Protein 5CGE (pdb70)

Structure (mmCIF, N/CA/C/O backbone):
data_5CGE
#
_entry.id   5CGE
#
_cell.length_a   62.345
_cell.length_b   62.483
_cell.length_c   109.167
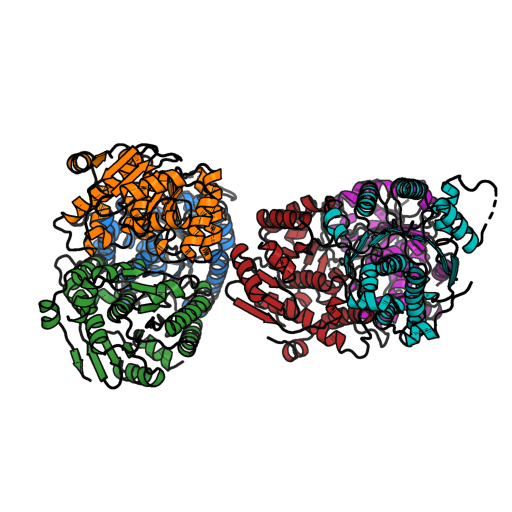_cell.angle_alpha   92.64
_cell.angle_beta   92.05
_cell.angle_gamma   101.46
#
_symmetry.space_group_name_H-M   'P 1'
#
loop_
_entity.id
_entity.type
_entity.pdbx_description
1 polymer 'Hydroxyethylthiazole kinase'
2 non-polymer 2-(2-methyl-1H-imidazol-1-yl)ethanol
3 non-polymer 'MAGNESIUM ION'
4 water water
#
loop_
_atom_site.group_PDB
_atom_site.id
_atom_site.type_symbol
_atom_site.label_atom_id
_atom_site.label_alt_id
_atom_site.label_comp_id
_atom_site.label_asym_id
_atom_site.label_entity_id
_atom_site.label_seq_id
_atom_site.pdbx_PDB_ins_code
_atom_site.Cartn_x
_atom_site.Cartn_y
_atom_site.Cartn_z
_atom_site.occupancy
_atom_site.B_iso_or_equiv
_atom_site.auth_seq_id
_atom_site.auth_comp_id
_atom_site.auth_asym_id
_atom_site.auth_atom_id
_atom_site.pdbx_PDB_model_num
ATOM 1 N N . MET A 1 1 ? -16.119 -44.039 17.394 1.00 54.99 1 MET A N 1
ATOM 2 C CA . MET A 1 1 ? -14.979 -43.233 17.899 1.00 48.30 1 MET A CA 1
ATOM 3 C C . MET A 1 1 ? -13.563 -43.616 17.423 1.00 41.30 1 MET A C 1
ATOM 4 O O . MET A 1 1 ? -12.542 -43.436 18.111 1.00 44.94 1 MET A O 1
ATOM 9 N N . ASN A 1 2 ? -13.476 -43.992 16.184 1.00 32.91 2 ASN A N 1
ATOM 10 C CA . ASN A 1 2 ? -12.249 -44.403 15.611 1.00 27.59 2 ASN A CA 1
ATOM 11 C C . ASN A 1 2 ? -11.160 -43.285 15.535 1.00 23.87 2 ASN A C 1
ATOM 12 O O . ASN A 1 2 ? -10.065 -43.420 16.116 1.00 24.02 2 ASN A O 1
ATOM 17 N N . TYR A 1 3 ? -11.476 -42.189 14.844 1.00 19.67 3 TYR A N 1
ATOM 18 C CA . TYR A 1 3 ? -10.518 -41.136 14.625 1.00 18.69 3 TYR A CA 1
ATOM 19 C C . TYR A 1 3 ? -10.061 -40.498 15.919 1.00 17.40 3 TYR A C 1
ATOM 20 O O . TYR A 1 3 ? -8.886 -40.167 16.048 1.00 16.61 3 TYR A O 1
ATOM 29 N N . LEU A 1 4 ? -10.944 -40.312 16.883 1.00 16.34 4 LEU A N 1
ATOM 30 C CA . LEU A 1 4 ? -10.582 -39.670 18.128 1.00 15.98 4 LEU A CA 1
ATOM 31 C C . LEU A 1 4 ? -9.564 -40.493 18.870 1.00 15.92 4 LEU A C 1
ATOM 32 O O . LEU A 1 4 ? -8.637 -39.939 19.477 1.00 15.58 4 LEU A O 1
ATOM 37 N N . ASN A 1 5 ? -9.659 -41.818 18.814 1.00 16.10 5 ASN A N 1
ATOM 38 C CA . ASN A 1 5 ? -8.603 -42.615 19.431 1.00 16.86 5 ASN A CA 1
ATOM 39 C C . ASN A 1 5 ? -7.226 -42.277 18.821 1.00 16.97 5 ASN A C 1
ATOM 40 O O . ASN A 1 5 ? -6.256 -42.203 19.525 1.00 16.65 5 ASN A O 1
ATOM 45 N N . ASN A 1 6 ? -7.184 -42.106 17.520 1.00 17.61 6 ASN A N 1
ATOM 46 C CA . ASN A 1 6 ? -5.959 -41.774 16.832 1.00 18.74 6 ASN A CA 1
ATOM 47 C C . ASN A 1 6 ? -5.446 -40.437 17.156 1.00 17.38 6 ASN A C 1
ATOM 48 O O . ASN A 1 6 ? -4.217 -40.230 17.260 1.00 17.87 6 ASN A O 1
ATOM 53 N N . ILE A 1 7 ? -6.338 -39.459 17.388 1.00 16.10 7 ILE A N 1
ATOM 54 C CA . ILE A 1 7 ? -5.876 -38.130 17.714 1.00 15.60 7 ILE A CA 1
ATOM 55 C C . ILE A 1 7 ? -5.220 -38.180 19.086 1.00 15.56 7 ILE A C 1
ATOM 56 O O . ILE A 1 7 ? -4.132 -37.665 19.292 1.00 15.59 7 ILE A O 1
ATOM 61 N N . ARG A 1 8 ? -5.796 -38.951 19.995 1.00 15.70 8 ARG A N 1
ATOM 62 C CA . ARG A 1 8 ? -5.247 -39.060 21.355 1.00 15.90 8 ARG A CA 1
ATOM 63 C C . ARG A 1 8 ? -3.860 -39.752 21.367 1.00 16.60 8 ARG A C 1
ATOM 64 O O . ARG A 1 8 ? -3.001 -39.366 22.182 1.00 17.15 8 ARG A O 1
ATOM 72 N N . ILE A 1 9 ? -3.685 -40.705 20.480 1.00 17.44 9 ILE A N 1
ATOM 73 C CA . ILE A 1 9 ? -2.415 -41.439 20.413 1.00 18.57 9 ILE A CA 1
ATOM 74 C C . ILE A 1 9 ? -1.367 -40.676 19.616 1.00 19.16 9 ILE A C 1
ATOM 75 O O . ILE A 1 9 ? -0.187 -40.634 20.013 1.00 20.49 9 ILE A O 1
ATOM 80 N N . GLU A 1 10 ? -1.748 -40.089 18.480 1.00 19.28 10 GLU A N 1
ATOM 81 C CA . GLU A 1 10 ? -0.781 -39.489 17.539 1.00 20.46 10 GLU A CA 1
ATOM 82 C C . GLU A 1 10 ? -0.506 -38.020 17.752 1.00 20.80 10 GLU A C 1
ATOM 83 O O . GLU A 1 10 ? 0.514 -37.493 17.252 1.00 19.91 10 GLU A O 1
ATOM 89 N N . ASN A 1 11 ? -1.391 -37.342 18.471 1.00 19.01 11 ASN A N 1
ATOM 90 C CA . ASN A 1 11 ? -1.184 -35.919 18.806 1.00 19.12 11 ASN A CA 1
ATOM 91 C C . ASN A 1 11 ? -0.913 -35.003 17.611 1.00 17.78 11 ASN A C 1
ATOM 92 O O . ASN A 1 11 ? 0.141 -34.330 17.576 1.00 17.46 11 ASN A O 1
ATOM 97 N N . PRO A 1 12 ? -1.780 -35.028 16.594 1.00 17.05 12 PRO A N 1
ATOM 98 C CA . PRO A 1 12 ? -1.574 -34.318 15.344 1.00 16.49 12 PRO A CA 1
ATOM 99 C C . PRO A 1 12 ? -1.340 -32.850 15.517 1.00 15.91 12 PRO A C 1
ATOM 100 O O . PRO A 1 12 ? -2.129 -32.160 16.179 1.00 15.53 12 PRO A O 1
ATOM 104 N N . LEU A 1 13 ? -0.261 -32.375 14.900 1.00 15.83 13 LEU A N 1
ATOM 105 C CA . LEU A 1 13 ? -0.026 -30.967 14.829 1.00 15.78 13 LEU A CA 1
ATOM 106 C C . LEU A 1 13 ? -1.030 -30.260 13.938 1.00 15.68 13 LEU A C 1
ATOM 107 O O . LEU A 1 13 ? -1.170 -30.557 12.766 1.00 15.76 13 LEU A O 1
ATOM 112 N N . THR A 1 14 ? -1.759 -29.318 14.535 1.00 15.51 14 THR A N 1
ATOM 113 C CA . THR A 1 14 ? -2.842 -28.676 13.895 1.00 15.41 14 THR A CA 1
ATOM 114 C C . THR A 1 14 ? -2.577 -27.189 13.939 1.00 15.38 14 THR A C 1
ATOM 115 O O . THR A 1 14 ? -2.620 -26.574 15.002 1.00 15.29 14 THR A O 1
ATOM 119 N N . ILE A 1 15 ? -2.333 -26.621 12.777 1.00 15.46 15 ILE A N 1
ATOM 120 C CA . ILE A 1 15 ? -2.003 -25.184 12.683 1.00 15.46 15 ILE A CA 1
ATOM 121 C C . ILE A 1 15 ? -3.268 -24.357 12.643 1.00 15.32 15 ILE A C 1
ATOM 122 O O . ILE A 1 15 ? -4.178 -24.698 11.882 1.00 15.29 15 ILE A O 1
ATOM 127 N N . CYS A 1 16 ? -3.367 -23.308 13.474 1.00 15.29 16 CYS A N 1
ATOM 128 C CA . CYS A 1 16 ? -4.565 -22.474 13.482 1.00 15.39 16 CYS A CA 1
ATOM 129 C C . CYS A 1 16 ? -4.192 -21.021 13.205 1.00 15.39 16 CYS A C 1
ATOM 130 O O . CYS A 1 16 ? -3.481 -20.412 13.981 1.00 15.45 16 CYS A O 1
ATOM 133 N N . TYR A 1 17 ? -4.749 -20.505 12.145 1.00 15.33 17 TYR A N 1
ATOM 134 C CA . TYR A 1 17 ? -4.753 -19.061 11.838 1.00 15.47 17 TYR A CA 1
ATOM 135 C C . TYR A 1 17 ? -6.199 -18.622 12.124 1.00 15.09 17 TYR A C 1
ATOM 136 O O . TYR A 1 17 ? -7.051 -18.743 11.235 1.00 15.08 17 TYR A O 1
ATOM 145 N N . THR A 1 18 ? -6.439 -18.164 13.324 1.00 15.00 18 THR A N 1
ATOM 146 C CA . THR A 1 18 ? -7.811 -17.964 13.762 1.00 14.89 18 THR A CA 1
ATOM 147 C C . THR A 1 18 ? -7.935 -16.634 14.394 1.00 15.07 18 THR A C 1
ATOM 148 O O . THR A 1 18 ? -6.978 -15.852 14.445 1.00 15.13 18 THR A O 1
ATOM 152 N N . ASN A 1 19 ? -9.141 -16.294 14.806 1.00 15.26 19 ASN A N 1
ATOM 153 C CA . ASN A 1 19 ? -9.427 -14.943 15.178 1.00 15.54 19 ASN A CA 1
ATOM 154 C C . ASN A 1 19 ? -8.952 -14.681 16.621 1.00 15.96 19 ASN A C 1
ATOM 155 O O . ASN A 1 19 ? -8.833 -15.548 17.474 1.00 15.21 19 ASN A O 1
ATOM 160 N N . ASP A 1 20 ? -8.797 -13.402 16.908 1.00 17.37 20 ASP A N 1
ATOM 161 C CA . ASP A 1 20 ? -8.274 -13.005 18.204 1.00 19.45 20 ASP A CA 1
ATOM 162 C C . ASP A 1 20 ? -9.161 -13.260 19.418 1.00 18.35 20 ASP A C 1
ATOM 163 O O . ASP A 1 20 ? -8.750 -13.009 20.555 1.00 21.17 20 ASP A O 1
ATOM 168 N N . VAL A 1 21 ? -10.452 -13.552 19.242 1.00 16.02 21 VAL A N 1
ATOM 169 C CA . VAL A 1 21 ? -11.334 -13.733 20.330 1.00 15.36 21 VAL A CA 1
ATOM 170 C C . VAL A 1 21 ? -11.302 -15.180 20.834 1.00 15.12 21 VAL A C 1
ATOM 171 O O . VAL A 1 21 ? -11.656 -15.442 21.930 1.00 15.09 21 VAL A O 1
ATOM 175 N N . VAL A 1 22 ? -10.742 -16.074 19.991 1.00 14.58 22 VAL A N 1
ATOM 176 C CA . VAL A 1 22 ? -11.001 -17.551 20.253 1.00 14.52 22 VAL A CA 1
ATOM 177 C C . VAL A 1 22 ? -9.699 -18.324 20.301 1.00 14.55 22 VAL A C 1
ATOM 178 O O . VAL A 1 22 ? -9.742 -19.550 20.344 1.00 14.53 22 VAL A O 1
ATOM 182 N N . LYS A 1 23 ? -8.566 -17.685 20.170 1.00 14.61 23 LYS A N 1
ATOM 183 C CA . LYS A 1 23 ? -7.282 -18.458 20.094 1.00 14.67 23 LYS A CA 1
ATOM 184 C C . LYS A 1 23 ? -7.090 -19.383 21.298 1.00 14.64 23 LYS A C 1
ATOM 185 O O . LYS A 1 23 ? -6.756 -20.565 21.163 1.00 14.65 23 LYS A O 1
ATOM 191 N N . ASN A 1 24 ? -7.243 -18.847 22.484 1.00 14.62 24 ASN A N 1
ATOM 192 C CA . ASN A 1 24 ? -6.977 -19.652 23.687 1.00 14.61 24 ASN A CA 1
ATOM 193 C C . ASN A 1 24 ? -7.976 -20.822 23.747 1.00 14.54 24 ASN A C 1
ATOM 194 O O . ASN A 1 24 ? -7.618 -21.932 24.051 1.00 14.55 24 ASN A O 1
ATOM 199 N N . PHE A 1 25 ? -9.259 -20.528 23.536 1.00 14.49 25 PHE A N 1
ATOM 200 C CA . PHE A 1 25 ? -10.238 -21.613 23.640 1.00 14.44 25 PHE A CA 1
ATOM 201 C C . PHE A 1 25 ? -10.023 -22.654 22.565 1.00 14.46 25 PHE A C 1
ATOM 202 O O . PHE A 1 25 ? -10.211 -23.866 22.805 1.00 14.46 25 PHE A O 1
ATOM 210 N N . THR A 1 26 ? -9.690 -22.237 21.372 1.00 14.49 26 THR A N 1
ATOM 211 C CA . THR A 1 26 ? -9.425 -23.168 20.280 1.00 14.53 26 THR A CA 1
ATOM 212 C C . THR A 1 26 ? -8.239 -24.085 20.653 1.00 14.58 26 THR A C 1
ATOM 213 O O . THR A 1 26 ? -8.279 -25.290 20.486 1.00 14.61 26 THR A O 1
ATOM 217 N N . ALA A 1 27 ? -7.178 -23.471 21.129 1.00 14.63 27 ALA A N 1
ATOM 218 C CA . ALA A 1 27 ? -6.023 -24.289 21.541 1.00 14.70 27 ALA A CA 1
ATOM 219 C C . ALA A 1 27 ? -6.362 -25.244 22.652 1.00 14.67 27 ALA A C 1
ATOM 220 O O . ALA A 1 27 ? -5.956 -26.406 22.636 1.00 14.72 27 ALA A O 1
ATOM 222 N N . ASN A 1 28 ? -7.127 -24.783 23.657 1.00 14.60 28 ASN A N 1
ATOM 223 C CA . ASN A 1 28 ? -7.501 -25.671 24.739 1.00 14.59 28 ASN A CA 1
ATOM 224 C C . ASN A 1 28 ? -8.417 -26.803 24.303 1.00 14.57 28 ASN A C 1
ATOM 225 O O . ASN A 1 28 ? -8.293 -27.873 24.790 1.00 14.60 28 ASN A O 1
ATOM 230 N N . GLY A 1 29 ? -9.289 -26.477 23.384 1.00 14.53 29 GLY A N 1
ATOM 231 C CA . GLY A 1 29 ? -10.130 -27.557 22.883 1.00 14.53 29 GLY A CA 1
ATOM 232 C C . GLY A 1 29 ? -9.379 -28.591 22.095 1.00 14.61 29 GLY A C 1
ATOM 233 O O . GLY A 1 29 ? -9.596 -29.780 22.261 1.00 14.64 29 GLY A O 1
ATOM 234 N N . LEU A 1 30 ? -8.430 -28.158 21.280 1.00 14.65 30 LEU A N 1
ATOM 235 C CA . LEU A 1 30 ? -7.586 -29.091 20.582 1.00 14.75 30 LEU A CA 1
ATOM 236 C C . LEU A 1 30 ? -6.733 -29.878 21.534 1.00 14.81 30 LEU A C 1
ATOM 237 O O . LEU A 1 30 ? -6.592 -31.073 21.412 1.00 14.88 30 LEU A O 1
ATOM 242 N N . LEU A 1 31 ? -6.166 -29.239 22.566 1.00 14.80 31 LEU A N 1
ATOM 243 C CA . LEU A 1 31 ? -5.445 -30.019 23.587 1.00 14.86 31 LEU A CA 1
ATOM 244 C C . LEU A 1 31 ? -6.327 -31.055 24.310 1.00 14.84 31 LEU A C 1
ATOM 245 O O . LEU A 1 31 ? -5.871 -32.126 24.615 1.00 14.92 31 LEU A O 1
ATOM 250 N N . SER A 1 32 ? -7.566 -30.694 24.555 1.00 14.74 32 SER A N 1
ATOM 251 C CA . SER A 1 32 ? -8.449 -31.593 25.276 1.00 14.88 32 SER A CA 1
ATOM 252 C C . SER A 1 32 ? -8.691 -32.887 24.504 1.00 15.08 32 SER A C 1
ATOM 253 O O . SER A 1 32 ? -8.817 -33.944 25.181 1.00 15.59 32 SER A O 1
ATOM 256 N N . ILE A 1 33 ? -8.746 -32.855 23.184 1.00 14.94 33 ILE A N 1
ATOM 257 C CA . ILE A 1 33 ? -8.941 -34.081 22.428 1.00 15.14 33 ILE A CA 1
ATOM 258 C C . ILE A 1 33 ? -7.629 -34.759 22.064 1.00 15.40 33 ILE A C 1
ATOM 259 O O . ILE A 1 33 ? -7.638 -35.765 21.382 1.00 15.75 33 ILE A O 1
ATOM 264 N N . GLY A 1 34 ? -6.495 -34.190 22.430 1.00 15.21 34 GLY A N 1
ATOM 265 C CA . GLY A 1 34 ? -5.192 -34.801 22.253 1.00 15.57 34 GLY A CA 1
ATOM 266 C C . GLY A 1 34 ? -4.383 -34.290 21.092 1.00 15.69 34 GLY A C 1
ATOM 267 O O . GLY A 1 34 ? -3.266 -34.783 20.838 1.00 16.90 34 GLY A O 1
ATOM 268 N N . ALA A 1 35 ? -4.923 -33.285 20.371 1.00 15.32 35 ALA A N 1
ATOM 269 C CA . ALA A 1 35 ? -4.192 -32.637 19.281 1.00 15.22 35 ALA A CA 1
ATOM 270 C C . ALA A 1 35 ? -3.112 -31.679 19.833 1.00 15.24 35 ALA A C 1
ATOM 271 O O . ALA A 1 35 ? -3.049 -31.392 21.013 1.00 15.19 35 ALA A O 1
ATOM 273 N N . SER A 1 36 ? -2.204 -31.255 18.945 1.00 15.34 36 SER A N 1
ATOM 274 C CA . SER A 1 36 ? -1.170 -30.344 19.299 1.00 15.44 36 SER A CA 1
ATOM 275 C C . SER A 1 36 ? -1.404 -29.060 18.492 1.00 15.34 36 SER A C 1
ATOM 276 O O . SER A 1 36 ? -1.061 -28.938 17.348 1.00 15.42 36 SER A O 1
ATOM 279 N N . PRO A 1 37 ? -2.032 -28.050 19.102 1.00 15.21 37 PRO A N 1
ATOM 280 C CA . PRO A 1 37 ? -2.297 -26.834 18.344 1.00 15.17 37 PRO A CA 1
ATOM 281 C C . PRO A 1 37 ? -1.031 -25.950 18.234 1.00 15.29 37 PRO A C 1
ATOM 282 O O . PRO A 1 37 ? -0.203 -25.967 19.149 1.00 15.35 37 PRO A O 1
ATOM 286 N N . ALA A 1 38 ? -0.978 -25.212 17.157 1.00 15.32 38 ALA A N 1
ATOM 287 C CA . ALA A 1 38 ? 0.053 -24.171 16.961 1.00 15.43 38 ALA A CA 1
ATOM 288 C C . ALA A 1 38 ? -0.566 -23.011 16.221 1.00 15.38 38 ALA A C 1
ATOM 289 O O . ALA A 1 38 ? -1.015 -23.143 15.101 1.00 15.39 38 ALA A O 1
ATOM 291 N N . MET A 1 39 ? -0.615 -21.875 16.870 1.00 15.64 39 MET A N 1
ATOM 292 C CA . MET A 1 39 ? -1.194 -20.692 16.321 1.00 16.50 39 MET A CA 1
ATOM 293 C C . MET A 1 39 ? -0.089 -19.898 15.600 1.00 18.58 39 MET A C 1
ATOM 294 O O . MET A 1 39 ? 0.424 -18.930 16.119 1.00 22.49 39 MET A O 1
ATOM 299 N N . SER A 1 40 ? 0.389 -20.435 14.535 1.00 19.48 40 SER A N 1
ATOM 300 C CA . SER A 1 40 ? 1.459 -19.803 13.784 1.00 19.66 40 SER A CA 1
ATOM 301 C C . SER A 1 40 ? 0.787 -18.947 12.687 1.00 20.22 40 SER A C 1
ATOM 302 O O . SER A 1 40 ? -0.016 -19.437 11.905 1.00 19.69 40 SER A O 1
ATOM 305 N N . GLU A 1 41 ? 1.159 -17.659 12.609 1.00 21.10 41 GLU A N 1
ATOM 306 C CA . GLU A 1 41 ? 0.585 -16.728 11.658 1.00 21.22 41 GLU A CA 1
ATOM 307 C C . GLU A 1 41 ? 1.671 -16.157 10.734 1.00 20.49 41 GLU A C 1
ATOM 308 O O . GLU A 1 41 ? 1.353 -15.419 9.834 1.00 21.25 41 GLU A O 1
ATOM 314 N N . ALA A 1 42 ? 2.921 -16.457 11.015 1.00 18.69 42 ALA A N 1
ATOM 315 C CA . ALA A 1 42 ? 4.009 -15.877 10.191 1.00 18.63 42 ALA A CA 1
ATOM 316 C C . ALA A 1 42 ? 4.178 -16.662 8.895 1.00 18.36 42 ALA A C 1
ATOM 317 O O . ALA A 1 42 ? 4.560 -17.847 8.922 1.00 17.61 42 ALA A O 1
ATOM 319 N N . PRO A 1 43 ? 3.984 -16.011 7.749 1.00 18.68 43 PRO A N 1
ATOM 320 C CA . PRO A 1 43 ? 4.248 -16.747 6.483 1.00 19.21 43 PRO A CA 1
ATOM 321 C C . PRO A 1 43 ? 5.670 -17.268 6.362 1.00 19.90 43 PRO A C 1
ATOM 322 O O . PRO A 1 43 ? 5.896 -18.264 5.674 1.00 20.25 43 PRO A O 1
ATOM 326 N N . GLU A 1 44 ? 6.603 -16.608 7.034 1.00 20.11 44 GLU A N 1
ATOM 327 C CA . GLU A 1 44 ? 8.045 -16.976 7.001 1.00 20.83 44 GLU A CA 1
ATOM 328 C C . GLU A 1 44 ? 8.329 -18.337 7.555 1.00 20.35 44 GLU A C 1
ATOM 329 O O . GLU A 1 44 ? 9.393 -18.908 7.287 1.00 20.67 44 GLU A O 1
ATOM 335 N N . GLU A 1 45 ? 7.460 -18.873 8.428 1.00 19.40 45 GLU A N 1
ATOM 336 C CA . GLU A 1 45 ? 7.672 -20.198 8.955 1.00 19.38 45 GLU A CA 1
ATOM 337 C C . GLU A 1 45 ? 6.635 -21.229 8.459 1.00 19.18 45 GLU A C 1
ATOM 338 O O . GLU A 1 45 ? 6.654 -22.388 8.880 1.00 19.06 45 GLU A O 1
ATOM 344 N N . ALA A 1 46 ? 5.776 -20.822 7.520 1.00 19.14 46 ALA A N 1
ATOM 345 C CA . ALA A 1 46 ? 4.704 -21.761 7.063 1.00 19.64 46 ALA A CA 1
ATOM 346 C C . ALA A 1 46 ? 5.218 -22.952 6.330 1.00 21.03 46 ALA A C 1
ATOM 347 O O . ALA A 1 46 ? 4.820 -24.103 6.583 1.00 21.19 46 ALA A O 1
ATOM 349 N N . GLU A 1 47 ? 6.199 -22.767 5.460 1.00 21.66 47 GLU A N 1
ATOM 350 C CA . GLU A 1 47 ? 6.738 -23.936 4.731 1.00 24.24 47 GLU A CA 1
ATOM 351 C C . GLU A 1 47 ? 7.305 -25.007 5.708 1.00 23.64 47 GLU A C 1
ATOM 352 O O . GLU A 1 47 ? 6.940 -26.200 5.628 1.00 24.39 47 GLU A O 1
ATOM 358 N N . GLU A 1 48 ? 8.086 -24.604 6.689 1.00 22.79 48 GLU A N 1
ATOM 359 C CA . GLU A 1 48 ? 8.629 -25.571 7.658 1.00 23.89 48 GLU A CA 1
ATOM 360 C C . GLU A 1 48 ? 7.579 -26.196 8.560 1.00 23.58 48 GLU A C 1
ATOM 361 O O . GLU A 1 48 ? 7.596 -27.403 8.782 1.00 25.00 48 GLU A O 1
ATOM 367 N N . PHE A 1 49 ? 6.660 -25.383 9.077 1.00 21.75 49 PHE A N 1
ATOM 368 C CA . PHE A 1 49 ? 5.616 -25.915 9.929 1.00 21.56 49 PHE A CA 1
ATOM 369 C C . PHE A 1 49 ? 4.711 -26.867 9.137 1.00 21.03 49 PHE A C 1
ATOM 370 O O . PHE A 1 49 ? 4.284 -27.871 9.676 1.00 20.94 49 PHE A O 1
ATOM 378 N N . TYR A 1 50 ? 4.358 -26.508 7.921 1.00 20.61 50 TYR A N 1
ATOM 379 C CA . TYR A 1 50 ? 3.314 -27.229 7.193 1.00 21.21 50 TYR A CA 1
ATOM 380 C C . TYR A 1 50 ? 3.790 -28.592 6.734 1.00 23.63 50 TYR A C 1
ATOM 381 O O . TYR A 1 50 ? 2.983 -29.518 6.663 1.00 25.69 50 TYR A O 1
ATOM 390 N N . LYS A 1 51 ? 5.098 -28.751 6.495 1.00 24.73 51 LYS A N 1
ATOM 391 C CA . LYS A 1 51 ? 5.636 -30.041 6.097 1.00 26.80 51 LYS A CA 1
ATOM 392 C C . LYS A 1 51 ? 5.370 -31.092 7.159 1.00 26.55 51 LYS A C 1
ATOM 393 O O . LYS A 1 51 ? 5.105 -32.246 6.823 1.00 28.16 51 LYS A O 1
ATOM 399 N N . VAL A 1 52 ? 5.331 -30.704 8.421 1.00 26.03 52 VAL A N 1
ATOM 400 C CA . VAL A 1 52 ? 5.129 -31.644 9.534 1.00 25.77 52 VAL A CA 1
ATOM 401 C C . VAL A 1 52 ? 3.723 -31.564 10.199 1.00 24.93 52 VAL A C 1
ATOM 402 O O . VAL A 1 52 ? 3.427 -32.322 11.113 1.00 26.66 52 VAL A O 1
ATOM 406 N N . ALA A 1 53 ? 2.884 -30.653 9.739 1.00 21.29 53 ALA A N 1
ATOM 407 C CA . ALA A 1 53 ? 1.512 -30.521 10.278 1.00 19.76 53 ALA A CA 1
ATOM 408 C C . ALA A 1 53 ? 0.541 -31.458 9.624 1.00 18.92 53 ALA A C 1
ATOM 409 O O . ALA A 1 53 ? 0.776 -31.944 8.510 1.00 18.63 53 ALA A O 1
ATOM 411 N N . GLN A 1 54 ? -0.591 -31.657 10.274 1.00 17.37 54 GLN A N 1
ATOM 412 C CA . GLN A 1 54 ? -1.681 -32.503 9.757 1.00 17.32 54 GLN A CA 1
ATOM 413 C C . GLN A 1 54 ? -2.875 -31.744 9.131 1.00 16.45 54 GLN A C 1
ATOM 414 O O . GLN A 1 54 ? -3.648 -32.295 8.341 1.00 16.06 54 GLN A O 1
ATOM 420 N N . ALA A 1 55 ? -3.038 -30.468 9.510 1.00 15.84 55 ALA A N 1
ATOM 421 C CA . ALA A 1 55 ? -4.069 -29.627 8.932 1.00 15.71 55 ALA A CA 1
ATOM 422 C C . ALA A 1 55 ? -3.779 -28.180 9.293 1.00 15.64 55 ALA A C 1
ATOM 423 O O . ALA A 1 55 ? -3.017 -27.903 10.238 1.00 15.63 55 ALA A O 1
ATOM 425 N N . LEU A 1 56 ? -4.452 -27.308 8.567 1.00 15.61 56 LEU A N 1
ATOM 426 C CA . LEU A 1 56 ? -4.506 -25.861 8.850 1.00 15.53 56 LEU A CA 1
ATOM 427 C C . LEU A 1 56 ? -5.958 -25.385 8.956 1.00 15.39 56 LEU A C 1
ATOM 428 O O . LEU A 1 56 ? -6.735 -25.651 8.050 1.00 15.42 56 LEU A O 1
ATOM 433 N N . LEU A 1 57 ? -6.258 -24.656 9.988 1.00 15.26 57 LEU A N 1
ATOM 434 C CA . LEU A 1 57 ? -7.517 -23.902 10.090 1.00 15.16 57 LEU A CA 1
ATOM 435 C C . LEU A 1 57 ? -7.268 -22.474 9.684 1.00 15.18 57 LEU A C 1
ATOM 436 O O . LEU A 1 57 ? -6.357 -21.832 10.229 1.00 15.20 57 LEU A O 1
ATOM 441 N N . ILE A 1 58 ? -8.117 -21.941 8.819 1.00 15.20 58 ILE A N 1
ATOM 442 C CA . ILE A 1 58 ? -8.157 -20.479 8.547 1.00 15.21 58 ILE A CA 1
ATOM 443 C C . ILE A 1 58 ? -9.523 -19.999 8.943 1.00 15.11 58 ILE A C 1
ATOM 444 O O . ILE A 1 58 ? -10.528 -20.444 8.409 1.00 15.11 58 ILE A O 1
ATOM 449 N N . ASN A 1 59 ? -9.557 -19.077 9.895 1.00 15.04 59 ASN A N 1
ATOM 450 C CA . ASN A 1 59 ? -10.836 -18.499 10.409 1.00 14.96 59 ASN A CA 1
ATOM 451 C C . ASN A 1 59 ? -10.692 -16.984 10.332 1.00 14.99 59 ASN A C 1
ATOM 452 O O . ASN A 1 59 ? -9.730 -16.435 10.885 1.00 15.02 59 ASN A O 1
ATOM 457 N N . ILE A 1 60 ? -11.621 -16.311 9.677 1.00 15.23 60 ILE A N 1
ATOM 458 C CA . ILE A 1 60 ? -11.509 -14.869 9.388 1.00 16.04 60 ILE A CA 1
ATOM 459 C C . ILE A 1 60 ? -12.334 -13.989 10.332 1.00 16.31 60 ILE A C 1
ATOM 460 O O . ILE A 1 60 ? -12.656 -12.822 10.023 1.00 16.18 60 ILE A O 1
ATOM 465 N N . GLY A 1 61 ? -12.611 -14.465 11.521 1.00 16.09 61 GLY A N 1
ATOM 466 C CA . GLY A 1 61 ? -13.431 -13.683 12.451 1.00 16.48 61 GLY A CA 1
ATOM 467 C C . GLY A 1 61 ? -13.002 -12.307 12.719 1.00 16.99 61 GLY A C 1
ATOM 468 O O . GLY A 1 61 ? -13.837 -11.424 12.963 1.00 17.65 61 GLY A O 1
ATOM 469 N N . THR A 1 62 ? -11.699 -12.103 12.776 1.00 16.61 62 THR A N 1
ATOM 470 C CA . THR A 1 62 ? -11.174 -10.766 13.070 1.00 17.12 62 THR A CA 1
ATOM 471 C C . THR A 1 62 ? -10.266 -10.312 11.917 1.00 17.60 62 THR A C 1
ATOM 472 O O . THR A 1 62 ? -9.246 -9.611 12.121 1.00 17.98 62 THR A O 1
ATOM 476 N N . LEU A 1 63 ? -10.745 -10.528 10.703 1.00 17.81 63 LEU A N 1
ATOM 477 C CA . LEU A 1 63 ? -10.017 -10.126 9.511 1.00 17.95 63 LEU A CA 1
ATOM 478 C C . LEU A 1 63 ? -9.764 -8.636 9.457 1.00 17.88 63 LEU A C 1
ATOM 479 O O . LEU A 1 63 ? -10.647 -7.791 9.642 1.00 17.06 63 LEU A O 1
ATOM 484 N N . THR A 1 64 ? -8.474 -8.304 9.219 1.00 18.20 64 THR A N 1
ATOM 485 C CA . THR A 1 64 ? -8.082 -6.916 8.991 1.00 19.11 64 THR A CA 1
ATOM 486 C C . THR A 1 64 ? -7.024 -6.893 7.894 1.00 19.75 64 THR A C 1
ATOM 487 O O . THR A 1 64 ? -6.533 -7.935 7.474 1.00 19.41 64 THR A O 1
ATOM 491 N N . ALA A 1 65 ? -6.614 -5.692 7.485 1.00 20.53 65 ALA A N 1
ATOM 492 C CA . ALA A 1 65 ? -5.617 -5.539 6.426 1.00 22.94 65 ALA A CA 1
ATOM 493 C C . ALA A 1 65 ? -4.331 -6.257 6.768 1.00 25.01 65 ALA A C 1
ATOM 494 O O . ALA A 1 65 ? -3.691 -6.838 5.880 1.00 29.82 65 ALA A O 1
ATOM 496 N N . GLN A 1 66 ? -3.951 -6.236 8.044 1.00 25.63 66 GLN A N 1
ATOM 497 C CA . GLN A 1 66 ? -2.770 -7.017 8.532 1.00 26.37 66 GLN A CA 1
ATOM 498 C C . GLN A 1 66 ? -2.777 -8.484 8.090 1.00 26.46 66 GLN A C 1
ATOM 499 O O . GLN A 1 66 ? -1.715 -9.068 7.851 1.00 27.84 66 GLN A O 1
ATOM 505 N N . ASN A 1 67 ? -3.966 -9.092 8.014 1.00 22.57 67 ASN A N 1
ATOM 506 C CA . ASN A 1 67 ? -4.090 -10.512 7.811 1.00 22.10 67 ASN A CA 1
ATOM 507 C C . ASN A 1 67 ? -4.277 -10.871 6.338 1.00 21.32 67 ASN A C 1
ATOM 508 O O . ASN A 1 67 ? -3.974 -12.009 5.958 1.00 21.36 67 ASN A O 1
ATOM 513 N N . GLU A 1 68 ? -4.901 -10.004 5.537 1.00 20.91 68 GLU A N 1
ATOM 514 C CA . GLU A 1 68 ? -5.379 -10.422 4.212 1.00 21.98 68 GLU A CA 1
ATOM 515 C C . GLU A 1 68 ? -4.350 -11.103 3.372 1.00 21.48 68 GLU A C 1
ATOM 516 O O . GLU A 1 68 ? -4.563 -12.198 2.869 1.00 20.99 68 GLU A O 1
ATOM 522 N N . GLN A 1 69 ? -3.225 -10.433 3.110 1.00 22.14 69 GLN A N 1
ATOM 523 C CA . GLN A 1 69 ? -2.272 -11.006 2.205 1.00 22.73 69 GLN A CA 1
ATOM 524 C C . GLN A 1 69 ? -1.558 -12.216 2.821 1.00 21.42 69 GLN A C 1
ATOM 525 O O . GLN A 1 69 ? -1.219 -13.166 2.110 1.00 20.74 69 GLN A O 1
ATOM 531 N N . ASP A 1 70 ? -1.327 -12.167 4.115 1.00 20.43 70 ASP A N 1
ATOM 532 C CA . ASP A 1 70 ? -0.692 -13.300 4.825 1.00 21.45 70 ASP A CA 1
ATOM 533 C C . ASP A 1 70 ? -1.557 -14.537 4.732 1.00 19.93 70 ASP A C 1
ATOM 534 O O . ASP A 1 70 ? -1.036 -15.651 4.472 1.00 19.58 70 ASP A O 1
ATOM 539 N N . ILE A 1 71 ? -2.886 -14.380 4.835 1.00 19.08 71 ILE A N 1
ATOM 540 C CA . ILE A 1 71 ? -3.760 -15.535 4.743 1.00 19.21 71 ILE A CA 1
ATOM 541 C C . ILE A 1 71 ? -3.716 -16.130 3.316 1.00 19.36 71 ILE A C 1
ATOM 542 O O . ILE A 1 71 ? -3.636 -17.333 3.151 1.00 18.77 71 ILE A O 1
ATOM 547 N N . ILE A 1 72 ? -3.750 -15.269 2.296 1.00 20.15 72 ILE A N 1
ATOM 548 C CA . ILE A 1 72 ? -3.639 -15.754 0.939 1.00 21.45 72 ILE A CA 1
ATOM 549 C C . ILE A 1 72 ? -2.303 -16.494 0.772 1.00 21.55 72 ILE A C 1
ATOM 550 O O . ILE A 1 72 ? -2.244 -17.582 0.212 1.00 22.72 72 ILE A O 1
ATOM 555 N N . ALA A 1 73 ? -1.229 -15.930 1.265 1.00 21.40 73 ALA A N 1
ATOM 556 C CA . ALA A 1 73 ? 0.096 -16.562 1.082 1.00 21.18 73 ALA A CA 1
ATOM 557 C C . ALA A 1 73 ? 0.147 -17.903 1.774 1.00 20.55 73 ALA A C 1
ATOM 558 O O . ALA A 1 73 ? 0.645 -18.904 1.185 1.00 21.81 73 ALA A O 1
ATOM 560 N N . ILE A 1 74 ? -0.321 -17.987 3.030 1.00 20.04 74 ILE A N 1
ATOM 561 C CA . ILE A 1 74 ? -0.211 -19.258 3.745 1.00 20.04 74 ILE A CA 1
ATOM 562 C C . ILE A 1 74 ? -1.140 -20.312 3.154 1.00 19.22 74 ILE A C 1
ATOM 563 O O . ILE A 1 74 ? -0.839 -21.497 3.184 1.00 18.79 74 ILE A O 1
ATOM 568 N N . ALA A 1 75 ? -2.278 -19.916 2.605 1.00 19.45 75 ALA A N 1
ATOM 569 C CA . ALA A 1 75 ? -3.159 -20.870 1.941 1.00 19.67 75 ALA A CA 1
ATOM 570 C C . ALA A 1 75 ? -2.493 -21.500 0.716 1.00 20.34 75 ALA A C 1
ATOM 571 O O . ALA A 1 75 ? -2.564 -22.681 0.500 1.00 19.71 75 ALA A O 1
ATOM 573 N N . GLN A 1 76 ? -1.742 -20.686 0.010 1.00 21.36 76 GLN A N 1
ATOM 574 C CA . GLN A 1 76 ? -0.948 -21.182 -1.128 1.00 23.11 76 GLN A CA 1
ATOM 575 C C . GLN A 1 76 ? 0.151 -22.095 -0.632 1.00 21.36 76 GLN A C 1
ATOM 576 O O . GLN A 1 76 ? 0.349 -23.149 -1.174 1.00 21.36 76 GLN A O 1
ATOM 582 N N . THR A 1 77 ? 0.835 -21.725 0.448 1.00 21.01 77 THR A N 1
ATOM 583 C CA . THR A 1 77 ? 1.859 -22.604 1.025 1.00 21.01 77 THR A CA 1
ATOM 584 C C . THR A 1 77 ? 1.258 -23.935 1.467 1.00 20.33 77 THR A C 1
ATOM 585 O O . THR A 1 77 ? 1.816 -24.995 1.206 1.00 20.33 77 THR A O 1
ATOM 589 N N . ALA A 1 78 ? 0.069 -23.910 2.036 1.00 19.48 78 ALA A N 1
ATOM 590 C CA . ALA A 1 78 ? -0.590 -25.147 2.425 1.00 19.53 78 ALA A CA 1
ATOM 591 C C . ALA A 1 78 ? -0.902 -26.017 1.188 1.00 19.73 78 ALA A C 1
ATOM 592 O O . ALA A 1 78 ? -0.690 -27.231 1.221 1.00 20.34 78 ALA A O 1
ATOM 594 N N . ASN A 1 79 ? -1.472 -25.409 0.166 1.00 20.01 79 ASN A N 1
ATOM 595 C CA . ASN A 1 79 ? -1.783 -26.137 -1.084 1.00 21.06 79 ASN A CA 1
ATOM 596 C C . ASN A 1 79 ? -0.525 -26.779 -1.650 1.00 21.70 79 ASN A C 1
ATOM 597 O O . ASN A 1 79 ? -0.499 -28.006 -1.917 1.00 21.94 79 ASN A O 1
ATOM 602 N N . GLU A 1 80 ? 0.577 -26.033 -1.659 1.00 23.42 80 GLU A N 1
ATOM 603 C CA . GLU A 1 80 ? 1.847 -26.589 -2.189 1.00 25.62 80 GLU A CA 1
ATOM 604 C C . GLU A 1 80 ? 2.381 -27.751 -1.333 1.00 24.75 80 GLU A C 1
ATOM 605 O O . GLU A 1 80 ? 2.994 -28.681 -1.833 1.00 25.45 80 GLU A O 1
ATOM 611 N N . ALA A 1 81 ? 2.138 -27.687 -0.025 1.00 23.34 81 ALA A N 1
ATOM 612 C CA . ALA A 1 81 ? 2.598 -28.693 0.934 1.00 22.44 81 ALA A CA 1
ATOM 613 C C . ALA A 1 81 ? 1.676 -29.897 1.016 1.00 21.83 81 ALA A C 1
ATOM 614 O O . ALA A 1 81 ? 2.014 -30.878 1.671 1.00 21.77 81 ALA A O 1
ATOM 616 N N . GLY A 1 82 ? 0.521 -29.841 0.360 1.00 21.95 82 GLY A N 1
ATOM 617 C CA . GLY A 1 82 ? -0.492 -30.872 0.512 1.00 21.39 82 GLY A CA 1
ATOM 618 C C . GLY A 1 82 ? -1.182 -30.895 1.881 1.00 20.66 82 GLY A C 1
ATOM 619 O O . GLY A 1 82 ? -1.655 -31.947 2.368 1.00 20.89 82 GLY A O 1
ATOM 620 N N . LEU A 1 83 ? -1.221 -29.742 2.533 1.00 19.72 83 LEU A N 1
ATOM 621 C CA . LEU A 1 83 ? -1.742 -29.634 3.884 1.00 18.77 83 LEU A CA 1
ATOM 622 C C . LEU A 1 83 ? -3.226 -29.238 3.788 1.00 17.91 83 LEU A C 1
ATOM 623 O O . LEU A 1 83 ? -3.527 -28.175 3.279 1.00 17.67 83 LEU A O 1
ATOM 628 N N . PRO A 1 84 ? -4.129 -30.063 4.308 1.00 17.33 84 PRO A N 1
ATOM 629 C CA . PRO A 1 84 ? -5.535 -29.694 4.163 1.00 17.13 84 PRO A CA 1
ATOM 630 C C . PRO A 1 84 ? -5.969 -28.456 4.945 1.00 16.65 84 PRO A C 1
ATOM 631 O O . PRO A 1 84 ? -5.481 -28.268 6.060 1.00 16.20 84 PRO A O 1
ATOM 635 N N . ILE A 1 85 ? -6.845 -27.640 4.333 1.00 16.07 85 ILE A N 1
ATOM 636 C CA . ILE A 1 85 ? -7.306 -26.404 4.912 1.00 15.81 85 ILE A CA 1
ATOM 637 C C . ILE A 1 85 ? -8.770 -26.569 5.306 1.00 15.62 85 ILE A C 1
ATOM 638 O O . ILE A 1 85 ? -9.604 -26.948 4.497 1.00 15.89 85 ILE A O 1
ATOM 643 N N . VAL A 1 86 ? -9.058 -26.174 6.541 1.00 15.43 86 VAL A N 1
ATOM 644 C CA . VAL A 1 86 ? -10.430 -25.996 6.994 1.00 15.32 86 VAL A CA 1
ATOM 645 C C . VAL A 1 86 ? -10.656 -24.486 6.997 1.00 15.27 86 VAL A C 1
ATOM 646 O O . VAL A 1 86 ? -9.892 -23.731 7.619 1.00 15.23 86 VAL A O 1
ATOM 650 N N . PHE A 1 87 ? -11.663 -24.032 6.284 1.00 15.62 87 PHE A N 1
ATOM 651 C CA . PHE A 1 87 ? -11.930 -22.585 6.147 1.00 16.11 87 PHE A CA 1
ATOM 652 C C . PHE A 1 87 ? -13.231 -22.252 6.830 1.00 16.34 87 PHE A C 1
ATOM 653 O O . PHE A 1 87 ? -14.285 -22.819 6.516 1.00 16.35 87 PHE A O 1
ATOM 661 N N . ASP A 1 88 ? -13.182 -21.267 7.708 1.00 16.69 88 ASP A N 1
ATOM 662 C CA . ASP A 1 88 ? -14.374 -20.773 8.431 1.00 17.40 88 ASP A CA 1
ATOM 663 C C . ASP A 1 88 ? -14.588 -19.333 8.084 1.00 17.00 88 ASP A C 1
ATOM 664 O O . ASP A 1 88 ? -13.924 -18.418 8.590 1.00 16.58 88 ASP A O 1
ATOM 669 N N . PRO A 1 89 ? -15.535 -19.056 7.190 1.00 17.18 89 PRO A N 1
ATOM 670 C CA . PRO A 1 89 ? -15.801 -17.696 6.695 1.00 17.20 89 PRO A CA 1
ATOM 671 C C . PRO A 1 89 ? -16.728 -16.931 7.635 1.00 17.56 89 PRO A C 1
ATOM 672 O O . PRO A 1 89 ? -17.842 -16.476 7.260 1.00 17.63 89 PRO A O 1
ATOM 676 N N . VAL A 1 90 ? -16.236 -16.678 8.845 1.00 17.15 90 VAL A N 1
ATOM 677 C CA . VAL A 1 90 ? -16.974 -16.066 9.916 1.00 17.34 90 VAL A CA 1
ATOM 678 C C . VAL A 1 90 ? -17.607 -14.748 9.510 1.00 17.49 90 VAL A C 1
ATOM 679 O O . VAL A 1 90 ? -16.949 -13.834 9.033 1.00 17.39 90 VAL A O 1
ATOM 683 N N . ALA A 1 91 ? -18.928 -14.694 9.646 1.00 17.61 91 ALA A N 1
ATOM 684 C CA . ALA A 1 91 ? -19.693 -13.460 9.362 1.00 18.71 91 ALA A CA 1
ATOM 685 C C . ALA A 1 91 ? -19.527 -12.896 7.963 1.00 18.62 91 ALA A C 1
ATOM 686 O O . ALA A 1 91 ? -19.665 -11.691 7.756 1.00 19.21 91 ALA A O 1
ATOM 688 N N . VAL A 1 92 ? -19.325 -13.746 6.970 1.00 18.68 92 VAL A N 1
ATOM 689 C CA . VAL A 1 92 ? -19.078 -13.301 5.645 1.00 20.03 92 VAL A CA 1
ATOM 690 C C . VAL A 1 92 ? -20.251 -12.522 5.096 1.00 21.75 92 VAL A C 1
ATOM 691 O O . VAL A 1 92 ? -20.066 -11.538 4.393 1.00 23.70 92 VAL A O 1
ATOM 695 N N . GLY A 1 93 ? -21.450 -12.879 5.519 1.00 22.32 93 GLY A N 1
ATOM 696 C CA . GLY A 1 93 ? -22.646 -12.141 5.108 1.00 24.62 93 GLY A CA 1
ATOM 697 C C . GLY A 1 93 ? -22.772 -10.737 5.668 1.00 25.12 93 GLY A C 1
ATOM 698 O O . GLY A 1 93 ? -23.652 -9.958 5.209 1.00 25.11 93 GLY A O 1
ATOM 699 N N . ALA A 1 94 ? -21.933 -10.373 6.658 1.00 23.53 94 ALA A N 1
ATOM 700 C CA . ALA A 1 94 ? -22.084 -9.096 7.318 1.00 24.18 94 ALA A CA 1
ATOM 701 C C . ALA A 1 94 ? -21.380 -7.934 6.635 1.00 23.41 94 ALA A C 1
ATOM 702 O O . ALA A 1 94 ? -21.676 -6.800 6.978 1.00 22.81 94 ALA A O 1
ATOM 704 N N . SER A 1 95 ? -20.396 -8.173 5.760 1.00 21.53 95 SER A N 1
ATOM 705 C CA . SER A 1 95 ? -19.780 -7.100 5.063 1.00 21.53 95 SER A CA 1
ATOM 706 C C . SER A 1 95 ? -19.313 -7.469 3.690 1.00 22.17 95 SER A C 1
ATOM 707 O O . SER A 1 95 ? -18.859 -8.578 3.448 1.00 22.52 95 SER A O 1
ATOM 710 N N . THR A 1 96 ? -19.313 -6.474 2.813 1.00 24.44 96 THR A N 1
ATOM 711 C CA . THR A 1 96 ? -18.721 -6.651 1.507 1.00 25.70 96 THR A CA 1
ATOM 712 C C . THR A 1 96 ? -17.208 -6.919 1.634 1.00 22.88 96 THR A C 1
ATOM 713 O O . THR A 1 96 ? -16.635 -7.618 0.808 1.00 22.50 96 THR A O 1
ATOM 717 N N . TYR A 1 97 ? -16.578 -6.331 2.651 1.00 20.98 97 TYR A N 1
ATOM 718 C CA . TYR A 1 97 ? -15.151 -6.549 2.892 1.00 20.18 97 TYR A CA 1
ATOM 719 C C . TYR A 1 97 ? -14.852 -8.048 3.064 1.00 19.47 97 TYR A C 1
ATOM 720 O O . TYR A 1 97 ? -13.956 -8.592 2.428 1.00 19.29 97 TYR A O 1
ATOM 729 N N . ARG A 1 98 ? -15.641 -8.710 3.893 1.00 18.89 98 ARG A N 1
ATOM 730 C CA . ARG A 1 98 ? -15.429 -10.150 4.122 1.00 19.11 98 ARG A CA 1
ATOM 731 C C . ARG A 1 98 ? -15.852 -10.989 2.909 1.00 19.53 98 ARG A C 1
ATOM 732 O O . ARG A 1 98 ? -15.186 -11.934 2.531 1.00 18.99 98 ARG A O 1
ATOM 740 N N . LYS A 1 99 ? -16.959 -10.609 2.253 1.00 20.40 99 LYS A N 1
ATOM 741 C CA . LYS A 1 99 ? -17.382 -11.310 1.046 1.00 22.88 99 LYS A CA 1
ATOM 742 C C . LYS A 1 99 ? -16.328 -11.257 -0.004 1.00 22.23 99 LYS A C 1
ATOM 743 O O . LYS A 1 99 ? -16.031 -12.293 -0.629 1.00 22.61 99 LYS A O 1
ATOM 749 N N . GLN A 1 100 ? -15.796 -10.088 -0.254 1.00 22.39 100 GLN A N 1
ATOM 750 C CA . GLN A 1 100 ? -14.796 -9.969 -1.314 1.00 23.73 100 GLN A CA 1
ATOM 751 C C . GLN A 1 100 ? -13.570 -10.800 -0.936 1.00 23.64 100 GLN A C 1
ATOM 752 O O . GLN A 1 100 ? -12.916 -11.411 -1.791 1.00 23.04 100 GLN A O 1
ATOM 758 N N . PHE A 1 101 ? -13.232 -10.823 0.358 1.00 21.78 101 PHE A N 1
ATOM 759 C CA . PHE A 1 101 ? -12.002 -11.534 0.732 1.00 20.87 101 PHE A CA 1
ATOM 760 C C . PHE A 1 101 ? -12.206 -13.041 0.564 1.00 20.30 101 PHE A C 1
ATOM 761 O O . PHE A 1 101 ? -11.338 -13.756 0.084 1.00 20.61 101 PHE A O 1
ATOM 769 N N . CYS A 1 102 ? -13.352 -13.548 0.985 1.00 20.17 102 CYS A N 1
ATOM 770 C CA . CYS A 1 102 ? -13.584 -14.976 0.903 1.00 21.29 102 CYS A CA 1
ATOM 771 C C . CYS A 1 102 ? -13.611 -15.440 -0.568 1.00 22.72 102 CYS A C 1
ATOM 772 O O . CYS A 1 102 ? -13.096 -16.483 -0.870 1.00 21.85 102 CYS A O 1
ATOM 775 N N . LYS A 1 103 ? -14.190 -14.613 -1.445 1.00 24.96 103 LYS A N 1
ATOM 776 C CA . LYS A 1 103 ? -14.180 -14.882 -2.905 1.00 28.94 103 LYS A CA 1
ATOM 777 C C . LYS A 1 103 ? -12.775 -14.943 -3.471 1.00 29.27 103 LYS A C 1
ATOM 778 O O . LYS A 1 103 ? -12.385 -15.930 -4.108 1.00 32.03 103 LYS A O 1
ATOM 784 N N . LEU A 1 104 ? -11.947 -14.008 -3.058 1.00 28.95 104 LEU A N 1
ATOM 785 C CA . LEU A 1 104 ? -10.518 -14.022 -3.412 1.00 30.42 104 LEU A CA 1
ATOM 786 C C . LEU A 1 104 ? -9.787 -15.269 -2.874 1.00 30.36 104 LEU A C 1
ATOM 787 O O . LEU A 1 104 ? -9.040 -15.930 -3.604 1.00 33.04 104 LEU A O 1
ATOM 792 N N . LEU A 1 105 ? -10.006 -15.637 -1.613 1.00 28.13 105 LEU A N 1
ATOM 793 C CA . LEU A 1 105 ? -9.297 -16.757 -1.019 1.00 27.67 105 LEU A CA 1
ATOM 794 C C . LEU A 1 105 ? -9.668 -18.004 -1.808 1.00 27.07 105 LEU A C 1
ATOM 795 O O . LEU A 1 105 ? -8.810 -18.810 -2.169 1.00 29.21 105 LEU A O 1
ATOM 800 N N . LEU A 1 106 ? -10.963 -18.166 -2.065 1.00 26.21 106 LEU A N 1
ATOM 801 C CA . LEU A 1 106 ? -11.435 -19.410 -2.649 1.00 27.35 106 LEU A CA 1
ATOM 802 C C . LEU A 1 106 ? -11.109 -19.477 -4.137 1.00 27.93 106 LEU A C 1
ATOM 803 O O . LEU A 1 106 ? -11.225 -20.535 -4.724 1.00 28.90 106 LEU A O 1
ATOM 808 N N . LYS A 1 107 ? -10.771 -18.362 -4.754 1.00 30.46 107 LYS A N 1
ATOM 809 C CA . LYS A 1 107 ? -10.246 -18.411 -6.124 1.00 33.06 107 LYS A CA 1
ATOM 810 C C . LYS A 1 107 ? -8.781 -18.823 -6.083 1.00 33.14 107 LYS A C 1
ATOM 811 O O . LYS A 1 107 ? -8.257 -19.352 -7.051 1.00 37.22 107 LYS A O 1
ATOM 817 N N . SER A 1 108 ? -8.090 -18.480 -5.002 1.00 34.71 108 SER A N 1
ATOM 818 C CA . SER A 1 108 ? -6.618 -18.499 -4.928 1.00 35.84 108 SER A CA 1
ATOM 819 C C . SER A 1 108 ? -6.124 -19.846 -4.431 1.00 34.27 108 SER A C 1
ATOM 820 O O . SER A 1 108 ? -4.905 -20.125 -4.484 1.00 36.73 108 SER A O 1
ATOM 823 N N . ALA A 1 109 ? -6.982 -20.580 -3.724 1.00 30.00 109 ALA A N 1
ATOM 824 C CA . ALA A 1 109 ? -6.552 -21.769 -3.042 1.00 28.07 109 ALA A CA 1
ATOM 825 C C . ALA A 1 109 ? -7.686 -22.742 -2.939 1.00 26.73 109 ALA A C 1
ATOM 826 O O . ALA A 1 109 ? -8.842 -22.379 -2.898 1.00 27.48 109 ALA A O 1
ATOM 828 N N . LYS A 1 110 ? -7.365 -24.010 -2.954 1.00 26.04 110 LYS A N 1
ATOM 829 C CA . LYS A 1 110 ? -8.326 -25.086 -2.775 1.00 26.29 110 LYS A CA 1
ATOM 830 C C . LYS A 1 110 ? -8.356 -25.409 -1.285 1.00 25.13 110 LYS A C 1
ATOM 831 O O . LYS A 1 110 ? -7.319 -25.750 -0.714 1.00 28.15 110 LYS A O 1
ATOM 837 N N . VAL A 1 111 ? -9.502 -25.379 -0.675 1.00 22.80 111 VAL A N 1
ATOM 838 C CA . VAL A 1 111 ? -9.611 -25.786 0.706 1.00 21.12 111 VAL A CA 1
ATOM 839 C C . VAL A 1 111 ? -10.279 -27.160 0.784 1.00 20.00 111 VAL A C 1
ATOM 840 O O . VAL A 1 111 ? -10.810 -27.656 -0.226 1.00 21.53 111 VAL A O 1
ATOM 844 N N . SER A 1 112 ? -10.185 -27.809 1.936 1.00 18.55 112 SER A N 1
ATOM 845 C CA . SER A 1 112 ? -10.634 -29.192 2.114 1.00 18.08 112 SER A CA 1
ATOM 846 C C . SER A 1 112 ? -11.969 -29.284 2.801 1.00 17.50 112 SER A C 1
ATOM 847 O O . SER A 1 112 ? -12.676 -30.255 2.633 1.00 17.34 112 SER A O 1
ATOM 850 N N . VAL A 1 113 ? -12.277 -28.305 3.654 1.00 16.96 113 VAL A N 1
ATOM 851 C CA . VAL A 1 113 ? -13.584 -28.208 4.278 1.00 16.89 113 VAL A CA 1
ATOM 852 C C . VAL A 1 113 ? -13.965 -26.761 4.430 1.00 16.93 113 VAL A C 1
ATOM 853 O O . VAL A 1 113 ? -13.118 -25.945 4.833 1.00 16.49 113 VAL A O 1
ATOM 857 N N . ILE A 1 114 ? -15.201 -26.430 4.109 1.00 16.93 114 ILE A N 1
ATOM 858 C CA . ILE A 1 114 ? -15.745 -25.108 4.377 1.00 17.51 114 ILE A CA 1
ATOM 859 C C . ILE A 1 114 ? -16.805 -25.286 5.398 1.00 18.11 114 ILE A C 1
ATOM 860 O O . ILE A 1 114 ? -17.705 -26.084 5.197 1.00 17.90 114 ILE A O 1
ATOM 865 N N . LYS A 1 115 ? -16.668 -24.590 6.525 1.00 17.87 115 LYS A N 1
ATOM 866 C CA . LYS A 1 115 ? -17.563 -24.755 7.655 1.00 18.90 115 LYS A CA 1
ATOM 867 C C . LYS A 1 115 ? -18.183 -23.396 7.979 1.00 18.59 115 LYS A C 1
ATOM 868 O O . LYS A 1 115 ? -17.454 -22.416 8.154 1.00 19.93 115 LYS A O 1
ATOM 874 N N . GLY A 1 116 ? -19.481 -23.352 8.116 1.00 17.95 116 GLY A N 1
ATOM 875 C CA . GLY A 1 116 ? -20.118 -22.102 8.547 1.00 18.00 116 GLY A CA 1
ATOM 876 C C . GLY A 1 116 ? -21.556 -22.346 8.914 1.00 18.41 116 GLY A C 1
ATOM 877 O O . GLY A 1 116 ? -22.056 -23.467 8.816 1.00 19.86 116 GLY A O 1
ATOM 878 N N . ASN A 1 117 ? -22.194 -21.321 9.407 1.00 18.46 117 ASN A N 1
ATOM 879 C CA . ASN A 1 117 ? -23.635 -21.421 9.612 1.00 19.35 117 ASN A CA 1
ATOM 880 C C . ASN A 1 117 ? -24.334 -21.203 8.256 1.00 19.61 117 ASN A C 1
ATOM 881 O O . ASN A 1 117 ? -23.752 -20.913 7.255 1.00 18.97 117 ASN A O 1
ATOM 886 N N . ALA A 1 118 ? -25.630 -21.392 8.245 1.00 20.54 118 ALA A N 1
ATOM 887 C CA . ALA A 1 118 ? -26.396 -21.334 6.997 1.00 21.85 118 ALA A CA 1
ATOM 888 C C . ALA A 1 118 ? -26.291 -19.949 6.328 1.00 21.66 118 ALA A C 1
ATOM 889 O O . ALA A 1 118 ? -26.214 -19.863 5.105 1.00 21.70 118 ALA A O 1
ATOM 891 N N . SER A 1 119 ? -26.351 -18.894 7.110 1.00 23.12 119 SER A N 1
ATOM 892 C CA . SER A 1 119 ? -26.278 -17.572 6.547 1.00 25.03 119 SER A CA 1
ATOM 893 C C . SER A 1 119 ? -24.901 -17.310 5.936 1.00 23.09 119 SER A C 1
ATOM 894 O O . SER A 1 119 ? -24.780 -16.662 4.905 1.00 22.79 119 SER A O 1
ATOM 897 N N . GLU A 1 120 ? -23.860 -17.843 6.567 1.00 20.52 120 GLU A N 1
ATOM 898 C CA . GLU A 1 120 ? -22.502 -17.695 6.035 1.00 19.92 120 GLU A CA 1
ATOM 899 C C . GLU A 1 120 ? -22.337 -18.417 4.712 1.00 19.87 120 GLU A C 1
ATOM 900 O O . GLU A 1 120 ? -21.826 -17.863 3.762 1.00 19.56 120 GLU A O 1
ATOM 906 N N . ILE A 1 121 ? -22.755 -19.665 4.674 1.00 19.80 121 ILE A N 1
ATOM 907 C CA . ILE A 1 121 ? -22.599 -20.420 3.415 1.00 20.53 121 ILE A CA 1
ATOM 908 C C . ILE A 1 121 ? -23.494 -19.871 2.304 1.00 21.32 121 ILE A C 1
ATOM 909 O O . ILE A 1 121 ? -23.061 -19.753 1.188 1.00 21.09 121 ILE A O 1
ATOM 914 N N . LEU A 1 122 ? -24.679 -19.444 2.666 1.00 21.79 122 LEU A N 1
ATOM 915 C CA . LEU A 1 122 ? -25.560 -18.811 1.687 1.00 24.23 122 LEU A CA 1
ATOM 916 C C . LEU A 1 122 ? -24.924 -17.531 1.105 1.00 24.07 122 LEU A C 1
ATOM 917 O O . LEU A 1 122 ? -24.915 -17.284 -0.091 1.00 24.93 122 LEU A O 1
ATOM 922 N N . ALA A 1 123 ? -24.281 -16.744 1.957 1.00 22.77 123 ALA A N 1
ATOM 923 C CA . ALA A 1 123 ? -23.603 -15.554 1.473 1.00 22.94 123 ALA A CA 1
ATOM 924 C C . ALA A 1 123 ? -22.454 -15.880 0.547 1.00 23.74 123 ALA A C 1
ATOM 925 O O . ALA A 1 123 ? -22.185 -15.176 -0.426 1.00 24.89 123 ALA A O 1
ATOM 927 N N . LEU A 1 124 ? -21.749 -16.978 0.804 1.00 24.50 124 LEU A N 1
ATOM 928 C CA . LEU A 1 124 ? -20.658 -17.367 -0.081 1.00 26.05 124 LEU A CA 1
ATOM 929 C C . LEU A 1 124 ? -21.137 -17.686 -1.469 1.00 29.20 124 LEU A C 1
ATOM 930 O O . LEU A 1 124 ? -20.510 -17.272 -2.448 1.00 35.49 124 LEU A O 1
ATOM 935 N N . ILE A 1 125 ? -22.279 -18.348 -1.554 1.00 27.62 125 ILE A N 1
ATOM 936 C CA . ILE A 1 125 ? -22.765 -18.792 -2.866 1.00 30.70 125 ILE A CA 1
ATOM 937 C C . ILE A 1 125 ? -23.746 -17.742 -3.520 1.00 32.52 125 ILE A C 1
ATOM 938 O O . ILE A 1 125 ? -24.283 -17.959 -4.613 1.00 32.67 125 ILE A O 1
ATOM 943 N N . ASP A 1 126 ? -23.944 -16.602 -2.879 1.00 34.27 126 ASP A N 1
ATOM 944 C CA . ASP A 1 126 ? -25.003 -15.635 -3.271 1.00 42.00 126 ASP A CA 1
ATOM 945 C C . ASP A 1 126 ? -24.987 -15.113 -4.732 1.00 43.19 126 ASP A C 1
ATOM 946 O O . ASP A 1 126 ? -26.051 -14.986 -5.369 1.00 41.77 126 ASP A O 1
ATOM 951 N N . ASP A 1 127 ? -23.798 -14.863 -5.266 1.00 46.31 127 ASP A N 1
ATOM 952 C CA . ASP A 1 127 ? -23.640 -14.429 -6.654 1.00 56.49 127 ASP A CA 1
ATOM 953 C C . ASP A 1 127 ? -23.307 -15.629 -7.571 1.00 64.15 127 ASP A C 1
ATOM 954 O O . ASP A 1 127 ? -22.154 -15.770 -8.005 1.00 65.65 127 ASP A O 1
ATOM 956 N N . THR A 1 128 ? -24.275 -16.540 -7.777 1.00 57.97 128 THR A N 1
ATOM 957 C CA . THR A 1 128 ? -24.067 -17.712 -8.601 1.00 51.04 128 THR A CA 1
ATOM 958 C C . THR A 1 128 ? -25.316 -18.210 -9.341 1.00 46.74 128 THR A C 1
ATOM 959 O O . THR A 1 128 ? -26.465 -17.921 -8.968 1.00 39.32 128 THR A O 1
ATOM 963 N N . ALA A 1 129 ? -25.024 -19.008 -10.364 1.00 48.02 129 ALA A N 1
ATOM 964 C CA . ALA A 1 129 ? -26.005 -19.526 -11.323 1.00 52.03 129 ALA A CA 1
ATOM 965 C C . ALA A 1 129 ? -27.389 -19.745 -10.705 1.00 59.50 129 ALA A C 1
ATOM 966 O O . ALA A 1 129 ? -28.411 -19.456 -11.333 1.00 67.86 129 ALA A O 1
ATOM 968 N N . THR A 1 130 ? -27.400 -20.350 -9.519 1.00 64.74 130 THR A N 1
ATOM 969 C CA . THR A 1 130 ? -28.498 -20.257 -8.519 1.00 68.70 130 THR A CA 1
ATOM 970 C C . THR A 1 130 ? -29.641 -21.162 -8.891 1.00 68.35 130 THR A C 1
ATOM 971 O O . THR A 1 130 ? -29.380 -22.230 -9.422 1.00 75.28 130 THR A O 1
ATOM 975 N N . LEU A 1 140 ? -32.945 -22.354 0.551 1.00 50.37 140 LEU A N 1
ATOM 976 C CA . LEU A 1 140 ? -33.464 -22.025 1.872 1.00 49.44 140 LEU A CA 1
ATOM 977 C C . LEU A 1 140 ? -33.049 -23.067 2.938 1.00 47.78 140 LEU A C 1
ATOM 978 O O . LEU A 1 140 ? -32.523 -22.655 3.953 1.00 46.01 140 LEU A O 1
ATOM 980 N N . ASP A 1 141 ? -33.304 -24.372 2.791 1.00 41.56 141 ASP A N 1
ATOM 981 C CA . ASP A 1 141 ? -32.927 -25.261 3.885 1.00 40.82 141 ASP A CA 1
ATOM 982 C C . ASP A 1 141 ? -31.410 -25.557 3.824 1.00 36.36 141 ASP A C 1
ATOM 983 O O . ASP A 1 141 ? -30.734 -25.340 2.774 1.00 31.08 141 ASP A O 1
ATOM 988 N N . ALA A 1 142 ? -30.849 -25.966 4.963 1.00 32.04 142 ALA A N 1
ATOM 989 C CA . ALA A 1 142 ? -29.372 -26.087 5.045 1.00 29.79 142 ALA A CA 1
ATOM 990 C C . ALA A 1 142 ? -28.865 -27.158 4.097 1.00 27.56 142 ALA A C 1
ATOM 991 O O . ALA A 1 142 ? -27.761 -27.045 3.575 1.00 27.16 142 ALA A O 1
ATOM 993 N N . VAL A 1 143 ? -29.618 -28.245 3.921 1.00 27.75 143 VAL A N 1
ATOM 994 C CA . VAL A 1 143 ? -29.173 -29.306 3.049 1.00 28.28 143 VAL A CA 1
ATOM 995 C C . VAL A 1 143 ? -29.031 -28.758 1.619 1.00 26.52 143 VAL A C 1
ATOM 996 O O . VAL A 1 143 ? -28.091 -29.072 0.917 1.00 24.37 143 VAL A O 1
ATOM 1000 N N . THR A 1 144 ? -30.008 -27.984 1.178 1.00 27.52 144 THR A N 1
ATOM 1001 C CA . THR A 1 144 ? -29.963 -27.435 -0.180 1.00 28.22 144 THR A CA 1
ATOM 1002 C C . THR A 1 144 ? -28.838 -26.475 -0.347 1.00 25.77 144 THR A C 1
ATOM 1003 O O . THR A 1 144 ? -28.128 -26.512 -1.340 1.00 25.98 144 THR A O 1
ATOM 1007 N N . ILE A 1 145 ? -28.601 -25.655 0.661 1.00 24.09 145 ILE A N 1
ATOM 1008 C CA . ILE A 1 145 ? -27.489 -24.674 0.606 1.00 23.08 145 ILE A CA 1
ATOM 1009 C C . ILE A 1 145 ? -26.163 -25.416 0.548 1.00 21.91 145 ILE A C 1
ATOM 1010 O O . ILE A 1 145 ? -25.275 -25.096 -0.237 1.00 21.84 145 ILE A O 1
ATOM 1015 N N . ALA A 1 146 ? -26.057 -26.470 1.339 1.00 21.48 146 ALA A N 1
ATOM 1016 C CA . ALA A 1 146 ? -24.802 -27.221 1.408 1.00 21.43 146 ALA A CA 1
ATOM 1017 C C . ALA A 1 146 ? -24.495 -27.937 0.075 1.00 21.87 146 ALA A C 1
ATOM 1018 O O . ALA A 1 146 ? -23.394 -27.944 -0.381 1.00 21.21 146 ALA A O 1
ATOM 1020 N N . LYS A 1 147 ? -25.519 -28.504 -0.556 1.00 23.07 147 LYS A N 1
ATOM 1021 C CA . LYS A 1 147 ? -25.339 -29.142 -1.857 1.00 24.83 147 LYS A CA 1
ATOM 1022 C C . LYS A 1 147 ? -24.975 -28.132 -2.954 1.00 24.27 147 LYS A C 1
ATOM 1023 O O . LYS A 1 147 ? -24.146 -28.423 -3.783 1.00 23.94 147 LYS A O 1
ATOM 1029 N N . LYS A 1 148 ? -25.594 -26.976 -2.941 1.00 24.31 148 LYS A N 1
ATOM 1030 C CA . LYS A 1 148 ? -25.222 -25.926 -3.861 1.00 25.90 148 LYS A CA 1
ATOM 1031 C C . LYS A 1 148 ? -23.803 -25.503 -3.652 1.00 25.07 148 LYS A C 1
ATOM 1032 O O . LYS A 1 148 ? -23.060 -25.306 -4.599 1.00 26.11 148 LYS A O 1
ATOM 1038 N N . ALA A 1 149 ? -23.412 -25.292 -2.390 1.00 22.03 149 ALA A N 1
ATOM 1039 C CA . ALA A 1 149 ? -22.002 -24.968 -2.136 1.00 21.35 149 ALA A CA 1
ATOM 1040 C C . ALA A 1 149 ? -21.040 -26.054 -2.568 1.00 21.02 149 ALA A C 1
ATOM 1041 O O . ALA A 1 149 ? -19.975 -25.744 -3.100 1.00 21.43 149 ALA A O 1
ATOM 1043 N N . TYR A 1 150 ? -21.398 -27.301 -2.370 1.00 21.74 150 TYR A N 1
ATOM 1044 C CA . TYR A 1 150 ? -20.562 -28.394 -2.791 1.00 22.60 150 TYR A CA 1
ATOM 1045 C C . TYR A 1 150 ? -20.394 -28.392 -4.344 1.00 23.38 150 TYR A C 1
ATOM 1046 O O . TYR A 1 150 ? -19.312 -28.597 -4.857 1.00 25.58 150 TYR A O 1
ATOM 1055 N N . ALA A 1 151 ? -21.462 -28.068 -5.048 1.00 24.19 151 ALA A N 1
ATOM 1056 C CA . ALA A 1 151 ? -21.418 -28.025 -6.533 1.00 26.31 151 ALA A CA 1
ATOM 1057 C C . ALA A 1 151 ? -20.494 -26.942 -7.017 1.00 27.33 151 ALA A C 1
ATOM 1058 O O . ALA A 1 151 ? -19.746 -27.136 -7.951 1.00 29.24 151 ALA A O 1
ATOM 1060 N N . ILE A 1 152 ? -20.470 -25.806 -6.305 1.00 28.40 152 ILE A N 1
ATOM 1061 C CA . ILE A 1 152 ? -19.605 -24.686 -6.671 1.00 29.09 152 ILE A CA 1
ATOM 1062 C C . ILE A 1 152 ? -18.148 -24.905 -6.311 1.00 29.22 152 ILE A C 1
ATOM 1063 O O . ILE A 1 152 ? -17.257 -24.688 -7.119 1.00 27.99 152 ILE A O 1
ATOM 1068 N N . TYR A 1 153 ? -17.867 -25.375 -5.091 1.00 27.69 153 TYR A N 1
ATOM 1069 C CA . TYR A 1 153 ? -16.476 -25.438 -4.636 1.00 27.13 153 TYR A CA 1
ATOM 1070 C C . TYR A 1 153 ? -15.842 -26.822 -4.677 1.00 26.77 153 TYR A C 1
ATOM 1071 O O . TYR A 1 153 ? -14.613 -26.946 -4.494 1.00 28.69 153 TYR A O 1
ATOM 1080 N N . LYS A 1 154 ? -16.647 -27.857 -4.862 1.00 26.03 154 LYS A N 1
ATOM 1081 C CA . LYS A 1 154 ? -16.190 -29.230 -4.929 1.00 25.68 154 LYS A CA 1
ATOM 1082 C C . LYS A 1 154 ? -15.306 -29.569 -3.742 1.00 25.56 154 LYS A C 1
ATOM 1083 O O . LYS A 1 154 ? -14.217 -30.099 -3.881 1.00 24.93 154 LYS A O 1
ATOM 1089 N N . THR A 1 155 ? -15.837 -29.257 -2.562 1.00 23.65 155 THR A N 1
ATOM 1090 C CA . THR A 1 155 ? -15.101 -29.310 -1.309 1.00 23.34 155 THR A CA 1
ATOM 1091 C C . THR A 1 155 ? -16.145 -29.666 -0.255 1.00 20.65 155 THR A C 1
ATOM 1092 O O . THR A 1 155 ? -17.255 -29.140 -0.306 1.00 21.36 155 THR A O 1
ATOM 1096 N N . ALA A 1 156 ? -15.772 -30.462 0.735 1.00 19.32 156 ALA A N 1
ATOM 1097 C CA . ALA A 1 156 ? -16.690 -30.804 1.819 1.00 18.14 156 ALA A CA 1
ATOM 1098 C C . ALA A 1 156 ? -17.285 -29.534 2.402 1.00 17.54 156 ALA A C 1
ATOM 1099 O O . ALA A 1 156 ? -16.559 -28.555 2.688 1.00 17.48 156 ALA A O 1
ATOM 1101 N N . ILE A 1 157 ? -18.581 -29.569 2.711 1.00 17.08 157 ILE A N 1
ATOM 1102 C CA . ILE A 1 157 ? -19.279 -28.468 3.323 1.00 17.05 157 ILE A CA 1
ATOM 1103 C C . ILE A 1 157 ? -19.881 -28.921 4.647 1.00 16.89 157 ILE A C 1
ATOM 1104 O O . ILE A 1 157 ? -20.519 -29.975 4.710 1.00 16.91 157 ILE A O 1
ATOM 1109 N N . VAL A 1 158 ? -19.656 -28.140 5.691 1.00 16.80 158 VAL A N 1
ATOM 1110 C CA . VAL A 1 158 ? -20.266 -28.352 6.986 1.00 16.97 158 VAL A CA 1
ATOM 1111 C C . VAL A 1 158 ? -21.071 -27.151 7.336 1.00 17.39 158 VAL A C 1
ATOM 1112 O O . VAL A 1 158 ? -20.538 -26.052 7.459 1.00 17.16 158 VAL A O 1
ATOM 1116 N N . ILE A 1 159 ? -22.370 -27.332 7.514 1.00 17.41 159 ILE A N 1
ATOM 1117 C CA . ILE A 1 159 ? -23.215 -26.242 7.925 1.00 18.77 159 ILE A CA 1
ATOM 1118 C C . ILE A 1 159 ? -23.740 -26.512 9.308 1.00 18.90 159 ILE A C 1
ATOM 1119 O O . ILE A 1 159 ? -24.505 -27.448 9.529 1.00 19.93 159 ILE A O 1
ATOM 1124 N N . THR A 1 160 ? -23.343 -25.681 10.255 1.00 20.03 160 THR A N 1
ATOM 1125 C CA . THR A 1 160 ? -23.781 -25.813 11.616 1.00 21.83 160 THR A CA 1
ATOM 1126 C C . THR A 1 160 ? -25.111 -25.089 11.835 1.00 21.93 160 THR A C 1
ATOM 1127 O O . THR A 1 160 ? -25.435 -24.125 11.153 1.00 23.60 160 THR A O 1
ATOM 1131 N N . GLY A 1 161 ? -25.882 -25.596 12.783 1.00 24.28 161 GLY A N 1
ATOM 1132 C CA . GLY A 1 161 ? -27.185 -24.994 13.098 1.00 26.47 161 GLY A CA 1
ATOM 1133 C C . GLY A 1 161 ? -27.850 -25.861 14.148 1.00 28.00 161 GLY A C 1
ATOM 1134 O O . GLY A 1 161 ? -27.198 -26.669 14.785 1.00 28.17 161 GLY A O 1
ATOM 1135 N N . LYS A 1 162 ? -29.159 -25.722 14.290 1.00 29.90 162 LYS A N 1
ATOM 1136 C CA . LYS A 1 162 ? -29.869 -26.555 15.260 1.00 33.44 162 LYS A CA 1
ATOM 1137 C C . LYS A 1 162 ? -29.553 -28.012 14.960 1.00 31.00 162 LYS A C 1
ATOM 1138 O O . LYS A 1 162 ? -29.148 -28.763 15.861 1.00 34.39 162 LYS A O 1
ATOM 1144 N N . GLU A 1 163 ? -29.734 -28.395 13.699 1.00 28.43 163 GLU A N 1
ATOM 1145 C CA . GLU A 1 163 ? -29.159 -29.630 13.143 1.00 29.86 163 GLU A CA 1
ATOM 1146 C C . GLU A 1 163 ? -27.977 -29.279 12.239 1.00 27.48 163 GLU A C 1
ATOM 1147 O O . GLU A 1 163 ? -27.950 -28.200 11.633 1.00 28.90 163 GLU A O 1
ATOM 1153 N N . ASP A 1 164 ? -26.918 -30.089 12.273 1.00 23.53 164 ASP A N 1
ATOM 1154 C CA . ASP A 1 164 ? -25.768 -29.812 11.443 1.00 22.80 164 ASP A CA 1
ATOM 1155 C C . ASP A 1 164 ? -25.852 -30.641 10.186 1.00 21.74 164 ASP A C 1
ATOM 1156 O O . ASP A 1 164 ? -26.360 -31.757 10.221 1.00 23.64 164 ASP A O 1
ATOM 1161 N N . VAL A 1 165 ? -25.360 -30.110 9.093 1.00 20.37 165 VAL A N 1
ATOM 1162 C CA . VAL A 1 165 ? -25.345 -30.790 7.831 1.00 20.10 165 VAL A CA 1
ATOM 1163 C C . VAL A 1 165 ? -23.925 -30.962 7.340 1.00 19.21 165 VAL A C 1
ATOM 1164 O O . VAL A 1 165 ? -23.168 -30.020 7.369 1.00 18.27 165 VAL A O 1
ATOM 1168 N N . ILE A 1 166 ? -23.598 -32.153 6.821 1.00 18.42 166 ILE A N 1
ATOM 1169 C CA . ILE A 1 166 ? -22.339 -32.353 6.153 1.00 18.46 166 ILE A CA 1
ATOM 1170 C C . ILE A 1 166 ? -22.621 -32.886 4.755 1.00 18.97 166 ILE A C 1
ATOM 1171 O O . ILE A 1 166 ? -23.311 -33.901 4.625 1.00 19.68 166 ILE A O 1
ATOM 1176 N N . VAL A 1 167 ? -21.909 -32.342 3.769 1.00 18.97 167 VAL A N 1
ATOM 1177 C CA . VAL A 1 167 ? -21.932 -32.885 2.416 1.00 19.65 167 VAL A CA 1
ATOM 1178 C C . VAL A 1 167 ? -20.524 -33.115 1.993 1.00 20.02 167 VAL A C 1
ATOM 1179 O O . VAL A 1 167 ? -19.694 -32.188 2.020 1.00 19.54 167 VAL A O 1
ATOM 1183 N N . GLN A 1 168 ? -20.239 -34.339 1.575 1.00 20.75 168 GLN A N 1
ATOM 1184 C CA . GLN A 1 168 ? -18.927 -34.691 1.043 1.00 21.95 168 GLN A CA 1
ATOM 1185 C C . GLN A 1 168 ? -19.118 -35.828 0.075 1.00 24.06 168 GLN A C 1
ATOM 1186 O O . GLN A 1 168 ? -19.744 -36.807 0.425 1.00 24.06 168 GLN A O 1
ATOM 1192 N N . GLY A 1 169 ? -18.433 -35.737 -1.035 1.00 26.89 169 GLY A N 1
ATOM 1193 C CA . GLY A 1 169 ? -18.514 -36.776 -2.061 1.00 29.26 169 GLY A CA 1
ATOM 1194 C C . GLY A 1 169 ? -19.967 -36.973 -2.447 1.00 30.43 169 GLY A C 1
ATOM 1195 O O . GLY A 1 169 ? -20.719 -36.027 -2.712 1.00 31.67 169 GLY A O 1
ATOM 1196 N N . ASP A 1 170 ? -20.390 -38.234 -2.414 1.00 34.34 170 ASP A N 1
ATOM 1197 C CA . ASP A 1 170 ? -21.742 -38.556 -2.825 1.00 34.02 170 ASP A CA 1
ATOM 1198 C C . ASP A 1 170 ? -22.734 -38.597 -1.664 1.00 35.21 170 ASP A C 1
ATOM 1199 O O . ASP A 1 170 ? -23.868 -38.974 -1.852 1.00 37.42 170 ASP A O 1
ATOM 1204 N N . LYS A 1 171 ? -22.353 -38.108 -0.473 1.00 30.84 171 LYS A N 1
ATOM 1205 C CA . LYS A 1 171 ? -23.232 -38.232 0.688 1.00 30.01 171 LYS A CA 1
ATOM 1206 C C . LYS A 1 171 ? -23.560 -36.920 1.348 1.00 28.49 171 LYS A C 1
ATOM 1207 O O . LYS A 1 171 ? -22.758 -35.975 1.340 1.00 26.43 171 LYS A O 1
ATOM 1213 N N . ALA A 1 172 ? -24.767 -36.833 1.854 1.00 27.16 172 ALA A N 1
ATOM 1214 C CA . ALA A 1 172 ? -25.225 -35.728 2.680 1.00 27.38 172 ALA A CA 1
ATOM 1215 C C . ALA A 1 172 ? -25.800 -36.332 3.936 1.00 28.62 172 ALA A C 1
ATOM 1216 O O . ALA A 1 172 ? -26.618 -37.252 3.854 1.00 29.75 172 ALA A O 1
ATOM 1218 N N . ILE A 1 173 ? -25.407 -35.823 5.094 1.00 25.19 173 ILE A N 1
ATOM 1219 C CA . ILE A 1 173 ? -25.903 -36.297 6.376 1.00 25.94 173 ILE A CA 1
ATOM 1220 C C . ILE A 1 173 ? -26.353 -35.150 7.277 1.00 24.18 173 ILE A C 1
ATOM 1221 O O . ILE A 1 173 ? -25.807 -34.048 7.197 1.00 23.19 173 ILE A O 1
ATOM 1226 N N . VAL A 1 174 ? -27.336 -35.428 8.138 1.00 22.26 174 VAL A N 1
ATOM 1227 C CA . VAL A 1 174 ? -27.849 -34.492 9.109 1.00 22.83 174 VAL A CA 1
ATOM 1228 C C . VAL A 1 174 ? -27.642 -35.022 10.499 1.00 22.59 174 VAL A C 1
ATOM 1229 O O . VAL A 1 174 ? -27.941 -36.189 10.783 1.00 24.49 174 VAL A O 1
ATOM 1233 N N . LEU A 1 175 ? -27.043 -34.207 11.365 1.00 21.58 175 LEU A N 1
ATOM 1234 C CA . LEU A 1 175 ? -26.728 -34.603 12.731 1.00 21.62 175 LEU A CA 1
ATOM 1235 C C . LEU A 1 175 ? -27.515 -33.758 13.713 1.00 23.07 175 LEU A C 1
ATOM 1236 O O . LEU A 1 175 ? -27.683 -32.542 13.488 1.00 24.18 175 LEU A O 1
ATOM 1241 N N . ALA A 1 176 ? -27.935 -34.346 14.844 1.00 22.32 176 ALA A N 1
ATOM 1242 C CA . ALA A 1 176 ? -28.773 -33.629 15.753 1.00 22.65 176 ALA A CA 1
ATOM 1243 C C . ALA A 1 176 ? -28.323 -33.710 17.184 1.00 22.42 176 ALA A C 1
ATOM 1244 O O . ALA A 1 176 ? -29.114 -34.027 18.059 1.00 24.78 176 ALA A O 1
ATOM 1246 N N . ASN A 1 177 ? -27.059 -33.396 17.460 1.00 20.42 177 ASN A N 1
ATOM 1247 C CA . ASN A 1 177 ? -26.593 -33.370 18.856 1.00 20.06 177 ASN A CA 1
ATOM 1248 C C . ASN A 1 177 ? -26.223 -31.950 19.263 1.00 19.81 177 ASN A C 1
ATOM 1249 O O . ASN A 1 177 ? -26.109 -31.045 18.439 1.00 20.99 177 ASN A O 1
ATOM 1254 N N . GLY A 1 178 ? -26.097 -31.730 20.561 1.00 20.20 178 GLY A N 1
ATOM 1255 C CA . GLY A 1 178 ? -25.561 -30.448 21.085 1.00 20.61 178 GLY A CA 1
ATOM 1256 C C . GLY A 1 178 ? -26.324 -29.891 22.260 1.00 21.40 178 GLY A C 1
ATOM 1257 O O . GLY A 1 178 ? -27.134 -30.574 22.893 1.00 25.38 178 GLY A O 1
ATOM 1258 N N . SER A 1 179 ? -26.059 -28.627 22.582 1.00 20.16 179 SER A N 1
ATOM 1259 C CA . SER A 1 179 ? -26.689 -27.900 23.665 1.00 21.30 179 SER A CA 1
ATOM 1260 C C . SER A 1 179 ? -26.910 -26.454 23.265 1.00 20.01 179 SER A C 1
ATOM 1261 O O . SER A 1 179 ? -26.072 -25.850 22.585 1.00 19.20 179 SER A O 1
ATOM 1264 N N . PRO A 1 180 ? -28.007 -25.827 23.720 1.00 19.76 180 PRO A N 1
ATOM 1265 C CA . PRO A 1 180 ? -28.201 -24.419 23.559 1.00 21.45 180 PRO A CA 1
ATOM 1266 C C . PRO A 1 180 ? -27.173 -23.569 24.254 1.00 19.89 180 PRO A C 1
ATOM 1267 O O . PRO A 1 180 ? -26.978 -22.433 23.836 1.00 19.35 180 PRO A O 1
ATOM 1271 N N . LEU A 1 181 ? -26.488 -24.104 25.275 1.00 20.91 181 LEU A N 1
ATOM 1272 C CA . LEU A 1 181 ? -25.407 -23.328 25.914 1.00 20.17 181 LEU A CA 1
ATOM 1273 C C . LEU A 1 181 ? -24.259 -23.069 24.991 1.00 19.43 181 LEU A C 1
ATOM 1274 O O . LEU A 1 181 ? -23.548 -22.099 25.176 1.00 17.59 181 LEU A O 1
ATOM 1279 N N . LEU A 1 182 ? -24.049 -23.879 23.967 1.00 19.21 182 LEU A N 1
ATOM 1280 C CA . LEU A 1 182 ? -22.988 -23.543 22.983 1.00 21.73 182 LEU A CA 1
ATOM 1281 C C . LEU A 1 182 ? -23.049 -22.194 22.332 1.00 21.20 182 LEU A C 1
ATOM 1282 O O . LEU A 1 182 ? -22.022 -21.527 22.127 1.00 21.84 182 LEU A O 1
ATOM 1287 N N . ALA A 1 183 ? -24.243 -21.725 22.035 1.00 22.51 183 ALA A N 1
ATOM 1288 C CA . ALA A 1 183 ? -24.425 -20.391 21.445 1.00 23.64 183 ALA A CA 1
ATOM 1289 C C . ALA A 1 183 ? -24.105 -19.258 22.405 1.00 23.28 183 ALA A C 1
ATOM 1290 O O . ALA A 1 183 ? -23.980 -18.104 21.984 1.00 26.34 183 ALA A O 1
ATOM 1292 N N . ARG A 1 184 ? -23.884 -19.564 23.670 1.00 21.11 184 ARG A N 1
ATOM 1293 C CA . ARG A 1 184 ? -23.627 -18.548 24.626 1.00 22.29 184 ARG A CA 1
ATOM 1294 C C . ARG A 1 184 ? -22.170 -18.595 24.997 1.00 20.46 184 ARG A C 1
ATOM 1295 O O . ARG A 1 184 ? -21.751 -17.838 25.891 1.00 21.80 184 ARG A O 1
ATOM 1303 N N . VAL A 1 185 ? -21.378 -19.358 24.275 1.00 18.31 185 VAL A N 1
ATOM 1304 C CA . VAL A 1 185 ? -19.923 -19.391 24.498 1.00 17.78 185 VAL A CA 1
ATOM 1305 C C . VAL A 1 185 ? -19.285 -18.868 23.240 1.00 17.50 185 VAL A C 1
ATOM 1306 O O . VAL A 1 185 ? -19.421 -19.440 22.158 1.00 17.49 185 VAL A O 1
ATOM 1310 N N . THR A 1 186 ? -18.515 -17.772 23.318 1.00 17.96 186 THR A N 1
ATOM 1311 C CA . THR A 1 186 ? -17.997 -17.219 22.117 1.00 18.09 186 THR A CA 1
ATOM 1312 C C . THR A 1 186 ? -17.007 -18.200 21.512 1.00 19.77 186 THR A C 1
ATOM 1313 O O . THR A 1 186 ? -16.233 -18.874 22.218 1.00 21.43 186 THR A O 1
ATOM 1317 N N . GLY A 1 187 ? -17.037 -18.322 20.219 1.00 20.88 187 GLY A N 1
ATOM 1318 C CA . GLY A 1 187 ? -16.029 -19.198 19.663 1.00 21.99 187 GLY A CA 1
ATOM 1319 C C . GLY A 1 187 ? -16.260 -20.725 19.838 1.00 21.62 187 GLY A C 1
ATOM 1320 O O . GLY A 1 187 ? -15.393 -21.547 19.526 1.00 22.14 187 GLY A O 1
ATOM 1321 N N . ALA A 1 188 ? -17.476 -21.099 20.274 1.00 23.55 188 ALA A N 1
ATOM 1322 C CA . ALA A 1 188 ? -17.800 -22.537 20.202 1.00 21.83 188 ALA A CA 1
ATOM 1323 C C . ALA A 1 188 ? -17.682 -23.011 18.757 1.00 20.52 188 ALA A C 1
ATOM 1324 O O . ALA A 1 188 ? -17.090 -24.051 18.468 1.00 19.10 188 ALA A O 1
ATOM 1326 N N . GLY A 1 189 ? -18.289 -22.296 17.819 1.00 19.85 189 GLY A N 1
ATOM 1327 C CA . GLY A 1 189 ? -18.242 -22.687 16.438 1.00 20.91 189 GLY A CA 1
ATOM 1328 C C . GLY A 1 189 ? -16.854 -22.554 15.892 1.00 19.88 189 GLY A C 1
ATOM 1329 O O . GLY A 1 189 ? -16.377 -23.360 15.064 1.00 21.05 189 GLY A O 1
ATOM 1330 N N . CYS A 1 190 ? -16.111 -21.562 16.388 1.00 19.91 190 CYS A N 1
ATOM 1331 C CA . CYS A 1 190 ? -14.721 -21.411 15.980 1.00 19.96 190 CYS A CA 1
ATOM 1332 C C . CYS A 1 190 ? -13.810 -22.597 16.416 1.00 17.91 190 CYS A C 1
ATOM 1333 O O . CYS A 1 190 ? -13.032 -23.113 15.611 1.00 17.65 190 CYS A O 1
ATOM 1336 N N . LEU A 1 191 ? -14.002 -23.043 17.657 1.00 17.07 191 LEU A N 1
ATOM 1337 C CA . LEU A 1 191 ? -13.389 -24.205 18.169 1.00 16.44 191 LEU A CA 1
ATOM 1338 C C . LEU A 1 191 ? -13.795 -25.453 17.335 1.00 15.83 191 LEU A C 1
ATOM 1339 O O . LEU A 1 191 ? -12.928 -26.270 16.972 1.00 15.45 191 LEU A O 1
ATOM 1344 N N . LEU A 1 192 ? -15.070 -25.565 16.978 1.00 15.22 192 LEU A N 1
ATOM 1345 C CA . LEU A 1 192 ? -15.455 -26.685 16.070 1.00 15.31 192 LEU A CA 1
ATOM 1346 C C . LEU A 1 192 ? -14.653 -26.744 14.779 1.00 14.81 192 LEU A C 1
ATOM 1347 O O . LEU A 1 192 ? -14.236 -27.793 14.325 1.00 14.76 192 LEU A O 1
ATOM 1352 N N . GLY A 1 193 ? -14.362 -25.589 14.175 1.00 14.70 193 GLY A N 1
ATOM 1353 C CA . GLY A 1 193 ? -13.512 -25.604 12.992 1.00 14.78 193 GLY A CA 1
ATOM 1354 C C . GLY A 1 193 ? -12.134 -26.210 13.313 1.00 14.80 193 GLY A C 1
ATOM 1355 O O . GLY A 1 193 ? -11.566 -26.954 12.531 1.00 14.88 193 GLY A O 1
ATOM 1356 N N . GLY A 1 194 ? -11.584 -25.837 14.462 1.00 14.73 194 GLY A N 1
ATOM 1357 C CA . GLY A 1 194 ? -10.316 -26.413 14.907 1.00 14.76 194 GLY A CA 1
ATOM 1358 C C . GLY A 1 194 ? -10.393 -27.913 15.149 1.00 14.80 194 GLY A C 1
ATOM 1359 O O . GLY A 1 194 ? -9.484 -28.663 14.776 1.00 14.88 194 GLY A O 1
ATOM 1360 N N . ILE A 1 195 ? -11.488 -28.351 15.770 1.00 14.75 195 ILE A N 1
ATOM 1361 C CA . ILE A 1 195 ? -11.672 -29.781 16.030 1.00 14.79 195 ILE A CA 1
ATOM 1362 C C . ILE A 1 195 ? -11.740 -30.507 14.702 1.00 14.89 195 ILE A C 1
ATOM 1363 O O . ILE A 1 195 ? -11.085 -31.569 14.494 1.00 14.98 195 ILE A O 1
ATOM 1368 N N . ILE A 1 196 ? -12.512 -29.995 13.746 1.00 14.91 196 ILE A N 1
ATOM 1369 C CA . ILE A 1 196 ? -12.501 -30.609 12.419 1.00 15.02 196 ILE A CA 1
ATOM 1370 C C . ILE A 1 196 ? -11.093 -30.727 11.817 1.00 15.11 196 ILE A C 1
ATOM 1371 O O . ILE A 1 196 ? -10.707 -31.785 11.314 1.00 15.22 196 ILE A O 1
ATOM 1376 N N . ALA A 1 197 ? -10.306 -29.653 11.910 1.00 15.07 197 ALA A N 1
ATOM 1377 C CA . ALA A 1 197 ? -8.944 -29.722 11.419 1.00 15.17 197 ALA A CA 1
ATOM 1378 C C . ALA A 1 197 ? -8.182 -30.860 12.128 1.00 15.22 197 ALA A C 1
ATOM 1379 O O . ALA A 1 197 ? -7.352 -31.549 11.513 1.00 15.35 197 ALA A O 1
ATOM 1381 N N . GLY A 1 198 ? -8.402 -31.027 13.407 1.00 15.13 198 GLY A N 1
ATOM 1382 C CA . GLY A 1 198 ? -7.778 -32.085 14.174 1.00 15.18 198 GLY A CA 1
ATOM 1383 C C . GLY A 1 198 ? -8.087 -33.494 13.711 1.00 15.28 198 GLY A C 1
ATOM 1384 O O . GLY A 1 198 ? -7.318 -34.394 13.992 1.00 15.37 198 GLY A O 1
ATOM 1385 N N . PHE A 1 199 ? -9.183 -33.658 12.977 1.00 15.28 199 PHE A N 1
ATOM 1386 C CA . PHE A 1 199 ? -9.627 -34.973 12.525 1.00 15.39 199 PHE A CA 1
ATOM 1387 C C . PHE A 1 199 ? -9.144 -35.286 11.103 1.00 15.54 199 PHE A C 1
ATOM 1388 O O . PHE A 1 199 ? -9.437 -36.352 10.560 1.00 15.75 199 PHE A O 1
ATOM 1396 N N . LEU A 1 200 ? -8.426 -34.378 10.453 1.00 15.73 200 LEU A N 1
ATOM 1397 C CA . LEU A 1 200 ? -8.102 -34.586 9.048 1.00 16.35 200 LEU A CA 1
ATOM 1398 C C . LEU A 1 200 ? -6.902 -35.488 8.738 1.00 17.09 200 LEU A C 1
ATOM 1399 O O . LEU A 1 200 ? -6.888 -36.137 7.664 1.00 17.38 200 LEU A O 1
ATOM 1404 N N . PHE A 1 201 ? -5.874 -35.503 9.584 1.00 17.45 201 PHE A N 1
ATOM 1405 C CA . PHE A 1 201 ? -4.725 -36.404 9.371 1.00 18.59 201 PHE A CA 1
ATOM 1406 C C . PHE A 1 201 ? -4.132 -36.267 7.963 1.00 18.83 201 PHE A C 1
ATOM 1407 O O . PHE A 1 201 ? -3.837 -37.259 7.296 1.00 18.94 201 PHE A O 1
ATOM 1415 N N . ARG A 1 202 ? -3.982 -35.022 7.510 1.00 18.58 202 ARG A N 1
ATOM 1416 C CA . ARG A 1 202 ? -3.340 -34.685 6.264 1.00 19.08 202 ARG A CA 1
ATOM 1417 C C . ARG A 1 202 ? -4.038 -35.217 5.022 1.00 19.69 202 ARG A C 1
ATOM 1418 O O . ARG A 1 202 ? -3.445 -35.279 3.950 1.00 20.34 202 ARG A O 1
ATOM 1426 N N . GLU A 1 203 ? -5.333 -35.510 5.135 1.00 20.65 203 GLU A N 1
ATOM 1427 C CA . GLU A 1 203 ? -6.135 -35.906 3.979 1.00 22.08 203 GLU A CA 1
ATOM 1428 C C . GLU A 1 203 ? -6.778 -34.692 3.347 1.00 22.17 203 GLU A C 1
ATOM 1429 O O . GLU A 1 203 ? -7.639 -34.032 3.982 1.00 22.09 203 GLU A O 1
ATOM 1435 N N . THR A 1 204 ? -6.403 -34.376 2.121 1.00 22.89 204 THR A N 1
ATOM 1436 C CA . THR A 1 204 ? -6.975 -33.218 1.476 1.00 23.76 204 THR A CA 1
ATOM 1437 C C . THR A 1 204 ? -8.407 -33.414 0.968 1.00 23.67 204 THR A C 1
ATOM 1438 O O . THR A 1 204 ? -9.120 -32.431 0.660 1.00 23.49 204 THR A O 1
ATOM 1442 N N . GLU A 1 205 ? -8.841 -34.668 0.906 1.00 24.15 205 GLU A N 1
ATOM 1443 C CA . GLU A 1 205 ? -10.228 -35.034 0.582 1.00 25.11 205 GLU A CA 1
ATOM 1444 C C . GLU A 1 205 ? -10.744 -35.948 1.689 1.00 23.23 205 GLU A C 1
ATOM 1445 O O . GLU A 1 205 ? -10.797 -37.154 1.584 1.00 23.54 205 GLU A O 1
ATOM 1451 N N . PRO A 1 206 ? -11.112 -35.351 2.816 1.00 22.22 206 PRO A N 1
ATOM 1452 C CA . PRO A 1 206 ? -11.348 -36.199 3.969 1.00 22.71 206 PRO A CA 1
ATOM 1453 C C . PRO A 1 206 ? -12.558 -37.064 3.784 1.00 21.67 206 PRO A C 1
ATOM 1454 O O . PRO A 1 206 ? -13.554 -36.659 3.163 1.00 20.96 206 PRO A O 1
ATOM 1458 N N . ASP A 1 207 ? -12.506 -38.226 4.401 1.00 22.10 207 ASP A N 1
ATOM 1459 C CA . ASP A 1 207 ? -13.650 -39.093 4.464 1.00 22.77 207 ASP A CA 1
ATOM 1460 C C . ASP A 1 207 ? -14.785 -38.432 5.195 1.00 21.45 207 ASP A C 1
ATOM 1461 O O . ASP A 1 207 ? -14.583 -37.862 6.293 1.00 20.49 207 ASP A O 1
ATOM 1466 N N . ILE A 1 208 ? -15.996 -38.554 4.690 1.00 20.58 208 ILE A N 1
ATOM 1467 C CA . ILE A 1 208 ? -17.137 -37.992 5.449 1.00 19.83 208 ILE A CA 1
ATOM 1468 C C . ILE A 1 208 ? -17.193 -38.553 6.896 1.00 19.40 208 ILE A C 1
ATOM 1469 O O . ILE A 1 208 ? -17.687 -37.888 7.797 1.00 19.11 208 ILE A O 1
ATOM 1474 N N . GLU A 1 209 ? -16.693 -39.758 7.134 1.00 19.81 209 GLU A N 1
ATOM 1475 C CA . GLU A 1 209 ? -16.783 -40.370 8.469 1.00 20.62 209 GLU A CA 1
ATOM 1476 C C . GLU A 1 209 ? -15.930 -39.583 9.466 1.00 19.39 209 GLU A C 1
ATOM 1477 O O . GLU A 1 209 ? -16.302 -39.475 10.616 1.00 18.24 209 GLU A O 1
ATOM 1483 N N . ALA A 1 210 ? -14.817 -39.021 8.984 1.00 18.63 210 ALA A N 1
ATOM 1484 C CA . ALA A 1 210 ? -14.004 -38.162 9.844 1.00 18.28 210 ALA A CA 1
ATOM 1485 C C . ALA A 1 210 ? -14.730 -36.910 10.243 1.00 17.27 210 ALA A C 1
ATOM 1486 O O . ALA A 1 210 ? -14.617 -36.407 11.375 1.00 16.56 210 ALA A O 1
ATOM 1488 N N . LEU A 1 211 ? -15.424 -36.308 9.275 1.00 16.96 211 LEU A N 1
ATOM 1489 C CA . LEU A 1 211 ? -16.159 -35.080 9.515 1.00 16.89 211 LEU A CA 1
ATOM 1490 C C . LEU A 1 211 ? -17.323 -35.352 10.456 1.00 16.27 211 LEU A C 1
ATOM 1491 O O . LEU A 1 211 ? -17.605 -34.600 11.369 1.00 15.84 211 LEU A O 1
ATOM 1496 N N . ILE A 1 212 ? -18.026 -36.453 10.220 1.00 16.12 212 ILE A N 1
ATOM 1497 C CA . ILE A 1 212 ? -19.165 -36.831 11.100 1.00 16.04 212 ILE A CA 1
ATOM 1498 C C . ILE A 1 212 ? -18.661 -37.035 12.527 1.00 15.59 212 ILE A C 1
ATOM 1499 O O . ILE A 1 212 ? -19.287 -36.554 13.489 1.00 15.41 212 ILE A O 1
ATOM 1504 N N . GLU A 1 213 ? -17.538 -37.718 12.675 1.00 15.51 213 GLU A N 1
ATOM 1505 C CA . GLU A 1 213 ? -16.995 -37.958 13.998 1.00 15.44 213 GLU A CA 1
ATOM 1506 C C . GLU A 1 213 ? -16.580 -36.624 14.659 1.00 15.28 213 GLU A C 1
ATOM 1507 O O . GLU A 1 213 ? -16.791 -36.432 15.854 1.00 15.20 213 GLU A O 1
ATOM 1513 N N . ALA A 1 214 ? -15.927 -35.747 13.917 1.00 15.24 214 ALA A N 1
ATOM 1514 C CA . ALA A 1 214 ? -15.482 -34.479 14.500 1.00 15.11 214 ALA A CA 1
ATOM 1515 C C . ALA A 1 214 ? -16.686 -33.717 15.090 1.00 15.04 214 ALA A C 1
ATOM 1516 O O . ALA A 1 214 ? -16.652 -33.205 16.210 1.00 14.95 214 ALA A O 1
ATOM 1518 N N . VAL A 1 215 ? -17.725 -33.517 14.253 1.00 15.09 215 VAL A N 1
ATOM 1519 C CA . VAL A 1 215 ? -18.880 -32.740 14.674 1.00 15.05 215 VAL A CA 1
ATOM 1520 C C . VAL A 1 215 ? -19.619 -33.422 15.800 1.00 15.06 215 VAL A C 1
ATOM 1521 O O . VAL A 1 215 ? -20.061 -32.789 16.748 1.00 15.00 215 VAL A O 1
ATOM 1525 N N . SER A 1 216 ? -19.707 -34.744 15.718 1.00 15.16 216 SER A N 1
ATOM 1526 C CA . SER A 1 216 ? -20.375 -35.485 16.747 1.00 15.19 216 SER A CA 1
ATOM 1527 C C . SER A 1 216 ? -19.667 -35.558 18.083 1.00 15.11 216 SER A C 1
ATOM 1528 O O . SER A 1 216 ? -20.260 -35.384 19.139 1.00 15.09 216 SER A O 1
ATOM 1531 N N . VAL A 1 217 ? -18.340 -35.713 18.066 1.00 15.08 217 VAL A N 1
ATOM 1532 C CA . VAL A 1 217 ? -17.597 -35.595 19.283 1.00 15.00 217 VAL A CA 1
ATOM 1533 C C . VAL A 1 217 ? -17.877 -34.260 19.990 1.00 14.89 217 VAL A C 1
ATOM 1534 O O . VAL A 1 217 ? -18.101 -34.203 21.220 1.00 14.86 217 VAL A O 1
ATOM 1538 N N . PHE A 1 218 ? -17.786 -33.177 19.223 1.00 14.85 218 PHE A N 1
ATOM 1539 C CA . PHE A 1 218 ? -17.991 -31.842 19.785 1.00 15.24 218 PHE A CA 1
ATOM 1540 C C . PHE A 1 218 ? -19.387 -31.660 20.361 1.00 15.12 218 PHE A C 1
ATOM 1541 O O . PHE A 1 218 ? -19.574 -31.251 21.514 1.00 14.74 218 PHE A O 1
ATOM 1549 N N . ASN A 1 219 ? -20.377 -32.020 19.575 1.00 15.31 219 ASN A N 1
ATOM 1550 C CA . ASN A 1 219 ? -21.743 -31.772 20.026 1.00 16.02 219 ASN A CA 1
ATOM 1551 C C . ASN A 1 219 ? -22.211 -32.747 21.110 1.00 15.09 219 ASN A C 1
ATOM 1552 O O . ASN A 1 219 ? -22.956 -32.343 21.969 1.00 14.98 219 ASN A O 1
ATOM 1557 N N . ILE A 1 220 ? -21.716 -33.982 21.101 1.00 15.02 220 ILE A N 1
ATOM 1558 C CA . ILE A 1 220 ? -22.042 -34.912 22.168 1.00 15.08 220 ILE A CA 1
ATOM 1559 C C . ILE A 1 220 ? -21.385 -34.480 23.459 1.00 14.99 220 ILE A C 1
ATOM 1560 O O . ILE A 1 220 ? -21.996 -34.470 24.515 1.00 15.02 220 ILE A O 1
ATOM 1565 N N . ALA A 1 221 ? -20.124 -34.025 23.365 1.00 14.89 221 ALA A N 1
ATOM 1566 C CA . ALA A 1 221 ? -19.492 -33.474 24.558 1.00 14.82 221 ALA A CA 1
ATOM 1567 C C . ALA A 1 221 ? -20.282 -32.313 25.150 1.00 14.79 221 ALA A C 1
ATOM 1568 O O . ALA A 1 221 ? -20.376 -32.166 26.335 1.00 14.79 221 ALA A O 1
ATOM 1570 N N . ALA A 1 222 ? -20.781 -31.458 24.272 1.00 14.78 222 ALA A N 1
ATOM 1571 C CA . ALA A 1 222 ? -21.557 -30.299 24.694 1.00 14.77 222 ALA A CA 1
ATOM 1572 C C . ALA A 1 222 ? -22.829 -30.731 25.382 1.00 14.87 222 ALA A C 1
ATOM 1573 O O . ALA A 1 222 ? -23.147 -30.227 26.462 1.00 14.88 222 ALA A O 1
ATOM 1575 N N . GLU A 1 223 ? -23.481 -31.728 24.816 1.00 15.63 223 GLU A N 1
ATOM 1576 C CA . GLU A 1 223 ? -24.706 -32.277 25.435 1.00 17.03 223 GLU A CA 1
ATOM 1577 C C . GLU A 1 223 ? -24.416 -32.815 26.837 1.00 16.56 223 GLU A C 1
ATOM 1578 O O . GLU A 1 223 ? -25.164 -32.556 27.795 1.00 16.99 223 GLU A O 1
ATOM 1584 N N . VAL A 1 224 ? -23.389 -33.619 26.965 1.00 15.97 224 VAL A N 1
ATOM 1585 C CA . VAL A 1 224 ? -23.045 -34.223 28.189 1.00 16.11 224 VAL A CA 1
ATOM 1586 C C . VAL A 1 224 ? -22.595 -33.194 29.232 1.00 15.94 224 VAL A C 1
ATOM 1587 O O . VAL A 1 224 ? -22.989 -33.231 30.388 1.00 16.32 224 VAL A O 1
ATOM 1591 N N . ALA A 1 225 ? -21.787 -32.217 28.820 1.00 15.32 225 ALA A N 1
ATOM 1592 C CA . ALA A 1 225 ? -21.340 -31.200 29.750 1.00 15.07 225 ALA A CA 1
ATOM 1593 C C . ALA A 1 225 ? -22.495 -30.402 30.323 1.00 15.32 225 ALA A C 1
ATOM 1594 O O . ALA A 1 225 ? -22.482 -30.079 31.488 1.00 15.12 225 ALA A O 1
ATOM 1596 N N . ALA A 1 226 ? -23.484 -30.110 29.495 1.00 15.59 226 ALA A N 1
ATOM 1597 C CA . ALA A 1 226 ? -24.635 -29.293 29.930 1.00 16.56 226 ALA A CA 1
ATOM 1598 C C . ALA A 1 226 ? -25.501 -30.100 30.896 1.00 17.43 226 ALA A C 1
ATOM 1599 O O . ALA A 1 226 ? -26.236 -29.490 31.681 1.00 18.18 226 ALA A O 1
ATOM 1601 N N . GLU A 1 227 ? -25.425 -31.425 30.868 1.00 18.43 227 GLU A N 1
ATOM 1602 C CA . GLU A 1 227 ? -26.123 -32.297 31.856 1.00 20.70 227 GLU A CA 1
ATOM 1603 C C . GLU A 1 227 ? -25.401 -32.476 33.162 1.00 20.38 227 GLU A C 1
ATOM 1604 O O . GLU A 1 227 ? -25.957 -32.976 34.135 1.00 22.94 227 GLU A O 1
ATOM 1610 N N . ASN A 1 228 ? -24.180 -31.988 33.255 1.00 19.66 228 ASN A N 1
ATOM 1611 C CA . ASN A 1 228 ? -23.418 -32.144 34.467 1.00 19.69 228 ASN A CA 1
ATOM 1612 C C . ASN A 1 228 ? -24.083 -31.321 35.597 1.00 20.35 228 ASN A C 1
ATOM 1613 O O . ASN A 1 228 ? -24.559 -30.181 35.395 1.00 19.19 228 ASN A O 1
ATOM 1618 N N . GLU A 1 229 ? -24.124 -31.891 36.803 1.00 21.73 229 GLU A N 1
ATOM 1619 C CA . GLU A 1 229 ? -24.760 -31.217 37.944 1.00 23.70 229 GLU A CA 1
ATOM 1620 C C . GLU A 1 229 ? -24.084 -29.868 38.284 1.00 21.39 229 GLU A C 1
ATOM 1621 O O . GLU A 1 229 ? -24.690 -28.983 38.851 1.00 22.58 229 GLU A O 1
ATOM 1627 N N . ASN A 1 230 ? -22.800 -29.726 37.946 1.00 20.33 230 ASN A N 1
ATOM 1628 C CA . ASN A 1 230 ? -22.042 -28.508 38.191 1.00 20.42 230 ASN A CA 1
ATOM 1629 C C . ASN A 1 230 ? -22.108 -27.515 37.072 1.00 18.20 230 ASN A C 1
ATOM 1630 O O . ASN A 1 230 ? -21.414 -26.499 37.112 1.00 17.83 230 ASN A O 1
ATOM 1635 N N . CYS A 1 231 ? -22.910 -27.784 36.044 1.00 16.53 231 CYS A N 1
ATOM 1636 C CA . CYS A 1 231 ? -23.081 -26.803 34.992 1.00 15.96 231 CYS A CA 1
ATOM 1637 C C . CYS A 1 231 ? -24.159 -25.845 35.349 1.00 15.66 231 CYS A C 1
ATOM 1638 O O . CYS A 1 231 ? -25.341 -26.248 35.471 1.00 15.76 231 CYS A O 1
ATOM 1641 N N . GLY A 1 232 ? -23.807 -24.616 35.679 1.00 15.10 232 GLY A N 1
ATOM 1642 C CA . GLY A 1 232 ? -24.757 -23.611 36.161 1.00 15.22 232 GLY A CA 1
ATOM 1643 C C . GLY A 1 232 ? -25.051 -22.521 35.162 1.00 15.19 232 GLY A C 1
ATOM 1644 O O . GLY A 1 232 ? -25.721 -21.550 35.504 1.00 15.29 232 GLY A O 1
ATOM 1645 N N . GLY A 1 233 ? -24.522 -22.615 33.949 1.00 15.08 233 GLY A N 1
ATOM 1646 C CA . GLY A 1 233 ? -24.660 -21.575 32.953 1.00 15.06 233 GLY A CA 1
ATOM 1647 C C . GLY A 1 233 ? -23.517 -21.546 31.984 1.00 14.91 233 GLY A C 1
ATOM 1648 O O . GLY A 1 233 ? -22.699 -22.465 32.009 1.00 14.84 233 GLY A O 1
ATOM 1649 N N . PRO A 1 234 ? -23.454 -20.556 31.135 1.00 14.89 234 PRO A N 1
ATOM 1650 C CA . PRO A 1 234 ? -22.484 -20.550 30.062 1.00 14.78 234 PRO A CA 1
ATOM 1651 C C . PRO A 1 234 ? -21.086 -20.429 30.584 1.00 14.70 234 PRO A C 1
ATOM 1652 O O . PRO A 1 234 ? -20.139 -20.892 29.888 1.00 14.62 234 PRO A O 1
ATOM 1656 N N . GLY A 1 235 ? -20.918 -19.830 31.732 1.00 14.74 235 GLY A N 1
ATOM 1657 C CA . GLY A 1 235 ? -19.551 -19.716 32.309 1.00 14.69 235 GLY A CA 1
ATOM 1658 C C . GLY A 1 235 ? -18.998 -21.026 32.782 1.00 14.66 235 GLY A C 1
ATOM 1659 O O . GLY A 1 235 ? -17.827 -21.362 32.428 1.00 14.60 235 GLY A O 1
ATOM 1660 N N . THR A 1 236 ? -19.713 -21.762 33.587 1.00 14.73 236 THR A N 1
ATOM 1661 C CA . THR A 1 236 ? -19.220 -23.024 34.054 1.00 14.71 236 THR A CA 1
ATOM 1662 C C . THR A 1 236 ? -19.271 -24.077 32.985 1.00 14.67 236 THR A C 1
ATOM 1663 O O . THR A 1 236 ? -18.534 -25.061 33.028 1.00 14.64 236 THR A O 1
ATOM 1667 N N . PHE A 1 237 ? -20.130 -23.907 31.995 1.00 14.67 237 PHE A N 1
ATOM 1668 C CA . PHE A 1 237 ? -20.175 -24.835 30.915 1.00 14.64 237 PHE A CA 1
ATOM 1669 C C . PHE A 1 237 ? -18.890 -25.010 30.134 1.00 14.56 237 PHE A C 1
ATOM 1670 O O . PHE A 1 237 ? -18.515 -26.108 29.744 1.00 14.55 237 PHE A O 1
ATOM 1678 N N . SER A 1 238 ? -18.201 -23.891 29.915 1.00 14.52 238 SER A N 1
ATOM 1679 C CA . SER A 1 238 ? -17.026 -23.957 29.070 1.00 14.46 238 SER A CA 1
ATOM 1680 C C . SER A 1 238 ? -15.910 -24.884 29.669 1.00 14.46 238 SER A C 1
ATOM 1681 O O . SER A 1 238 ? -15.403 -25.777 28.946 1.00 14.45 238 SER A O 1
ATOM 1684 N N . PRO A 1 239 ? -15.506 -24.702 30.919 1.00 14.48 239 PRO A N 1
ATOM 1685 C CA . PRO A 1 239 ? -14.597 -25.698 31.548 1.00 14.50 239 PRO A CA 1
ATOM 1686 C C . PRO A 1 239 ? -15.087 -27.126 31.473 1.00 14.53 239 PRO A C 1
ATOM 1687 O O . PRO A 1 239 ? -14.325 -28.059 31.226 1.00 14.54 239 PRO A O 1
ATOM 1691 N N . LEU A 1 240 ? -16.400 -27.319 31.671 1.00 14.56 240 LEU A N 1
ATOM 1692 C CA . LEU A 1 240 ? -16.914 -28.638 31.649 1.00 14.61 240 LEU A CA 1
ATOM 1693 C C . LEU A 1 240 ? -16.934 -29.231 30.224 1.00 14.59 240 LEU A C 1
ATOM 1694 O O . LEU A 1 240 ? -16.786 -30.417 30.092 1.00 14.62 240 LEU A O 1
ATOM 1699 N N . LEU A 1 241 ? -17.141 -28.427 29.220 1.00 14.55 241 LEU A N 1
ATOM 1700 C CA . LEU A 1 241 ? -17.045 -28.887 27.877 1.00 14.54 241 LEU A CA 1
ATOM 1701 C C . LEU A 1 241 ? -15.639 -29.460 27.621 1.00 14.53 241 LEU A C 1
ATOM 1702 O O . LEU A 1 241 ? -15.476 -30.519 26.967 1.00 14.56 241 LEU A O 1
ATOM 1707 N N . LEU A 1 242 ? -14.651 -28.702 28.020 1.00 14.49 242 LEU A N 1
ATOM 1708 C CA . LEU A 1 242 ? -13.264 -29.152 27.804 1.00 14.51 242 LEU A CA 1
ATOM 1709 C C . LEU A 1 242 ? -13.004 -30.454 28.575 1.00 14.57 242 LEU A C 1
ATOM 1710 O O . LEU A 1 242 ? -12.346 -31.379 28.020 1.00 14.61 242 LEU A O 1
ATOM 1715 N N . ASP A 1 243 ? -13.498 -30.580 29.783 1.00 14.59 243 ASP A N 1
ATOM 1716 C CA . ASP A 1 243 ? -13.354 -31.822 30.545 1.00 14.66 243 ASP A CA 1
ATOM 1717 C C . ASP A 1 243 ? -14.046 -32.982 29.821 1.00 14.70 243 ASP A C 1
ATOM 1718 O O . ASP A 1 243 ? -13.530 -34.089 29.772 1.00 14.77 243 ASP A O 1
ATOM 1723 N N . THR A 1 244 ? -15.255 -32.695 29.264 1.00 14.69 244 THR A N 1
ATOM 1724 C CA . THR A 1 244 ? -16.008 -33.774 28.636 1.00 14.75 244 THR A CA 1
ATOM 1725 C C . THR A 1 244 ? -15.391 -34.217 27.322 1.00 14.75 244 THR A C 1
ATOM 1726 O O . THR A 1 244 ? -15.334 -35.418 27.062 1.00 14.83 244 THR A O 1
ATOM 1730 N N . LEU A 1 245 ? -14.766 -33.308 26.566 1.00 14.69 245 LEU A N 1
ATOM 1731 C CA . LEU A 1 245 ? -13.999 -33.690 25.394 1.00 14.72 245 LEU A CA 1
ATOM 1732 C C . LEU A 1 245 ? -12.799 -34.568 25.834 1.00 14.78 245 LEU A C 1
ATOM 1733 O O . LEU A 1 245 ? -12.490 -35.538 25.182 1.00 14.85 245 LEU A O 1
ATOM 1738 N N . TYR A 1 246 ? -12.200 -34.218 26.929 1.00 14.76 246 TYR A N 1
ATOM 1739 C CA . TYR A 1 246 ? -10.960 -34.929 27.358 1.00 14.83 246 TYR A CA 1
ATOM 1740 C C . TYR A 1 246 ? -11.288 -36.364 27.700 1.00 14.93 246 TYR A C 1
ATOM 1741 O O . TYR A 1 246 ? -10.475 -37.255 27.421 1.00 15.02 246 TYR A O 1
ATOM 1750 N N . HIS A 1 247 ? -12.444 -36.578 28.318 1.00 14.93 247 HIS A N 1
ATOM 1751 C CA . HIS A 1 247 ? -12.885 -37.896 28.864 1.00 15.03 247 HIS A CA 1
ATOM 1752 C C . HIS A 1 247 ? -13.835 -38.651 27.933 1.00 15.08 247 HIS A C 1
ATOM 1753 O O . HIS A 1 247 ? -14.088 -39.836 28.205 1.00 15.19 247 HIS A O 1
ATOM 1760 N N . LEU A 1 248 ? -14.218 -38.096 26.802 1.00 15.03 248 LEU A N 1
ATOM 1761 C CA . LEU A 1 248 ? -15.287 -38.768 26.001 1.00 15.09 248 LEU A CA 1
ATOM 1762 C C . LEU A 1 248 ? -14.842 -40.183 25.619 1.00 15.34 248 LEU A C 1
ATOM 1763 O O . LEU A 1 248 ? -13.762 -40.361 25.124 1.00 15.24 248 LEU A O 1
ATOM 1768 N N . ASN A 1 249 ? -15.766 -41.141 25.790 1.00 15.93 249 ASN A N 1
ATOM 1769 C CA . ASN A 1 249 ? -15.481 -42.521 25.484 1.00 17.12 249 ASN A CA 1
ATOM 1770 C C . ASN A 1 249 ? -16.408 -43.049 24.430 1.00 17.28 249 ASN A C 1
ATOM 1771 O O . ASN A 1 249 ? -17.367 -42.421 24.051 1.00 16.90 249 ASN A O 1
ATOM 1776 N N . GLU A 1 250 ? -16.048 -44.242 23.945 1.00 17.83 250 GLU A N 1
ATOM 1777 C CA . GLU A 1 250 ? -16.806 -44.820 22.817 1.00 19.22 250 GLU A CA 1
ATOM 1778 C C . GLU A 1 250 ? -18.193 -45.157 23.240 1.00 18.54 250 GLU A C 1
ATOM 1779 O O . GLU A 1 250 ? -19.132 -45.075 22.408 1.00 18.38 250 GLU A O 1
ATOM 1785 N N . THR A 1 251 ? -18.377 -45.605 24.465 1.00 18.18 251 THR A N 1
ATOM 1786 C CA . THR A 1 251 ? -19.714 -45.951 24.941 1.00 19.09 251 THR A CA 1
ATOM 1787 C C . THR A 1 251 ? -20.653 -44.771 24.873 1.00 19.09 251 THR A C 1
ATOM 1788 O O . THR A 1 251 ? -21.796 -44.881 24.389 1.00 19.99 251 THR A O 1
ATOM 1792 N N . THR A 1 252 ? -20.233 -43.647 25.402 1.00 18.38 252 THR A N 1
ATOM 1793 C CA . THR A 1 252 ? -21.061 -42.472 25.387 1.00 18.05 252 THR A CA 1
ATOM 1794 C C . THR A 1 252 ? -21.306 -42.002 24.001 1.00 17.21 252 THR A C 1
ATOM 1795 O O . THR A 1 252 ? -22.415 -41.600 23.663 1.00 17.45 252 THR A O 1
ATOM 1799 N N . TYR A 1 253 ? -20.289 -41.982 23.165 1.00 16.74 253 TYR A N 1
ATOM 1800 C CA . TYR A 1 253 ? -20.408 -41.599 21.798 1.00 16.94 253 TYR A CA 1
ATOM 1801 C C . TYR A 1 253 ? -21.502 -42.389 21.073 1.00 17.85 253 TYR A C 1
ATOM 1802 O O . TYR A 1 253 ? -22.417 -41.830 20.502 1.00 17.55 253 TYR A O 1
ATOM 1811 N N . GLN A 1 254 ? -21.421 -43.710 21.188 1.00 19.42 254 GLN A N 1
ATOM 1812 C CA . GLN A 1 254 ? -22.350 -44.566 20.446 1.00 21.69 254 GLN A CA 1
ATOM 1813 C C . GLN A 1 254 ? -23.709 -44.445 21.014 1.00 21.22 254 GLN A C 1
ATOM 1814 O O . GLN A 1 254 ? -24.692 -44.487 20.270 1.00 21.63 254 GLN A O 1
ATOM 1820 N N . GLN A 1 255 ? -23.831 -44.266 22.303 1.00 20.53 255 GLN A N 1
ATOM 1821 C CA . GLN A 1 255 ? -25.185 -44.152 22.878 1.00 21.91 255 GLN A CA 1
ATOM 1822 C C . GLN A 1 255 ? -25.877 -42.832 22.559 1.00 20.80 255 GLN A C 1
ATOM 1823 O O . GLN A 1 255 ? -27.110 -42.776 22.498 1.00 20.41 255 GLN A O 1
ATOM 1829 N N . ARG A 1 256 ? -25.114 -41.755 22.352 1.00 19.52 256 ARG A N 1
ATOM 1830 C CA . ARG A 1 256 ? -25.697 -40.450 22.182 1.00 19.83 256 ARG A CA 1
ATOM 1831 C C . ARG A 1 256 ? -25.789 -39.921 20.782 1.00 18.99 256 ARG A C 1
ATOM 1832 O O . ARG A 1 256 ? -26.597 -39.043 20.531 1.00 18.54 256 ARG A O 1
ATOM 1840 N N . ILE A 1 257 ? -25.014 -40.477 19.865 1.00 18.73 257 ILE A N 1
ATOM 1841 C CA . ILE A 1 257 ? -25.008 -39.902 18.537 1.00 19.57 257 ILE A CA 1
ATOM 1842 C C . ILE A 1 257 ? -26.409 -39.954 17.913 1.00 21.13 257 ILE A C 1
ATOM 1843 O O . ILE A 1 257 ? -27.068 -40.980 18.028 1.00 20.84 257 ILE A O 1
ATOM 1848 N N . ARG A 1 258 ? -26.786 -38.893 17.245 1.00 21.59 258 ARG A N 1
ATOM 1849 C CA . ARG A 1 258 ? -28.099 -38.777 16.600 1.00 24.86 258 ARG A CA 1
ATOM 1850 C C . ARG A 1 258 ? -27.861 -38.382 15.166 1.00 26.51 258 ARG A C 1
ATOM 1851 O O . ARG A 1 258 ? -27.599 -37.215 14.845 1.00 25.28 258 ARG A O 1
ATOM 1859 N N . ILE A 1 259 ? -27.859 -39.369 14.297 1.00 28.78 259 ILE A N 1
ATOM 1860 C CA . ILE A 1 259 ? -27.810 -39.108 12.850 1.00 37.33 259 ILE A CA 1
ATOM 1861 C C . ILE A 1 259 ? -29.190 -39.083 12.237 1.00 41.62 259 ILE A C 1
ATOM 1862 O O . ILE A 1 259 ? -29.797 -40.140 12.219 1.00 44.47 259 ILE A O 1
ATOM 1867 N N . GLN A 1 260 ? -29.714 -37.923 11.799 1.00 42.63 260 GLN A N 1
ATOM 1868 C CA . GLN A 1 260 ? -31.180 -37.837 11.432 1.00 47.02 260 GLN A CA 1
ATOM 1869 C C . GLN A 1 260 ? -31.584 -38.274 10.051 1.00 47.13 260 GLN A C 1
ATOM 1870 O O . GLN A 1 260 ? -32.728 -38.690 9.843 1.00 51.29 260 GLN A O 1
ATOM 1876 N N . GLU A 1 261 ? -30.736 -37.985 9.085 1.00 45.41 261 GLU A N 1
ATOM 1877 C CA . GLU A 1 261 ? -31.024 -38.301 7.692 1.00 46.78 261 GLU A CA 1
ATOM 1878 C C . GLU A 1 261 ? -29.684 -38.545 7.043 1.00 47.77 261 GLU A C 1
ATOM 1879 O O . GLU A 1 261 ? -28.678 -37.933 7.468 1.00 38.50 261 GLU A O 1
ATOM 1881 N N . VAL A 1 262 ? -29.666 -39.486 6.104 1.00 44.11 262 VAL A N 1
ATOM 1882 C CA . VAL A 1 262 ? -28.580 -39.690 5.161 1.00 47.08 262 VAL A CA 1
ATOM 1883 C C . VAL A 1 262 ? -29.114 -39.775 3.710 1.00 53.39 262 VAL A C 1
ATOM 1884 O O . VAL A 1 262 ? -29.986 -40.574 3.405 1.00 48.85 262 VAL A O 1
ATOM 1888 N N . GLU A 1 263 ? -28.581 -38.931 2.831 1.00 55.88 263 GLU A N 1
ATOM 1889 C CA . GLU A 1 263 ? -28.956 -38.908 1.421 1.00 54.01 263 GLU A CA 1
ATOM 1890 C C . GLU A 1 263 ? -27.737 -39.374 0.658 1.00 55.17 263 GLU A C 1
ATOM 1891 O O . GLU A 1 263 ? -26.605 -39.056 1.035 1.00 47.59 263 GLU A O 1
ATOM 1893 N N . GLU A 1 264 ? -28.010 -40.092 -0.428 1.00 52.02 264 GLU A N 1
ATOM 1894 C CA . GLU A 1 264 ? -27.073 -40.736 -1.322 1.00 50.42 264 GLU A CA 1
ATOM 1895 C C . GLU A 1 264 ? -25.842 -41.312 -0.711 1.00 52.62 264 GLU A C 1
ATOM 1896 O O . GLU A 1 264 ? -25.584 -42.487 -0.923 1.00 57.36 264 GLU A O 1
ATOM 1902 N N . MET B 1 1 ? -34.565 -3.703 36.810 1.00 46.60 1 MET B N 1
ATOM 1903 C CA . MET B 1 1 ? -34.047 -4.511 35.664 1.00 45.04 1 MET B CA 1
ATOM 1904 C C . MET B 1 1 ? -34.753 -4.362 34.290 1.00 37.53 1 MET B C 1
ATOM 1905 O O . MET B 1 1 ? -34.762 -5.279 33.446 1.00 41.42 1 MET B O 1
ATOM 1910 N N . ASN B 1 2 ? -35.154 -3.155 33.997 1.00 31.52 2 ASN B N 1
ATOM 1911 C CA . ASN B 1 2 ? -35.754 -2.836 32.777 1.00 28.05 2 ASN B CA 1
ATOM 1912 C C . ASN B 1 2 ? -34.925 -3.080 31.480 1.00 23.97 2 ASN B C 1
ATOM 1913 O O . ASN B 1 2 ? -35.255 -3.926 30.596 1.00 25.12 2 ASN B O 1
ATOM 1918 N N . TYR B 1 3 ? -33.755 -2.441 31.419 1.00 19.46 3 TYR B N 1
ATOM 1919 C CA . TYR B 1 3 ? -32.992 -2.548 30.207 1.00 18.34 3 TYR B CA 1
ATOM 1920 C C . TYR B 1 3 ? -32.368 -3.913 29.959 1.00 16.93 3 TYR B C 1
ATOM 1921 O O . TYR B 1 3 ? -32.352 -4.344 28.814 1.00 17.10 3 TYR B O 1
ATOM 1930 N N . LEU B 1 4 ? -32.058 -4.667 31.017 1.00 16.37 4 LEU B N 1
ATOM 1931 C CA . LEU B 1 4 ? -31.499 -5.982 30.862 1.00 15.85 4 LEU B CA 1
ATOM 1932 C C . LEU B 1 4 ? -32.503 -6.911 30.216 1.00 15.96 4 LEU B C 1
ATOM 1933 O O . LEU B 1 4 ? -32.174 -7.756 29.381 1.00 15.76 4 LEU B O 1
ATOM 1938 N N . ASN B 1 5 ? -33.777 -6.737 30.554 1.00 17.10 5 ASN B N 1
ATOM 1939 C CA . ASN B 1 5 ? -34.761 -7.562 29.818 1.00 17.47 5 ASN B CA 1
ATOM 1940 C C . ASN B 1 5 ? -34.732 -7.334 28.346 1.00 17.36 5 ASN B C 1
ATOM 1941 O O . ASN B 1 5 ? -34.883 -8.270 27.558 1.00 17.06 5 ASN B O 1
ATOM 1946 N N . ASN B 1 6 ? -34.600 -6.080 27.946 1.00 17.90 6 ASN B N 1
ATOM 1947 C CA . ASN B 1 6 ? -34.532 -5.750 26.544 1.00 18.89 6 ASN B CA 1
ATOM 1948 C C . ASN B 1 6 ? -33.276 -6.260 25.843 1.00 17.35 6 ASN B C 1
ATOM 1949 O O . ASN B 1 6 ? -33.321 -6.690 24.693 1.00 16.82 6 ASN B O 1
ATOM 1954 N N . ILE B 1 7 ? -32.140 -6.288 26.558 1.00 15.94 7 ILE B N 1
ATOM 1955 C CA . ILE B 1 7 ? -30.964 -6.864 25.983 1.00 15.52 7 ILE B CA 1
ATOM 1956 C C . ILE B 1 7 ? -31.234 -8.344 25.652 1.00 15.73 7 ILE B C 1
ATOM 1957 O O . ILE B 1 7 ? -30.835 -8.845 24.603 1.00 15.51 7 ILE B O 1
ATOM 1962 N N . ARG B 1 8 ? -31.810 -9.051 26.622 1.00 15.70 8 ARG B N 1
ATOM 1963 C CA . ARG B 1 8 ? -32.003 -10.491 26.484 1.00 16.02 8 ARG B CA 1
ATOM 1964 C C . ARG B 1 8 ? -32.943 -10.809 25.278 1.00 16.59 8 ARG B C 1
ATOM 1965 O O . ARG B 1 8 ? -32.731 -11.839 24.587 1.00 16.47 8 ARG B O 1
ATOM 1973 N N . ILE B 1 9 ? -33.862 -9.924 25.051 1.00 17.28 9 ILE B N 1
ATOM 1974 C CA . ILE B 1 9 ? -34.857 -10.132 23.958 1.00 18.96 9 ILE B CA 1
ATOM 1975 C C . ILE B 1 9 ? -34.387 -9.651 22.621 1.00 19.88 9 ILE B C 1
ATOM 1976 O O . ILE B 1 9 ? -34.561 -10.346 21.617 1.00 19.91 9 ILE B O 1
ATOM 1981 N N . GLU B 1 10 ? -33.702 -8.522 22.607 1.00 20.02 10 GLU B N 1
ATOM 1982 C CA . GLU B 1 10 ? -33.286 -7.872 21.334 1.00 20.46 10 GLU B CA 1
ATOM 1983 C C . GLU B 1 10 ? -31.939 -8.273 20.822 1.00 19.85 10 GLU B C 1
ATOM 1984 O O . GLU B 1 10 ? -31.647 -8.041 19.659 1.00 19.27 10 GLU B O 1
ATOM 1990 N N . ASN B 1 11 ? -31.074 -8.740 21.741 1.00 17.76 11 ASN B N 1
ATOM 1991 C CA . ASN B 1 11 ? -29.715 -9.185 21.392 1.00 17.40 11 ASN B CA 1
ATOM 1992 C C . ASN B 1 11 ? -28.931 -8.130 20.623 1.00 16.42 11 ASN B C 1
ATOM 1993 O O . ASN B 1 11 ? -28.459 -8.390 19.505 1.00 16.72 11 ASN B O 1
ATOM 1998 N N . PRO B 1 12 ? -28.695 -6.982 21.240 1.00 15.73 12 PRO B N 1
ATOM 1999 C CA . PRO B 1 12 ? -28.094 -5.852 20.530 1.00 15.45 12 PRO B CA 1
ATOM 2000 C C . PRO B 1 12 ? -26.691 -6.141 20.074 1.00 15.33 12 PRO B C 1
ATOM 2001 O O . PRO B 1 12 ? -25.839 -6.603 20.870 1.00 15.15 12 PRO B O 1
ATOM 2005 N N . LEU B 1 13 ? -26.456 -5.834 18.808 1.00 15.46 13 LEU B N 1
ATOM 2006 C CA . LEU B 1 13 ? -25.126 -5.946 18.239 1.00 15.41 13 LEU B CA 1
ATOM 2007 C C . LEU B 1 13 ? -24.217 -4.856 18.840 1.00 15.24 13 LEU B C 1
ATOM 2008 O O . LEU B 1 13 ? -24.509 -3.654 18.763 1.00 15.28 13 LEU B O 1
ATOM 2013 N N . THR B 1 14 ? -23.134 -5.300 19.454 1.00 15.08 14 THR B N 1
ATOM 2014 C CA . THR B 1 14 ? -22.319 -4.445 20.251 1.00 14.93 14 THR B CA 1
ATOM 2015 C C . THR B 1 14 ? -20.898 -4.629 19.724 1.00 14.90 14 THR B C 1
ATOM 2016 O O . THR B 1 14 ? -20.291 -5.689 19.912 1.00 14.85 14 THR B O 1
ATOM 2020 N N . ILE B 1 15 ? -20.387 -3.618 19.041 1.00 14.96 15 ILE B N 1
ATOM 2021 C CA . ILE B 1 15 ? -19.083 -3.703 18.431 1.00 14.97 15 ILE B CA 1
ATOM 2022 C C . ILE B 1 15 ? -18.005 -3.362 19.448 1.00 14.81 15 ILE B C 1
ATOM 2023 O O . ILE B 1 15 ? -18.125 -2.375 20.177 1.00 14.74 15 ILE B O 1
ATOM 2028 N N . CYS B 1 16 ? -16.969 -4.198 19.525 1.00 14.78 16 CYS B N 1
ATOM 2029 C CA . CYS B 1 16 ? -15.908 -3.951 20.535 1.00 14.65 16 CYS B CA 1
ATOM 2030 C C . CYS B 1 16 ? -14.567 -3.874 19.864 1.00 14.72 16 CYS B C 1
ATOM 2031 O O . CYS B 1 16 ? -14.121 -4.846 19.190 1.00 14.81 16 CYS B O 1
ATOM 2034 N N . TYR B 1 17 ? -13.935 -2.721 19.993 1.00 14.71 17 TYR B N 1
ATOM 2035 C CA . TYR B 1 17 ? -12.529 -2.511 19.569 1.00 14.78 17 TYR B CA 1
ATOM 2036 C C . TYR B 1 17 ? -11.786 -2.440 20.902 1.00 14.66 17 TYR B C 1
ATOM 2037 O O . TYR B 1 17 ? -11.723 -1.406 21.547 1.00 14.61 17 TYR B O 1
ATOM 2046 N N . THR B 1 18 ? -11.305 -3.584 21.364 1.00 14.63 18 THR B N 1
ATOM 2047 C CA . THR B 1 18 ? -10.801 -3.668 22.730 1.00 14.54 18 THR B CA 1
ATOM 2048 C C . THR B 1 18 ? -9.469 -4.324 22.750 1.00 14.60 18 THR B C 1
ATOM 2049 O O . THR B 1 18 ? -8.933 -4.702 21.726 1.00 14.72 18 THR B O 1
ATOM 2053 N N . ASN B 1 19 ? -8.934 -4.430 23.942 1.00 14.54 19 ASN B N 1
ATOM 2054 C CA . ASN B 1 19 ? -7.560 -4.866 24.038 1.00 14.63 19 ASN B CA 1
ATOM 2055 C C . ASN B 1 19 ? -7.373 -6.368 23.941 1.00 14.69 19 ASN B C 1
ATOM 2056 O O . ASN B 1 19 ? -8.275 -7.172 24.187 1.00 14.59 19 ASN B O 1
ATOM 2061 N N . ASP B 1 20 ? -6.151 -6.761 23.590 1.00 15.67 20 ASP B N 1
ATOM 2062 C CA . ASP B 1 20 ? -5.880 -8.133 23.243 1.00 17.02 20 ASP B CA 1
ATOM 2063 C C . ASP B 1 20 ? -5.932 -9.072 24.476 1.00 16.94 20 ASP B C 1
ATOM 2064 O O . ASP B 1 20 ? -5.833 -10.272 24.315 1.00 20.65 20 ASP B O 1
ATOM 2069 N N . VAL B 1 21 ? -5.940 -8.580 25.708 1.00 15.43 21 VAL B N 1
ATOM 2070 C CA . VAL B 1 21 ? -5.981 -9.448 26.866 1.00 14.75 21 VAL B CA 1
ATOM 2071 C C . VAL B 1 21 ? -7.406 -9.841 27.224 1.00 14.53 21 VAL B C 1
ATOM 2072 O O . VAL B 1 21 ? -7.620 -10.826 27.913 1.00 14.64 21 VAL B O 1
ATOM 2076 N N . VAL B 1 22 ? -8.391 -9.084 26.740 1.00 14.47 22 VAL B N 1
ATOM 2077 C CA . VAL B 1 22 ? -9.770 -9.206 27.286 1.00 14.36 22 VAL B CA 1
ATOM 2078 C C . VAL B 1 22 ? -10.837 -9.511 26.228 1.00 14.35 22 VAL B C 1
ATOM 2079 O O . VAL B 1 22 ? -12.013 -9.522 26.565 1.00 14.29 22 VAL B O 1
ATOM 2083 N N . LYS B 1 23 ? -10.473 -9.790 25.009 1.00 14.45 23 LYS B N 1
ATOM 2084 C CA . LYS B 1 23 ? -11.454 -9.940 23.934 1.00 14.48 23 LYS B CA 1
ATOM 2085 C C . LYS B 1 23 ? -12.384 -11.125 24.251 1.00 14.45 23 LYS B C 1
ATOM 2086 O O . LYS B 1 23 ? -13.611 -10.982 24.165 1.00 14.42 23 LYS B O 1
ATOM 2092 N N . ASN B 1 24 ? -11.818 -12.262 24.555 1.00 14.48 24 ASN B N 1
ATOM 2093 C CA . ASN B 1 24 ? -12.694 -13.411 24.850 1.00 14.47 24 ASN B CA 1
ATOM 2094 C C . ASN B 1 24 ? -13.603 -13.168 26.033 1.00 14.35 24 ASN B C 1
ATOM 2095 O O . ASN B 1 24 ? -14.770 -13.519 25.995 1.00 14.34 24 ASN B O 1
ATOM 2100 N N . PHE B 1 25 ? -13.067 -12.623 27.141 1.00 14.29 25 PHE B N 1
ATOM 2101 C CA . PHE B 1 25 ? -13.866 -12.482 28.316 1.00 14.21 25 PHE B CA 1
ATOM 2102 C C . PHE B 1 25 ? -14.980 -11.420 28.060 1.00 14.18 25 PHE B C 1
ATOM 2103 O O . PHE B 1 25 ? -16.138 -11.536 28.528 1.00 14.16 25 PHE B O 1
ATOM 2111 N N . THR B 1 26 ? -14.645 -10.386 27.323 1.00 14.20 26 THR B N 1
ATOM 2112 C CA . THR B 1 26 ? -15.616 -9.314 27.017 1.00 14.19 26 THR B CA 1
ATOM 2113 C C . THR B 1 26 ? -16.722 -9.938 26.159 1.00 14.25 26 THR B C 1
ATOM 2114 O O . THR B 1 26 ? -17.920 -9.685 26.401 1.00 14.25 26 THR B O 1
ATOM 2118 N N . ALA B 1 27 ? -16.357 -10.715 25.162 1.00 14.32 27 ALA B N 1
ATOM 2119 C CA . ALA B 1 27 ? -17.383 -11.320 24.281 1.00 14.41 27 ALA B CA 1
ATOM 2120 C C . ALA B 1 27 ? -18.244 -12.277 25.099 1.00 14.38 27 ALA B C 1
ATOM 2121 O O . ALA B 1 27 ? -19.484 -12.276 24.956 1.00 14.42 27 ALA B O 1
ATOM 2123 N N . ASN B 1 28 ? -17.630 -13.087 25.941 1.00 14.33 28 ASN B N 1
ATOM 2124 C CA . ASN B 1 28 ? -18.432 -13.993 26.777 1.00 14.32 28 ASN B CA 1
ATOM 2125 C C . ASN B 1 28 ? -19.361 -13.271 27.739 1.00 14.27 28 ASN B C 1
ATOM 2126 O O . ASN B 1 28 ? -20.472 -13.745 27.980 1.00 14.30 28 ASN B O 1
ATOM 2131 N N . GLY B 1 29 ? -18.892 -12.200 28.375 1.00 14.21 29 GLY B N 1
ATOM 2132 C CA . GLY B 1 29 ? -19.753 -11.468 29.249 1.00 14.20 29 GLY B CA 1
ATOM 2133 C C . GLY B 1 29 ? -20.910 -10.839 28.498 1.00 14.26 29 GLY B C 1
ATOM 2134 O O . GLY B 1 29 ? -22.033 -10.825 29.017 1.00 14.30 29 GLY B O 1
ATOM 2135 N N . LEU B 1 30 ? -20.647 -10.294 27.307 1.00 14.29 30 LEU B N 1
ATOM 2136 C CA . LEU B 1 30 ? -21.753 -9.764 26.474 1.00 14.38 30 LEU B CA 1
ATOM 2137 C C . LEU B 1 30 ? -22.731 -10.884 26.102 1.00 14.47 30 LEU B C 1
ATOM 2138 O O . LEU B 1 30 ? -23.928 -10.675 26.182 1.00 14.55 30 LEU B O 1
ATOM 2143 N N . LEU B 1 31 ? -22.203 -12.046 25.688 1.00 14.49 31 LEU B N 1
ATOM 2144 C CA . LEU B 1 31 ? -23.124 -13.171 25.394 1.00 14.59 31 LEU B CA 1
ATOM 2145 C C . LEU B 1 31 ? -23.912 -13.544 26.637 1.00 14.56 31 LEU B C 1
ATOM 2146 O O . LEU B 1 31 ? -25.122 -13.902 26.513 1.00 14.67 31 LEU B O 1
ATOM 2151 N N . SER B 1 32 ? -23.350 -13.493 27.827 1.00 14.52 32 SER B N 1
ATOM 2152 C CA . SER B 1 32 ? -24.070 -13.931 29.026 1.00 15.23 32 SER B CA 1
ATOM 2153 C C . SER B 1 32 ? -25.289 -13.028 29.312 1.00 15.28 32 SER B C 1
ATOM 2154 O O . SER B 1 32 ? -26.292 -13.617 29.803 1.00 16.70 32 SER B O 1
ATOM 2157 N N . ILE B 1 33 ? -25.249 -11.764 29.005 1.00 15.31 33 ILE B N 1
ATOM 2158 C CA . ILE B 1 33 ? -26.384 -10.877 29.250 1.00 15.75 33 ILE B CA 1
ATOM 2159 C C . ILE B 1 33 ? -27.293 -10.830 28.028 1.00 15.55 33 ILE B C 1
ATOM 2160 O O . ILE B 1 33 ? -28.284 -10.116 28.054 1.00 16.10 33 ILE B O 1
ATOM 2165 N N . GLY B 1 34 ? -26.980 -11.553 26.968 1.00 15.15 34 GLY B N 1
ATOM 2166 C CA . GLY B 1 34 ? -27.810 -11.635 25.787 1.00 15.33 34 GLY B CA 1
ATOM 2167 C C . GLY B 1 34 ? -27.507 -10.685 24.660 1.00 15.33 34 GLY B C 1
ATOM 2168 O O . GLY B 1 34 ? -28.199 -10.693 23.618 1.00 17.13 34 GLY B O 1
ATOM 2169 N N . ALA B 1 35 ? -26.390 -9.944 24.790 1.00 14.85 35 ALA B N 1
ATOM 2170 C CA . ALA B 1 35 ? -25.970 -9.138 23.741 1.00 14.89 35 ALA B CA 1
ATOM 2171 C C . ALA B 1 35 ? -25.245 -9.926 22.651 1.00 14.93 35 ALA B C 1
ATOM 2172 O O . ALA B 1 35 ? -24.966 -11.122 22.811 1.00 14.91 35 ALA B O 1
ATOM 2174 N N . SER B 1 36 ? -24.966 -9.310 21.530 1.00 15.01 36 SER B N 1
ATOM 2175 C CA . SER B 1 36 ? -24.315 -9.927 20.446 1.00 15.13 36 SER B CA 1
ATOM 2176 C C . SER B 1 36 ? -22.985 -9.240 20.123 1.00 15.02 36 SER B C 1
ATOM 2177 O O . SER B 1 36 ? -22.929 -8.202 19.485 1.00 15.08 36 SER B O 1
ATOM 2180 N N . PRO B 1 37 ? -21.905 -9.743 20.707 1.00 14.89 37 PRO B N 1
ATOM 2181 C CA . PRO B 1 37 ? -20.636 -9.014 20.503 1.00 14.83 37 PRO B CA 1
ATOM 2182 C C . PRO B 1 37 ? -20.028 -9.256 19.136 1.00 14.98 37 PRO B C 1
ATOM 2183 O O . PRO B 1 37 ? -20.220 -10.349 18.563 1.00 15.09 37 PRO B O 1
ATOM 2187 N N . ALA B 1 38 ? -19.309 -8.237 18.639 1.00 15.00 38 ALA B N 1
ATOM 2188 C CA . ALA B 1 38 ? -18.533 -8.391 17.432 1.00 15.14 38 ALA B CA 1
ATOM 2189 C C . ALA B 1 38 ? -17.231 -7.609 17.640 1.00 15.18 38 ALA B C 1
ATOM 2190 O O . ALA B 1 38 ? -17.268 -6.386 17.730 1.00 15.03 38 ALA B O 1
ATOM 2192 N N . MET B 1 39 ? -16.117 -8.281 17.600 1.00 15.55 39 MET B N 1
ATOM 2193 C CA . MET B 1 39 ? -14.804 -7.659 17.742 1.00 16.49 39 MET B CA 1
ATOM 2194 C C . MET B 1 39 ? -14.319 -7.316 16.366 1.00 18.40 39 MET B C 1
ATOM 2195 O O . MET B 1 39 ? -13.410 -7.903 15.855 1.00 23.94 39 MET B O 1
ATOM 2200 N N . SER B 1 40 ? -14.870 -6.283 15.747 1.00 20.05 40 SER B N 1
ATOM 2201 C CA . SER B 1 40 ? -14.454 -5.866 14.403 1.00 20.85 40 SER B CA 1
ATOM 2202 C C . SER B 1 40 ? -13.526 -4.680 14.514 1.00 20.33 40 SER B C 1
ATOM 2203 O O . SER B 1 40 ? -13.858 -3.731 15.209 1.00 20.86 40 SER B O 1
ATOM 2206 N N . GLU B 1 41 ? -12.293 -4.833 13.975 1.00 20.88 41 GLU B N 1
ATOM 2207 C CA . GLU B 1 41 ? -11.277 -3.782 14.009 1.00 21.37 41 GLU B CA 1
ATOM 2208 C C . GLU B 1 41 ? -10.962 -3.219 12.628 1.00 20.56 41 GLU B C 1
ATOM 2209 O O . GLU B 1 41 ? -10.140 -2.312 12.530 1.00 21.38 41 GLU B O 1
ATOM 2215 N N . ALA B 1 42 ? -11.557 -3.721 11.551 1.00 19.38 42 ALA B N 1
ATOM 2216 C CA . ALA B 1 42 ? -11.215 -3.272 10.209 1.00 18.87 42 ALA B CA 1
ATOM 2217 C C . ALA B 1 42 ? -12.035 -2.068 9.842 1.00 18.74 42 ALA B C 1
ATOM 2218 O O . ALA B 1 42 ? -13.249 -2.118 9.776 1.00 17.68 42 ALA B O 1
ATOM 2220 N N . PRO B 1 43 ? -11.400 -0.939 9.600 1.00 18.64 43 PRO B N 1
ATOM 2221 C CA . PRO B 1 43 ? -12.153 0.215 9.169 1.00 19.39 43 PRO B CA 1
ATOM 2222 C C . PRO B 1 43 ? -12.966 -0.069 7.912 1.00 19.95 43 PRO B C 1
ATOM 2223 O O . PRO B 1 43 ? -13.963 0.616 7.723 1.00 20.80 43 PRO B O 1
ATOM 2227 N N . GLU B 1 44 ? -12.542 -1.030 7.078 1.00 20.46 44 GLU B N 1
ATOM 2228 C CA . GLU B 1 44 ? -13.186 -1.320 5.783 1.00 21.74 44 GLU B CA 1
ATOM 2229 C C . GLU B 1 44 ? -14.590 -1.841 5.963 1.00 21.92 44 GLU B C 1
ATOM 2230 O O . GLU B 1 44 ? -15.379 -1.803 5.017 1.00 23.92 44 GLU B O 1
ATOM 2236 N N . GLU B 1 45 ? -14.906 -2.402 7.117 1.00 20.31 45 GLU B N 1
ATOM 2237 C CA . GLU B 1 45 ? -16.226 -2.886 7.351 1.00 20.11 45 GLU B CA 1
ATOM 2238 C C . GLU B 1 45 ? -17.008 -2.058 8.366 1.00 19.76 45 GLU B C 1
ATOM 2239 O O . GLU B 1 45 ? -18.152 -2.400 8.694 1.00 19.71 45 GLU B O 1
ATOM 2245 N N . ALA B 1 46 ? -16.450 -0.939 8.844 1.00 19.23 46 ALA B N 1
ATOM 2246 C CA . ALA B 1 46 ? -17.120 -0.202 9.905 1.00 19.74 46 ALA B CA 1
ATOM 2247 C C . ALA B 1 46 ? -18.457 0.402 9.422 1.00 20.64 46 ALA B C 1
ATOM 2248 O O . ALA B 1 46 ? -19.440 0.400 10.163 1.00 20.50 46 ALA B O 1
ATOM 2250 N N . GLU B 1 47 ? -18.484 0.944 8.227 1.00 21.33 47 GLU B N 1
ATOM 2251 C CA . GLU B 1 47 ? -19.707 1.653 7.790 1.00 23.53 47 GLU B CA 1
ATOM 2252 C C . GLU B 1 47 ? -20.872 0.640 7.757 1.00 23.96 47 GLU B C 1
ATOM 2253 O O . GLU B 1 47 ? -21.939 0.888 8.354 1.00 23.47 47 GLU B O 1
ATOM 2259 N N . GLU B 1 48 ? -20.637 -0.543 7.202 1.00 23.95 48 GLU B N 1
ATOM 2260 C CA . GLU B 1 48 ? -21.673 -1.563 7.145 1.00 25.20 48 GLU B CA 1
ATOM 2261 C C . GLU B 1 48 ? -22.083 -2.077 8.500 1.00 24.75 48 GLU B C 1
ATOM 2262 O O . GLU B 1 48 ? -23.272 -2.230 8.776 1.00 25.95 48 GLU B O 1
ATOM 2268 N N . PHE B 1 49 ? -21.111 -2.440 9.335 1.00 22.03 49 PHE B N 1
ATOM 2269 C CA . PHE B 1 49 ? -21.404 -2.938 10.674 1.00 21.72 49 PHE B CA 1
ATOM 2270 C C . PHE B 1 49 ? -22.136 -1.891 11.507 1.00 21.52 49 PHE B C 1
ATOM 2271 O O . PHE B 1 49 ? -23.035 -2.238 12.250 1.00 22.28 49 PHE B O 1
ATOM 2279 N N . TYR B 1 50 ? -21.758 -0.623 11.401 1.00 20.17 50 TYR B N 1
ATOM 2280 C CA . TYR B 1 50 ? -22.189 0.385 12.378 1.00 21.00 50 TYR B CA 1
ATOM 2281 C C . TYR B 1 50 ? -23.646 0.749 12.113 1.00 23.07 50 TYR B C 1
ATOM 2282 O O . TYR B 1 50 ? -24.351 1.105 13.027 1.00 24.48 50 TYR B O 1
ATOM 2291 N N . LYS B 1 51 ? -24.045 0.664 10.858 1.00 24.25 51 LYS B N 1
ATOM 2292 C CA . LYS B 1 51 ? -25.424 0.991 10.498 1.00 26.87 51 LYS B CA 1
ATOM 2293 C C . LYS B 1 51 ? -26.391 0.144 11.306 1.00 26.35 51 LYS B C 1
ATOM 2294 O O . LYS B 1 51 ? -27.499 0.605 11.658 1.00 26.53 51 LYS B O 1
ATOM 2300 N N . VAL B 1 52 ? -26.024 -1.110 11.552 1.00 24.50 52 VAL B N 1
ATOM 2301 C CA . VAL B 1 52 ? -26.914 -2.074 12.212 1.00 25.00 52 VAL B CA 1
ATOM 2302 C C . VAL B 1 52 ? -26.554 -2.385 13.681 1.00 23.04 52 VAL B C 1
ATOM 2303 O O . VAL B 1 52 ? -27.210 -3.174 14.346 1.00 24.94 52 VAL B O 1
ATOM 2307 N N . ALA B 1 53 ? -25.474 -1.805 14.179 1.00 19.13 53 ALA B N 1
ATOM 2308 C CA . ALA B 1 53 ? -25.050 -1.972 15.564 1.00 17.65 53 ALA B CA 1
ATOM 2309 C C . ALA B 1 53 ? -25.761 -1.038 16.499 1.00 16.72 53 ALA B C 1
ATOM 2310 O O . ALA B 1 53 ? -26.282 0.024 16.082 1.00 17.11 53 ALA B O 1
ATOM 2312 N N . GLN B 1 54 ? -25.668 -1.316 17.784 1.00 15.91 54 GLN B N 1
ATOM 2313 C CA . GLN B 1 54 ? -26.307 -0.497 18.858 1.00 15.66 54 GLN B CA 1
ATOM 2314 C C . GLN B 1 54 ? -25.322 0.329 19.692 1.00 15.31 54 GLN B C 1
ATOM 2315 O O . GLN B 1 54 ? -25.688 1.334 20.307 1.00 15.32 54 GLN B O 1
ATOM 2321 N N . ALA B 1 55 ? -24.015 -0.037 19.652 1.00 15.18 55 ALA B N 1
ATOM 2322 C CA . ALA B 1 55 ? -22.961 0.693 20.314 1.00 15.05 55 ALA B CA 1
ATOM 2323 C C . ALA B 1 55 ? -21.615 0.157 19.892 1.00 14.98 55 ALA B C 1
ATOM 2324 O O . ALA B 1 55 ? -21.508 -0.911 19.312 1.00 15.01 55 ALA B O 1
ATOM 2326 N N . LEU B 1 56 ? -20.596 1.002 20.125 1.00 14.91 56 LEU B N 1
ATOM 2327 C CA . LEU B 1 56 ? -19.167 0.672 19.897 1.00 14.85 56 LEU B CA 1
ATOM 2328 C C . LEU B 1 56 ? -18.437 0.920 21.196 1.00 14.71 56 LEU B C 1
ATOM 2329 O O . LEU B 1 56 ? -18.541 1.992 21.786 1.00 14.69 56 LEU B O 1
ATOM 2334 N N . LEU B 1 57 ? -17.622 -0.032 21.585 1.00 14.63 57 LEU B N 1
ATOM 2335 C CA . LEU B 1 57 ? -16.672 0.141 22.712 1.00 14.52 57 LEU B CA 1
ATOM 2336 C C . LEU B 1 57 ? -15.284 0.316 22.137 1.00 14.55 57 LEU B C 1
ATOM 2337 O O . LEU B 1 57 ? -14.884 -0.429 21.245 1.00 14.61 57 LEU B O 1
ATOM 2342 N N . ILE B 1 58 ? -14.571 1.386 22.556 1.00 14.54 58 ILE B N 1
ATOM 2343 C CA . ILE B 1 58 ? -13.119 1.569 22.214 1.00 14.58 58 ILE B CA 1
ATOM 2344 C C . ILE B 1 58 ? -12.400 1.530 23.548 1.00 14.51 58 ILE B C 1
ATOM 2345 O O . ILE B 1 58 ? -12.641 2.296 24.437 1.00 14.48 58 ILE B O 1
ATOM 2350 N N . ASN B 1 59 ? -11.520 0.524 23.661 1.00 14.50 59 ASN B N 1
ATOM 2351 C CA . ASN B 1 59 ? -10.716 0.341 24.863 1.00 14.46 59 ASN B CA 1
ATOM 2352 C C . ASN B 1 59 ? -9.247 0.260 24.409 1.00 14.55 59 ASN B C 1
ATOM 2353 O O . ASN B 1 59 ? -8.943 -0.545 23.549 1.00 14.60 59 ASN B O 1
ATOM 2358 N N . ILE B 1 60 ? -8.387 1.100 24.974 1.00 14.59 60 ILE B N 1
ATOM 2359 C CA . ILE B 1 60 ? -7.035 1.229 24.491 1.00 14.70 60 ILE B CA 1
ATOM 2360 C C . ILE B 1 60 ? -6.013 0.491 25.364 1.00 14.73 60 ILE B C 1
ATOM 2361 O O . ILE B 1 60 ? -4.765 0.769 25.342 1.00 14.84 60 ILE B O 1
ATOM 2366 N N . GLY B 1 61 ? -6.404 -0.544 26.029 1.00 14.65 61 GLY B N 1
ATOM 2367 C CA . GLY B 1 61 ? -5.470 -1.262 26.882 1.00 14.71 61 GLY B CA 1
ATOM 2368 C C . GLY B 1 61 ? -4.232 -1.762 26.254 1.00 15.39 61 GLY B C 1
ATOM 2369 O O . GLY B 1 61 ? -3.180 -1.825 26.946 1.00 15.38 61 GLY B O 1
ATOM 2370 N N . THR B 1 62 ? -4.279 -2.196 24.994 1.00 15.99 62 THR B N 1
ATOM 2371 C CA . THR B 1 62 ? -3.040 -2.647 24.311 1.00 17.08 62 THR B CA 1
ATOM 2372 C C . THR B 1 62 ? -2.791 -1.812 23.081 1.00 17.24 62 THR B C 1
ATOM 2373 O O . THR B 1 62 ? -2.380 -2.299 22.016 1.00 18.79 62 THR B O 1
ATOM 2377 N N . LEU B 1 63 ? -2.954 -0.502 23.245 1.00 17.23 63 LEU B N 1
ATOM 2378 C CA . LEU B 1 63 ? -2.755 0.447 22.162 1.00 17.33 63 LEU B CA 1
ATOM 2379 C C . LEU B 1 63 ? -1.323 0.329 21.609 1.00 17.32 63 LEU B C 1
ATOM 2380 O O . LEU B 1 63 ? -0.285 0.362 22.356 1.00 17.20 63 LEU B O 1
ATOM 2385 N N . THR B 1 64 ? -1.242 0.185 20.309 1.00 17.50 64 THR B N 1
ATOM 2386 C CA . THR B 1 64 ? 0.040 0.234 19.583 1.00 18.46 64 THR B CA 1
ATOM 2387 C C . THR B 1 64 ? -0.168 0.980 18.272 1.00 19.63 64 THR B C 1
ATOM 2388 O O . THR B 1 64 ? -1.280 1.339 17.870 1.00 18.56 64 THR B O 1
ATOM 2392 N N . ALA B 1 65 ? 0.921 1.238 17.572 1.00 19.86 65 ALA B N 1
ATOM 2393 C CA . ALA B 1 65 ? 0.921 1.940 16.286 1.00 22.73 65 ALA B CA 1
ATOM 2394 C C . ALA B 1 65 ? -0.062 1.313 15.253 1.00 24.04 65 ALA B C 1
ATOM 2395 O O . ALA B 1 65 ? -0.741 2.054 14.539 1.00 31.10 65 ALA B O 1
ATOM 2397 N N . GLN B 1 66 ? -0.201 -0.007 15.282 1.00 24.32 66 GLN B N 1
ATOM 2398 C CA . GLN B 1 66 ? -1.169 -0.745 14.444 1.00 25.34 66 GLN B CA 1
ATOM 2399 C C . GLN B 1 66 ? -2.585 -0.188 14.602 1.00 24.58 66 GLN B C 1
ATOM 2400 O O . GLN B 1 66 ? -3.392 -0.193 13.638 1.00 26.61 66 GLN B O 1
ATOM 2406 N N . ASN B 1 67 ? -2.912 0.328 15.794 1.00 22.58 67 ASN B N 1
ATOM 2407 C CA . ASN B 1 67 ? -4.292 0.658 16.161 1.00 21.69 67 ASN B CA 1
ATOM 2408 C C . ASN B 1 67 ? -4.591 2.142 16.004 1.00 20.55 67 ASN B C 1
ATOM 2409 O O . ASN B 1 67 ? -5.738 2.531 15.890 1.00 20.78 67 ASN B O 1
ATOM 2414 N N . GLU B 1 68 ? -3.571 3.007 16.085 1.00 19.68 68 GLU B N 1
ATOM 2415 C CA . GLU B 1 68 ? -3.876 4.416 16.344 1.00 19.68 68 GLU B CA 1
ATOM 2416 C C . GLU B 1 68 ? -4.750 5.049 15.271 1.00 19.69 68 GLU B C 1
ATOM 2417 O O . GLU B 1 68 ? -5.752 5.681 15.611 1.00 18.87 68 GLU B O 1
ATOM 2423 N N . GLN B 1 69 ? -4.348 4.971 14.003 1.00 19.95 69 GLN B N 1
ATOM 2424 C CA . GLN B 1 69 ? -5.087 5.667 12.937 1.00 20.53 69 GLN B CA 1
ATOM 2425 C C . GLN B 1 69 ? -6.451 4.997 12.748 1.00 19.71 69 GLN B C 1
ATOM 2426 O O . GLN B 1 69 ? -7.454 5.694 12.496 1.00 19.28 69 GLN B O 1
ATOM 2432 N N . ASP B 1 70 ? -6.469 3.663 12.901 1.00 18.58 70 ASP B N 1
ATOM 2433 C CA . ASP B 1 70 ? -7.698 2.929 12.730 1.00 19.07 70 ASP B CA 1
ATOM 2434 C C . ASP B 1 70 ? -8.723 3.298 13.778 1.00 18.10 70 ASP B C 1
ATOM 2435 O O . ASP B 1 70 ? -9.939 3.486 13.466 1.00 17.85 70 ASP B O 1
ATOM 2440 N N . ILE B 1 71 ? -8.305 3.495 15.012 1.00 17.18 71 ILE B N 1
ATOM 2441 C CA . ILE B 1 71 ? -9.297 3.860 16.064 1.00 16.86 71 ILE B CA 1
ATOM 2442 C C . ILE B 1 71 ? -9.881 5.233 15.793 1.00 16.94 71 ILE B C 1
ATOM 2443 O O . ILE B 1 71 ? -11.035 5.480 15.959 1.00 16.63 71 ILE B O 1
ATOM 2448 N N . ILE B 1 72 ? -9.005 6.192 15.423 1.00 17.37 72 ILE B N 1
ATOM 2449 C CA . ILE B 1 72 ? -9.529 7.494 15.053 1.00 18.26 72 ILE B CA 1
ATOM 2450 C C . ILE B 1 72 ? -10.532 7.389 13.915 1.00 18.24 72 ILE B C 1
ATOM 2451 O O . ILE B 1 72 ? -11.602 7.979 13.977 1.00 17.88 72 ILE B O 1
ATOM 2456 N N . ALA B 1 73 ? -10.194 6.660 12.882 1.00 18.86 73 ALA B N 1
ATOM 2457 C CA . ALA B 1 73 ? -11.079 6.499 11.733 1.00 19.76 73 ALA B CA 1
ATOM 2458 C C . ALA B 1 73 ? -12.411 5.887 12.133 1.00 19.16 73 ALA B C 1
ATOM 2459 O O . ALA B 1 73 ? -13.461 6.413 11.730 1.00 20.22 73 ALA B O 1
ATOM 2461 N N . ILE B 1 74 ? -12.408 4.801 12.895 1.00 18.59 74 ILE B N 1
ATOM 2462 C CA . ILE B 1 74 ? -13.681 4.207 13.236 1.00 18.60 74 ILE B CA 1
ATOM 2463 C C . ILE B 1 74 ? -14.505 5.089 14.174 1.00 17.43 74 ILE B C 1
ATOM 2464 O O . ILE B 1 74 ? -15.729 5.016 14.132 1.00 17.29 74 ILE B O 1
ATOM 2469 N N . ALA B 1 75 ? -13.891 5.841 15.055 1.00 16.82 75 ALA B N 1
ATOM 2470 C CA . ALA B 1 75 ? -14.588 6.743 15.926 1.00 16.74 75 ALA B CA 1
ATOM 2471 C C . ALA B 1 75 ? -15.368 7.799 15.090 1.00 17.42 75 ALA B C 1
ATOM 2472 O O . ALA B 1 75 ? -16.515 8.107 15.352 1.00 16.85 75 ALA B O 1
ATOM 2474 N N . GLN B 1 76 ? -14.724 8.266 14.036 1.00 18.64 76 GLN B N 1
ATOM 2475 C CA . GLN B 1 76 ? -15.365 9.202 13.121 1.00 20.29 76 GLN B CA 1
ATOM 2476 C C . GLN B 1 76 ? -16.493 8.547 12.356 1.00 19.59 76 GLN B C 1
ATOM 2477 O O . GLN B 1 76 ? -17.572 9.094 12.250 1.00 20.16 76 GLN B O 1
ATOM 2483 N N . THR B 1 77 ? -16.267 7.287 11.942 1.00 18.77 77 THR B N 1
ATOM 2484 C CA . THR B 1 77 ? -17.322 6.550 11.272 1.00 18.78 77 THR B CA 1
ATOM 2485 C C . THR B 1 77 ? -18.500 6.345 12.223 1.00 17.60 77 THR B C 1
ATOM 2486 O O . THR B 1 77 ? -19.667 6.472 11.805 1.00 17.44 77 THR B O 1
ATOM 2490 N N . ALA B 1 78 ? -18.242 6.061 13.490 1.00 16.57 78 ALA B N 1
ATOM 2491 C CA . ALA B 1 78 ? -19.339 5.869 14.492 1.00 16.11 78 ALA B CA 1
ATOM 2492 C C . ALA B 1 78 ? -20.148 7.171 14.654 1.00 16.28 78 ALA B C 1
ATOM 2493 O O . ALA B 1 78 ? -21.331 7.159 14.667 1.00 15.83 78 ALA B O 1
ATOM 2495 N N . ASN B 1 79 ? -19.443 8.287 14.749 1.00 16.41 79 ASN B N 1
ATOM 2496 C CA . ASN B 1 79 ? -20.106 9.577 14.888 1.00 17.40 79 ASN B CA 1
ATOM 2497 C C . ASN B 1 79 ? -21.037 9.813 13.692 1.00 18.14 79 ASN B C 1
ATOM 2498 O O . ASN B 1 79 ? -22.202 10.215 13.856 1.00 18.62 79 ASN B O 1
ATOM 2503 N N . GLU B 1 80 ? -20.515 9.573 12.492 1.00 18.67 80 GLU B N 1
ATOM 2504 C CA . GLU B 1 80 ? -21.299 9.818 11.270 1.00 20.31 80 GLU B CA 1
ATOM 2505 C C . GLU B 1 80 ? -22.523 8.902 11.203 1.00 19.45 80 GLU B C 1
ATOM 2506 O O . GLU B 1 80 ? -23.607 9.315 10.772 1.00 20.92 80 GLU B O 1
ATOM 2512 N N . ALA B 1 81 ? -22.382 7.699 11.720 1.00 18.31 81 ALA B N 1
ATOM 2513 C CA . ALA B 1 81 ? -23.457 6.716 11.763 1.00 18.36 81 ALA B CA 1
ATOM 2514 C C . ALA B 1 81 ? -24.440 6.918 12.886 1.00 17.72 81 ALA B C 1
ATOM 2515 O O . ALA B 1 81 ? -25.469 6.225 12.949 1.00 18.05 81 ALA B O 1
ATOM 2517 N N . GLY B 1 82 ? -24.127 7.795 13.823 1.00 17.46 82 GLY B N 1
ATOM 2518 C CA . GLY B 1 82 ? -24.951 7.947 15.026 1.00 17.02 82 GLY B CA 1
ATOM 2519 C C . GLY B 1 82 ? -24.823 6.798 16.032 1.00 16.49 82 GLY B C 1
ATOM 2520 O O . GLY B 1 82 ? -25.736 6.536 16.832 1.00 16.80 82 GLY B O 1
ATOM 2521 N N . LEU B 1 83 ? -23.718 6.078 15.937 1.00 15.96 83 LEU B N 1
ATOM 2522 C CA . LEU B 1 83 ? -23.471 4.952 16.798 1.00 15.63 83 LEU B CA 1
ATOM 2523 C C . LEU B 1 83 ? -22.766 5.411 18.131 1.00 15.42 83 LEU B C 1
ATOM 2524 O O . LEU B 1 83 ? -21.642 5.915 18.042 1.00 15.37 83 LEU B O 1
ATOM 2529 N N . PRO B 1 84 ? -23.347 5.221 19.281 1.00 15.34 84 PRO B N 1
ATOM 2530 C CA . PRO B 1 84 ? -22.733 5.689 20.512 1.00 15.20 84 PRO B CA 1
ATOM 2531 C C . PRO B 1 84 ? -21.437 4.950 20.827 1.00 15.04 84 PRO B C 1
ATOM 2532 O O . PRO B 1 84 ? -21.354 3.765 20.638 1.00 15.00 84 PRO B O 1
ATOM 2536 N N . ILE B 1 85 ? -20.472 5.729 21.324 1.00 14.97 85 ILE B N 1
ATOM 2537 C CA . ILE B 1 85 ? -19.199 5.200 21.709 1.00 14.85 85 ILE B CA 1
ATOM 2538 C C . ILE B 1 85 ? -19.027 5.185 23.199 1.00 14.75 85 ILE B C 1
ATOM 2539 O O . ILE B 1 85 ? -19.215 6.170 23.872 1.00 14.77 85 ILE B O 1
ATOM 2544 N N . VAL B 1 86 ? -18.562 4.039 23.731 1.00 14.64 86 VAL B N 1
ATOM 2545 C CA . VAL B 1 86 ? -18.083 3.965 25.085 1.00 14.56 86 VAL B CA 1
ATOM 2546 C C . VAL B 1 86 ? -16.522 3.942 24.996 1.00 14.52 86 VAL B C 1
ATOM 2547 O O . VAL B 1 86 ? -16.005 3.093 24.290 1.00 14.51 86 VAL B O 1
ATOM 2551 N N . PHE B 1 87 ? -15.846 4.838 25.721 1.00 14.53 87 PHE B N 1
ATOM 2552 C CA . PHE B 1 87 ? -14.396 4.939 25.653 1.00 14.53 87 PHE B CA 1
ATOM 2553 C C . PHE B 1 87 ? -13.787 4.634 26.996 1.00 14.48 87 PHE B C 1
ATOM 2554 O O . PHE B 1 87 ? -14.155 5.204 28.001 1.00 14.50 87 PHE B O 1
ATOM 2562 N N . ASP B 1 88 ? -12.868 3.672 26.981 1.00 14.45 88 ASP B N 1
ATOM 2563 C CA . ASP B 1 88 ? -12.145 3.252 28.169 1.00 14.84 88 ASP B CA 1
ATOM 2564 C C . ASP B 1 88 ? -10.647 3.542 28.006 1.00 14.86 88 ASP B C 1
ATOM 2565 O O . ASP B 1 88 ? -9.941 2.826 27.303 1.00 14.74 88 ASP B O 1
ATOM 2570 N N . PRO B 1 89 ? -10.199 4.617 28.639 1.00 14.74 89 PRO B N 1
ATOM 2571 C CA . PRO B 1 89 ? -8.806 5.116 28.451 1.00 14.88 89 PRO B CA 1
ATOM 2572 C C . PRO B 1 89 ? -7.845 4.354 29.369 1.00 15.25 89 PRO B C 1
ATOM 2573 O O . PRO B 1 89 ? -7.199 4.940 30.265 1.00 15.23 89 PRO B O 1
ATOM 2577 N N . VAL B 1 90 ? -7.719 3.065 29.182 1.00 15.25 90 VAL B N 1
ATOM 2578 C CA . VAL B 1 90 ? -6.986 2.166 30.083 1.00 15.59 90 VAL B CA 1
ATOM 2579 C C . VAL B 1 90 ? -5.572 2.631 30.320 1.00 15.85 90 VAL B C 1
ATOM 2580 O O . VAL B 1 90 ? -4.834 2.883 29.357 1.00 16.59 90 VAL B O 1
ATOM 2584 N N . ALA B 1 91 ? -5.241 2.875 31.598 1.00 16.36 91 ALA B N 1
ATOM 2585 C CA . ALA B 1 91 ? -3.847 3.199 31.963 1.00 16.61 91 ALA B CA 1
ATOM 2586 C C . ALA B 1 91 ? -3.358 4.489 31.351 1.00 17.29 91 ALA B C 1
ATOM 2587 O O . ALA B 1 91 ? -2.157 4.687 31.150 1.00 17.67 91 ALA B O 1
ATOM 2589 N N . VAL B 1 92 ? -4.244 5.431 31.069 1.00 16.90 92 VAL B N 1
ATOM 2590 C CA . VAL B 1 92 ? -3.846 6.656 30.380 1.00 17.18 92 VAL B CA 1
ATOM 2591 C C . VAL B 1 92 ? -2.801 7.408 31.197 1.00 18.01 92 VAL B C 1
ATOM 2592 O O . VAL B 1 92 ? -1.896 8.020 30.603 1.00 18.66 92 VAL B O 1
ATOM 2596 N N . GLY B 1 93 ? -2.885 7.311 32.506 1.00 18.01 93 GLY B N 1
ATOM 2597 C CA . GLY B 1 93 ? -1.916 7.979 33.371 1.00 18.51 93 GLY B CA 1
ATOM 2598 C C . GLY B 1 93 ? -0.533 7.416 33.312 1.00 18.67 93 GLY B C 1
ATOM 2599 O O . GLY B 1 93 ? 0.420 8.060 33.844 1.00 19.55 93 GLY B O 1
ATOM 2600 N N . ALA B 1 94 ? -0.350 6.257 32.708 1.00 17.85 94 ALA B N 1
ATOM 2601 C CA . ALA B 1 94 ? 0.940 5.569 32.754 1.00 18.03 94 ALA B CA 1
ATOM 2602 C C . ALA B 1 94 ? 1.889 6.006 31.697 1.00 18.29 94 ALA B C 1
ATOM 2603 O O . ALA B 1 94 ? 3.071 5.651 31.788 1.00 18.10 94 ALA B O 1
ATOM 2605 N N . SER B 1 95 ? 1.439 6.653 30.620 1.00 18.06 95 SER B N 1
ATOM 2606 C CA . SER B 1 95 ? 2.371 7.098 29.612 1.00 18.58 95 SER B CA 1
ATOM 2607 C C . SER B 1 95 ? 1.942 8.303 28.841 1.00 19.04 95 SER B C 1
ATOM 2608 O O . SER B 1 95 ? 0.733 8.494 28.586 1.00 17.58 95 SER B O 1
ATOM 2611 N N . THR B 1 96 ? 2.909 9.089 28.377 1.00 19.39 96 THR B N 1
ATOM 2612 C CA . THR B 1 96 ? 2.591 10.209 27.522 1.00 20.49 96 THR B CA 1
ATOM 2613 C C . THR B 1 96 ? 2.050 9.732 26.173 1.00 19.06 96 THR B C 1
ATOM 2614 O O . THR B 1 96 ? 1.211 10.379 25.602 1.00 19.29 96 THR B O 1
ATOM 2618 N N . TYR B 1 97 ? 2.465 8.493 25.759 1.00 18.20 97 TYR B N 1
ATOM 2619 C CA . TYR B 1 97 ? 1.935 7.924 24.518 1.00 17.47 97 TYR B CA 1
ATOM 2620 C C . TYR B 1 97 ? 0.409 7.826 24.622 1.00 16.72 97 TYR B C 1
ATOM 2621 O O . TYR B 1 97 ? -0.318 8.197 23.717 1.00 16.33 97 TYR B O 1
ATOM 2630 N N . ARG B 1 98 ? -0.048 7.241 25.732 1.00 16.47 98 ARG B N 1
ATOM 2631 C CA . ARG B 1 98 ? -1.493 7.089 25.891 1.00 16.25 98 ARG B CA 1
ATOM 2632 C C . ARG B 1 98 ? -2.199 8.387 26.115 1.00 16.52 98 ARG B C 1
ATOM 2633 O O . ARG B 1 98 ? -3.293 8.627 25.607 1.00 15.85 98 ARG B O 1
ATOM 2641 N N . LYS B 1 99 ? -1.574 9.299 26.906 1.00 16.86 99 LYS B N 1
ATOM 2642 C CA . LYS B 1 99 ? -2.198 10.606 27.106 1.00 17.70 99 LYS B CA 1
ATOM 2643 C C . LYS B 1 99 ? -2.396 11.325 25.811 1.00 17.59 99 LYS B C 1
ATOM 2644 O O . LYS B 1 99 ? -3.458 11.879 25.555 1.00 17.03 99 LYS B O 1
ATOM 2650 N N . GLN B 1 100 ? -1.381 11.327 24.941 1.00 18.45 100 GLN B N 1
ATOM 2651 C CA . GLN B 1 100 ? -1.507 12.027 23.694 1.00 19.98 100 GLN B CA 1
ATOM 2652 C C . GLN B 1 100 ? -2.570 11.443 22.829 1.00 18.48 100 GLN B C 1
ATOM 2653 O O . GLN B 1 100 ? -3.347 12.143 22.193 1.00 18.29 100 GLN B O 1
ATOM 2659 N N . PHE B 1 101 ? -2.665 10.102 22.869 1.00 16.94 101 PHE B N 1
ATOM 2660 C CA . PHE B 1 101 ? -3.664 9.472 22.007 1.00 16.84 101 PHE B CA 1
ATOM 2661 C C . PHE B 1 101 ? -5.064 9.756 22.473 1.00 16.66 101 PHE B C 1
ATOM 2662 O O . PHE B 1 101 ? -5.970 10.018 21.669 1.00 16.13 101 PHE B O 1
ATOM 2670 N N . CYS B 1 102 ? -5.285 9.673 23.773 1.00 16.67 102 CYS B N 1
ATOM 2671 C CA . CYS B 1 102 ? -6.617 9.916 24.297 1.00 17.13 102 CYS B CA 1
ATOM 2672 C C . CYS B 1 102 ? -7.051 11.354 24.028 1.00 17.92 102 CYS B C 1
ATOM 2673 O O . CYS B 1 102 ? -8.235 11.592 23.740 1.00 17.30 102 CYS B O 1
ATOM 2676 N N . LYS B 1 103 ? -6.151 12.288 24.193 1.00 17.78 103 LYS B N 1
ATOM 2677 C CA . LYS B 1 103 ? -6.457 13.694 23.874 1.00 18.96 103 LYS B CA 1
ATOM 2678 C C . LYS B 1 103 ? -6.863 13.807 22.417 1.00 18.74 103 LYS B C 1
ATOM 2679 O O . LYS B 1 103 ? -7.836 14.507 22.094 1.00 19.16 103 LYS B O 1
ATOM 2685 N N . LEU B 1 104 ? -6.102 13.194 21.531 1.00 18.63 104 LEU B N 1
ATOM 2686 C CA . LEU B 1 104 ? -6.425 13.184 20.086 1.00 19.40 104 LEU B CA 1
ATOM 2687 C C . LEU B 1 104 ? -7.810 12.578 19.825 1.00 19.40 104 LEU B C 1
ATOM 2688 O O . LEU B 1 104 ? -8.627 13.165 19.104 1.00 19.34 104 LEU B O 1
ATOM 2693 N N . LEU B 1 105 ? -8.130 11.472 20.465 1.00 18.38 105 LEU B N 1
ATOM 2694 C CA . LEU B 1 105 ? -9.387 10.841 20.204 1.00 18.31 105 LEU B CA 1
ATOM 2695 C C . LEU B 1 105 ? -10.502 11.732 20.635 1.00 17.86 105 LEU B C 1
ATOM 2696 O O . LEU B 1 105 ? -11.506 11.945 19.875 1.00 18.47 105 LEU B O 1
ATOM 2701 N N . LEU B 1 106 ? -10.360 12.324 21.797 1.00 17.20 106 LEU B N 1
ATOM 2702 C CA . LEU B 1 106 ? -11.467 13.122 22.347 1.00 17.42 106 LEU B CA 1
ATOM 2703 C C . LEU B 1 106 ? -11.518 14.520 21.702 1.00 17.92 106 LEU B C 1
ATOM 2704 O O . LEU B 1 106 ? -12.529 15.227 21.833 1.00 18.38 106 LEU B O 1
ATOM 2709 N N . LYS B 1 107 ? -10.530 14.884 20.920 1.00 19.07 107 LYS B N 1
ATOM 2710 C CA . LYS B 1 107 ? -10.640 16.035 20.003 1.00 20.83 107 LYS B CA 1
ATOM 2711 C C . LYS B 1 107 ? -11.193 15.688 18.614 1.00 21.21 107 LYS B C 1
ATOM 2712 O O . LYS B 1 107 ? -11.384 16.552 17.786 1.00 22.25 107 LYS B O 1
ATOM 2718 N N . SER B 1 108 ? -11.264 14.430 18.301 1.00 20.95 108 SER B N 1
ATOM 2719 C CA . SER B 1 108 ? -11.635 13.949 16.996 1.00 21.03 108 SER B CA 1
ATOM 2720 C C . SER B 1 108 ? -13.066 13.443 16.919 1.00 20.02 108 SER B C 1
ATOM 2721 O O . SER B 1 108 ? -13.564 13.203 15.805 1.00 21.78 108 SER B O 1
ATOM 2724 N N . ALA B 1 109 ? -13.661 13.085 18.076 1.00 18.95 109 ALA B N 1
ATOM 2725 C CA . ALA B 1 109 ? -14.920 12.449 18.091 1.00 17.89 109 ALA B CA 1
ATOM 2726 C C . ALA B 1 109 ? -15.652 12.746 19.387 1.00 17.50 109 ALA B C 1
ATOM 2727 O O . ALA B 1 109 ? -14.992 12.954 20.394 1.00 17.21 109 ALA B O 1
ATOM 2729 N N . LYS B 1 110 ? -16.974 12.762 19.336 1.00 17.51 110 LYS B N 1
ATOM 2730 C CA . LYS B 1 110 ? -17.807 12.916 20.484 1.00 16.79 110 LYS B CA 1
ATOM 2731 C C . LYS B 1 110 ? -18.105 11.460 20.964 1.00 16.46 110 LYS B C 1
ATOM 2732 O O . LYS B 1 110 ? -18.663 10.655 20.193 1.00 17.76 110 LYS B O 1
ATOM 2738 N N . VAL B 1 111 ? -17.759 11.132 22.176 1.00 15.57 111 VAL B N 1
ATOM 2739 C CA . VAL B 1 111 ? -18.107 9.806 22.717 1.00 15.23 111 VAL B CA 1
ATOM 2740 C C . VAL B 1 111 ? -19.310 9.954 23.620 1.00 15.02 111 VAL B C 1
ATOM 2741 O O . VAL B 1 111 ? -19.712 11.086 23.991 1.00 15.30 111 VAL B O 1
ATOM 2745 N N . SER B 1 112 ? -19.969 8.853 23.917 1.00 14.97 112 SER B N 1
ATOM 2746 C CA . SER B 1 112 ? -21.201 8.860 24.683 1.00 15.02 112 SER B CA 1
ATOM 2747 C C . SER B 1 112 ? -21.029 8.501 26.144 1.00 14.94 112 SER B C 1
ATOM 2748 O O . SER B 1 112 ? -21.770 8.924 27.008 1.00 15.01 112 SER B O 1
ATOM 2751 N N . VAL B 1 113 ? -19.987 7.708 26.464 1.00 14.82 113 VAL B N 1
ATOM 2752 C CA . VAL B 1 113 ? -19.624 7.453 27.828 1.00 14.77 113 VAL B CA 1
ATOM 2753 C C . VAL B 1 113 ? -18.102 7.304 27.943 1.00 14.70 113 VAL B C 1
ATOM 2754 O O . VAL B 1 113 ? -17.495 6.665 27.085 1.00 14.64 113 VAL B O 1
ATOM 2758 N N . ILE B 1 114 ? -17.511 7.937 28.952 1.00 14.73 114 ILE B N 1
ATOM 2759 C CA . ILE B 1 114 ? -16.117 7.734 29.247 1.00 14.68 114 ILE B CA 1
ATOM 2760 C C . ILE B 1 114 ? -16.049 7.027 30.565 1.00 14.66 114 ILE B C 1
ATOM 2761 O O . ILE B 1 114 ? -16.634 7.474 31.556 1.00 14.74 114 ILE B O 1
ATOM 2766 N N . LYS B 1 115 ? -15.403 5.868 30.600 1.00 15.10 115 LYS B N 1
ATOM 2767 C CA . LYS B 1 115 ? -15.391 4.996 31.756 1.00 16.51 115 LYS B CA 1
ATOM 2768 C C . LYS B 1 115 ? -13.925 4.693 32.149 1.00 16.31 115 LYS B C 1
ATOM 2769 O O . LYS B 1 115 ? -13.122 4.357 31.287 1.00 16.63 115 LYS B O 1
ATOM 2775 N N . GLY B 1 116 ? -13.602 4.895 33.388 1.00 15.86 116 GLY B N 1
ATOM 2776 C CA . GLY B 1 116 ? -12.255 4.584 33.890 1.00 16.17 116 GLY B CA 1
ATOM 2777 C C . GLY B 1 116 ? -12.188 4.573 35.391 1.00 16.86 116 GLY B C 1
ATOM 2778 O O . GLY B 1 116 ? -13.170 4.867 36.057 1.00 17.25 116 GLY B O 1
ATOM 2779 N N . ASN B 1 117 ? -11.035 4.191 35.949 1.00 16.41 117 ASN B N 1
ATOM 2780 C CA . ASN B 1 117 ? -10.848 4.345 37.371 1.00 17.23 117 ASN B CA 1
ATOM 2781 C C . ASN B 1 117 ? -10.439 5.808 37.664 1.00 17.69 117 ASN B C 1
ATOM 2782 O O . ASN B 1 117 ? -10.310 6.621 36.754 1.00 16.99 117 ASN B O 1
ATOM 2787 N N . ALA B 1 118 ? -10.380 6.173 38.944 1.00 18.51 118 ALA B N 1
ATOM 2788 C CA . ALA B 1 118 ? -10.157 7.556 39.339 1.00 19.11 118 ALA B CA 1
ATOM 2789 C C . ALA B 1 118 ? -8.858 8.097 38.837 1.00 19.99 118 ALA B C 1
ATOM 2790 O O . ALA B 1 118 ? -8.796 9.230 38.353 1.00 19.41 118 ALA B O 1
ATOM 2792 N N . SER B 1 119 ? -7.830 7.287 38.871 1.00 20.50 119 SER B N 1
ATOM 2793 C CA . SER B 1 119 ? -6.556 7.730 38.364 1.00 21.71 119 SER B CA 1
ATOM 2794 C C . SER B 1 119 ? -6.543 7.965 36.861 1.00 19.79 119 SER B C 1
ATOM 2795 O O . SER B 1 119 ? -5.906 8.954 36.382 1.00 19.64 119 SER B O 1
ATOM 2798 N N . GLU B 1 120 ? -7.273 7.129 36.086 1.00 18.52 120 GLU B N 1
ATOM 2799 C CA . GLU B 1 120 ? -7.381 7.316 34.653 1.00 18.11 120 GLU B CA 1
ATOM 2800 C C . GLU B 1 120 ? -8.117 8.618 34.313 1.00 18.05 120 GLU B C 1
ATOM 2801 O O . GLU B 1 120 ? -7.662 9.394 33.469 1.00 18.14 120 GLU B O 1
ATOM 2807 N N . ILE B 1 121 ? -9.252 8.827 34.935 1.00 17.34 121 ILE B N 1
ATOM 2808 C CA . ILE B 1 121 ? -10.057 10.010 34.597 1.00 17.93 121 ILE B CA 1
ATOM 2809 C C . ILE B 1 121 ? -9.349 11.276 35.050 1.00 17.73 121 ILE B C 1
ATOM 2810 O O . ILE B 1 121 ? -9.314 12.238 34.327 1.00 17.55 121 ILE B O 1
ATOM 2815 N N . LEU B 1 122 ? -8.710 11.209 36.229 1.00 18.45 122 LEU B N 1
ATOM 2816 C CA . LEU B 1 122 ? -7.887 12.359 36.710 1.00 19.26 122 LEU B CA 1
ATOM 2817 C C . LEU B 1 122 ? -6.758 12.671 35.743 1.00 19.45 122 LEU B C 1
ATOM 2818 O O . LEU B 1 122 ? -6.541 13.832 35.338 1.00 19.89 122 LEU B O 1
ATOM 2823 N N . ALA B 1 123 ? -6.098 11.652 35.212 1.00 19.01 123 ALA B N 1
ATOM 2824 C CA . ALA B 1 123 ? -5.043 11.914 34.204 1.00 19.26 123 ALA B CA 1
ATOM 2825 C C . ALA B 1 123 ? -5.537 12.529 32.927 1.00 19.74 123 ALA B C 1
ATOM 2826 O O . ALA B 1 123 ? -4.906 13.413 32.347 1.00 20.48 123 ALA B O 1
ATOM 2828 N N . LEU B 1 124 ? -6.719 12.135 32.481 1.00 20.03 124 LEU B N 1
ATOM 2829 C CA . LEU B 1 124 ? -7.323 12.732 31.303 1.00 21.74 124 LEU B CA 1
ATOM 2830 C C . LEU B 1 124 ? -7.490 14.190 31.495 1.00 22.18 124 LEU B C 1
ATOM 2831 O O . LEU B 1 124 ? -7.165 14.987 30.609 1.00 23.31 124 LEU B O 1
ATOM 2836 N N . ILE B 1 125 ? -8.117 14.554 32.618 1.00 22.37 125 ILE B N 1
ATOM 2837 C CA . ILE B 1 125 ? -8.551 15.923 32.778 1.00 22.87 125 ILE B CA 1
ATOM 2838 C C . ILE B 1 125 ? -7.360 16.803 33.195 1.00 22.85 125 ILE B C 1
ATOM 2839 O O . ILE B 1 125 ? -7.328 17.964 32.878 1.00 23.13 125 ILE B O 1
ATOM 2844 N N . ASP B 1 126 ? -6.403 16.233 33.888 1.00 23.59 126 ASP B N 1
ATOM 2845 C CA . ASP B 1 126 ? -5.200 16.984 34.230 1.00 27.99 126 ASP B CA 1
ATOM 2846 C C . ASP B 1 126 ? -4.452 17.364 32.936 1.00 30.71 126 ASP B C 1
ATOM 2847 O O . ASP B 1 126 ? -3.896 18.481 32.804 1.00 30.23 126 ASP B O 1
ATOM 2852 N N . ASP B 1 127 ? -4.448 16.469 31.967 1.00 30.22 127 ASP B N 1
ATOM 2853 C CA . ASP B 1 127 ? -3.701 16.693 30.752 1.00 31.74 127 ASP B CA 1
ATOM 2854 C C . ASP B 1 127 ? -4.336 17.705 29.825 1.00 32.01 127 ASP B C 1
ATOM 2855 O O . ASP B 1 127 ? -3.713 18.224 28.893 1.00 33.05 127 ASP B O 1
ATOM 2860 N N . THR B 1 128 ? -5.607 17.978 30.073 1.00 29.93 128 THR B N 1
ATOM 2861 C CA . THR B 1 128 ? -6.339 18.945 29.312 1.00 32.26 128 THR B CA 1
ATOM 2862 C C . THR B 1 128 ? -5.848 20.422 29.514 1.00 33.52 128 THR B C 1
ATOM 2863 O O . THR B 1 128 ? -6.116 21.314 28.706 1.00 32.86 128 THR B O 1
ATOM 2867 N N . ALA B 1 129 ? -5.103 20.648 30.596 1.00 35.60 129 ALA B N 1
ATOM 2868 C CA . ALA B 1 129 ? -4.693 21.989 31.026 1.00 34.75 129 ALA B CA 1
ATOM 2869 C C . ALA B 1 129 ? -5.848 22.992 31.118 1.00 36.32 129 ALA B C 1
ATOM 2870 O O . ALA B 1 129 ? -5.654 24.217 30.940 1.00 35.22 129 ALA B O 1
ATOM 2872 N N . THR B 1 130 ? -7.045 22.505 31.461 1.00 32.20 130 THR B N 1
ATOM 2873 C CA . THR B 1 130 ? -8.211 23.417 31.587 1.00 33.76 130 THR B CA 1
ATOM 2874 C C . THR B 1 130 ? -8.563 23.773 33.017 1.00 33.72 130 THR B C 1
ATOM 2875 O O . THR B 1 130 ? -9.247 24.826 33.231 1.00 32.67 130 THR B O 1
ATOM 2879 N N . MET B 1 131 ? -8.164 22.906 33.970 1.00 30.02 131 MET B N 1
ATOM 2880 C CA . MET B 1 131 ? -8.701 22.970 35.332 1.00 29.37 131 MET B CA 1
ATOM 2881 C C . MET B 1 131 ? -7.972 24.037 36.144 1.00 28.72 131 MET B C 1
ATOM 2882 O O . MET B 1 131 ? -7.257 23.737 37.117 1.00 28.32 131 MET B O 1
ATOM 2887 N N . LYS B 1 132 ? -8.136 25.268 35.698 1.00 27.27 132 LYS B N 1
ATOM 2888 C CA . LYS B 1 132 ? -7.591 26.397 36.440 1.00 26.43 132 LYS B CA 1
ATOM 2889 C C . LYS B 1 132 ? -8.219 26.435 37.852 1.00 26.61 132 LYS B C 1
ATOM 2890 O O . LYS B 1 132 ? -9.461 26.276 37.975 1.00 24.84 132 LYS B O 1
ATOM 2896 N N . GLY B 1 133 ? -7.392 26.637 38.895 1.00 25.59 133 GLY B N 1
ATOM 2897 C CA . GLY B 1 133 ? -7.898 26.728 40.277 1.00 27.91 133 GLY B CA 1
ATOM 2898 C C . GLY B 1 133 ? -7.979 25.367 41.010 1.00 31.18 133 GLY B C 1
ATOM 2899 O O . GLY B 1 133 ? -8.203 25.329 42.218 1.00 33.59 133 GLY B O 1
ATOM 2900 N N . THR B 1 134 ? -7.738 24.260 40.302 1.00 32.02 134 THR B N 1
ATOM 2901 C CA . THR B 1 134 ? -7.726 22.943 40.932 1.00 36.09 134 THR B CA 1
ATOM 2902 C C . THR B 1 134 ? -6.321 22.453 41.173 1.00 41.18 134 THR B C 1
ATOM 2903 O O . THR B 1 134 ? -5.506 22.428 40.258 1.00 42.42 134 THR B O 1
ATOM 2907 N N . ASP B 1 135 ? -6.040 22.117 42.429 1.00 45.81 135 ASP B N 1
ATOM 2908 C CA . ASP B 1 135 ? -4.863 21.330 42.799 1.00 52.82 135 ASP B CA 1
ATOM 2909 C C . ASP B 1 135 ? -5.068 19.812 42.550 1.00 56.37 135 ASP B C 1
ATOM 2910 O O . ASP B 1 135 ? -5.873 19.158 43.221 1.00 51.28 135 ASP B O 1
ATOM 2915 N N . SER B 1 136 ? -4.309 19.269 41.590 1.00 62.78 136 SER B N 1
ATOM 2916 C CA . SER B 1 136 ? -4.399 17.845 41.205 1.00 67.77 136 SER B CA 1
ATOM 2917 C C . SER B 1 136 ? -3.570 16.941 42.101 1.00 69.07 136 SER B C 1
ATOM 2918 O O . SER B 1 136 ? -3.816 15.741 42.140 1.00 77.82 136 SER B O 1
ATOM 2921 N N . ASP B 1 137 ? -2.564 17.498 42.768 1.00 66.87 137 ASP B N 1
ATOM 2922 C CA . ASP B 1 137 ? -1.785 16.730 43.749 1.00 69.01 137 ASP B CA 1
ATOM 2923 C C . ASP B 1 137 ? -2.555 16.560 45.079 1.00 69.12 137 ASP B C 1
ATOM 2924 O O . ASP B 1 137 ? -2.238 15.676 45.866 1.00 70.57 137 ASP B O 1
ATOM 2926 N N . ALA B 1 138 ? -3.566 17.395 45.326 1.00 69.53 138 ALA B N 1
ATOM 2927 C CA . ALA B 1 138 ? -4.473 17.201 46.470 1.00 65.90 138 ALA B CA 1
ATOM 2928 C C . ALA B 1 138 ? -5.312 15.909 46.265 1.00 64.52 138 ALA B C 1
ATOM 2929 O O . ALA B 1 138 ? -5.391 15.397 45.153 1.00 62.80 138 ALA B O 1
ATOM 2931 N N . ASN B 1 139 ? -5.902 15.377 47.337 1.00 61.55 139 ASN B N 1
ATOM 2932 C CA . ASN B 1 139 ? -6.623 14.105 47.288 1.00 54.54 139 ASN B CA 1
ATOM 2933 C C . ASN B 1 139 ? -8.075 14.334 46.834 1.00 52.83 139 ASN B C 1
ATOM 2934 O O . ASN B 1 139 ? -9.001 14.375 47.630 1.00 55.09 139 ASN B O 1
ATOM 2936 N N . LEU B 1 140 ? -8.253 14.538 45.537 1.00 46.70 140 LEU B N 1
ATOM 2937 C CA . LEU B 1 140 ? -9.614 14.624 44.956 1.00 41.11 140 LEU B CA 1
ATOM 2938 C C . LEU B 1 140 ? -10.433 13.305 44.987 1.00 37.45 140 LEU B C 1
ATOM 2939 O O . LEU B 1 140 ? -9.984 12.255 44.572 1.00 39.21 140 LEU B O 1
ATOM 2944 N N . ASP B 1 141 ? -11.647 13.399 45.465 1.00 33.08 141 ASP B N 1
ATOM 2945 C CA . ASP B 1 141 ? -12.527 12.236 45.479 1.00 34.42 141 ASP B CA 1
ATOM 2946 C C . ASP B 1 141 ? -13.103 11.961 44.069 1.00 29.87 141 ASP B C 1
ATOM 2947 O O . ASP B 1 141 ? -13.111 12.826 43.173 1.00 25.38 141 ASP B O 1
ATOM 2952 N N . ALA B 1 142 ? -13.600 10.759 43.877 1.00 25.88 142 ALA B N 1
ATOM 2953 C CA . ALA B 1 142 ? -14.108 10.366 42.572 1.00 24.96 142 ALA B CA 1
ATOM 2954 C C . ALA B 1 142 ? -15.284 11.224 42.095 1.00 24.98 142 ALA B C 1
ATOM 2955 O O . ALA B 1 142 ? -15.430 11.441 40.890 1.00 22.83 142 ALA B O 1
ATOM 2957 N N . VAL B 1 143 ? -16.186 11.644 43.006 1.00 24.05 143 VAL B N 1
ATOM 2958 C CA . VAL B 1 143 ? -17.301 12.431 42.601 1.00 24.29 143 VAL B CA 1
ATOM 2959 C C . VAL B 1 143 ? -16.828 13.735 42.009 1.00 23.23 143 VAL B C 1
ATOM 2960 O O . VAL B 1 143 ? -17.352 14.219 41.013 1.00 21.49 143 VAL B O 1
ATOM 2964 N N . THR B 1 144 ? -15.845 14.324 42.667 1.00 22.96 144 THR B N 1
ATOM 2965 C CA . THR B 1 144 ? -15.297 15.584 42.195 1.00 23.23 144 THR B CA 1
ATOM 2966 C C . THR B 1 144 ? -14.629 15.430 40.849 1.00 21.39 144 THR B C 1
ATOM 2967 O O . THR B 1 144 ? -14.844 16.235 39.964 1.00 21.28 144 THR B O 1
ATOM 2971 N N . ILE B 1 145 ? -13.851 14.366 40.695 1.00 19.88 145 ILE B N 1
ATOM 2972 C CA . ILE B 1 145 ? -13.159 14.101 39.439 1.00 18.91 145 ILE B CA 1
ATOM 2973 C C . ILE B 1 145 ? -14.210 13.910 38.319 1.00 18.35 145 ILE B C 1
ATOM 2974 O O . ILE B 1 145 ? -14.085 14.457 37.227 1.00 17.49 145 ILE B O 1
ATOM 2979 N N . ALA B 1 146 ? -15.264 13.172 38.656 1.00 17.96 146 ALA B N 1
ATOM 2980 C CA . ALA B 1 146 ? -16.261 12.857 37.639 1.00 17.50 146 ALA B CA 1
ATOM 2981 C C . ALA B 1 146 ? -16.990 14.104 37.191 1.00 17.68 146 ALA B C 1
ATOM 2982 O O . ALA B 1 146 ? -17.248 14.301 35.992 1.00 17.41 146 ALA B O 1
ATOM 2984 N N . LYS B 1 147 ? -17.342 14.967 38.139 1.00 18.44 147 LYS B N 1
ATOM 2985 C CA . LYS B 1 147 ? -18.026 16.237 37.765 1.00 19.91 147 LYS B CA 1
ATOM 2986 C C . LYS B 1 147 ? -17.107 17.157 36.972 1.00 19.30 147 LYS B C 1
ATOM 2987 O O . LYS B 1 147 ? -17.565 17.810 36.025 1.00 20.39 147 LYS B O 1
ATOM 2993 N N . LYS B 1 148 ? -15.822 17.227 37.336 1.00 19.36 148 LYS B N 1
ATOM 2994 C CA . LYS B 1 148 ? -14.899 18.015 36.510 1.00 19.18 148 LYS B CA 1
ATOM 2995 C C . LYS B 1 148 ? -14.779 17.457 35.112 1.00 18.22 148 LYS B C 1
ATOM 2996 O O . LYS B 1 148 ? -14.702 18.186 34.120 1.00 18.16 148 LYS B O 1
ATOM 3002 N N . ALA B 1 149 ? -14.689 16.135 35.014 1.00 17.27 149 ALA B N 1
ATOM 3003 C CA . ALA B 1 149 ? -14.630 15.563 33.689 1.00 16.93 149 ALA B CA 1
ATOM 3004 C C . ALA B 1 149 ? -15.887 15.826 32.878 1.00 16.70 149 ALA B C 1
ATOM 3005 O O . ALA B 1 149 ? -15.812 16.019 31.659 1.00 16.78 149 ALA B O 1
ATOM 3007 N N . TYR B 1 150 ? -17.033 15.702 33.500 1.00 16.90 150 TYR B N 1
ATOM 3008 C CA . TYR B 1 150 ? -18.289 15.955 32.812 1.00 17.42 150 TYR B CA 1
ATOM 3009 C C . TYR B 1 150 ? -18.282 17.391 32.245 1.00 17.91 150 TYR B C 1
ATOM 3010 O O . TYR B 1 150 ? -18.729 17.634 31.127 1.00 18.03 150 TYR B O 1
ATOM 3019 N N . ALA B 1 151 ? -17.818 18.335 33.055 1.00 18.18 151 ALA B N 1
ATOM 3020 C CA . ALA B 1 151 ? -17.794 19.762 32.635 1.00 19.01 151 ALA B CA 1
ATOM 3021 C C . ALA B 1 151 ? -16.917 19.916 31.426 1.00 19.98 151 ALA B C 1
ATOM 3022 O O . ALA B 1 151 ? -17.243 20.699 30.518 1.00 23.13 151 ALA B O 1
ATOM 3024 N N . ILE B 1 152 ? -15.786 19.202 31.386 1.00 18.38 152 ILE B N 1
ATOM 3025 C CA . ILE B 1 152 ? -14.936 19.256 30.224 1.00 18.01 152 ILE B CA 1
ATOM 3026 C C . ILE B 1 152 ? -15.477 18.619 28.958 1.00 17.99 152 ILE B C 1
ATOM 3027 O O . ILE B 1 152 ? -15.497 19.223 27.903 1.00 19.03 152 ILE B O 1
ATOM 3032 N N . TYR B 1 153 ? -15.995 17.382 29.075 1.00 16.85 153 TYR B N 1
ATOM 3033 C CA . TYR B 1 153 ? -16.370 16.666 27.863 1.00 16.58 153 TYR B CA 1
ATOM 3034 C C . TYR B 1 153 ? -17.870 16.608 27.559 1.00 16.40 153 TYR B C 1
ATOM 3035 O O . TYR B 1 153 ? -18.248 16.207 26.464 1.00 16.28 153 TYR B O 1
ATOM 3044 N N . LYS B 1 154 ? -18.699 17.031 28.497 1.00 16.75 154 LYS B N 1
ATOM 3045 C CA . LYS B 1 154 ? -20.155 17.049 28.346 1.00 17.44 154 LYS B CA 1
ATOM 3046 C C . LYS B 1 154 ? -20.616 15.713 27.790 1.00 16.79 154 LYS B C 1
ATOM 3047 O O . LYS B 1 154 ? -21.403 15.624 26.880 1.00 16.74 154 LYS B O 1
ATOM 3053 N N . THR B 1 155 ? -20.125 14.682 28.456 1.00 16.33 155 THR B N 1
ATOM 3054 C CA . THR B 1 155 ? -20.325 13.288 28.126 1.00 15.92 155 THR B CA 1
ATOM 3055 C C . THR B 1 155 ? -20.403 12.526 29.453 1.00 15.41 155 THR B C 1
ATOM 3056 O O . THR B 1 155 ? -19.690 12.808 30.392 1.00 15.34 155 THR B O 1
ATOM 3060 N N . ALA B 1 156 ? -21.290 11.537 29.524 1.00 15.22 156 ALA B N 1
ATOM 3061 C CA . ALA B 1 156 ? -21.440 10.748 30.737 1.00 15.19 156 ALA B CA 1
ATOM 3062 C C . ALA B 1 156 ? -20.083 10.192 31.186 1.00 15.07 156 ALA B C 1
ATOM 3063 O O . ALA B 1 156 ? -19.301 9.744 30.355 1.00 14.97 156 ALA B O 1
ATOM 3065 N N . ILE B 1 157 ? -19.849 10.257 32.476 1.00 15.13 157 ILE B N 1
ATOM 3066 C CA . ILE B 1 157 ? -18.606 9.760 33.075 1.00 15.06 157 ILE B CA 1
ATOM 3067 C C . ILE B 1 157 ? -18.942 8.664 34.069 1.00 15.04 157 ILE B C 1
ATOM 3068 O O . ILE B 1 157 ? -19.848 8.829 34.908 1.00 15.16 157 ILE B O 1
ATOM 3073 N N . VAL B 1 158 ? -18.245 7.527 33.946 1.00 14.91 158 VAL B N 1
ATOM 3074 C CA . VAL B 1 158 ? -18.408 6.462 34.878 1.00 15.02 158 VAL B CA 1
ATOM 3075 C C . VAL B 1 158 ? -17.008 6.199 35.507 1.00 15.37 158 VAL B C 1
ATOM 3076 O O . VAL B 1 158 ? -16.049 5.951 34.794 1.00 15.77 158 VAL B O 1
ATOM 3080 N N . ILE B 1 159 ? -16.879 6.398 36.801 1.00 16.15 159 ILE B N 1
ATOM 3081 C CA . ILE B 1 159 ? -15.608 6.150 37.500 1.00 17.29 159 ILE B CA 1
ATOM 3082 C C . ILE B 1 159 ? -15.777 4.930 38.370 1.00 18.17 159 ILE B C 1
ATOM 3083 O O . ILE B 1 159 ? -16.571 4.945 39.326 1.00 19.41 159 ILE B O 1
ATOM 3088 N N . THR B 1 160 ? -15.077 3.862 38.029 1.00 18.97 160 THR B N 1
ATOM 3089 C CA . THR B 1 160 ? -15.119 2.660 38.825 1.00 20.75 160 THR B CA 1
ATOM 3090 C C . THR B 1 160 ? -14.184 2.796 40.026 1.00 23.11 160 THR B C 1
ATOM 3091 O O . THR B 1 160 ? -13.137 3.435 39.947 1.00 22.72 160 THR B O 1
ATOM 3095 N N . GLY B 1 161 ? -14.509 2.061 41.084 1.00 26.43 161 GLY B N 1
ATOM 3096 C CA . GLY B 1 161 ? -13.664 1.989 42.256 1.00 28.52 161 GLY B CA 1
ATOM 3097 C C . GLY B 1 161 ? -14.382 1.168 43.316 1.00 32.18 161 GLY B C 1
ATOM 3098 O O . GLY B 1 161 ? -15.355 0.500 43.010 1.00 34.33 161 GLY B O 1
ATOM 3099 N N . LYS B 1 162 ? -13.971 1.307 44.575 1.00 34.80 162 LYS B N 1
ATOM 3100 C CA . LYS B 1 162 ? -14.648 0.586 45.687 1.00 37.36 162 LYS B CA 1
ATOM 3101 C C . LYS B 1 162 ? -16.132 0.916 45.661 1.00 35.41 162 LYS B C 1
ATOM 3102 O O . LYS B 1 162 ? -16.984 0.029 45.631 1.00 42.33 162 LYS B O 1
ATOM 3108 N N . GLU B 1 163 ? -16.428 2.195 45.549 1.00 30.82 163 GLU B N 1
ATOM 3109 C CA . GLU B 1 163 ? -17.735 2.691 45.141 1.00 29.17 163 GLU B CA 1
ATOM 3110 C C . GLU B 1 163 ? -17.611 3.232 43.706 1.00 29.51 163 GLU B C 1
ATOM 3111 O O . GLU B 1 163 ? -16.580 3.831 43.325 1.00 32.66 163 GLU B O 1
ATOM 3117 N N . ASP B 1 164 ? -18.638 3.047 42.881 1.00 24.03 164 ASP B N 1
ATOM 3118 C CA . ASP B 1 164 ? -18.604 3.587 41.545 1.00 22.61 164 ASP B CA 1
ATOM 3119 C C . ASP B 1 164 ? -19.375 4.902 41.494 1.00 20.73 164 ASP B C 1
ATOM 3120 O O . ASP B 1 164 ? -20.372 5.049 42.190 1.00 20.90 164 ASP B O 1
ATOM 3125 N N . VAL B 1 165 ? -18.990 5.796 40.578 1.00 18.30 165 VAL B N 1
ATOM 3126 C CA . VAL B 1 165 ? -19.654 7.073 40.428 1.00 18.14 165 VAL B CA 1
ATOM 3127 C C . VAL B 1 165 ? -20.108 7.234 38.964 1.00 16.98 165 VAL B C 1
ATOM 3128 O O . VAL B 1 165 ? -19.350 6.905 38.064 1.00 16.57 165 VAL B O 1
ATOM 3132 N N . ILE B 1 166 ? -21.335 7.701 38.753 1.00 16.44 166 ILE B N 1
ATOM 3133 C CA . ILE B 1 166 ? -21.787 8.036 37.439 1.00 16.07 166 ILE B CA 1
ATOM 3134 C C . ILE B 1 166 ? -22.304 9.474 37.416 1.00 16.28 166 ILE B C 1
ATOM 3135 O O . ILE B 1 166 ? -23.064 9.840 38.313 1.00 16.31 166 ILE B O 1
ATOM 3140 N N . VAL B 1 167 ? -21.876 10.235 36.430 1.00 16.18 167 VAL B N 1
ATOM 3141 C CA . VAL B 1 167 ? -22.321 11.579 36.263 1.00 16.67 167 VAL B CA 1
ATOM 3142 C C . VAL B 1 167 ? -22.856 11.649 34.855 1.00 16.89 167 VAL B C 1
ATOM 3143 O O . VAL B 1 167 ? -22.180 11.333 33.898 1.00 16.29 167 VAL B O 1
ATOM 3147 N N . GLN B 1 168 ? -24.090 12.132 34.723 1.00 17.23 168 GLN B N 1
ATOM 3148 C CA . GLN B 1 168 ? -24.706 12.345 33.448 1.00 17.71 168 GLN B CA 1
ATOM 3149 C C . GLN B 1 168 ? -25.602 13.587 33.622 1.00 19.92 168 GLN B C 1
ATOM 3150 O O . GLN B 1 168 ? -26.512 13.582 34.407 1.00 20.76 168 GLN B O 1
ATOM 3156 N N . GLY B 1 169 ? -25.350 14.540 32.764 1.00 23.15 169 GLY B N 1
ATOM 3157 C CA . GLY B 1 169 ? -26.032 15.884 32.873 1.00 26.37 169 GLY B CA 1
ATOM 3158 C C . GLY B 1 169 ? -25.780 16.447 34.250 1.00 27.61 169 GLY B C 1
ATOM 3159 O O . GLY B 1 169 ? -24.669 16.378 34.770 1.00 30.62 169 GLY B O 1
ATOM 3160 N N . ASP B 1 170 ? -26.861 16.839 34.915 1.00 31.49 170 ASP B N 1
ATOM 3161 C CA . ASP B 1 170 ? -26.731 17.383 36.255 1.00 36.02 170 ASP B CA 1
ATOM 3162 C C . ASP B 1 170 ? -27.068 16.370 37.362 1.00 37.19 170 ASP B C 1
ATOM 3163 O O . ASP B 1 170 ? -27.392 16.772 38.467 1.00 37.75 170 ASP B O 1
ATOM 3168 N N . LYS B 1 171 ? -26.960 15.056 37.087 1.00 30.39 171 LYS B N 1
ATOM 3169 C CA . LYS B 1 171 ? -27.195 14.075 38.111 1.00 27.88 171 LYS B CA 1
ATOM 3170 C C . LYS B 1 171 ? -25.914 13.321 38.348 1.00 26.93 171 LYS B C 1
ATOM 3171 O O . LYS B 1 171 ? -25.171 13.027 37.399 1.00 24.37 171 LYS B O 1
ATOM 3177 N N . ALA B 1 172 ? -25.613 13.081 39.616 1.00 25.67 172 ALA B N 1
ATOM 3178 C CA . ALA B 1 172 ? -24.456 12.291 40.019 1.00 24.10 172 ALA B CA 1
ATOM 3179 C C . ALA B 1 172 ? -24.926 11.259 41.024 1.00 24.78 172 ALA B C 1
ATOM 3180 O O . ALA B 1 172 ? -25.681 11.578 41.934 1.00 25.42 172 ALA B O 1
ATOM 3182 N N . ILE B 1 173 ? -24.515 10.019 40.833 1.00 22.37 173 ILE B N 1
ATOM 3183 C CA . ILE B 1 173 ? -24.910 8.965 41.725 1.00 23.05 173 ILE B CA 1
ATOM 3184 C C . ILE B 1 173 ? -23.689 8.132 42.111 1.00 21.17 173 ILE B C 1
ATOM 3185 O O . ILE B 1 173 ? -22.720 8.026 41.361 1.00 19.91 173 ILE B O 1
ATOM 3190 N N . VAL B 1 174 ? -23.764 7.518 43.298 1.00 21.05 174 VAL B N 1
ATOM 3191 C CA . VAL B 1 174 ? -22.741 6.643 43.844 1.00 20.78 174 VAL B CA 1
ATOM 3192 C C . VAL B 1 174 ? -23.300 5.279 44.104 1.00 20.84 174 VAL B C 1
ATOM 3193 O O . VAL B 1 174 ? -24.386 5.153 44.670 1.00 20.74 174 VAL B O 1
ATOM 3197 N N . LEU B 1 175 ? -22.637 4.265 43.623 1.00 19.74 175 LEU B N 1
ATOM 3198 C CA . LEU B 1 175 ? -23.070 2.899 43.727 1.00 20.98 175 LEU B CA 1
ATOM 3199 C C . LEU B 1 175 ? -22.108 2.104 44.588 1.00 21.52 175 LEU B C 1
ATOM 3200 O O . LEU B 1 175 ? -20.897 2.266 44.448 1.00 22.54 175 LEU B O 1
ATOM 3205 N N . ALA B 1 176 ? -22.601 1.199 45.417 1.00 21.01 176 ALA B N 1
ATOM 3206 C CA . ALA B 1 176 ? -21.764 0.513 46.386 1.00 21.97 176 ALA B CA 1
ATOM 3207 C C . ALA B 1 176 ? -21.931 -0.986 46.360 1.00 23.44 176 ALA B C 1
ATOM 3208 O O . ALA B 1 176 ? -22.202 -1.592 47.379 1.00 26.02 176 ALA B O 1
ATOM 3210 N N . ASN B 1 177 ? -21.844 -1.585 45.165 1.00 22.36 177 ASN B N 1
ATOM 3211 C CA . ASN B 1 177 ? -21.967 -3.026 45.016 1.00 20.82 177 ASN B CA 1
ATOM 3212 C C . ASN B 1 177 ? -20.638 -3.571 44.463 1.00 20.69 177 ASN B C 1
ATOM 3213 O O . ASN B 1 177 ? -19.811 -2.822 43.917 1.00 20.92 177 ASN B O 1
ATOM 3218 N N . GLY B 1 178 ? -20.419 -4.844 44.647 1.00 20.43 178 GLY B N 1
ATOM 3219 C CA . GLY B 1 178 ? -19.317 -5.556 43.933 1.00 20.82 178 GLY B CA 1
ATOM 3220 C C . GLY B 1 178 ? -18.583 -6.487 44.848 1.00 21.43 178 GLY B C 1
ATOM 3221 O O . GLY B 1 178 ? -19.113 -6.931 45.891 1.00 23.79 178 GLY B O 1
ATOM 3222 N N . SER B 1 179 ? -17.368 -6.830 44.412 1.00 20.82 179 SER B N 1
ATOM 3223 C CA . SER B 1 179 ? -16.498 -7.773 45.113 1.00 20.53 179 SER B CA 1
ATOM 3224 C C . SER B 1 179 ? -15.067 -7.414 44.839 1.00 19.67 179 SER B C 1
ATOM 3225 O O . SER B 1 179 ? -14.756 -7.069 43.711 1.00 19.21 179 SER B O 1
ATOM 3228 N N . PRO B 1 180 ? -14.199 -7.506 45.855 1.00 19.69 180 PRO B N 1
ATOM 3229 C CA . PRO B 1 180 ? -12.751 -7.380 45.626 1.00 19.66 180 PRO B CA 1
ATOM 3230 C C . PRO B 1 180 ? -12.268 -8.382 44.610 1.00 19.12 180 PRO B C 1
ATOM 3231 O O . PRO B 1 180 ? -11.203 -8.162 44.068 1.00 20.45 180 PRO B O 1
ATOM 3235 N N . LEU B 1 181 ? -12.949 -9.522 44.420 1.00 18.34 181 LEU B N 1
ATOM 3236 C CA . LEU B 1 181 ? -12.431 -10.536 43.498 1.00 18.57 181 LEU B CA 1
ATOM 3237 C C . LEU B 1 181 ? -12.441 -10.011 42.073 1.00 18.23 181 LEU B C 1
ATOM 3238 O O . LEU B 1 181 ? -11.691 -10.500 41.246 1.00 18.42 181 LEU B O 1
ATOM 3243 N N . LEU B 1 182 ? -13.250 -9.003 41.758 1.00 18.05 182 LEU B N 1
ATOM 3244 C CA . LEU B 1 182 ? -13.256 -8.441 40.407 1.00 18.94 182 LEU B CA 1
ATOM 3245 C C . LEU B 1 182 ? -11.945 -7.885 39.958 1.00 20.96 182 LEU B C 1
ATOM 3246 O O . LEU B 1 182 ? -11.526 -8.061 38.816 1.00 22.66 182 LEU B O 1
ATOM 3251 N N . ALA B 1 183 ? -11.186 -7.267 40.861 1.00 20.15 183 ALA B N 1
ATOM 3252 C CA . ALA B 1 183 ? -9.867 -6.733 40.513 1.00 21.50 183 ALA B CA 1
ATOM 3253 C C . ALA B 1 183 ? -8.866 -7.828 40.231 1.00 19.97 183 ALA B C 1
ATOM 3254 O O . ALA B 1 183 ? -7.753 -7.564 39.802 1.00 20.68 183 ALA B O 1
ATOM 3256 N N . ARG B 1 184 ? -9.231 -9.081 40.514 1.00 17.70 184 ARG B N 1
ATOM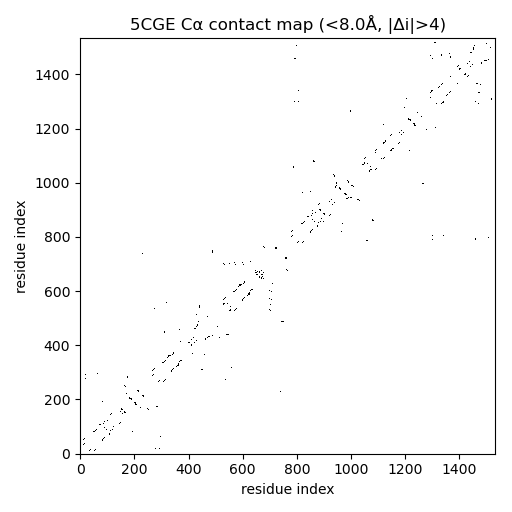 3257 C CA . ARG B 1 184 ? -8.309 -10.215 40.405 1.00 17.12 184 ARG B CA 1
ATOM 3258 C C . ARG B 1 184 ? -8.612 -11.032 39.173 1.00 16.80 184 ARG B C 1
ATOM 3259 O O . ARG B 1 184 ? -7.981 -12.044 38.919 1.00 17.03 184 ARG B O 1
ATOM 3267 N N . VAL B 1 185 ? -9.543 -10.525 38.382 1.00 15.80 185 VAL B N 1
ATOM 3268 C CA . VAL B 1 185 ? -9.878 -11.083 37.076 1.00 15.88 185 VAL B CA 1
ATOM 3269 C C . VAL B 1 185 ? -9.566 -10.077 35.998 1.00 15.59 185 VAL B C 1
ATOM 3270 O O . VAL B 1 185 ? -10.050 -8.956 36.003 1.00 15.22 185 VAL B O 1
ATOM 3274 N N . THR B 1 186 ? -8.568 -10.375 35.165 1.00 15.43 186 THR B N 1
ATOM 3275 C CA . THR B 1 186 ? -8.103 -9.343 34.256 1.00 16.21 186 THR B CA 1
ATOM 3276 C C . THR B 1 186 ? -9.202 -8.776 33.364 1.00 18.34 186 THR B C 1
ATOM 3277 O O . THR B 1 186 ? -9.209 -7.570 33.086 1.00 20.88 186 THR B O 1
ATOM 3281 N N . GLY B 1 187 ? -10.059 -9.586 32.858 1.00 18.69 187 GLY B N 1
ATOM 3282 C CA . GLY B 1 187 ? -11.022 -8.842 31.949 1.00 24.32 187 GLY B CA 1
ATOM 3283 C C . GLY B 1 187 ? -12.084 -7.926 32.670 1.00 26.34 187 GLY B C 1
ATOM 3284 O O . GLY B 1 187 ? -12.915 -7.294 31.958 1.00 24.53 187 GLY B O 1
ATOM 3285 N N . ALA B 1 188 ? -12.056 -7.701 34.002 1.00 25.20 188 ALA B N 1
ATOM 3286 C CA . ALA B 1 188 ? -13.389 -7.296 34.669 1.00 23.96 188 ALA B CA 1
ATOM 3287 C C . ALA B 1 188 ? -13.808 -5.910 34.292 1.00 22.10 188 ALA B C 1
ATOM 3288 O O . ALA B 1 188 ? -14.945 -5.674 33.812 1.00 19.31 188 ALA B O 1
ATOM 3290 N N . GLY B 1 189 ? -12.962 -4.896 34.520 1.00 23.02 189 GLY B N 1
ATOM 3291 C CA . GLY B 1 189 ? -13.330 -3.553 34.189 1.00 21.80 189 GLY B CA 1
ATOM 3292 C C . GLY B 1 189 ? -13.534 -3.382 32.691 1.00 20.72 189 GLY B C 1
ATOM 3293 O O . GLY B 1 189 ? -14.338 -2.567 32.234 1.00 21.01 189 GLY B O 1
ATOM 3294 N N . CYS B 1 190 ? -12.668 -4.070 31.904 1.00 19.24 190 CYS B N 1
ATOM 3295 C CA . CYS B 1 190 ? -12.751 -3.963 30.469 1.00 18.46 190 CYS B CA 1
ATOM 3296 C C . CYS B 1 190 ? -14.120 -4.512 30.024 1.00 16.76 190 CYS B C 1
ATOM 3297 O O . CYS B 1 190 ? -14.810 -3.925 29.149 1.00 16.29 190 CYS B O 1
ATOM 3300 N N . LEU B 1 191 ? -14.555 -5.638 30.641 1.00 15.72 191 LEU B N 1
ATOM 3301 C CA . LEU B 1 191 ? -15.863 -6.195 30.352 1.00 14.68 191 LEU B CA 1
ATOM 3302 C C . LEU B 1 191 ? -16.955 -5.183 30.730 1.00 14.18 191 LEU B C 1
ATOM 3303 O O . LEU B 1 191 ? -17.969 -5.072 30.006 1.00 14.16 191 LEU B O 1
ATOM 3308 N N . LEU B 1 192 ? -16.838 -4.552 31.883 1.00 14.17 192 LEU B N 1
ATOM 3309 C CA . LEU B 1 192 ? -17.806 -3.548 32.235 1.00 14.21 192 LEU B CA 1
ATOM 3310 C C . LEU B 1 192 ? -18.020 -2.536 31.136 1.00 14.23 192 LEU B C 1
ATOM 3311 O O . LEU B 1 192 ? -19.142 -2.081 30.874 1.00 14.27 192 LEU B O 1
ATOM 3316 N N . GLY B 1 193 ? -16.939 -2.063 30.512 1.00 14.22 193 GLY B N 1
ATOM 3317 C CA . GLY B 1 193 ? -17.101 -1.141 29.417 1.00 14.25 193 GLY B CA 1
ATOM 3318 C C . GLY B 1 193 ? -17.966 -1.693 28.298 1.00 14.26 193 GLY B C 1
ATOM 3319 O O . GLY B 1 193 ? -18.819 -1.043 27.754 1.00 14.31 193 GLY B O 1
ATOM 3320 N N . GLY B 1 194 ? -17.793 -2.979 28.032 1.00 14.23 194 GLY B N 1
ATOM 3321 C CA . GLY B 1 194 ? -18.598 -3.662 27.030 1.00 14.26 194 GLY B CA 1
ATOM 3322 C C . GLY B 1 194 ? -20.043 -3.827 27.504 1.00 14.30 194 GLY B C 1
ATOM 3323 O O . GLY B 1 194 ? -20.960 -3.636 26.699 1.00 14.37 194 GLY B O 1
ATOM 3324 N N . ILE B 1 195 ? -20.243 -4.096 28.767 1.00 14.27 195 ILE B N 1
ATOM 3325 C CA . ILE B 1 195 ? -21.614 -4.209 29.286 1.00 14.33 195 ILE B CA 1
ATOM 3326 C C . ILE B 1 195 ? -22.300 -2.863 29.172 1.00 14.41 195 ILE B C 1
ATOM 3327 O O . ILE B 1 195 ? -23.474 -2.766 28.741 1.00 14.50 195 ILE B O 1
ATOM 3332 N N . ILE B 1 196 ? -21.608 -1.758 29.529 1.00 14.40 196 ILE B N 1
ATOM 3333 C CA . ILE B 1 196 ? -22.239 -0.451 29.379 1.00 14.49 196 ILE B CA 1
ATOM 3334 C C . ILE B 1 196 ? -22.620 -0.247 27.902 1.00 14.54 196 ILE B C 1
ATOM 3335 O O . ILE B 1 196 ? -23.757 0.219 27.636 1.00 14.65 196 ILE B O 1
ATOM 3340 N N . ALA B 1 197 ? -21.758 -0.553 26.951 1.00 14.49 197 ALA B N 1
ATOM 3341 C CA . ALA B 1 197 ? -22.089 -0.468 25.531 1.00 14.57 197 ALA B CA 1
ATOM 3342 C C . ALA B 1 197 ? -23.366 -1.277 25.224 1.00 14.65 197 ALA B C 1
ATOM 3343 O O . ALA B 1 197 ? -24.214 -0.837 24.469 1.00 14.78 197 ALA B O 1
ATOM 3345 N N . GLY B 1 198 ? -23.442 -2.422 25.819 1.00 14.60 198 GLY B N 1
ATOM 3346 C CA . GLY B 1 198 ? -24.648 -3.248 25.651 1.00 14.69 198 GLY B CA 1
ATOM 3347 C C . GLY B 1 198 ? -25.945 -2.630 26.087 1.00 14.81 198 GLY B C 1
ATOM 3348 O O . GLY B 1 198 ? -27.010 -3.079 25.626 1.00 14.93 198 GLY B O 1
ATOM 3349 N N . PHE B 1 199 ? -25.886 -1.677 27.005 1.00 14.79 199 PHE B N 1
ATOM 3350 C CA . PHE B 1 199 ? -27.093 -1.047 27.532 1.00 14.93 199 PHE B CA 1
ATOM 3351 C C . PHE B 1 199 ? -27.477 0.194 26.768 1.00 15.04 199 PHE B C 1
ATOM 3352 O O . PHE B 1 199 ? -28.454 0.889 27.154 1.00 15.18 199 PHE B O 1
ATOM 3360 N N . LEU B 1 200 ? -26.735 0.579 25.728 1.00 15.02 200 LEU B N 1
ATOM 3361 C CA . LEU B 1 200 ? -27.021 1.944 25.141 1.00 15.13 200 LEU B CA 1
ATOM 3362 C C . LEU B 1 200 ? -28.107 1.980 24.105 1.00 15.32 200 LEU B C 1
ATOM 3363 O O . LEU B 1 200 ? -28.754 3.027 23.945 1.00 15.46 200 LEU B O 1
ATOM 3368 N N . PHE B 1 201 ? -28.342 0.901 23.362 1.00 15.35 201 PHE B N 1
ATOM 3369 C CA . PHE B 1 201 ? -29.461 0.877 22.371 1.00 15.61 201 PHE B CA 1
ATOM 3370 C C . PHE B 1 201 ? -29.468 2.067 21.454 1.00 15.70 201 PHE B C 1
ATOM 3371 O O . PHE B 1 201 ? -30.509 2.705 21.214 1.00 15.90 201 PHE B O 1
ATOM 3379 N N . ARG B 1 202 ? -28.270 2.423 20.976 1.00 15.74 202 ARG B N 1
ATOM 3380 C CA . ARG B 1 202 ? -28.091 3.415 19.975 1.00 16.37 202 ARG B CA 1
ATOM 3381 C C . ARG B 1 202 ? -28.395 4.834 20.459 1.00 16.79 202 ARG B C 1
ATOM 3382 O O . ARG B 1 202 ? -28.616 5.741 19.652 1.00 17.74 202 ARG B O 1
ATOM 3390 N N . GLU B 1 203 ? -28.439 5.030 21.761 1.00 16.84 203 GLU B N 1
ATOM 3391 C CA . GLU B 1 203 ? -28.655 6.358 22.339 1.00 17.70 203 GLU B CA 1
ATOM 3392 C C . GLU B 1 203 ? -27.328 7.056 22.542 1.00 17.40 203 GLU B C 1
ATOM 3393 O O . GLU B 1 203 ? -26.505 6.615 23.356 1.00 16.96 203 GLU B O 1
ATOM 3399 N N . THR B 1 204 ? -27.093 8.154 21.829 1.00 17.67 204 THR B N 1
ATOM 3400 C CA . THR B 1 204 ? -25.852 8.854 21.938 1.00 17.66 204 THR B CA 1
ATOM 3401 C C . THR B 1 204 ? -25.754 9.677 23.213 1.00 17.97 204 THR B C 1
ATOM 3402 O O . THR B 1 204 ? -24.632 10.113 23.598 1.00 17.59 204 THR B O 1
ATOM 3406 N N . GLU B 1 205 ? -26.878 9.941 23.882 1.00 17.90 205 GLU B N 1
ATOM 3407 C CA . GLU B 1 205 ? -26.879 10.646 25.173 1.00 18.73 205 GLU B CA 1
ATOM 3408 C C . GLU B 1 205 ? -27.701 9.777 26.129 1.00 17.95 205 GLU B C 1
ATOM 3409 O O . GLU B 1 205 ? -28.889 9.980 26.372 1.00 18.54 205 GLU B O 1
ATOM 3415 N N . PRO B 1 206 ? -27.094 8.702 26.607 1.00 17.16 206 PRO B N 1
ATOM 3416 C CA . PRO B 1 206 ? -27.848 7.692 27.361 1.00 17.10 206 PRO B CA 1
ATOM 3417 C C . PRO B 1 206 ? -28.426 8.224 28.645 1.00 17.32 206 PRO B C 1
ATOM 3418 O O . PRO B 1 206 ? -27.884 9.089 29.290 1.00 17.62 206 PRO B O 1
ATOM 3422 N N . ASP B 1 207 ? -29.612 7.727 28.985 1.00 17.37 207 ASP B N 1
ATOM 3423 C CA . ASP B 1 207 ? -30.226 8.018 30.237 1.00 18.71 207 ASP B CA 1
ATOM 3424 C C . ASP B 1 207 ? -29.355 7.510 31.339 1.00 17.79 207 ASP B C 1
ATOM 3425 O O . ASP B 1 207 ? -28.835 6.361 31.300 1.00 16.68 207 ASP B O 1
ATOM 3430 N N . ILE B 1 208 ? -29.210 8.269 32.411 1.00 17.74 208 ILE B N 1
ATOM 3431 C CA . ILE B 1 208 ? -28.451 7.803 33.534 1.00 17.83 208 ILE B CA 1
ATOM 3432 C C . ILE B 1 208 ? -28.978 6.457 34.090 1.00 17.64 208 ILE B C 1
ATOM 3433 O O . ILE B 1 208 ? -28.197 5.658 34.634 1.00 17.72 208 ILE B O 1
ATOM 3438 N N . GLU B 1 209 ? -30.269 6.193 33.933 1.00 17.74 209 GLU B N 1
ATOM 3439 C CA . GLU B 1 209 ? -30.804 4.914 34.442 1.00 18.05 209 GLU B CA 1
ATOM 3440 C C . GLU B 1 209 ? -30.247 3.707 33.722 1.00 16.75 209 GLU B C 1
ATOM 3441 O O . GLU B 1 209 ? -30.062 2.676 34.339 1.00 16.22 209 GLU B O 1
ATOM 3447 N N . ALA B 1 210 ? -29.943 3.859 32.433 1.00 15.90 210 ALA B N 1
ATOM 3448 C CA . ALA B 1 210 ? -29.280 2.783 31.695 1.00 15.39 210 ALA B CA 1
ATOM 3449 C C . ALA B 1 210 ? -27.910 2.524 32.255 1.00 15.22 210 ALA B C 1
ATOM 3450 O O . ALA B 1 210 ? -27.424 1.375 32.308 1.00 15.09 210 ALA B O 1
ATOM 3452 N N . LEU B 1 211 ? -27.160 3.601 32.533 1.00 15.21 211 LEU B N 1
ATOM 3453 C CA . LEU B 1 211 ? -25.825 3.457 33.035 1.00 15.07 211 LEU B CA 1
ATOM 3454 C C . LEU B 1 211 ? -25.809 2.879 34.464 1.00 15.10 211 LEU B C 1
ATOM 3455 O O . LEU B 1 211 ? -25.053 1.993 34.742 1.00 14.99 211 LEU B O 1
ATOM 3460 N N . ILE B 1 212 ? -26.794 3.301 35.286 1.00 15.29 212 ILE B N 1
ATOM 3461 C CA . ILE B 1 212 ? -26.922 2.767 36.629 1.00 15.36 212 ILE B CA 1
ATOM 3462 C C . ILE B 1 212 ? -27.180 1.257 36.548 1.00 15.27 212 ILE B C 1
ATOM 3463 O O . ILE B 1 212 ? -26.588 0.460 37.272 1.00 15.21 212 ILE B O 1
ATOM 3468 N N . GLU B 1 213 ? -28.080 0.873 35.627 1.00 15.29 213 GLU B N 1
ATOM 3469 C CA . GLU B 1 213 ? -28.432 -0.506 35.525 1.00 15.24 213 GLU B CA 1
ATOM 3470 C C . GLU B 1 213 ? -27.229 -1.333 35.024 1.00 15.02 213 GLU B C 1
ATOM 3471 O O . GLU B 1 213 ? -27.007 -2.449 35.516 1.00 14.97 213 GLU B O 1
ATOM 3477 N N . ALA B 1 214 ? -26.513 -0.826 34.045 1.00 14.93 214 ALA B N 1
ATOM 3478 C CA . ALA B 1 214 ? -25.355 -1.582 33.485 1.00 14.75 214 ALA B CA 1
ATOM 3479 C C . ALA B 1 214 ? -24.394 -1.871 34.613 1.00 14.70 214 ALA B C 1
ATOM 3480 O O . ALA B 1 214 ? -23.887 -3.010 34.806 1.00 14.62 214 ALA B O 1
ATOM 3482 N N . VAL B 1 215 ? -23.995 -0.827 35.353 1.00 14.76 215 VAL B N 1
ATOM 3483 C CA . VAL B 1 215 ? -22.983 -0.986 36.386 1.00 14.75 215 VAL B CA 1
ATOM 3484 C C . VAL B 1 215 ? -23.462 -1.857 37.526 1.00 14.82 215 VAL B C 1
ATOM 3485 O O . VAL B 1 215 ? -22.738 -2.692 38.053 1.00 14.77 215 VAL B O 1
ATOM 3489 N N . SER B 1 216 ? -24.741 -1.701 37.870 1.00 14.96 216 SER B N 1
ATOM 3490 C CA . SER B 1 216 ? -25.324 -2.478 38.925 1.00 15.06 216 SER B CA 1
ATOM 3491 C C . SER B 1 216 ? -25.527 -3.951 38.598 1.00 14.97 216 SER B C 1
ATOM 3492 O O . SER B 1 216 ? -25.269 -4.813 39.419 1.00 14.98 216 SER B O 1
ATOM 3495 N N . VAL B 1 217 ? -25.911 -4.249 37.346 1.00 14.89 217 VAL B N 1
ATOM 3496 C CA . VAL B 1 217 ? -25.996 -5.660 36.915 1.00 14.81 217 VAL B CA 1
ATOM 3497 C C . VAL B 1 217 ? -24.640 -6.308 37.095 1.00 14.68 217 VAL B C 1
ATOM 3498 O O . VAL B 1 217 ? -24.543 -7.428 37.632 1.00 14.68 217 VAL B O 1
ATOM 3502 N N . PHE B 1 218 ? -23.598 -5.628 36.651 1.00 14.60 218 PHE B N 1
ATOM 3503 C CA . PHE B 1 218 ? -22.287 -6.218 36.726 1.00 15.09 218 PHE B CA 1
ATOM 3504 C C . PHE B 1 218 ? -21.822 -6.407 38.148 1.00 14.82 218 PHE B C 1
ATOM 3505 O O . PHE B 1 218 ? -21.375 -7.487 38.525 1.00 14.54 218 PHE B O 1
ATOM 3513 N N . ASN B 1 219 ? -21.935 -5.390 38.965 1.00 14.95 219 ASN B N 1
ATOM 3514 C CA . ASN B 1 219 ? -21.487 -5.455 40.305 1.00 15.43 219 ASN B CA 1
ATOM 3515 C C . ASN B 1 219 ? -22.300 -6.367 41.194 1.00 14.90 219 ASN B C 1
ATOM 3516 O O . ASN B 1 219 ? -21.788 -7.000 42.054 1.00 14.93 219 ASN B O 1
ATOM 3521 N N . ILE B 1 220 ? -23.624 -6.392 40.967 1.00 14.94 220 ILE B N 1
ATOM 3522 C CA . ILE B 1 220 ? -24.422 -7.315 41.773 1.00 15.05 220 ILE B CA 1
ATOM 3523 C C . ILE B 1 220 ? -24.173 -8.750 41.385 1.00 14.94 220 ILE B C 1
ATOM 3524 O O . ILE B 1 220 ? -24.055 -9.622 42.249 1.00 15.00 220 ILE B O 1
ATOM 3529 N N . ALA B 1 221 ? -23.997 -9.009 40.095 1.00 14.79 221 ALA B N 1
ATOM 3530 C CA . ALA B 1 221 ? -23.579 -10.338 39.664 1.00 14.69 221 ALA B CA 1
ATOM 3531 C C . ALA B 1 221 ? -22.301 -10.747 40.330 1.00 14.66 221 ALA B C 1
ATOM 3532 O O . ALA B 1 221 ? -22.120 -11.901 40.730 1.00 14.67 221 ALA B O 1
ATOM 3534 N N . ALA B 1 222 ? -21.358 -9.835 40.353 1.00 14.64 222 ALA B N 1
ATOM 3535 C CA . ALA B 1 222 ? -20.110 -10.127 41.064 1.00 14.66 222 ALA B CA 1
ATOM 3536 C C . ALA B 1 222 ? -20.236 -10.451 42.524 1.00 14.81 222 ALA B C 1
ATOM 3537 O O . ALA B 1 222 ? -19.657 -11.391 43.042 1.00 14.84 222 ALA B O 1
ATOM 3539 N N . GLU B 1 223 ? -21.066 -9.682 43.222 1.00 15.68 223 GLU B N 1
ATOM 3540 C CA . GLU B 1 223 ? -21.352 -9.924 44.620 1.00 17.27 223 GLU B CA 1
ATOM 3541 C C . GLU B 1 223 ? -21.997 -11.304 44.846 1.00 16.99 223 GLU B C 1
ATOM 3542 O O . GLU B 1 223 ? -21.602 -12.031 45.710 1.00 17.65 223 GLU B O 1
ATOM 3548 N N . VAL B 1 224 ? -22.992 -11.674 44.026 1.00 16.60 224 VAL B N 1
ATOM 3549 C CA . VAL B 1 224 ? -23.633 -12.940 44.121 1.00 16.67 224 VAL B CA 1
ATOM 3550 C C . VAL B 1 224 ? -22.668 -14.085 43.798 1.00 16.63 224 VAL B C 1
ATOM 3551 O O . VAL B 1 224 ? -22.659 -15.110 44.507 1.00 17.30 224 VAL B O 1
ATOM 3555 N N . ALA B 1 225 ? -21.841 -13.916 42.775 1.00 15.74 225 ALA B N 1
ATOM 3556 C CA . ALA B 1 225 ? -20.899 -14.977 42.349 1.00 15.61 225 ALA B CA 1
ATOM 3557 C C . ALA B 1 225 ? -19.906 -15.238 43.457 1.00 15.81 225 ALA B C 1
ATOM 3558 O O . ALA B 1 225 ? -19.621 -16.391 43.725 1.00 16.07 225 ALA B O 1
ATOM 3560 N N . ALA B 1 226 ? -19.444 -14.216 44.140 1.00 16.25 226 ALA B N 1
ATOM 3561 C CA . ALA B 1 226 ? -18.437 -14.346 45.205 1.00 17.39 226 ALA B CA 1
ATOM 3562 C C . ALA B 1 226 ? -18.998 -15.005 46.428 1.00 18.91 226 ALA B C 1
ATOM 3563 O O . ALA B 1 226 ? -18.237 -15.641 47.153 1.00 19.67 226 ALA B O 1
ATOM 3565 N N . GLU B 1 227 ? -20.304 -14.935 46.628 1.00 19.68 227 GLU B N 1
ATOM 3566 C CA . GLU B 1 227 ? -20.987 -15.649 47.715 1.00 21.92 227 GLU B CA 1
ATOM 3567 C C . GLU B 1 227 ? -21.284 -17.093 47.424 1.00 22.48 227 GLU B C 1
ATOM 3568 O O . GLU B 1 227 ? -21.702 -17.848 48.325 1.00 25.24 227 GLU B O 1
ATOM 3574 N N . ASN B 1 228 ? -21.205 -17.514 46.156 1.00 21.27 228 ASN B N 1
ATOM 3575 C CA . ASN B 1 228 ? -21.525 -18.879 45.763 1.00 20.00 228 ASN B CA 1
ATOM 3576 C C . ASN B 1 228 ? -20.640 -19.883 46.514 1.00 20.08 228 ASN B C 1
ATOM 3577 O O . ASN B 1 228 ? -19.409 -19.688 46.670 1.00 19.95 228 ASN B O 1
ATOM 3582 N N . GLU B 1 229 ? -21.233 -20.973 46.966 1.00 21.51 229 GLU B N 1
ATOM 3583 C CA . GLU B 1 229 ? -20.480 -21.976 47.703 1.00 22.64 229 GLU B CA 1
ATOM 3584 C C . GLU B 1 229 ? -19.363 -22.594 46.864 1.00 21.85 229 GLU B C 1
ATOM 3585 O O . GLU B 1 229 ? -18.365 -23.122 47.411 1.00 23.78 229 GLU B O 1
ATOM 3591 N N . ASN B 1 230 ? -19.480 -22.544 45.535 1.00 20.43 230 ASN B N 1
ATOM 3592 C CA . ASN B 1 230 ? -18.469 -23.097 44.675 1.00 20.69 230 ASN B CA 1
ATOM 3593 C C . ASN B 1 230 ? -17.424 -22.067 44.235 1.00 17.89 230 ASN B C 1
ATOM 3594 O O . ASN B 1 230 ? -16.550 -22.389 43.403 1.00 17.34 230 ASN B O 1
ATOM 3599 N N . CYS B 1 231 ? -17.500 -20.853 44.783 1.00 16.62 231 CYS B N 1
ATOM 3600 C CA . CYS B 1 231 ? -16.454 -19.863 44.484 1.00 16.44 231 CYS B CA 1
ATOM 3601 C C . CYS B 1 231 ? -15.306 -20.075 45.436 1.00 16.49 231 CYS B C 1
ATOM 3602 O O . CYS B 1 231 ? -15.425 -19.826 46.640 1.00 16.75 231 CYS B O 1
ATOM 3605 N N . GLY B 1 232 ? -14.173 -20.465 44.894 1.00 15.82 232 GLY B N 1
ATOM 3606 C CA . GLY B 1 232 ? -12.985 -20.819 45.715 1.00 15.97 232 GLY B CA 1
ATOM 3607 C C . GLY B 1 232 ? -11.853 -19.850 45.491 1.00 15.66 232 GLY B C 1
ATOM 3608 O O . GLY B 1 232 ? -10.766 -20.065 46.046 1.00 16.18 232 GLY B O 1
ATOM 3609 N N . GLY B 1 233 ? -12.073 -18.775 44.778 1.00 15.14 233 GLY B N 1
ATOM 3610 C CA . GLY B 1 233 ? -11.035 -17.806 44.495 1.00 15.15 233 GLY B CA 1
ATOM 3611 C C . GLY B 1 233 ? -11.234 -17.164 43.152 1.00 14.97 233 GLY B C 1
ATOM 3612 O O . GLY B 1 233 ? -12.262 -17.343 42.535 1.00 14.85 233 GLY B O 1
ATOM 3613 N N . PRO B 1 234 ? -10.334 -16.338 42.684 1.00 14.97 234 PRO B N 1
ATOM 3614 C CA . PRO B 1 234 ? -10.508 -15.627 41.436 1.00 14.82 234 PRO B CA 1
ATOM 3615 C C . PRO B 1 234 ? -10.624 -16.510 40.191 1.00 14.71 234 PRO B C 1
ATOM 3616 O O . PRO B 1 234 ? -11.230 -16.069 39.221 1.00 14.59 234 PRO B O 1
ATOM 3620 N N . GLY B 1 235 ? -10.124 -17.745 40.253 1.00 14.77 235 GLY B N 1
ATOM 3621 C CA . GLY B 1 235 ? -10.237 -18.625 39.106 1.00 14.70 235 GLY B CA 1
ATOM 3622 C C . GLY B 1 235 ? -11.624 -19.163 38.944 1.00 14.62 235 GLY B C 1
ATOM 3623 O O . GLY B 1 235 ? -12.177 -19.055 37.840 1.00 14.52 235 GLY B O 1
ATOM 3624 N N . THR B 1 236 ? -12.151 -19.664 40.004 1.00 14.68 236 THR B N 1
ATOM 3625 C CA . THR B 1 236 ? -13.525 -20.186 39.842 1.00 14.62 236 THR B CA 1
ATOM 3626 C C . THR B 1 236 ? -14.538 -19.088 39.870 1.00 14.56 236 THR B C 1
ATOM 3627 O O . THR B 1 236 ? -15.652 -19.227 39.304 1.00 14.49 236 THR B O 1
ATOM 3631 N N . PHE B 1 237 ? -14.177 -17.926 40.397 1.00 14.58 237 PHE B N 1
ATOM 3632 C CA . PHE B 1 237 ? -15.075 -16.791 40.299 1.00 14.53 237 PHE B CA 1
ATOM 3633 C C . PHE B 1 237 ? -15.481 -16.362 38.889 1.00 14.41 237 PHE B C 1
ATOM 3634 O O . PHE B 1 237 ? -16.647 -15.993 38.657 1.00 14.38 237 PHE B O 1
ATOM 3642 N N . SER B 1 238 ? -14.550 -16.377 37.925 1.00 14.37 238 SER B N 1
ATOM 3643 C CA . SER B 1 238 ? -14.818 -15.879 36.593 1.00 14.29 238 SER B CA 1
ATOM 3644 C C . SER B 1 238 ? -15.963 -16.662 35.870 1.00 14.26 238 SER B C 1
ATOM 3645 O O . SER B 1 238 ? -16.937 -16.065 35.426 1.00 14.23 238 SER B O 1
ATOM 3648 N N . PRO B 1 239 ? -15.889 -18.020 35.875 1.00 14.29 239 PRO B N 1
ATOM 3649 C CA . PRO B 1 239 ? -17.059 -18.765 35.309 1.00 14.29 239 PRO B CA 1
ATOM 3650 C C . PRO B 1 239 ? -18.301 -18.463 36.079 1.00 14.31 239 PRO B C 1
ATOM 3651 O O . PRO B 1 239 ? -19.417 -18.364 35.436 1.00 14.30 239 PRO B O 1
ATOM 3655 N N . LEU B 1 240 ? -18.230 -18.331 37.398 1.00 14.35 240 LEU B N 1
ATOM 3656 C CA . LEU B 1 240 ? -19.475 -18.117 38.170 1.00 14.40 240 LEU B CA 1
ATOM 3657 C C . LEU B 1 240 ? -20.030 -16.743 37.882 1.00 14.38 240 LEU B C 1
ATOM 3658 O O . LEU B 1 240 ? -21.219 -16.538 37.937 1.00 14.42 240 LEU B O 1
ATOM 3663 N N . LEU B 1 241 ? -19.146 -15.754 37.654 1.00 14.33 241 LEU B N 1
ATOM 3664 C CA . LEU B 1 241 ? -19.639 -14.420 37.297 1.00 14.32 241 LEU B CA 1
ATOM 3665 C C . LEU B 1 241 ? -20.498 -14.495 36.029 1.00 14.28 241 LEU B C 1
ATOM 3666 O O . LEU B 1 241 ? -21.546 -13.822 35.936 1.00 14.32 241 LEU B O 1
ATOM 3671 N N . LEU B 1 242 ? -19.998 -15.189 35.033 1.00 14.24 242 LEU B N 1
ATOM 3672 C CA . LEU B 1 242 ? -20.727 -15.291 33.761 1.00 14.24 242 LEU B CA 1
ATOM 3673 C C . LEU B 1 242 ? -22.029 -16.018 34.001 1.00 14.31 242 LEU B C 1
ATOM 3674 O O . LEU B 1 242 ? -23.046 -15.622 33.410 1.00 14.35 242 LEU B O 1
ATOM 3679 N N . ASP B 1 243 ? -21.981 -17.046 34.819 1.00 14.34 243 ASP B N 1
ATOM 3680 C CA . ASP B 1 243 ? -23.278 -17.757 35.108 1.00 14.43 243 ASP B CA 1
ATOM 3681 C C . ASP B 1 243 ? -24.199 -16.788 35.763 1.00 14.48 243 ASP B C 1
ATOM 3682 O O . ASP B 1 243 ? -25.416 -16.825 35.496 1.00 14.56 243 ASP B O 1
ATOM 3687 N N . THR B 1 244 ? -23.717 -16.006 36.718 1.00 14.48 244 THR B N 1
ATOM 3688 C CA . THR B 1 244 ? -24.598 -15.149 37.507 1.00 14.57 244 THR B CA 1
ATOM 3689 C C . THR B 1 244 ? -25.167 -14.003 36.637 1.00 14.57 244 THR B C 1
ATOM 3690 O O . THR B 1 244 ? -26.378 -13.690 36.793 1.00 14.67 244 THR B O 1
ATOM 3694 N N . LEU B 1 245 ? -24.430 -13.466 35.684 1.00 14.47 245 LEU B N 1
ATOM 3695 C CA . LEU B 1 245 ? -24.951 -12.507 34.697 1.00 14.48 245 LEU B CA 1
ATOM 3696 C C . LEU B 1 245 ? -26.035 -13.153 33.851 1.00 14.56 245 LEU B C 1
ATOM 3697 O O . LEU B 1 245 ? -27.078 -12.575 33.649 1.00 14.65 245 LEU B O 1
ATOM 3702 N N . TYR B 1 246 ? -25.825 -14.411 33.507 1.00 14.54 246 TYR B N 1
ATOM 3703 C CA . TYR B 1 246 ? -26.748 -15.112 32.637 1.00 14.62 246 TYR B CA 1
ATOM 3704 C C . TYR B 1 246 ? -28.086 -15.240 33.337 1.00 14.76 246 TYR B C 1
ATOM 3705 O O . TYR B 1 246 ? -29.160 -15.184 32.670 1.00 14.88 246 TYR B O 1
ATOM 3714 N N . HIS B 1 247 ? -28.041 -15.531 34.616 1.00 14.77 247 HIS B N 1
ATOM 3715 C CA . HIS B 1 247 ? -29.283 -15.899 35.395 1.00 14.92 247 HIS B CA 1
ATOM 3716 C C . HIS B 1 247 ? -29.846 -14.757 36.187 1.00 15.01 247 HIS B C 1
ATOM 3717 O O . HIS B 1 247 ? -30.932 -14.871 36.753 1.00 15.17 247 HIS B O 1
ATOM 3724 N N . LEU B 1 248 ? -29.220 -13.577 36.164 1.00 14.94 248 LEU B N 1
ATOM 3725 C CA . LEU B 1 248 ? -29.647 -12.525 37.133 1.00 15.12 248 LEU B CA 1
ATOM 3726 C C . LEU B 1 248 ? -31.116 -12.130 36.938 1.00 15.70 248 LEU B C 1
ATOM 3727 O O . LEU B 1 248 ? -31.538 -11.961 35.792 1.00 15.73 248 LEU B O 1
ATOM 3732 N N . ASN B 1 249 ? -31.819 -12.044 38.031 1.00 16.29 249 ASN B N 1
ATOM 3733 C CA . ASN B 1 249 ? -33.248 -11.781 37.917 1.00 17.30 249 ASN B CA 1
ATOM 3734 C C . ASN B 1 249 ? -33.580 -10.479 38.613 1.00 17.62 249 ASN B C 1
ATOM 3735 O O . ASN B 1 249 ? -32.752 -9.883 39.325 1.00 17.38 249 ASN B O 1
ATOM 3740 N N . GLU B 1 250 ? -34.823 -10.005 38.437 1.00 18.59 250 GLU B N 1
ATOM 3741 C CA . GLU B 1 250 ? -35.219 -8.730 38.971 1.00 19.66 250 GLU B CA 1
ATOM 3742 C C . GLU B 1 250 ? -35.240 -8.764 40.473 1.00 19.34 250 GLU B C 1
ATOM 3743 O O . GLU B 1 250 ? -34.934 -7.733 41.134 1.00 19.05 250 GLU B O 1
ATOM 3749 N N . THR B 1 251 ? -35.631 -9.861 41.069 1.00 19.05 251 THR B N 1
ATOM 3750 C CA . THR B 1 251 ? -35.724 -9.954 42.488 1.00 20.95 251 THR B CA 1
ATOM 3751 C C . THR B 1 251 ? -34.356 -9.755 43.170 1.00 20.65 251 THR B C 1
ATOM 3752 O O . THR B 1 251 ? -34.202 -8.994 44.130 1.00 22.25 251 THR B O 1
ATOM 3756 N N . THR B 1 252 ? -33.348 -10.411 42.629 1.00 19.32 252 THR B N 1
ATOM 3757 C CA . THR B 1 252 ? -32.002 -10.295 43.182 1.00 18.73 252 THR B CA 1
ATOM 3758 C C . THR B 1 252 ? -31.469 -8.902 42.967 1.00 17.87 252 THR B C 1
ATOM 3759 O O . THR B 1 252 ? -30.894 -8.306 43.880 1.00 17.57 252 THR B O 1
ATOM 3763 N N . TYR B 1 253 ? -31.715 -8.370 41.796 1.00 17.39 253 TYR B N 1
ATOM 3764 C CA . TYR B 1 253 ? -31.292 -7.020 41.498 1.00 17.66 253 TYR B CA 1
ATOM 3765 C C . TYR B 1 253 ? -31.850 -6.056 42.566 1.00 18.79 253 TYR B C 1
ATOM 3766 O O . TYR B 1 253 ? -31.122 -5.231 43.126 1.00 18.43 253 TYR B O 1
ATOM 3775 N N . GLN B 1 254 ? -33.145 -6.070 42.724 1.00 20.17 254 GLN B N 1
ATOM 3776 C CA . GLN B 1 254 ? -33.765 -5.065 43.625 1.00 22.68 254 GLN B CA 1
ATOM 3777 C C . GLN B 1 254 ? -33.367 -5.268 45.073 1.00 22.68 254 GLN B C 1
ATOM 3778 O O . GLN B 1 254 ? -33.201 -4.315 45.796 1.00 22.53 254 GLN B O 1
ATOM 3784 N N . GLN B 1 255 ? -33.188 -6.509 45.498 1.00 22.44 255 GLN B N 1
ATOM 3785 C CA . GLN B 1 255 ? -32.779 -6.777 46.867 1.00 25.16 255 GLN B CA 1
ATOM 3786 C C . GLN B 1 255 ? -31.356 -6.304 47.128 1.00 23.61 255 GLN B C 1
ATOM 3787 O O . GLN B 1 255 ? -31.019 -5.953 48.251 1.00 25.16 255 GLN B O 1
ATOM 3793 N N . ARG B 1 256 ? -30.487 -6.360 46.123 1.00 21.76 256 ARG B N 1
ATOM 3794 C CA . ARG B 1 256 ? -29.084 -6.095 46.384 1.00 20.75 256 ARG B CA 1
ATOM 3795 C C . ARG B 1 256 ? -28.571 -4.724 46.029 1.00 20.29 256 ARG B C 1
ATOM 3796 O O . ARG B 1 256 ? -27.542 -4.335 46.557 1.00 18.27 256 ARG B O 1
ATOM 3804 N N . ILE B 1 257 ? -29.223 -4.016 45.132 1.00 19.50 257 ILE B N 1
ATOM 3805 C CA . ILE B 1 257 ? -28.687 -2.759 44.665 1.00 19.77 257 ILE B CA 1
ATOM 3806 C C . ILE B 1 257 ? -28.480 -1.746 45.816 1.00 20.32 257 ILE B C 1
ATOM 3807 O O . ILE B 1 257 ? -29.336 -1.623 46.676 1.00 21.05 257 ILE B O 1
ATOM 3812 N N . ARG B 1 258 ? -27.328 -1.097 45.815 1.00 21.69 258 ARG B N 1
ATOM 3813 C CA . ARG B 1 258 ? -26.972 -0.109 46.837 1.00 24.68 258 ARG B CA 1
ATOM 3814 C C . ARG B 1 258 ? -26.614 1.184 46.124 1.00 25.34 258 ARG B C 1
ATOM 3815 O O . ARG B 1 258 ? -25.470 1.322 45.604 1.00 24.11 258 ARG B O 1
ATOM 3823 N N . ILE B 1 259 ? -27.573 2.086 46.012 1.00 25.69 259 ILE B N 1
ATOM 3824 C CA . ILE B 1 259 ? -27.359 3.360 45.287 1.00 28.49 259 ILE B CA 1
ATOM 3825 C C . ILE B 1 259 ? -27.639 4.564 46.159 1.00 28.82 259 ILE B C 1
ATOM 3826 O O . ILE B 1 259 ? -28.520 4.489 46.999 1.00 29.10 259 ILE B O 1
ATOM 3831 N N . GLN B 1 260 ? -26.836 5.639 46.006 1.00 29.66 260 GLN B N 1
ATOM 3832 C CA . GLN B 1 260 ? -27.135 6.947 46.672 1.00 31.68 260 GLN B CA 1
ATOM 3833 C C . GLN B 1 260 ? -26.955 8.131 45.701 1.00 34.20 260 GLN B C 1
ATOM 3834 O O . GLN B 1 260 ? -25.968 8.229 44.969 1.00 28.64 260 GLN B O 1
ATOM 3840 N N . GLU B 1 261 ? -27.918 9.048 45.669 1.00 38.27 261 GLU B N 1
ATOM 3841 C CA . GLU B 1 261 ? -27.818 10.246 44.835 1.00 41.90 261 GLU B CA 1
ATOM 3842 C C . GLU B 1 261 ? -26.789 11.187 45.454 1.00 46.77 261 GLU B C 1
ATOM 3843 O O . GLU B 1 261 ? -26.604 11.171 46.663 1.00 47.91 261 GLU B O 1
ATOM 3849 N N . VAL B 1 262 ? -26.120 11.967 44.602 1.00 49.05 262 VAL B N 1
ATOM 3850 C CA . VAL B 1 262 ? -25.199 13.061 44.993 1.00 59.29 262 VAL B CA 1
ATOM 3851 C C . VAL B 1 262 ? -23.936 12.531 45.640 1.00 55.36 262 VAL B C 1
ATOM 3852 O O . VAL B 1 262 ? -23.099 11.969 44.943 1.00 52.82 262 VAL B O 1
ATOM 3856 N N . MET C 1 1 ? 8.413 -19.919 51.312 1.00 41.68 1 MET C N 1
ATOM 3857 C CA . MET C 1 1 ? 7.493 -18.944 50.684 1.00 41.75 1 MET C CA 1
ATOM 3858 C C . MET C 1 1 ? 7.768 -17.465 50.902 1.00 39.94 1 MET C C 1
ATOM 3859 O O . MET C 1 1 ? 6.912 -16.566 50.973 1.00 50.87 1 MET C O 1
ATOM 3864 N N . ASN C 1 2 ? 8.990 -17.173 50.905 1.00 30.11 2 ASN C N 1
ATOM 3865 C CA . ASN C 1 2 ? 9.468 -15.858 51.215 1.00 26.94 2 ASN C CA 1
ATOM 3866 C C . ASN C 1 2 ? 9.116 -14.765 50.156 1.00 24.19 2 ASN C C 1
ATOM 3867 O O . ASN C 1 2 ? 8.404 -13.776 50.403 1.00 24.39 2 ASN C O 1
ATOM 3872 N N . TYR C 1 3 ? 9.534 -14.984 48.927 1.00 19.96 3 TYR C N 1
ATOM 3873 C CA . TYR C 1 3 ? 9.311 -14.022 47.864 1.00 18.43 3 TYR C CA 1
ATOM 3874 C C . TYR C 1 3 ? 7.807 -13.840 47.522 1.00 17.10 3 TYR C C 1
ATOM 3875 O O . TYR C 1 3 ? 7.376 -12.744 47.249 1.00 16.84 3 TYR C O 1
ATOM 3884 N N . LEU C 1 4 ? 7.034 -14.901 47.659 1.00 16.38 4 LEU C N 1
ATOM 3885 C CA . LEU C 1 4 ? 5.615 -14.814 47.359 1.00 15.89 4 LEU C CA 1
ATOM 3886 C C . LEU C 1 4 ? 4.989 -13.830 48.296 1.00 16.20 4 LEU C C 1
ATOM 3887 O O . LEU C 1 4 ? 4.019 -13.137 47.937 1.00 15.90 4 LEU C O 1
ATOM 3892 N N . ASN C 1 5 ? 5.431 -13.829 49.557 1.00 16.88 5 ASN C N 1
ATOM 3893 C CA . ASN C 1 5 ? 4.873 -12.870 50.472 1.00 17.51 5 ASN C CA 1
ATOM 3894 C C . ASN C 1 5 ? 5.108 -11.456 49.993 1.00 17.27 5 ASN C C 1
ATOM 3895 O O . ASN C 1 5 ? 4.211 -10.615 50.141 1.00 16.82 5 ASN C O 1
ATOM 3900 N N . ASN C 1 6 ? 6.273 -11.183 49.461 1.00 17.75 6 ASN C N 1
ATOM 3901 C CA . ASN C 1 6 ? 6.552 -9.900 48.957 1.00 18.24 6 ASN C CA 1
ATOM 3902 C C . ASN C 1 6 ? 5.718 -9.530 47.719 1.00 17.01 6 ASN C C 1
ATOM 3903 O O . ASN C 1 6 ? 5.310 -8.390 47.577 1.00 16.95 6 ASN C O 1
ATOM 3908 N N . ILE C 1 7 ? 5.429 -10.506 46.838 1.00 15.89 7 ILE C N 1
ATOM 3909 C CA . ILE C 1 7 ? 4.605 -10.231 45.695 1.00 15.45 7 ILE C CA 1
ATOM 3910 C C . ILE C 1 7 ? 3.211 -9.845 46.164 1.00 15.48 7 ILE C C 1
ATOM 3911 O O . ILE C 1 7 ? 2.656 -8.866 45.693 1.00 15.49 7 ILE C O 1
ATOM 3916 N N . ARG C 1 8 ? 2.683 -10.585 47.121 1.00 15.54 8 ARG C N 1
ATOM 3917 C CA . ARG C 1 8 ? 1.368 -10.312 47.622 1.00 15.64 8 ARG C CA 1
ATOM 3918 C C . ARG C 1 8 ? 1.197 -8.924 48.240 1.00 16.54 8 ARG C C 1
ATOM 3919 O O . ARG C 1 8 ? 0.178 -8.258 48.061 1.00 16.71 8 ARG C O 1
ATOM 3927 N N . ILE C 1 9 ? 2.226 -8.490 48.944 1.00 17.60 9 ILE C N 1
ATOM 3928 C CA . ILE C 1 9 ? 2.157 -7.140 49.547 1.00 19.45 9 ILE C CA 1
ATOM 3929 C C . ILE C 1 9 ? 2.504 -6.043 48.552 1.00 19.23 9 ILE C C 1
ATOM 3930 O O . ILE C 1 9 ? 1.874 -4.962 48.589 1.00 20.15 9 ILE C O 1
ATOM 3935 N N . GLU C 1 10 ? 3.491 -6.237 47.712 1.00 18.65 10 GLU C N 1
ATOM 3936 C CA . GLU C 1 10 ? 4.094 -5.160 46.898 1.00 19.22 10 GLU C CA 1
ATOM 3937 C C . GLU C 1 10 ? 3.492 -5.019 45.496 1.00 18.31 10 GLU C C 1
ATOM 3938 O O . GLU C 1 10 ? 3.678 -3.970 44.859 1.00 18.49 10 GLU C O 1
ATOM 3944 N N . ASN C 1 11 ? 2.754 -6.044 45.048 1.00 16.63 11 ASN C N 1
ATOM 3945 C CA . ASN C 1 11 ? 2.027 -5.944 43.802 1.00 16.37 11 ASN C CA 1
ATOM 3946 C C . ASN C 1 11 ? 2.963 -5.494 42.625 1.00 15.57 11 ASN C C 1
ATOM 3947 O O . ASN C 1 11 ? 2.661 -4.537 41.934 1.00 15.64 11 ASN C O 1
ATOM 3952 N N . PRO C 1 12 ? 4.013 -6.264 42.328 1.00 15.41 12 PRO C N 1
ATOM 3953 C CA . PRO C 1 12 ? 5.018 -5.843 41.369 1.00 15.40 12 PRO C CA 1
ATOM 3954 C C . PRO C 1 12 ? 4.456 -5.732 39.960 1.00 15.26 12 PRO C C 1
ATOM 3955 O O . PRO C 1 12 ? 3.804 -6.679 39.464 1.00 15.10 12 PRO C O 1
ATOM 3959 N N . LEU C 1 13 ? 4.690 -4.605 39.333 1.00 15.36 13 LEU C N 1
ATOM 3960 C CA . LEU C 1 13 ? 4.328 -4.369 37.967 1.00 15.28 13 LEU C CA 1
ATOM 3961 C C . LEU C 1 13 ? 5.209 -5.231 37.074 1.00 15.15 13 LEU C C 1
ATOM 3962 O O . LEU C 1 13 ? 6.434 -5.123 37.054 1.00 15.21 13 LEU C O 1
ATOM 3967 N N . THR C 1 14 ? 4.554 -6.150 36.344 1.00 14.99 14 THR C N 1
ATOM 3968 C CA . THR C 1 14 ? 5.234 -7.145 35.532 1.00 14.88 14 THR C CA 1
ATOM 3969 C C . THR C 1 14 ? 4.803 -6.983 34.091 1.00 14.84 14 THR C C 1
ATOM 3970 O O . THR C 1 14 ? 3.585 -7.234 33.762 1.00 14.77 14 THR C O 1
ATOM 3974 N N . ILE C 1 15 ? 5.667 -6.469 33.242 1.00 14.90 15 ILE C N 1
ATOM 3975 C CA . ILE C 1 15 ? 5.303 -6.245 31.877 1.00 14.90 15 ILE C CA 1
ATOM 3976 C C . ILE C 1 15 ? 5.412 -7.502 31.103 1.00 14.78 15 ILE C C 1
ATOM 3977 O O . ILE C 1 15 ? 6.417 -8.206 31.177 1.00 14.76 15 ILE C O 1
ATOM 3982 N N . CYS C 1 16 ? 4.426 -7.793 30.263 1.00 14.74 16 CYS C N 1
ATOM 3983 C CA . CYS C 1 16 ? 4.433 -9.049 29.474 1.00 14.66 16 CYS C CA 1
ATOM 3984 C C . CYS C 1 16 ? 4.269 -8.728 27.994 1.00 14.72 16 CYS C C 1
ATOM 3985 O O . CYS C 1 16 ? 3.229 -8.194 27.572 1.00 14.76 16 CYS C O 1
ATOM 3988 N N . TYR C 1 17 ? 5.269 -9.031 27.203 1.00 14.76 17 TYR C N 1
ATOM 3989 C CA . TYR C 1 17 ? 5.192 -9.067 25.753 1.00 14.83 17 TYR C CA 1
ATOM 3990 C C . TYR C 1 17 ? 5.124 -10.517 25.346 1.00 14.76 17 TYR C C 1
ATOM 3991 O O . TYR C 1 17 ? 6.105 -11.201 25.271 1.00 14.76 17 TYR C O 1
ATOM 4000 N N . THR C 1 18 ? 3.869 -11.022 25.222 1.00 14.72 18 THR C N 1
ATOM 4001 C CA . THR C 1 18 ? 3.703 -12.462 25.173 1.00 14.65 18 THR C CA 1
ATOM 4002 C C . THR C 1 18 ? 2.788 -12.789 24.045 1.00 14.71 18 THR C C 1
ATOM 4003 O O . THR C 1 18 ? 2.299 -11.905 23.348 1.00 14.80 18 THR C O 1
ATOM 4007 N N . ASN C 1 19 ? 2.536 -14.100 23.861 1.00 14.68 19 ASN C N 1
ATOM 4008 C CA . ASN C 1 19 ? 1.851 -14.529 22.675 1.00 14.77 19 ASN C CA 1
ATOM 4009 C C . ASN C 1 19 ? 0.352 -14.422 22.781 1.00 14.76 19 ASN C C 1
ATOM 4010 O O . ASN C 1 19 ? -0.234 -14.352 23.852 1.00 14.65 19 ASN C O 1
ATOM 4015 N N . ASP C 1 20 ? -0.254 -14.334 21.613 1.00 15.74 20 ASP C N 1
ATOM 4016 C CA . ASP C 1 20 ? -1.669 -14.075 21.503 1.00 16.82 20 ASP C CA 1
ATOM 4017 C C . ASP C 1 20 ? -2.586 -15.183 22.057 1.00 16.69 20 ASP C C 1
ATOM 4018 O O . ASP C 1 20 ? -3.812 -14.975 22.164 1.00 18.00 20 ASP C O 1
ATOM 4023 N N . VAL C 1 21 ? -2.103 -16.393 22.279 1.00 15.71 21 VAL C N 1
ATOM 4024 C CA . VAL C 1 21 ? -2.867 -17.463 22.791 1.00 15.10 21 VAL C CA 1
ATOM 4025 C C . VAL C 1 21 ? -2.977 -17.416 24.330 1.00 14.76 21 VAL C C 1
ATOM 4026 O O . VAL C 1 21 ? -3.908 -17.990 24.883 1.00 14.94 21 VAL C O 1
ATOM 4030 N N . VAL C 1 22 ? -2.055 -16.735 25.024 1.00 14.50 22 VAL C N 1
ATOM 4031 C CA . VAL C 1 22 ? -1.909 -16.871 26.452 1.00 14.39 22 VAL C CA 1
ATOM 4032 C C . VAL C 1 22 ? -1.991 -15.574 27.235 1.00 14.36 22 VAL C C 1
ATOM 4033 O O . VAL C 1 22 ? -1.775 -15.585 28.436 1.00 14.29 22 VAL C O 1
ATOM 4037 N N . LYS C 1 23 ? -2.290 -14.485 26.593 1.00 14.42 23 LYS C N 1
ATOM 4038 C CA . LYS C 1 23 ? -2.309 -13.197 27.309 1.00 14.43 23 LYS C CA 1
ATOM 4039 C C . LYS C 1 23 ? -3.224 -13.183 28.484 1.00 14.37 23 LYS C C 1
ATOM 4040 O O . LYS C 1 23 ? -2.873 -12.778 29.588 1.00 14.34 23 LYS C O 1
ATOM 4046 N N . ASN C 1 24 ? -4.461 -13.610 28.266 1.00 14.37 24 ASN C N 1
ATOM 4047 C CA . ASN C 1 24 ? -5.409 -13.540 29.347 1.00 14.33 24 ASN C CA 1
ATOM 4048 C C . ASN C 1 24 ? -5.026 -14.436 30.538 1.00 14.25 24 ASN C C 1
ATOM 4049 O O . ASN C 1 24 ? -5.099 -14.076 31.674 1.00 14.23 24 ASN C O 1
ATOM 4054 N N . PHE C 1 25 ? -4.624 -15.658 30.246 1.00 14.22 25 PHE C N 1
ATOM 4055 C CA . PHE C 1 25 ? -4.254 -16.577 31.261 1.00 14.17 25 PHE C CA 1
ATOM 4056 C C . PHE C 1 25 ? -3.008 -16.160 32.028 1.00 14.16 25 PHE C C 1
ATOM 4057 O O . PHE C 1 25 ? -2.926 -16.295 33.220 1.00 14.15 25 PHE C O 1
ATOM 4065 N N . THR C 1 26 ? -2.058 -15.589 31.286 1.00 14.19 26 THR C N 1
ATOM 4066 C CA . THR C 1 26 ? -0.878 -15.098 31.956 1.00 14.20 26 THR C CA 1
ATOM 4067 C C . THR C 1 26 ? -1.242 -13.963 32.894 1.00 14.23 26 THR C C 1
ATOM 4068 O O . THR C 1 26 ? -0.742 -13.907 34.021 1.00 14.24 26 THR C O 1
ATOM 4072 N N . ALA C 1 27 ? -2.026 -13.000 32.408 1.00 14.27 27 ALA C N 1
ATOM 4073 C CA . ALA C 1 27 ? -2.472 -11.945 33.293 1.00 14.32 27 ALA C CA 1
ATOM 4074 C C . ALA C 1 27 ? -3.209 -12.422 34.513 1.00 14.30 27 ALA C C 1
ATOM 4075 O O . ALA C 1 27 ? -2.994 -11.982 35.637 1.00 14.34 27 ALA C O 1
ATOM 4077 N N . ASN C 1 28 ? -4.130 -13.355 34.290 1.00 14.25 28 ASN C N 1
ATOM 4078 C CA . ASN C 1 28 ? -4.825 -13.903 35.435 1.00 14.24 28 ASN C CA 1
ATOM 4079 C C . ASN C 1 28 ? -3.992 -14.643 36.477 1.00 14.23 28 ASN C C 1
ATOM 4080 O O . ASN C 1 28 ? -4.204 -14.582 37.635 1.00 14.27 28 ASN C O 1
ATOM 4085 N N . GLY C 1 29 ? -3.022 -15.395 35.991 1.00 14.20 29 GLY C N 1
ATOM 4086 C CA . GLY C 1 29 ? -2.090 -16.076 36.878 1.00 14.21 29 GLY C CA 1
ATOM 4087 C C . GLY C 1 29 ? -1.261 -15.103 37.700 1.00 14.28 29 GLY C C 1
ATOM 4088 O O . GLY C 1 29 ? -1.105 -15.278 38.873 1.00 14.34 29 GLY C O 1
ATOM 4089 N N . LEU C 1 30 ? -0.770 -14.031 37.035 1.00 14.31 30 LEU C N 1
ATOM 4090 C CA . LEU C 1 30 ? -0.078 -12.998 37.759 1.00 14.40 30 LEU C CA 1
ATOM 4091 C C . LEU C 1 30 ? -0.957 -12.257 38.735 1.00 14.47 30 LEU C C 1
ATOM 4092 O O . LEU C 1 30 ? -0.588 -12.097 39.893 1.00 14.56 30 LEU C O 1
ATOM 4097 N N . LEU C 1 31 ? -2.226 -12.014 38.372 1.00 14.45 31 LEU C N 1
ATOM 4098 C CA . LEU C 1 31 ? -3.130 -11.459 39.369 1.00 14.54 31 LEU C CA 1
ATOM 4099 C C . LEU C 1 31 ? -3.403 -12.411 40.587 1.00 14.55 31 LEU C C 1
ATOM 4100 O O . LEU C 1 31 ? -3.537 -11.928 41.713 1.00 14.67 31 LEU C O 1
ATOM 4105 N N . SER C 1 32 ? -3.467 -13.723 40.358 1.00 14.46 32 SER C N 1
ATOM 4106 C CA . SER C 1 32 ? -3.744 -14.652 41.435 1.00 14.50 32 SER C CA 1
ATOM 4107 C C . SER C 1 32 ? -2.678 -14.695 42.513 1.00 14.60 32 SER C C 1
ATOM 4108 O O . SER C 1 32 ? -3.025 -14.852 43.645 1.00 14.69 32 SER C O 1
ATOM 4111 N N . ILE C 1 33 ? -1.427 -14.413 42.098 1.00 14.59 33 ILE C N 1
ATOM 4112 C CA . ILE C 1 33 ? -0.322 -14.360 43.059 1.00 14.71 33 ILE C CA 1
ATOM 4113 C C . ILE C 1 33 ? -0.119 -12.977 43.628 1.00 14.84 33 ILE C C 1
ATOM 4114 O O . ILE C 1 33 ? 0.785 -12.813 44.449 1.00 14.97 33 ILE C O 1
ATOM 4119 N N . GLY C 1 34 ? -0.803 -11.967 43.115 1.00 14.84 34 GLY C N 1
ATOM 4120 C CA . GLY C 1 34 ? -0.725 -10.617 43.700 1.00 15.00 34 GLY C CA 1
ATOM 4121 C C . GLY C 1 34 ? 0.075 -9.661 42.863 1.00 15.01 34 GLY C C 1
ATOM 4122 O O . GLY C 1 34 ? 0.271 -8.498 43.276 1.00 15.16 34 GLY C O 1
ATOM 4123 N N . ALA C 1 35 ? 0.586 -10.107 41.734 1.00 14.88 35 ALA C N 1
ATOM 4124 C CA . ALA C 1 35 ? 1.380 -9.219 40.857 1.00 14.89 35 ALA C CA 1
ATOM 4125 C C . ALA C 1 35 ? 0.438 -8.306 40.034 1.00 14.89 35 ALA C C 1
ATOM 4126 O O . ALA C 1 35 ? -0.796 -8.523 40.012 1.00 14.85 35 ALA C O 1
ATOM 4128 N N . SER C 1 36 ? 0.955 -7.310 39.343 1.00 14.95 36 SER C N 1
ATOM 4129 C CA . SER C 1 36 ? 0.229 -6.424 38.547 1.00 14.98 36 SER C CA 1
ATOM 4130 C C . SER C 1 36 ? 0.672 -6.563 37.088 1.00 14.89 36 SER C C 1
ATOM 4131 O O . SER C 1 36 ? 1.663 -6.005 36.637 1.00 14.95 36 SER C O 1
ATOM 4134 N N . PRO C 1 37 ? -0.020 -7.350 36.281 1.00 14.76 37 PRO C N 1
ATOM 4135 C CA . PRO C 1 37 ? 0.370 -7.541 34.935 1.00 14.71 37 PRO C CA 1
ATOM 4136 C C . PRO C 1 37 ? 0.041 -6.364 33.998 1.00 14.80 37 PRO C C 1
ATOM 4137 O O . PRO C 1 37 ? -0.972 -5.708 34.225 1.00 14.87 37 PRO C O 1
ATOM 4141 N N . ALA C 1 38 ? 0.912 -6.122 33.024 1.00 14.82 38 ALA C N 1
ATOM 4142 C CA . ALA C 1 38 ? 0.620 -5.150 31.957 1.00 14.92 38 ALA C CA 1
ATOM 4143 C C . ALA C 1 38 ? 1.131 -5.626 30.635 1.00 14.89 38 ALA C C 1
ATOM 4144 O O . ALA C 1 38 ? 2.359 -5.865 30.489 1.00 14.88 38 ALA C O 1
ATOM 4146 N N . MET C 1 39 ? 0.255 -5.846 29.683 1.00 14.87 39 MET C N 1
ATOM 4147 C CA . MET C 1 39 ? 0.600 -6.401 28.392 1.00 15.04 39 MET C CA 1
ATOM 4148 C C . MET C 1 39 ? 0.838 -5.221 27.491 1.00 16.49 39 MET C C 1
ATOM 4149 O O . MET C 1 39 ? 0.097 -4.887 26.607 1.00 18.59 39 MET C O 1
ATOM 4154 N N . SER C 1 40 ? 1.958 -4.582 27.687 1.00 17.65 40 SER C N 1
ATOM 4155 C CA . SER C 1 40 ? 2.307 -3.354 26.861 1.00 18.40 40 SER C CA 1
ATOM 4156 C C . SER C 1 40 ? 3.263 -3.797 25.785 1.00 18.53 40 SER C C 1
ATOM 4157 O O . SER C 1 40 ? 4.261 -4.427 26.094 1.00 20.16 40 SER C O 1
ATOM 4160 N N . GLU C 1 41 ? 2.908 -3.508 24.520 1.00 19.28 41 GLU C N 1
ATOM 4161 C CA . GLU C 1 41 ? 3.673 -3.933 23.384 1.00 20.23 41 GLU C CA 1
ATOM 4162 C C . GLU C 1 41 ? 4.185 -2.713 22.571 1.00 19.01 41 GLU C C 1
ATOM 4163 O O . GLU C 1 41 ? 4.969 -2.884 21.663 1.00 21.35 41 GLU C O 1
ATOM 4169 N N . ALA C 1 42 ? 3.797 -1.515 22.937 1.00 17.47 42 ALA C N 1
ATOM 4170 C CA . ALA C 1 42 ? 4.213 -0.334 22.151 1.00 17.06 42 ALA C CA 1
ATOM 4171 C C . ALA C 1 42 ? 5.604 0.148 22.630 1.00 16.89 42 ALA C C 1
ATOM 4172 O O . ALA C 1 42 ? 5.754 0.579 23.765 1.00 16.25 42 ALA C O 1
ATOM 4174 N N . PRO C 1 43 ? 6.562 0.168 21.699 1.00 17.35 43 PRO C N 1
ATOM 4175 C CA . PRO C 1 43 ? 7.837 0.683 22.067 1.00 17.73 43 PRO C CA 1
ATOM 4176 C C . PRO C 1 43 ? 7.764 2.129 22.532 1.00 18.16 43 PRO C C 1
ATOM 4177 O O . PRO C 1 43 ? 8.639 2.534 23.335 1.00 17.96 43 PRO C O 1
ATOM 4181 N N . GLU C 1 44 ? 6.766 2.868 22.097 1.00 18.42 44 GLU C N 1
ATOM 4182 C CA . GLU C 1 44 ? 6.576 4.291 22.414 1.00 19.45 44 GLU C CA 1
ATOM 4183 C C . GLU C 1 44 ? 6.338 4.512 23.886 1.00 19.38 44 GLU C C 1
ATOM 4184 O O . GLU C 1 44 ? 6.524 5.642 24.366 1.00 20.58 44 GLU C O 1
ATOM 4190 N N . GLU C 1 45 ? 5.890 3.510 24.631 1.00 18.10 45 GLU C N 1
ATOM 4191 C CA . GLU C 1 45 ? 5.690 3.695 26.052 1.00 18.20 45 GLU C CA 1
ATOM 4192 C C . GLU C 1 45 ? 6.638 2.877 26.928 1.00 18.04 45 GLU C C 1
ATOM 4193 O O . GLU C 1 45 ? 6.504 2.854 28.145 1.00 18.35 45 GLU C O 1
ATOM 4199 N N . ALA C 1 46 ? 7.560 2.180 26.313 1.00 17.58 46 ALA C N 1
ATOM 4200 C CA . ALA C 1 46 ? 8.445 1.287 27.069 1.00 17.94 46 ALA C CA 1
ATOM 4201 C C . ALA C 1 46 ? 9.325 2.020 28.055 1.00 18.96 46 ALA C C 1
ATOM 4202 O O . ALA C 1 46 ? 9.467 1.590 29.211 1.00 19.56 46 ALA C O 1
ATOM 4204 N N . GLU C 1 47 ? 9.888 3.151 27.648 1.00 19.60 47 GLU C N 1
ATOM 4205 C CA . GLU C 1 47 ? 10.778 3.857 28.557 1.00 21.18 47 GLU C CA 1
ATOM 4206 C C . GLU C 1 47 ? 10.037 4.260 29.854 1.00 22.05 47 GLU C C 1
ATOM 4207 O O . GLU C 1 47 ? 10.509 3.971 30.987 1.00 23.14 47 GLU C O 1
ATOM 4213 N N . GLU C 1 48 ? 8.829 4.809 29.728 1.00 20.91 48 GLU C N 1
ATOM 4214 C CA . GLU C 1 48 ? 8.081 5.216 30.877 1.00 21.92 48 GLU C CA 1
ATOM 4215 C C . GLU C 1 48 ? 7.609 4.049 31.718 1.00 22.76 48 GLU C C 1
ATOM 4216 O O . GLU C 1 48 ? 7.677 4.093 32.951 1.00 27.27 48 GLU C O 1
ATOM 4222 N N . PHE C 1 49 ? 7.071 3.011 31.082 1.00 20.92 49 PHE C N 1
ATOM 4223 C CA . PHE C 1 49 ? 6.601 1.859 31.822 1.00 20.21 49 PHE C CA 1
ATOM 4224 C C . PHE C 1 49 ? 7.755 1.189 32.548 1.00 20.13 49 PHE C C 1
ATOM 4225 O O . PHE C 1 49 ? 7.585 0.685 33.643 1.00 21.74 49 PHE C O 1
ATOM 4233 N N . TYR C 1 50 ? 8.921 1.095 31.914 1.00 18.90 50 TYR C N 1
ATOM 4234 C CA . TYR C 1 50 ? 9.984 0.194 32.367 1.00 19.24 50 TYR C CA 1
ATOM 4235 C C . TYR C 1 50 ? 10.675 0.807 33.579 1.00 20.00 50 TYR C C 1
ATOM 4236 O O . TYR C 1 50 ? 11.103 0.078 34.480 1.00 20.71 50 TYR C O 1
ATOM 4245 N N . LYS C 1 51 ? 10.667 2.125 33.639 1.00 21.44 51 LYS C N 1
ATOM 4246 C CA . LYS C 1 51 ? 11.251 2.822 34.798 1.00 23.92 51 LYS C CA 1
ATOM 4247 C C . LYS C 1 51 ? 10.561 2.426 36.131 1.00 23.01 51 LYS C C 1
ATOM 4248 O O . LYS C 1 51 ? 11.278 2.298 37.156 1.00 25.02 51 LYS C O 1
ATOM 4254 N N . VAL C 1 52 ? 9.307 2.020 36.074 1.00 22.46 52 VAL C N 1
ATOM 4255 C CA . VAL C 1 52 ? 8.547 1.695 37.272 1.00 22.23 52 VAL C CA 1
ATOM 4256 C C . VAL C 1 52 ? 8.195 0.198 37.391 1.00 20.96 52 VAL C C 1
ATOM 4257 O O . VAL C 1 52 ? 7.504 -0.178 38.329 1.00 26.77 52 VAL C O 1
ATOM 4261 N N . ALA C 1 53 ? 8.572 -0.574 36.405 1.00 17.90 53 ALA C N 1
ATOM 4262 C CA . ALA C 1 53 ? 8.271 -1.999 36.387 1.00 16.71 53 ALA C CA 1
ATOM 4263 C C . ALA C 1 53 ? 9.284 -2.767 37.139 1.00 16.30 53 ALA C C 1
ATOM 4264 O O . ALA C 1 53 ? 10.427 -2.292 37.340 1.00 16.15 53 ALA C O 1
ATOM 4266 N N . GLN C 1 54 ? 8.951 -4.012 37.487 1.00 15.57 54 GLN C N 1
ATOM 4267 C CA . GLN C 1 54 ? 9.882 -4.904 38.202 1.00 15.47 54 GLN C CA 1
ATOM 4268 C C . GLN C 1 54 ? 10.513 -5.986 37.301 1.00 15.32 54 GLN C C 1
ATOM 4269 O O . GLN C 1 54 ? 11.570 -6.590 37.627 1.00 15.34 54 GLN C O 1
ATOM 4275 N N . ALA C 1 55 ? 9.903 -6.288 36.177 1.00 15.20 55 ALA C N 1
ATOM 4276 C CA . ALA C 1 55 ? 10.399 -7.234 35.211 1.00 15.09 55 ALA C CA 1
ATOM 4277 C C . ALA C 1 55 ? 9.638 -7.149 33.878 1.00 15.01 55 ALA C C 1
ATOM 4278 O O . ALA C 1 55 ? 8.553 -6.575 33.854 1.00 15.01 55 ALA C O 1
ATOM 4280 N N . LEU C 1 56 ? 10.211 -7.721 32.864 1.00 14.97 56 LEU C N 1
ATOM 4281 C CA . LEU C 1 56 ? 9.635 -7.858 31.511 1.00 14.92 56 LEU C CA 1
ATOM 4282 C C . LEU C 1 56 ? 9.717 -9.293 31.095 1.00 14.81 56 LEU C C 1
ATOM 4283 O O . LEU C 1 56 ? 10.800 -9.896 31.147 1.00 14.82 56 LEU C O 1
ATOM 4288 N N . LEU C 1 57 ? 8.597 -9.861 30.659 1.00 14.72 57 LEU C N 1
ATOM 4289 C CA . LEU C 1 57 ? 8.607 -11.125 29.989 1.00 14.65 57 LEU C CA 1
ATOM 4290 C C . LEU C 1 57 ? 8.532 -10.953 28.501 1.00 14.70 57 LEU C C 1
ATOM 4291 O O . LEU C 1 57 ? 7.713 -10.160 28.008 1.00 14.73 57 LEU C O 1
ATOM 4296 N N . ILE C 1 58 ? 9.392 -11.631 27.749 1.00 14.73 58 ILE C N 1
ATOM 4297 C CA . ILE C 1 58 ? 9.317 -11.677 26.297 1.00 14.79 58 ILE C CA 1
ATOM 4298 C C . ILE C 1 58 ? 9.147 -13.110 25.885 1.00 14.75 58 ILE C C 1
ATOM 4299 O O . ILE C 1 58 ? 9.953 -13.978 26.187 1.00 14.74 58 ILE C O 1
ATOM 4304 N N . ASN C 1 59 ? 7.980 -13.405 25.263 1.00 14.73 59 ASN C N 1
ATOM 4305 C CA . ASN C 1 59 ? 7.597 -14.782 24.837 1.00 14.71 59 ASN C CA 1
ATOM 4306 C C . ASN C 1 59 ? 7.240 -14.691 23.367 1.00 14.82 59 ASN C C 1
ATOM 4307 O O . ASN C 1 59 ? 6.400 -13.858 22.996 1.00 14.84 59 ASN C O 1
ATOM 4312 N N . ILE C 1 60 ? 7.855 -15.529 22.529 1.00 14.90 60 ILE C N 1
ATOM 4313 C CA . ILE C 1 60 ? 7.713 -15.387 21.079 1.00 15.22 60 ILE C CA 1
ATOM 4314 C C . ILE C 1 60 ? 6.800 -16.446 20.448 1.00 15.34 60 ILE C C 1
ATOM 4315 O O . ILE C 1 60 ? 6.860 -16.768 19.248 1.00 15.69 60 ILE C O 1
ATOM 4320 N N . GLY C 1 61 ? 5.878 -16.964 21.242 1.00 15.12 61 GLY C N 1
ATOM 4321 C CA . GLY C 1 61 ? 4.997 -17.959 20.742 1.00 15.49 61 GLY C CA 1
ATOM 4322 C C . GLY C 1 61 ? 4.271 -17.645 19.455 1.00 15.72 61 GLY C C 1
ATOM 4323 O O . GLY C 1 61 ? 4.022 -18.562 18.672 1.00 16.70 61 GLY C O 1
ATOM 4324 N N . THR C 1 62 ? 3.866 -16.400 19.269 1.00 15.78 62 THR C N 1
ATOM 4325 C CA . THR C 1 62 ? 3.160 -16.024 18.060 1.00 16.44 62 THR C CA 1
ATOM 4326 C C . THR C 1 62 ? 3.962 -14.929 17.301 1.00 16.62 62 THR C C 1
ATOM 4327 O O . THR C 1 62 ? 3.383 -14.068 16.661 1.00 17.20 62 THR C O 1
ATOM 4331 N N . LEU C 1 63 ? 5.253 -15.137 17.214 1.00 16.69 63 LEU C N 1
ATOM 4332 C CA . LEU C 1 63 ? 6.155 -14.190 16.534 1.00 17.02 63 LEU C CA 1
ATOM 4333 C C . LEU C 1 63 ? 5.710 -13.989 15.096 1.00 17.29 63 LEU C C 1
ATOM 4334 O O . LEU C 1 63 ? 5.524 -14.961 14.298 1.00 16.83 63 LEU C O 1
ATOM 4339 N N . THR C 1 64 ? 5.648 -12.718 14.693 1.00 18.06 64 THR C N 1
ATOM 4340 C CA . THR C 1 64 ? 5.397 -12.349 13.297 1.00 19.18 64 THR C CA 1
ATOM 4341 C C . THR C 1 64 ? 6.232 -11.095 12.991 1.00 19.56 64 THR C C 1
ATOM 4342 O O . THR C 1 64 ? 6.799 -10.475 13.884 1.00 19.57 64 THR C O 1
ATOM 4346 N N . ALA C 1 65 ? 6.204 -10.714 11.728 1.00 20.73 65 ALA C N 1
ATOM 4347 C CA . ALA C 1 65 ? 6.998 -9.537 11.271 1.00 22.24 65 ALA C CA 1
ATOM 4348 C C . ALA C 1 65 ? 6.598 -8.296 12.062 1.00 23.62 65 ALA C C 1
ATOM 4349 O O . ALA C 1 65 ? 7.477 -7.476 12.385 1.00 25.78 65 ALA C O 1
ATOM 4351 N N . GLN C 1 66 ? 5.345 -8.188 12.418 1.00 24.10 66 GLN C N 1
ATOM 4352 C CA . GLN C 1 66 ? 4.843 -7.058 13.258 1.00 26.00 66 GLN C CA 1
ATOM 4353 C C . GLN C 1 66 ? 5.627 -6.902 14.587 1.00 25.90 66 GLN C C 1
ATOM 4354 O O . GLN C 1 66 ? 5.812 -5.772 15.057 1.00 30.15 66 GLN C O 1
ATOM 4360 N N . ASN C 1 67 ? 6.079 -8.010 15.174 1.00 21.13 67 ASN C N 1
ATOM 4361 C CA . ASN C 1 67 ? 6.685 -8.022 16.478 1.00 21.06 67 ASN C CA 1
ATOM 4362 C C . ASN C 1 67 ? 8.210 -7.887 16.434 1.00 20.94 67 ASN C C 1
ATOM 4363 O O . ASN C 1 67 ? 8.841 -7.497 17.420 1.00 20.99 67 ASN C O 1
ATOM 4368 N N . GLU C 1 68 ? 8.844 -8.336 15.375 1.00 21.01 68 GLU C N 1
ATOM 4369 C CA . GLU C 1 68 ? 10.296 -8.537 15.409 1.00 21.49 68 GLU C CA 1
ATOM 4370 C C . GLU C 1 68 ? 11.092 -7.335 15.813 1.00 22.04 68 GLU C C 1
ATOM 4371 O O . GLU C 1 68 ? 11.897 -7.422 16.764 1.00 20.67 68 GLU C O 1
ATOM 4377 N N . GLN C 1 69 ? 10.940 -6.222 15.101 1.00 23.22 69 GLN C N 1
ATOM 4378 C CA . GLN C 1 69 ? 11.750 -5.038 15.388 1.00 23.96 69 GLN C CA 1
ATOM 4379 C C . GLN C 1 69 ? 11.344 -4.457 16.768 1.00 21.42 69 GLN C C 1
ATOM 4380 O O . GLN C 1 69 ? 12.187 -4.000 17.529 1.00 21.68 69 GLN C O 1
ATOM 4386 N N . ASP C 1 70 ? 10.058 -4.519 17.087 1.00 20.07 70 ASP C N 1
ATOM 4387 C CA . ASP C 1 70 ? 9.577 -4.012 18.367 1.00 19.53 70 ASP C CA 1
ATOM 4388 C C . ASP C 1 70 ? 10.145 -4.756 19.557 1.00 18.73 70 ASP C C 1
ATOM 4389 O O . ASP C 1 70 ? 10.571 -4.151 20.545 1.00 17.96 70 ASP C O 1
ATOM 4394 N N . ILE C 1 71 ? 10.228 -6.116 19.464 1.00 17.76 71 ILE C N 1
ATOM 4395 C CA . ILE C 1 71 ? 10.837 -6.857 20.538 1.00 17.23 71 ILE C CA 1
ATOM 4396 C C . ILE C 1 71 ? 12.306 -6.552 20.743 1.00 17.40 71 ILE C C 1
ATOM 4397 O O . ILE C 1 71 ? 12.733 -6.355 21.863 1.00 16.73 71 ILE C O 1
ATOM 4402 N N . ILE C 1 72 ? 13.043 -6.382 19.660 1.00 17.94 72 ILE C N 1
ATOM 4403 C CA . ILE C 1 72 ? 14.452 -5.994 19.783 1.00 19.39 72 ILE C CA 1
ATOM 4404 C C . ILE C 1 72 ? 14.541 -4.621 20.421 1.00 19.97 72 ILE C C 1
ATOM 4405 O O . ILE C 1 72 ? 15.334 -4.428 21.362 1.00 20.05 72 ILE C O 1
ATOM 4410 N N . ALA C 1 73 ? 13.709 -3.693 19.999 1.00 20.06 73 ALA C N 1
ATOM 4411 C CA . ALA C 1 73 ? 13.754 -2.343 20.560 1.00 20.36 73 ALA C CA 1
ATOM 4412 C C . ALA C 1 73 ? 13.416 -2.335 22.047 1.00 19.18 73 ALA C C 1
ATOM 4413 O O . ALA C 1 73 ? 14.141 -1.753 22.870 1.00 19.77 73 ALA C O 1
ATOM 4415 N N . ILE C 1 74 ? 12.357 -3.040 22.448 1.00 18.37 74 ILE C N 1
ATOM 4416 C CA . ILE C 1 74 ? 12.043 -3.005 23.857 1.00 18.80 74 ILE C CA 1
ATOM 4417 C C . ILE C 1 74 ? 13.045 -3.748 24.741 1.00 17.43 74 ILE C C 1
ATOM 4418 O O . ILE C 1 74 ? 13.232 -3.405 25.888 1.00 17.29 74 ILE C O 1
ATOM 4423 N N . ALA C 1 75 ? 13.698 -4.771 24.217 1.00 17.06 75 ALA C N 1
ATOM 4424 C CA . ALA C 1 75 ? 14.711 -5.479 24.978 1.00 16.85 75 ALA C CA 1
ATOM 4425 C C . ALA C 1 75 ? 15.884 -4.554 25.260 1.00 17.32 75 ALA C C 1
ATOM 4426 O O . ALA C 1 75 ? 16.400 -4.519 26.372 1.00 17.01 75 ALA C O 1
ATOM 4428 N N . GLN C 1 76 ? 16.180 -3.724 24.287 1.00 18.75 76 GLN C N 1
ATOM 4429 C CA . GLN C 1 76 ? 17.260 -2.706 24.478 1.00 19.25 76 GLN C CA 1
ATOM 4430 C C . GLN C 1 76 ? 16.800 -1.687 25.472 1.00 18.77 76 GLN C C 1
ATOM 4431 O O . GLN C 1 76 ? 17.551 -1.291 26.369 1.00 18.18 76 GLN C O 1
ATOM 4437 N N . THR C 1 77 ? 15.543 -1.248 25.372 1.00 17.46 77 THR C N 1
ATOM 4438 C CA . THR C 1 77 ? 15.012 -0.318 26.385 1.00 17.44 77 THR C CA 1
ATOM 4439 C C . THR C 1 77 ? 15.076 -0.903 27.778 1.00 16.90 77 THR C C 1
ATOM 4440 O O . THR C 1 77 ? 15.380 -0.245 28.755 1.00 17.01 77 THR C O 1
ATOM 4444 N N . ALA C 1 78 ? 14.703 -2.178 27.922 1.00 16.01 78 ALA C N 1
ATOM 4445 C CA . ALA C 1 78 ? 14.790 -2.791 29.206 1.00 15.92 78 ALA C CA 1
ATOM 4446 C C . ALA C 1 78 ? 16.227 -2.814 29.775 1.00 16.15 78 ALA C C 1
ATOM 4447 O O . ALA C 1 78 ? 16.459 -2.571 30.942 1.00 15.98 78 ALA C O 1
ATOM 4449 N N . ASN C 1 79 ? 17.160 -3.182 28.931 1.00 16.64 79 ASN C N 1
ATOM 4450 C CA . ASN C 1 79 ? 18.567 -3.213 29.327 1.00 17.25 79 ASN C CA 1
ATOM 4451 C C . ASN C 1 79 ? 18.941 -1.854 29.852 1.00 18.02 79 ASN C C 1
ATOM 4452 O O . ASN C 1 79 ? 19.572 -1.753 30.936 1.00 18.53 79 ASN C O 1
ATOM 4457 N N . GLU C 1 80 ? 18.600 -0.811 29.086 1.00 18.83 80 GLU C N 1
ATOM 4458 C CA . GLU C 1 80 ? 18.988 0.563 29.463 1.00 20.37 80 GLU C CA 1
ATOM 4459 C C . GLU C 1 80 ? 18.380 0.934 30.793 1.00 19.35 80 GLU C C 1
ATOM 4460 O O . GLU C 1 80 ? 18.988 1.685 31.587 1.00 20.01 80 GLU C O 1
ATOM 4466 N N . ALA C 1 81 ? 17.150 0.451 31.044 1.00 17.84 81 ALA C N 1
ATOM 4467 C CA . ALA C 1 81 ? 16.402 0.799 32.246 1.00 17.62 81 ALA C CA 1
ATOM 4468 C C . ALA C 1 81 ? 16.809 -0.074 33.447 1.00 17.31 81 ALA C C 1
ATOM 4469 O O . ALA C 1 81 ? 16.333 0.208 34.591 1.00 17.58 81 ALA C O 1
ATOM 4471 N N . GLY C 1 82 ? 17.572 -1.149 33.240 1.00 16.97 82 GLY C N 1
ATOM 4472 C CA . GLY C 1 82 ? 17.901 -2.051 34.324 1.00 16.82 82 GLY C CA 1
ATOM 4473 C C . GLY C 1 82 ? 16.732 -2.962 34.702 1.00 16.40 82 GLY C C 1
ATOM 4474 O O . GLY C 1 82 ? 16.665 -3.480 35.807 1.00 16.66 82 GLY C O 1
ATOM 4475 N N . LEU C 1 83 ? 15.900 -3.157 33.722 1.00 15.83 83 LEU C N 1
ATOM 4476 C CA . LEU C 1 83 ? 14.676 -3.984 33.917 1.00 15.64 83 LEU C CA 1
ATOM 4477 C C . LEU C 1 83 ? 14.956 -5.422 33.516 1.00 15.49 83 LEU C C 1
ATOM 4478 O O . LEU C 1 83 ? 15.268 -5.686 32.362 1.00 15.60 83 LEU C O 1
ATOM 4483 N N . PRO C 1 84 ? 14.924 -6.386 34.460 1.00 15.42 84 PRO C N 1
ATOM 4484 C CA . PRO C 1 84 ? 15.264 -7.758 34.073 1.00 15.31 84 PRO C CA 1
ATOM 4485 C C . PRO C 1 84 ? 14.303 -8.389 33.073 1.00 15.16 84 PRO C C 1
ATOM 4486 O O . PRO C 1 84 ? 13.080 -8.170 33.171 1.00 15.10 84 PRO C O 1
ATOM 4490 N N . ILE C 1 85 ? 14.841 -9.185 32.168 1.00 15.12 85 ILE C N 1
ATOM 4491 C CA . ILE C 1 85 ? 14.077 -9.808 31.096 1.00 15.02 85 ILE C CA 1
ATOM 4492 C C . ILE C 1 85 ? 14.047 -11.267 31.368 1.00 14.94 85 ILE C C 1
ATOM 4493 O O . ILE C 1 85 ? 15.044 -11.950 31.519 1.00 14.97 85 ILE C O 1
ATOM 4498 N N . VAL C 1 86 ? 12.812 -11.844 31.283 1.00 14.83 86 VAL C N 1
ATOM 4499 C CA . VAL C 1 86 ? 12.653 -13.271 31.195 1.00 14.76 86 VAL C CA 1
ATOM 4500 C C . VAL C 1 86 ? 12.345 -13.588 29.743 1.00 14.74 86 VAL C C 1
ATOM 4501 O O . VAL C 1 86 ? 11.374 -12.997 29.171 1.00 14.72 86 VAL C O 1
ATOM 4505 N N . PHE C 1 87 ? 13.060 -14.517 29.126 1.00 14.78 87 PHE C N 1
ATOM 4506 C CA . PHE C 1 87 ? 12.894 -14.821 27.702 1.00 14.81 87 PHE C CA 1
ATOM 4507 C C . PHE C 1 87 ? 12.471 -16.239 27.508 1.00 14.77 87 PHE C C 1
ATOM 4508 O O . PHE C 1 87 ? 13.087 -17.151 28.021 1.00 14.79 87 PHE C O 1
ATOM 4516 N N . ASP C 1 88 ? 11.331 -16.403 26.834 1.00 15.07 88 ASP C N 1
ATOM 4517 C CA . ASP C 1 88 ? 10.759 -17.729 26.529 1.00 16.29 88 ASP C CA 1
ATOM 4518 C C . ASP C 1 88 ? 10.732 -17.990 25.027 1.00 16.10 88 ASP C C 1
ATOM 4519 O O . ASP C 1 88 ? 9.900 -17.437 24.273 1.00 15.78 88 ASP C O 1
ATOM 4524 N N . PRO C 1 89 ? 11.733 -18.702 24.542 1.00 16.30 89 PRO C N 1
ATOM 4525 C CA . PRO C 1 89 ? 11.893 -18.952 23.108 1.00 16.68 89 PRO C CA 1
ATOM 4526 C C . PRO C 1 89 ? 10.961 -20.104 22.609 1.00 17.10 89 PRO C C 1
ATOM 4527 O O . PRO C 1 89 ? 11.418 -21.104 22.056 1.00 17.11 89 PRO C O 1
ATOM 4531 N N . VAL C 1 90 ? 9.682 -19.863 22.704 1.00 17.13 90 VAL C N 1
ATOM 4532 C CA . VAL C 1 90 ? 8.674 -20.855 22.384 1.00 17.28 90 VAL C CA 1
ATOM 4533 C C . VAL C 1 90 ? 8.873 -21.438 20.974 1.00 17.57 90 VAL C C 1
ATOM 4534 O O . VAL C 1 90 ? 8.934 -20.703 19.965 1.00 17.95 90 VAL C O 1
ATOM 4538 N N . ALA C 1 91 ? 8.965 -22.747 20.909 1.00 17.73 91 ALA C N 1
ATOM 4539 C CA . ALA C 1 91 ? 9.025 -23.484 19.653 1.00 18.05 91 ALA C CA 1
ATOM 4540 C C . ALA C 1 91 ? 10.190 -23.047 18.750 1.00 18.29 91 ALA C C 1
ATOM 4541 O O . ALA C 1 91 ? 10.135 -23.206 17.539 1.00 18.79 91 ALA C O 1
ATOM 4543 N N . VAL C 1 92 ? 11.271 -22.626 19.358 1.00 18.70 92 VAL C N 1
ATOM 4544 C CA . VAL C 1 92 ? 12.397 -22.161 18.576 1.00 19.33 92 VAL C CA 1
ATOM 4545 C C . VAL C 1 92 ? 12.932 -23.244 17.631 1.00 20.49 92 VAL C C 1
ATOM 4546 O O . VAL C 1 92 ? 13.347 -22.935 16.516 1.00 22.08 92 VAL C O 1
ATOM 4550 N N . GLY C 1 93 ? 12.891 -24.486 18.095 1.00 20.64 93 GLY C N 1
ATOM 4551 C CA . GLY C 1 93 ? 13.316 -25.605 17.283 1.00 21.86 93 GLY C CA 1
ATOM 4552 C C . GLY C 1 93 ? 12.481 -25.909 16.062 1.00 22.00 93 GLY C C 1
ATOM 4553 O O . GLY C 1 93 ? 12.920 -26.673 15.192 1.00 22.52 93 GLY C O 1
ATOM 4554 N N . ALA C 1 94 ? 11.315 -25.269 15.943 1.00 21.46 94 ALA C N 1
ATOM 4555 C CA . ALA C 1 94 ? 10.419 -25.592 14.882 1.00 21.25 94 ALA C CA 1
ATOM 4556 C C . ALA C 1 94 ? 10.630 -24.856 13.603 1.00 21.37 94 ALA C C 1
ATOM 4557 O O . ALA C 1 94 ? 10.049 -25.246 12.586 1.00 21.54 94 ALA C O 1
ATOM 4559 N N . SER C 1 95 ? 11.363 -23.759 13.613 1.00 20.31 95 SER C N 1
ATOM 4560 C CA . SER C 1 95 ? 11.592 -23.028 12.401 1.00 20.87 95 SER C CA 1
ATOM 4561 C C . SER C 1 95 ? 12.875 -22.260 12.390 1.00 20.68 95 SER C C 1
ATOM 4562 O O . SER C 1 95 ? 13.281 -21.728 13.429 1.00 20.02 95 SER C O 1
ATOM 4565 N N . THR C 1 96 ? 13.481 -22.134 11.217 1.00 21.31 96 THR C N 1
ATOM 4566 C CA . THR C 1 96 ? 14.604 -21.262 11.042 1.00 22.70 96 THR C CA 1
ATOM 4567 C C . THR C 1 96 ? 14.234 -19.790 11.291 1.00 21.62 96 THR C C 1
ATOM 4568 O O . THR C 1 96 ? 15.053 -19.032 11.837 1.00 22.01 96 THR C O 1
ATOM 4572 N N . TYR C 1 97 ? 12.985 -19.412 10.994 1.00 20.87 97 TYR C N 1
ATOM 4573 C CA . TYR C 1 97 ? 12.517 -18.067 11.291 1.00 19.89 97 TYR C CA 1
ATOM 4574 C C . TYR C 1 97 ? 12.698 -17.764 12.795 1.00 18.95 97 TYR C C 1
ATOM 4575 O O . TYR C 1 97 ? 13.210 -16.730 13.178 1.00 18.40 97 TYR C O 1
ATOM 4584 N N . ARG C 1 98 ? 12.229 -18.653 13.654 1.00 18.23 98 ARG C N 1
ATOM 4585 C CA . ARG C 1 98 ? 12.368 -18.442 15.089 1.00 18.37 98 ARG C CA 1
ATOM 4586 C C . ARG C 1 98 ? 13.822 -18.525 15.528 1.00 18.34 98 ARG C C 1
ATOM 4587 O O . ARG C 1 98 ? 14.255 -17.804 16.424 1.00 18.83 98 ARG C O 1
ATOM 4595 N N . LYS C 1 99 ? 14.585 -19.489 14.999 1.00 18.82 99 LYS C N 1
ATOM 4596 C CA . LYS C 1 99 ? 15.970 -19.642 15.394 1.00 19.61 99 LYS C CA 1
ATOM 4597 C C . LYS C 1 99 ? 16.774 -18.417 15.079 1.00 19.48 99 LYS C C 1
ATOM 4598 O O . LYS C 1 99 ? 17.494 -17.921 15.949 1.00 18.81 99 LYS C O 1
ATOM 4604 N N . GLN C 1 100 ? 16.543 -17.839 13.911 1.00 19.85 100 GLN C N 1
ATOM 4605 C CA . GLN C 1 100 ? 17.274 -16.631 13.569 1.00 20.33 100 GLN C CA 1
ATOM 4606 C C . GLN C 1 100 ? 16.888 -15.519 14.522 1.00 19.14 100 GLN C C 1
ATOM 4607 O O . GLN C 1 100 ? 17.703 -14.698 14.871 1.00 19.86 100 GLN C O 1
ATOM 4613 N N . PHE C 1 101 ? 15.580 -15.423 14.862 1.00 17.77 101 PHE C N 1
ATOM 4614 C CA . PHE C 1 101 ? 15.184 -14.288 15.648 1.00 17.45 101 PHE C CA 1
ATOM 4615 C C . PHE C 1 101 ? 15.770 -14.428 17.039 1.00 17.22 101 PHE C C 1
ATOM 4616 O O . PHE C 1 101 ? 16.217 -13.429 17.642 1.00 17.31 101 PHE C O 1
ATOM 4624 N N . CYS C 1 102 ? 15.746 -15.606 17.603 1.00 17.80 102 CYS C N 1
ATOM 4625 C CA . CYS C 1 102 ? 16.206 -15.762 18.975 1.00 18.33 102 CYS C CA 1
ATOM 4626 C C . CYS C 1 102 ? 17.706 -15.463 19.042 1.00 18.94 102 CYS C C 1
ATOM 4627 O O . CYS C 1 102 ? 18.201 -14.883 20.012 1.00 18.97 102 CYS C O 1
ATOM 4630 N N . LYS C 1 103 ? 18.409 -15.944 18.047 1.00 20.02 103 LYS C N 1
ATOM 4631 C CA . LYS C 1 103 ? 19.849 -15.582 17.959 1.00 21.29 103 LYS C CA 1
ATOM 4632 C C . LYS C 1 103 ? 20.061 -14.077 17.906 1.00 21.93 103 LYS C C 1
ATOM 4633 O O . LYS C 1 103 ? 20.944 -13.557 18.595 1.00 21.83 103 LYS C O 1
ATOM 4639 N N . LEU C 1 104 ? 19.269 -13.380 17.110 1.00 20.85 104 LEU C N 1
ATOM 4640 C CA . LEU C 1 104 ? 19.387 -11.916 17.021 1.00 21.62 104 LEU C CA 1
ATOM 4641 C C . LEU C 1 104 ? 19.064 -11.275 18.377 1.00 20.17 104 LEU C C 1
ATOM 4642 O O . LEU C 1 104 ? 19.778 -10.384 18.839 1.00 20.47 104 LEU C O 1
ATOM 4647 N N . LEU C 1 105 ? 18.010 -11.724 19.046 1.00 18.52 105 LEU C N 1
ATOM 4648 C CA . LEU C 1 105 ? 17.679 -11.148 20.318 1.00 18.61 105 LEU C CA 1
ATOM 4649 C C . LEU C 1 105 ? 18.814 -11.315 21.338 1.00 18.42 105 LEU C C 1
ATOM 4650 O O . LEU C 1 105 ? 19.194 -10.365 22.036 1.00 18.09 105 LEU C O 1
ATOM 4655 N N . LEU C 1 106 ? 19.371 -12.507 21.393 1.00 18.88 106 LEU C N 1
ATOM 4656 C CA . LEU C 1 106 ? 20.316 -12.805 22.430 1.00 19.59 106 LEU C CA 1
ATOM 4657 C C . LEU C 1 106 ? 21.702 -12.241 22.056 1.00 20.63 106 LEU C C 1
ATOM 4658 O O . LEU C 1 106 ? 22.560 -12.153 22.921 1.00 20.68 106 LEU C O 1
ATOM 4663 N N . LYS C 1 107 ? 21.857 -11.782 20.830 1.00 21.77 107 LYS C N 1
ATOM 4664 C CA . LYS C 1 107 ? 23.038 -10.936 20.450 1.00 23.95 107 LYS C CA 1
ATOM 4665 C C . LYS C 1 107 ? 22.789 -9.464 20.716 1.00 23.55 107 LYS C C 1
ATOM 4666 O O . LYS C 1 107 ? 23.692 -8.650 20.575 1.00 22.21 107 LYS C O 1
ATOM 4672 N N . SER C 1 108 ? 21.570 -9.033 20.979 1.00 21.84 108 SER C N 1
ATOM 4673 C CA . SER C 1 108 ? 21.181 -7.648 21.048 1.00 23.08 108 SER C CA 1
ATOM 4674 C C . SER C 1 108 ? 20.903 -7.198 22.495 1.00 22.09 108 SER C C 1
ATOM 4675 O O . SER C 1 108 ? 20.810 -5.983 22.728 1.00 24.35 108 SER C O 1
ATOM 4678 N N . ALA C 1 109 ? 20.638 -8.146 23.400 1.00 19.13 109 ALA C N 1
ATOM 4679 C CA . ALA C 1 109 ? 20.303 -7.793 24.742 1.00 18.22 109 ALA C CA 1
ATOM 4680 C C . ALA C 1 109 ? 20.750 -8.872 25.718 1.00 17.63 109 ALA C C 1
ATOM 4681 O O . ALA C 1 109 ? 20.883 -10.014 25.333 1.00 17.46 109 ALA C O 1
ATOM 4683 N N . LYS C 1 110 ? 21.001 -8.478 26.950 1.00 17.15 110 LYS C N 1
ATOM 4684 C CA . LYS C 1 110 ? 21.332 -9.369 28.016 1.00 17.36 110 LYS C CA 1
ATOM 4685 C C . LYS C 1 110 ? 19.962 -9.673 28.682 1.00 17.09 110 LYS C C 1
ATOM 4686 O O . LYS C 1 110 ? 19.327 -8.759 29.171 1.00 18.33 110 LYS C O 1
ATOM 4692 N N . VAL C 1 111 ? 19.601 -10.928 28.738 1.00 16.81 111 VAL C N 1
ATOM 4693 C CA . VAL C 1 111 ? 18.391 -11.268 29.489 1.00 16.77 111 VAL C CA 1
ATOM 4694 C C . VAL C 1 111 ? 18.782 -11.845 30.847 1.00 16.11 111 VAL C C 1
ATOM 4695 O O . VAL C 1 111 ? 19.959 -12.171 31.095 1.00 15.36 111 VAL C O 1
ATOM 4699 N N . SER C 1 112 ? 17.823 -12.010 31.726 1.00 15.19 112 SER C N 1
ATOM 4700 C CA . SER C 1 112 ? 18.034 -12.375 33.100 1.00 15.24 112 SER C CA 1
ATOM 4701 C C . SER C 1 112 ? 17.638 -13.808 33.401 1.00 15.13 112 SER C C 1
ATOM 4702 O O . SER C 1 112 ? 18.248 -14.455 34.261 1.00 15.19 112 SER C O 1
ATOM 4705 N N . VAL C 1 113 ? 16.643 -14.348 32.657 1.00 15.02 113 VAL C N 1
ATOM 4706 C CA . VAL C 1 113 ? 16.311 -15.735 32.728 1.00 14.97 113 VAL C CA 1
ATOM 4707 C C . VAL C 1 113 ? 15.928 -16.208 31.345 1.00 14.92 113 VAL C C 1
ATOM 4708 O O . VAL C 1 113 ? 15.169 -15.493 30.640 1.00 14.88 113 VAL C O 1
ATOM 4712 N N . ILE C 1 114 ? 16.409 -17.359 30.927 1.00 14.96 114 ILE C N 1
ATOM 4713 C CA . ILE C 1 114 ? 15.944 -18.001 29.682 1.00 14.94 114 ILE C CA 1
ATOM 4714 C C . ILE C 1 114 ? 15.227 -19.241 30.131 1.00 14.90 114 ILE C C 1
ATOM 4715 O O . ILE C 1 114 ? 15.761 -20.073 30.841 1.00 14.95 114 ILE C O 1
ATOM 4720 N N . LYS C 1 115 ? 13.947 -19.367 29.729 1.00 15.24 115 LYS C N 1
ATOM 4721 C CA . LYS C 1 115 ? 13.096 -20.462 30.141 1.00 16.60 115 LYS C CA 1
ATOM 4722 C C . LYS C 1 115 ? 12.572 -21.165 28.908 1.00 16.21 115 LYS C C 1
ATOM 4723 O O . LYS C 1 115 ? 12.014 -20.541 28.019 1.00 16.80 115 LYS C O 1
ATOM 4729 N N . GLY C 1 116 ? 12.640 -22.486 28.896 1.00 15.81 116 GLY C N 1
ATOM 4730 C CA . GLY C 1 116 ? 12.029 -23.248 27.839 1.00 16.07 116 GLY C CA 1
ATOM 4731 C C . GLY C 1 116 ? 11.972 -24.726 28.198 1.00 16.12 116 GLY C C 1
ATOM 4732 O O . GLY C 1 116 ? 12.507 -25.143 29.232 1.00 16.43 116 GLY C O 1
ATOM 4733 N N . ASN C 1 117 ? 11.437 -25.533 27.307 1.00 16.37 117 ASN C N 1
ATOM 4734 C CA . ASN C 1 117 ? 11.557 -26.949 27.461 1.00 16.92 117 ASN C CA 1
ATOM 4735 C C . ASN C 1 117 ? 12.901 -27.434 26.898 1.00 17.05 117 ASN C C 1
ATOM 4736 O O . ASN C 1 117 ? 13.689 -26.653 26.369 1.00 16.48 117 ASN C O 1
ATOM 4741 N N . ALA C 1 118 ? 13.194 -28.703 27.060 1.00 17.41 118 ALA C N 1
ATOM 4742 C CA . ALA C 1 118 ? 14.533 -29.205 26.696 1.00 18.49 118 ALA C CA 1
ATOM 4743 C C . ALA C 1 118 ? 14.832 -29.048 25.202 1.00 19.29 118 ALA C C 1
ATOM 4744 O O . ALA C 1 118 ? 15.965 -28.701 24.824 1.00 19.06 118 ALA C O 1
ATOM 4746 N N . SER C 1 119 ? 13.854 -29.313 24.360 1.00 19.80 119 SER C N 1
ATOM 4747 C CA . SER C 1 119 ? 14.043 -29.177 22.960 1.00 21.82 119 SER C CA 1
ATOM 4748 C C . SER C 1 119 ? 14.284 -27.728 22.551 1.00 20.67 119 SER C C 1
ATOM 4749 O O . SER C 1 119 ? 15.113 -27.429 21.687 1.00 20.71 119 SER C O 1
ATOM 4752 N N . GLU C 1 120 ? 13.599 -26.796 23.193 1.00 19.58 120 GLU C N 1
ATOM 4753 C CA . GLU C 1 120 ? 13.802 -25.360 22.906 1.00 18.99 120 GLU C CA 1
ATOM 4754 C C . GLU C 1 120 ? 15.208 -24.906 23.283 1.00 18.78 120 GLU C C 1
ATOM 4755 O O . GLU C 1 120 ? 15.876 -24.236 22.497 1.00 18.99 120 GLU C O 1
ATOM 4761 N N . ILE C 1 121 ? 15.601 -25.254 24.480 1.00 17.77 121 ILE C N 1
ATOM 4762 C CA . ILE C 1 121 ? 16.936 -24.790 24.949 1.00 17.96 121 ILE C CA 1
ATOM 4763 C C . ILE C 1 121 ? 18.025 -25.483 24.125 1.00 18.81 121 ILE C C 1
ATOM 4764 O O . ILE C 1 121 ? 18.988 -24.818 23.717 1.00 18.01 121 ILE C O 1
ATOM 4769 N N . LEU C 1 122 ? 17.855 -26.735 23.806 1.00 19.97 122 LEU C N 1
ATOM 4770 C CA . LEU C 1 122 ? 18.795 -27.455 22.912 1.00 21.59 122 LEU C CA 1
ATOM 4771 C C . LEU C 1 122 ? 18.909 -26.804 21.549 1.00 22.21 122 LEU C C 1
ATOM 4772 O O . LEU C 1 122 ? 20.025 -26.527 21.033 1.00 21.98 122 LEU C O 1
ATOM 4777 N N . ALA C 1 123 ? 17.773 -26.404 20.965 1.00 21.55 123 ALA C N 1
ATOM 4778 C CA . ALA C 1 123 ? 17.815 -25.722 19.697 1.00 21.91 123 ALA C CA 1
ATOM 4779 C C . ALA C 1 123 ? 18.555 -24.417 19.751 1.00 23.35 123 ALA C C 1
ATOM 4780 O O . ALA C 1 123 ? 19.233 -24.017 18.801 1.00 25.46 123 ALA C O 1
ATOM 4782 N N . LEU C 1 124 ? 18.445 -23.684 20.848 1.00 24.64 124 LEU C N 1
ATOM 4783 C CA . LEU C 1 124 ? 19.115 -22.409 20.967 1.00 26.36 124 LEU C CA 1
ATOM 4784 C C . LEU C 1 124 ? 20.589 -22.612 20.925 1.00 27.06 124 LEU C C 1
ATOM 4785 O O . LEU C 1 124 ? 21.332 -21.876 20.238 1.00 30.51 124 LEU C O 1
ATOM 4790 N N . ILE C 1 125 ? 21.048 -23.609 21.668 1.00 25.74 125 ILE C N 1
ATOM 4791 C CA . ILE C 1 125 ? 22.492 -23.761 21.823 1.00 26.76 125 ILE C CA 1
ATOM 4792 C C . ILE C 1 125 ? 23.090 -24.535 20.668 1.00 28.79 125 ILE C C 1
ATOM 4793 O O . ILE C 1 125 ? 24.274 -24.359 20.384 1.00 29.50 125 ILE C O 1
ATOM 4798 N N . ASP C 1 126 ? 22.293 -25.385 20.031 1.00 29.21 126 ASP C N 1
ATOM 4799 C CA . ASP C 1 126 ? 22.763 -26.092 18.824 1.00 36.70 126 ASP C CA 1
ATOM 4800 C C . ASP C 1 126 ? 22.922 -25.196 17.571 1.00 44.79 126 ASP C C 1
ATOM 4801 O O . ASP C 1 126 ? 24.036 -25.059 17.027 1.00 42.75 126 ASP C O 1
ATOM 4806 N N . ASP C 1 127 ? 21.810 -24.622 17.105 1.00 58.75 127 ASP C N 1
ATOM 4807 C CA . ASP C 1 127 ? 21.687 -24.099 15.718 1.00 70.13 127 ASP C CA 1
ATOM 4808 C C . ASP C 1 127 ? 21.656 -22.551 15.636 1.00 74.07 127 ASP C C 1
ATOM 4809 O O . ASP C 1 127 ? 20.603 -21.906 15.504 1.00 66.00 127 ASP C O 1
ATOM 4814 N N . LEU C 1 140 ? 22.119 -35.913 26.446 1.00 49.68 140 LEU C N 1
ATOM 4815 C CA . LEU C 1 140 ? 21.161 -34.864 26.259 1.00 45.95 140 LEU C CA 1
ATOM 4816 C C . LEU C 1 140 ? 20.148 -34.798 27.413 1.00 45.02 140 LEU C C 1
ATOM 4817 O O . LEU C 1 140 ? 18.959 -34.539 27.197 1.00 39.74 140 LEU C O 1
ATOM 4822 N N . ASP C 1 141 ? 20.594 -35.004 28.639 1.00 39.13 141 ASP C N 1
ATOM 4823 C CA . ASP C 1 141 ? 19.656 -34.764 29.722 1.00 38.47 141 ASP C CA 1
ATOM 4824 C C . ASP C 1 141 ? 19.471 -33.227 29.914 1.00 30.49 141 ASP C C 1
ATOM 4825 O O . ASP C 1 141 ? 20.316 -32.422 29.482 1.00 27.32 141 ASP C O 1
ATOM 4830 N N . ALA C 1 142 ? 18.379 -32.850 30.568 1.00 25.95 142 ALA C N 1
ATOM 4831 C CA . ALA C 1 142 ? 18.076 -31.457 30.778 1.00 24.97 142 ALA C CA 1
ATOM 4832 C C . ALA C 1 142 ? 19.116 -30.763 31.616 1.00 23.01 142 ALA C C 1
ATOM 4833 O O . ALA C 1 142 ? 19.442 -29.571 31.361 1.00 21.51 142 ALA C O 1
ATOM 4835 N N . VAL C 1 143 ? 19.692 -31.457 32.594 1.00 23.40 143 VAL C N 1
ATOM 4836 C CA . VAL C 1 143 ? 20.756 -30.819 33.387 1.00 23.59 143 VAL C CA 1
ATOM 4837 C C . VAL C 1 143 ? 21.956 -30.434 32.509 1.00 22.59 143 VAL C C 1
ATOM 4838 O O . VAL C 1 143 ? 22.529 -29.360 32.641 1.00 20.07 143 VAL C O 1
ATOM 4842 N N . THR C 1 144 ? 22.362 -31.353 31.646 1.00 23.22 144 THR C N 1
ATOM 4843 C CA . THR C 1 144 ? 23.514 -31.073 30.764 1.00 23.78 144 THR C CA 1
ATOM 4844 C C . THR C 1 144 ? 23.203 -29.905 29.839 1.00 21.67 144 THR C C 1
ATOM 4845 O O . THR C 1 144 ? 24.043 -29.059 29.591 1.00 21.20 144 THR C O 1
ATOM 4849 N N . ILE C 1 145 ? 22.017 -29.890 29.268 1.00 20.37 145 ILE C N 1
ATOM 4850 C CA . ILE C 1 145 ? 21.646 -28.865 28.313 1.00 19.74 145 ILE C CA 1
ATOM 4851 C C . ILE C 1 145 ? 21.653 -27.541 29.054 1.00 18.91 145 ILE C C 1
ATOM 4852 O O . ILE C 1 145 ? 22.137 -26.509 28.530 1.00 19.16 145 ILE C O 1
ATOM 4857 N N . ALA C 1 146 ? 21.097 -27.532 30.272 1.00 18.30 146 ALA C N 1
ATOM 4858 C CA . ALA C 1 146 ? 20.972 -26.300 31.010 1.00 17.99 146 ALA C CA 1
ATOM 4859 C C . ALA C 1 146 ? 22.363 -25.751 31.316 1.00 17.56 146 ALA C C 1
ATOM 4860 O O . ALA C 1 146 ? 22.601 -24.539 31.253 1.00 17.38 146 ALA C O 1
ATOM 4862 N N . LYS C 1 147 ? 23.274 -26.614 31.763 1.00 18.00 147 LYS C N 1
ATOM 4863 C CA . LYS C 1 147 ? 24.638 -26.132 32.035 1.00 19.02 147 LYS C CA 1
ATOM 4864 C C . LYS C 1 147 ? 25.354 -25.620 30.801 1.00 18.85 147 LYS C C 1
ATOM 4865 O O . LYS C 1 147 ? 26.102 -24.630 30.882 1.00 18.71 147 LYS C O 1
ATOM 4871 N N . LYS C 1 148 ? 25.176 -26.295 29.664 1.00 18.32 148 LYS C N 1
ATOM 4872 C CA . LYS C 1 148 ? 25.773 -25.779 28.431 1.00 19.45 148 LYS C CA 1
ATOM 4873 C C . LYS C 1 148 ? 25.214 -24.451 28.069 1.00 18.20 148 LYS C C 1
ATOM 4874 O O . LYS C 1 148 ? 25.884 -23.557 27.637 1.00 17.89 148 LYS C O 1
ATOM 4880 N N . ALA C 1 149 ? 23.881 -24.307 28.216 1.00 16.65 149 ALA C N 1
ATOM 4881 C CA . ALA C 1 149 ? 23.319 -23.008 27.928 1.00 16.29 149 ALA C CA 1
ATOM 4882 C C . ALA C 1 149 ? 23.796 -21.924 28.863 1.00 16.15 149 ALA C C 1
ATOM 4883 O O . ALA C 1 149 ? 23.989 -20.796 28.432 1.00 16.44 149 ALA C O 1
ATOM 4885 N N . TYR C 1 150 ? 23.930 -22.233 30.122 1.00 16.43 150 TYR C N 1
ATOM 4886 C CA . TYR C 1 150 ? 24.415 -21.273 31.096 1.00 16.95 150 TYR C CA 1
ATOM 4887 C C . TYR C 1 150 ? 25.820 -20.822 30.681 1.00 17.88 150 TYR C C 1
ATOM 4888 O O . TYR C 1 150 ? 26.135 -19.612 30.734 1.00 18.60 150 TYR C O 1
ATOM 4897 N N . ALA C 1 151 ? 26.662 -21.762 30.330 1.00 18.87 151 ALA C N 1
ATOM 4898 C CA . ALA C 1 151 ? 28.002 -21.401 29.876 1.00 19.56 151 ALA C CA 1
ATOM 4899 C C . ALA C 1 151 ? 27.968 -20.404 28.709 1.00 20.25 151 ALA C C 1
ATOM 4900 O O . ALA C 1 151 ? 28.866 -19.525 28.630 1.00 21.04 151 ALA C O 1
ATOM 4902 N N . ILE C 1 152 ? 27.084 -20.599 27.743 1.00 19.12 152 ILE C N 1
ATOM 4903 C CA . ILE C 1 152 ? 27.017 -19.756 26.583 1.00 18.82 152 ILE C CA 1
ATOM 4904 C C . ILE C 1 152 ? 26.491 -18.348 26.939 1.00 18.09 152 ILE C C 1
ATOM 4905 O O . ILE C 1 152 ? 27.078 -17.352 26.537 1.00 17.79 152 ILE C O 1
ATOM 4910 N N . TYR C 1 153 ? 25.408 -18.250 27.701 1.00 17.09 153 TYR C N 1
ATOM 4911 C CA . TYR C 1 153 ? 24.764 -16.999 27.862 1.00 16.60 153 TYR C CA 1
ATOM 4912 C C . TYR C 1 153 ? 25.026 -16.293 29.157 1.00 16.43 153 TYR C C 1
ATOM 4913 O O . TYR C 1 153 ? 24.631 -15.134 29.315 1.00 16.41 153 TYR C O 1
ATOM 4922 N N . LYS C 1 154 ? 25.541 -17.019 30.127 1.00 16.86 154 LYS C N 1
ATOM 4923 C CA . LYS C 1 154 ? 25.842 -16.493 31.458 1.00 17.59 154 LYS C CA 1
ATOM 4924 C C . LYS C 1 154 ? 24.654 -15.819 32.048 1.00 16.83 154 LYS C C 1
ATOM 4925 O O . LYS C 1 154 ? 24.684 -14.734 32.576 1.00 16.68 154 LYS C O 1
ATOM 4931 N N . THR C 1 155 ? 23.539 -16.584 31.940 1.00 15.84 155 THR C N 1
ATOM 4932 C CA . THR C 1 155 ? 22.179 -16.114 32.317 1.00 15.70 155 THR C CA 1
ATOM 4933 C C . THR C 1 155 ? 21.555 -17.329 32.919 1.00 15.44 155 THR C C 1
ATOM 4934 O O . THR C 1 155 ? 21.635 -18.424 32.400 1.00 15.45 155 THR C O 1
ATOM 4938 N N . ALA C 1 156 ? 20.695 -17.117 33.890 1.00 15.38 156 ALA C N 1
ATOM 4939 C CA . ALA C 1 156 ? 19.946 -18.217 34.548 1.00 15.33 156 ALA C CA 1
ATOM 4940 C C . ALA C 1 156 ? 19.159 -18.949 33.503 1.00 15.23 156 ALA C C 1
ATOM 4941 O O . ALA C 1 156 ? 18.541 -18.335 32.613 1.00 15.15 156 ALA C O 1
ATOM 4943 N N . ILE C 1 157 ? 19.142 -20.259 33.624 1.00 15.26 157 ILE C N 1
ATOM 4944 C CA . ILE C 1 157 ? 18.405 -21.136 32.693 1.00 15.21 157 ILE C CA 1
ATOM 4945 C C . ILE C 1 157 ? 17.384 -21.954 33.472 1.00 15.16 157 ILE C C 1
ATOM 4946 O O . ILE C 1 157 ? 17.726 -22.548 34.501 1.00 15.24 157 ILE C O 1
ATOM 4951 N N . VAL C 1 158 ? 16.124 -21.939 33.007 1.00 15.04 158 VAL C N 1
ATOM 4952 C CA . VAL C 1 158 ? 15.084 -22.791 33.571 1.00 15.00 158 VAL C CA 1
ATOM 4953 C C . VAL C 1 158 ? 14.628 -23.722 32.483 1.00 15.00 158 VAL C C 1
ATOM 4954 O O . VAL C 1 158 ? 14.153 -23.269 31.415 1.00 15.42 158 VAL C O 1
ATOM 4958 N N . ILE C 1 159 ? 14.782 -25.024 32.672 1.00 15.30 159 ILE C N 1
ATOM 4959 C CA . ILE C 1 159 ? 14.305 -25.990 31.649 1.00 16.12 159 ILE C CA 1
ATOM 4960 C C . ILE C 1 159 ? 13.131 -26.708 32.305 1.00 16.44 159 ILE C C 1
ATOM 4961 O O . ILE C 1 159 ? 13.301 -27.443 33.283 1.00 16.72 159 ILE C O 1
ATOM 4966 N N . THR C 1 160 ? 11.947 -26.551 31.720 1.00 17.12 160 THR C N 1
ATOM 4967 C CA . THR C 1 160 ? 10.774 -27.239 32.192 1.00 18.25 160 THR C CA 1
ATOM 4968 C C . THR C 1 160 ? 10.695 -28.609 31.572 1.00 19.08 160 THR C C 1
ATOM 4969 O O . THR C 1 160 ? 11.180 -28.869 30.480 1.00 20.41 160 THR C O 1
ATOM 4973 N N . GLY C 1 161 ? 10.112 -29.516 32.330 1.00 20.33 161 GLY C N 1
ATOM 4974 C CA . GLY C 1 161 ? 9.927 -30.856 31.850 1.00 21.16 161 GLY C CA 1
ATOM 4975 C C . GLY C 1 161 ? 9.147 -31.652 32.917 1.00 22.47 161 GLY C C 1
ATOM 4976 O O . GLY C 1 161 ? 8.692 -31.078 33.873 1.00 23.04 161 GLY C O 1
ATOM 4977 N N . LYS C 1 162 ? 9.237 -32.970 32.856 1.00 22.88 162 LYS C N 1
ATOM 4978 C CA . LYS C 1 162 ? 8.652 -33.821 33.912 1.00 24.87 162 LYS C CA 1
ATOM 4979 C C . LYS C 1 162 ? 9.254 -33.462 35.280 1.00 24.55 162 LYS C C 1
ATOM 4980 O O . LYS C 1 162 ? 8.502 -33.097 36.219 1.00 23.95 162 LYS C O 1
ATOM 4986 N N . GLU C 1 163 ? 10.558 -33.271 35.259 1.00 23.80 163 GLU C N 1
ATOM 4987 C CA . GLU C 1 163 ? 11.264 -32.572 36.309 1.00 24.73 163 GLU C CA 1
ATOM 4988 C C . GLU C 1 163 ? 11.795 -31.266 35.743 1.00 24.85 163 GLU C C 1
ATOM 4989 O O . GLU C 1 163 ? 12.194 -31.210 34.554 1.00 26.69 163 GLU C O 1
ATOM 4995 N N . ASP C 1 164 ? 11.786 -30.211 36.557 1.00 21.37 164 ASP C N 1
ATOM 4996 C CA . ASP C 1 164 ? 12.310 -28.945 36.068 1.00 20.11 164 ASP C CA 1
ATOM 4997 C C . ASP C 1 164 ? 13.736 -28.768 36.506 1.00 18.72 164 ASP C C 1
ATOM 4998 O O . ASP C 1 164 ? 14.096 -29.220 37.606 1.00 18.68 164 ASP C O 1
ATOM 5003 N N . VAL C 1 165 ? 14.549 -28.102 35.695 1.00 18.11 165 VAL C N 1
ATOM 5004 C CA . VAL C 1 165 ? 15.947 -27.843 36.077 1.00 17.56 165 VAL C CA 1
ATOM 5005 C C . VAL C 1 165 ? 16.248 -26.350 36.110 1.00 16.90 165 VAL C C 1
ATOM 5006 O O . VAL C 1 165 ? 15.749 -25.627 35.239 1.00 16.76 165 VAL C O 1
ATOM 5010 N N . ILE C 1 166 ? 16.941 -25.866 37.148 1.00 16.13 166 ILE C N 1
ATOM 5011 C CA . ILE C 1 166 ? 17.343 -24.489 37.176 1.00 15.90 166 ILE C CA 1
ATOM 5012 C C . ILE C 1 166 ? 18.833 -24.427 37.359 1.00 16.04 166 ILE C C 1
ATOM 5013 O O . ILE C 1 166 ? 19.346 -25.081 38.244 1.00 16.36 166 ILE C O 1
ATOM 5018 N N . VAL C 1 167 ? 19.465 -23.599 36.536 1.00 15.93 167 VAL C N 1
ATOM 5019 C CA . VAL C 1 167 ? 20.915 -23.348 36.700 1.00 16.36 167 VAL C CA 1
ATOM 5020 C C . VAL C 1 167 ? 21.094 -21.853 36.837 1.00 16.55 167 VAL C C 1
ATOM 5021 O O . VAL C 1 167 ? 20.685 -21.111 35.961 1.00 16.30 167 VAL C O 1
ATOM 5025 N N . GLN C 1 168 ? 21.818 -21.440 37.886 1.00 16.94 168 GLN C N 1
ATOM 5026 C CA . GLN C 1 168 ? 22.196 -20.071 38.076 1.00 17.52 168 GLN C CA 1
ATOM 5027 C C . GLN C 1 168 ? 23.567 -20.085 38.734 1.00 18.85 168 GLN C C 1
ATOM 5028 O O . GLN C 1 168 ? 23.732 -20.639 39.782 1.00 18.70 168 GLN C O 1
ATOM 5034 N N . GLY C 1 169 ? 24.488 -19.374 38.096 1.00 21.50 169 GLY C N 1
ATOM 5035 C CA . GLY C 1 169 ? 25.910 -19.382 38.528 1.00 23.36 169 GLY C CA 1
ATOM 5036 C C . GLY C 1 169 ? 26.407 -20.803 38.496 1.00 24.33 169 GLY C C 1
ATOM 5037 O O . GLY C 1 169 ? 26.108 -21.572 37.589 1.00 27.47 169 GLY C O 1
ATOM 5038 N N . ASP C 1 170 ? 26.988 -21.229 39.607 1.00 27.51 170 ASP C N 1
ATOM 5039 C CA . ASP C 1 170 ? 27.509 -22.569 39.700 1.00 30.29 170 ASP C CA 1
ATOM 5040 C C . ASP C 1 170 ? 26.576 -23.519 40.474 1.00 30.64 170 ASP C C 1
ATOM 5041 O O . ASP C 1 170 ? 26.979 -24.579 40.916 1.00 31.04 170 ASP C O 1
ATOM 5046 N N . LYS C 1 171 ? 25.292 -23.188 40.569 1.00 25.72 171 LYS C N 1
ATOM 5047 C CA . LYS C 1 171 ? 24.388 -24.089 41.230 1.00 25.65 171 LYS C CA 1
ATOM 5048 C C . LYS C 1 171 ? 23.357 -24.610 40.211 1.00 25.40 171 LYS C C 1
ATOM 5049 O O . LYS C 1 171 ? 22.905 -23.836 39.372 1.00 23.42 171 LYS C O 1
ATOM 5055 N N . ALA C 1 172 ? 23.013 -25.887 40.314 1.00 23.03 172 ALA C N 1
ATOM 5056 C CA . ALA C 1 172 ? 21.996 -26.535 39.515 1.00 24.49 172 ALA C CA 1
ATOM 5057 C C . ALA C 1 172 ? 21.081 -27.298 40.428 1.00 23.85 172 ALA C C 1
ATOM 5058 O O . ALA C 1 172 ? 21.539 -27.989 41.298 1.00 26.02 172 ALA C O 1
ATOM 5060 N N . ILE C 1 173 ? 19.772 -27.185 40.211 1.00 21.41 173 ILE C N 1
ATOM 5061 C CA . ILE C 1 173 ? 18.764 -27.792 41.042 1.00 22.71 173 ILE C CA 1
ATOM 5062 C C . ILE C 1 173 ? 17.713 -28.457 40.138 1.00 20.99 173 ILE C C 1
ATOM 5063 O O . ILE C 1 173 ? 17.455 -28.007 39.033 1.00 19.36 173 ILE C O 1
ATOM 5068 N N . VAL C 1 174 ? 17.152 -29.558 40.613 1.00 19.51 174 VAL C N 1
ATOM 5069 C CA . VAL C 1 174 ? 16.093 -30.317 39.943 1.00 19.80 174 VAL C CA 1
ATOM 5070 C C . VAL C 1 174 ? 14.870 -30.290 40.848 1.00 19.54 174 VAL C C 1
ATOM 5071 O O . VAL C 1 174 ? 14.927 -30.619 42.029 1.00 20.09 174 VAL C O 1
ATOM 5075 N N . LEU C 1 175 ? 13.748 -29.926 40.279 1.00 19.37 175 LEU C N 1
ATOM 5076 C CA . LEU C 1 175 ? 12.484 -29.853 40.995 1.00 19.45 175 LEU C CA 1
ATOM 5077 C C . LEU C 1 175 ? 11.459 -30.829 40.427 1.00 20.32 175 LEU C C 1
ATOM 5078 O O . LEU C 1 175 ? 11.434 -31.075 39.216 1.00 22.41 175 LEU C O 1
ATOM 5083 N N . ALA C 1 176 ? 10.701 -31.484 41.308 1.00 20.30 176 ALA C N 1
ATOM 5084 C CA . ALA C 1 176 ? 9.832 -32.585 40.870 1.00 21.00 176 ALA C CA 1
ATOM 5085 C C . ALA C 1 176 ? 8.432 -32.430 41.354 1.00 20.99 176 ALA C C 1
ATOM 5086 O O . ALA C 1 176 ? 7.866 -33.348 41.921 1.00 22.83 176 ALA C O 1
ATOM 5088 N N . ASN C 1 177 ? 7.821 -31.264 41.110 1.00 19.46 177 ASN C N 1
ATOM 5089 C CA . ASN C 1 177 ? 6.443 -31.043 41.459 1.00 19.26 177 ASN C CA 1
ATOM 5090 C C . ASN C 1 177 ? 5.587 -30.827 40.184 1.00 18.40 177 ASN C C 1
ATOM 5091 O O . ASN C 1 177 ? 6.124 -30.596 39.117 1.00 18.78 177 ASN C O 1
ATOM 5096 N N . GLY C 1 178 ? 4.267 -30.912 40.328 1.00 18.57 178 GLY C N 1
ATOM 5097 C CA . GLY C 1 178 ? 3.379 -30.570 39.220 1.00 18.49 178 GLY C CA 1
ATOM 5098 C C . GLY C 1 178 ? 2.264 -31.604 39.000 1.00 19.13 178 GLY C C 1
ATOM 5099 O O . GLY C 1 178 ? 2.044 -32.456 39.822 1.00 20.44 178 GLY C O 1
ATOM 5100 N N . SER C 1 179 ? 1.623 -31.522 37.838 1.00 18.90 179 SER C N 1
ATOM 5101 C CA . SER C 1 179 ? 0.603 -32.427 37.418 1.00 19.27 179 SER C CA 1
ATOM 5102 C C . SER C 1 179 ? 0.669 -32.625 35.941 1.00 18.48 179 SER C C 1
ATOM 5103 O O . SER C 1 179 ? 1.006 -31.689 35.181 1.00 18.16 179 SER C O 1
ATOM 5106 N N . PRO C 1 180 ? 0.273 -33.814 35.477 1.00 18.63 180 PRO C N 1
ATOM 5107 C CA . PRO C 1 180 ? 0.145 -34.043 34.039 1.00 19.30 180 PRO C CA 1
ATOM 5108 C C . PRO C 1 180 ? -0.916 -33.176 33.363 1.00 18.61 180 PRO C C 1
ATOM 5109 O O . PRO C 1 180 ? -0.844 -32.952 32.164 1.00 18.43 180 PRO C O 1
ATOM 5113 N N . LEU C 1 181 ? -1.885 -32.674 34.123 1.00 18.72 181 LEU C N 1
ATOM 5114 C CA . LEU C 1 181 ? -2.885 -31.793 33.504 1.00 18.70 181 LEU C CA 1
ATOM 5115 C C . LEU C 1 181 ? -2.329 -30.524 33.024 1.00 18.59 181 LEU C C 1
ATOM 5116 O O . LEU C 1 181 ? -2.871 -29.882 32.156 1.00 18.37 181 LEU C O 1
ATOM 5121 N N . LEU C 1 182 ? -1.198 -30.084 33.561 1.00 18.36 182 LEU C N 1
ATOM 5122 C CA . LEU C 1 182 ? -0.576 -28.823 32.996 1.00 19.55 182 LEU C CA 1
ATOM 5123 C C . LEU C 1 182 ? -0.272 -28.851 31.521 1.00 19.91 182 LEU C C 1
ATOM 5124 O O . LEU C 1 182 ? -0.439 -27.857 30.829 1.00 19.85 182 LEU C O 1
ATOM 5129 N N . ALA C 1 183 ? 0.158 -30.006 31.007 1.00 20.46 183 ALA C N 1
ATOM 5130 C CA . ALA C 1 183 ? 0.410 -30.141 29.574 1.00 22.03 183 ALA C CA 1
ATOM 5131 C C . ALA C 1 183 ? -0.815 -30.028 28.689 1.00 22.32 183 ALA C C 1
ATOM 5132 O O . ALA C 1 183 ? -0.701 -29.947 27.475 1.00 22.75 183 ALA C O 1
ATOM 5134 N N . ARG C 1 184 ? -2.006 -30.074 29.300 1.00 20.09 184 ARG C N 1
ATOM 5135 C CA . ARG C 1 184 ? -3.243 -30.045 28.568 1.00 21.18 184 ARG C CA 1
ATOM 5136 C C . ARG C 1 184 ? -3.909 -28.699 28.708 1.00 19.19 184 ARG C C 1
ATOM 5137 O O . ARG C 1 184 ? -5.066 -28.479 28.257 1.00 19.60 184 ARG C O 1
ATOM 5145 N N . VAL C 1 185 ? -3.180 -27.749 29.285 1.00 18.17 185 VAL C N 1
ATOM 5146 C CA . VAL C 1 185 ? -3.676 -26.362 29.380 1.00 17.67 185 VAL C CA 1
ATOM 5147 C C . VAL C 1 185 ? -2.717 -25.509 28.571 1.00 17.99 185 VAL C C 1
ATOM 5148 O O . VAL C 1 185 ? -1.523 -25.432 28.854 1.00 17.17 185 VAL C O 1
ATOM 5152 N N . THR C 1 186 ? -3.233 -24.808 27.567 1.00 17.88 186 THR C N 1
ATOM 5153 C CA . THR C 1 186 ? -2.335 -24.082 26.658 1.00 18.58 186 THR C CA 1
ATOM 5154 C C . THR C 1 186 ? -1.718 -22.957 27.458 1.00 19.72 186 THR C C 1
ATOM 5155 O O . THR C 1 186 ? -2.409 -22.324 28.297 1.00 21.56 186 THR C O 1
ATOM 5159 N N . GLY C 1 187 ? -0.497 -22.702 27.211 1.00 21.52 187 GLY C N 1
ATOM 5160 C CA . GLY C 1 187 ? 0.055 -21.589 27.965 1.00 23.75 187 GLY C CA 1
ATOM 5161 C C . GLY C 1 187 ? 0.291 -21.791 29.467 1.00 24.21 187 GLY C C 1
ATOM 5162 O O . GLY C 1 187 ? 0.627 -20.813 30.203 1.00 22.99 187 GLY C O 1
ATOM 5163 N N . ALA C 1 188 ? 0.172 -23.031 29.944 1.00 24.03 188 ALA C N 1
ATOM 5164 C CA . ALA C 1 188 ? 0.737 -23.308 31.314 1.00 23.26 188 ALA C CA 1
ATOM 5165 C C . ALA C 1 188 ? 2.177 -22.871 31.407 1.00 22.00 188 ALA C C 1
ATOM 5166 O O . ALA C 1 188 ? 2.580 -22.122 32.324 1.00 20.41 188 ALA C O 1
ATOM 5168 N N . GLY C 1 189 ? 3.011 -23.306 30.468 1.00 21.86 189 GLY C N 1
ATOM 5169 C CA . GLY C 1 189 ? 4.412 -22.946 30.496 1.00 21.98 189 GLY C CA 1
ATOM 5170 C C . GLY C 1 189 ? 4.625 -21.481 30.224 1.00 20.53 189 GLY C C 1
ATOM 5171 O O . GLY C 1 189 ? 5.498 -20.826 30.786 1.00 21.79 189 GLY C O 1
ATOM 5172 N N . CYS C 1 190 ? 3.752 -20.921 29.385 1.00 19.83 190 CYS C N 1
ATOM 5173 C CA . CYS C 1 190 ? 3.815 -19.499 29.129 1.00 17.97 190 CYS C CA 1
ATOM 5174 C C . CYS C 1 190 ? 3.529 -18.663 30.393 1.00 16.32 190 CYS C C 1
ATOM 5175 O O . CYS C 1 190 ? 4.254 -17.663 30.683 1.00 15.31 190 CYS C O 1
ATOM 5178 N N . LEU C 1 191 ? 2.488 -19.072 31.143 1.00 15.18 191 LEU C N 1
ATOM 5179 C CA . LEU C 1 191 ? 2.222 -18.434 32.392 1.00 14.68 191 LEU C CA 1
ATOM 5180 C C . LEU C 1 191 ? 3.413 -18.613 33.406 1.00 14.46 191 LEU C C 1
ATOM 5181 O O . LEU C 1 191 ? 3.726 -17.667 34.125 1.00 14.56 191 LEU C O 1
ATOM 5186 N N . LEU C 1 192 ? 4.058 -19.766 33.404 1.00 14.33 192 LEU C N 1
ATOM 5187 C CA . LEU C 1 192 ? 5.186 -19.942 34.298 1.00 14.38 192 LEU C CA 1
ATOM 5188 C C . LEU C 1 192 ? 6.297 -18.911 33.989 1.00 14.36 192 LEU C C 1
ATOM 5189 O O . LEU C 1 192 ? 6.872 -18.323 34.902 1.00 14.39 192 LEU C O 1
ATOM 5194 N N . GLY C 1 193 ? 6.491 -18.586 32.723 1.00 14.35 193 GLY C N 1
ATOM 5195 C CA . GLY C 1 193 ? 7.419 -17.484 32.401 1.00 14.39 193 GLY C CA 1
ATOM 5196 C C . GLY C 1 193 ? 7.035 -16.182 33.055 1.00 14.39 193 GLY C C 1
ATOM 5197 O O . GLY C 1 193 ? 7.835 -15.425 33.585 1.00 14.45 193 GLY C O 1
ATOM 5198 N N . GLY C 1 194 ? 5.733 -15.874 33.000 1.00 14.34 194 GLY C N 1
ATOM 5199 C CA . GLY C 1 194 ? 5.256 -14.654 33.663 1.00 14.36 194 GLY C CA 1
ATOM 5200 C C . GLY C 1 194 ? 5.378 -14.695 35.184 1.00 14.39 194 GLY C C 1
ATOM 5201 O O . GLY C 1 194 ? 5.701 -13.728 35.821 1.00 14.46 194 GLY C O 1
ATOM 5202 N N . ILE C 1 195 ? 5.130 -15.848 35.787 1.00 14.37 195 ILE C N 1
ATOM 5203 C CA . ILE C 1 195 ? 5.273 -15.991 37.221 1.00 14.42 195 ILE C CA 1
ATOM 5204 C C . ILE C 1 195 ? 6.737 -15.769 37.592 1.00 14.51 195 ILE C C 1
ATOM 5205 O O . ILE C 1 195 ? 7.062 -15.078 38.550 1.00 14.60 195 ILE C O 1
ATOM 5210 N N . ILE C 1 196 ? 7.653 -16.369 36.828 1.00 14.51 196 ILE C N 1
ATOM 5211 C CA . ILE C 1 196 ? 9.084 -16.111 37.098 1.00 14.60 196 ILE C CA 1
ATOM 5212 C C . ILE C 1 196 ? 9.407 -14.621 37.033 1.00 14.66 196 ILE C C 1
ATOM 5213 O O . ILE C 1 196 ? 10.052 -14.089 37.956 1.00 14.76 196 ILE C O 1
ATOM 5218 N N . ALA C 1 197 ? 8.903 -13.939 36.034 1.00 14.61 197 ALA C N 1
ATOM 5219 C CA . ALA C 1 197 ? 9.078 -12.499 35.947 1.00 14.67 197 ALA C CA 1
ATOM 5220 C C . ALA C 1 197 ? 8.570 -11.803 37.209 1.00 14.74 197 ALA C C 1
ATOM 5221 O O . ALA C 1 197 ? 9.111 -10.877 37.751 1.00 14.86 197 ALA C O 1
ATOM 5223 N N . GLY C 1 198 ? 7.438 -12.304 37.714 1.00 14.69 198 GLY C N 1
ATOM 5224 C CA . GLY C 1 198 ? 6.844 -11.758 38.920 1.00 14.76 198 GLY C CA 1
ATOM 5225 C C . GLY C 1 198 ? 7.656 -11.880 40.162 1.00 14.89 198 GLY C C 1
ATOM 5226 O O . GLY C 1 198 ? 7.446 -11.148 41.107 1.00 15.00 198 GLY C O 1
ATOM 5227 N N . PHE C 1 199 ? 8.619 -12.812 40.164 1.00 14.89 199 PHE C N 1
ATOM 5228 C CA . PHE C 1 199 ? 9.488 -13.047 41.346 1.00 15.03 199 PHE C CA 1
ATOM 5229 C C . PHE C 1 199 ? 10.825 -12.288 41.252 1.00 15.15 199 PHE C C 1
ATOM 5230 O O . PHE C 1 199 ? 11.631 -12.443 42.135 1.00 15.28 199 PHE C O 1
ATOM 5238 N N . LEU C 1 200 ? 10.997 -11.483 40.217 1.00 15.11 200 LEU C N 1
ATOM 5239 C CA . LEU C 1 200 ? 12.401 -10.916 40.034 1.00 15.22 200 LEU C CA 1
ATOM 5240 C C . LEU C 1 200 ? 12.643 -9.640 40.830 1.00 15.40 200 LEU C C 1
ATOM 5241 O O . LEU C 1 200 ? 13.810 -9.389 41.174 1.00 15.54 200 LEU C O 1
ATOM 5246 N N . PHE C 1 201 ? 11.647 -8.777 41.042 1.00 15.42 201 PHE C N 1
ATOM 5247 C CA . PHE C 1 201 ? 11.838 -7.543 41.838 1.00 15.63 201 PHE C CA 1
ATOM 5248 C C . PHE C 1 201 ? 13.062 -6.726 41.353 1.00 15.74 201 PHE C C 1
ATOM 5249 O O . PHE C 1 201 ? 13.870 -6.299 42.154 1.00 15.93 201 PHE C O 1
ATOM 5257 N N . ARG C 1 202 ? 13.176 -6.610 40.033 1.00 15.68 202 ARG C N 1
ATOM 5258 C CA . ARG C 1 202 ? 14.137 -5.731 39.397 1.00 16.30 202 ARG C CA 1
ATOM 5259 C C . ARG C 1 202 ? 15.558 -6.213 39.623 1.00 16.58 202 ARG C C 1
ATOM 5260 O O . ARG C 1 202 ? 16.497 -5.453 39.399 1.00 17.09 202 ARG C O 1
ATOM 5268 N N . GLU C 1 203 ? 15.761 -7.458 39.944 1.00 16.57 203 GLU C N 1
ATOM 5269 C CA . GLU C 1 203 ? 17.145 -8.048 40.020 1.00 17.04 203 GLU C CA 1
ATOM 5270 C C . GLU C 1 203 ? 17.503 -8.609 38.654 1.00 16.77 203 GLU C C 1
ATOM 5271 O O . GLU C 1 203 ? 16.943 -9.594 38.213 1.00 15.90 203 GLU C O 1
ATOM 5277 N N . THR C 1 204 ? 18.547 -8.038 38.041 1.00 17.16 204 THR C N 1
ATOM 5278 C CA . THR C 1 204 ? 18.956 -8.524 36.754 1.00 17.74 204 THR C CA 1
ATOM 5279 C C . THR C 1 204 ? 19.803 -9.829 36.820 1.00 17.93 204 THR C C 1
ATOM 5280 O O . THR C 1 204 ? 19.988 -10.489 35.792 1.00 18.64 204 THR C O 1
ATOM 5284 N N . GLU C 1 205 ? 20.254 -10.194 37.997 1.00 17.68 205 GLU C N 1
ATOM 5285 C CA . GLU C 1 205 ? 20.933 -11.473 38.272 1.00 18.35 205 GLU C CA 1
ATOM 5286 C C . GLU C 1 205 ? 20.252 -12.129 39.476 1.00 17.90 205 GLU C C 1
ATOM 5287 O O . GLU C 1 205 ? 20.661 -12.030 40.606 1.00 17.56 205 GLU C O 1
ATOM 5293 N N . PRO C 1 206 ? 19.079 -12.740 39.220 1.00 17.06 206 PRO C N 1
ATOM 5294 C CA . PRO C 1 206 ? 18.260 -13.121 40.335 1.00 17.38 206 PRO C CA 1
ATOM 5295 C C . PRO C 1 206 ? 18.856 -14.252 41.131 1.00 17.90 206 PRO C C 1
ATOM 5296 O O . PRO C 1 206 ? 19.609 -15.072 40.587 1.00 17.80 206 PRO C O 1
ATOM 5300 N N . ASP C 1 207 ? 18.559 -14.249 42.425 1.00 18.46 207 ASP C N 1
ATOM 5301 C CA . ASP C 1 207 ? 18.980 -15.329 43.306 1.00 19.48 207 ASP C CA 1
ATOM 5302 C C . ASP C 1 207 ? 18.335 -16.615 42.842 1.00 17.94 207 ASP C C 1
ATOM 5303 O O . ASP C 1 207 ? 17.113 -16.626 42.536 1.00 16.77 207 ASP C O 1
ATOM 5308 N N . ILE C 1 208 ? 19.076 -17.740 42.835 1.00 17.18 208 ILE C N 1
ATOM 5309 C CA . ILE C 1 208 ? 18.475 -19.013 42.469 1.00 17.01 208 ILE C CA 1
ATOM 5310 C C . ILE C 1 208 ? 17.269 -19.346 43.377 1.00 16.88 208 ILE C C 1
ATOM 5311 O O . ILE C 1 208 ? 16.331 -20.005 42.924 1.00 16.61 208 ILE C O 1
ATOM 5316 N N . GLU C 1 209 ? 17.242 -18.823 44.606 1.00 17.23 209 GLU C N 1
ATOM 5317 C CA . GLU C 1 209 ? 16.117 -19.099 45.518 1.00 17.36 209 GLU C CA 1
ATOM 5318 C C . GLU C 1 209 ? 14.838 -18.481 45.003 1.00 16.42 209 GLU C C 1
ATOM 5319 O O . GLU C 1 209 ? 13.770 -19.043 45.235 1.00 16.14 209 GLU C O 1
ATOM 5325 N N . ALA C 1 210 ? 14.923 -17.335 44.343 1.00 15.64 210 ALA C N 1
ATOM 5326 C CA . ALA C 1 210 ? 13.721 -16.725 43.785 1.00 15.47 210 ALA C CA 1
ATOM 5327 C C . ALA C 1 210 ? 13.196 -17.568 42.633 1.00 15.29 210 ALA C C 1
ATOM 5328 O O . ALA C 1 210 ? 11.963 -17.719 42.431 1.00 15.17 210 ALA C O 1
ATOM 5330 N N . LEU C 1 211 ? 14.092 -18.118 41.818 1.00 15.28 211 LEU C N 1
ATOM 5331 C CA . LEU C 1 211 ? 13.723 -18.891 40.670 1.00 15.14 211 LEU C CA 1
ATOM 5332 C C . LEU C 1 211 ? 13.123 -20.234 41.201 1.00 15.15 211 LEU C C 1
ATOM 5333 O O . LEU C 1 211 ? 12.080 -20.714 40.711 1.00 15.04 211 LEU C O 1
ATOM 5338 N N . ILE C 1 212 ? 13.743 -20.813 42.210 1.00 15.31 212 ILE C N 1
ATOM 5339 C CA . ILE C 1 212 ? 13.230 -22.085 42.796 1.00 15.36 212 ILE C CA 1
ATOM 5340 C C . ILE C 1 212 ? 11.812 -21.827 43.321 1.00 15.29 212 ILE C C 1
ATOM 5341 O O . ILE C 1 212 ? 10.889 -22.641 43.126 1.00 15.23 212 ILE C O 1
ATOM 5346 N N . GLU C 1 213 ? 11.616 -20.716 44.022 1.00 15.33 213 GLU C N 1
ATOM 5347 C CA . GLU C 1 213 ? 10.329 -20.433 44.627 1.00 15.30 213 GLU C CA 1
ATOM 5348 C C . GLU C 1 213 ? 9.254 -20.221 43.518 1.00 15.10 213 GLU C C 1
ATOM 5349 O O . GLU C 1 213 ? 8.135 -20.682 43.651 1.00 15.05 213 GLU C O 1
ATOM 5355 N N . ALA C 1 214 ? 9.592 -19.473 42.484 1.00 15.01 214 ALA C N 1
ATOM 5356 C CA . ALA C 1 214 ? 8.633 -19.205 41.353 1.00 14.84 214 ALA C CA 1
ATOM 5357 C C . ALA C 1 214 ? 8.155 -20.525 40.753 1.00 14.78 214 ALA C C 1
ATOM 5358 O O . ALA C 1 214 ? 6.957 -20.755 40.602 1.00 14.70 214 ALA C O 1
ATOM 5360 N N . VAL C 1 215 ? 9.091 -21.433 40.468 1.00 14.83 215 VAL C N 1
ATOM 5361 C CA . VAL C 1 215 ? 8.727 -22.680 39.771 1.00 14.79 215 VAL C CA 1
ATOM 5362 C C . VAL C 1 215 ? 7.989 -23.559 40.723 1.00 14.85 215 VAL C C 1
ATOM 5363 O O . VAL C 1 215 ? 6.996 -24.225 40.336 1.00 14.79 215 VAL C O 1
ATOM 5367 N N . SER C 1 216 ? 8.364 -23.545 41.983 1.00 14.98 216 SER C N 1
ATOM 5368 C CA . SER C 1 216 ? 7.739 -24.407 42.972 1.00 15.07 216 SER C CA 1
ATOM 5369 C C . SER C 1 216 ? 6.351 -23.926 43.309 1.00 14.99 216 SER C C 1
ATOM 5370 O O . SER C 1 216 ? 5.449 -24.745 43.524 1.00 15.00 216 SER C O 1
ATOM 5373 N N . VAL C 1 217 ? 6.154 -22.616 43.483 1.00 14.95 217 VAL C N 1
ATOM 5374 C CA . VAL C 1 217 ? 4.833 -22.108 43.733 1.00 14.89 217 VAL C CA 1
ATOM 5375 C C . VAL C 1 217 ? 3.905 -22.579 42.610 1.00 14.75 217 VAL C C 1
ATOM 5376 O O . VAL C 1 217 ? 2.776 -23.078 42.910 1.00 14.74 217 VAL C O 1
ATOM 5380 N N . PHE C 1 218 ? 4.337 -22.447 41.378 1.00 14.66 218 PHE C N 1
ATOM 5381 C CA . PHE C 1 218 ? 3.495 -22.820 40.253 1.00 14.77 218 PHE C CA 1
ATOM 5382 C C . PHE C 1 218 ? 3.208 -24.312 40.250 1.00 14.68 218 PHE C C 1
ATOM 5383 O O . PHE C 1 218 ? 2.055 -24.738 40.147 1.00 14.57 218 PHE C O 1
ATOM 5391 N N . ASN C 1 219 ? 4.240 -25.127 40.362 1.00 14.90 219 ASN C N 1
ATOM 5392 C CA . ASN C 1 219 ? 4.019 -26.558 40.228 1.00 15.39 219 ASN C CA 1
ATOM 5393 C C . ASN C 1 219 ? 3.371 -27.173 41.441 1.00 14.86 219 ASN C C 1
ATOM 5394 O O . ASN C 1 219 ? 2.577 -28.102 41.290 1.00 14.88 219 ASN C O 1
ATOM 5399 N N . ILE C 1 220 ? 3.600 -26.633 42.655 1.00 14.93 220 ILE C N 1
ATOM 5400 C CA . ILE C 1 220 ? 2.874 -27.129 43.819 1.00 15.04 220 ILE C CA 1
ATOM 5401 C C . ILE C 1 220 ? 1.408 -26.748 43.689 1.00 14.93 220 ILE C C 1
ATOM 5402 O O . ILE C 1 220 ? 0.516 -27.558 44.004 1.00 14.98 220 ILE C O 1
ATOM 5407 N N . ALA C 1 221 ? 1.135 -25.528 43.282 1.00 14.82 221 ALA C N 1
ATOM 5408 C CA . ALA C 1 221 ? -0.278 -25.144 43.050 1.00 14.73 221 ALA C CA 1
ATOM 5409 C C . ALA C 1 221 ? -0.925 -26.110 42.051 1.00 14.68 221 ALA C C 1
ATOM 5410 O O . ALA C 1 221 ? -2.120 -26.474 42.232 1.00 14.68 221 ALA C O 1
ATOM 5412 N N . ALA C 1 222 ? -0.219 -26.465 40.977 1.00 14.64 222 ALA C N 1
ATOM 5413 C CA . ALA C 1 222 ? -0.784 -27.404 39.991 1.00 14.63 222 ALA C CA 1
ATOM 5414 C C . ALA C 1 222 ? -1.075 -28.746 40.609 1.00 14.77 222 ALA C C 1
ATOM 5415 O O . ALA C 1 222 ? -2.156 -29.343 40.372 1.00 14.77 222 ALA C O 1
ATOM 5417 N N . GLU C 1 223 ? -0.150 -29.231 41.393 1.00 15.55 223 GLU C N 1
ATOM 5418 C CA . GLU C 1 223 ? -0.346 -30.527 42.075 1.00 16.68 223 GLU C CA 1
ATOM 5419 C C . GLU C 1 223 ? -1.542 -30.494 42.946 1.00 16.64 223 GLU C C 1
ATOM 5420 O O . GLU C 1 223 ? -2.370 -31.462 42.960 1.00 17.46 223 GLU C O 1
ATOM 5426 N N . VAL C 1 224 ? -1.694 -29.468 43.743 1.00 16.18 224 VAL C N 1
ATOM 5427 C CA . VAL C 1 224 ? -2.749 -29.393 44.694 1.00 16.35 224 VAL C CA 1
ATOM 5428 C C . VAL C 1 224 ? -4.064 -29.195 43.936 1.00 15.88 224 VAL C C 1
ATOM 5429 O O . VAL C 1 224 ? -5.122 -29.801 44.281 1.00 16.53 224 VAL C O 1
ATOM 5433 N N . ALA C 1 225 ? -4.090 -28.349 42.922 1.00 15.19 225 ALA C N 1
ATOM 5434 C CA . ALA C 1 225 ? -5.379 -28.145 42.149 1.00 14.80 225 ALA C CA 1
ATOM 5435 C C . ALA C 1 225 ? -5.872 -29.440 41.553 1.00 14.94 225 ALA C C 1
ATOM 5436 O O . ALA C 1 225 ? -7.075 -29.699 41.524 1.00 14.89 225 ALA C O 1
ATOM 5438 N N . ALA C 1 226 ? -4.981 -30.257 41.077 1.00 15.03 226 ALA C N 1
ATOM 5439 C CA . ALA C 1 226 ? -5.365 -31.489 40.365 1.00 15.63 226 ALA C CA 1
ATOM 5440 C C . ALA C 1 226 ? -5.889 -32.524 41.376 1.00 16.82 226 ALA C C 1
ATOM 5441 O O . ALA C 1 226 ? -6.665 -33.411 40.974 1.00 17.61 226 ALA C O 1
ATOM 5443 N N . GLU C 1 227 ? -5.590 -32.370 42.659 1.00 17.73 227 GLU C N 1
ATOM 5444 C CA . GLU C 1 227 ? -6.149 -33.226 43.739 1.00 19.83 227 GLU C CA 1
ATOM 5445 C C . GLU C 1 227 ? -7.496 -32.786 44.200 1.00 20.01 227 GLU C C 1
ATOM 5446 O O . GLU C 1 227 ? -8.177 -33.483 44.929 1.00 22.14 227 GLU C O 1
ATOM 5452 N N . ASN C 1 228 ? -7.958 -31.601 43.788 1.00 19.46 228 ASN C N 1
ATOM 5453 C CA . ASN C 1 228 ? -9.236 -31.114 44.230 1.00 20.60 228 ASN C CA 1
ATOM 5454 C C . ASN C 1 228 ? -10.378 -31.992 43.732 1.00 20.99 228 ASN C C 1
ATOM 5455 O O . ASN C 1 228 ? -10.375 -32.458 42.566 1.00 19.45 228 ASN C O 1
ATOM 5460 N N . GLU C 1 229 ? -11.336 -32.255 44.593 1.00 22.80 229 GLU C N 1
ATOM 5461 C CA . GLU C 1 229 ? -12.444 -33.103 44.241 1.00 23.41 229 GLU C CA 1
ATOM 5462 C C . GLU C 1 229 ? -13.230 -32.576 43.034 1.00 22.46 229 GLU C C 1
ATOM 5463 O O . GLU C 1 229 ? -13.869 -33.352 42.321 1.00 24.10 229 GLU C O 1
ATOM 5469 N N . ASN C 1 230 ? -13.216 -31.250 42.824 1.00 20.52 230 ASN C N 1
ATOM 5470 C CA . ASN C 1 230 ? -13.908 -30.606 41.701 1.00 21.36 230 ASN C CA 1
ATOM 5471 C C . ASN C 1 230 ? -13.041 -30.440 40.442 1.00 18.76 230 ASN C C 1
ATOM 5472 O O . ASN C 1 230 ? -13.509 -29.864 39.472 1.00 17.63 230 ASN C O 1
ATOM 5477 N N . CYS C 1 231 ? -11.847 -31.048 40.455 1.00 16.73 231 CYS C N 1
ATOM 5478 C CA . CYS C 1 231 ? -11.110 -31.115 39.219 1.00 16.85 231 CYS C CA 1
ATOM 5479 C C . CYS C 1 231 ? -11.466 -32.294 38.384 1.00 16.31 231 CYS C C 1
ATOM 5480 O O . CYS C 1 231 ? -11.157 -33.464 38.768 1.00 16.45 231 CYS C O 1
ATOM 5483 N N . GLY C 1 232 ? -12.107 -32.022 37.261 1.00 15.83 232 GLY C N 1
ATOM 5484 C CA . GLY C 1 232 ? -12.627 -33.096 36.403 1.00 15.64 232 GLY C CA 1
ATOM 5485 C C . GLY C 1 232 ? -11.902 -33.237 35.088 1.00 15.59 232 GLY C C 1
ATOM 5486 O O . GLY C 1 232 ? -12.276 -34.098 34.268 1.00 16.46 232 GLY C O 1
ATOM 5487 N N . GLY C 1 233 ? -10.843 -32.454 34.897 1.00 15.02 233 GLY C N 1
ATOM 5488 C CA . GLY C 1 233 ? -10.120 -32.517 33.666 1.00 14.94 233 GLY C CA 1
ATOM 5489 C C . GLY C 1 233 ? -9.419 -31.215 33.403 1.00 14.79 233 GLY C C 1
ATOM 5490 O O . GLY C 1 233 ? -9.410 -30.380 34.290 1.00 14.69 233 GLY C O 1
ATOM 5491 N N . PRO C 1 234 ? -8.848 -31.071 32.260 1.00 14.80 234 PRO C N 1
ATOM 5492 C CA . PRO C 1 234 ? -8.063 -29.878 31.972 1.00 14.69 234 PRO C CA 1
ATOM 5493 C C . PRO C 1 234 ? -8.883 -28.594 31.979 1.00 14.58 234 PRO C C 1
ATOM 5494 O O . PRO C 1 234 ? -8.343 -27.522 32.250 1.00 14.48 234 PRO C O 1
ATOM 5498 N N . GLY C 1 235 ? -10.187 -28.674 31.689 1.00 14.62 235 GLY C N 1
ATOM 5499 C CA . GLY C 1 235 ? -11.026 -27.484 31.700 1.00 14.54 235 GLY C CA 1
ATOM 5500 C C . GLY C 1 235 ? -11.222 -26.962 33.081 1.00 14.46 235 GLY C C 1
ATOM 5501 O O . GLY C 1 235 ? -11.086 -25.766 33.339 1.00 14.38 235 GLY C O 1
ATOM 5502 N N . THR C 1 236 ? -11.628 -27.795 34.009 1.00 14.51 236 THR C N 1
ATOM 5503 C CA . THR C 1 236 ? -11.922 -27.331 35.368 1.00 14.47 236 THR C CA 1
ATOM 5504 C C . THR C 1 236 ? -10.616 -27.079 36.109 1.00 14.43 236 THR C C 1
ATOM 5505 O O . THR C 1 236 ? -10.598 -26.342 37.059 1.00 14.39 236 THR C O 1
ATOM 5509 N N . PHE C 1 237 ? -9.561 -27.722 35.654 1.00 14.46 237 PHE C N 1
ATOM 5510 C CA . PHE C 1 237 ? -8.256 -27.548 36.340 1.00 14.44 237 PHE C CA 1
ATOM 5511 C C . PHE C 1 237 ? -7.768 -26.145 36.261 1.00 14.34 237 PHE C C 1
ATOM 5512 O O . PHE C 1 237 ? -7.219 -25.640 37.241 1.00 14.33 237 PHE C O 1
ATOM 5520 N N . SER C 1 238 ? -7.975 -25.495 35.148 1.00 14.30 238 SER C N 1
ATOM 5521 C CA . SER C 1 238 ? -7.411 -24.141 34.987 1.00 14.23 238 SER C CA 1
ATOM 5522 C C . SER C 1 238 ? -7.963 -23.117 36.019 1.00 14.20 238 SER C C 1
ATOM 5523 O O . SER C 1 238 ? -7.203 -22.456 36.730 1.00 14.19 238 SER C O 1
ATOM 5526 N N . PRO C 1 239 ? -9.325 -22.977 36.197 1.00 14.22 239 PRO C N 1
ATOM 5527 C CA . PRO C 1 239 ? -9.817 -22.166 37.262 1.00 14.22 239 PRO C CA 1
ATOM 5528 C C . PRO C 1 239 ? -9.246 -22.578 38.626 1.00 14.26 239 PRO C C 1
ATOM 5529 O O . PRO C 1 239 ? -8.957 -21.726 39.502 1.00 14.28 239 PRO C O 1
ATOM 5533 N N . LEU C 1 240 ? -9.155 -23.872 38.915 1.00 14.31 240 LEU C N 1
ATOM 5534 C CA . LEU C 1 240 ? -8.708 -24.346 40.190 1.00 14.38 240 LEU C CA 1
ATOM 5535 C C . LEU C 1 240 ? -7.237 -24.006 40.411 1.00 14.38 240 LEU C C 1
ATOM 5536 O O . LEU C 1 240 ? -6.858 -23.805 41.525 1.00 14.44 240 LEU C O 1
ATOM 5541 N N . LEU C 1 241 ? -6.463 -24.043 39.352 1.00 14.33 241 LEU C N 1
ATOM 5542 C CA . LEU C 1 241 ? -5.015 -23.633 39.464 1.00 14.33 241 LEU C CA 1
ATOM 5543 C C . LEU C 1 241 ? -4.952 -22.230 39.974 1.00 14.31 241 LEU C C 1
ATOM 5544 O O . LEU C 1 241 ? -4.136 -21.916 40.855 1.00 14.37 241 LEU C O 1
ATOM 5549 N N . LEU C 1 242 ? -5.712 -21.357 39.345 1.00 14.26 242 LEU C N 1
ATOM 5550 C CA . LEU C 1 242 ? -5.719 -19.946 39.755 1.00 14.27 242 LEU C CA 1
ATOM 5551 C C . LEU C 1 242 ? -6.169 -19.787 41.190 1.00 14.35 242 LEU C C 1
ATOM 5552 O O . LEU C 1 242 ? -5.591 -19.019 41.968 1.00 14.41 242 LEU C O 1
ATOM 5557 N N . ASP C 1 243 ? -7.215 -20.523 41.602 1.00 14.38 243 ASP C N 1
ATOM 5558 C CA . ASP C 1 243 ? -7.609 -20.483 43.003 1.00 14.49 243 ASP C CA 1
ATOM 5559 C C . ASP C 1 243 ? -6.505 -20.927 43.931 1.00 14.57 243 ASP C C 1
ATOM 5560 O O . ASP C 1 243 ? -6.321 -20.403 45.004 1.00 14.68 243 ASP C O 1
ATOM 5565 N N . THR C 1 244 ? -5.816 -21.983 43.514 1.00 14.55 244 THR C N 1
ATOM 5566 C CA . THR C 1 244 ? -4.778 -22.590 44.364 1.00 14.66 244 THR C CA 1
ATOM 5567 C C . THR C 1 244 ? -3.582 -21.639 44.507 1.00 14.67 244 THR C C 1
ATOM 5568 O O . THR C 1 244 ? -3.021 -21.531 45.606 1.00 14.80 244 THR C O 1
ATOM 5572 N N . LEU C 1 245 ? -3.213 -20.983 43.443 1.00 14.57 245 LEU C N 1
ATOM 5573 C CA . LEU C 1 245 ? -2.148 -19.930 43.521 1.00 14.59 245 LEU C CA 1
ATOM 5574 C C . LEU C 1 245 ? -2.580 -18.850 44.505 1.00 14.68 245 LEU C C 1
ATOM 5575 O O . LEU C 1 245 ? -1.811 -18.349 45.303 1.00 14.79 245 LEU C O 1
ATOM 5580 N N . TYR C 1 246 ? -3.839 -18.438 44.434 1.00 14.66 246 TYR C N 1
ATOM 5581 C CA . TYR C 1 246 ? -4.340 -17.379 45.296 1.00 14.76 246 TYR C CA 1
ATOM 5582 C C . TYR C 1 246 ? -4.289 -17.762 46.784 1.00 14.93 246 TYR C C 1
ATOM 5583 O O . TYR C 1 246 ? -3.967 -16.910 47.630 1.00 15.07 246 TYR C O 1
ATOM 5592 N N . HIS C 1 247 ? -4.593 -19.042 47.110 1.00 14.95 247 HIS C N 1
ATOM 5593 C CA . HIS C 1 247 ? -4.652 -19.531 48.460 1.00 15.12 247 HIS C CA 1
ATOM 5594 C C . HIS C 1 247 ? -3.345 -20.122 48.996 1.00 15.23 247 HIS C C 1
ATOM 5595 O O . HIS C 1 247 ? -3.278 -20.374 50.171 1.00 15.41 247 HIS C O 1
ATOM 5602 N N . LEU C 1 248 ? -2.363 -20.349 48.131 1.00 15.15 248 LEU C N 1
ATOM 5603 C CA . LEU C 1 248 ? -1.189 -21.141 48.559 1.00 15.60 248 LEU C CA 1
ATOM 5604 C C . LEU C 1 248 ? -0.553 -20.569 49.836 1.00 16.29 248 LEU C C 1
ATOM 5605 O O . LEU C 1 248 ? -0.265 -19.361 49.873 1.00 16.14 248 LEU C O 1
ATOM 5610 N N . ASN C 1 249 ? -0.297 -21.435 50.780 1.00 17.01 249 ASN C N 1
ATOM 5611 C CA . ASN C 1 249 ? 0.330 -21.034 52.049 1.00 18.22 249 ASN C CA 1
ATOM 5612 C C . ASN C 1 249 ? 1.595 -21.777 52.306 1.00 18.93 249 ASN C C 1
ATOM 5613 O O . ASN C 1 249 ? 2.015 -22.648 51.577 1.00 18.24 249 ASN C O 1
ATOM 5618 N N . GLU C 1 250 ? 2.352 -21.266 53.278 1.00 20.11 250 GLU C N 1
ATOM 5619 C CA . GLU C 1 250 ? 3.664 -21.741 53.553 1.00 22.79 250 GLU C CA 1
ATOM 5620 C C . GLU C 1 250 ? 3.656 -23.190 53.989 1.00 21.86 250 GLU C C 1
ATOM 5621 O O . GLU C 1 250 ? 4.571 -23.931 53.652 1.00 21.85 250 GLU C O 1
ATOM 5627 N N . THR C 1 251 ? 2.675 -23.571 54.754 1.00 21.25 251 THR C N 1
ATOM 5628 C CA . THR C 1 251 ? 2.568 -24.948 55.206 1.00 23.32 251 THR C CA 1
ATOM 5629 C C . THR C 1 251 ? 2.469 -25.918 54.037 1.00 21.83 251 THR C C 1
ATOM 5630 O O . THR C 1 251 ? 3.183 -26.922 53.975 1.00 22.77 251 THR C O 1
ATOM 5634 N N . THR C 1 252 ? 1.598 -25.618 53.098 1.00 20.24 252 THR C N 1
ATOM 5635 C CA . THR C 1 252 ? 1.477 -26.472 51.934 1.00 19.27 252 THR C CA 1
ATOM 5636 C C . THR C 1 252 ? 2.767 -26.481 51.134 1.00 18.61 252 THR C C 1
ATOM 5637 O O . THR C 1 252 ? 3.182 -27.496 50.656 1.00 18.97 252 THR C O 1
ATOM 5641 N N . TYR C 1 253 ? 3.323 -25.312 50.900 1.00 17.99 253 TYR C N 1
ATOM 5642 C CA . TYR C 1 253 ? 4.582 -25.174 50.161 1.00 18.28 253 TYR C CA 1
ATOM 5643 C C . TYR C 1 253 ? 5.674 -26.063 50.765 1.00 19.45 253 TYR C C 1
ATOM 5644 O O . TYR C 1 253 ? 6.232 -26.882 50.084 1.00 18.97 253 TYR C O 1
ATOM 5653 N N . GLN C 1 254 ? 5.857 -25.944 52.054 1.00 21.17 254 GLN C N 1
ATOM 5654 C CA . GLN C 1 254 ? 6.968 -26.693 52.712 1.00 23.52 254 GLN C CA 1
ATOM 5655 C C . GLN C 1 254 ? 6.695 -28.207 52.769 1.00 23.44 254 GLN C C 1
ATOM 5656 O O . GLN C 1 254 ? 7.609 -28.971 52.565 1.00 24.21 254 GLN C O 1
ATOM 5662 N N . GLN C 1 255 ? 5.435 -28.615 52.911 1.00 22.92 255 GLN C N 1
ATOM 5663 C CA . GLN C 1 255 ? 5.090 -30.009 52.930 1.00 25.19 255 GLN C CA 1
ATOM 5664 C C . GLN C 1 255 ? 5.292 -30.630 51.541 1.00 24.87 255 GLN C C 1
ATOM 5665 O O . GLN C 1 255 ? 5.635 -31.817 51.441 1.00 25.96 255 GLN C O 1
ATOM 5671 N N . ARG C 1 256 ? 5.020 -29.896 50.475 1.00 21.73 256 ARG C N 1
ATOM 5672 C CA . ARG C 1 256 ? 4.959 -30.482 49.161 1.00 21.38 256 ARG C CA 1
ATOM 5673 C C . ARG C 1 256 ? 6.176 -30.349 48.306 1.00 20.62 256 ARG C C 1
ATOM 5674 O O . ARG C 1 256 ? 6.366 -31.118 47.377 1.00 20.58 256 ARG C O 1
ATOM 5682 N N . ILE C 1 257 ? 7.028 -29.350 48.566 1.00 19.95 257 ILE C N 1
ATOM 5683 C CA . ILE C 1 257 ? 8.143 -29.092 47.667 1.00 20.31 257 ILE C CA 1
ATOM 5684 C C . ILE C 1 257 ? 9.056 -30.320 47.523 1.00 20.86 257 ILE C C 1
ATOM 5685 O O . ILE C 1 257 ? 9.356 -30.950 48.518 1.00 21.52 257 ILE C O 1
ATOM 5690 N N . ARG C 1 258 ? 9.441 -30.626 46.289 1.00 21.50 258 ARG C N 1
ATOM 5691 C CA . ARG C 1 258 ? 10.365 -31.756 46.026 1.00 23.70 258 ARG C CA 1
ATOM 5692 C C . ARG C 1 258 ? 11.562 -31.207 45.240 1.00 24.23 258 ARG C C 1
ATOM 5693 O O . ARG C 1 258 ? 11.442 -30.970 44.044 1.00 23.09 258 ARG C O 1
ATOM 5701 N N . ILE C 1 259 ? 12.641 -30.914 45.930 1.00 25.31 259 ILE C N 1
ATOM 5702 C CA . ILE C 1 259 ? 13.842 -30.340 45.315 1.00 27.81 259 ILE C CA 1
ATOM 5703 C C . ILE C 1 259 ? 15.068 -31.200 45.601 1.00 28.56 259 ILE C C 1
ATOM 5704 O O . ILE C 1 259 ? 15.175 -31.764 46.675 1.00 28.07 259 ILE C O 1
ATOM 5709 N N . GLN C 1 260 ? 15.959 -31.315 44.619 1.00 29.51 260 GLN C N 1
ATOM 5710 C CA . GLN C 1 260 ? 17.308 -31.941 44.835 1.00 32.83 260 GLN C CA 1
ATOM 5711 C C . GLN C 1 260 ? 18.398 -31.099 44.167 1.00 34.05 260 GLN C C 1
ATOM 5712 O O . GLN C 1 260 ? 18.299 -30.724 42.993 1.00 28.50 260 GLN C O 1
ATOM 5718 N N . GLU C 1 261 ? 19.428 -30.772 44.934 1.00 34.28 261 GLU C N 1
ATOM 5719 C CA . GLU C 1 261 ? 20.643 -30.176 44.387 1.00 39.56 261 GLU C CA 1
ATOM 5720 C C . GLU C 1 261 ? 21.413 -31.216 43.574 1.00 43.58 261 GLU C C 1
ATOM 5721 O O . GLU C 1 261 ? 21.542 -32.384 43.985 1.00 44.67 261 GLU C O 1
ATOM 5727 N N . VAL C 1 262 ? 21.928 -30.786 42.423 1.00 42.29 262 VAL C N 1
ATOM 5728 C CA . VAL C 1 262 ? 22.630 -31.697 41.501 1.00 44.90 262 VAL C CA 1
ATOM 5729 C C . VAL C 1 262 ? 24.108 -31.640 41.947 1.00 42.76 262 VAL C C 1
ATOM 5730 O O . VAL C 1 262 ? 24.587 -30.518 42.153 1.00 43.75 262 VAL C O 1
ATOM 5734 N N . MET D 1 1 ? 15.090 8.083 -54.420 1.00 53.35 1 MET E N 1
ATOM 5735 C CA . MET D 1 1 ? 14.954 9.225 -53.496 1.00 57.77 1 MET E CA 1
ATOM 5736 C C . MET D 1 1 ? 14.385 10.506 -54.112 1.00 61.71 1 MET E C 1
ATOM 5737 O O . MET D 1 1 ? 14.682 11.638 -53.703 1.00 69.04 1 MET E O 1
ATOM 5742 N N . ASN D 1 2 ? 13.465 10.324 -55.013 1.00 49.78 2 ASN E N 1
ATOM 5743 C CA . ASN D 1 2 ? 12.817 11.428 -55.660 1.00 47.61 2 ASN E CA 1
ATOM 5744 C C . ASN D 1 2 ? 12.045 12.409 -54.716 1.00 42.23 2 ASN E C 1
ATOM 5745 O O . ASN D 1 2 ? 12.364 13.623 -54.601 1.00 38.10 2 ASN E O 1
ATOM 5750 N N . TYR D 1 3 ? 11.089 11.885 -53.970 1.00 34.43 3 TYR E N 1
ATOM 5751 C CA . TYR D 1 3 ? 10.242 12.726 -53.131 1.00 34.18 3 TYR E CA 1
ATOM 5752 C C . TYR D 1 3 ? 10.991 13.386 -51.978 1.00 33.70 3 TYR E C 1
ATOM 5753 O O . TYR D 1 3 ? 10.728 14.554 -51.667 1.00 36.01 3 TYR E O 1
ATOM 5762 N N . LEU D 1 4 ? 11.949 12.686 -51.385 1.00 32.19 4 LEU E N 1
ATOM 5763 C CA . LEU D 1 4 ? 12.715 13.248 -50.299 1.00 31.62 4 LEU E CA 1
ATOM 5764 C C . LEU D 1 4 ? 13.462 14.486 -50.765 1.00 33.96 4 LEU E C 1
ATOM 5765 O O . LEU D 1 4 ? 13.626 15.440 -49.995 1.00 31.39 4 LEU E O 1
ATOM 5770 N N . ASN D 1 5 ? 13.955 14.466 -52.001 1.00 34.62 5 ASN E N 1
ATOM 5771 C CA . ASN D 1 5 ? 14.652 15.664 -52.502 1.00 36.83 5 ASN E CA 1
ATOM 5772 C C . ASN D 1 5 ? 13.718 16.862 -52.485 1.00 37.21 5 ASN E C 1
ATOM 5773 O O . ASN D 1 5 ? 14.118 17.947 -52.091 1.00 38.45 5 ASN E O 1
ATOM 5778 N N . ASN D 1 6 ? 12.467 16.651 -52.864 1.00 37.95 6 ASN E N 1
ATOM 5779 C CA . ASN D 1 6 ? 11.475 17.693 -52.852 1.00 38.01 6 ASN E CA 1
ATOM 5780 C C . ASN D 1 6 ? 11.079 18.152 -51.472 1.00 37.20 6 ASN E C 1
ATOM 5781 O O . ASN D 1 6 ? 10.860 19.350 -51.259 1.00 39.55 6 ASN E O 1
ATOM 5786 N N . ILE D 1 7 ? 11.033 17.241 -50.506 1.00 33.85 7 ILE E N 1
ATOM 5787 C CA . ILE D 1 7 ? 10.765 17.658 -49.143 1.00 32.79 7 ILE E CA 1
ATOM 5788 C C . ILE D 1 7 ? 11.864 18.607 -48.684 1.00 33.47 7 ILE E C 1
ATOM 5789 O O . ILE D 1 7 ? 11.605 19.650 -48.071 1.00 33.91 7 ILE E O 1
ATOM 5794 N N . ARG D 1 8 ? 13.101 18.236 -48.959 1.00 34.18 8 ARG E N 1
ATOM 5795 C CA . ARG D 1 8 ? 14.211 19.033 -48.483 1.00 35.71 8 ARG E CA 1
ATOM 5796 C C . ARG D 1 8 ? 14.236 20.428 -49.099 1.00 38.89 8 ARG E C 1
ATOM 5797 O O . ARG D 1 8 ? 14.626 21.399 -48.444 1.00 39.60 8 ARG E O 1
ATOM 5805 N N . ILE D 1 9 ? 13.815 20.517 -50.351 1.00 39.39 9 ILE E N 1
ATOM 5806 C CA . ILE D 1 9 ? 13.785 21.788 -51.061 1.00 43.62 9 ILE E CA 1
ATOM 5807 C C . ILE D 1 9 ? 12.556 22.635 -50.740 1.00 43.23 9 ILE E C 1
ATOM 5808 O O . ILE D 1 9 ? 12.680 23.834 -50.532 1.00 45.86 9 ILE E O 1
ATOM 5813 N N . GLU D 1 10 ? 11.384 22.013 -50.681 1.00 43.59 10 GLU E N 1
ATOM 5814 C CA . GLU D 1 10 ? 10.124 22.739 -50.522 1.00 43.04 10 GLU E CA 1
ATOM 5815 C C . GLU D 1 10 ? 9.654 22.943 -49.071 1.00 42.02 10 GLU E C 1
ATOM 5816 O O . GLU D 1 10 ? 8.763 23.757 -48.821 1.00 40.67 10 GLU E O 1
ATOM 5822 N N . ASN D 1 11 ? 10.204 22.173 -48.132 1.00 41.64 11 ASN E N 1
ATOM 5823 C CA . ASN D 1 11 ? 9.894 22.360 -46.721 1.00 39.04 11 ASN E CA 1
ATOM 5824 C C . ASN D 1 11 ? 8.385 22.342 -46.407 1.00 37.88 11 ASN E C 1
ATOM 5825 O O . ASN D 1 11 ? 7.848 23.258 -45.782 1.00 36.48 11 ASN E O 1
ATOM 5830 N N . PRO D 1 12 ? 7.700 21.259 -46.786 1.00 36.17 12 PRO E N 1
ATOM 5831 C CA . PRO D 1 12 ? 6.247 21.191 -46.684 1.00 37.07 12 PRO E CA 1
ATOM 5832 C C . PRO D 1 12 ? 5.730 21.332 -45.252 1.00 35.74 12 PRO E C 1
ATOM 5833 O O . PRO D 1 12 ? 6.169 20.600 -44.350 1.00 33.18 12 PRO E O 1
ATOM 5837 N N . LEU D 1 13 ? 4.784 22.244 -45.089 1.00 32.97 13 LEU E N 1
ATOM 5838 C CA . LEU D 1 13 ? 4.096 22.389 -43.846 1.00 32.68 13 LEU E CA 1
ATOM 5839 C C . LEU D 1 13 ? 3.212 21.160 -43.589 1.00 31.57 13 LEU E C 1
ATOM 5840 O O . LEU D 1 13 ? 2.299 20.818 -44.370 1.00 32.56 13 LEU E O 1
ATOM 5845 N N . THR D 1 14 ? 3.503 20.467 -42.495 1.00 29.65 14 THR E N 1
ATOM 5846 C CA . THR D 1 14 ? 2.868 19.229 -42.173 1.00 28.80 14 THR E CA 1
ATOM 5847 C C . THR D 1 14 ? 2.219 19.368 -40.792 1.00 28.77 14 THR E C 1
ATOM 5848 O O . THR D 1 14 ? 2.912 19.478 -39.779 1.00 28.26 14 THR E O 1
ATOM 5852 N N . ILE D 1 15 ? 0.906 19.358 -40.742 1.00 28.68 15 ILE E N 1
ATOM 5853 C CA . ILE D 1 15 ? 0.178 19.580 -39.516 1.00 29.41 15 ILE E CA 1
ATOM 5854 C C . ILE D 1 15 ? 0.033 18.236 -38.811 1.00 29.30 15 ILE E C 1
ATOM 5855 O O . ILE D 1 15 ? -0.343 17.232 -39.420 1.00 27.59 15 ILE E O 1
ATOM 5860 N N . CYS D 1 16 ? 0.366 18.207 -37.525 1.00 28.47 16 CYS E N 1
ATOM 5861 C CA . CYS D 1 16 ? 0.229 16.984 -36.728 1.00 28.14 16 CYS E CA 1
ATOM 5862 C C . CYS D 1 16 ? -0.701 17.186 -35.537 1.00 29.13 16 CYS E C 1
ATOM 5863 O O . CYS D 1 16 ? -0.394 17.976 -34.639 1.00 29.48 16 CYS E O 1
ATOM 5866 N N . TYR D 1 17 ? -1.792 16.431 -35.508 1.00 28.08 17 TYR E N 1
ATOM 5867 C CA . TYR D 1 17 ? -2.627 16.271 -34.342 1.00 28.37 17 TYR E CA 1
ATOM 5868 C C . TYR D 1 17 ? -2.306 14.885 -33.803 1.00 27.50 17 TYR E C 1
ATOM 5869 O O . TYR D 1 17 ? -2.842 13.893 -34.262 1.00 26.96 17 TYR E O 1
ATOM 5878 N N . THR D 1 18 ? -1.342 14.816 -32.869 1.00 25.50 18 THR E N 1
ATOM 5879 C CA . THR D 1 18 ? -0.800 13.546 -32.477 1.00 25.61 18 THR E CA 1
ATOM 5880 C C . THR D 1 18 ? -0.776 13.397 -31.004 1.00 26.04 18 THR E C 1
ATOM 5881 O O . THR D 1 18 ? -1.217 14.296 -30.286 1.00 27.70 18 THR E O 1
ATOM 5885 N N . ASN D 1 19 ? -0.301 12.279 -30.524 1.00 25.91 19 ASN E N 1
ATOM 5886 C CA . ASN D 1 19 ? -0.431 11.958 -29.133 1.00 26.29 19 ASN E CA 1
ATOM 5887 C C . ASN D 1 19 ? 0.622 12.613 -28.265 1.00 26.07 19 ASN E C 1
ATOM 5888 O O . ASN D 1 19 ? 1.714 12.973 -28.719 1.00 24.07 19 ASN E O 1
ATOM 5893 N N . ASP D 1 20 ? 0.294 12.753 -26.999 1.00 28.48 20 ASP E N 1
ATOM 5894 C CA . ASP D 1 20 ? 1.150 13.465 -26.071 1.00 30.70 20 ASP E CA 1
ATOM 5895 C C . ASP D 1 20 ? 2.516 12.798 -25.796 1.00 29.39 20 ASP E C 1
ATOM 5896 O O . ASP D 1 20 ? 3.378 13.414 -25.129 1.00 30.45 20 ASP E O 1
ATOM 5901 N N . VAL D 1 21 ? 2.716 11.533 -26.162 1.00 25.42 21 VAL E N 1
ATOM 5902 C CA . VAL D 1 21 ? 3.960 10.878 -25.856 1.00 24.01 21 VAL E CA 1
ATOM 5903 C C . VAL D 1 21 ? 4.993 11.147 -26.946 1.00 23.97 21 VAL E C 1
ATOM 5904 O O . VAL D 1 21 ? 6.187 11.007 -26.722 1.00 25.18 21 VAL E O 1
ATOM 5908 N N . VAL D 1 22 ? 4.555 11.511 -28.141 1.00 22.86 22 VAL E N 1
ATOM 5909 C CA . VAL D 1 22 ? 5.439 11.513 -29.310 1.00 22.12 22 VAL E CA 1
ATOM 5910 C C . VAL D 1 22 ? 5.505 12.857 -30.058 1.00 22.43 22 VAL E C 1
ATOM 5911 O O . VAL D 1 22 ? 6.134 12.930 -31.097 1.00 21.99 22 VAL E O 1
ATOM 5915 N N . LYS D 1 23 ? 4.917 13.925 -29.527 1.00 22.68 23 LYS E N 1
ATOM 5916 C CA . LYS D 1 23 ? 4.942 15.208 -30.239 1.00 23.29 23 LYS E CA 1
ATOM 5917 C C . LYS D 1 23 ? 6.359 15.671 -30.576 1.00 22.09 23 LYS E C 1
ATOM 5918 O O . LYS D 1 23 ? 6.644 16.046 -31.700 1.00 21.58 23 LYS E O 1
ATOM 5924 N N . ASN D 1 24 ? 7.223 15.721 -29.564 1.00 21.06 24 ASN E N 1
ATOM 5925 C CA . ASN D 1 24 ? 8.584 16.214 -29.768 1.00 21.26 24 ASN E CA 1
ATOM 5926 C C . ASN D 1 24 ? 9.332 15.386 -30.784 1.00 20.15 24 ASN E C 1
ATOM 5927 O O . ASN D 1 24 ? 9.968 15.904 -31.691 1.00 19.12 24 ASN E O 1
ATOM 5932 N N . PHE D 1 25 ? 9.279 14.057 -30.628 1.00 19.55 25 PHE E N 1
ATOM 5933 C CA . PHE D 1 25 ? 9.997 13.197 -31.549 1.00 19.54 25 PHE E CA 1
ATOM 5934 C C . PHE D 1 25 ? 9.463 13.271 -32.964 1.00 19.35 25 PHE E C 1
ATOM 5935 O O . PHE D 1 25 ? 10.192 13.261 -33.952 1.00 18.37 25 PHE E O 1
ATOM 5943 N N . THR D 1 26 ? 8.138 13.326 -33.095 1.00 19.53 26 THR E N 1
ATOM 5944 C CA . THR D 1 26 ? 7.532 13.481 -34.414 1.00 20.56 26 THR E CA 1
ATOM 5945 C C . THR D 1 26 ? 7.956 14.792 -35.097 1.00 20.61 26 THR E C 1
ATOM 5946 O O . THR D 1 26 ? 8.357 14.813 -36.264 1.00 21.40 26 THR E O 1
ATOM 5950 N N . ALA D 1 27 ? 7.887 15.905 -34.352 1.00 20.21 27 ALA E N 1
ATOM 5951 C CA . ALA D 1 27 ? 8.389 17.184 -34.893 1.00 20.95 27 ALA E CA 1
ATOM 5952 C C . ALA D 1 27 ? 9.845 17.093 -35.288 1.00 21.25 27 ALA E C 1
ATOM 5953 O O . ALA D 1 27 ? 10.246 17.597 -36.351 1.00 22.96 27 ALA E O 1
ATOM 5955 N N . ASN D 1 28 ? 10.678 16.513 -34.422 1.00 21.01 28 ASN E N 1
ATOM 5956 C CA . ASN D 1 28 ? 12.107 16.420 -34.734 1.00 21.79 28 ASN E CA 1
ATOM 5957 C C . ASN D 1 28 ? 12.376 15.572 -35.965 1.00 21.63 28 ASN E C 1
ATOM 5958 O O . ASN D 1 28 ? 13.261 15.852 -36.741 1.00 23.04 28 ASN E O 1
ATOM 5963 N N . GLY D 1 29 ? 11.662 14.486 -36.095 1.00 21.73 29 GLY E N 1
ATOM 5964 C CA . GLY D 1 29 ? 11.844 13.643 -37.248 1.00 20.94 29 GLY E CA 1
ATOM 5965 C C . GLY D 1 29 ? 11.405 14.328 -38.537 1.00 22.66 29 GLY E C 1
ATOM 5966 O O . GLY D 1 29 ? 12.087 14.229 -39.534 1.00 23.65 29 GLY E O 1
ATOM 5967 N N . LEU D 1 30 ? 10.288 15.047 -38.502 1.00 22.77 30 LEU E N 1
ATOM 5968 C CA . LEU D 1 30 ? 9.876 15.843 -39.633 1.00 24.20 30 LEU E CA 1
ATOM 5969 C C . LEU D 1 30 ? 10.886 16.945 -39.971 1.00 25.15 30 LEU E C 1
ATOM 5970 O O . LEU D 1 30 ? 11.254 17.114 -41.142 1.00 25.83 30 LEU E O 1
ATOM 5975 N N . LEU D 1 31 ? 11.409 17.634 -38.965 1.00 25.68 31 LEU E N 1
ATOM 5976 C CA . LEU D 1 31 ? 12.500 18.570 -39.208 1.00 26.98 31 LEU E CA 1
ATOM 5977 C C . LEU D 1 31 ? 13.706 17.940 -39.855 1.00 27.55 31 LEU E C 1
ATOM 5978 O O . LEU D 1 31 ? 14.322 18.531 -40.718 1.00 28.40 31 LEU E O 1
ATOM 5983 N N . SER D 1 32 ? 14.100 16.750 -39.395 1.00 27.90 32 SER E N 1
ATOM 5984 C CA . SER D 1 32 ? 15.287 16.092 -39.899 1.00 28.48 32 SER E CA 1
ATOM 5985 C C . SER D 1 32 ? 15.213 15.779 -41.389 1.00 29.20 32 SER E C 1
ATOM 5986 O O . SER D 1 32 ? 16.238 15.913 -42.064 1.00 31.60 32 SER E O 1
ATOM 5989 N N . ILE D 1 33 ? 14.020 15.474 -41.914 1.00 28.12 33 ILE E N 1
ATOM 5990 C CA . ILE D 1 33 ? 13.889 15.255 -43.354 1.00 29.30 33 ILE E CA 1
ATOM 5991 C C . ILE D 1 33 ? 13.586 16.520 -44.182 1.00 30.52 33 ILE E C 1
ATOM 5992 O O . ILE D 1 33 ? 13.413 16.463 -45.381 1.00 30.71 33 ILE E O 1
ATOM 5997 N N . GLY D 1 34 ? 13.447 17.654 -43.513 1.00 31.28 34 GLY E N 1
ATOM 5998 C CA . GLY D 1 34 ? 13.274 18.940 -44.187 1.00 32.29 34 GLY E CA 1
ATOM 5999 C C . GLY D 1 34 ? 11.848 19.466 -44.250 1.00 31.95 34 GLY E C 1
ATOM 6000 O O . GLY D 1 34 ? 11.602 20.554 -44.799 1.00 33.98 34 GLY E O 1
ATOM 6001 N N . ALA D 1 35 ? 10.918 18.743 -43.626 1.00 28.74 35 ALA E N 1
ATOM 6002 C CA . ALA D 1 35 ? 9.569 19.199 -43.513 1.00 28.64 35 ALA E CA 1
ATOM 6003 C C . ALA D 1 35 ? 9.430 20.263 -42.394 1.00 28.79 35 ALA E C 1
ATOM 6004 O O . ALA D 1 35 ? 10.334 20.513 -41.615 1.00 30.56 35 ALA E O 1
ATOM 6006 N N . SER D 1 36 ? 8.277 20.908 -42.360 1.00 29.75 36 SER E N 1
ATOM 6007 C CA . SER D 1 36 ? 7.987 21.935 -41.401 1.00 30.13 36 SER E CA 1
ATOM 6008 C C . SER D 1 36 ? 6.797 21.473 -40.552 1.00 29.27 36 SER E C 1
ATOM 6009 O O . SER D 1 36 ? 5.647 21.618 -40.943 1.00 29.17 36 SER E O 1
ATOM 6012 N N . PRO D 1 37 ? 7.059 20.886 -39.389 1.00 27.18 37 PRO E N 1
ATOM 6013 C CA . PRO D 1 37 ? 5.939 20.442 -38.598 1.00 26.87 37 PRO E CA 1
ATOM 6014 C C . PRO D 1 37 ? 5.190 21.557 -37.900 1.00 28.68 37 PRO E C 1
ATOM 6015 O O . PRO D 1 37 ? 5.825 22.524 -37.457 1.00 28.59 37 PRO E O 1
ATOM 6019 N N . ALA D 1 38 ? 3.893 21.354 -37.692 1.00 28.65 38 ALA E N 1
ATOM 6020 C CA . ALA D 1 38 ? 3.139 22.225 -36.818 1.00 28.77 38 ALA E CA 1
ATOM 6021 C C . ALA D 1 38 ? 2.134 21.397 -36.052 1.00 28.97 38 ALA E C 1
ATOM 6022 O O . ALA D 1 38 ? 1.252 20.799 -36.631 1.00 27.17 38 ALA E O 1
ATOM 6024 N N . MET D 1 39 ? 2.253 21.369 -34.737 1.00 26.63 39 MET E N 1
ATOM 6025 C CA . MET D 1 39 ? 1.336 20.637 -33.880 1.00 27.89 39 MET E CA 1
ATOM 6026 C C . MET D 1 39 ? 0.180 21.540 -33.475 1.00 30.37 39 MET E C 1
ATOM 6027 O O . MET D 1 39 ? 0.084 22.022 -32.377 1.00 35.06 39 MET E O 1
ATOM 6032 N N . SER D 1 40 ? -0.654 21.866 -34.431 1.00 33.14 40 SER E N 1
ATOM 6033 C CA . SER D 1 40 ? -1.814 22.724 -34.188 1.00 34.20 40 SER E CA 1
ATOM 6034 C C . SER D 1 40 ? -2.998 21.840 -33.860 1.00 36.93 40 SER E C 1
ATOM 6035 O O . SER D 1 40 ? -3.321 20.939 -34.637 1.00 37.88 40 SER E O 1
ATOM 6038 N N . GLU D 1 41 ? -3.612 22.062 -32.695 1.00 37.90 41 GLU E N 1
ATOM 6039 C CA . GLU D 1 41 ? -4.779 21.300 -32.272 1.00 38.97 41 GLU E CA 1
ATOM 6040 C C . GLU D 1 41 ? -6.072 22.139 -32.125 1.00 38.58 41 GLU E C 1
ATOM 6041 O O . GLU D 1 41 ? -7.131 21.586 -31.857 1.00 38.02 41 GLU E O 1
ATOM 6047 N N . ALA D 1 42 ? -5.977 23.452 -32.282 1.00 36.09 42 ALA E N 1
ATOM 6048 C CA . ALA D 1 42 ? -7.163 24.301 -32.147 1.00 36.60 42 ALA E CA 1
ATOM 6049 C C . ALA D 1 42 ? -7.982 24.284 -33.430 1.00 36.35 42 ALA E C 1
ATOM 6050 O O . ALA D 1 42 ? -7.530 24.753 -34.471 1.00 35.99 42 ALA E O 1
ATOM 6052 N N . PRO D 1 43 ? -9.238 23.808 -33.358 1.00 36.97 43 PRO E N 1
ATOM 6053 C CA . PRO D 1 43 ? -10.117 23.926 -34.511 1.00 38.23 43 PRO E CA 1
ATOM 6054 C C . PRO D 1 43 ? -10.337 25.368 -35.027 1.00 39.16 43 PRO E C 1
ATOM 6055 O O . PRO D 1 43 ? -10.511 25.535 -36.237 1.00 40.35 43 PRO E O 1
ATOM 6059 N N . GLU D 1 44 ? -10.178 26.360 -34.142 1.00 40.60 44 GLU E N 1
ATOM 6060 C CA . GLU D 1 44 ? -10.303 27.791 -34.466 1.00 42.27 44 GLU E CA 1
ATOM 6061 C C . GLU D 1 44 ? -9.264 28.270 -35.481 1.00 42.20 44 GLU E C 1
ATOM 6062 O O . GLU D 1 44 ? -9.467 29.291 -36.102 1.00 47.39 44 GLU E O 1
ATOM 6068 N N . GLU D 1 45 ? -8.133 27.584 -35.635 1.00 38.18 45 GLU E N 1
ATOM 6069 C CA . GLU D 1 45 ? -7.149 28.019 -36.634 1.00 38.24 45 GLU E CA 1
ATOM 6070 C C . GLU D 1 45 ? -6.946 27.024 -37.776 1.00 38.67 45 GLU E C 1
ATOM 6071 O O . GLU D 1 45 ? -6.065 27.196 -38.611 1.00 39.03 45 GLU E O 1
ATOM 6077 N N . ALA D 1 46 ? -7.795 26.003 -37.841 1.00 38.11 46 ALA E N 1
ATOM 6078 C CA . ALA D 1 46 ? -7.567 24.923 -38.809 1.00 38.49 46 ALA E CA 1
ATOM 6079 C C . ALA D 1 46 ? -7.796 25.402 -40.236 1.00 40.47 46 ALA E C 1
ATOM 6080 O O . ALA D 1 46 ? -7.019 25.111 -41.140 1.00 38.81 46 ALA E O 1
ATOM 6082 N N . GLU D 1 47 ? -8.821 26.204 -40.447 1.00 43.48 47 GLU E N 1
ATOM 6083 C CA . GLU D 1 47 ? -9.049 26.672 -41.818 1.00 47.52 47 GLU E CA 1
ATOM 6084 C C . GLU D 1 47 ? -7.839 27.439 -42.360 1.00 46.98 47 GLU E C 1
ATOM 6085 O O . GLU D 1 47 ? -7.392 27.200 -43.467 1.00 47.54 47 GLU E O 1
ATOM 6091 N N . GLU D 1 48 ? -7.308 28.369 -41.564 1.00 46.89 48 GLU E N 1
ATOM 6092 C CA . GLU D 1 48 ? -6.174 29.171 -42.022 1.00 47.52 48 GLU E CA 1
ATOM 6093 C C . GLU D 1 48 ? -4.894 28.350 -42.199 1.00 46.21 48 GLU E C 1
ATOM 6094 O O . GLU D 1 48 ? -4.206 28.486 -43.209 1.00 48.34 48 GLU E O 1
ATOM 6100 N N . PHE D 1 49 ? -4.626 27.454 -41.254 1.00 44.03 49 PHE E N 1
ATOM 6101 C CA . PHE D 1 49 ? -3.434 26.599 -41.348 1.00 43.39 49 PHE E CA 1
ATOM 6102 C C . PHE D 1 49 ? -3.554 25.621 -42.508 1.00 39.85 49 PHE E C 1
ATOM 6103 O O . PHE D 1 49 ? -2.598 25.404 -43.232 1.00 38.80 49 PHE E O 1
ATOM 6111 N N . TYR D 1 50 ? -4.747 25.077 -42.732 1.00 38.74 50 TYR E N 1
ATOM 6112 C CA . TYR D 1 50 ? -4.889 23.991 -43.697 1.00 38.51 50 TYR E CA 1
ATOM 6113 C C . TYR D 1 50 ? -4.763 24.478 -45.133 1.00 42.24 50 TYR E C 1
ATOM 6114 O O . TYR D 1 50 ? -4.330 23.724 -46.017 1.00 40.87 50 TYR E O 1
ATOM 6123 N N . LYS D 1 51 ? -5.152 25.733 -45.384 1.00 44.98 51 LYS E N 1
ATOM 6124 C CA . LYS D 1 51 ? -5.057 26.286 -46.753 1.00 45.93 51 LYS E CA 1
ATOM 6125 C C . LYS D 1 51 ? -3.619 26.228 -47.269 1.00 45.84 51 LYS E C 1
ATOM 6126 O O . LYS D 1 51 ? -3.387 25.984 -48.455 1.00 46.33 51 LYS E O 1
ATOM 6132 N N . VAL D 1 52 ? -2.684 26.406 -46.357 1.00 43.68 52 VAL E N 1
ATOM 6133 C CA . VAL D 1 52 ? -1.255 26.527 -46.689 1.00 45.83 52 VAL E CA 1
ATOM 6134 C C . VAL D 1 52 ? -0.458 25.231 -46.365 1.00 44.60 52 VAL E C 1
ATOM 6135 O O . VAL D 1 52 ? 0.713 25.154 -46.693 1.00 50.18 52 VAL E O 1
ATOM 6139 N N . ALA D 1 53 ? -1.109 24.209 -45.806 1.00 39.05 53 ALA E N 1
ATOM 6140 C CA . ALA D 1 53 ? -0.442 22.965 -45.413 1.00 36.23 53 ALA E CA 1
ATOM 6141 C C . ALA D 1 53 ? -0.458 21.945 -46.531 1.00 35.42 53 ALA E C 1
ATOM 6142 O O . ALA D 1 53 ? -1.263 22.052 -47.459 1.00 34.91 53 ALA E O 1
ATOM 6144 N N . GLN D 1 54 ? 0.393 20.924 -46.410 1.00 32.94 54 GLN E N 1
ATOM 6145 C CA . GLN D 1 54 ? 0.524 19.874 -47.407 1.00 32.12 54 GLN E CA 1
ATOM 6146 C C . GLN D 1 54 ? -0.056 18.549 -46.946 1.00 30.12 54 GLN E C 1
ATOM 6147 O O . GLN D 1 54 ? -0.405 17.707 -47.783 1.00 30.64 54 GLN E O 1
ATOM 6153 N N . ALA D 1 55 ? -0.199 18.371 -45.631 1.00 28.97 55 ALA E N 1
ATOM 6154 C CA . ALA D 1 55 ? -0.886 17.214 -45.104 1.00 28.05 55 ALA E CA 1
ATOM 6155 C C . ALA D 1 55 ? -1.245 17.436 -43.651 1.00 28.06 55 ALA E C 1
ATOM 6156 O O . ALA D 1 55 ? -0.701 18.336 -43.014 1.00 29.48 55 ALA E O 1
ATOM 6158 N N . LEU D 1 56 ? -2.121 16.583 -43.142 1.00 27.45 56 LEU E N 1
ATOM 6159 C CA . LEU D 1 56 ? -2.496 16.510 -41.746 1.00 26.75 56 LEU E CA 1
ATOM 6160 C C . LEU D 1 56 ? -2.360 15.069 -41.254 1.00 25.41 56 LEU E C 1
ATOM 6161 O O . LEU D 1 56 ? -2.860 14.145 -41.886 1.00 26.22 56 LEU E O 1
ATOM 6166 N N . LEU D 1 57 ? -1.651 14.872 -40.169 1.00 24.42 57 LEU E N 1
ATOM 6167 C CA . LEU D 1 57 ? -1.639 13.600 -39.440 1.00 24.02 57 LEU E CA 1
ATOM 6168 C C . LEU D 1 57 ? -2.645 13.670 -38.293 1.00 24.50 57 LEU E C 1
ATOM 6169 O O . LEU D 1 57 ? -2.597 14.614 -37.503 1.00 24.59 57 LEU E O 1
ATOM 6174 N N . ILE D 1 58 ? -3.479 12.671 -38.181 1.00 23.58 58 ILE E N 1
ATOM 6175 C CA . ILE D 1 58 ? -4.302 12.474 -36.997 1.00 23.68 58 ILE E CA 1
ATOM 6176 C C . ILE D 1 58 ? -3.898 11.160 -36.367 1.00 23.47 58 ILE E C 1
ATOM 6177 O O . ILE D 1 58 ? -3.981 10.109 -37.005 1.00 24.05 58 ILE E O 1
ATOM 6182 N N . ASN D 1 59 ? -3.402 11.219 -35.134 1.00 24.28 59 ASN E N 1
ATOM 6183 C CA . ASN D 1 59 ? -2.961 10.031 -34.403 1.00 23.56 59 ASN E CA 1
ATOM 6184 C C . ASN D 1 59 ? -3.680 10.044 -33.053 1.00 24.72 59 ASN E C 1
ATOM 6185 O O . ASN D 1 59 ? -3.600 11.050 -32.340 1.00 24.72 59 ASN E O 1
ATOM 6190 N N . ILE D 1 60 ? -4.380 8.973 -32.695 1.00 25.00 60 ILE E N 1
ATOM 6191 C CA . ILE D 1 60 ? -5.259 8.946 -31.524 1.00 26.59 60 ILE E CA 1
ATOM 6192 C C . ILE D 1 60 ? -4.645 8.255 -30.291 1.00 25.83 60 ILE E C 1
ATOM 6193 O O . ILE D 1 60 ? -5.344 7.761 -29.388 1.00 26.21 60 ILE E O 1
ATOM 6198 N N . GLY D 1 61 ? -3.336 8.195 -30.246 1.00 25.24 61 GLY E N 1
ATOM 6199 C CA . GLY D 1 61 ? -2.680 7.462 -29.177 1.00 25.92 61 GLY E CA 1
ATOM 6200 C C . GLY D 1 61 ? -3.084 7.850 -27.771 1.00 26.74 61 GLY E C 1
ATOM 6201 O O . GLY D 1 61 ? -3.119 6.986 -26.887 1.00 29.16 61 GLY E O 1
ATOM 6202 N N . THR D 1 62 ? -3.377 9.115 -27.554 1.00 28.78 62 THR E N 1
ATOM 6203 C CA . THR D 1 62 ? -3.803 9.570 -26.219 1.00 29.68 62 THR E CA 1
ATOM 6204 C C . THR D 1 62 ? -5.188 10.186 -26.264 1.00 32.05 62 THR E C 1
ATOM 6205 O O . THR D 1 62 ? -5.460 11.182 -25.610 1.00 33.60 62 THR E O 1
ATOM 6209 N N . LEU D 1 63 ? -6.078 9.543 -27.009 1.00 31.07 63 LEU E N 1
ATOM 6210 C CA . LEU D 1 63 ? -7.447 10.007 -27.186 1.00 32.61 63 LEU E CA 1
ATOM 6211 C C . LEU D 1 63 ? -8.136 10.168 -25.828 1.00 33.91 63 LEU E C 1
ATOM 6212 O O . LEU D 1 63 ? -8.155 9.243 -24.998 1.00 30.88 63 LEU E O 1
ATOM 6217 N N . THR D 1 64 ? -8.718 11.339 -25.635 1.00 35.72 64 THR E N 1
ATOM 6218 C CA . THR D 1 64 ? -9.588 11.605 -24.488 1.00 38.45 64 THR E CA 1
ATOM 6219 C C . THR D 1 64 ? -10.797 12.441 -24.952 1.00 43.60 64 THR E C 1
ATOM 6220 O O . THR D 1 64 ? -10.834 12.923 -26.094 1.00 39.38 64 THR E O 1
ATOM 6224 N N . ALA D 1 65 ? -11.740 12.663 -24.037 1.00 43.36 65 ALA E N 1
ATOM 6225 C CA . ALA D 1 65 ? -12.937 13.451 -24.338 1.00 49.91 65 ALA E CA 1
ATOM 6226 C C . ALA D 1 65 ? -12.601 14.857 -24.861 1.00 50.38 65 ALA E C 1
ATOM 6227 O O . ALA D 1 65 ? -13.248 15.343 -25.773 1.00 55.18 65 ALA E O 1
ATOM 6229 N N . GLN D 1 66 ? -11.545 15.457 -24.334 1.00 50.61 66 GLN E N 1
ATOM 6230 C CA . GLN D 1 66 ? -11.035 16.730 -24.841 1.00 50.71 66 GLN E CA 1
ATOM 6231 C C . GLN D 1 66 ? -10.778 16.750 -26.351 1.00 52.10 66 GLN E C 1
ATOM 6232 O O . GLN D 1 66 ? -10.928 17.787 -26.972 1.00 60.57 66 GLN E O 1
ATOM 6238 N N . ASN D 1 67 ? -10.373 15.618 -26.933 1.00 45.67 67 ASN E N 1
ATOM 6239 C CA . ASN D 1 67 ? -9.941 15.565 -28.310 1.00 45.52 67 ASN E CA 1
ATOM 6240 C C . ASN D 1 67 ? -11.054 15.170 -29.261 1.00 44.38 67 ASN E C 1
ATOM 6241 O O . ASN D 1 67 ? -10.973 15.443 -30.448 1.00 46.59 67 ASN E O 1
ATOM 6246 N N . GLU D 1 68 ? -12.020 14.403 -28.777 1.00 46.39 68 GLU E N 1
ATOM 6247 C CA . GLU D 1 68 ? -12.933 13.713 -29.700 1.00 46.46 68 GLU E CA 1
ATOM 6248 C C . GLU D 1 68 ? -13.620 14.646 -30.688 1.00 44.66 68 GLU E C 1
ATOM 6249 O O . GLU D 1 68 ? -13.567 14.408 -31.887 1.00 43.02 68 GLU E O 1
ATOM 6255 N N . GLN D 1 69 ? -14.279 15.676 -30.192 1.00 45.47 69 GLN E N 1
ATOM 6256 C CA . GLN D 1 69 ? -15.041 16.524 -31.088 1.00 49.45 69 GLN E CA 1
ATOM 6257 C C . GLN D 1 69 ? -14.116 17.361 -31.932 1.00 42.64 69 GLN E C 1
ATOM 6258 O O . GLN D 1 69 ? -14.417 17.597 -33.102 1.00 45.32 69 GLN E O 1
ATOM 6264 N N . ASP D 1 70 ? -12.990 17.762 -31.354 1.00 41.76 70 ASP E N 1
ATOM 6265 C CA . ASP D 1 70 ? -12.025 18.573 -32.083 1.00 38.91 70 ASP E CA 1
ATOM 6266 C C . ASP D 1 70 ? -11.462 17.790 -33.276 1.00 38.17 70 ASP E C 1
ATOM 6267 O O . ASP D 1 70 ? -11.316 18.339 -34.374 1.00 38.49 70 ASP E O 1
ATOM 6272 N N . ILE D 1 71 ? -11.185 16.503 -33.080 1.00 35.69 71 ILE E N 1
ATOM 6273 C CA . ILE D 1 71 ? -10.618 15.714 -34.172 1.00 35.72 71 ILE E CA 1
ATOM 6274 C C . ILE D 1 71 ? -11.620 15.574 -35.300 1.00 36.08 71 ILE E C 1
ATOM 6275 O O . ILE D 1 71 ? -11.267 15.693 -36.458 1.00 35.94 71 ILE E O 1
ATOM 6280 N N . ILE D 1 72 ? -12.870 15.299 -34.959 1.00 38.24 72 ILE E N 1
ATOM 6281 C CA . ILE D 1 72 ? -13.911 15.226 -35.979 1.00 41.52 72 ILE E CA 1
ATOM 6282 C C . ILE D 1 72 ? -14.019 16.551 -36.727 1.00 43.05 72 ILE E C 1
ATOM 6283 O O . ILE D 1 72 ? -14.052 16.563 -37.956 1.00 42.81 72 ILE E O 1
ATOM 6288 N N . ALA D 1 73 ? -14.054 17.659 -35.987 1.00 42.36 73 ALA E N 1
ATOM 6289 C CA . ALA D 1 73 ? -14.129 18.961 -36.622 1.00 42.00 73 ALA E CA 1
ATOM 6290 C C . ALA D 1 73 ? -12.958 19.244 -37.563 1.00 39.80 73 ALA E C 1
ATOM 6291 O O . ALA D 1 73 ? -13.159 19.636 -38.714 1.00 42.42 73 ALA E O 1
ATOM 6293 N N . ILE D 1 74 ? -11.726 18.967 -37.133 1.00 37.72 74 ILE E N 1
ATOM 6294 C CA . ILE D 1 74 ? -10.610 19.299 -37.999 1.00 36.43 74 ILE E CA 1
ATOM 6295 C C . ILE D 1 74 ? -10.511 18.365 -39.199 1.00 36.29 74 ILE E C 1
ATOM 6296 O O . ILE D 1 74 ? -10.026 18.767 -40.233 1.00 35.29 74 ILE E O 1
ATOM 6301 N N . ALA D 1 75 ? -10.972 17.122 -39.066 1.00 35.74 75 ALA E N 1
ATOM 6302 C CA . ALA D 1 75 ? -10.950 16.234 -40.181 1.00 37.23 75 ALA E CA 1
ATOM 6303 C C . ALA D 1 75 ? -11.912 16.759 -41.272 1.00 38.77 75 ALA E C 1
ATOM 6304 O O . ALA D 1 75 ? -11.610 16.694 -42.455 1.00 38.02 75 ALA E O 1
ATOM 6306 N N . GLN D 1 76 ? -13.035 17.304 -40.838 1.00 41.93 76 GLN E N 1
ATOM 6307 C CA . GLN D 1 76 ? -14.006 17.901 -41.776 1.00 44.39 76 GLN E CA 1
ATOM 6308 C C . GLN D 1 76 ? -13.421 19.162 -42.400 1.00 41.17 76 GLN E C 1
ATOM 6309 O O . GLN D 1 76 ? -13.481 19.335 -43.598 1.00 39.88 76 GLN E O 1
ATOM 6315 N N . THR D 1 77 ? -12.725 19.955 -41.602 1.00 38.55 77 THR E N 1
ATOM 6316 C CA . THR D 1 77 ? -12.005 21.104 -42.155 1.00 39.02 77 THR E CA 1
ATOM 6317 C C . THR D 1 77 ? -10.950 20.701 -43.179 1.00 38.21 77 THR E C 1
ATOM 6318 O O . THR D 1 77 ? -10.837 21.304 -44.243 1.00 40.13 77 THR E O 1
ATOM 6322 N N . ALA D 1 78 ? -10.196 19.646 -42.881 1.00 36.90 78 ALA E N 1
ATOM 6323 C CA . ALA D 1 78 ? -9.206 19.143 -43.839 1.00 35.54 78 ALA E CA 1
ATOM 6324 C C . ALA D 1 78 ? -9.880 18.710 -45.152 1.00 35.09 78 ALA E C 1
ATOM 6325 O O . ALA D 1 78 ? -9.401 19.004 -46.248 1.00 35.62 78 ALA E O 1
ATOM 6327 N N . ASN D 1 79 ? -10.986 17.976 -45.051 1.00 36.07 79 ASN E N 1
ATOM 6328 C CA . ASN D 1 79 ? -11.690 17.477 -46.251 1.00 37.66 79 ASN E CA 1
ATOM 6329 C C . ASN D 1 79 ? -12.167 18.669 -47.109 1.00 40.50 79 ASN E C 1
ATOM 6330 O O . ASN D 1 79 ? -11.916 18.704 -48.316 1.00 40.34 79 ASN E O 1
ATOM 6335 N N . GLU D 1 80 ? -12.736 19.688 -46.454 1.00 42.68 80 GLU E N 1
ATOM 6336 C CA . GLU D 1 80 ? -13.189 20.899 -47.160 1.00 46.08 80 GLU E CA 1
ATOM 6337 C C . GLU D 1 80 ? -12.047 21.661 -47.825 1.00 45.02 80 GLU E C 1
ATOM 6338 O O . GLU D 1 80 ? -12.200 22.213 -48.893 1.00 48.18 80 GLU E O 1
ATOM 6344 N N . ALA D 1 81 ? -10.874 21.621 -47.209 1.00 42.92 81 ALA E N 1
ATOM 6345 C CA . ALA D 1 81 ? -9.684 22.302 -47.735 1.00 41.90 81 ALA E CA 1
ATOM 6346 C C . ALA D 1 81 ? -8.931 21.485 -48.806 1.00 40.62 81 ALA E C 1
ATOM 6347 O O . ALA D 1 81 ? -7.994 22.000 -49.408 1.00 40.40 81 ALA E O 1
ATOM 6349 N N . GLY D 1 82 ? -9.283 20.205 -48.986 1.00 40.79 82 GLY E N 1
ATOM 6350 C CA . GLY D 1 82 ? -8.536 19.290 -49.867 1.00 39.30 82 GLY E CA 1
ATOM 6351 C C . GLY D 1 82 ? -7.190 18.894 -49.285 1.00 38.77 82 GLY E C 1
ATOM 6352 O O . GLY D 1 82 ? -6.232 18.560 -50.008 1.00 37.58 82 GLY E O 1
ATOM 6353 N N . LEU D 1 83 ? -7.102 18.947 -47.965 1.00 36.14 83 LEU E N 1
ATOM 6354 C CA . LEU D 1 83 ? -5.838 18.611 -47.280 1.00 34.48 83 LEU E CA 1
ATOM 6355 C C . LEU D 1 83 ? -5.787 17.120 -46.951 1.00 32.44 83 LEU E C 1
ATOM 6356 O O . LEU D 1 83 ? -6.642 16.634 -46.221 1.00 31.82 83 LEU E O 1
ATOM 6361 N N . PRO D 1 84 ? -4.795 16.390 -47.454 1.00 31.52 84 PRO E N 1
ATOM 6362 C CA . PRO D 1 84 ? -4.856 14.923 -47.240 1.00 31.47 84 PRO E CA 1
ATOM 6363 C C . PRO D 1 84 ? -4.597 14.577 -45.771 1.00 29.62 84 PRO E C 1
ATOM 6364 O O . PRO D 1 84 ? -3.759 15.202 -45.115 1.00 28.39 84 PRO E O 1
ATOM 6368 N N . ILE D 1 85 ? -5.302 13.549 -45.308 1.00 28.46 85 ILE E N 1
ATOM 6369 C CA . ILE D 1 85 ? -5.188 13.096 -43.933 1.00 27.62 85 ILE E CA 1
ATOM 6370 C C . ILE D 1 85 ? -4.482 11.755 -43.876 1.00 26.17 85 ILE E C 1
ATOM 6371 O O . ILE D 1 85 ? -4.865 10.810 -44.567 1.00 25.35 85 ILE E O 1
ATOM 6376 N N . VAL D 1 86 ? -3.496 11.657 -43.002 1.00 24.66 86 VAL E N 1
ATOM 6377 C CA . VAL D 1 86 ? -2.924 10.381 -42.615 1.00 23.84 86 VAL E CA 1
ATOM 6378 C C . VAL D 1 86 ? -3.524 10.051 -41.267 1.00 24.62 86 VAL E C 1
ATOM 6379 O O . VAL D 1 86 ? -3.393 10.835 -40.308 1.00 24.12 86 VAL E O 1
ATOM 6383 N N . PHE D 1 87 ? -4.184 8.910 -41.160 1.00 24.33 87 PHE E N 1
ATOM 6384 C CA . PHE D 1 87 ? -4.830 8.516 -39.935 1.00 25.02 87 PHE E CA 1
ATOM 6385 C C . PHE D 1 87 ? -4.120 7.332 -39.317 1.00 24.60 87 PHE E C 1
ATOM 6386 O O . PHE D 1 87 ? -3.956 6.266 -39.952 1.00 23.45 87 PHE E O 1
ATOM 6394 N N . ASP D 1 88 ? -3.729 7.483 -38.063 1.00 23.79 88 ASP E N 1
ATOM 6395 C CA . ASP D 1 88 ? -3.090 6.404 -37.273 1.00 25.35 88 ASP E CA 1
ATOM 6396 C C . ASP D 1 88 ? -3.974 6.021 -36.091 1.00 25.39 88 ASP E C 1
ATOM 6397 O O . ASP D 1 88 ? -3.997 6.689 -35.053 1.00 26.74 88 ASP E O 1
ATOM 6402 N N . PRO D 1 89 ? -4.714 4.940 -36.224 1.00 26.35 89 PRO E N 1
ATOM 6403 C CA . PRO D 1 89 ? -5.641 4.477 -35.206 1.00 26.24 89 PRO E CA 1
ATOM 6404 C C . PRO D 1 89 ? -4.964 3.687 -34.074 1.00 25.25 89 PRO E C 1
ATOM 6405 O O . PRO D 1 89 ? -5.277 2.500 -33.838 1.00 29.11 89 PRO E O 1
ATOM 6409 N N . VAL D 1 90 ? -4.071 4.346 -33.354 1.00 26.79 90 VAL E N 1
ATOM 6410 C CA . VAL D 1 90 ? -3.248 3.713 -32.338 1.00 27.10 90 VAL E CA 1
ATOM 6411 C C . VAL D 1 90 ? -4.078 2.922 -31.307 1.00 28.95 90 VAL E C 1
ATOM 6412 O O . VAL D 1 90 ? -5.005 3.452 -30.696 1.00 31.37 90 VAL E O 1
ATOM 6416 N N . ALA D 1 91 ? -3.736 1.646 -31.145 1.00 29.49 91 ALA E N 1
ATOM 6417 C CA . ALA D 1 91 ? -4.326 0.786 -30.140 1.00 30.65 91 ALA E CA 1
ATOM 6418 C C . ALA D 1 91 ? -5.843 0.677 -30.273 1.00 32.75 91 ALA E C 1
ATOM 6419 O O . ALA D 1 91 ? -6.533 0.404 -29.282 1.00 31.88 91 ALA E O 1
ATOM 6421 N N . VAL D 1 92 ? -6.364 0.810 -31.493 1.00 30.55 92 VAL E N 1
ATOM 6422 C CA . VAL D 1 92 ? -7.823 0.742 -31.693 1.00 32.79 92 VAL E CA 1
ATOM 6423 C C . VAL D 1 92 ? -8.424 -0.573 -31.225 1.00 34.04 92 VAL E C 1
ATOM 6424 O O . VAL D 1 92 ? -9.509 -0.591 -30.623 1.00 34.76 92 VAL E O 1
ATOM 6428 N N . GLY D 1 93 ? -7.687 -1.658 -31.378 1.00 31.06 93 GLY E N 1
ATOM 6429 C CA . GLY D 1 93 ? -8.138 -2.956 -30.849 1.00 32.73 93 GLY E CA 1
ATOM 6430 C C . GLY D 1 93 ? -8.247 -3.071 -29.322 1.00 35.01 93 GLY E C 1
ATOM 6431 O O . GLY D 1 93 ? -8.775 -4.066 -28.820 1.00 40.76 93 GLY E O 1
ATOM 6432 N N . ALA D 1 94 ? -7.728 -2.099 -28.564 1.00 33.00 94 ALA E N 1
ATOM 6433 C CA . ALA D 1 94 ? -7.597 -2.236 -27.121 1.00 32.64 94 ALA E CA 1
ATOM 6434 C C . ALA D 1 94 ? -8.808 -1.747 -26.355 1.00 34.77 94 ALA E C 1
ATOM 6435 O O . ALA D 1 94 ? -8.901 -2.018 -25.162 1.00 34.28 94 ALA E O 1
ATOM 6437 N N . SER D 1 95 ? -9.673 -0.958 -26.985 1.00 35.34 95 SER E N 1
ATOM 6438 C CA . SER D 1 95 ? -10.868 -0.541 -26.312 1.00 36.37 95 SER E CA 1
ATOM 6439 C C . SER D 1 95 ? -12.014 -0.276 -27.265 1.00 36.25 95 SER E C 1
ATOM 6440 O O . SER D 1 95 ? -11.843 0.192 -28.367 1.00 35.81 95 SER E O 1
ATOM 6443 N N . THR D 1 96 ? -13.213 -0.535 -26.779 1.00 38.32 96 THR E N 1
ATOM 6444 C CA . THR D 1 96 ? -14.405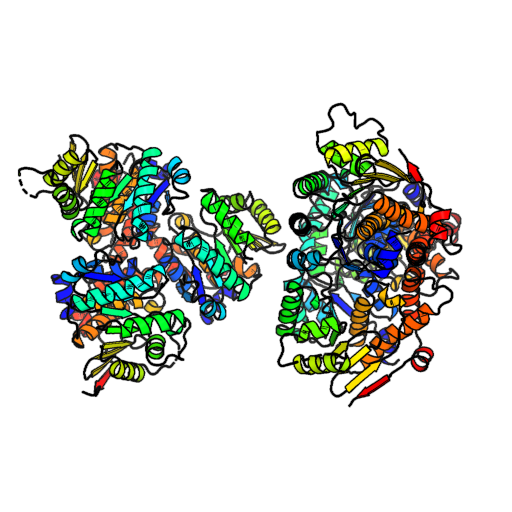 -0.113 -27.454 1.00 39.94 96 THR E CA 1
ATOM 6445 C C . THR D 1 96 ? -14.477 1.378 -27.654 1.00 37.71 96 THR E C 1
ATOM 6446 O O . THR D 1 96 ? -15.007 1.850 -28.643 1.00 37.09 96 THR E O 1
ATOM 6450 N N . TYR D 1 97 ? -13.961 2.117 -26.678 1.00 37.84 97 TYR E N 1
ATOM 6451 C CA . TYR D 1 97 ? -13.876 3.590 -26.767 1.00 36.31 97 TYR E CA 1
ATOM 6452 C C . TYR D 1 97 ? -13.161 4.004 -28.055 1.00 34.41 97 TYR E C 1
ATOM 6453 O O . TYR D 1 97 ? -13.656 4.810 -28.832 1.00 34.09 97 TYR E O 1
ATOM 6462 N N . ARG D 1 98 ? -11.983 3.438 -28.289 1.00 32.62 98 ARG E N 1
ATOM 6463 C CA . ARG D 1 98 ? -11.261 3.764 -29.502 1.00 32.87 98 ARG E CA 1
ATOM 6464 C C . ARG D 1 98 ? -11.918 3.196 -30.762 1.00 32.33 98 ARG E C 1
ATOM 6465 O O . ARG D 1 98 ? -11.954 3.857 -31.801 1.00 31.95 98 ARG E O 1
ATOM 6473 N N . LYS D 1 99 ? -12.409 1.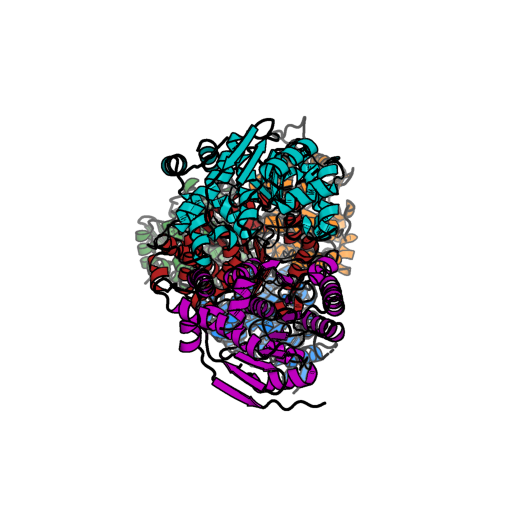968 -30.702 1.00 35.46 99 LYS E N 1
ATOM 6474 C CA . LYS D 1 99 ? -13.122 1.414 -31.856 1.00 37.54 99 LYS E CA 1
ATOM 6475 C C . LYS D 1 99 ? -14.288 2.274 -32.284 1.00 38.34 99 LYS E C 1
ATOM 6476 O O . LYS D 1 99 ? -14.448 2.552 -33.472 1.00 36.46 99 LYS E O 1
ATOM 6482 N N . GLN D 1 100 ? -15.095 2.707 -31.320 1.00 39.32 100 GLN E N 1
ATOM 6483 C CA . GLN D 1 100 ? -16.255 3.520 -31.669 1.00 43.54 100 GLN E CA 1
ATOM 6484 C C . GLN D 1 100 ? -15.801 4.846 -32.250 1.00 38.42 100 GLN E C 1
ATOM 6485 O O . GLN D 1 100 ? -16.412 5.345 -33.191 1.00 37.00 100 GLN E O 1
ATOM 6491 N N . PHE D 1 101 ? -14.701 5.414 -31.733 1.00 37.03 101 PHE E N 1
ATOM 6492 C CA . PHE D 1 101 ? -14.288 6.699 -32.227 1.00 34.54 101 PHE E CA 1
ATOM 6493 C C . PHE D 1 101 ? -13.759 6.563 -33.659 1.00 34.06 101 PHE E C 1
ATOM 6494 O O . PHE D 1 101 ? -14.030 7.394 -34.524 1.00 34.86 101 PHE E O 1
ATOM 6502 N N . CYS D 1 102 ? -12.986 5.526 -33.920 1.00 34.67 102 CYS E N 1
ATOM 6503 C CA . CYS D 1 102 ? -12.396 5.386 -35.249 1.00 35.14 102 CYS E CA 1
ATOM 6504 C C . CYS D 1 102 ? -13.472 5.151 -36.297 1.00 35.65 102 CYS E C 1
ATOM 6505 O O . CYS D 1 102 ? -13.382 5.644 -37.423 1.00 36.59 102 CYS E O 1
ATOM 6508 N N . LYS D 1 103 ? -14.473 4.374 -35.924 1.00 37.33 103 LYS E N 1
ATOM 6509 C CA . LYS D 1 103 ? -15.621 4.161 -36.811 1.00 42.62 103 LYS E CA 1
ATOM 6510 C C . LYS D 1 103 ? -16.343 5.460 -37.124 1.00 41.29 103 LYS E C 1
ATOM 6511 O O . LYS D 1 103 ? -16.626 5.751 -38.270 1.00 40.21 103 LYS E O 1
ATOM 6517 N N . LEU D 1 104 ? -16.572 6.263 -36.100 1.00 39.24 104 LEU E N 1
ATOM 6518 C CA . LEU D 1 104 ? -17.141 7.596 -36.285 1.00 42.50 104 LEU E CA 1
ATOM 6519 C C . LEU D 1 104 ? -16.271 8.493 -37.182 1.00 40.01 104 LEU E C 1
ATOM 6520 O O . LEU D 1 104 ? -16.760 9.130 -38.099 1.00 42.59 104 LEU E O 1
ATOM 6525 N N . LEU D 1 105 ? -14.966 8.499 -36.971 1.00 37.16 105 LEU E N 1
ATOM 6526 C CA . LEU D 1 105 ? -14.104 9.361 -37.773 1.00 37.45 105 LEU E CA 1
ATOM 6527 C C . LEU D 1 105 ? -14.127 8.956 -39.226 1.00 37.36 105 LEU E C 1
ATOM 6528 O O . LEU D 1 105 ? -14.315 9.795 -40.120 1.00 38.03 105 LEU E O 1
ATOM 6533 N N . LEU D 1 106 ? -14.011 7.647 -39.483 1.00 38.14 106 LEU E N 1
ATOM 6534 C CA . LEU D 1 106 ? -13.969 7.161 -40.849 1.00 38.20 106 LEU E CA 1
ATOM 6535 C C . LEU D 1 106 ? -15.345 7.207 -41.533 1.00 38.66 106 LEU E C 1
ATOM 6536 O O . LEU D 1 106 ? -15.411 7.117 -42.739 1.00 41.83 106 LEU E O 1
ATOM 6541 N N . LYS D 1 107 ? -16.418 7.355 -40.769 1.00 43.20 107 LYS E N 1
ATOM 6542 C CA . LYS D 1 107 ? -17.750 7.654 -41.364 1.00 48.46 107 LYS E CA 1
ATOM 6543 C C . LYS D 1 107 ? -17.846 9.117 -41.757 1.00 49.50 107 LYS E C 1
ATOM 6544 O O . LYS D 1 107 ? -18.605 9.460 -42.645 1.00 50.18 107 LYS E O 1
ATOM 6550 N N . SER D 1 108 ? -17.107 9.983 -41.048 1.00 49.92 108 SER E N 1
ATOM 6551 C CA . SER D 1 108 ? -17.286 11.451 -41.048 1.00 49.06 108 SER E CA 1
ATOM 6552 C C . SER D 1 108 ? -16.361 12.142 -42.036 1.00 46.28 108 SER E C 1
ATOM 6553 O O . SER D 1 108 ? -16.542 13.327 -42.320 1.00 50.17 108 SER E O 1
ATOM 6556 N N . ALA D 1 109 ? -15.256 11.477 -42.397 1.00 40.68 109 ALA E N 1
ATOM 6557 C CA . ALA D 1 109 ? -14.234 12.117 -43.218 1.00 38.62 109 ALA E CA 1
ATOM 6558 C C . ALA D 1 109 ? -13.510 11.086 -44.085 1.00 36.39 109 ALA E C 1
ATOM 6559 O O . ALA D 1 109 ? -13.447 9.931 -43.724 1.00 36.58 109 ALA E O 1
ATOM 6561 N N . LYS D 1 110 ? -13.017 11.521 -45.231 1.00 36.35 110 LYS E N 1
ATOM 6562 C CA . LYS D 1 110 ? -12.264 10.683 -46.143 1.00 39.00 110 LYS E CA 1
ATOM 6563 C C . LYS D 1 110 ? -10.824 10.929 -45.769 1.00 37.06 110 LYS E C 1
ATOM 6564 O O . LYS D 1 110 ? -10.365 12.064 -45.826 1.00 37.38 110 LYS E O 1
ATOM 6570 N N . VAL D 1 111 ? -10.120 9.868 -45.427 1.00 31.80 111 VAL E N 1
ATOM 6571 C CA . VAL D 1 111 ? -8.677 10.007 -45.203 1.00 29.92 111 VAL E CA 1
ATOM 6572 C C . VAL D 1 111 ? -7.890 9.476 -46.412 1.00 27.99 111 VAL E C 1
ATOM 6573 O O . VAL D 1 111 ? -8.434 8.815 -47.291 1.00 28.20 111 VAL E O 1
ATOM 6577 N N . SER D 1 112 ? -6.630 9.869 -46.489 1.00 27.23 112 SER E N 1
ATOM 6578 C CA . SER D 1 112 ? -5.777 9.561 -47.614 1.00 27.14 112 SER E CA 1
ATOM 6579 C C . SER D 1 112 ? -4.859 8.349 -47.384 1.00 26.28 112 SER E C 1
ATOM 6580 O O . SER D 1 112 ? -4.453 7.690 -48.339 1.00 25.06 112 SER E O 1
ATOM 6583 N N . VAL D 1 113 ? -4.481 8.133 -46.131 1.00 24.59 113 VAL E N 1
ATOM 6584 C CA . VAL D 1 113 ? -3.691 6.970 -45.770 1.00 23.82 113 VAL E CA 1
ATOM 6585 C C . VAL D 1 113 ? -4.174 6.520 -44.416 1.00 24.92 113 VAL E C 1
ATOM 6586 O O . VAL D 1 113 ? -4.312 7.351 -43.501 1.00 25.63 113 VAL E O 1
ATOM 6590 N N . ILE D 1 114 ? -4.363 5.216 -44.259 1.00 24.17 114 ILE E N 1
ATOM 6591 C CA . ILE D 1 114 ? -4.612 4.633 -42.929 1.00 24.08 114 ILE E CA 1
ATOM 6592 C C . ILE D 1 114 ? -3.400 3.787 -42.588 1.00 23.71 114 ILE E C 1
ATOM 6593 O O . ILE D 1 114 ? -3.012 2.902 -43.395 1.00 22.25 114 ILE E O 1
ATOM 6598 N N . LYS D 1 115 ? -2.720 4.097 -41.476 1.00 23.48 115 LYS E N 1
ATOM 6599 C CA . LYS D 1 115 ? -1.455 3.438 -41.112 1.00 25.46 115 LYS E CA 1
ATOM 6600 C C . LYS D 1 115 ? -1.618 2.829 -39.750 1.00 26.01 115 LYS E C 1
ATOM 6601 O O . LYS D 1 115 ? -2.049 3.505 -38.817 1.00 26.12 115 LYS E O 1
ATOM 6607 N N . GLY D 1 116 ? -1.229 1.584 -39.580 1.00 23.72 116 GLY E N 1
ATOM 6608 C CA . GLY D 1 116 ? -1.265 0.951 -38.298 1.00 23.17 116 GLY E CA 1
ATOM 6609 C C . GLY D 1 116 ? -0.500 -0.351 -38.320 1.00 23.64 116 GLY E C 1
ATOM 6610 O O . GLY D 1 116 ? -0.086 -0.820 -39.380 1.00 21.62 116 GLY E O 1
ATOM 6611 N N . ASN D 1 117 ? -0.426 -1.014 -37.171 1.00 22.40 117 ASN E N 1
ATOM 6612 C CA . ASN D 1 117 ? 0.063 -2.354 -37.126 1.00 23.56 117 ASN E CA 1
ATOM 6613 C C . ASN D 1 117 ? -1.076 -3.338 -37.462 1.00 22.97 117 ASN E C 1
ATOM 6614 O O . ASN D 1 117 ? -2.225 -2.924 -37.735 1.00 24.28 117 ASN E O 1
ATOM 6619 N N . ALA D 1 118 ? -0.769 -4.639 -37.602 1.00 23.50 118 ALA E N 1
ATOM 6620 C CA . ALA D 1 118 ? -1.735 -5.575 -38.144 1.00 24.36 118 ALA E CA 1
ATOM 6621 C C . ALA D 1 118 ? -2.982 -5.707 -37.254 1.00 25.99 118 ALA E C 1
ATOM 6622 O O . ALA D 1 118 ? -4.075 -5.797 -37.746 1.00 26.32 118 ALA E O 1
ATOM 6624 N N . SER D 1 119 ? -2.787 -5.687 -35.947 1.00 25.89 119 SER E N 1
ATOM 6625 C CA . SER D 1 119 ? -3.888 -5.734 -35.024 1.00 29.67 119 SER E CA 1
ATOM 6626 C C . SER D 1 119 ? -4.779 -4.542 -35.105 1.00 27.84 119 SER E C 1
ATOM 6627 O O . SER D 1 119 ? -5.973 -4.696 -35.025 1.00 29.47 119 SER E O 1
ATOM 6630 N N . GLU D 1 120 ? -4.187 -3.375 -35.294 1.00 26.87 120 GLU E N 1
ATOM 6631 C CA . GLU D 1 120 ? -4.976 -2.160 -35.429 1.00 27.01 120 GLU E CA 1
ATOM 6632 C C . GLU D 1 120 ? -5.822 -2.161 -36.698 1.00 26.93 120 GLU E C 1
ATOM 6633 O O . GLU D 1 120 ? -7.030 -1.904 -36.625 1.00 29.34 120 GLU E O 1
ATOM 6639 N N . ILE D 1 121 ? -5.239 -2.533 -37.848 1.00 25.40 121 ILE E N 1
ATOM 6640 C CA . ILE D 1 121 ? -6.001 -2.525 -39.077 1.00 26.73 121 ILE E CA 1
ATOM 6641 C C . ILE D 1 121 ? -7.059 -3.628 -39.072 1.00 27.44 121 ILE E C 1
ATOM 6642 O O . ILE D 1 121 ? -8.214 -3.418 -39.463 1.00 30.12 121 ILE E O 1
ATOM 6647 N N . LEU D 1 122 ? -6.714 -4.801 -38.552 1.00 28.55 122 LEU E N 1
ATOM 6648 C CA . LEU D 1 122 ? -7.678 -5.861 -38.381 1.00 31.11 122 LEU E CA 1
ATOM 6649 C C . LEU D 1 122 ? -8.875 -5.393 -37.532 1.00 32.72 122 LEU E C 1
ATOM 6650 O O . LEU D 1 122 ? -10.022 -5.692 -37.822 1.00 32.17 122 LEU E O 1
ATOM 6655 N N . ALA D 1 123 ? -8.595 -4.685 -36.432 1.00 31.55 123 ALA E N 1
ATOM 6656 C CA . ALA D 1 123 ? -9.666 -4.271 -35.535 1.00 32.75 123 ALA E CA 1
ATOM 6657 C C . ALA D 1 123 ? -10.594 -3.270 -36.211 1.00 33.80 123 ALA E C 1
ATOM 6658 O O . ALA D 1 123 ? -11.806 -3.279 -36.006 1.00 33.39 123 ALA E O 1
ATOM 6660 N N . LEU D 1 124 ? -10.049 -2.447 -37.073 1.00 35.21 124 LEU E N 1
ATOM 6661 C CA . LEU D 1 124 ? -10.877 -1.521 -37.830 1.00 35.58 124 LEU E CA 1
ATOM 6662 C C . LEU D 1 124 ? -11.841 -2.258 -38.747 1.00 38.29 124 LEU E C 1
ATOM 6663 O O . LEU D 1 124 ? -13.024 -1.911 -38.807 1.00 37.70 124 LEU E O 1
ATOM 6668 N N . ILE D 1 125 ? -11.346 -3.256 -39.456 1.00 37.12 125 ILE E N 1
ATOM 6669 C CA . ILE D 1 125 ? -12.192 -3.927 -40.452 1.00 39.44 125 ILE E CA 1
ATOM 6670 C C . ILE D 1 125 ? -13.099 -4.945 -39.803 1.00 45.64 125 ILE E C 1
ATOM 6671 O O . ILE D 1 125 ? -14.122 -5.288 -40.387 1.00 42.12 125 ILE E O 1
ATOM 6676 N N . ASP D 1 126 ? -12.668 -5.476 -38.661 1.00 44.24 126 ASP E N 1
ATOM 6677 C CA . ASP D 1 126 ? -13.339 -6.510 -37.906 1.00 55.42 126 ASP E CA 1
ATOM 6678 C C . ASP D 1 126 ? -13.419 -6.033 -36.457 1.00 56.88 126 ASP E C 1
ATOM 6679 O O . ASP D 1 126 ? -12.386 -5.956 -35.766 1.00 58.01 126 ASP E O 1
ATOM 6684 N N . ASP D 1 127 ? -14.628 -5.734 -35.982 1.00 61.40 127 ASP E N 1
ATOM 6685 C CA . ASP D 1 127 ? -14.787 -5.042 -34.697 1.00 61.60 127 ASP E CA 1
ATOM 6686 C C . ASP D 1 127 ? -14.485 -5.933 -33.478 1.00 59.94 127 ASP E C 1
ATOM 6687 O O . ASP D 1 127 ? -14.169 -5.420 -32.394 1.00 60.50 127 ASP E O 1
ATOM 6689 N N . THR D 1 128 ? -14.560 -7.256 -33.661 1.00 56.13 128 THR E N 1
ATOM 6690 C CA . THR D 1 128 ? -14.274 -8.217 -32.554 1.00 58.29 128 THR E CA 1
ATOM 6691 C C . THR D 1 128 ? -12.782 -8.386 -32.224 1.00 58.20 128 THR E C 1
ATOM 6692 O O . THR D 1 128 ? -12.453 -8.986 -31.201 1.00 53.69 128 THR E O 1
ATOM 6696 N N . ALA D 1 129 ? -11.885 -7.862 -33.068 1.00 58.37 129 ALA E N 1
ATOM 6697 C CA . ALA D 1 129 ? -10.443 -8.121 -32.904 1.00 54.65 129 ALA E CA 1
ATOM 6698 C C . ALA D 1 129 ? -9.874 -7.289 -31.751 1.00 54.88 129 ALA E C 1
ATOM 6699 O O . ALA D 1 129 ? -10.354 -6.178 -31.465 1.00 52.71 129 ALA E O 1
ATOM 6701 N N . THR D 1 130 ? -8.839 -7.840 -31.128 1.00 52.12 130 THR E N 1
ATOM 6702 C CA . THR D 1 130 ? -8.338 -7.355 -29.853 1.00 56.62 130 THR E CA 1
ATOM 6703 C C . THR D 1 130 ? -6.803 -7.183 -29.842 1.00 52.70 130 THR E C 1
ATOM 6704 O O . THR D 1 130 ? -6.088 -7.868 -30.607 1.00 46.45 130 THR E O 1
ATOM 6708 N N . MET D 1 131 ? -6.317 -6.325 -28.919 1.00 51.30 131 MET E N 1
ATOM 6709 C CA . MET D 1 131 ? -4.877 -6.089 -28.726 1.00 49.46 131 MET E CA 1
ATOM 6710 C C . MET D 1 131 ? -4.586 -5.428 -27.379 1.00 49.01 131 MET E C 1
ATOM 6711 O O . MET D 1 131 ? -5.464 -4.769 -26.853 1.00 47.91 131 MET E O 1
ATOM 6716 N N . LYS D 1 132 ? -3.347 -5.548 -26.867 1.00 56.60 132 LYS E N 1
ATOM 6717 C CA . LYS D 1 132 ? -2.833 -4.727 -25.720 1.00 60.97 132 LYS E CA 1
ATOM 6718 C C . LYS D 1 132 ? -2.377 -3.262 -26.025 1.00 62.53 132 LYS E C 1
ATOM 6719 O O . LYS D 1 132 ? -2.360 -2.441 -25.117 1.00 57.40 132 LYS E O 1
ATOM 6721 N N . GLY D 1 133 ? -2.088 -2.930 -27.298 1.00 68.50 133 GLY E N 1
ATOM 6722 C CA . GLY D 1 133 ? -1.386 -1.679 -27.711 1.00 68.60 133 GLY E CA 1
ATOM 6723 C C . GLY D 1 133 ? -0.158 -1.991 -28.613 1.00 67.14 133 GLY E C 1
ATOM 6724 O O . GLY D 1 133 ? 0.203 -1.267 -29.541 1.00 62.41 133 GLY E O 1
ATOM 6725 N N . THR D 1 134 ? 0.471 -3.121 -28.344 1.00 64.98 134 THR E N 1
ATOM 6726 C CA . THR D 1 134 ? 1.342 -3.769 -29.311 1.00 57.38 134 THR E CA 1
ATOM 6727 C C . THR D 1 134 ? 0.455 -4.695 -30.194 1.00 55.46 134 THR E C 1
ATOM 6728 O O . THR D 1 134 ? -0.691 -5.040 -29.859 1.00 49.19 134 THR E O 1
ATOM 6732 N N . ASP D 1 135 ? 0.963 -5.031 -31.364 1.00 47.27 135 ASP E N 1
ATOM 6733 C CA . ASP D 1 135 ? 0.274 -5.952 -32.248 1.00 47.62 135 ASP E CA 1
ATOM 6734 C C . ASP D 1 135 ? 0.252 -7.400 -31.729 1.00 48.38 135 ASP E C 1
ATOM 6735 O O . ASP D 1 135 ? 1.241 -7.893 -31.208 1.00 42.62 135 ASP E O 1
ATOM 6740 N N . SER D 1 136 ? -0.862 -8.095 -31.947 1.00 50.76 136 SER E N 1
ATOM 6741 C CA . SER D 1 136 ? -0.891 -9.561 -31.780 1.00 56.44 136 SER E CA 1
ATOM 6742 C C . SER D 1 136 ? -0.057 -10.332 -32.836 1.00 57.19 136 SER E C 1
ATOM 6743 O O . SER D 1 136 ? 0.535 -9.729 -33.747 1.00 51.14 136 SER E O 1
ATOM 6746 N N . ASN D 1 139 ? 0.977 -13.242 -35.323 1.00 47.84 139 ASN E N 1
ATOM 6747 C CA . ASN D 1 139 ? 0.954 -14.073 -36.528 1.00 50.56 139 ASN E CA 1
ATOM 6748 C C . ASN D 1 139 ? -0.234 -13.704 -37.461 1.00 46.56 139 ASN E C 1
ATOM 6749 O O . ASN D 1 139 ? -0.969 -14.547 -37.993 1.00 44.18 139 ASN E O 1
ATOM 6754 N N . LEU D 1 140 ? -0.426 -12.417 -37.663 1.00 44.32 140 LEU E N 1
ATOM 6755 C CA . LEU D 1 140 ? -1.479 -11.934 -38.533 1.00 40.90 140 LEU E CA 1
ATOM 6756 C C . LEU D 1 140 ? -0.976 -11.845 -39.965 1.00 39.00 140 LEU E C 1
ATOM 6757 O O . LEU D 1 140 ? 0.223 -11.614 -40.205 1.00 39.83 140 LEU E O 1
ATOM 6762 N N . ASP D 1 141 ? -1.890 -12.038 -40.909 1.00 37.84 141 ASP E N 1
ATOM 6763 C CA . ASP D 1 141 ? -1.540 -12.074 -42.327 1.00 38.52 141 ASP E CA 1
ATOM 6764 C C . ASP D 1 141 ? -1.693 -10.648 -42.922 1.00 34.65 141 ASP E C 1
ATOM 6765 O O . ASP D 1 141 ? -2.743 -10.296 -43.438 1.00 31.10 141 ASP E O 1
ATOM 6770 N N . ALA D 1 142 ? -0.623 -9.864 -42.872 1.00 28.41 142 ALA E N 1
ATOM 6771 C CA . ALA D 1 142 ? -0.739 -8.433 -43.115 1.00 26.15 142 ALA E CA 1
ATOM 6772 C C . ALA D 1 142 ? -1.156 -8.056 -44.568 1.00 23.23 142 ALA E C 1
ATOM 6773 O O . ALA D 1 142 ? -1.913 -7.126 -44.737 1.00 22.72 142 ALA E O 1
ATOM 6775 N N . VAL D 1 143 ? -0.688 -8.805 -45.571 1.00 22.42 143 VAL E N 1
ATOM 6776 C CA . VAL D 1 143 ? -1.082 -8.505 -46.949 1.00 22.30 143 VAL E CA 1
ATOM 6777 C C . VAL D 1 143 ? -2.597 -8.702 -47.110 1.00 22.39 143 VAL E C 1
ATOM 6778 O O . VAL D 1 143 ? -3.297 -7.868 -47.719 1.00 22.48 143 VAL E O 1
ATOM 6782 N N . THR D 1 144 ? -3.093 -9.811 -46.596 1.00 24.58 144 THR E N 1
ATOM 6783 C CA . THR D 1 144 ? -4.533 -10.084 -46.685 1.00 25.43 144 THR E CA 1
ATOM 6784 C C . THR D 1 144 ? -5.361 -9.046 -45.949 1.00 24.50 144 THR E C 1
ATOM 6785 O O . THR D 1 144 ? -6.359 -8.533 -46.462 1.00 23.35 144 THR E O 1
ATOM 6789 N N . ILE D 1 145 ? -4.935 -8.666 -44.745 1.00 24.05 145 ILE E N 1
ATOM 6790 C CA . ILE D 1 145 ? -5.617 -7.651 -43.960 1.00 22.65 145 ILE E CA 1
ATOM 6791 C C . ILE D 1 145 ? -5.619 -6.307 -44.703 1.00 21.25 145 ILE E C 1
ATOM 6792 O O . ILE D 1 145 ? -6.621 -5.610 -44.802 1.00 21.81 145 ILE E O 1
ATOM 6797 N N . ALA D 1 146 ? -4.454 -5.927 -45.243 1.00 20.08 146 ALA E N 1
ATOM 6798 C CA . ALA D 1 146 ? -4.351 -4.665 -45.953 1.00 19.36 146 ALA E CA 1
ATOM 6799 C C . ALA D 1 146 ? -5.212 -4.590 -47.165 1.00 19.51 146 ALA E C 1
ATOM 6800 O O . ALA D 1 146 ? -5.840 -3.558 -47.446 1.00 21.53 146 ALA E O 1
ATOM 6802 N N . LYS D 1 147 ? -5.261 -5.662 -47.934 1.00 21.07 147 LYS E N 1
ATOM 6803 C CA . LYS D 1 147 ? -6.082 -5.696 -49.150 1.00 21.82 147 LYS E CA 1
ATOM 6804 C C . LYS D 1 147 ? -7.577 -5.609 -48.797 1.00 22.28 147 LYS E C 1
ATOM 6805 O O . LYS D 1 147 ? -8.374 -4.935 -49.474 1.00 24.28 147 LYS E O 1
ATOM 6811 N N . LYS D 1 148 ? -7.968 -6.297 -47.736 1.00 24.56 148 LYS E N 1
ATOM 6812 C CA . LYS D 1 148 ? -9.358 -6.187 -47.263 1.00 25.93 148 LYS E CA 1
ATOM 6813 C C . LYS D 1 148 ? -9.679 -4.778 -46.822 1.00 25.95 148 LYS E C 1
ATOM 6814 O O . LYS D 1 148 ? -10.745 -4.274 -47.083 1.00 25.52 148 LYS E O 1
ATOM 6820 N N . ALA D 1 149 ? -8.762 -4.138 -46.075 1.00 23.03 149 ALA E N 1
ATOM 6821 C CA . ALA D 1 149 ? -8.987 -2.811 -45.660 1.00 23.39 149 ALA E CA 1
ATOM 6822 C C . ALA D 1 149 ? -9.093 -1.874 -46.837 1.00 23.73 149 ALA E C 1
ATOM 6823 O O . ALA D 1 149 ? -9.891 -0.955 -46.847 1.00 23.74 149 ALA E O 1
ATOM 6825 N N . TYR D 1 150 ? -8.248 -2.072 -47.834 1.00 22.35 150 TYR E N 1
ATOM 6826 C CA . TYR D 1 150 ? -8.321 -1.224 -49.036 1.00 22.29 150 TYR E CA 1
ATOM 6827 C C . TYR D 1 150 ? -9.695 -1.357 -49.727 1.00 23.20 150 TYR E C 1
ATOM 6828 O O . TYR D 1 150 ? -10.245 -0.372 -50.176 1.00 25.49 150 TYR E O 1
ATOM 6837 N N . ALA D 1 151 ? -10.215 -2.574 -49.811 1.00 23.81 151 ALA E N 1
ATOM 6838 C CA . ALA D 1 151 ? -11.498 -2.830 -50.472 1.00 25.74 151 ALA E CA 1
ATOM 6839 C C . ALA D 1 151 ? -12.596 -2.081 -49.715 1.00 29.11 151 ALA E C 1
ATOM 6840 O O . ALA D 1 151 ? -13.514 -1.521 -50.331 1.00 28.04 151 ALA E O 1
ATOM 6842 N N . ILE D 1 152 ? -12.492 -2.043 -48.395 1.00 28.05 152 ILE E N 1
ATOM 6843 C CA . ILE D 1 152 ? -13.481 -1.330 -47.571 1.00 27.90 152 ILE E CA 1
ATOM 6844 C C . ILE D 1 152 ? -13.380 0.185 -47.680 1.00 28.53 152 ILE E C 1
ATOM 6845 O O . ILE D 1 152 ? -14.382 0.843 -47.879 1.00 30.66 152 ILE E O 1
ATOM 6850 N N . TYR D 1 153 ? -12.171 0.751 -47.528 1.00 26.67 153 TYR E N 1
ATOM 6851 C CA . TYR D 1 153 ? -12.023 2.188 -47.384 1.00 27.97 153 TYR E CA 1
ATOM 6852 C C . TYR D 1 153 ? -11.585 2.908 -48.667 1.00 27.59 153 TYR E C 1
ATOM 6853 O O . TYR D 1 153 ? -11.648 4.134 -48.714 1.00 28.78 153 TYR E O 1
ATOM 6862 N N . LYS D 1 154 ? -11.124 2.159 -49.652 1.00 28.22 154 LYS E N 1
ATOM 6863 C CA . LYS D 1 154 ? -10.607 2.694 -50.943 1.00 29.68 154 LYS E CA 1
ATOM 6864 C C . LYS D 1 154 ? -9.646 3.827 -50.689 1.00 28.91 154 LYS E C 1
ATOM 6865 O O . LYS D 1 154 ? -9.777 4.979 -51.183 1.00 30.78 154 LYS E O 1
ATOM 6871 N N . THR D 1 155 ? -8.737 3.524 -49.780 1.00 27.74 155 THR E N 1
ATOM 6872 C CA . THR D 1 155 ? -7.789 4.483 -49.242 1.00 27.23 155 THR E CA 1
ATOM 6873 C C . THR D 1 155 ? -6.510 3.685 -49.073 1.00 24.12 155 THR E C 1
ATOM 6874 O O . THR D 1 155 ? -6.539 2.574 -48.598 1.00 22.99 155 THR E O 1
ATOM 6878 N N . ALA D 1 156 ? -5.381 4.292 -49.365 1.00 22.23 156 ALA E N 1
ATOM 6879 C CA . ALA D 1 156 ? -4.096 3.643 -49.136 1.00 21.03 156 ALA E CA 1
ATOM 6880 C C . ALA D 1 156 ? -3.973 3.095 -47.702 1.00 20.42 156 ALA E C 1
ATOM 6881 O O . ALA D 1 156 ? -4.343 3.764 -46.745 1.00 19.12 156 ALA E O 1
ATOM 6883 N N . ILE D 1 157 ? -3.433 1.887 -47.592 1.00 19.02 157 ILE E N 1
ATOM 6884 C CA . ILE D 1 157 ? -3.258 1.219 -46.335 1.00 20.03 157 ILE E CA 1
ATOM 6885 C C . ILE D 1 157 ? -1.776 0.920 -46.150 1.00 19.25 157 ILE E C 1
ATOM 6886 O O . ILE D 1 157 ? -1.132 0.369 -47.042 1.00 18.80 157 ILE E O 1
ATOM 6891 N N . VAL D 1 158 ? -1.264 1.304 -44.993 1.00 19.25 158 VAL E N 1
ATOM 6892 C CA . VAL D 1 158 ? 0.101 0.948 -44.630 1.00 20.17 158 VAL E CA 1
ATOM 6893 C C . VAL D 1 158 ? 0.027 0.127 -43.335 1.00 20.32 158 VAL E C 1
ATOM 6894 O O . VAL D 1 158 ? -0.449 0.610 -42.330 1.00 21.21 158 VAL E O 1
ATOM 6898 N N . ILE D 1 159 ? 0.488 -1.114 -43.374 1.00 20.75 159 ILE E N 1
ATOM 6899 C CA . ILE D 1 159 ? 0.565 -1.965 -42.191 1.00 22.05 159 ILE E CA 1
ATOM 6900 C C . ILE D 1 159 ? 2.012 -2.184 -41.820 1.00 22.08 159 ILE E C 1
ATOM 6901 O O . ILE D 1 159 ? 2.809 -2.750 -42.565 1.00 22.68 159 ILE E O 1
ATOM 6906 N N . THR D 1 160 ? 2.404 -1.619 -40.695 1.00 23.24 160 THR E N 1
ATOM 6907 C CA . THR D 1 160 ? 3.744 -1.786 -40.178 1.00 23.87 160 THR E CA 1
ATOM 6908 C C . THR D 1 160 ? 3.902 -3.101 -39.426 1.00 24.23 160 THR E C 1
ATOM 6909 O O . THR D 1 160 ? 2.939 -3.653 -38.876 1.00 24.19 160 THR E O 1
ATOM 6913 N N . GLY D 1 161 ? 5.090 -3.664 -39.492 1.00 23.23 161 GLY E N 1
ATOM 6914 C CA . GLY D 1 161 ? 5.360 -4.923 -38.837 1.00 25.90 161 GLY E CA 1
ATOM 6915 C C . GLY D 1 161 ? 6.816 -5.267 -39.098 1.00 26.72 161 GLY E C 1
ATOM 6916 O O . GLY D 1 161 ? 7.591 -4.433 -39.544 1.00 26.01 161 GLY E O 1
ATOM 6917 N N . LYS D 1 162 ? 7.181 -6.517 -38.878 1.00 27.79 162 LYS E N 1
ATOM 6918 C CA . LYS D 1 162 ? 8.533 -6.960 -39.185 1.00 29.30 162 LYS E CA 1
ATOM 6919 C C . LYS D 1 162 ? 8.866 -6.614 -40.639 1.00 29.08 162 LYS E C 1
ATOM 6920 O O . LYS D 1 162 ? 9.924 -6.035 -40.953 1.00 29.59 162 LYS E O 1
ATOM 6926 N N . GLU D 1 163 ? 7.930 -6.950 -41.508 1.00 26.44 163 GLU E N 1
ATOM 6927 C CA . GLU D 1 163 ? 7.917 -6.434 -42.851 1.00 27.76 163 GLU E CA 1
ATOM 6928 C C . GLU D 1 163 ? 6.737 -5.458 -42.956 1.00 28.38 163 GLU E C 1
ATOM 6929 O O . GLU D 1 163 ? 5.703 -5.672 -42.314 1.00 30.05 163 GLU E O 1
ATOM 6935 N N . ASP D 1 164 ? 6.907 -4.378 -43.700 1.00 24.78 164 ASP E N 1
ATOM 6936 C CA . ASP D 1 164 ? 5.837 -3.419 -43.825 1.00 23.68 164 ASP E CA 1
ATOM 6937 C C . ASP D 1 164 ? 5.106 -3.679 -45.126 1.00 22.60 164 ASP E C 1
ATOM 6938 O O . ASP D 1 164 ? 5.695 -4.157 -46.115 1.00 21.44 164 ASP E O 1
ATOM 6943 N N . VAL D 1 165 ? 3.793 -3.464 -45.098 1.00 19.98 165 VAL E N 1
ATOM 6944 C CA . VAL D 1 165 ? 2.960 -3.683 -46.271 1.00 19.90 165 VAL E CA 1
ATOM 6945 C C . VAL D 1 165 ? 2.280 -2.395 -46.692 1.00 18.98 165 VAL E C 1
ATOM 6946 O O . VAL D 1 165 ? 1.785 -1.667 -45.831 1.00 18.78 165 VAL E O 1
ATOM 6950 N N . ILE D 1 166 ? 2.221 -2.100 -47.988 1.00 18.59 166 ILE E N 1
ATOM 6951 C CA . ILE D 1 166 ? 1.501 -0.949 -48.490 1.00 18.06 166 ILE E CA 1
ATOM 6952 C C . ILE D 1 166 ? 0.611 -1.403 -49.618 1.00 18.16 166 ILE E C 1
ATOM 6953 O O . ILE D 1 166 ? 1.040 -2.138 -50.501 1.00 18.95 166 ILE E O 1
ATOM 6958 N N . VAL D 1 167 ? -0.668 -1.026 -49.528 1.00 17.89 167 VAL E N 1
ATOM 6959 C CA . VAL D 1 167 ? -1.590 -1.263 -50.626 1.00 18.30 167 VAL E CA 1
ATOM 6960 C C . VAL D 1 167 ? -2.126 0.082 -51.088 1.00 19.26 167 VAL E C 1
ATOM 6961 O O . VAL D 1 167 ? -2.675 0.840 -50.269 1.00 19.38 167 VAL E O 1
ATOM 6965 N N . GLN D 1 168 ? -2.001 0.387 -52.379 1.00 19.57 168 GLN E N 1
ATOM 6966 C CA . GLN D 1 168 ? -2.566 1.582 -52.953 1.00 20.42 168 GLN E CA 1
ATOM 6967 C C . GLN D 1 168 ? -2.870 1.295 -54.390 1.00 21.55 168 GLN E C 1
ATOM 6968 O O . GLN D 1 168 ? -2.045 0.733 -55.115 1.00 20.67 168 GLN E O 1
ATOM 6974 N N . GLY D 1 169 ? -4.083 1.612 -54.787 1.00 20.92 169 GLY E N 1
ATOM 6975 C CA . GLY D 1 169 ? -4.509 1.336 -56.158 1.00 22.43 169 GLY E CA 1
ATOM 6976 C C . GLY D 1 169 ? -4.351 -0.123 -56.451 1.00 20.75 169 GLY E C 1
ATOM 6977 O O . GLY D 1 169 ? -4.819 -1.016 -55.705 1.00 21.72 169 GLY E O 1
ATOM 6978 N N . ASP D 1 170 ? -3.785 -0.429 -57.603 1.00 21.10 170 ASP E N 1
ATOM 6979 C CA . ASP D 1 170 ? -3.754 -1.812 -58.059 1.00 20.71 170 ASP E CA 1
ATOM 6980 C C . ASP D 1 170 ? -2.481 -2.582 -57.672 1.00 19.37 170 ASP E C 1
ATOM 6981 O O . ASP D 1 170 ? -2.229 -3.638 -58.240 1.00 18.93 170 ASP E O 1
ATOM 6986 N N . LYS D 1 171 ? -1.779 -2.101 -56.669 1.00 19.16 171 LYS E N 1
ATOM 6987 C CA . LYS D 1 171 ? -0.600 -2.806 -56.201 1.00 19.11 171 LYS E CA 1
ATOM 6988 C C . LYS D 1 171 ? -0.571 -2.997 -54.697 1.00 18.11 171 LYS E C 1
ATOM 6989 O O . LYS D 1 171 ? -0.981 -2.137 -53.913 1.00 18.07 171 LYS E O 1
ATOM 6995 N N . ALA D 1 172 ? 0.099 -4.077 -54.291 1.00 17.47 172 ALA E N 1
ATOM 6996 C CA . ALA D 1 172 ? 0.481 -4.330 -52.912 1.00 17.60 172 ALA E CA 1
ATOM 6997 C C . ALA D 1 172 ? 1.942 -4.682 -52.845 1.00 18.04 172 ALA E C 1
ATOM 6998 O O . ALA D 1 172 ? 2.453 -5.403 -53.727 1.00 20.15 172 ALA E O 1
ATOM 7000 N N . ILE D 1 173 ? 2.632 -4.090 -51.894 1.00 17.80 173 ILE E N 1
ATOM 7001 C CA . ILE D 1 173 ? 4.095 -4.246 -51.810 1.00 18.52 173 ILE E CA 1
ATOM 7002 C C . ILE D 1 173 ? 4.450 -4.618 -50.403 1.00 18.64 173 ILE E C 1
ATOM 7003 O O . ILE D 1 173 ? 3.887 -4.059 -49.448 1.00 19.24 173 ILE E O 1
ATOM 7008 N N . VAL D 1 174 ? 5.426 -5.490 -50.267 1.00 19.23 174 VAL E N 1
ATOM 7009 C CA . VAL D 1 174 ? 5.988 -5.863 -48.974 1.00 19.73 174 VAL E CA 1
ATOM 7010 C C . VAL D 1 174 ? 7.446 -5.413 -48.940 1.00 19.30 174 VAL E C 1
ATOM 7011 O O . VAL D 1 174 ? 8.216 -5.746 -49.817 1.00 19.79 174 VAL E O 1
ATOM 7015 N N . LEU D 1 175 ? 7.773 -4.612 -47.920 1.00 19.39 175 LEU E N 1
ATOM 7016 C CA . LEU D 1 175 ? 9.119 -4.009 -47.783 1.00 21.86 175 LEU E CA 1
ATOM 7017 C C . LEU D 1 175 ? 9.810 -4.723 -46.629 1.00 23.21 175 LEU E C 1
ATOM 7018 O O . LEU D 1 175 ? 9.183 -4.925 -45.559 1.00 26.10 175 LEU E O 1
ATOM 7023 N N . ALA D 1 176 ? 11.150 -4.765 -46.652 1.00 25.04 176 ALA E N 1
ATOM 7024 C CA . ALA D 1 176 ? 11.853 -5.495 -45.572 1.00 26.53 176 ALA E CA 1
ATOM 7025 C C . ALA D 1 176 ? 13.107 -4.757 -45.084 1.00 27.15 176 ALA E C 1
ATOM 7026 O O . ALA D 1 176 ? 14.176 -5.341 -45.028 1.00 29.89 176 ALA E O 1
ATOM 7028 N N . ASN D 1 177 ? 12.987 -3.483 -44.761 1.00 27.97 177 ASN E N 1
ATOM 7029 C CA . ASN D 1 177 ? 14.111 -2.738 -44.173 1.00 26.61 177 ASN E CA 1
ATOM 7030 C C . ASN D 1 177 ? 13.786 -2.421 -42.720 1.00 28.21 177 ASN E C 1
ATOM 7031 O O . ASN D 1 177 ? 12.644 -2.570 -42.259 1.00 28.55 177 ASN E O 1
ATOM 7036 N N . GLY D 1 178 ? 14.799 -2.045 -41.950 1.00 28.36 178 GLY E N 1
ATOM 7037 C CA . GLY D 1 178 ? 14.565 -1.526 -40.609 1.00 28.16 178 GLY E CA 1
ATOM 7038 C C . GLY D 1 178 ? 15.528 -2.102 -39.581 1.00 27.26 178 GLY E C 1
ATOM 7039 O O . GLY D 1 178 ? 16.553 -2.731 -39.918 1.00 29.92 178 GLY E O 1
ATOM 7040 N N . SER D 1 179 ? 15.155 -1.955 -38.325 1.00 28.67 179 SER E N 1
ATOM 7041 C CA . SER D 1 179 ? 15.960 -2.449 -37.223 1.00 27.74 179 SER E CA 1
ATOM 7042 C C . SER D 1 179 ? 15.018 -2.842 -36.116 1.00 28.35 179 SER E C 1
ATOM 7043 O O . SER D 1 179 ? 14.027 -2.182 -35.863 1.00 28.65 179 SER E O 1
ATOM 7046 N N . PRO D 1 180 ? 15.406 -3.859 -35.348 1.00 29.72 180 PRO E N 1
ATOM 7047 C CA . PRO D 1 180 ? 14.663 -4.208 -34.147 1.00 30.55 180 PRO E CA 1
ATOM 7048 C C . PRO D 1 180 ? 14.681 -3.113 -33.086 1.00 29.02 180 PRO E C 1
ATOM 7049 O O . PRO D 1 180 ? 13.811 -3.107 -32.225 1.00 28.12 180 PRO E O 1
ATOM 7053 N N . LEU D 1 181 ? 15.679 -2.241 -33.104 1.00 28.75 181 LEU E N 1
ATOM 7054 C CA . LEU D 1 181 ? 15.699 -1.148 -32.104 1.00 28.17 181 LEU E CA 1
ATOM 7055 C C . LEU D 1 181 ? 14.542 -0.175 -32.267 1.00 27.78 181 LEU E C 1
ATOM 7056 O O . LEU D 1 181 ? 14.160 0.450 -31.323 1.00 24.67 181 LEU E O 1
ATOM 7061 N N . LEU D 1 182 ? 13.936 -0.093 -33.438 1.00 27.35 182 LEU E N 1
ATOM 7062 C CA . LEU D 1 182 ? 12.735 0.779 -33.591 1.00 26.75 182 LEU E CA 1
ATOM 7063 C C . LEU D 1 182 ? 11.606 0.448 -32.657 1.00 27.36 182 LEU E C 1
ATOM 7064 O O . LEU D 1 182 ? 10.939 1.352 -32.133 1.00 28.25 182 LEU E O 1
ATOM 7069 N N . ALA D 1 183 ? 11.428 -0.825 -32.344 1.00 26.15 183 ALA E N 1
ATOM 7070 C CA . ALA D 1 183 ? 10.360 -1.215 -31.426 1.00 28.64 183 ALA E CA 1
ATOM 7071 C C . ALA D 1 183 ? 10.615 -0.839 -29.985 1.00 28.00 183 ALA E C 1
ATOM 7072 O O . ALA D 1 183 ? 9.722 -0.936 -29.140 1.00 29.34 183 ALA E O 1
ATOM 7074 N N . ARG D 1 184 ? 11.829 -0.374 -29.686 1.00 26.40 184 ARG E N 1
ATOM 7075 C CA . ARG D 1 184 ? 12.209 -0.030 -28.327 1.00 27.26 184 ARG E CA 1
ATOM 7076 C C . ARG D 1 184 ? 12.242 1.486 -28.173 1.00 26.73 184 ARG E C 1
ATOM 7077 O O . ARG D 1 184 ? 12.672 1.988 -27.162 1.00 27.67 184 ARG E O 1
ATOM 7085 N N . VAL D 1 185 ? 11.801 2.204 -29.213 1.00 25.39 185 VAL E N 1
ATOM 7086 C CA . VAL D 1 185 ? 11.700 3.661 -29.153 1.00 24.48 185 VAL E CA 1
ATOM 7087 C C . VAL D 1 185 ? 10.247 3.987 -29.241 1.00 24.03 185 VAL E C 1
ATOM 7088 O O . VAL D 1 185 ? 9.594 3.716 -30.252 1.00 23.56 185 VAL E O 1
ATOM 7092 N N . THR D 1 186 ? 9.724 4.651 -28.238 1.00 24.81 186 THR E N 1
ATOM 7093 C CA . THR D 1 186 ? 8.318 4.908 -28.242 1.00 25.83 186 THR E CA 1
ATOM 7094 C C . THR D 1 186 ? 8.009 5.889 -29.374 1.00 27.37 186 THR E C 1
ATOM 7095 O O . THR D 1 186 ? 8.789 6.845 -29.674 1.00 27.89 186 THR E O 1
ATOM 7099 N N . GLY D 1 187 ? 6.893 5.677 -30.021 1.00 26.61 187 GLY E N 1
ATOM 7100 C CA . GLY D 1 187 ? 6.587 6.631 -31.079 1.00 33.71 187 GLY E CA 1
ATOM 7101 C C . GLY D 1 187 ? 7.415 6.522 -32.386 1.00 32.44 187 GLY E C 1
ATOM 7102 O O . GLY D 1 187 ? 7.353 7.429 -33.249 1.00 32.44 187 GLY E O 1
ATOM 7103 N N . ALA D 1 188 ? 8.240 5.476 -32.519 1.00 31.31 188 ALA E N 1
ATOM 7104 C CA . ALA D 1 188 ? 8.827 5.193 -33.852 1.00 30.76 188 ALA E CA 1
ATOM 7105 C C . ALA D 1 188 ? 7.726 5.101 -34.908 1.00 29.01 188 ALA E C 1
ATOM 7106 O O . ALA D 1 188 ? 7.793 5.739 -35.944 1.00 25.09 188 ALA E O 1
ATOM 7108 N N . GLY D 1 189 ? 6.710 4.301 -34.632 1.00 27.01 189 GLY E N 1
ATOM 7109 C CA . GLY D 1 189 ? 5.599 4.177 -35.556 1.00 26.77 189 GLY E CA 1
ATOM 7110 C C . GLY D 1 189 ? 4.800 5.460 -35.691 1.00 28.44 189 GLY E C 1
ATOM 7111 O O . GLY D 1 189 ? 4.351 5.809 -36.782 1.00 27.99 189 GLY E O 1
ATOM 7112 N N . CYS D 1 190 ? 4.691 6.206 -34.609 1.00 25.91 190 CYS E N 1
ATOM 7113 C CA . CYS D 1 190 ? 3.967 7.442 -34.654 1.00 25.99 190 CYS E CA 1
ATOM 7114 C C . CYS D 1 190 ? 4.710 8.442 -35.524 1.00 25.36 190 CYS E C 1
ATOM 7115 O O . CYS D 1 190 ? 4.067 9.165 -36.336 1.00 23.72 190 CYS E O 1
ATOM 7118 N N . LEU D 1 191 ? 6.045 8.476 -35.407 1.00 22.51 191 LEU E N 1
ATOM 7119 C CA . LEU D 1 191 ? 6.864 9.344 -36.249 1.00 21.81 191 LEU E CA 1
ATOM 7120 C C . LEU D 1 191 ? 6.714 8.896 -37.724 1.00 21.54 191 LEU E C 1
ATOM 7121 O O . LEU D 1 191 ? 6.595 9.740 -38.618 1.00 22.05 191 LEU E O 1
ATOM 7126 N N . LEU D 1 192 ? 6.665 7.603 -37.973 1.00 20.34 192 LEU E N 1
ATOM 7127 C CA . LEU D 1 192 ? 6.463 7.165 -39.351 1.00 20.38 192 LEU E CA 1
ATOM 7128 C C . LEU D 1 192 ? 5.187 7.725 -39.955 1.00 20.93 192 LEU E C 1
ATOM 7129 O O . LEU D 1 192 ? 5.167 8.122 -41.113 1.00 21.48 192 LEU E O 1
ATOM 7134 N N . GLY D 1 193 ? 4.125 7.811 -39.174 1.00 20.85 193 GLY E N 1
ATOM 7135 C CA . GLY D 1 193 ? 2.914 8.435 -39.663 1.00 21.11 193 GLY E CA 1
ATOM 7136 C C . GLY D 1 193 ? 3.170 9.841 -40.125 1.00 21.33 193 GLY E C 1
ATOM 7137 O O . GLY D 1 193 ? 2.663 10.304 -41.116 1.00 22.32 193 GLY E O 1
ATOM 7138 N N . GLY D 1 194 ? 3.913 10.561 -39.297 1.00 21.39 194 GLY E N 1
ATOM 7139 C CA . GLY D 1 194 ? 4.284 11.920 -39.651 1.00 23.23 194 GLY E CA 1
ATOM 7140 C C . GLY D 1 194 ? 5.149 12.021 -40.879 1.00 22.67 194 GLY E C 1
ATOM 7141 O O . GLY D 1 194 ? 4.943 12.886 -41.736 1.00 23.56 194 GLY E O 1
ATOM 7142 N N . ILE D 1 195 ? 6.113 11.121 -40.992 1.00 23.13 195 ILE E N 1
ATOM 7143 C CA . ILE D 1 195 ? 6.950 11.089 -42.174 1.00 23.66 195 ILE E CA 1
ATOM 7144 C C . ILE D 1 195 ? 6.115 10.835 -43.425 1.00 22.45 195 ILE E C 1
ATOM 7145 O O . ILE D 1 195 ? 6.257 11.487 -44.458 1.00 23.57 195 ILE E O 1
ATOM 7150 N N . ILE D 1 196 ? 5.178 9.874 -43.357 1.00 22.18 196 ILE E N 1
ATOM 7151 C CA . ILE D 1 196 ? 4.307 9.656 -44.462 1.00 22.43 196 ILE E CA 1
ATOM 7152 C C . ILE D 1 196 ? 3.530 10.941 -44.822 1.00 23.77 196 ILE E C 1
ATOM 7153 O O . ILE D 1 196 ? 3.434 11.303 -46.032 1.00 24.66 196 ILE E O 1
ATOM 7158 N N . ALA D 1 197 ? 2.995 11.650 -43.823 1.00 23.17 197 ALA E N 1
ATOM 7159 C CA . ALA D 1 197 ? 2.277 12.901 -44.090 1.00 24.80 197 ALA E CA 1
ATOM 7160 C C . ALA D 1 197 ? 3.202 13.894 -44.796 1.00 25.39 197 ALA E C 1
ATOM 7161 O O . ALA D 1 197 ? 2.816 14.585 -45.746 1.00 26.25 197 ALA E O 1
ATOM 7163 N N . GLY D 1 198 ? 4.481 13.845 -44.453 1.00 25.35 198 GLY E N 1
ATOM 7164 C CA . GLY D 1 198 ? 5.483 14.687 -45.100 1.00 27.18 198 GLY E CA 1
ATOM 7165 C C . GLY D 1 198 ? 5.722 14.431 -46.566 1.00 28.05 198 GLY E C 1
ATOM 7166 O O . GLY D 1 198 ? 6.229 15.293 -47.268 1.00 28.42 198 GLY E O 1
ATOM 7167 N N . PHE D 1 199 ? 5.382 13.239 -47.028 1.00 27.04 199 PHE E N 1
ATOM 7168 C CA . PHE D 1 199 ? 5.588 12.856 -48.419 1.00 27.54 199 PHE E CA 1
ATOM 7169 C C . PHE D 1 199 ? 4.368 13.086 -49.306 1.00 29.35 199 PHE E C 1
ATOM 7170 O O . PHE D 1 199 ? 4.408 12.746 -50.483 1.00 31.04 199 PHE E O 1
ATOM 7178 N N . LEU D 1 200 ? 3.262 13.594 -48.756 1.00 29.20 200 LEU E N 1
ATOM 7179 C CA . LEU D 1 200 ? 2.047 13.666 -49.519 1.00 29.54 200 LEU E CA 1
ATOM 7180 C C . LEU D 1 200 ? 1.891 14.853 -50.488 1.00 31.91 200 LEU E C 1
ATOM 7181 O O . LEU D 1 200 ? 1.222 14.712 -51.540 1.00 30.85 200 LEU E O 1
ATOM 7186 N N . PHE D 1 201 ? 2.453 16.013 -50.140 1.00 33.62 201 PHE E N 1
ATOM 7187 C CA . PHE D 1 201 ? 2.415 17.181 -51.059 1.00 34.51 201 PHE E CA 1
ATOM 7188 C C . PHE D 1 201 ? 1.015 17.526 -51.532 1.00 33.72 201 PHE E C 1
ATOM 7189 O O . PHE D 1 201 ? 0.781 17.720 -52.725 1.00 34.54 201 PHE E O 1
ATOM 7197 N N . ARG D 1 202 ? 0.069 17.460 -50.606 1.00 32.32 202 ARG E N 1
ATOM 7198 C CA . ARG D 1 202 ? -1.326 17.813 -50.832 1.00 35.00 202 ARG E CA 1
ATOM 7199 C C . ARG D 1 202 ? -2.055 16.928 -51.863 1.00 35.90 202 ARG E C 1
ATOM 7200 O O . ARG D 1 202 ? -3.103 17.310 -52.372 1.00 36.61 202 ARG E O 1
ATOM 7208 N N . GLU D 1 203 ? -1.548 15.709 -52.094 1.00 34.97 203 GLU E N 1
ATOM 7209 C CA . GLU D 1 203 ? -2.226 14.709 -52.941 1.00 35.05 203 GLU E CA 1
ATOM 7210 C C . GLU D 1 203 ? -3.148 13.839 -52.111 1.00 33.87 203 GLU E C 1
ATOM 7211 O O . GLU D 1 203 ? -2.691 13.115 -51.203 1.00 32.12 203 GLU E O 1
ATOM 7217 N N . THR D 1 204 ? -4.450 13.921 -52.372 1.00 33.68 204 THR E N 1
ATOM 7218 C CA . THR D 1 204 ? -5.386 13.191 -51.563 1.00 34.31 204 THR E CA 1
ATOM 7219 C C . THR D 1 204 ? -5.441 11.722 -51.929 1.00 34.89 204 THR E C 1
ATOM 7220 O O . THR D 1 204 ? -5.998 10.913 -51.171 1.00 35.95 204 THR E O 1
ATOM 7224 N N . GLU D 1 205 ? -4.887 11.372 -53.095 1.00 34.48 205 GLU E N 1
ATOM 7225 C CA . GLU D 1 205 ? -4.742 9.983 -53.532 1.00 36.11 205 GLU E CA 1
ATOM 7226 C C . GLU D 1 205 ? -3.268 9.804 -53.876 1.00 33.03 205 GLU E C 1
ATOM 7227 O O . GLU D 1 205 ? -2.860 9.813 -55.036 1.00 33.92 205 GLU E O 1
ATOM 7233 N N . PRO D 1 206 ? -2.442 9.622 -52.849 1.00 31.11 206 PRO E N 1
ATOM 7234 C CA . PRO D 1 206 ? -1.010 9.624 -53.131 1.00 30.14 206 PRO E CA 1
ATOM 7235 C C . PRO D 1 206 ? -0.542 8.460 -53.984 1.00 28.89 206 PRO E C 1
ATOM 7236 O O . PRO D 1 206 ? -1.065 7.365 -53.922 1.00 26.72 206 PRO E O 1
ATOM 7240 N N . ASP D 1 207 ? 0.459 8.713 -54.796 1.00 28.78 207 ASP E N 1
ATOM 7241 C CA . ASP D 1 207 ? 1.097 7.672 -55.525 1.00 29.53 207 ASP E CA 1
ATOM 7242 C C . ASP D 1 207 ? 1.761 6.632 -54.579 1.00 27.48 207 ASP E C 1
ATOM 7243 O O . ASP D 1 207 ? 2.389 6.996 -53.609 1.00 27.01 207 ASP E O 1
ATOM 7248 N N . ILE D 1 208 ? 1.651 5.352 -54.918 1.00 25.01 208 ILE E N 1
ATOM 7249 C CA . ILE D 1 208 ? 2.273 4.328 -54.094 1.00 24.84 208 ILE E CA 1
ATOM 7250 C C . ILE D 1 208 ? 3.801 4.516 -54.000 1.00 25.06 208 ILE E C 1
ATOM 7251 O O . ILE D 1 208 ? 4.377 4.197 -52.958 1.00 24.83 208 ILE E O 1
ATOM 7256 N N . GLU D 1 209 ? 4.384 5.132 -55.007 1.00 26.19 209 GLU E N 1
ATOM 7257 C CA . GLU D 1 209 ? 5.841 5.379 -54.971 1.00 27.28 209 GLU E CA 1
ATOM 7258 C C . GLU D 1 209 ? 6.195 6.355 -53.848 1.00 26.47 209 GLU E C 1
ATOM 7259 O O . GLU D 1 209 ? 7.259 6.206 -53.233 1.00 26.87 209 GLU E O 1
ATOM 7265 N N . ALA D 1 210 ? 5.322 7.315 -53.530 1.00 26.19 210 ALA E N 1
ATOM 7266 C CA . ALA D 1 210 ? 5.559 8.230 -52.402 1.00 26.30 210 ALA E CA 1
ATOM 7267 C C . ALA D 1 210 ? 5.510 7.502 -51.049 1.00 25.19 210 ALA E C 1
ATOM 7268 O O . ALA D 1 210 ? 6.280 7.770 -50.137 1.00 24.42 210 ALA E O 1
ATOM 7270 N N . LEU D 1 211 ? 4.524 6.638 -50.903 1.00 22.99 211 LEU E N 1
ATOM 7271 C CA . LEU D 1 211 ? 4.391 5.845 -49.710 1.00 22.93 211 LEU E CA 1
ATOM 7272 C C . LEU D 1 211 ? 5.565 4.880 -49.533 1.00 21.21 211 LEU E C 1
ATOM 7273 O O . LEU D 1 211 ? 6.100 4.735 -48.433 1.00 21.81 211 LEU E O 1
ATOM 7278 N N . ILE D 1 212 ? 6.013 4.268 -50.624 1.00 21.86 212 ILE E N 1
ATOM 7279 C CA . ILE D 1 212 ? 7.146 3.337 -50.585 1.00 21.37 212 ILE E CA 1
ATOM 7280 C C . ILE D 1 212 ? 8.404 4.091 -50.156 1.00 21.66 212 ILE E C 1
ATOM 7281 O O . ILE D 1 212 ? 9.167 3.615 -49.302 1.00 21.17 212 ILE E O 1
ATOM 7286 N N . GLU D 1 213 ? 8.566 5.303 -50.697 1.00 22.69 213 GLU E N 1
ATOM 7287 C CA . GLU D 1 213 ? 9.740 6.074 -50.385 1.00 23.60 213 GLU E CA 1
ATOM 7288 C C . GLU D 1 213 ? 9.698 6.538 -48.931 1.00 23.09 213 GLU E C 1
ATOM 7289 O O . GLU D 1 213 ? 10.714 6.473 -48.234 1.00 22.00 213 GLU E O 1
ATOM 7295 N N . ALA D 1 214 ? 8.531 6.928 -48.443 1.00 22.81 214 ALA E N 1
ATOM 7296 C CA . ALA D 1 214 ? 8.418 7.388 -47.045 1.00 21.87 214 ALA E CA 1
ATOM 7297 C C . ALA D 1 214 ? 8.835 6.285 -46.073 1.00 20.67 214 ALA E C 1
ATOM 7298 O O . ALA D 1 214 ? 9.642 6.496 -45.163 1.00 22.30 214 ALA E O 1
ATOM 7300 N N . VAL D 1 215 ? 8.253 5.109 -46.248 1.00 20.02 215 VAL E N 1
ATOM 7301 C CA . VAL D 1 215 ? 8.538 3.972 -45.382 1.00 19.90 215 VAL E CA 1
ATOM 7302 C C . VAL D 1 215 ? 9.974 3.520 -45.515 1.00 21.00 215 VAL E C 1
ATOM 7303 O O . VAL D 1 215 ? 10.630 3.205 -44.525 1.00 20.82 215 VAL E O 1
ATOM 7307 N N . SER D 1 216 ? 10.486 3.524 -46.730 1.00 21.49 216 SER E N 1
ATOM 7308 C CA . SER D 1 216 ? 11.875 3.072 -46.987 1.00 21.06 216 SER E CA 1
ATOM 7309 C C . SER D 1 216 ? 12.904 4.048 -46.444 1.00 21.43 216 SER E C 1
ATOM 7310 O O . SER D 1 216 ? 13.884 3.647 -45.861 1.00 22.97 216 SER E O 1
ATOM 7313 N N . VAL D 1 217 ? 12.686 5.334 -46.626 1.00 21.39 217 VAL E N 1
ATOM 7314 C CA . VAL D 1 217 ? 13.568 6.326 -46.016 1.00 22.47 217 VAL E CA 1
ATOM 7315 C C . VAL D 1 217 ? 13.671 6.099 -44.505 1.00 22.39 217 VAL E C 1
ATOM 7316 O O . VAL D 1 217 ? 14.758 6.100 -43.935 1.00 21.83 217 VAL E O 1
ATOM 7320 N N . PHE D 1 218 ? 12.525 5.956 -43.839 1.00 21.93 218 PHE E N 1
ATOM 7321 C CA . PHE D 1 218 ? 12.517 5.749 -42.422 1.00 21.58 218 PHE E CA 1
ATOM 7322 C C . PHE D 1 218 ? 13.230 4.498 -41.991 1.00 20.47 218 PHE E C 1
ATOM 7323 O O . PHE D 1 218 ? 14.098 4.494 -41.121 1.00 19.59 218 PHE E O 1
ATOM 7331 N N . ASN D 1 219 ? 12.909 3.388 -42.611 1.00 20.43 219 ASN E N 1
ATOM 7332 C CA . ASN D 1 219 ? 13.478 2.116 -42.216 1.00 21.79 219 ASN E CA 1
ATOM 7333 C C . ASN D 1 219 ? 14.907 1.914 -42.637 1.00 22.14 219 ASN E C 1
ATOM 7334 O O . ASN D 1 219 ? 15.674 1.326 -41.901 1.00 21.97 219 ASN E O 1
ATOM 7339 N N . ILE D 1 220 ? 15.318 2.505 -43.753 1.00 21.94 220 ILE E N 1
ATOM 7340 C CA . ILE D 1 220 ? 16.745 2.479 -44.122 1.00 22.53 220 ILE E CA 1
ATOM 7341 C C . ILE D 1 220 ? 17.535 3.330 -43.168 1.00 23.53 220 ILE E C 1
ATOM 7342 O O . ILE D 1 220 ? 18.635 2.946 -42.741 1.00 24.86 220 ILE E O 1
ATOM 7347 N N . ALA D 1 221 ? 17.016 4.513 -42.842 1.00 22.70 221 ALA E N 1
ATOM 7348 C CA . ALA D 1 221 ? 17.717 5.354 -41.842 1.00 22.74 221 ALA E CA 1
ATOM 7349 C C . ALA D 1 221 ? 17.882 4.599 -40.528 1.00 22.56 221 ALA E C 1
ATOM 7350 O O . ALA D 1 221 ? 18.920 4.657 -39.887 1.00 22.90 221 ALA E O 1
ATOM 7352 N N . ALA D 1 222 ? 16.867 3.852 -40.138 1.00 21.70 222 ALA E N 1
ATOM 7353 C CA . ALA D 1 222 ? 16.945 3.031 -38.923 1.00 22.85 222 ALA E CA 1
ATOM 7354 C C . ALA D 1 222 ? 18.013 1.952 -38.997 1.00 24.61 222 ALA E C 1
ATOM 7355 O O . ALA D 1 222 ? 18.783 1.776 -38.081 1.00 24.28 222 ALA E O 1
ATOM 7357 N N . GLU D 1 223 ? 18.087 1.289 -40.127 1.00 25.48 223 GLU E N 1
ATOM 7358 C CA . GLU D 1 223 ? 19.091 0.281 -40.371 1.00 28.81 223 GLU E CA 1
ATOM 7359 C C . GLU D 1 223 ? 20.506 0.838 -40.311 1.00 28.86 223 GLU E C 1
ATOM 7360 O O . GLU D 1 223 ? 21.368 0.288 -39.637 1.00 28.34 223 GLU E O 1
ATOM 7366 N N . VAL D 1 224 ? 20.740 1.971 -40.947 1.00 28.52 224 VAL E N 1
ATOM 7367 C CA . VAL D 1 224 ? 22.025 2.610 -40.945 1.00 29.22 224 VAL E CA 1
ATOM 7368 C C . VAL D 1 224 ? 22.401 3.140 -39.563 1.00 28.23 224 VAL E C 1
ATOM 7369 O O . VAL D 1 224 ? 23.534 2.968 -39.101 1.00 30.14 224 VAL E O 1
ATOM 7373 N N . ALA D 1 225 ? 21.454 3.749 -38.873 1.00 24.83 225 ALA E N 1
ATOM 7374 C CA . ALA D 1 225 ? 21.703 4.267 -37.532 1.00 25.46 225 ALA E CA 1
ATOM 7375 C C . ALA D 1 225 ? 22.109 3.142 -36.563 1.00 26.50 225 ALA E C 1
ATOM 7376 O O . ALA D 1 225 ? 23.000 3.319 -35.767 1.00 26.62 225 ALA E O 1
ATOM 7378 N N . ALA D 1 226 ? 21.488 1.985 -36.685 1.00 26.51 226 ALA E N 1
ATOM 7379 C CA . ALA D 1 226 ? 21.752 0.864 -35.798 1.00 29.59 226 ALA E CA 1
ATOM 7380 C C . ALA D 1 226 ? 23.123 0.252 -36.055 1.00 32.06 226 ALA E C 1
ATOM 7381 O O . ALA D 1 226 ? 23.683 -0.374 -35.159 1.00 32.38 226 ALA E O 1
ATOM 7383 N N . GLU D 1 227 ? 23.680 0.499 -37.236 1.00 33.02 227 GLU E N 1
ATOM 7384 C CA . GLU D 1 227 ? 25.007 0.008 -37.602 1.00 35.00 227 GLU E CA 1
ATOM 7385 C C . GLU D 1 227 ? 26.115 0.937 -37.139 1.00 34.49 227 GLU E C 1
ATOM 7386 O O . GLU D 1 227 ? 27.273 0.590 -37.199 1.00 35.32 227 GLU E O 1
ATOM 7392 N N . ASN D 1 228 ? 25.755 2.130 -36.683 1.00 34.92 228 ASN E N 1
ATOM 7393 C CA . ASN D 1 228 ? 26.726 3.097 -36.282 1.00 35.43 228 ASN E CA 1
ATOM 7394 C C . ASN D 1 228 ? 27.491 2.586 -35.069 1.00 34.30 228 ASN E C 1
ATOM 7395 O O . ASN D 1 228 ? 26.914 2.017 -34.123 1.00 31.76 228 ASN E O 1
ATOM 7400 N N . GLU D 1 229 ? 28.810 2.782 -35.092 1.00 36.93 229 GLU E N 1
ATOM 7401 C CA . GLU D 1 229 ? 29.664 2.354 -33.986 1.00 38.57 229 GLU E CA 1
ATOM 7402 C C . GLU D 1 229 ? 29.275 2.983 -32.631 1.00 35.72 229 GLU E C 1
ATOM 7403 O O . GLU D 1 229 ? 29.524 2.395 -31.576 1.00 36.79 229 GLU E O 1
ATOM 7409 N N . ASN D 1 230 ? 28.624 4.139 -32.646 1.00 33.37 230 ASN E N 1
ATOM 7410 C CA . ASN D 1 230 ? 28.137 4.796 -31.437 1.00 34.44 230 ASN E CA 1
ATOM 7411 C C . ASN D 1 230 ? 26.709 4.441 -31.007 1.00 28.34 230 ASN E C 1
ATOM 7412 O O . ASN D 1 230 ? 26.195 5.046 -30.088 1.00 27.08 230 ASN E O 1
ATOM 7417 N N . CYS D 1 231 ? 26.073 3.500 -31.708 1.00 29.09 231 CYS E N 1
ATOM 7418 C CA . CYS D 1 231 ? 24.755 3.037 -31.305 1.00 28.02 231 CYS E CA 1
ATOM 7419 C C . CYS D 1 231 ? 24.902 1.931 -30.269 1.00 27.98 231 CYS E C 1
ATOM 7420 O O . CYS D 1 231 ? 25.358 0.831 -30.600 1.00 30.03 231 CYS E O 1
ATOM 7423 N N . GLY D 1 232 ? 24.559 2.224 -29.030 1.00 27.66 232 GLY E N 1
ATOM 7424 C CA . GLY D 1 232 ? 24.771 1.304 -27.911 1.00 27.10 232 GLY E CA 1
ATOM 7425 C C . GLY D 1 232 ? 23.482 0.733 -27.378 1.00 26.70 232 GLY E C 1
ATOM 7426 O O . GLY D 1 232 ? 23.485 -0.017 -26.398 1.00 26.37 232 GLY E O 1
ATOM 7427 N N . GLY D 1 233 ? 22.371 1.048 -28.044 1.00 25.04 233 GLY E N 1
ATOM 7428 C CA . GLY D 1 233 ? 21.079 0.627 -27.541 1.00 23.97 233 GLY E CA 1
ATOM 7429 C C . GLY D 1 233 ? 19.996 1.574 -27.968 1.00 24.54 233 GLY E C 1
ATOM 7430 O O . GLY D 1 233 ? 20.246 2.497 -28.723 1.00 22.40 233 GLY E O 1
ATOM 7431 N N . PRO D 1 234 ? 18.766 1.330 -27.493 1.00 24.63 234 PRO E N 1
ATOM 7432 C CA . PRO D 1 234 ? 17.640 2.194 -27.889 1.00 23.76 234 PRO E CA 1
ATOM 7433 C C . PRO D 1 234 ? 17.759 3.650 -27.539 1.00 22.56 234 PRO E C 1
ATOM 7434 O O . PRO D 1 234 ? 17.195 4.498 -28.233 1.00 22.30 234 PRO E O 1
ATOM 7438 N N . GLY D 1 235 ? 18.475 3.966 -26.482 1.00 21.44 235 GLY E N 1
ATOM 7439 C CA . GLY D 1 235 ? 18.673 5.376 -26.094 1.00 20.93 235 GLY E CA 1
ATOM 7440 C C . GLY D 1 235 ? 19.526 6.130 -27.074 1.00 20.70 235 GLY E C 1
ATOM 7441 O O . GLY D 1 235 ? 19.146 7.233 -27.531 1.00 23.05 235 GLY E O 1
ATOM 7442 N N . THR D 1 236 ? 20.708 5.615 -27.368 1.00 21.64 236 THR E N 1
ATOM 7443 C CA . THR D 1 236 ? 21.568 6.323 -28.304 1.00 21.97 236 THR E CA 1
ATOM 7444 C C . THR D 1 236 ? 21.094 6.205 -29.726 1.00 21.57 236 THR E C 1
ATOM 7445 O O . THR D 1 236 ? 21.403 7.026 -30.584 1.00 23.08 236 THR E O 1
ATOM 7449 N N . PHE D 1 237 ? 20.335 5.153 -30.024 1.00 20.97 237 PHE E N 1
ATOM 7450 C CA . PHE D 1 237 ? 19.783 4.972 -31.342 1.00 20.66 237 PHE E CA 1
ATOM 7451 C C . PHE D 1 237 ? 18.935 6.154 -31.809 1.00 20.79 237 PHE E C 1
ATOM 7452 O O . PHE D 1 237 ? 18.976 6.526 -32.973 1.00 21.29 237 PHE E O 1
ATOM 7460 N N . SER D 1 238 ? 18.114 6.697 -30.913 1.00 20.98 238 SER E N 1
ATOM 7461 C CA . SER D 1 238 ? 17.157 7.691 -31.362 1.00 21.86 238 SER E CA 1
ATOM 7462 C C . SER D 1 238 ? 17.859 8.982 -31.958 1.00 20.90 238 SER E C 1
ATOM 7463 O O . SER D 1 238 ? 17.515 9.433 -33.029 1.00 21.24 238 SER E O 1
ATOM 7466 N N . PR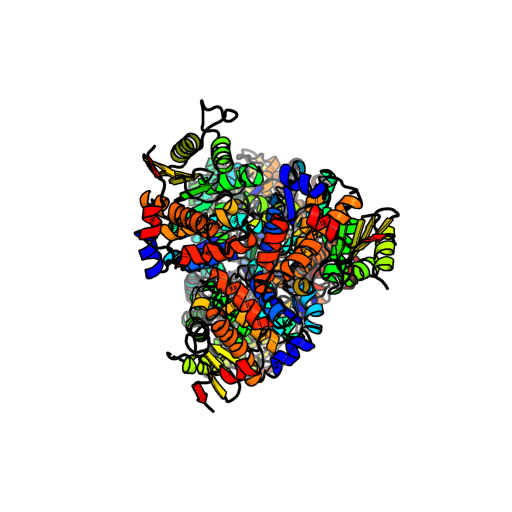O D 1 239 ? 18.786 9.597 -31.206 1.00 21.28 239 PRO E N 1
ATOM 7467 C CA . PRO D 1 239 ? 19.546 10.697 -31.821 1.00 21.63 239 PRO E CA 1
ATOM 7468 C C . PRO D 1 239 ? 20.237 10.301 -33.127 1.00 22.07 239 PRO E C 1
ATOM 7469 O O . PRO D 1 239 ? 20.267 11.092 -34.080 1.00 22.33 239 PRO E O 1
ATOM 7473 N N . LEU D 1 240 ? 20.781 9.084 -33.196 1.00 21.98 240 LEU E N 1
ATOM 7474 C CA . LEU D 1 240 ? 21.418 8.640 -34.422 1.00 23.39 240 LEU E CA 1
ATOM 7475 C C . LEU D 1 240 ? 20.456 8.459 -35.582 1.00 22.42 240 LEU E C 1
ATOM 7476 O O . LEU D 1 240 ? 20.793 8.700 -36.721 1.00 23.17 240 LEU E O 1
ATOM 7481 N N . LEU D 1 241 ? 19.229 8.027 -35.301 1.00 21.29 241 LEU E N 1
ATOM 7482 C CA . LEU D 1 241 ? 18.199 7.901 -36.327 1.00 21.06 241 LEU E CA 1
ATOM 7483 C C . LEU D 1 241 ? 17.878 9.268 -36.950 1.00 21.44 241 LEU E C 1
ATOM 7484 O O . LEU D 1 241 ? 17.781 9.415 -38.164 1.00 21.66 241 LEU E O 1
ATOM 7489 N N . LEU D 1 242 ? 17.720 10.258 -36.087 1.00 21.06 242 LEU E N 1
ATOM 7490 C CA . LEU D 1 242 ? 17.476 11.626 -36.579 1.00 23.25 242 LEU E CA 1
ATOM 7491 C C . LEU D 1 242 ? 18.670 12.136 -37.420 1.00 22.90 242 LEU E C 1
ATOM 7492 O O . LEU D 1 242 ? 18.457 12.760 -38.497 1.00 22.81 242 LEU E O 1
ATOM 7497 N N . ASP D 1 243 ? 19.883 11.871 -36.973 1.00 23.88 243 ASP E N 1
ATOM 7498 C CA . ASP D 1 243 ? 21.047 12.292 -37.794 1.00 25.50 243 ASP E CA 1
ATOM 7499 C C . ASP D 1 243 ? 21.021 11.603 -39.139 1.00 25.85 243 ASP E C 1
ATOM 7500 O O . ASP D 1 243 ? 21.370 12.181 -40.166 1.00 25.26 243 ASP E O 1
ATOM 7505 N N . THR D 1 244 ? 20.664 10.306 -39.143 1.00 24.69 244 THR E N 1
ATOM 7506 C CA . THR D 1 244 ? 20.733 9.511 -40.363 1.00 26.23 244 THR E CA 1
ATOM 7507 C C . THR D 1 244 ? 19.661 9.974 -41.359 1.00 25.03 244 THR E C 1
ATOM 7508 O O . THR D 1 244 ? 19.904 10.038 -42.562 1.00 26.55 244 THR E O 1
ATOM 7512 N N . LEU D 1 245 ? 18.470 10.325 -40.857 1.00 23.46 245 LEU E N 1
ATOM 7513 C CA . LEU D 1 245 ? 17.439 10.897 -41.701 1.00 24.81 245 LEU E CA 1
ATOM 7514 C C . LEU D 1 245 ? 17.934 12.195 -42.339 1.00 26.08 245 LEU E C 1
ATOM 7515 O O . LEU D 1 245 ? 17.682 12.458 -43.495 1.00 27.38 245 LEU E O 1
ATOM 7520 N N . TYR D 1 246 ? 18.638 13.000 -41.539 1.00 27.29 246 TYR E N 1
ATOM 7521 C CA . TYR D 1 246 ? 19.062 14.293 -41.971 1.00 29.22 246 TYR E CA 1
ATOM 7522 C C . TYR D 1 246 ? 20.066 14.199 -43.108 1.00 29.88 246 TYR E C 1
ATOM 7523 O O . TYR D 1 246 ? 19.970 14.958 -44.078 1.00 30.07 246 TYR E O 1
ATOM 7532 N N . HIS D 1 247 ? 20.922 13.203 -43.042 1.00 29.89 247 HIS E N 1
ATOM 7533 C CA . HIS D 1 247 ? 21.978 13.028 -44.041 1.00 32.16 247 HIS E CA 1
ATOM 7534 C C . HIS D 1 247 ? 21.667 12.051 -45.172 1.00 31.86 247 HIS E C 1
ATOM 7535 O O . HIS D 1 247 ? 22.452 11.940 -46.115 1.00 33.28 247 HIS E O 1
ATOM 7542 N N . LEU D 1 248 ? 20.579 11.300 -45.081 1.00 29.23 248 LEU E N 1
ATOM 7543 C CA . LEU D 1 248 ? 20.380 10.199 -45.993 1.00 30.73 248 LEU E CA 1
ATOM 7544 C C . LEU D 1 248 ? 20.489 10.629 -47.473 1.00 31.57 248 LEU E C 1
ATOM 7545 O O . LEU D 1 248 ? 19.875 11.582 -47.877 1.00 32.55 248 LEU E O 1
ATOM 7550 N N . ASN D 1 249 ? 21.249 9.884 -48.263 1.00 33.46 249 ASN E N 1
ATOM 7551 C CA . ASN D 1 249 ? 21.444 10.231 -49.666 1.00 36.66 249 ASN E CA 1
ATOM 7552 C C . ASN D 1 249 ? 20.906 9.155 -50.607 1.00 37.33 249 ASN E C 1
ATOM 7553 O O . ASN D 1 249 ? 20.578 8.053 -50.180 1.00 35.18 249 ASN E O 1
ATOM 7558 N N . GLU D 1 250 ? 20.900 9.457 -51.910 1.00 41.47 250 GLU E N 1
ATOM 7559 C CA . GLU D 1 250 ? 20.342 8.556 -52.928 1.00 41.65 250 GLU E CA 1
ATOM 7560 C C . GLU D 1 250 ? 21.130 7.271 -53.038 1.00 40.86 250 GLU E C 1
ATOM 7561 O O . GLU D 1 250 ? 20.598 6.206 -53.240 1.00 40.39 250 GLU E O 1
ATOM 7567 N N . THR D 1 251 ? 22.443 7.384 -52.910 1.00 40.71 251 THR E N 1
ATOM 7568 C CA . THR D 1 251 ? 23.276 6.192 -53.025 1.00 41.41 251 THR E CA 1
ATOM 7569 C C . THR D 1 251 ? 22.974 5.173 -51.943 1.00 38.66 251 THR E C 1
ATOM 7570 O O . THR D 1 251 ? 22.852 3.990 -52.203 1.00 38.87 251 THR E O 1
ATOM 7574 N N . THR D 1 252 ? 22.905 5.638 -50.698 1.00 37.46 252 THR E N 1
ATOM 7575 C CA . THR D 1 252 ? 22.594 4.737 -49.592 1.00 35.18 252 THR E CA 1
ATOM 7576 C C . THR D 1 252 ? 21.204 4.157 -49.808 1.00 32.28 252 THR E C 1
ATOM 7577 O O . THR D 1 252 ? 20.971 2.981 -49.555 1.00 32.25 252 THR E O 1
ATOM 7581 N N . TYR D 1 253 ? 20.272 5.004 -50.209 1.00 32.15 253 TYR E N 1
ATOM 7582 C CA . TYR D 1 253 ? 18.874 4.560 -50.361 1.00 30.97 253 TYR E CA 1
ATOM 7583 C C . TYR D 1 253 ? 18.801 3.430 -51.379 1.00 34.44 253 TYR E C 1
ATOM 7584 O O . TYR D 1 253 ? 18.263 2.364 -51.101 1.00 32.49 253 TYR E O 1
ATOM 7593 N N . GLN D 1 254 ? 19.397 3.657 -52.556 1.00 37.75 254 GLN E N 1
ATOM 7594 C CA . GLN D 1 254 ? 19.356 2.660 -53.609 1.00 40.02 254 GLN E CA 1
ATOM 7595 C C . GLN D 1 254 ? 20.113 1.380 -53.256 1.00 39.69 254 GLN E C 1
ATOM 7596 O O . GLN D 1 254 ? 19.656 0.283 -53.581 1.00 40.47 254 GLN E O 1
ATOM 7602 N N . GLN D 1 255 ? 21.218 1.499 -52.528 1.00 40.23 255 GLN E N 1
ATOM 7603 C CA . GLN D 1 255 ? 21.980 0.312 -52.127 1.00 42.13 255 GLN E CA 1
ATOM 7604 C C . GLN D 1 255 ? 21.264 -0.525 -51.094 1.00 37.42 255 GLN E C 1
ATOM 7605 O O . GLN D 1 255 ? 21.408 -1.742 -51.072 1.00 38.40 255 GLN E O 1
ATOM 7611 N N . ARG D 1 256 ? 20.504 0.112 -50.212 1.00 33.87 256 ARG E N 1
ATOM 7612 C CA . ARG D 1 256 ? 19.926 -0.614 -49.074 1.00 32.69 256 ARG E CA 1
ATOM 7613 C C . ARG D 1 256 ? 18.470 -1.032 -49.230 1.00 29.16 256 ARG E C 1
ATOM 7614 O O . ARG D 1 256 ? 18.020 -1.942 -48.532 1.00 27.41 256 ARG E O 1
ATOM 7622 N N . ILE D 1 257 ? 17.724 -0.387 -50.101 1.00 28.96 257 ILE E N 1
ATOM 7623 C CA . ILE D 1 257 ? 16.272 -0.693 -50.166 1.00 28.06 257 ILE E CA 1
ATOM 7624 C C . ILE D 1 257 ? 16.020 -2.165 -50.475 1.00 28.03 257 ILE E C 1
ATOM 7625 O O . ILE D 1 257 ? 16.680 -2.740 -51.326 1.00 28.13 257 ILE E O 1
ATOM 7630 N N . ARG D 1 258 ? 15.107 -2.781 -49.718 1.00 27.99 258 ARG E N 1
ATOM 7631 C CA . ARG D 1 258 ? 14.793 -4.191 -49.917 1.00 27.98 258 ARG E CA 1
ATOM 7632 C C . ARG D 1 258 ? 13.285 -4.345 -50.143 1.00 26.03 258 ARG E C 1
ATOM 7633 O O . ARG D 1 258 ? 12.460 -4.213 -49.198 1.00 28.50 258 ARG E O 1
ATOM 7641 N N . ILE D 1 259 ? 12.913 -4.624 -51.372 1.00 24.39 259 ILE E N 1
ATOM 7642 C CA . ILE D 1 259 ? 11.526 -4.973 -51.652 1.00 23.55 259 ILE E CA 1
ATOM 7643 C C . ILE D 1 259 ? 11.382 -6.498 -51.584 1.00 22.96 259 ILE E C 1
ATOM 7644 O O . ILE D 1 259 ? 12.132 -7.257 -52.240 1.00 24.16 259 ILE E O 1
ATOM 7649 N N . GLN D 1 260 ? 10.475 -6.992 -50.772 1.00 21.87 260 GLN E N 1
ATOM 7650 C CA . GLN D 1 260 ? 10.344 -8.414 -50.579 1.00 23.80 260 GLN E CA 1
ATOM 7651 C C . GLN D 1 260 ? 9.453 -9.015 -51.661 1.00 22.18 260 GLN E C 1
ATOM 7652 O O . GLN D 1 260 ? 9.833 -9.973 -52.287 1.00 21.00 260 GLN E O 1
ATOM 7658 N N . GLU D 1 261 ? 8.315 -8.376 -51.921 1.00 21.00 261 GLU E N 1
ATOM 7659 C CA . GLU D 1 261 ? 7.408 -8.911 -52.926 1.00 21.82 261 GLU E CA 1
ATOM 7660 C C . GLU D 1 261 ? 6.411 -7.816 -53.356 1.00 19.78 261 GLU E C 1
ATOM 7661 O O . GLU D 1 261 ? 6.158 -6.891 -52.627 1.00 19.37 261 GLU E O 1
ATOM 7667 N N . VAL D 1 262 ? 5.966 -7.905 -54.587 1.00 19.75 262 VAL E N 1
ATOM 7668 C CA . VAL D 1 262 ? 4.933 -7.032 -55.103 1.00 20.06 262 VAL E CA 1
ATOM 7669 C C . VAL D 1 262 ? 3.887 -7.919 -55.694 1.00 19.83 262 VAL E C 1
ATOM 7670 O O . VAL D 1 262 ? 4.225 -8.861 -56.395 1.00 19.82 262 VAL E O 1
ATOM 7674 N N . GLU D 1 263 ? 2.621 -7.671 -55.365 1.00 19.81 263 GLU E N 1
ATOM 7675 C CA . GLU D 1 263 ? 1.589 -8.359 -56.017 1.00 20.60 263 GLU E CA 1
ATOM 7676 C C . GLU D 1 263 ? 0.498 -7.425 -56.530 1.00 19.85 263 GLU E C 1
ATOM 7677 O O . GLU D 1 263 ? 0.420 -6.272 -56.142 1.00 19.48 263 GLU E O 1
ATOM 7683 N N . GLU D 1 264 ? -0.290 -7.944 -57.451 1.00 18.95 264 GLU E N 1
ATOM 7684 C CA . GLU D 1 264 ? -1.421 -7.158 -57.978 1.00 19.82 264 GLU E CA 1
ATOM 7685 C C . GLU D 1 264 ? -2.516 -7.052 -56.904 1.00 20.52 264 GLU E C 1
ATOM 7686 O O . GLU D 1 264 ? -2.686 -7.935 -56.085 1.00 20.42 264 GLU E O 1
ATOM 7692 N N . ASN D 1 265 ? -3.247 -5.941 -56.910 1.00 20.35 265 ASN E N 1
ATOM 7693 C CA . ASN D 1 265 ? -4.360 -5.738 -55.989 1.00 21.83 265 ASN E CA 1
ATOM 7694 C C . ASN D 1 265 ? -5.538 -5.404 -56.925 1.00 24.07 265 ASN E C 1
ATOM 7695 O O . ASN D 1 265 ? -5.621 -4.289 -57.456 1.00 27.50 265 ASN E O 1
ATOM 7700 N N . LEU D 1 266 ? -6.475 -6.309 -57.084 1.00 26.13 266 LEU E N 1
ATOM 7701 C CA . LEU D 1 266 ? -7.627 -6.035 -57.942 1.00 27.14 266 LEU E CA 1
ATOM 7702 C C . LEU D 1 266 ? -8.731 -5.426 -57.074 1.00 29.07 266 LEU E C 1
ATOM 7703 O O . LEU D 1 266 ? -9.145 -6.025 -56.092 1.00 30.57 266 LEU E O 1
ATOM 7708 N N . TYR D 1 267 ? -9.186 -4.234 -57.433 1.00 29.33 267 TYR E N 1
ATOM 7709 C CA . TYR D 1 267 ? -10.243 -3.560 -56.694 1.00 31.00 267 TYR E CA 1
ATOM 7710 C C . TYR D 1 267 ? -11.426 -3.385 -57.615 1.00 32.57 267 TYR E C 1
ATOM 7711 O O . TYR D 1 267 ? -11.306 -3.520 -58.857 1.00 29.87 267 TYR E O 1
ATOM 7720 N N . PHE D 1 268 ? -12.586 -3.209 -56.996 1.00 33.16 268 PHE E N 1
ATOM 7721 C CA . PHE D 1 268 ? -13.865 -3.142 -57.736 1.00 37.26 268 PHE E CA 1
ATOM 7722 C C . PHE D 1 268 ? -14.424 -1.709 -57.796 1.00 42.23 268 PHE E C 1
ATOM 7723 O O . PHE D 1 268 ? -14.393 -0.972 -56.798 1.00 42.60 268 PHE E O 1
ATOM 7731 N N . GLN D 1 269 ? -14.729 -1.304 -59.033 1.00 44.76 269 GLN E N 1
ATOM 7732 C CA . GLN D 1 269 ? -15.481 -0.077 -59.436 1.00 54.26 269 GLN E CA 1
ATOM 7733 C C . GLN D 1 269 ? -14.619 1.181 -59.485 1.00 63.41 269 GLN E C 1
ATOM 7734 O O . GLN D 1 269 ? -13.978 1.464 -60.516 1.00 65.94 269 GLN E O 1
ATOM 7740 N N . MET E 1 1 ? 18.757 -10.026 -9.777 1.00 81.37 1 MET D N 1
ATOM 7741 C CA . MET E 1 1 ? 17.979 -9.610 -10.977 1.00 80.28 1 MET D CA 1
ATOM 7742 C C . MET E 1 1 ? 16.820 -10.532 -11.419 1.00 72.61 1 MET D C 1
ATOM 7743 O O . MET E 1 1 ? 16.488 -10.621 -12.620 1.00 77.92 1 MET D O 1
ATOM 7748 N N . ASN E 1 2 ? 16.126 -11.102 -10.443 1.00 67.94 2 ASN D N 1
ATOM 7749 C CA . ASN E 1 2 ? 15.012 -12.028 -10.739 1.00 64.86 2 ASN D CA 1
ATOM 7750 C C . ASN E 1 2 ? 13.834 -11.337 -11.476 1.00 55.92 2 ASN D C 1
ATOM 7751 O O . ASN E 1 2 ? 13.484 -11.717 -12.603 1.00 57.63 2 ASN D O 1
ATOM 7753 N N . TYR E 1 3 ? 13.298 -10.248 -10.905 1.00 49.95 3 TYR D N 1
ATOM 7754 C CA . TYR E 1 3 ? 12.108 -9.610 -11.474 1.00 47.76 3 TYR D CA 1
ATOM 7755 C C . TYR E 1 3 ? 12.357 -8.996 -12.862 1.00 42.92 3 TYR D C 1
ATOM 7756 O O . TYR E 1 3 ? 11.513 -9.093 -13.727 1.00 41.33 3 TYR D O 1
ATOM 7765 N N . LEU E 1 4 ? 13.540 -8.422 -13.078 1.00 41.00 4 LEU D N 1
ATOM 7766 C CA . LEU E 1 4 ? 13.852 -7.813 -14.357 1.00 39.23 4 LEU D CA 1
ATOM 7767 C C . LEU E 1 4 ? 13.862 -8.825 -15.494 1.00 39.23 4 LEU D C 1
ATOM 7768 O O . LEU E 1 4 ? 13.413 -8.548 -16.581 1.00 38.95 4 LEU D O 1
ATOM 7773 N N . ASN E 1 5 ? 14.320 -10.034 -15.209 1.00 40.98 5 ASN D N 1
ATOM 7774 C CA . ASN E 1 5 ? 14.233 -11.079 -16.219 1.00 42.16 5 ASN D CA 1
ATOM 7775 C C . ASN E 1 5 ? 12.794 -11.328 -16.642 1.00 41.10 5 ASN D C 1
ATOM 7776 O O . ASN E 1 5 ? 12.522 -11.484 -17.820 1.00 41.10 5 ASN D O 1
ATOM 7781 N N . ASN E 1 6 ? 11.883 -11.307 -15.668 1.00 42.19 6 ASN D N 1
ATOM 7782 C CA . ASN E 1 6 ? 10.473 -11.515 -15.953 1.00 42.86 6 ASN D CA 1
ATOM 7783 C C . ASN E 1 6 ? 9.836 -10.381 -16.700 1.00 40.68 6 ASN D C 1
ATOM 7784 O O . ASN E 1 6 ? 9.030 -10.601 -17.608 1.00 41.63 6 ASN D O 1
ATOM 7789 N N . ILE E 1 7 ? 10.264 -9.135 -16.418 1.00 38.69 7 ILE D N 1
ATOM 7790 C CA . ILE E 1 7 ? 9.772 -8.040 -17.249 1.00 36.42 7 ILE D CA 1
ATOM 7791 C C . ILE E 1 7 ? 10.169 -8.232 -18.682 1.00 35.14 7 ILE D C 1
ATOM 7792 O O . ILE E 1 7 ? 9.383 -8.032 -19.620 1.00 34.02 7 ILE D O 1
ATOM 7797 N N . ARG E 1 8 ? 11.425 -8.566 -18.913 1.00 35.30 8 ARG D N 1
ATOM 7798 C CA . ARG E 1 8 ? 11.931 -8.664 -20.258 1.00 35.30 8 ARG D CA 1
ATOM 7799 C C . ARG E 1 8 ? 11.215 -9.775 -21.083 1.00 35.99 8 ARG D C 1
ATOM 7800 O O . ARG E 1 8 ? 10.999 -9.644 -22.277 1.00 35.38 8 ARG D O 1
ATOM 7808 N N . ILE E 1 9 ? 10.841 -10.829 -20.390 1.00 38.06 9 ILE D N 1
ATOM 7809 C CA . ILE E 1 9 ? 10.161 -11.976 -21.049 1.00 40.55 9 ILE D CA 1
ATOM 7810 C C . ILE E 1 9 ? 8.657 -11.768 -21.186 1.00 41.06 9 ILE D C 1
ATOM 7811 O O . ILE E 1 9 ? 8.107 -12.057 -22.239 1.00 41.53 9 ILE D O 1
ATOM 7816 N N . GLU E 1 10 ? 8.019 -11.251 -20.127 1.00 43.49 10 GLU D N 1
ATOM 7817 C CA . GLU E 1 10 ? 6.552 -11.100 -20.080 1.00 44.90 10 GLU D CA 1
ATOM 7818 C C . GLU E 1 10 ? 5.997 -9.798 -20.661 1.00 44.53 10 GLU D C 1
ATOM 7819 O O . GLU E 1 10 ? 4.820 -9.712 -20.988 1.00 43.08 10 GLU D O 1
ATOM 7825 N N . ASN E 1 11 ? 6.848 -8.771 -20.775 1.00 42.34 11 ASN D N 1
ATOM 7826 C CA . ASN E 1 11 ? 6.442 -7.476 -21.363 1.00 40.07 11 ASN D CA 1
ATOM 7827 C C . ASN E 1 11 ? 5.173 -6.877 -20.716 1.00 38.14 11 ASN D C 1
ATOM 7828 O O . ASN E 1 11 ? 4.230 -6.589 -21.419 1.00 37.48 11 ASN D O 1
ATOM 7833 N N . PRO E 1 12 ? 5.197 -6.668 -19.392 1.00 37.70 12 PRO D N 1
ATOM 7834 C CA . PRO E 1 12 ? 4.006 -6.241 -18.617 1.00 37.90 12 PRO D CA 1
ATOM 7835 C C . PRO E 1 12 ? 3.434 -4.905 -19.077 1.00 37.55 12 PRO D C 1
ATOM 7836 O O . PRO E 1 12 ? 4.183 -3.911 -19.236 1.00 34.91 12 PRO D O 1
ATOM 7840 N N . LEU E 1 13 ? 2.151 -4.909 -19.404 1.00 36.57 13 LEU D N 1
ATOM 7841 C CA . LEU E 1 13 ? 1.450 -3.712 -19.771 1.00 35.22 13 LEU D CA 1
ATOM 7842 C C . LEU E 1 13 ? 1.352 -2.831 -18.507 1.00 34.46 13 LEU D C 1
ATOM 7843 O O . LEU E 1 13 ? 0.814 -3.181 -17.478 1.00 35.08 13 LEU D O 1
ATOM 7848 N N . THR E 1 14 ? 1.923 -1.644 -18.639 1.00 33.28 14 THR D N 1
ATOM 7849 C CA . THR E 1 14 ? 2.065 -0.740 -17.523 1.00 33.25 14 THR D CA 1
ATOM 7850 C C . THR E 1 14 ? 1.423 0.595 -17.934 1.00 32.44 14 THR D C 1
ATOM 7851 O O . THR E 1 14 ? 1.903 1.293 -18.812 1.00 31.66 14 THR D O 1
ATOM 7855 N N . ILE E 1 15 ? 0.301 0.924 -17.305 1.00 33.30 15 ILE D N 1
ATOM 7856 C CA . ILE E 1 15 ? -0.446 2.116 -17.670 1.00 33.30 15 ILE D CA 1
ATOM 7857 C C . ILE E 1 15 ? 0.141 3.312 -16.908 1.00 32.40 15 ILE D C 1
ATOM 7858 O O . ILE E 1 15 ? 0.365 3.220 -15.708 1.00 32.47 15 ILE D O 1
ATOM 7863 N N . CYS E 1 16 ? 0.411 4.394 -17.634 1.00 33.20 16 CYS D N 1
ATOM 7864 C CA . CYS E 1 16 ? 0.940 5.603 -17.004 1.00 33.47 16 CYS D CA 1
ATOM 7865 C C . CYS E 1 16 ? 0.033 6.805 -17.211 1.00 33.91 16 CYS D C 1
ATOM 7866 O O . CYS E 1 16 ? -0.243 7.201 -18.345 1.00 33.65 16 CYS D O 1
ATOM 7869 N N . TYR E 1 17 ? -0.478 7.340 -16.090 1.00 35.03 17 TYR D N 1
ATOM 7870 C CA . TYR E 1 17 ? -1.152 8.629 -16.070 1.00 35.48 17 TYR D CA 1
ATOM 7871 C C . TYR E 1 17 ? -0.157 9.571 -15.417 1.00 33.97 17 TYR D C 1
ATOM 7872 O O . TYR E 1 17 ? -0.080 9.648 -14.194 1.00 34.13 17 TYR D O 1
ATOM 7881 N N . THR E 1 18 ? 0.609 10.245 -16.240 1.00 32.41 18 THR D N 1
ATOM 7882 C CA . THR E 1 18 ? 1.736 10.962 -15.749 1.00 32.32 18 THR D CA 1
ATOM 7883 C C . THR E 1 18 ? 1.778 12.344 -16.324 1.00 31.62 18 THR D C 1
ATOM 7884 O O . THR E 1 18 ? 0.943 12.715 -17.118 1.00 32.44 18 THR D O 1
ATOM 7888 N N . ASN E 1 19 ? 2.785 13.096 -15.924 1.00 30.62 19 ASN D N 1
ATOM 7889 C CA . ASN E 1 19 ? 2.799 14.493 -16.255 1.00 31.20 19 ASN D CA 1
ATOM 7890 C C . ASN E 1 19 ? 3.333 14.776 -17.651 1.00 32.84 19 ASN D C 1
ATOM 7891 O O . ASN E 1 19 ? 4.064 13.976 -18.260 1.00 30.78 19 ASN D O 1
ATOM 7896 N N . ASP E 1 20 ? 2.981 15.941 -18.177 1.00 35.25 20 ASP D N 1
ATOM 7897 C CA . ASP E 1 20 ? 3.253 16.289 -19.572 1.00 36.30 20 ASP D CA 1
ATOM 7898 C C . ASP E 1 20 ? 4.736 16.501 -19.896 1.00 34.51 20 ASP D C 1
ATOM 7899 O O . ASP E 1 20 ? 5.073 16.662 -21.034 1.00 35.16 20 ASP D O 1
ATOM 7904 N N . VAL E 1 21 ? 5.589 16.614 -18.895 1.00 30.31 21 VAL D N 1
ATOM 7905 C CA . VAL E 1 21 ? 6.964 16.865 -19.148 1.00 29.35 21 VAL D CA 1
ATOM 7906 C C . VAL E 1 21 ? 7.730 15.551 -19.354 1.00 27.61 21 VAL D C 1
ATOM 7907 O O . VAL E 1 21 ? 8.791 15.564 -19.911 1.00 28.17 21 VAL D O 1
ATOM 7911 N N . VAL E 1 22 ? 7.174 14.438 -18.880 1.00 27.23 22 VAL D N 1
ATOM 7912 C CA . VAL E 1 22 ? 7.985 13.227 -18.727 1.00 27.30 22 VAL D CA 1
ATOM 7913 C C . VAL E 1 22 ? 7.347 12.005 -19.440 1.00 27.49 22 VAL D C 1
ATOM 7914 O O . VAL E 1 22 ? 7.873 10.924 -19.334 1.00 26.79 22 VAL D O 1
ATOM 7918 N N . LYS E 1 23 ? 6.292 12.207 -20.215 1.00 27.69 23 LYS D N 1
ATOM 7919 C CA . LYS E 1 23 ? 5.597 11.054 -20.865 1.00 27.63 23 LYS D CA 1
ATOM 7920 C C . LYS E 1 23 ? 6.524 10.281 -21.821 1.00 26.72 23 LYS D C 1
ATOM 7921 O O . LYS E 1 23 ? 6.639 9.064 -21.677 1.00 26.71 23 LYS D O 1
ATOM 7927 N N . ASN E 1 24 ? 7.231 10.980 -22.676 1.00 25.46 24 ASN D N 1
ATOM 7928 C CA . ASN E 1 24 ? 8.089 10.324 -23.654 1.00 25.18 24 ASN D CA 1
ATOM 7929 C C . ASN E 1 24 ? 9.190 9.566 -22.914 1.00 25.19 24 ASN D C 1
ATOM 7930 O O . ASN E 1 24 ? 9.502 8.396 -23.201 1.00 24.32 24 ASN D O 1
ATOM 7935 N N . PHE E 1 25 ? 9.853 10.216 -21.950 1.00 24.74 25 PHE D N 1
ATOM 7936 C CA . PHE E 1 25 ? 10.940 9.584 -21.266 1.00 24.68 25 PHE D CA 1
ATOM 7937 C C . PHE E 1 25 ? 10.467 8.376 -20.479 1.00 24.18 25 PHE D C 1
ATOM 7938 O O . PHE E 1 25 ? 11.196 7.394 -20.335 1.00 24.11 25 PHE D O 1
ATOM 7946 N N . THR E 1 26 ? 9.342 8.513 -19.802 1.00 23.69 26 THR D N 1
ATOM 7947 C CA . THR E 1 26 ? 8.821 7.447 -19.013 1.00 24.16 26 THR D CA 1
ATOM 7948 C C . THR E 1 26 ? 8.534 6.246 -19.927 1.00 24.45 26 THR D C 1
ATOM 7949 O O . THR E 1 26 ? 8.866 5.108 -19.554 1.00 24.35 26 THR D O 1
ATOM 7953 N N . ALA E 1 27 ? 7.884 6.500 -21.047 1.00 24.36 27 ALA D N 1
ATOM 7954 C CA . ALA E 1 27 ? 7.563 5.385 -21.995 1.00 24.82 27 ALA D CA 1
ATOM 7955 C C . ALA E 1 27 ? 8.866 4.745 -22.520 1.00 25.25 27 ALA D C 1
ATOM 7956 O O . ALA E 1 27 ? 8.982 3.516 -22.534 1.00 25.63 27 ALA D O 1
ATOM 7958 N N . ASN E 1 28 ? 9.858 5.553 -22.838 1.00 24.88 28 ASN D N 1
ATOM 7959 C CA . ASN E 1 28 ? 11.116 5.009 -23.297 1.00 25.14 28 ASN D CA 1
ATOM 7960 C C . ASN E 1 28 ? 11.800 4.192 -22.217 1.00 25.10 28 ASN D C 1
ATOM 7961 O O . ASN E 1 28 ? 12.452 3.216 -22.531 1.00 25.63 28 ASN D O 1
ATOM 7966 N N . GLY E 1 29 ? 11.781 4.638 -20.966 1.00 24.19 29 GLY D N 1
ATOM 7967 C CA . GLY E 1 29 ? 12.455 3.939 -19.944 1.00 24.54 29 GLY D CA 1
ATOM 7968 C C . GLY E 1 29 ? 11.776 2.599 -19.722 1.00 25.24 29 GLY D C 1
ATOM 7969 O O . GLY E 1 29 ? 12.433 1.609 -19.498 1.00 25.81 29 GLY D O 1
ATOM 7970 N N . LEU E 1 30 ? 10.456 2.595 -19.747 1.00 25.63 30 LEU D N 1
ATOM 7971 C CA . LEU E 1 30 ? 9.729 1.339 -19.578 1.00 26.58 30 LEU D CA 1
ATOM 7972 C C . LEU E 1 30 ? 10.021 0.413 -20.768 1.00 27.08 30 LEU D C 1
ATOM 7973 O O . LEU E 1 30 ? 10.249 -0.767 -20.548 1.00 27.60 30 LEU D O 1
ATOM 7978 N N . LEU E 1 31 ? 10.008 0.917 -21.967 1.00 26.79 31 LEU D N 1
ATOM 7979 C CA . LEU E 1 31 ? 10.425 0.118 -23.155 1.00 27.54 31 LEU D CA 1
ATOM 7980 C C . LEU E 1 31 ? 11.816 -0.475 -22.964 1.00 29.02 31 LEU D C 1
ATOM 7981 O O . LEU E 1 31 ? 12.067 -1.623 -23.353 1.00 28.90 31 LEU D O 1
ATOM 7986 N N . SER E 1 32 ? 12.747 0.315 -22.390 1.00 28.53 32 SER D N 1
ATOM 7987 C CA . SER E 1 32 ? 14.121 -0.124 -22.292 1.00 29.39 32 SER D CA 1
ATOM 7988 C C . SER E 1 32 ? 14.245 -1.336 -21.419 1.00 29.74 32 SER D C 1
ATOM 7989 O O . SER E 1 32 ? 15.104 -2.166 -21.694 1.00 31.61 32 SER D O 1
ATOM 7992 N N . ILE E 1 33 ? 13.430 -1.442 -20.379 1.00 29.51 33 ILE D N 1
ATOM 7993 C CA . ILE E 1 33 ? 13.497 -2.591 -19.468 1.00 31.03 33 ILE D CA 1
ATOM 7994 C C . ILE E 1 33 ? 12.581 -3.744 -19.925 1.00 31.42 33 ILE D C 1
ATOM 7995 O O . ILE E 1 33 ? 12.530 -4.758 -19.264 1.00 33.21 33 ILE D O 1
ATOM 8000 N N . GLY E 1 34 ? 11.832 -3.529 -20.985 1.00 31.47 34 GLY D N 1
ATOM 8001 C CA . GLY E 1 34 ? 11.026 -4.597 -21.657 1.00 31.98 34 GLY D CA 1
ATOM 8002 C C . GLY E 1 34 ? 9.555 -4.545 -21.321 1.00 32.35 34 GLY D C 1
ATOM 8003 O O . GLY E 1 34 ? 8.784 -5.435 -21.703 1.00 32.45 34 GLY D O 1
ATOM 8004 N N . ALA E 1 35 ? 9.154 -3.553 -20.535 1.00 31.42 35 ALA D N 1
ATOM 8005 C CA . ALA E 1 35 ? 7.752 -3.351 -20.238 1.00 30.97 35 ALA D CA 1
ATOM 8006 C C . ALA E 1 35 ? 7.045 -2.732 -21.453 1.00 29.97 35 ALA D C 1
ATOM 8007 O O . ALA E 1 35 ? 7.626 -2.310 -22.419 1.00 29.70 35 ALA D O 1
ATOM 8009 N N . SER E 1 36 ? 5.715 -2.745 -21.401 1.00 30.30 36 SER D N 1
ATOM 8010 C CA . SER E 1 36 ? 4.881 -2.220 -22.461 1.00 30.07 36 SER D CA 1
ATOM 8011 C C . SER E 1 36 ? 4.066 -1.020 -21.946 1.00 29.67 36 SER D C 1
ATOM 8012 O O . SER E 1 36 ? 3.075 -1.164 -21.271 1.00 30.34 36 SER D O 1
ATOM 8015 N N . PRO E 1 37 ? 4.538 0.206 -22.225 1.00 29.09 37 PRO D N 1
ATOM 8016 C CA . PRO E 1 37 ? 3.883 1.350 -21.563 1.00 28.76 37 PRO D CA 1
ATOM 8017 C C . PRO E 1 37 ? 2.650 1.733 -22.373 1.00 28.96 37 PRO D C 1
ATOM 8018 O O . PRO E 1 37 ? 2.619 1.554 -23.585 1.00 28.38 37 PRO D O 1
ATOM 8022 N N . ALA E 1 38 ? 1.655 2.253 -21.679 1.00 29.64 38 ALA D N 1
ATOM 8023 C CA . ALA E 1 38 ? 0.501 2.825 -22.346 1.00 30.39 38 ALA D CA 1
ATOM 8024 C C . ALA E 1 38 ? 0.069 4.051 -21.536 1.00 30.79 38 ALA D C 1
ATOM 8025 O O . ALA E 1 38 ? -0.297 3.946 -20.390 1.00 30.38 38 ALA D O 1
ATOM 8027 N N . MET E 1 39 ? 0.152 5.217 -22.174 1.00 31.64 39 MET D N 1
ATOM 8028 C CA . MET E 1 39 ? -0.267 6.445 -21.545 1.00 33.22 39 MET D CA 1
ATOM 8029 C C . MET E 1 39 ? -1.738 6.659 -21.870 1.00 35.50 39 MET D C 1
ATOM 8030 O O . MET E 1 39 ? -2.099 7.499 -22.662 1.00 37.53 39 MET D O 1
ATOM 8035 N N . SER E 1 40 ? -2.583 5.871 -21.252 1.00 37.50 40 SER D N 1
ATOM 8036 C CA . SER E 1 40 ? -3.998 6.041 -21.401 1.00 38.04 40 SER D CA 1
ATOM 8037 C C . SER E 1 40 ? -4.540 6.916 -20.268 1.00 39.54 40 SER D C 1
ATOM 8038 O O . SER E 1 40 ? -4.308 6.644 -19.078 1.00 39.06 40 SER D O 1
ATOM 8041 N N . GLU E 1 41 ? -5.253 7.983 -20.635 1.00 42.21 41 GLU D N 1
ATOM 8042 C CA . GLU E 1 41 ? -5.810 8.936 -19.659 1.00 44.57 41 GLU D CA 1
ATOM 8043 C C . GLU E 1 41 ? -7.334 9.011 -19.696 1.00 44.87 41 GLU D C 1
ATOM 8044 O O . GLU E 1 41 ? -7.921 9.671 -18.849 1.00 47.31 41 GLU D O 1
ATOM 8050 N N . ALA E 1 42 ? -7.971 8.322 -20.642 1.00 43.68 42 ALA D N 1
ATOM 8051 C CA . ALA E 1 42 ? -9.420 8.412 -20.765 1.00 42.86 42 ALA D CA 1
ATOM 8052 C C . ALA E 1 42 ? -10.075 7.465 -19.792 1.00 44.76 42 ALA D C 1
ATOM 8053 O O . ALA E 1 42 ? -9.898 6.259 -19.895 1.00 43.66 42 ALA D O 1
ATOM 8055 N N . PRO E 1 43 ? -10.908 7.996 -18.869 1.00 46.28 43 PRO D N 1
ATOM 8056 C CA . PRO E 1 43 ? -11.644 7.105 -17.979 1.00 48.17 43 PRO D CA 1
ATOM 8057 C C . PRO E 1 43 ? -12.536 6.132 -18.706 1.00 47.95 43 PRO D C 1
ATOM 8058 O O . PRO E 1 43 ? -12.745 5.033 -18.218 1.00 49.71 43 PRO D O 1
ATOM 8062 N N . GLU E 1 44 ? -13.001 6.515 -19.889 1.00 48.85 44 GLU D N 1
ATOM 8063 C CA . GLU E 1 44 ? -13.847 5.673 -20.742 1.00 50.07 44 GLU D CA 1
ATOM 8064 C C . GLU E 1 44 ? -13.209 4.335 -21.171 1.00 47.60 44 GLU D C 1
ATOM 8065 O O . GLU E 1 44 ? -13.919 3.419 -21.549 1.00 49.22 44 GLU D O 1
ATOM 8071 N N . GLU E 1 45 ? -11.881 4.238 -21.180 1.00 45.84 45 GLU D N 1
ATOM 8072 C CA . GLU E 1 45 ? -11.249 2.978 -21.575 1.00 43.95 45 GLU D CA 1
ATOM 8073 C C . GLU E 1 45 ? -10.510 2.312 -20.412 1.00 44.59 45 GLU D C 1
ATOM 8074 O O . GLU E 1 45 ? -9.851 1.305 -20.592 1.00 44.26 45 GLU D O 1
ATOM 8080 N N . ALA E 1 46 ? -10.641 2.849 -19.213 1.00 44.87 46 ALA D N 1
ATOM 8081 C CA . ALA E 1 46 ? -9.886 2.322 -18.086 1.00 46.09 46 ALA D CA 1
ATOM 8082 C C . ALA E 1 46 ? -10.296 0.899 -17.724 1.00 48.72 46 ALA D C 1
ATOM 8083 O O . ALA E 1 46 ? -9.444 0.056 -17.446 1.00 47.02 46 ALA D O 1
ATOM 8085 N N . GLU E 1 47 ? -11.600 0.624 -17.693 1.00 50.30 47 GLU D N 1
ATOM 8086 C CA . GLU E 1 47 ? -12.044 -0.708 -17.286 0.50 52.20 47 GLU D CA 1
ATOM 8087 C C . GLU E 1 47 ? -11.449 -1.781 -18.242 1.00 52.18 47 GLU D C 1
ATOM 8088 O O . GLU E 1 47 ? -10.825 -2.747 -17.785 1.00 53.04 47 GLU D O 1
ATOM 8094 N N . GLU E 1 48 ? -11.516 -1.542 -19.546 1.00 52.19 48 GLU D N 1
ATOM 8095 C CA . GLU E 1 48 ? -10.959 -2.493 -20.522 1.00 52.89 48 GLU D CA 1
ATOM 8096 C C . GLU E 1 48 ? -9.422 -2.614 -20.489 1.00 53.46 48 GLU D C 1
ATOM 8097 O O . GLU E 1 48 ? -8.890 -3.725 -20.469 1.00 54.20 48 GLU D O 1
ATOM 8103 N N . PHE E 1 49 ? -8.714 -1.479 -20.431 1.00 50.70 49 PHE D N 1
ATOM 8104 C CA . PHE E 1 49 ? -7.254 -1.498 -20.304 1.00 46.12 49 PHE D CA 1
ATOM 8105 C C . PHE E 1 49 ? -6.804 -2.158 -18.988 1.00 46.28 49 PHE D C 1
ATOM 8106 O O . PHE E 1 49 ? -5.840 -2.914 -18.966 1.00 47.74 49 PHE D O 1
ATOM 8114 N N . TYR E 1 50 ? -7.458 -1.847 -17.879 1.00 45.29 50 TYR D N 1
ATOM 8115 C CA . TYR E 1 50 ? -6.952 -2.252 -16.574 1.00 45.62 50 TYR D CA 1
ATOM 8116 C C . TYR E 1 50 ? -7.084 -3.758 -16.346 1.00 48.42 50 TYR D C 1
ATOM 8117 O O . TYR E 1 50 ? -6.300 -4.351 -15.609 1.00 48.16 50 TYR D O 1
ATOM 8126 N N . LYS E 1 51 ? -8.091 -4.370 -16.956 1.00 51.06 51 LYS D N 1
ATOM 8127 C CA . LYS E 1 51 ? -8.296 -5.826 -16.822 1.00 54.55 51 LYS D CA 1
ATOM 8128 C C . LYS E 1 51 ? -7.056 -6.614 -17.287 1.00 54.45 51 LYS D C 1
ATOM 8129 O O . LYS E 1 51 ? -6.689 -7.617 -16.656 1.00 57.17 51 LYS D O 1
ATOM 8135 N N . VAL E 1 52 ? -6.370 -6.083 -18.305 1.00 51.49 52 VAL D N 1
ATOM 8136 C CA . VAL E 1 52 ? -5.220 -6.748 -18.912 1.00 49.89 52 VAL D CA 1
ATOM 8137 C C . VAL E 1 52 ? -3.858 -6.097 -18.523 1.00 49.49 52 VAL D C 1
ATOM 8138 O O . VAL E 1 52 ? -2.811 -6.599 -18.936 1.00 49.65 52 VAL D O 1
ATOM 8142 N N . ALA E 1 53 ? -3.867 -5.036 -17.701 1.00 46.58 53 ALA D N 1
ATOM 8143 C CA . ALA E 1 53 ? -2.625 -4.350 -17.290 1.00 44.27 53 ALA D CA 1
ATOM 8144 C C . ALA E 1 53 ? -2.054 -4.972 -16.030 1.00 43.77 53 ALA D C 1
ATOM 8145 O O . ALA E 1 53 ? -2.763 -5.648 -15.286 1.00 45.41 53 ALA D O 1
ATOM 8147 N N . GLN E 1 54 ? -0.793 -4.674 -15.742 1.00 40.72 54 GLN D N 1
ATOM 8148 C CA . GLN E 1 54 ? -0.117 -5.176 -14.565 1.00 40.47 54 GLN D CA 1
ATOM 8149 C C . GLN E 1 54 ? 0.082 -4.130 -13.449 1.00 39.74 54 GLN D C 1
ATOM 8150 O O . GLN E 1 54 ? 0.316 -4.454 -12.295 1.00 41.07 54 GLN D O 1
ATOM 8156 N N . ALA E 1 55 ? 0.020 -2.857 -13.822 1.00 38.03 55 ALA D N 1
ATOM 8157 C CA . ALA E 1 55 ? 0.085 -1.763 -12.844 1.00 37.48 55 ALA D CA 1
ATOM 8158 C C . ALA E 1 55 ? -0.343 -0.459 -13.502 1.00 35.82 55 ALA D C 1
ATOM 8159 O O . ALA E 1 55 ? -0.420 -0.363 -14.718 1.00 36.37 55 ALA D O 1
ATOM 8161 N N . LEU E 1 56 ? -0.639 0.520 -12.637 1.00 36.26 56 LEU D N 1
ATOM 8162 C CA . LEU E 1 56 ? -0.957 1.885 -13.031 1.00 35.75 56 LEU D CA 1
ATOM 8163 C C . LEU E 1 56 ? -0.066 2.831 -12.240 1.00 34.70 56 LEU D C 1
ATOM 8164 O O . LEU E 1 56 ? 0.005 2.725 -11.013 1.00 34.69 56 LEU D O 1
ATOM 8169 N N . LEU E 1 57 ? 0.591 3.744 -12.940 1.00 34.29 57 LEU D N 1
ATOM 8170 C CA . LEU E 1 57 ? 1.271 4.866 -12.332 1.00 34.12 57 LEU D CA 1
ATOM 8171 C C . LEU E 1 57 ? 0.366 6.102 -12.403 1.00 33.79 57 LEU D C 1
ATOM 8172 O O . LEU E 1 57 ? -0.156 6.420 -13.444 1.00 33.61 57 LEU D O 1
ATOM 8177 N N . ILE E 1 58 ? 0.199 6.786 -11.267 1.00 35.70 58 ILE D N 1
ATOM 8178 C CA . ILE E 1 58 ? -0.435 8.108 -11.230 1.00 35.98 58 ILE D CA 1
ATOM 8179 C C . ILE E 1 58 ? 0.585 9.099 -10.700 1.00 34.78 58 ILE D C 1
ATOM 8180 O O . ILE E 1 58 ? 1.092 8.927 -9.592 1.00 34.53 58 ILE D O 1
ATOM 8185 N N . ASN E 1 59 ? 0.949 10.060 -11.533 1.00 33.82 59 ASN D N 1
ATOM 8186 C CA . ASN E 1 59 ? 1.939 11.061 -11.199 1.00 34.17 59 ASN D CA 1
ATOM 8187 C C . ASN E 1 59 ? 1.270 12.419 -11.446 1.00 36.50 59 ASN D C 1
ATOM 8188 O O . ASN E 1 59 ? 0.756 12.651 -12.534 1.00 36.32 59 ASN D O 1
ATOM 8193 N N . ILE E 1 60 ? 1.286 13.313 -10.437 1.00 37.09 60 ILE D N 1
ATOM 8194 C CA . ILE E 1 60 ? 0.494 14.570 -10.510 1.00 39.16 60 ILE D CA 1
ATOM 8195 C C . ILE E 1 60 ? 1.328 15.795 -10.855 1.00 39.41 60 ILE D C 1
ATOM 8196 O O . ILE E 1 60 ? 0.980 16.938 -10.527 1.00 41.45 60 ILE D O 1
ATOM 8201 N N . GLY E 1 61 ? 2.484 15.577 -11.462 1.00 37.55 61 GLY D N 1
ATOM 8202 C CA . GLY E 1 61 ? 3.362 16.668 -11.729 1.00 37.97 61 GLY D CA 1
ATOM 8203 C C . GLY E 1 61 ? 2.731 17.863 -12.416 1.00 38.69 61 GLY D C 1
ATOM 8204 O O . GLY E 1 61 ? 3.184 18.992 -12.184 1.00 43.34 61 GLY D O 1
ATOM 8205 N N . THR E 1 62 ? 1.810 17.641 -13.346 1.00 40.08 62 THR D N 1
ATOM 8206 C CA . THR E 1 62 ? 1.202 18.738 -14.069 1.00 42.11 62 THR D CA 1
ATOM 8207 C C . THR E 1 62 ? -0.300 18.771 -13.803 1.00 42.76 62 THR D C 1
ATOM 8208 O O . THR E 1 62 ? -1.109 19.029 -14.693 1.00 44.18 62 THR D O 1
ATOM 8212 N N . LEU E 1 63 ? -0.672 18.536 -12.546 1.00 42.36 63 LEU D N 1
ATOM 8213 C CA . LEU E 1 63 ? -2.080 18.509 -12.136 1.00 43.99 63 LEU D CA 1
ATOM 8214 C C . LEU E 1 63 ? -2.806 19.802 -12.485 1.00 44.46 63 LEU D C 1
ATOM 8215 O O . LEU E 1 63 ? -2.334 20.902 -12.157 1.00 43.36 63 LEU D O 1
ATOM 8220 N N . THR E 1 64 ? -3.948 19.661 -13.138 1.00 44.48 64 THR D N 1
ATOM 8221 C CA . THR E 1 64 ? -4.848 20.770 -13.419 1.00 47.40 64 THR D CA 1
ATOM 8222 C C . THR E 1 64 ? -6.290 20.302 -13.266 1.00 49.72 64 THR D C 1
ATOM 8223 O O . THR E 1 64 ? -6.550 19.105 -13.084 1.00 51.38 64 THR D O 1
ATOM 8227 N N . ALA E 1 65 ? -7.238 21.234 -13.348 1.00 52.06 65 ALA D N 1
ATOM 8228 C CA . ALA E 1 65 ? -8.654 20.928 -13.180 1.00 53.57 65 ALA D CA 1
ATOM 8229 C C . ALA E 1 65 ? -9.111 19.842 -14.165 1.00 54.06 65 ALA D C 1
ATOM 8230 O O . ALA E 1 65 ? -9.903 18.991 -13.800 1.00 55.86 65 ALA D O 1
ATOM 8232 N N . GLN E 1 66 ? -8.575 19.871 -15.388 1.00 53.74 66 GLN D N 1
ATOM 8233 C CA . GLN E 1 66 ? -8.851 18.836 -16.425 1.00 52.41 66 GLN D CA 1
ATOM 8234 C C . GLN E 1 66 ? -8.595 17.390 -15.891 1.00 51.93 66 GLN D C 1
ATOM 8235 O O . GLN E 1 66 ? -9.327 16.464 -16.239 1.00 56.23 66 GLN D O 1
ATOM 8241 N N . ASN E 1 67 ? -7.604 17.217 -15.005 1.00 51.12 67 ASN D N 1
ATOM 8242 C CA . ASN E 1 67 ? -7.163 15.905 -14.523 1.00 49.96 67 ASN D CA 1
ATOM 8243 C C . ASN E 1 67 ? -7.833 15.446 -13.257 1.00 53.84 67 ASN D C 1
ATOM 8244 O O . ASN E 1 67 ? -7.886 14.242 -12.999 1.00 55.01 67 ASN D O 1
ATOM 8249 N N . GLU E 1 68 ? -8.265 16.377 -12.407 1.00 54.12 68 GLU D N 1
ATOM 8250 C CA . GLU E 1 68 ? -8.627 16.000 -11.052 1.00 55.19 68 GLU D CA 1
ATOM 8251 C C . GLU E 1 68 ? -9.663 14.893 -10.982 1.00 53.46 68 GLU D C 1
ATOM 8252 O O . GLU E 1 68 ? -9.446 13.916 -10.286 1.00 51.00 68 GLU D O 1
ATOM 8258 N N . GLN E 1 69 ? -10.813 15.082 -11.619 1.00 57.31 69 GLN D N 1
ATOM 8259 C CA . GLN E 1 69 ? -11.920 14.135 -11.496 1.00 62.11 69 GLN D CA 1
ATOM 8260 C C . GLN E 1 69 ? -11.531 12.833 -12.184 1.00 59.09 69 GLN D C 1
ATOM 8261 O O . GLN E 1 69 ? -11.851 11.756 -11.698 1.00 60.03 69 GLN D O 1
ATOM 8267 N N . ASP E 1 70 ? -10.830 12.950 -13.309 1.00 56.69 70 ASP D N 1
ATOM 8268 C CA . ASP E 1 70 ? -10.404 11.773 -14.079 1.00 52.70 70 ASP D CA 1
ATOM 8269 C C . ASP E 1 70 ? -9.460 10.894 -13.274 1.00 49.63 70 ASP D C 1
ATOM 8270 O O . ASP E 1 70 ? -9.621 9.669 -13.247 1.00 49.43 70 ASP D O 1
ATOM 8275 N N . ILE E 1 71 ? -8.540 11.506 -12.542 1.00 47.26 71 ILE D N 1
ATOM 8276 C CA . ILE E 1 71 ? -7.604 10.737 -11.725 1.00 46.66 71 ILE D CA 1
ATOM 8277 C C . ILE E 1 71 ? -8.343 9.993 -10.608 1.00 51.16 71 ILE D C 1
ATOM 8278 O O . ILE E 1 71 ? -8.080 8.819 -10.367 1.00 51.27 71 ILE D O 1
ATOM 8283 N N . ILE E 1 72 ? -9.266 10.669 -9.930 1.00 51.00 72 ILE D N 1
ATOM 8284 C CA . ILE E 1 72 ? -10.058 10.004 -8.895 1.00 53.81 72 ILE D CA 1
ATOM 8285 C C . ILE E 1 72 ? -10.838 8.846 -9.506 1.00 53.94 72 ILE D C 1
ATOM 8286 O O . ILE E 1 72 ? -10.835 7.739 -8.971 1.00 55.33 72 ILE D O 1
ATOM 8291 N N . ALA E 1 73 ? -11.473 9.071 -10.650 1.00 54.67 73 ALA D N 1
ATOM 8292 C CA . ALA E 1 73 ? -12.248 8.022 -11.290 1.00 56.97 73 ALA D CA 1
ATOM 8293 C C . ALA E 1 73 ? -11.375 6.817 -11.680 1.00 55.78 73 ALA D C 1
ATOM 8294 O O . ALA E 1 73 ? -11.735 5.667 -11.392 1.00 56.01 73 ALA D O 1
ATOM 8296 N N . ILE E 1 74 ? -10.219 7.055 -12.303 1.00 53.03 74 ILE D N 1
ATOM 8297 C CA . ILE E 1 74 ? -9.414 5.910 -12.727 1.00 50.83 74 ILE D CA 1
ATOM 8298 C C . ILE E 1 74 ? -8.778 5.180 -11.550 1.00 50.06 74 ILE D C 1
ATOM 8299 O O . ILE E 1 74 ? -8.581 3.982 -11.615 1.00 50.00 74 ILE D O 1
ATOM 8304 N N . ALA E 1 75 ? -8.505 5.878 -10.455 1.00 48.82 75 ALA D N 1
ATOM 8305 C CA . ALA E 1 75 ? -7.971 5.222 -9.277 1.00 49.70 75 ALA D CA 1
ATOM 8306 C C . ALA E 1 75 ? -9.016 4.246 -8.735 1.00 53.87 75 ALA D C 1
ATOM 8307 O O . ALA E 1 75 ? -8.686 3.147 -8.296 1.00 55.74 75 ALA D O 1
ATOM 8309 N N . GLN E 1 76 ? -10.282 4.636 -8.792 1.00 55.97 76 GLN D N 1
ATOM 8310 C CA . GLN E 1 76 ? -11.316 3.725 -8.335 1.00 60.25 76 GLN D CA 1
ATOM 8311 C C . GLN E 1 76 ? -11.431 2.568 -9.267 1.00 59.69 76 GLN D C 1
ATOM 8312 O O . GLN E 1 76 ? -11.652 1.491 -8.811 1.00 62.38 76 GLN D O 1
ATOM 8318 N N . THR E 1 77 ? -11.419 2.832 -10.569 1.00 56.40 77 THR D N 1
ATOM 8319 C CA . THR E 1 77 ? -11.442 1.764 -11.533 1.00 54.75 77 THR D CA 1
ATOM 8320 C C . THR E 1 77 ? -10.295 0.790 -11.302 1.00 53.40 77 THR D C 1
ATOM 8321 O O . THR E 1 77 ? -10.498 -0.414 -11.322 1.00 54.43 77 THR D O 1
ATOM 8325 N N . ALA E 1 78 ? -9.097 1.300 -11.038 1.00 51.99 78 ALA D N 1
ATOM 8326 C CA . ALA E 1 78 ? -7.980 0.431 -10.706 1.00 51.88 78 ALA D CA 1
ATOM 8327 C C . ALA E 1 78 ? -8.242 -0.426 -9.445 1.00 53.52 78 ALA D C 1
ATOM 8328 O O . ALA E 1 78 ? -7.981 -1.626 -9.437 1.00 53.71 78 ALA D O 1
ATOM 8330 N N . ASN E 1 79 ? -8.743 0.191 -8.388 1.00 55.74 79 ASN D N 1
ATOM 8331 C CA . ASN E 1 79 ? -9.069 -0.538 -7.151 1.00 59.69 79 ASN D CA 1
ATOM 8332 C C . ASN E 1 79 ? -10.084 -1.659 -7.404 1.00 60.44 79 ASN D C 1
ATOM 8333 O O . ASN E 1 79 ? -9.857 -2.815 -7.034 1.00 61.45 79 ASN D O 1
ATOM 8338 N N . GLU E 1 80 ? -11.121 -1.351 -8.176 1.00 62.55 80 GLU D N 1
ATOM 8339 C CA . GLU E 1 80 ? -12.116 -2.362 -8.549 1.00 64.35 80 GLU D CA 1
ATOM 8340 C C . GLU E 1 80 ? -11.527 -3.499 -9.396 1.00 62.59 80 GLU D C 1
ATOM 8341 O O . GLU E 1 80 ? -11.948 -4.651 -9.285 1.00 61.89 80 GLU D O 1
ATOM 8347 N N . ALA E 1 81 ? -10.553 -3.165 -10.243 1.00 58.23 81 ALA D N 1
ATOM 8348 C CA . ALA E 1 81 ? -9.935 -4.138 -11.129 1.00 57.33 81 ALA D CA 1
ATOM 8349 C C . ALA E 1 81 ? -8.836 -4.938 -10.433 1.00 56.67 81 ALA D C 1
ATOM 8350 O O . ALA E 1 81 ? -8.353 -5.906 -11.010 1.00 58.94 81 ALA D O 1
ATOM 8352 N N . GLY E 1 82 ? -8.465 -4.564 -9.213 1.00 58.00 82 GLY D N 1
ATOM 8353 C CA . GLY E 1 82 ? -7.329 -5.178 -8.508 1.00 58.24 82 GLY D CA 1
ATOM 8354 C C . GLY E 1 82 ? -5.982 -4.791 -9.156 1.00 55.05 82 GLY D C 1
ATOM 8355 O O . GLY E 1 82 ? -4.991 -5.530 -9.075 1.00 54.84 82 GLY D O 1
ATOM 8356 N N . LEU E 1 83 ? -5.961 -3.641 -9.814 1.00 53.00 83 LEU D N 1
ATOM 8357 C CA . LEU E 1 83 ? -4.749 -3.162 -10.497 1.00 48.73 83 LEU D CA 1
ATOM 8358 C C . LEU E 1 83 ? -3.924 -2.301 -9.559 1.00 48.49 83 LEU D C 1
ATOM 8359 O O . LEU E 1 83 ? -4.390 -1.270 -9.104 1.00 51.19 83 LEU D O 1
ATOM 8364 N N . PRO E 1 84 ? -2.702 -2.727 -9.202 1.00 47.31 84 PRO D N 1
ATOM 8365 C CA . PRO E 1 84 ? -1.945 -1.916 -8.245 1.00 46.32 84 PRO D CA 1
ATOM 8366 C C . PRO E 1 84 ? -1.581 -0.520 -8.762 1.00 44.40 84 PRO D C 1
ATOM 8367 O O . PRO E 1 84 ? -1.233 -0.362 -9.934 1.00 42.20 84 PRO D O 1
ATOM 8371 N N . ILE E 1 85 ? -1.641 0.453 -7.861 1.00 44.39 85 ILE D N 1
ATOM 8372 C CA . ILE E 1 85 ? -1.323 1.860 -8.184 1.00 43.21 85 ILE D CA 1
ATOM 8373 C C . ILE E 1 85 ? -0.017 2.298 -7.518 1.00 41.90 85 ILE D C 1
ATOM 8374 O O . ILE E 1 85 ? 0.195 2.090 -6.324 1.00 41.55 85 ILE D O 1
ATOM 8379 N N . VAL E 1 86 ? 0.857 2.891 -8.310 1.00 39.57 86 VAL D N 1
ATOM 8380 C CA . VAL E 1 86 ? 2.005 3.596 -7.809 1.00 39.18 86 VAL D CA 1
ATOM 8381 C C . VAL E 1 86 ? 1.625 5.058 -7.895 1.00 38.97 86 VAL D C 1
ATOM 8382 O O . VAL E 1 86 ? 1.280 5.558 -8.962 1.00 39.07 86 VAL D O 1
ATOM 8386 N N . PHE E 1 87 ? 1.733 5.754 -6.766 1.00 40.49 87 PHE D N 1
ATOM 8387 C CA . PHE E 1 87 ? 1.379 7.162 -6.687 1.00 41.05 87 PHE D CA 1
ATOM 8388 C C . PHE E 1 87 ? 2.605 8.020 -6.413 1.00 38.55 87 PHE D C 1
ATOM 8389 O O . PHE E 1 87 ? 3.322 7.791 -5.434 1.00 39.32 87 PHE D O 1
ATOM 8397 N N . ASP E 1 88 ? 2.801 9.011 -7.259 1.00 38.82 88 ASP D N 1
ATOM 8398 C CA . ASP E 1 88 ? 3.897 9.947 -7.133 1.00 40.32 88 ASP D CA 1
ATOM 8399 C C . ASP E 1 88 ? 3.333 11.361 -6.924 1.00 40.01 88 ASP D C 1
ATOM 8400 O O . ASP E 1 88 ? 2.870 12.001 -7.860 1.00 39.16 88 ASP D O 1
ATOM 8405 N N . PRO E 1 89 ? 3.343 11.828 -5.668 1.00 41.02 89 PRO D N 1
ATOM 8406 C CA . PRO E 1 89 ? 2.723 13.100 -5.311 1.00 41.69 89 PRO D CA 1
ATOM 8407 C C . PRO E 1 89 ? 3.667 14.269 -5.563 1.00 40.89 89 PRO D C 1
ATOM 8408 O O . PRO E 1 89 ? 4.075 14.976 -4.629 1.00 40.98 89 PRO D O 1
ATOM 8412 N N . VAL E 1 90 ? 3.991 14.467 -6.833 1.00 38.97 90 VAL D N 1
ATOM 8413 C CA . VAL E 1 90 ? 5.022 15.402 -7.228 1.00 38.30 90 VAL D CA 1
ATOM 8414 C C . VAL E 1 90 ? 4.737 16.806 -6.664 1.00 39.93 90 VAL D C 1
ATOM 8415 O O . VAL E 1 90 ? 3.663 17.349 -6.886 1.00 38.46 90 VAL D O 1
ATOM 8419 N N . ALA E 1 91 ? 5.730 17.349 -5.953 1.00 40.02 91 ALA D N 1
ATOM 8420 C CA . ALA E 1 91 ? 5.686 18.731 -5.453 1.00 41.10 91 ALA D CA 1
ATOM 8421 C C . ALA E 1 91 ? 4.472 18.997 -4.548 1.00 41.79 91 ALA D C 1
ATOM 8422 O O . ALA E 1 91 ? 4.000 20.111 -4.469 1.00 44.22 91 ALA D O 1
ATOM 8424 N N . VAL E 1 92 ? 3.983 17.978 -3.853 1.00 42.42 92 VAL D N 1
ATOM 8425 C CA . VAL E 1 92 ? 2.803 18.149 -3.018 1.00 42.45 92 VAL D CA 1
ATOM 8426 C C . VAL E 1 92 ? 3.016 19.219 -1.929 1.00 45.55 92 VAL D C 1
ATOM 8427 O O . VAL E 1 92 ? 2.104 19.976 -1.648 1.00 50.76 92 VAL D O 1
ATOM 8431 N N . GLY E 1 93 ? 4.234 19.324 -1.417 1.00 45.72 93 GLY D N 1
ATOM 8432 C CA . GLY E 1 93 ? 4.595 20.358 -0.453 1.00 50.29 93 GLY D CA 1
ATOM 8433 C C . GLY E 1 93 ? 4.583 21.780 -1.002 1.00 51.66 93 GLY D C 1
ATOM 8434 O O . GLY E 1 93 ? 4.673 22.724 -0.239 1.00 51.14 93 GLY D O 1
ATOM 8435 N N . ALA E 1 94 ? 4.437 21.956 -2.316 1.00 49.48 94 ALA D N 1
ATOM 8436 C CA . ALA E 1 94 ? 4.544 23.285 -2.913 1.00 48.01 94 ALA D CA 1
ATOM 8437 C C . ALA E 1 94 ? 3.239 24.041 -3.005 1.00 46.63 94 ALA D C 1
ATOM 8438 O O . ALA E 1 94 ? 3.270 25.246 -3.231 1.00 45.94 94 ALA D O 1
ATOM 8440 N N . SER E 1 95 ? 2.095 23.369 -2.873 1.00 43.47 95 SER D N 1
ATOM 8441 C CA . SER E 1 95 ? 0.836 24.090 -2.893 1.00 45.81 95 SER D CA 1
ATOM 8442 C C . SER E 1 95 ? -0.259 23.417 -2.138 1.00 45.98 95 SER D C 1
ATOM 8443 O O . SER E 1 95 ? -0.320 22.192 -2.067 1.00 46.03 95 SER D O 1
ATOM 8446 N N . THR E 1 96 ? -1.151 24.230 -1.577 1.00 48.35 96 THR D N 1
ATOM 8447 C CA . THR E 1 96 ? -2.330 23.704 -0.925 1.00 50.55 96 THR D CA 1
ATOM 8448 C C . THR E 1 96 ? -3.211 22.997 -1.945 1.00 48.49 96 THR D C 1
ATOM 8449 O O . THR E 1 96 ? -3.878 22.017 -1.614 1.00 47.52 96 THR D O 1
ATOM 8453 N N . TYR E 1 97 ? -3.181 23.456 -3.193 1.00 47.28 97 TYR D N 1
ATOM 8454 C CA . TYR E 1 97 ? -3.940 22.792 -4.279 1.00 47.99 97 TYR D CA 1
ATOM 8455 C C . TYR E 1 97 ? -3.535 21.303 -4.426 1.00 46.05 97 TYR D C 1
ATOM 8456 O O . TYR E 1 97 ? -4.377 20.420 -4.435 1.00 47.97 97 TYR D O 1
ATOM 8465 N N . ARG E 1 98 ? -2.235 21.042 -4.480 1.00 46.65 98 ARG D N 1
ATOM 8466 C CA . ARG E 1 98 ? -1.768 19.665 -4.532 1.00 46.30 98 ARG D CA 1
ATOM 8467 C C . ARG E 1 98 ? -1.980 18.907 -3.225 1.00 47.22 98 ARG D C 1
ATOM 8468 O O . ARG E 1 98 ? -2.354 17.742 -3.247 1.00 46.01 98 ARG D O 1
ATOM 8476 N N . LYS E 1 99 ? -1.741 19.553 -2.081 1.00 47.78 99 LYS D N 1
ATOM 8477 C CA . LYS E 1 99 ? -1.965 18.900 -0.804 1.00 51.10 99 LYS D CA 1
ATOM 8478 C C . LYS E 1 99 ? -3.396 18.430 -0.674 1.00 51.31 99 LYS D C 1
ATOM 8479 O O . LYS E 1 99 ? -3.669 17.293 -0.278 1.00 52.34 99 LYS D O 1
ATOM 8485 N N . GLN E 1 100 ? -4.329 19.300 -1.023 1.00 55.00 100 GLN D N 1
ATOM 8486 C CA . GLN E 1 100 ? -5.740 18.962 -0.878 1.00 57.79 100 GLN D CA 1
ATOM 8487 C C . GLN E 1 100 ? -6.135 17.854 -1.869 1.00 53.54 100 GLN D C 1
ATOM 8488 O O . GLN E 1 100 ? -6.838 16.896 -1.512 1.00 55.35 100 GLN D O 1
ATOM 8494 N N . PHE E 1 101 ? -5.557 17.867 -3.061 1.00 50.19 101 PHE D N 1
ATOM 8495 C CA . PHE E 1 101 ? -5.854 16.767 -4.004 1.00 47.78 101 PHE D CA 1
ATOM 8496 C C . PHE E 1 101 ? -5.283 15.427 -3.523 1.00 46.47 101 PHE D C 1
ATOM 8497 O O . PHE E 1 101 ? -5.943 14.394 -3.635 1.00 48.46 101 PHE D O 1
ATOM 8505 N N . CYS E 1 102 ? -4.046 15.423 -3.049 1.00 47.20 102 CYS D N 1
ATOM 8506 C CA . CYS E 1 102 ? -3.448 14.173 -2.636 1.00 49.65 102 CYS D CA 1
ATOM 8507 C C . CYS E 1 102 ? -4.198 13.558 -1.454 1.00 53.73 102 CYS D C 1
ATOM 8508 O O . CYS E 1 102 ? -4.374 12.343 -1.398 1.00 54.99 102 CYS D O 1
ATOM 8511 N N . LYS E 1 103 ? -4.618 14.404 -0.511 1.00 57.68 103 LYS D N 1
ATOM 8512 C CA . LYS E 1 103 ? -5.444 13.948 0.599 1.00 61.60 103 LYS D CA 1
ATOM 8513 C C . LYS E 1 103 ? -6.734 13.316 0.084 1.00 59.30 103 LYS D C 1
ATOM 8514 O O . LYS E 1 103 ? -7.106 12.246 0.518 1.00 60.27 103 LYS D O 1
ATOM 8520 N N . LEU E 1 104 ? -7.410 13.983 -0.842 1.00 57.94 104 LEU D N 1
ATOM 8521 C CA . LEU E 1 104 ? -8.626 13.434 -1.446 1.00 61.09 104 LEU D CA 1
ATOM 8522 C C . LEU E 1 104 ? -8.361 12.082 -2.154 1.00 60.92 104 LEU D C 1
ATOM 8523 O O . LEU E 1 104 ? -9.119 11.114 -1.973 1.00 59.62 104 LEU D O 1
ATOM 8528 N N . LEU E 1 105 ? -7.281 11.984 -2.935 1.00 57.72 105 LEU D N 1
ATOM 8529 C CA . LEU E 1 105 ? -6.981 10.740 -3.650 1.00 56.00 105 LEU D CA 1
ATOM 8530 C C . LEU E 1 105 ? -6.753 9.611 -2.663 1.00 56.84 105 LEU D C 1
ATOM 8531 O O . LEU E 1 105 ? -7.339 8.524 -2.804 1.00 57.66 105 LEU D O 1
ATOM 8536 N N . LEU E 1 106 ? -5.964 9.874 -1.625 1.00 55.34 106 LEU D N 1
ATOM 8537 C CA . LEU E 1 106 ? -5.617 8.827 -0.687 1.00 57.98 106 LEU D CA 1
ATOM 8538 C C . LEU E 1 106 ? -6.763 8.500 0.280 1.00 63.01 106 LEU D C 1
ATOM 8539 O O . LEU E 1 106 ? -6.721 7.473 0.931 1.00 65.55 106 LEU D O 1
ATOM 8544 N N . LYS E 1 107 ? -7.796 9.343 0.344 1.00 67.85 107 LYS D N 1
ATOM 8545 C CA . LYS E 1 107 ? -9.046 8.970 1.043 1.00 70.91 107 LYS D CA 1
ATOM 8546 C C . LYS E 1 107 ? -9.936 8.127 0.154 1.00 73.39 107 LYS D C 1
ATOM 8547 O O . LYS E 1 107 ? -10.687 7.316 0.639 1.00 72.20 107 LYS D O 1
ATOM 8549 N N . SER E 1 108 ? -9.787 8.270 -1.160 1.00 75.41 108 SER D N 1
ATOM 8550 C CA . SER E 1 108 ? -10.707 7.717 -2.161 1.00 77.77 108 SER D CA 1
ATOM 8551 C C . SER E 1 108 ? -10.255 6.359 -2.710 1.00 75.67 108 SER D C 1
ATOM 8552 O O . SER E 1 108 ? -11.045 5.660 -3.341 1.00 76.10 108 SER D O 1
ATOM 8555 N N . ALA E 1 109 ? -8.967 6.037 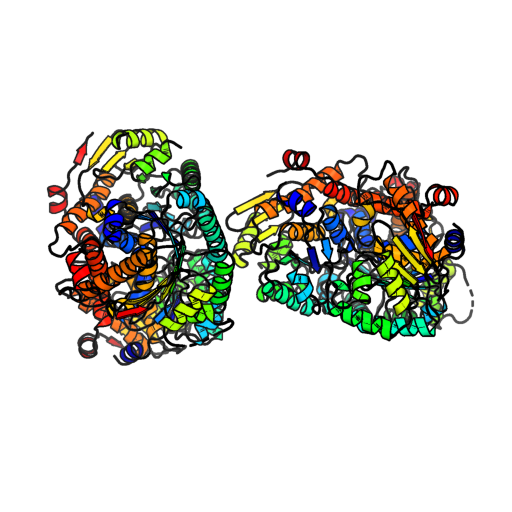-2.586 1.00 68.02 109 ALA D N 1
ATOM 8556 C CA . ALA E 1 109 ? -8.427 4.837 -3.206 1.00 65.32 109 ALA D CA 1
ATOM 8557 C C . ALA E 1 109 ? -7.254 4.320 -2.404 1.00 63.32 109 ALA D C 1
ATOM 8558 O O . ALA E 1 109 ? -6.573 5.072 -1.739 1.00 61.99 109 ALA D O 1
ATOM 8560 N N . LYS E 1 110 ? -7.050 3.012 -2.462 1.00 64.55 110 LYS D N 1
ATOM 8561 C CA . LYS E 1 110 ? -5.910 2.367 -1.840 1.00 66.32 110 LYS D CA 1
ATOM 8562 C C . LYS E 1 110 ? -4.841 2.293 -2.920 1.00 60.29 110 LYS D C 1
ATOM 8563 O O . LYS E 1 110 ? -5.068 1.698 -3.952 1.00 63.11 110 LYS D O 1
ATOM 8569 N N . VAL E 1 111 ? -3.674 2.855 -2.666 1.00 57.73 111 VAL D N 1
ATOM 8570 C CA . VAL E 1 111 ? -2.576 2.686 -3.578 1.00 53.27 111 VAL D CA 1
ATOM 8571 C C . VAL E 1 111 ? -1.579 1.664 -3.017 1.00 51.97 111 VAL D C 1
ATOM 8572 O O . VAL E 1 111 ? -1.691 1.224 -1.864 1.00 52.56 111 VAL D O 1
ATOM 8576 N N . SER E 1 112 ? -0.721 1.162 -3.891 1.00 48.15 112 SER D N 1
ATOM 8577 C CA . SER E 1 112 ? 0.171 0.077 -3.550 1.00 47.66 112 SER D CA 1
ATOM 8578 C C . SER E 1 112 ? 1.572 0.535 -3.228 1.00 46.56 112 SER D C 1
ATOM 8579 O O . SER E 1 112 ? 2.296 -0.156 -2.515 1.00 46.27 112 SER D O 1
ATOM 8582 N N . VAL E 1 113 ? 1.990 1.660 -3.817 1.00 44.29 113 VAL D N 1
ATOM 8583 C CA . VAL E 1 113 ? 3.283 2.262 -3.503 1.00 43.44 113 VAL D CA 1
ATOM 8584 C C . VAL E 1 113 ? 3.099 3.757 -3.552 1.00 41.16 113 VAL D C 1
ATOM 8585 O O . VAL E 1 113 ? 2.503 4.264 -4.491 1.00 41.74 113 VAL D O 1
ATOM 8589 N N . ILE E 1 114 ? 3.602 4.439 -2.548 1.00 41.51 114 ILE D N 1
ATOM 8590 C CA . ILE E 1 114 ? 3.720 5.900 -2.580 1.00 41.40 114 ILE D CA 1
ATOM 8591 C C . ILE E 1 114 ? 5.195 6.240 -2.665 1.00 39.43 114 ILE D C 1
ATOM 8592 O O . ILE E 1 114 ? 5.985 5.794 -1.831 1.00 37.51 114 ILE D O 1
ATOM 8597 N N . LYS E 1 115 ? 5.575 7.009 -3.686 1.00 40.03 115 LYS D N 1
ATOM 8598 C CA . LYS E 1 115 ? 6.972 7.294 -3.965 1.00 40.57 115 LYS D CA 1
ATOM 8599 C C . LYS E 1 115 ? 7.145 8.807 -4.032 1.00 39.02 115 LYS D C 1
ATOM 8600 O O . LYS E 1 115 ? 6.404 9.477 -4.766 1.00 39.19 115 LYS D O 1
ATOM 8606 N N . GLY E 1 116 ? 8.123 9.322 -3.320 1.00 38.57 116 GLY D N 1
ATOM 8607 C CA . GLY E 1 116 ? 8.438 10.745 -3.413 1.00 36.43 116 GLY D CA 1
ATOM 8608 C C . GLY E 1 116 ? 9.756 11.054 -2.752 1.00 36.98 116 GLY D C 1
ATOM 8609 O O . GLY E 1 116 ? 10.397 10.177 -2.184 1.00 37.38 116 GLY D O 1
ATOM 8610 N N . ASN E 1 117 ? 10.149 12.311 -2.803 1.00 37.23 117 ASN D N 1
ATOM 8611 C CA . ASN E 1 117 ? 11.295 12.733 -2.031 1.00 38.95 117 ASN D CA 1
ATOM 8612 C C . ASN E 1 117 ? 10.862 13.008 -0.584 1.00 41.44 117 ASN D C 1
ATOM 8613 O O . ASN E 1 117 ? 9.683 12.912 -0.250 1.00 39.28 117 ASN D O 1
ATOM 8618 N N . ALA E 1 118 ? 11.825 13.295 0.283 1.00 44.77 118 ALA D N 1
ATOM 8619 C CA . ALA E 1 118 ? 11.535 13.420 1.715 1.00 45.60 118 ALA D CA 1
ATOM 8620 C C . ALA E 1 118 ? 10.569 14.556 2.012 1.00 45.81 118 ALA D C 1
ATOM 8621 O O . ALA E 1 118 ? 9.662 14.414 2.817 1.00 47.41 118 ALA D O 1
ATOM 8623 N N . SER E 1 119 ? 10.748 15.684 1.343 1.00 44.10 119 SER D N 1
ATOM 8624 C CA . SER E 1 119 ? 9.819 16.784 1.501 1.00 45.08 119 SER D CA 1
ATOM 8625 C C . SER E 1 119 ? 8.386 16.451 1.035 1.00 44.62 119 SER D C 1
ATOM 8626 O O . SER E 1 119 ? 7.430 16.863 1.682 1.00 43.31 119 SER D O 1
ATOM 8629 N N . GLU E 1 120 ? 8.230 15.711 -0.072 1.00 40.94 120 GLU D N 1
ATOM 8630 C CA . GLU E 1 120 ? 6.909 15.317 -0.545 1.00 41.58 120 GLU D CA 1
ATOM 8631 C C . GLU E 1 120 ? 6.215 14.390 0.452 1.00 42.34 120 GLU D C 1
ATOM 8632 O O . GLU E 1 120 ? 5.051 14.603 0.791 1.00 41.18 120 GLU D O 1
ATOM 8638 N N . ILE E 1 121 ? 6.925 13.392 0.950 1.00 41.49 121 ILE D N 1
ATOM 8639 C CA . ILE E 1 121 ? 6.284 12.443 1.853 1.00 44.60 121 ILE D CA 1
ATOM 8640 C C . ILE E 1 121 ? 5.986 13.123 3.188 1.00 49.29 121 ILE D C 1
ATOM 8641 O O . ILE E 1 121 ? 4.935 12.919 3.769 1.00 50.34 121 ILE D O 1
ATOM 8646 N N . LEU E 1 122 ? 6.909 13.955 3.649 1.00 50.11 122 LEU D N 1
ATOM 8647 C CA . LEU E 1 122 ? 6.669 14.720 4.867 1.00 53.95 122 LEU D CA 1
ATOM 8648 C C . LEU E 1 122 ? 5.396 15.582 4.724 1.00 54.91 122 LEU D C 1
ATOM 8649 O O . LEU E 1 122 ? 4.580 15.661 5.634 1.00 55.49 122 LEU D O 1
ATOM 8654 N N . ALA E 1 123 ? 5.226 16.220 3.575 1.00 55.04 123 ALA D N 1
ATOM 8655 C CA . ALA E 1 123 ? 4.071 17.086 3.357 1.00 54.78 123 ALA D CA 1
ATOM 8656 C C . ALA E 1 123 ? 2.784 16.300 3.387 1.00 56.69 123 ALA D C 1
ATOM 8657 O O . ALA E 1 123 ? 1.776 16.751 3.903 1.00 59.38 123 ALA D O 1
ATOM 8659 N N . LEU E 1 124 ? 2.823 15.087 2.871 1.00 57.83 124 LEU D N 1
ATOM 8660 C CA . LEU E 1 124 ? 1.644 14.240 2.924 1.00 60.07 124 LEU D CA 1
ATOM 8661 C C . LEU E 1 124 ? 1.219 13.953 4.349 1.00 63.74 124 LEU D C 1
ATOM 8662 O O . LEU E 1 124 ? 0.029 13.994 4.665 1.00 60.57 124 LEU D O 1
ATOM 8667 N N . ILE E 1 125 ? 2.189 13.602 5.189 1.00 62.78 125 ILE D N 1
ATOM 8668 C CA . ILE E 1 125 ? 1.855 13.132 6.536 1.00 65.98 125 ILE D CA 1
ATOM 8669 C C . ILE E 1 125 ? 1.591 14.273 7.499 1.00 68.80 125 ILE D C 1
ATOM 8670 O O . ILE E 1 125 ? 0.882 14.085 8.464 1.00 70.45 125 ILE D O 1
ATOM 8675 N N . ASP E 1 126 ? 2.114 15.457 7.208 1.00 68.97 126 ASP D N 1
ATOM 8676 C CA . ASP E 1 126 ? 1.594 16.677 7.809 1.00 74.60 126 ASP D CA 1
ATOM 8677 C C . ASP E 1 126 ? 0.298 16.982 7.070 1.00 75.71 126 ASP D C 1
ATOM 8678 O O . ASP E 1 126 ? -0.613 17.560 7.639 1.00 83.43 126 ASP D O 1
ATOM 8680 N N . ASP E 1 141 ? 15.560 13.074 8.120 1.00 57.26 141 ASP D N 1
ATOM 8681 C CA . ASP E 1 141 ? 15.424 11.698 8.622 1.00 59.53 141 ASP D CA 1
ATOM 8682 C C . ASP E 1 141 ? 14.424 10.873 7.770 1.00 60.88 141 ASP D C 1
ATOM 8683 O O . ASP E 1 141 ? 13.262 10.662 8.138 1.00 65.89 141 ASP D O 1
ATOM 8685 N N . ALA E 1 142 ? 14.875 10.459 6.588 1.00 59.13 142 ALA D N 1
ATOM 8686 C CA . ALA E 1 142 ? 14.003 9.804 5.610 1.00 58.33 142 ALA D CA 1
ATOM 8687 C C . ALA E 1 142 ? 13.443 8.478 6.136 1.00 56.55 142 ALA D C 1
ATOM 8688 O O . ALA E 1 142 ? 12.296 8.143 5.862 1.00 58.87 142 ALA D O 1
ATOM 8690 N N . VAL E 1 143 ? 14.243 7.720 6.880 1.00 53.47 143 VAL D N 1
ATOM 8691 C CA . VAL E 1 143 ? 13.766 6.463 7.443 1.00 55.63 143 VAL D CA 1
ATOM 8692 C C . VAL E 1 143 ? 12.603 6.705 8.404 1.00 57.75 143 VAL D C 1
ATOM 8693 O O . VAL E 1 143 ? 11.593 6.014 8.362 1.00 54.96 143 VAL D O 1
ATOM 8697 N N . THR E 1 144 ? 12.726 7.726 9.248 1.00 56.14 144 THR D N 1
ATOM 8698 C CA . THR E 1 144 ? 11.654 8.043 10.189 1.00 57.41 144 THR D CA 1
ATOM 8699 C C . THR E 1 144 ? 10.396 8.512 9.476 1.00 55.01 144 THR D C 1
ATOM 8700 O O . THR E 1 144 ? 9.305 8.087 9.790 1.00 55.79 144 THR D O 1
ATOM 8704 N N . ILE E 1 145 ? 10.561 9.376 8.489 1.00 54.33 145 ILE D N 1
ATOM 8705 C CA . ILE E 1 145 ? 9.433 9.850 7.690 1.00 56.58 145 ILE D CA 1
ATOM 8706 C C . ILE E 1 145 ? 8.742 8.677 6.992 1.00 54.25 145 ILE D C 1
ATOM 8707 O O . ILE E 1 145 ? 7.499 8.561 6.986 1.00 53.36 145 ILE D O 1
ATOM 8712 N N . ALA E 1 146 ? 9.539 7.790 6.406 1.00 55.23 146 ALA D N 1
ATOM 8713 C CA . ALA E 1 146 ? 8.963 6.654 5.667 1.00 55.41 146 ALA D CA 1
ATOM 8714 C C . ALA E 1 146 ? 8.189 5.721 6.591 1.00 55.73 146 ALA D C 1
ATOM 8715 O O . ALA E 1 146 ? 7.102 5.258 6.247 1.00 57.40 146 ALA D O 1
ATOM 8717 N N . LYS E 1 147 ? 8.726 5.454 7.777 1.00 57.35 147 LYS D N 1
ATOM 8718 C CA . LYS E 1 147 ? 8.006 4.610 8.754 1.00 60.98 147 LYS D CA 1
ATOM 8719 C C . LYS E 1 147 ? 6.711 5.241 9.248 1.00 60.50 147 LYS D C 1
ATOM 8720 O O . LYS E 1 147 ? 5.693 4.572 9.401 1.00 60.13 147 LYS D O 1
ATOM 8726 N N . LYS E 1 148 ? 6.736 6.542 9.497 1.00 61.46 148 LYS D N 1
ATOM 8727 C CA . LYS E 1 148 ? 5.499 7.218 9.871 1.00 63.04 148 LYS D CA 1
ATOM 8728 C C . LYS E 1 148 ? 4.484 7.197 8.730 1.00 62.87 148 LYS D C 1
ATOM 8729 O O . LYS E 1 148 ? 3.298 6.984 8.965 1.00 61.29 148 LYS D O 1
ATOM 8735 N N . ALA E 1 149 ? 4.931 7.405 7.494 1.00 58.00 149 ALA D N 1
ATOM 8736 C CA . ALA E 1 149 ? 4.002 7.299 6.356 1.00 53.73 149 ALA D CA 1
ATOM 8737 C C . ALA E 1 149 ? 3.436 5.907 6.182 1.00 54.26 149 ALA D C 1
ATOM 8738 O O . ALA E 1 149 ? 2.253 5.750 5.927 1.00 50.81 149 ALA D O 1
ATOM 8740 N N . TYR E 1 150 ? 4.266 4.895 6.393 1.00 54.53 150 TYR D N 1
ATOM 8741 C CA . TYR E 1 150 ? 3.792 3.525 6.342 1.00 56.57 150 TYR D CA 1
ATOM 8742 C C . TYR E 1 150 ? 2.706 3.260 7.395 1.00 59.30 150 TYR D C 1
ATOM 8743 O O . TYR E 1 150 ? 1.678 2.633 7.113 1.00 58.86 150 TYR D O 1
ATOM 8752 N N . ALA E 1 151 ? 2.915 3.763 8.606 1.00 61.15 151 ALA D N 1
ATOM 8753 C CA . ALA E 1 151 ? 1.933 3.588 9.677 1.00 64.28 151 ALA D CA 1
ATOM 8754 C C . ALA E 1 151 ? 0.589 4.222 9.308 1.00 64.19 151 ALA D C 1
ATOM 8755 O O . ALA E 1 151 ? -0.467 3.679 9.605 1.00 63.05 151 ALA D O 1
ATOM 8757 N N . ILE E 1 152 ? 0.635 5.391 8.680 1.00 61.25 152 ILE D N 1
ATOM 8758 C CA . ILE E 1 152 ? -0.589 6.089 8.289 1.00 63.33 152 ILE D CA 1
ATOM 8759 C C . ILE E 1 152 ? -1.309 5.416 7.140 1.00 61.57 152 ILE D C 1
ATOM 8760 O O . ILE E 1 152 ? -2.522 5.202 7.203 1.00 66.81 152 ILE D O 1
ATOM 8765 N N . TYR E 1 153 ? -0.587 5.056 6.080 1.00 60.41 153 TYR D N 1
ATOM 8766 C CA . TYR E 1 153 ? -1.252 4.576 4.852 1.00 58.39 153 TYR D CA 1
ATOM 8767 C C . TYR E 1 153 ? -1.282 3.069 4.662 1.00 58.01 153 TYR D C 1
ATOM 8768 O O . TYR E 1 153 ? -1.971 2.586 3.772 1.00 59.43 153 TYR D O 1
ATOM 8777 N N . LYS E 1 154 ? -0.461 2.361 5.435 1.00 57.59 154 LYS D N 1
ATOM 8778 C CA . LYS E 1 154 ? -0.334 0.902 5.353 1.00 58.07 154 LYS D CA 1
ATOM 8779 C C . LYS E 1 154 ? -0.111 0.486 3.906 1.00 57.06 154 LYS D C 1
ATOM 8780 O O . LYS E 1 154 ? -0.767 -0.384 3.392 1.00 56.86 154 LYS D O 1
ATOM 8786 N N . THR E 1 155 ? 0.868 1.158 3.291 1.00 57.82 155 THR D N 1
ATOM 8787 C CA . THR E 1 155 ? 1.160 1.075 1.888 1.00 57.97 155 THR D CA 1
ATOM 8788 C C . THR E 1 155 ? 2.666 1.277 1.753 1.00 54.66 155 THR D C 1
ATOM 8789 O O . THR E 1 155 ? 3.245 2.079 2.453 1.00 53.20 155 THR D O 1
ATOM 8793 N N . ALA E 1 156 ? 3.307 0.526 0.861 1.00 50.96 156 ALA D N 1
ATOM 8794 C CA . ALA E 1 156 ? 4.756 0.631 0.695 1.00 48.62 156 ALA D CA 1
ATOM 8795 C C . ALA E 1 156 ? 5.114 2.088 0.463 1.00 45.44 156 ALA D C 1
ATOM 8796 O O . ALA E 1 156 ? 4.453 2.766 -0.324 1.00 46.08 156 ALA D O 1
ATOM 8798 N N . ILE E 1 157 ? 6.225 2.506 1.041 1.00 46.59 157 ILE D N 1
ATOM 8799 C CA . ILE E 1 157 ? 6.735 3.859 0.856 1.00 43.57 157 ILE D CA 1
ATOM 8800 C C . ILE E 1 157 ? 8.148 3.817 0.298 1.00 42.68 157 ILE D C 1
ATOM 8801 O O . ILE E 1 157 ? 9.002 3.082 0.799 1.00 42.33 157 ILE D O 1
ATOM 8806 N N . VAL E 1 158 ? 8.388 4.607 -0.749 1.00 40.95 158 VAL D N 1
ATOM 8807 C CA . VAL E 1 158 ? 9.713 4.745 -1.312 1.00 38.72 158 VAL D CA 1
ATOM 8808 C C . VAL E 1 158 ? 10.070 6.221 -1.238 1.00 38.11 158 VAL D C 1
ATOM 8809 O O . VAL E 1 158 ? 9.375 7.045 -1.799 1.00 35.58 158 VAL D O 1
ATOM 8813 N N . ILE E 1 159 ? 11.134 6.543 -0.506 1.00 39.46 159 ILE D N 1
ATOM 8814 C CA . ILE E 1 159 ? 11.616 7.905 -0.425 1.00 40.19 159 ILE D CA 1
ATOM 8815 C C . ILE E 1 159 ? 12.966 8.010 -1.112 1.00 41.23 159 ILE D C 1
ATOM 8816 O O . ILE E 1 159 ? 13.935 7.385 -0.702 1.00 40.91 159 ILE D O 1
ATOM 8821 N N . THR E 1 160 ? 12.993 8.778 -2.194 1.00 40.16 160 THR D N 1
ATOM 8822 C CA . THR E 1 160 ? 14.171 8.958 -2.980 1.00 42.41 160 THR D CA 1
ATOM 8823 C C . THR E 1 160 ? 14.989 10.099 -2.380 1.00 44.45 160 THR D C 1
ATOM 8824 O O . THR E 1 160 ? 14.439 11.014 -1.792 1.00 44.18 160 THR D O 1
ATOM 8828 N N . GLY E 1 161 ? 16.306 10.005 -2.509 1.00 48.02 161 GLY D N 1
ATOM 8829 C CA . GLY E 1 161 ? 17.209 11.039 -1.990 1.00 48.64 161 GLY D CA 1
ATOM 8830 C C . GLY E 1 161 ? 18.640 10.644 -2.295 1.00 51.70 161 GLY D C 1
ATOM 8831 O O . GLY E 1 161 ? 18.865 9.731 -3.079 1.00 53.14 161 GLY D O 1
ATOM 8832 N N . LYS E 1 162 ? 19.597 11.231 -1.578 1.00 56.14 162 LYS D N 1
ATOM 8833 C CA . LYS E 1 162 ? 21.009 10.843 -1.715 1.00 55.72 162 LYS D CA 1
ATOM 8834 C C . LYS E 1 162 ? 21.108 9.319 -1.528 1.00 52.79 162 LYS D C 1
ATOM 8835 O O . LYS E 1 162 ? 21.701 8.608 -2.348 1.00 52.23 162 LYS D O 1
ATOM 8841 N N . GLU E 1 163 ? 20.513 8.840 -0.445 1.00 50.10 163 GLU D N 1
ATOM 8842 C CA . GLU E 1 163 ? 20.236 7.409 -0.252 1.00 53.28 163 GLU D CA 1
ATOM 8843 C C . GLU E 1 163 ? 18.717 7.217 -0.378 1.00 51.53 163 GLU D C 1
ATOM 8844 O O . GLU E 1 163 ? 17.941 8.107 -0.019 1.00 53.83 163 GLU D O 1
ATOM 8850 N N . ASP E 1 164 ? 18.284 6.095 -0.938 1.00 47.85 164 ASP D N 1
ATOM 8851 C CA . ASP E 1 164 ? 16.858 5.849 -1.057 1.00 47.25 164 ASP D CA 1
ATOM 8852 C C . ASP E 1 164 ? 16.408 4.963 0.084 1.00 46.59 164 ASP D C 1
ATOM 8853 O O . ASP E 1 164 ? 17.158 4.098 0.529 1.00 44.94 164 ASP D O 1
ATOM 8858 N N . VAL E 1 165 ? 15.195 5.196 0.562 1.00 44.67 165 VAL D N 1
ATOM 8859 C CA . VAL E 1 165 ? 14.615 4.382 1.621 1.00 47.61 165 VAL D CA 1
ATOM 8860 C C . VAL E 1 165 ? 13.354 3.668 1.132 1.00 43.35 165 VAL D C 1
ATOM 8861 O O . VAL E 1 165 ? 12.524 4.262 0.453 1.00 42.45 165 VAL D O 1
ATOM 8865 N N . ILE E 1 166 ? 13.207 2.391 1.471 1.00 46.29 166 ILE D N 1
ATOM 8866 C CA . ILE E 1 166 ? 11.986 1.677 1.190 1.00 45.86 166 ILE D CA 1
ATOM 8867 C C . ILE E 1 166 ? 11.459 1.045 2.461 1.00 49.70 166 ILE D C 1
ATOM 8868 O O . ILE E 1 166 ? 12.209 0.379 3.156 1.00 50.62 166 ILE D O 1
ATOM 8873 N N . VAL E 1 167 ? 10.180 1.254 2.739 1.00 49.98 167 VAL D N 1
ATOM 8874 C CA . VAL E 1 167 ? 9.518 0.596 3.844 1.00 54.34 167 VAL D CA 1
ATOM 8875 C C . VAL E 1 167 ? 8.338 -0.179 3.290 1.00 54.63 167 VAL D C 1
ATOM 8876 O O . VAL E 1 167 ? 7.480 0.381 2.618 1.00 52.11 167 VAL D O 1
ATOM 8880 N N . GLN E 1 168 ? 8.287 -1.471 3.600 1.00 59.68 168 GLN D N 1
ATOM 8881 C CA . GLN E 1 168 ? 7.146 -2.307 3.256 1.00 59.71 168 GLN D CA 1
ATOM 8882 C C . GLN E 1 168 ? 6.968 -3.348 4.336 1.00 66.84 168 GLN D C 1
ATOM 8883 O O . GLN E 1 168 ? 7.918 -4.021 4.724 1.00 67.99 168 GLN D O 1
ATOM 8889 N N . GLY E 1 169 ? 5.738 -3.482 4.817 1.00 73.85 169 GLY D N 1
ATOM 8890 C CA . GLY E 1 169 ? 5.472 -4.241 6.047 1.00 76.56 169 GLY D CA 1
ATOM 8891 C C . GLY E 1 169 ? 6.383 -3.754 7.151 1.00 77.03 169 GLY D C 1
ATOM 8892 O O . GLY E 1 169 ? 6.543 -2.542 7.396 1.00 82.26 169 GLY D O 1
ATOM 8893 N N . ASP E 1 170 ? 7.035 -4.705 7.795 1.00 82.75 170 ASP D N 1
ATOM 8894 C CA . ASP E 1 170 ? 7.834 -4.397 8.951 1.00 84.45 170 ASP D CA 1
ATOM 8895 C C . ASP E 1 170 ? 9.322 -4.229 8.606 1.00 83.65 170 ASP D C 1
ATOM 8896 O O . ASP E 1 170 ? 10.153 -4.158 9.503 1.00 88.58 170 ASP D O 1
ATOM 8898 N N . LYS E 1 171 ? 9.661 -4.127 7.319 1.00 80.63 171 LYS D N 1
ATOM 8899 C CA . LYS E 1 171 ? 11.062 -4.015 6.925 1.00 76.23 171 LYS D CA 1
ATOM 8900 C C . LYS E 1 171 ? 11.308 -2.634 6.367 1.00 68.24 171 LYS D C 1
ATOM 8901 O O . LYS E 1 171 ? 10.483 -2.115 5.627 1.00 64.93 171 LYS D O 1
ATOM 8907 N N . ALA E 1 172 ? 12.485 -2.107 6.666 1.00 63.62 172 ALA D N 1
ATOM 8908 C CA . ALA E 1 172 ? 12.961 -0.865 6.106 1.00 61.01 172 ALA D CA 1
ATOM 8909 C C . ALA E 1 172 ? 14.389 -1.048 5.603 1.00 60.46 172 ALA D C 1
ATOM 8910 O O . ALA E 1 172 ? 15.219 -1.629 6.283 1.00 62.32 172 ALA D O 1
ATOM 8912 N N . ILE E 1 173 ? 14.654 -0.573 4.394 1.00 57.57 173 ILE D N 1
ATOM 8913 C CA . ILE E 1 173 ? 15.927 -0.790 3.728 1.00 55.18 173 ILE D CA 1
ATOM 8914 C C . ILE E 1 173 ? 16.417 0.550 3.179 1.00 52.05 173 ILE D C 1
ATOM 8915 O O . ILE E 1 173 ? 15.621 1.396 2.790 1.00 50.68 173 ILE D O 1
ATOM 8920 N N . VAL E 1 174 ? 17.736 0.728 3.194 1.00 52.37 174 VAL D N 1
ATOM 8921 C CA . VAL E 1 174 ? 18.394 1.915 2.683 1.00 48.60 174 VAL D CA 1
ATOM 8922 C C . VAL E 1 174 ? 19.331 1.498 1.562 1.00 47.79 174 VAL D C 1
ATOM 8923 O O . VAL E 1 174 ? 20.103 0.567 1.708 1.00 48.55 174 VAL D O 1
ATOM 8927 N N . LEU E 1 175 ? 19.205 2.160 0.422 1.00 45.80 175 LEU D N 1
ATOM 8928 C CA . LEU E 1 175 ? 19.974 1.866 -0.775 1.00 47.26 175 LEU D CA 1
ATOM 8929 C C . LEU E 1 175 ? 20.857 3.054 -1.164 1.00 46.95 175 LEU D C 1
ATOM 8930 O O . LEU E 1 175 ? 20.435 4.203 -1.015 1.00 45.22 175 LEU D O 1
ATOM 8935 N N . ALA E 1 176 ? 22.056 2.773 -1.667 1.00 44.69 176 ALA D N 1
ATOM 8936 C CA . ALA E 1 176 ? 23.021 3.826 -1.882 1.00 46.24 176 ALA D CA 1
ATOM 8937 C C . ALA E 1 176 ? 23.653 3.713 -3.244 1.00 44.50 176 ALA D C 1
ATOM 8938 O O . ALA E 1 176 ? 24.866 3.739 -3.354 1.00 49.05 176 ALA D O 1
ATOM 8940 N N . ASN E 1 177 ? 22.842 3.667 -4.294 1.00 41.90 177 ASN D N 1
ATOM 8941 C CA . ASN E 1 177 ? 23.379 3.708 -5.625 1.00 41.30 177 ASN D CA 1
ATOM 8942 C C . ASN E 1 177 ? 22.932 4.983 -6.337 1.00 39.70 177 ASN D C 1
ATOM 8943 O O . ASN E 1 177 ? 21.972 5.628 -5.922 1.00 41.33 177 ASN D O 1
ATOM 8948 N N . GLY E 1 178 ? 23.558 5.299 -7.462 1.00 39.51 178 GLY D N 1
ATOM 8949 C CA . GLY E 1 178 ? 23.015 6.337 -8.368 1.00 40.22 178 GLY D CA 1
ATOM 8950 C C . GLY E 1 178 ? 24.083 7.296 -8.840 1.00 41.51 178 GLY D C 1
ATOM 8951 O O . GLY E 1 178 ? 25.277 6.998 -8.767 1.00 45.37 178 GLY D O 1
ATOM 8952 N N . SER E 1 179 ? 23.638 8.423 -9.399 1.00 38.43 179 SER D N 1
ATOM 8953 C CA . SER E 1 179 ? 24.526 9.416 -9.910 1.00 36.37 179 SER D CA 1
ATOM 8954 C C . SER E 1 179 ? 23.891 10.806 -9.659 1.00 34.78 179 SER D C 1
ATOM 8955 O O . SER E 1 179 ? 22.690 10.974 -9.813 1.00 31.24 179 SER D O 1
ATOM 8958 N N . PRO E 1 180 ? 24.738 11.800 -9.371 1.00 34.03 180 PRO D N 1
ATOM 8959 C CA . PRO E 1 180 ? 24.288 13.191 -9.366 1.00 33.04 180 PRO D CA 1
ATOM 8960 C C . PRO E 1 180 ? 23.696 13.657 -10.685 1.00 32.38 180 PRO D C 1
ATOM 8961 O O . PRO E 1 180 ? 22.885 14.590 -10.683 1.00 30.25 180 PRO D O 1
ATOM 8965 N N . LEU E 1 181 ? 24.098 13.082 -11.818 1.00 31.11 181 LEU D N 1
ATOM 8966 C CA . LEU E 1 181 ? 23.480 13.524 -13.092 1.00 31.25 181 LEU D CA 1
ATOM 8967 C C . LEU E 1 181 ? 22.011 13.227 -13.189 1.00 30.41 181 LEU D C 1
ATOM 8968 O O . LEU E 1 181 ? 21.304 13.914 -13.916 1.00 30.53 181 LEU D O 1
ATOM 8973 N N . LEU E 1 182 ? 21.506 12.252 -12.441 1.00 31.16 182 LEU D N 1
ATOM 8974 C CA . LEU E 1 182 ? 20.050 12.072 -12.406 1.00 32.04 182 LEU D CA 1
ATOM 8975 C C . LEU E 1 182 ? 19.210 13.330 -12.063 1.00 33.52 182 LEU D C 1
ATOM 8976 O O . LEU E 1 182 ? 18.145 13.553 -12.628 1.00 32.13 182 LEU D O 1
ATOM 8981 N N . ALA E 1 183 ? 19.704 14.162 -11.147 1.00 35.59 183 ALA D N 1
ATOM 8982 C CA . ALA E 1 183 ? 18.987 15.403 -10.779 1.00 35.52 183 ALA D CA 1
ATOM 8983 C C . ALA E 1 183 ? 18.972 16.457 -11.897 1.00 36.97 183 ALA D C 1
ATOM 8984 O O . ALA E 1 183 ? 18.235 17.433 -11.797 1.00 36.86 183 ALA D O 1
ATOM 8986 N N . ARG E 1 184 ? 19.737 16.248 -12.961 1.00 32.91 184 ARG D N 1
ATOM 8987 C CA . ARG E 1 184 ? 19.831 17.211 -14.006 1.00 34.13 184 ARG D CA 1
ATOM 8988 C C . ARG E 1 184 ? 19.044 16.740 -15.225 1.00 33.82 184 ARG D C 1
ATOM 8989 O O . ARG E 1 184 ? 19.107 17.347 -16.259 1.00 33.60 184 ARG D O 1
ATOM 8997 N N . VAL E 1 185 ? 18.337 15.624 -15.068 1.00 31.76 185 VAL D N 1
ATOM 8998 C CA . VAL E 1 185 ? 17.490 15.109 -16.123 1.00 31.99 185 VAL D CA 1
ATOM 8999 C C . VAL E 1 185 ? 16.077 15.190 -15.623 1.00 30.00 185 VAL D C 1
ATOM 9000 O O . VAL E 1 185 ? 15.731 14.628 -14.622 1.00 30.91 185 VAL D O 1
ATOM 9004 N N . THR E 1 186 ? 15.217 15.916 -16.356 1.00 30.95 186 THR D N 1
ATOM 9005 C CA . THR E 1 186 ? 13.906 16.141 -15.818 1.00 31.84 186 THR D CA 1
ATOM 9006 C C . THR E 1 186 ? 13.165 14.823 -15.850 1.00 34.03 186 THR D C 1
ATOM 9007 O O . THR E 1 186 ? 13.321 14.025 -16.789 1.00 34.67 186 THR D O 1
ATOM 9011 N N . GLY E 1 187 ? 12.402 14.554 -14.826 1.00 34.66 187 GLY D N 1
ATOM 9012 C CA . GLY E 1 187 ? 11.637 13.314 -14.894 1.00 40.03 187 GLY D CA 1
ATOM 9013 C C . GLY E 1 187 ? 12.441 12.023 -14.650 1.00 42.23 187 GLY D C 1
ATOM 9014 O O . GLY E 1 187 ? 11.925 10.914 -14.903 1.00 40.99 187 GLY D O 1
ATOM 9015 N N . ALA E 1 188 ? 13.691 12.142 -14.178 1.00 38.85 188 ALA D N 1
ATOM 9016 C CA . ALA E 1 188 ? 14.396 10.935 -13.694 1.00 38.88 188 ALA D CA 1
ATOM 9017 C C . ALA E 1 188 ? 13.584 10.253 -12.590 1.00 38.59 188 ALA D C 1
ATOM 9018 O O . ALA E 1 188 ? 13.280 9.065 -12.660 1.00 36.26 188 ALA D O 1
ATOM 9020 N N . GLY E 1 189 ? 13.143 11.024 -11.593 1.00 35.14 189 GLY D N 1
ATOM 9021 C CA . GLY E 1 189 ? 12.336 10.468 -10.537 1.00 36.54 189 GLY D CA 1
ATOM 9022 C C . GLY E 1 189 ? 10.984 10.025 -11.061 1.00 36.81 189 GLY D C 1
ATOM 9023 O O . GLY E 1 189 ? 10.407 9.037 -10.588 1.00 38.85 189 GLY D O 1
ATOM 9024 N N . CYS E 1 190 ? 10.446 10.750 -12.036 1.00 36.52 190 CYS D N 1
ATOM 9025 C CA . CYS E 1 190 ? 9.143 10.383 -12.591 1.00 35.77 190 CYS D CA 1
ATOM 9026 C C . CYS E 1 190 ? 9.236 9.047 -13.332 1.00 34.77 190 CYS D C 1
ATOM 9027 O O . CYS E 1 190 ? 8.340 8.183 -13.200 1.00 35.96 190 CYS D O 1
ATOM 9030 N N . LEU E 1 191 ? 10.335 8.865 -14.071 1.00 32.57 191 LEU D N 1
ATOM 9031 C CA . LEU E 1 191 ? 10.566 7.577 -14.724 1.00 31.57 191 LEU D CA 1
ATOM 9032 C C . LEU E 1 191 ? 10.709 6.475 -13.675 1.00 32.12 191 LEU D C 1
ATOM 9033 O O . LEU E 1 191 ? 10.200 5.362 -13.847 1.00 31.53 191 LEU D O 1
ATOM 9038 N N . LEU E 1 192 ? 11.390 6.764 -12.566 1.00 31.53 192 LEU D N 1
ATOM 9039 C CA . LEU E 1 192 ? 11.504 5.744 -11.515 1.00 33.03 192 LEU D CA 1
ATOM 9040 C C . LEU E 1 192 ? 10.143 5.261 -11.058 1.00 33.32 192 LEU D C 1
ATOM 9041 O O . LEU E 1 192 ? 9.948 4.079 -10.783 1.00 34.21 192 LEU D O 1
ATOM 9046 N N . GLY E 1 193 ? 9.176 6.155 -10.984 1.00 32.92 193 GLY D N 1
ATOM 9047 C CA . GLY E 1 193 ? 7.832 5.739 -10.588 1.00 33.71 193 GLY D CA 1
ATOM 9048 C C . GLY E 1 193 ? 7.308 4.729 -11.595 1.00 32.90 193 GLY D C 1
ATOM 9049 O O . GLY E 1 193 ? 6.671 3.749 -11.215 1.00 34.13 193 GLY D O 1
ATOM 9050 N N . GLY E 1 194 ? 7.552 4.990 -12.861 1.00 31.71 194 GLY D N 1
ATOM 9051 C CA . GLY E 1 194 ? 7.110 4.085 -13.900 1.00 31.87 194 GLY D CA 1
ATOM 9052 C C . GLY E 1 194 ? 7.830 2.757 -13.836 1.00 32.03 194 GLY D C 1
ATOM 9053 O O . GLY E 1 194 ? 7.214 1.691 -13.999 1.00 32.94 194 GLY D O 1
ATOM 9054 N N . ILE E 1 195 ? 9.132 2.795 -13.594 1.00 30.78 195 ILE D N 1
ATOM 9055 C CA . ILE E 1 195 ? 9.897 1.572 -13.439 1.00 32.22 195 ILE D CA 1
ATOM 9056 C C . ILE E 1 195 ? 9.345 0.757 -12.259 1.00 32.54 195 ILE D C 1
ATOM 9057 O O . ILE E 1 195 ? 9.140 -0.479 -12.360 1.00 33.10 195 ILE D O 1
ATOM 9062 N N . ILE E 1 196 ? 9.070 1.399 -11.131 1.00 31.73 196 ILE D N 1
ATOM 9063 C CA . ILE E 1 196 ? 8.497 0.655 -10.007 1.00 33.00 196 ILE D CA 1
ATOM 9064 C C . ILE E 1 196 ? 7.176 0.005 -10.414 1.00 33.43 196 ILE D C 1
ATOM 9065 O O . ILE E 1 196 ? 6.946 -1.209 -10.141 1.00 34.19 196 ILE D O 1
ATOM 9070 N N . ALA E 1 197 ? 6.328 0.734 -11.137 1.00 32.42 197 ALA D N 1
ATOM 9071 C CA . ALA E 1 197 ? 5.075 0.139 -11.615 1.00 33.40 197 ALA D CA 1
ATOM 9072 C C . ALA E 1 197 ? 5.346 -1.105 -12.498 1.00 34.13 197 ALA D C 1
ATOM 9073 O O . ALA E 1 197 ? 4.658 -2.101 -12.441 1.00 35.50 197 ALA D O 1
ATOM 9075 N N . GLY E 1 198 ? 6.414 -1.029 -13.266 1.00 33.31 198 GLY D N 1
ATOM 9076 C CA . GLY E 1 198 ? 6.791 -2.144 -14.131 1.00 34.28 198 GLY D CA 1
ATOM 9077 C C . GLY E 1 198 ? 7.183 -3.406 -13.382 1.00 35.76 198 GLY D C 1
ATOM 9078 O O . GLY E 1 198 ? 7.173 -4.477 -13.981 1.00 36.48 198 GLY D O 1
ATOM 9079 N N . PHE E 1 199 ? 7.547 -3.284 -12.123 1.00 35.98 199 PHE D N 1
ATOM 9080 C CA . PHE E 1 199 ? 8.003 -4.416 -11.329 1.00 38.23 199 PHE D CA 1
ATOM 9081 C C . PHE E 1 199 ? 6.864 -5.076 -10.527 1.00 39.46 199 PHE D C 1
ATOM 9082 O O . PHE E 1 199 ? 7.122 -5.967 -9.750 1.00 41.72 199 PHE D O 1
ATOM 9090 N N . LEU E 1 200 ? 5.635 -4.585 -10.663 1.00 39.85 200 LEU D N 1
ATOM 9091 C CA . LEU E 1 200 ? 4.589 -4.999 -9.700 1.00 42.57 200 LEU D CA 1
ATOM 9092 C C . LEU E 1 200 ? 3.858 -6.276 -10.084 1.00 44.21 200 LEU D C 1
ATOM 9093 O O . LEU E 1 200 ? 3.416 -7.011 -9.179 1.00 46.26 200 LEU D O 1
ATOM 9098 N N . PHE E 1 201 ? 3.693 -6.540 -11.375 1.00 44.34 201 PHE D N 1
ATOM 9099 C CA . PHE E 1 201 ? 3.058 -7.788 -11.818 1.00 46.94 201 PHE D CA 1
ATOM 9100 C C . PHE E 1 201 ? 1.735 -8.024 -11.104 1.00 48.78 201 PHE D C 1
ATOM 9101 O O . PHE E 1 201 ? 1.443 -9.149 -10.655 1.00 48.71 201 PHE D O 1
ATOM 9109 N N . ARG E 1 202 ? 0.943 -6.963 -11.017 1.00 47.36 202 ARG D N 1
ATOM 9110 C CA . ARG E 1 202 ? -0.421 -7.016 -10.523 1.00 50.61 202 ARG D CA 1
ATOM 9111 C C . ARG E 1 202 ? -0.532 -7.425 -9.063 1.00 51.71 202 ARG D C 1
ATOM 9112 O O . ARG E 1 202 ? -1.589 -7.821 -8.603 1.00 56.12 202 ARG D O 1
ATOM 9120 N N . GLU E 1 203 ? 0.547 -7.268 -8.317 1.00 52.18 203 GLU D N 1
ATOM 9121 C CA . GLU E 1 203 ? 0.520 -7.490 -6.878 1.00 52.62 203 GLU D CA 1
ATOM 9122 C C . GLU E 1 203 ? 0.152 -6.205 -6.164 1.00 53.65 203 GLU D C 1
ATOM 9123 O O . GLU E 1 203 ? 0.925 -5.227 -6.189 1.00 50.95 203 GLU D O 1
ATOM 9129 N N . THR E 1 204 ? -0.980 -6.206 -5.465 1.00 55.09 204 THR D N 1
ATOM 9130 C CA . THR E 1 204 ? -1.400 -4.989 -4.772 1.00 56.75 204 THR D CA 1
ATOM 9131 C C . THR E 1 204 ? -0.685 -4.756 -3.433 1.00 57.07 204 THR D C 1
ATOM 9132 O O . THR E 1 204 ? -0.693 -3.624 -2.922 1.00 59.20 204 THR D O 1
ATOM 9136 N N . GLU E 1 205 ? 0.011 -5.781 -2.927 1.00 56.42 205 GLU D N 1
ATOM 9137 C CA . GLU E 1 205 ? 0.928 -5.640 -1.781 1.00 57.86 205 GLU D CA 1
ATOM 9138 C C . GLU E 1 205 ? 2.301 -6.206 -2.201 1.00 56.66 205 GLU D C 1
ATOM 9139 O O . GLU E 1 205 ? 2.643 -7.345 -1.933 1.00 55.78 205 GLU D O 1
ATOM 9141 N N . PRO E 1 206 ? 3.088 -5.411 -2.940 1.00 52.74 206 PRO D N 1
ATOM 9142 C CA . PRO E 1 206 ? 4.276 -5.985 -3.558 1.00 50.64 206 PRO D CA 1
ATOM 9143 C C . PRO E 1 206 ? 5.333 -6.360 -2.527 1.00 51.62 206 PRO D C 1
ATOM 9144 O O . PRO E 1 206 ? 5.427 -5.769 -1.467 1.00 50.31 206 PRO D O 1
ATOM 9148 N N . ASP E 1 207 ? 6.095 -7.393 -2.858 1.00 54.29 207 ASP D N 1
ATOM 9149 C CA . ASP E 1 207 ? 7.199 -7.832 -2.014 1.00 55.92 207 ASP D CA 1
ATOM 9150 C C . ASP E 1 207 ? 8.239 -6.714 -1.974 1.00 53.50 207 ASP D C 1
ATOM 9151 O O . ASP E 1 207 ? 8.555 -6.127 -3.017 1.00 51.64 207 ASP D O 1
ATOM 9156 N N . ILE E 1 208 ? 8.820 -6.475 -0.809 1.00 53.58 208 ILE D N 1
ATOM 9157 C CA . ILE E 1 208 ? 9.874 -5.501 -0.738 1.00 53.19 208 ILE D CA 1
ATOM 9158 C C . ILE E 1 208 ? 11.026 -5.806 -1.717 1.00 52.29 208 ILE D C 1
ATOM 9159 O O . ILE E 1 208 ? 11.693 -4.878 -2.206 1.00 50.64 208 ILE D O 1
ATOM 9164 N N . GLU E 1 209 ? 11.248 -7.077 -2.042 1.00 52.20 209 GLU D N 1
ATOM 9165 C CA . GLU E 1 209 ? 12.335 -7.425 -2.944 1.00 51.85 209 GLU D CA 1
ATOM 9166 C C . GLU E 1 209 ? 12.102 -6.843 -4.328 1.00 49.59 209 GLU D C 1
ATOM 9167 O O . GLU E 1 209 ? 13.055 -6.527 -5.031 1.00 48.52 209 GLU D O 1
ATOM 9173 N N . ALA E 1 210 ? 10.841 -6.760 -4.759 1.00 47.32 210 ALA D N 1
ATOM 9174 C CA . ALA E 1 210 ? 10.523 -6.198 -6.054 1.00 44.79 210 ALA D CA 1
ATOM 9175 C C . ALA E 1 210 ? 10.848 -4.695 -6.069 1.00 42.83 210 ALA D C 1
ATOM 9176 O O . ALA E 1 210 ? 11.310 -4.142 -7.076 1.00 42.44 210 ALA D O 1
ATOM 9178 N N . LEU E 1 211 ? 10.551 -4.047 -4.963 1.00 42.35 211 LEU D N 1
ATOM 9179 C CA . LEU E 1 211 ? 10.784 -2.592 -4.873 1.00 41.46 211 LEU D CA 1
ATOM 9180 C C . LEU E 1 211 ? 12.277 -2.330 -4.804 1.00 41.12 211 LEU D C 1
ATOM 9181 O O . LEU E 1 211 ? 12.764 -1.429 -5.468 1.00 37.93 211 LEU D O 1
ATOM 9186 N N . ILE E 1 212 ? 12.999 -3.138 -4.023 1.00 41.02 212 ILE D N 1
ATOM 9187 C CA . ILE E 1 212 ? 14.446 -3.030 -3.961 1.00 41.13 212 ILE D CA 1
ATOM 9188 C C . ILE E 1 212 ? 15.055 -3.193 -5.337 1.00 40.31 212 ILE D C 1
ATOM 9189 O O . ILE E 1 212 ? 15.939 -2.422 -5.750 1.00 41.87 212 ILE D O 1
ATOM 9194 N N . GLU E 1 213 ? 14.599 -4.193 -6.080 1.00 39.86 213 GLU D N 1
ATOM 9195 C CA . GLU E 1 213 ? 15.156 -4.408 -7.373 1.00 39.47 213 GLU D CA 1
ATOM 9196 C C . GLU E 1 213 ? 14.838 -3.218 -8.328 1.00 37.57 213 GLU D C 1
ATOM 9197 O O . GLU E 1 213 ? 15.670 -2.867 -9.153 1.00 35.53 213 GLU D O 1
ATOM 9203 N N . ALA E 1 214 ? 13.610 -2.714 -8.295 1.00 36.72 214 ALA D N 1
ATOM 9204 C CA . ALA E 1 214 ? 13.196 -1.658 -9.222 1.00 35.33 214 ALA D CA 1
ATOM 9205 C C . ALA E 1 214 ? 14.103 -0.441 -9.016 1.00 33.99 214 ALA D C 1
ATOM 9206 O O . ALA E 1 214 ? 14.662 0.111 -9.979 1.00 31.75 214 ALA D O 1
ATOM 9208 N N . VAL E 1 215 ? 14.277 -0.062 -7.759 1.00 33.72 215 VAL D N 1
ATOM 9209 C CA . VAL E 1 215 ? 15.066 1.124 -7.441 1.00 32.97 215 VAL D CA 1
ATOM 9210 C C . VAL E 1 215 ? 16.526 0.884 -7.760 1.00 33.26 215 VAL D C 1
ATOM 9211 O O . VAL E 1 215 ? 17.224 1.766 -8.281 1.00 32.35 215 VAL D O 1
ATOM 9215 N N . SER E 1 216 ? 17.004 -0.336 -7.501 1.00 33.69 216 SER D N 1
ATOM 9216 C CA . SER E 1 216 ? 18.402 -0.622 -7.725 1.00 33.46 216 SER D CA 1
ATOM 9217 C C . SER E 1 216 ? 18.738 -0.726 -9.179 1.00 32.51 216 SER D C 1
ATOM 9218 O O . SER E 1 216 ? 19.796 -0.320 -9.593 1.00 32.10 216 SER D O 1
ATOM 9221 N N . VAL E 1 217 ? 17.849 -1.306 -9.987 1.00 32.18 217 VAL D N 1
ATOM 9222 C CA . VAL E 1 217 ? 18.070 -1.372 -11.387 1.00 32.45 217 VAL D CA 1
ATOM 9223 C C . VAL E 1 217 ? 18.249 0.049 -11.949 1.00 31.25 217 VAL D C 1
ATOM 9224 O O . VAL E 1 217 ? 19.147 0.307 -12.731 1.00 30.68 217 VAL D O 1
ATOM 9228 N N . PHE E 1 218 ? 17.352 0.922 -11.548 1.00 31.03 218 PHE D N 1
ATOM 9229 C CA . PHE E 1 218 ? 17.401 2.296 -12.012 1.00 30.70 218 PHE D CA 1
ATOM 9230 C C . PHE E 1 218 ? 18.670 3.021 -11.567 1.00 29.90 218 PHE D C 1
ATOM 9231 O O . PHE E 1 218 ? 19.370 3.574 -12.411 1.00 28.44 218 PHE D O 1
ATOM 9239 N N . ASN E 1 219 ? 18.968 2.967 -10.283 1.00 30.64 219 ASN D N 1
ATOM 9240 C CA . ASN E 1 219 ? 20.134 3.632 -9.796 1.00 31.66 219 ASN D CA 1
ATOM 9241 C C . ASN E 1 219 ? 21.449 3.051 -10.243 1.00 31.08 219 ASN D C 1
ATOM 9242 O O . ASN E 1 219 ? 22.390 3.775 -10.493 1.00 30.26 219 ASN D O 1
ATOM 9247 N N . ILE E 1 220 ? 21.527 1.731 -10.361 1.00 30.77 220 ILE D N 1
ATOM 9248 C CA . ILE E 1 220 ? 22.725 1.150 -10.906 1.00 30.79 220 ILE D CA 1
ATOM 9249 C C . ILE E 1 220 ? 22.921 1.494 -12.356 1.00 29.66 220 ILE D C 1
ATOM 9250 O O . ILE E 1 220 ? 24.035 1.779 -12.788 1.00 30.11 220 ILE D O 1
ATOM 9255 N N . ALA E 1 221 ? 21.859 1.449 -13.147 1.00 28.73 221 ALA D N 1
ATOM 9256 C CA . ALA E 1 221 ? 21.948 1.821 -14.532 1.00 28.47 221 ALA D CA 1
ATOM 9257 C C . ALA E 1 221 ? 22.450 3.279 -14.650 1.00 27.90 221 ALA D C 1
ATOM 9258 O O . ALA E 1 221 ? 23.272 3.601 -15.496 1.00 27.53 221 ALA D O 1
ATOM 9260 N N . ALA E 1 222 ? 21.960 4.125 -13.749 1.00 27.81 222 ALA D N 1
ATOM 9261 C CA . ALA E 1 222 ? 22.428 5.531 -13.738 1.00 27.41 222 ALA D CA 1
ATOM 9262 C C . ALA E 1 222 ? 23.908 5.647 -13.427 1.00 28.10 222 ALA D C 1
ATOM 9263 O O . ALA E 1 222 ? 24.634 6.390 -14.077 1.00 27.61 222 ALA D O 1
ATOM 9265 N N . GLU E 1 223 ? 24.364 4.871 -12.454 1.00 29.75 223 GLU D N 1
ATOM 9266 C CA . GLU E 1 223 ? 25.748 4.881 -12.047 1.00 31.52 223 GLU D CA 1
ATOM 9267 C C . GLU E 1 223 ? 26.629 4.451 -13.202 1.00 31.65 223 GLU D C 1
ATOM 9268 O O . GLU E 1 223 ? 27.650 5.061 -13.517 1.00 31.44 223 GLU D O 1
ATOM 9274 N N . VAL E 1 224 ? 26.248 3.362 -13.862 1.00 31.66 224 VAL D N 1
ATOM 9275 C CA . VAL E 1 224 ? 27.031 2.843 -14.960 1.00 32.27 224 VAL D CA 1
ATOM 9276 C C . VAL E 1 224 ? 27.016 3.780 -16.175 1.00 31.75 224 VAL D C 1
ATOM 9277 O O . VAL E 1 224 ? 28.044 4.013 -16.807 1.00 32.40 224 VAL D O 1
ATOM 9281 N N . ALA E 1 225 ? 25.855 4.342 -16.499 1.00 30.41 225 ALA D N 1
ATOM 9282 C CA . ALA E 1 225 ? 25.744 5.299 -17.588 1.00 30.36 225 ALA D CA 1
ATOM 9283 C C . ALA E 1 225 ? 26.679 6.513 -17.380 1.00 30.78 225 ALA D C 1
ATOM 9284 O O . ALA E 1 225 ? 27.326 6.936 -18.307 1.00 30.75 225 ALA D O 1
ATOM 9286 N N . ALA E 1 226 ? 26.760 6.993 -16.144 1.00 31.72 226 ALA D N 1
ATOM 9287 C CA . ALA E 1 226 ? 27.574 8.171 -15.830 1.00 33.17 226 ALA D CA 1
ATOM 9288 C C . ALA E 1 226 ? 29.062 7.879 -15.891 1.00 35.61 226 ALA D C 1
ATOM 9289 O O . ALA E 1 226 ? 29.841 8.792 -16.165 1.00 36.99 226 ALA D O 1
ATOM 9291 N N . GLU E 1 227 ? 29.450 6.612 -15.778 1.00 35.45 227 GLU D N 1
ATOM 9292 C CA . GLU E 1 227 ? 30.833 6.204 -15.956 1.00 37.79 227 GLU D CA 1
ATOM 9293 C C . GLU E 1 227 ? 31.250 6.016 -17.398 1.00 38.22 227 GLU D C 1
ATOM 9294 O O . GLU E 1 227 ? 32.422 5.860 -17.685 1.00 38.15 227 GLU D O 1
ATOM 9300 N N . ASN E 1 228 ? 30.283 5.976 -18.316 1.00 36.72 228 ASN D N 1
ATOM 9301 C CA . ASN E 1 228 ? 30.591 5.740 -19.692 1.00 37.94 228 ASN D CA 1
ATOM 9302 C C . ASN E 1 228 ? 31.471 6.855 -20.266 1.00 38.86 228 ASN D C 1
ATOM 9303 O O . ASN E 1 228 ? 31.257 8.043 -19.995 1.00 36.06 228 ASN D O 1
ATOM 9308 N N . GLU E 1 229 ? 32.467 6.471 -21.061 1.00 40.41 229 GLU D N 1
ATOM 9309 C CA . GLU E 1 229 ? 33.401 7.416 -21.644 1.00 41.14 229 GLU D CA 1
ATOM 9310 C C . GLU E 1 229 ? 32.690 8.463 -22.509 1.00 41.32 229 GLU D C 1
ATOM 9311 O O . GLU E 1 229 ? 33.201 9.567 -22.691 1.00 41.10 229 GLU D O 1
ATOM 9317 N N . ASN E 1 230 ? 31.513 8.128 -23.043 1.00 40.02 230 ASN D N 1
ATOM 9318 C CA . ASN E 1 230 ? 30.763 9.037 -23.892 1.00 40.18 230 ASN D CA 1
ATOM 9319 C C . ASN E 1 230 ? 29.782 9.890 -23.144 1.00 36.49 230 ASN D C 1
ATOM 9320 O O . ASN E 1 230 ? 28.957 10.547 -23.760 1.00 35.86 230 ASN D O 1
ATOM 9325 N N . CYS E 1 231 ? 29.778 9.785 -21.819 1.00 35.00 231 CYS D N 1
ATOM 9326 C CA . CYS E 1 231 ? 28.833 10.605 -21.022 1.00 33.77 231 CYS D CA 1
ATOM 9327 C C . CYS E 1 231 ? 29.544 11.939 -20.740 1.00 33.64 231 CYS D C 1
ATOM 9328 O O . CYS E 1 231 ? 30.505 11.961 -20.023 1.00 34.16 231 CYS D O 1
ATOM 9331 N N . GLY E 1 232 ? 29.070 12.994 -21.391 1.00 33.64 232 GLY D N 1
ATOM 9332 C CA . GLY E 1 232 ? 29.700 14.317 -21.330 1.00 34.51 232 GLY D CA 1
ATOM 9333 C C . GLY E 1 232 ? 28.873 15.321 -20.540 1.00 34.62 232 GLY D C 1
ATOM 9334 O O . GLY E 1 232 ? 29.236 16.493 -20.498 1.00 36.65 232 GLY D O 1
ATOM 9335 N N . GLY E 1 233 ? 27.787 14.888 -19.914 1.00 32.03 233 GLY D N 1
ATOM 9336 C CA . GLY E 1 233 ? 26.908 15.773 -19.207 1.00 31.45 233 GLY D CA 1
ATOM 9337 C C . GLY E 1 233 ? 25.485 15.257 -19.211 1.00 31.78 233 GLY D C 1
ATOM 9338 O O . GLY E 1 233 ? 25.249 14.128 -19.583 1.00 30.92 233 GLY D O 1
ATOM 9339 N N . PRO E 1 234 ? 24.523 16.053 -18.709 1.00 31.03 234 PRO D N 1
ATOM 9340 C CA . PRO E 1 234 ? 23.176 15.580 -18.510 1.00 30.55 234 PRO D CA 1
ATOM 9341 C C . PRO E 1 234 ? 22.477 15.294 -19.833 1.00 29.40 234 PRO D C 1
ATOM 9342 O O . PRO E 1 234 ? 21.572 14.466 -19.836 1.00 29.49 234 PRO D O 1
ATOM 9346 N N . GLY E 1 235 ? 22.913 15.937 -20.918 1.00 29.23 235 GLY D N 1
ATOM 9347 C CA . GLY E 1 235 ? 22.311 15.695 -22.234 1.00 29.34 235 GLY D CA 1
ATOM 9348 C C . GLY E 1 235 ? 22.647 14.286 -22.729 1.00 29.48 235 GLY D C 1
ATOM 9349 O O . GLY E 1 235 ? 21.743 13.540 -23.143 1.00 27.94 235 GLY D O 1
ATOM 9350 N N . THR E 1 236 ? 23.909 13.964 -22.787 1.00 28.81 236 THR D N 1
ATOM 9351 C CA . THR E 1 236 ? 24.337 12.666 -23.285 1.00 29.74 236 THR D CA 1
ATOM 9352 C C . THR E 1 236 ? 24.062 11.563 -22.280 1.00 29.38 236 THR D C 1
ATOM 9353 O O . THR E 1 236 ? 23.854 10.410 -22.674 1.00 29.93 236 THR D O 1
ATOM 9357 N N . PHE E 1 237 ? 23.911 11.899 -21.016 1.00 27.92 237 PHE D N 1
ATOM 9358 C CA . PHE E 1 237 ? 23.597 10.915 -20.003 1.00 27.82 237 PHE D CA 1
ATOM 9359 C C . PHE E 1 237 ? 22.253 10.231 -20.264 1.00 27.41 237 PHE D C 1
ATOM 9360 O O . PHE E 1 237 ? 22.115 9.041 -20.019 1.00 28.11 237 PHE D O 1
ATOM 9368 N N . SER E 1 238 ? 21.254 10.984 -20.628 1.00 27.14 238 SER D N 1
ATOM 9369 C CA . SER E 1 238 ? 19.932 10.410 -20.734 1.00 28.00 238 SER D CA 1
ATOM 9370 C C . SER E 1 238 ? 19.830 9.244 -21.793 1.00 27.89 238 SER D C 1
ATOM 9371 O O . SER E 1 238 ? 19.330 8.157 -21.449 1.00 28.07 238 SER D O 1
ATOM 9374 N N . PRO E 1 239 ? 20.303 9.447 -23.012 1.00 28.16 239 PRO D N 1
ATOM 9375 C CA . PRO E 1 239 ? 20.337 8.293 -23.957 1.00 27.65 239 PRO D CA 1
ATOM 9376 C C . PRO E 1 239 ? 21.148 7.119 -23.354 1.00 27.63 239 PRO D C 1
ATOM 9377 O O . PRO E 1 239 ? 20.789 5.951 -23.552 1.00 27.42 239 PRO D O 1
ATOM 9381 N N . LEU E 1 240 ? 22.232 7.418 -22.641 1.00 26.71 240 LEU D N 1
ATOM 9382 C CA . LEU E 1 240 ? 23.089 6.354 -22.121 1.00 27.20 240 LEU D CA 1
ATOM 9383 C C . LEU E 1 240 ? 22.383 5.630 -21.031 1.00 26.95 240 LEU D C 1
ATOM 9384 O O . LEU E 1 240 ? 22.608 4.443 -20.837 1.00 27.56 240 LEU D O 1
ATOM 9389 N N . LEU E 1 241 ? 21.574 6.325 -20.227 1.00 26.26 241 LEU D N 1
ATOM 9390 C CA . LEU E 1 241 ? 20.814 5.703 -19.201 1.00 26.52 241 LEU D CA 1
ATOM 9391 C C . LEU E 1 241 ? 19.823 4.683 -19.771 1.00 26.39 241 LEU D C 1
ATOM 9392 O O . LEU E 1 241 ? 19.743 3.540 -19.258 1.00 26.97 241 LEU D O 1
ATOM 9397 N N . LEU E 1 242 ? 19.165 5.069 -20.813 1.00 26.23 242 LEU D N 1
ATOM 9398 C CA . LEU E 1 242 ? 18.220 4.166 -21.531 1.00 26.57 242 LEU D CA 1
ATOM 9399 C C . LEU E 1 242 ? 18.977 2.949 -22.121 1.00 27.83 242 LEU D C 1
ATOM 9400 O O . LEU E 1 242 ? 18.518 1.797 -21.949 1.00 28.11 242 LEU D O 1
ATOM 9405 N N . ASP E 1 243 ? 20.165 3.176 -22.687 1.00 27.74 243 ASP D N 1
ATOM 9406 C CA . ASP E 1 243 ? 20.974 2.052 -23.169 1.00 28.71 243 ASP D CA 1
ATOM 9407 C C . ASP E 1 243 ? 21.354 1.135 -22.027 1.00 29.26 243 ASP D C 1
ATOM 9408 O O . ASP E 1 243 ? 21.348 -0.099 -22.174 1.00 30.28 243 ASP D O 1
ATOM 9413 N N . THR E 1 244 ? 21.799 1.690 -20.897 1.00 28.34 244 THR D N 1
ATOM 9414 C CA . THR E 1 244 ? 22.243 0.904 -19.810 1.00 29.12 244 THR D CA 1
ATOM 9415 C C . THR E 1 244 ? 21.111 0.098 -19.151 1.00 29.54 244 THR D C 1
ATOM 9416 O O . THR E 1 244 ? 21.329 -1.063 -18.782 1.00 30.01 244 THR D O 1
ATOM 9420 N N . LEU E 1 245 ? 19.904 0.656 -19.095 1.00 28.38 245 LEU D N 1
ATOM 9421 C CA . LEU E 1 245 ? 18.761 -0.101 -18.620 1.00 28.83 245 LEU D CA 1
ATOM 9422 C C . LEU E 1 245 ? 18.521 -1.281 -19.603 1.00 29.46 245 LEU D C 1
ATOM 9423 O O . LEU E 1 245 ? 18.205 -2.393 -19.142 1.00 30.53 245 LEU D O 1
ATOM 9428 N N . TYR E 1 246 ? 18.637 -1.022 -20.885 1.00 29.09 246 TYR D N 1
ATOM 9429 C CA . TYR E 1 246 ? 18.327 -2.019 -21.893 1.00 29.83 246 TYR D CA 1
ATOM 9430 C C . TYR E 1 246 ? 19.267 -3.227 -21.722 1.00 31.44 246 TYR D C 1
ATOM 9431 O O . TYR E 1 246 ? 18.826 -4.369 -21.898 1.00 31.67 246 TYR D O 1
ATOM 9440 N N . HIS E 1 247 ? 20.520 -2.959 -21.399 1.00 31.58 247 HIS D N 1
ATOM 9441 C CA . HIS E 1 247 ? 21.557 -3.984 -21.387 1.00 33.66 247 HIS D CA 1
ATOM 9442 C C . HIS E 1 247 ? 21.849 -4.557 -20.040 1.00 35.17 247 HIS D C 1
ATOM 9443 O O . HIS E 1 247 ? 22.628 -5.495 -19.945 1.00 36.00 247 HIS D O 1
ATOM 9450 N N . LEU E 1 248 ? 21.297 -3.978 -18.962 1.00 34.45 248 LEU D N 1
ATOM 9451 C CA . LEU E 1 248 ? 21.755 -4.300 -17.644 1.00 35.65 248 LEU D CA 1
ATOM 9452 C C . LEU E 1 248 ? 21.673 -5.813 -17.405 1.00 36.87 248 LEU D C 1
ATOM 9453 O O . LEU E 1 248 ? 20.674 -6.432 -17.708 1.00 36.65 248 LEU D O 1
ATOM 9458 N N . ASN E 1 249 ? 22.744 -6.370 -16.904 1.00 37.88 249 ASN D N 1
ATOM 9459 C CA . ASN E 1 249 ? 22.799 -7.827 -16.657 1.00 40.52 249 ASN D CA 1
ATOM 9460 C C . ASN E 1 249 ? 23.004 -8.155 -15.195 1.00 41.19 249 ASN D C 1
ATOM 9461 O O . ASN E 1 249 ? 23.243 -7.267 -14.341 1.00 38.79 249 ASN D O 1
ATOM 9466 N N . GLU E 1 250 ? 22.882 -9.447 -14.849 1.00 43.31 250 GLU D N 1
ATOM 9467 C CA . GLU E 1 250 ? 22.926 -9.856 -13.452 1.00 45.15 250 GLU D CA 1
ATOM 9468 C C . GLU E 1 250 ? 24.284 -9.577 -12.840 1.00 44.64 250 GLU D C 1
ATOM 9469 O O . GLU E 1 250 ? 24.387 -9.292 -11.668 1.00 43.72 250 GLU D O 1
ATOM 9475 N N . THR E 1 251 ? 25.325 -9.768 -13.642 1.00 44.85 251 THR D N 1
ATOM 9476 C CA . THR E 1 251 ? 26.668 -9.620 -13.136 1.00 46.40 251 THR D CA 1
ATOM 9477 C C . THR E 1 251 ? 26.907 -8.187 -12.666 1.00 43.79 251 THR D C 1
ATOM 9478 O O . THR E 1 251 ? 27.409 -7.955 -11.568 1.00 43.31 251 THR D O 1
ATOM 9482 N N . THR E 1 252 ? 26.532 -7.232 -13.522 1.00 41.63 252 THR D N 1
ATOM 9483 C CA . THR E 1 252 ? 26.664 -5.819 -13.141 1.00 40.66 252 THR D CA 1
ATOM 9484 C C . THR E 1 252 ? 25.794 -5.463 -11.931 1.00 39.74 252 THR D C 1
ATOM 9485 O O . THR E 1 252 ? 26.265 -4.820 -10.985 1.00 38.39 252 THR D O 1
ATOM 9489 N N . TYR E 1 253 ? 24.548 -5.927 -11.941 1.00 39.25 253 TYR D N 1
ATOM 9490 C CA . TYR E 1 253 ? 23.662 -5.702 -10.826 1.00 40.04 253 TYR D CA 1
ATOM 9491 C C . TYR E 1 253 ? 24.281 -6.165 -9.494 1.00 42.37 253 TYR D C 1
ATOM 9492 O O . TYR E 1 253 ? 24.376 -5.414 -8.523 1.00 41.43 253 TYR D O 1
ATOM 9501 N N . GLN E 1 254 ? 24.720 -7.421 -9.451 1.00 45.86 254 GLN D N 1
ATOM 9502 C CA . GLN E 1 254 ? 25.235 -7.972 -8.212 1.00 48.95 254 GLN D CA 1
ATOM 9503 C C . GLN E 1 254 ? 26.541 -7.334 -7.766 1.00 47.34 254 GLN D C 1
ATOM 9504 O O . GLN E 1 254 ? 26.746 -7.118 -6.573 1.00 47.89 254 GLN D O 1
ATOM 9510 N N . GLN E 1 255 ? 27.403 -6.988 -8.713 1.00 46.80 255 GLN D N 1
ATOM 9511 C CA . GLN E 1 255 ? 28.663 -6.322 -8.375 1.00 49.14 255 GLN D CA 1
ATOM 9512 C C . GLN E 1 255 ? 28.445 -4.913 -7.814 1.00 47.07 255 GLN D C 1
ATOM 9513 O O . GLN E 1 255 ? 29.211 -4.457 -7.000 1.00 45.68 255 GLN D O 1
ATOM 9519 N N . ARG E 1 256 ? 27.410 -4.219 -8.273 1.00 47.76 256 ARG D N 1
ATOM 9520 C CA . ARG E 1 256 ? 27.262 -2.803 -7.908 1.00 47.07 256 ARG D CA 1
ATOM 9521 C C . ARG E 1 256 ? 26.286 -2.482 -6.801 1.00 47.31 256 ARG D C 1
ATOM 9522 O O . ARG E 1 256 ? 26.360 -1.414 -6.226 1.00 44.87 256 ARG D O 1
ATOM 9530 N N . ILE E 1 257 ? 25.319 -3.344 -6.560 1.00 47.88 257 ILE D N 1
ATOM 9531 C CA . ILE E 1 257 ? 24.268 -2.994 -5.613 1.00 48.17 257 ILE D CA 1
ATOM 9532 C C . ILE E 1 257 ? 24.836 -2.688 -4.236 1.00 49.26 257 ILE D C 1
ATOM 9533 O O . ILE E 1 257 ? 25.725 -3.380 -3.755 1.00 46.85 257 ILE D O 1
ATOM 9538 N N . ARG E 1 258 ? 24.324 -1.623 -3.619 1.00 50.40 258 ARG D N 1
ATOM 9539 C CA . ARG E 1 258 ? 24.770 -1.196 -2.282 1.00 52.53 258 ARG D CA 1
ATOM 9540 C C . ARG E 1 258 ? 23.562 -1.069 -1.364 1.00 54.75 258 ARG D C 1
ATOM 9541 O O . ARG E 1 258 ? 22.782 -0.080 -1.496 1.00 52.31 258 ARG D O 1
ATOM 9549 N N . ILE E 1 259 ? 23.633 -1.904 -0.314 1.00 61.29 259 ILE D N 1
ATOM 9550 C CA . ILE E 1 259 ? 22.572 -2.822 0.201 1.00 69.04 259 ILE D CA 1
ATOM 9551 C C . ILE E 1 259 ? 21.172 -2.746 -0.388 1.00 69.82 259 ILE D C 1
ATOM 9552 O O . ILE E 1 259 ? 20.500 -3.784 -0.473 1.00 68.61 259 ILE D O 1
ATOM 9557 N N . MET F 1 1 ? 30.209 36.186 -17.955 1.00 58.36 1 MET F N 1
ATOM 9558 C CA . MET F 1 1 ? 29.210 35.329 -17.286 1.00 55.21 1 MET F CA 1
ATOM 9559 C C . MET F 1 1 ? 29.192 35.982 -15.913 1.00 54.89 1 MET F C 1
ATOM 9560 O O . MET F 1 1 ? 30.196 35.906 -15.219 1.00 62.87 1 MET F O 1
ATOM 9565 N N . ASN F 1 2 ? 28.131 36.693 -15.561 1.00 54.31 2 ASN F N 1
ATOM 9566 C CA . ASN F 1 2 ? 27.877 37.123 -14.204 1.00 49.20 2 ASN F CA 1
ATOM 9567 C C . ASN F 1 2 ? 26.599 36.390 -13.782 1.00 44.62 2 ASN F C 1
ATOM 9568 O O . ASN F 1 2 ? 26.589 35.603 -12.801 1.00 45.20 2 ASN F O 1
ATOM 9573 N N . TYR F 1 3 ? 25.563 36.497 -14.613 1.00 36.65 3 TYR F N 1
ATOM 9574 C CA . TYR F 1 3 ? 24.296 35.965 -14.224 1.00 32.68 3 TYR F CA 1
ATOM 9575 C C . TYR F 1 3 ? 24.292 34.458 -14.159 1.00 30.71 3 TYR F C 1
ATOM 9576 O O . TYR F 1 3 ? 23.617 33.890 -13.329 1.00 30.39 3 TYR F O 1
ATOM 9585 N N . LEU F 1 4 ? 24.941 33.788 -15.110 1.00 30.56 4 LEU F N 1
ATOM 9586 C CA . LEU F 1 4 ? 24.925 32.332 -15.142 1.00 30.09 4 LEU F CA 1
ATOM 9587 C C . LEU F 1 4 ? 25.511 31.733 -13.883 1.00 29.83 4 LEU F C 1
ATOM 9588 O O . LEU F 1 4 ? 25.048 30.713 -13.409 1.00 29.45 4 LEU F O 1
ATOM 9593 N N . ASN F 1 5 ? 26.543 32.358 -13.336 1.00 31.70 5 ASN F N 1
ATOM 9594 C CA . ASN F 1 5 ? 27.096 31.865 -12.079 1.00 33.64 5 ASN F CA 1
ATOM 9595 C C . ASN F 1 5 ? 26.059 31.889 -10.965 1.00 30.85 5 ASN F C 1
ATOM 9596 O O . ASN F 1 5 ? 25.937 30.925 -10.238 1.00 30.25 5 ASN F O 1
ATOM 9601 N N . ASN F 1 6 ? 25.225 32.933 -10.966 1.00 30.90 6 ASN F N 1
ATOM 9602 C CA . ASN F 1 6 ? 24.154 32.995 -10.023 1.00 30.71 6 ASN F CA 1
ATOM 9603 C C . ASN F 1 6 ? 23.049 31.987 -10.231 1.00 31.53 6 ASN F C 1
ATOM 9604 O O . ASN F 1 6 ? 22.505 31.435 -9.268 1.00 29.14 6 ASN F O 1
ATOM 9609 N N . ILE F 1 7 ? 22.721 31.675 -11.494 1.00 29.23 7 ILE F N 1
ATOM 9610 C CA . ILE F 1 7 ? 21.736 30.634 -11.724 1.00 28.34 7 ILE F CA 1
ATOM 9611 C C . ILE F 1 7 ? 22.223 29.307 -11.207 1.00 26.80 7 ILE F C 1
ATOM 9612 O O . ILE F 1 7 ? 21.482 28.568 -10.534 1.00 27.75 7 ILE F O 1
ATOM 9617 N N . ARG F 1 8 ? 23.472 28.985 -11.478 1.00 25.87 8 ARG F N 1
ATOM 9618 C CA . ARG F 1 8 ? 24.009 27.710 -11.003 1.00 26.62 8 ARG F CA 1
ATOM 9619 C C . ARG F 1 8 ? 24.002 27.533 -9.485 1.00 29.13 8 ARG F C 1
ATOM 9620 O O . ARG F 1 8 ? 23.786 26.429 -8.957 1.00 28.66 8 ARG F O 1
ATOM 9628 N N . ILE F 1 9 ? 24.267 28.609 -8.789 1.00 30.43 9 ILE F N 1
ATOM 9629 C CA . ILE F 1 9 ? 24.293 28.576 -7.319 1.00 34.60 9 ILE F CA 1
ATOM 9630 C C . ILE F 1 9 ? 22.907 28.722 -6.670 1.00 31.43 9 ILE F C 1
ATOM 9631 O O . ILE F 1 9 ? 22.604 28.025 -5.741 1.00 30.99 9 ILE F O 1
ATOM 9636 N N . GLU F 1 10 ? 22.081 29.595 -7.203 1.00 29.98 10 GLU F N 1
ATOM 9637 C CA . GLU F 1 10 ? 20.785 29.906 -6.586 1.00 32.97 10 GLU F CA 1
ATOM 9638 C C . GLU F 1 10 ? 19.638 29.039 -7.057 1.00 32.98 10 GLU F C 1
ATOM 9639 O O . GLU F 1 10 ? 18.582 28.992 -6.392 1.00 33.89 10 GLU F O 1
ATOM 9645 N N . ASN F 1 11 ? 19.796 28.383 -8.213 1.00 31.62 11 ASN F N 1
ATOM 9646 C CA . ASN F 1 11 ? 18.777 27.455 -8.694 1.00 32.86 11 ASN F CA 1
ATOM 9647 C C . ASN F 1 11 ? 17.364 28.080 -8.801 1.00 29.62 11 ASN F C 1
ATOM 9648 O O . ASN F 1 11 ? 16.401 27.571 -8.240 1.00 30.34 11 ASN F O 1
ATOM 9653 N N . PRO F 1 12 ? 17.213 29.157 -9.560 1.00 29.22 12 PRO F N 1
ATOM 9654 C CA . PRO F 1 12 ? 15.962 29.933 -9.604 1.00 28.70 12 PRO F CA 1
ATOM 9655 C C . PRO F 1 12 ? 14.773 29.166 -10.115 1.00 29.58 12 PRO F C 1
ATOM 9656 O O . PRO F 1 12 ? 14.858 28.533 -11.182 1.00 27.30 12 PRO F O 1
ATOM 9660 N N . LEU F 1 13 ? 13.690 29.231 -9.365 1.00 28.47 13 LEU F N 1
ATOM 9661 C CA . LEU F 1 13 ? 12.478 28.584 -9.728 1.00 29.82 13 LEU F CA 1
ATOM 9662 C C . LEU F 1 13 ? 11.854 29.375 -10.914 1.00 28.62 13 LEU F C 1
ATOM 9663 O O . LEU F 1 13 ? 11.578 30.566 -10.850 1.00 29.41 13 LEU F O 1
ATOM 9668 N N . THR F 1 14 ? 11.668 28.644 -12.034 1.00 28.64 14 THR F N 1
ATOM 9669 C CA . THR F 1 14 ? 11.307 29.262 -13.283 1.00 27.37 14 THR F CA 1
ATOM 9670 C C . THR F 1 14 ? 10.066 28.543 -13.797 1.00 25.82 14 THR F C 1
ATOM 9671 O O . THR F 1 14 ? 10.128 27.348 -14.143 1.00 25.34 14 THR F O 1
ATOM 9675 N N . ILE F 1 15 ? 8.940 29.206 -13.734 1.00 26.09 15 ILE F N 1
ATOM 9676 C CA . ILE F 1 15 ? 7.662 28.611 -14.083 1.00 27.28 15 ILE F CA 1
ATOM 9677 C C . ILE F 1 15 ? 7.485 28.696 -15.603 1.00 27.32 15 ILE F C 1
ATOM 9678 O O . ILE F 1 15 ? 7.680 29.748 -16.182 1.00 26.27 15 ILE F O 1
ATOM 9683 N N . CYS F 1 16 ? 7.106 27.573 -16.216 1.00 26.73 16 CYS F N 1
ATOM 9684 C CA . CYS F 1 16 ? 6.892 27.529 -17.645 1.00 28.46 16 CYS F CA 1
ATOM 9685 C C . CYS F 1 16 ? 5.493 27.062 -17.980 1.00 28.66 16 CYS F C 1
ATOM 9686 O O . CYS F 1 16 ? 5.134 25.924 -17.693 1.00 29.64 16 CYS F O 1
ATOM 9689 N N . TYR F 1 17 ? 4.754 27.915 -18.645 1.00 28.64 17 TYR F N 1
ATOM 9690 C CA . TYR F 1 17 ? 3.504 27.577 -19.271 1.00 31.08 17 TYR F CA 1
ATOM 9691 C C . TYR F 1 17 ? 3.848 27.577 -20.749 1.00 29.17 17 TYR F C 1
ATOM 9692 O O . TYR F 1 17 ? 3.803 28.609 -21.418 1.00 28.94 17 TYR F O 1
ATOM 9701 N N . THR F 1 18 ? 4.169 26.413 -21.268 1.00 30.00 18 THR F N 1
ATOM 9702 C CA . THR F 1 18 ? 4.715 26.365 -22.606 1.00 31.29 18 THR F CA 1
ATOM 9703 C C . THR F 1 18 ? 4.036 25.288 -23.406 1.00 30.56 18 THR F C 1
ATOM 9704 O O . THR F 1 18 ? 3.139 24.609 -22.905 1.00 32.97 18 THR F O 1
ATOM 9708 N N . ASN F 1 19 ? 4.464 25.139 -24.638 1.00 30.04 19 ASN F N 1
ATOM 9709 C CA . ASN F 1 19 ? 3.709 24.266 -25.549 1.00 30.04 19 ASN F CA 1
ATOM 9710 C C . ASN F 1 19 ? 4.053 22.795 -25.418 1.00 31.67 19 ASN F C 1
ATOM 9711 O O . ASN F 1 19 ? 5.115 22.407 -24.890 1.00 30.13 19 ASN F O 1
ATOM 9716 N N . ASP F 1 20 ? 3.129 21.953 -25.846 1.00 32.20 20 ASP F N 1
ATOM 9717 C CA . ASP F 1 20 ? 3.215 20.513 -25.640 1.00 34.77 20 ASP F CA 1
ATOM 9718 C C . ASP F 1 20 ? 4.352 19.814 -26.406 1.00 31.68 20 ASP F C 1
ATOM 9719 O O . ASP F 1 20 ? 4.607 18.675 -26.187 1.00 34.23 20 ASP F O 1
ATOM 9724 N N . VAL F 1 21 ? 4.967 20.490 -27.361 1.00 30.52 21 VAL F N 1
ATOM 9725 C CA . VAL F 1 21 ? 6.046 19.899 -28.120 1.00 28.17 21 VAL F CA 1
ATOM 9726 C C . VAL F 1 21 ? 7.386 20.030 -27.457 1.00 27.47 21 VAL F C 1
ATOM 9727 O O . VAL F 1 21 ? 8.289 19.261 -27.741 1.00 26.76 21 VAL F O 1
ATOM 9731 N N . VAL F 1 22 ? 7.528 20.973 -26.527 1.00 25.24 22 VAL F N 1
ATOM 9732 C CA . VAL F 1 22 ? 8.832 21.413 -26.061 1.00 25.25 22 VAL F CA 1
ATOM 9733 C C . VAL F 1 22 ? 8.979 21.419 -24.549 1.00 24.04 22 VAL F C 1
ATOM 9734 O O . VAL F 1 22 ? 10.003 21.807 -24.047 1.00 24.58 22 VAL F O 1
ATOM 9738 N N . LYS F 1 23 ? 8.015 20.906 -23.811 1.00 25.12 23 LYS F N 1
ATOM 9739 C CA . LYS F 1 23 ? 8.093 20.915 -22.324 1.00 25.22 23 LYS F CA 1
ATOM 9740 C C . LYS F 1 23 ? 9.300 20.185 -21.805 1.00 24.28 23 LYS F C 1
ATOM 9741 O O . LYS F 1 23 ? 10.039 20.731 -20.998 1.00 25.07 23 LYS F O 1
ATOM 9747 N N . ASN F 1 24 ? 9.536 18.981 -22.297 1.00 22.92 24 ASN F N 1
ATOM 9748 C CA . ASN F 1 24 ? 10.674 18.174 -21.805 1.00 22.96 24 ASN F CA 1
ATOM 9749 C C . ASN F 1 24 ? 12.008 18.821 -22.126 1.00 21.86 24 ASN F C 1
ATOM 9750 O O . ASN F 1 24 ? 12.856 18.974 -21.261 1.00 21.48 24 ASN F O 1
ATOM 9755 N N . PHE F 1 25 ? 12.160 19.287 -23.350 1.00 21.94 25 PHE F N 1
ATOM 9756 C CA . PHE F 1 25 ? 13.399 19.968 -23.758 1.00 23.56 25 PHE F CA 1
ATOM 9757 C C . PHE F 1 25 ? 13.647 21.258 -22.992 1.00 23.03 25 PHE F C 1
ATOM 9758 O O . PHE F 1 25 ? 14.759 21.568 -22.582 1.00 22.86 25 PHE F O 1
ATOM 9766 N N . THR F 1 26 ? 12.604 22.041 -22.812 1.00 22.51 26 THR F N 1
ATOM 9767 C CA . THR F 1 26 ? 12.698 23.246 -22.041 1.00 23.31 26 THR F CA 1
ATOM 9768 C C . THR F 1 26 ? 13.130 22.965 -20.612 1.00 21.89 26 THR F C 1
ATOM 9769 O O . THR F 1 26 ? 14.010 23.673 -20.104 1.00 22.41 26 THR F O 1
ATOM 9773 N N . ALA F 1 27 ? 12.502 22.005 -19.955 1.00 21.67 27 ALA F N 1
ATOM 9774 C CA . ALA F 1 27 ? 12.861 21.659 -18.614 1.00 21.51 27 ALA F CA 1
ATOM 9775 C C . ALA F 1 27 ? 14.299 21.192 -18.541 1.00 21.35 27 ALA F C 1
ATOM 9776 O O . ALA F 1 27 ? 15.054 21.594 -17.650 1.00 23.86 27 ALA F O 1
ATOM 9778 N N . ASN F 1 28 ? 14.698 20.334 -19.460 1.00 21.88 28 ASN F N 1
ATOM 9779 C CA . ASN F 1 28 ? 16.091 19.884 -19.482 1.00 21.67 28 ASN F CA 1
ATOM 9780 C C . ASN F 1 28 ? 17.108 20.970 -19.737 1.00 22.07 28 ASN F C 1
ATOM 9781 O O . ASN F 1 28 ? 18.177 20.962 -19.123 1.00 23.15 28 ASN F O 1
ATOM 9786 N N . GLY F 1 29 ? 16.792 21.898 -20.604 1.00 22.12 29 GLY F N 1
ATOM 9787 C CA . GLY F 1 29 ? 17.679 23.009 -20.857 1.00 22.82 29 GLY F CA 1
ATOM 9788 C C . GLY F 1 29 ? 17.814 23.885 -19.634 1.00 23.42 29 GLY F C 1
ATOM 9789 O O . GLY F 1 29 ? 18.909 24.303 -19.288 1.00 23.15 29 GLY F O 1
ATOM 9790 N N . LEU F 1 30 ? 16.700 24.143 -18.948 1.00 22.94 30 LEU F N 1
ATOM 9791 C CA . LEU F 1 30 ? 16.764 24.903 -17.674 1.00 22.60 30 LEU F CA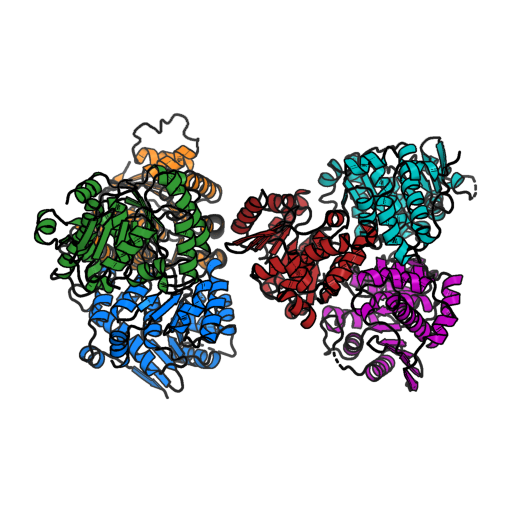 1
ATOM 9792 C C . LEU F 1 30 ? 17.564 24.162 -16.598 1.00 22.47 30 LEU F C 1
ATOM 9793 O O . LEU F 1 30 ? 18.364 24.748 -15.938 1.00 23.77 30 LEU F O 1
ATOM 9798 N N . LEU F 1 31 ? 17.346 22.876 -16.462 1.00 22.45 31 LEU F N 1
ATOM 9799 C CA . LEU F 1 31 ? 18.168 22.069 -15.528 1.00 23.56 31 LEU F CA 1
ATOM 9800 C C . LEU F 1 31 ? 19.641 22.142 -15.876 1.00 25.45 31 LEU F C 1
ATOM 9801 O O . LEU F 1 31 ? 20.484 22.229 -14.968 1.00 25.67 31 LEU F O 1
ATOM 9806 N N . SER F 1 32 ? 19.990 22.171 -17.164 1.00 24.76 32 SER F N 1
ATOM 9807 C CA . SER F 1 32 ? 21.397 22.164 -17.542 1.00 26.32 32 SER F CA 1
ATOM 9808 C C . SER F 1 32 ? 22.107 23.394 -17.056 1.00 27.43 32 SER F C 1
ATOM 9809 O O . SER F 1 32 ? 23.305 23.310 -16.727 1.00 28.87 32 SER F O 1
ATOM 9812 N N . ILE F 1 33 ? 21.419 24.538 -17.055 1.00 24.52 33 ILE F N 1
ATOM 9813 C CA . ILE F 1 33 ? 22.069 25.781 -16.615 1.00 27.56 33 ILE F CA 1
ATOM 9814 C C . ILE F 1 33 ? 21.937 25.975 -15.131 1.00 28.64 33 ILE F C 1
ATOM 9815 O O . ILE F 1 33 ? 22.385 27.002 -14.625 1.00 30.14 33 ILE F O 1
ATOM 9820 N N . GLY F 1 34 ? 21.268 25.062 -14.439 1.00 27.84 34 GLY F N 1
ATOM 9821 C CA . GLY F 1 34 ? 21.111 25.156 -12.971 1.00 28.34 34 GLY F CA 1
ATOM 9822 C C . GLY F 1 34 ? 19.808 25.759 -12.461 1.00 27.21 34 GLY F C 1
ATOM 9823 O O . GLY F 1 34 ? 19.636 25.879 -11.250 1.00 30.03 34 GLY F O 1
ATOM 9824 N N . ALA F 1 35 ? 18.900 26.125 -13.359 1.00 25.74 35 ALA F N 1
ATOM 9825 C CA . ALA F 1 35 ? 17.606 26.612 -12.968 1.00 25.20 35 ALA F CA 1
ATOM 9826 C C . ALA F 1 35 ? 16.700 25.455 -12.506 1.00 25.80 35 ALA F C 1
ATOM 9827 O O . ALA F 1 35 ? 17.004 24.282 -12.694 1.00 26.83 35 ALA F O 1
ATOM 9829 N N . SER F 1 36 ? 15.575 25.813 -11.900 1.00 26.25 36 SER F N 1
ATOM 9830 C CA . SER F 1 36 ? 14.623 24.844 -11.417 1.00 27.03 36 SER F CA 1
ATOM 9831 C C . SER F 1 36 ? 13.312 25.012 -12.151 1.00 26.71 36 SER F C 1
ATOM 9832 O O . SER F 1 36 ? 12.500 25.888 -11.813 1.00 26.84 36 SER F O 1
ATOM 9835 N N . PRO F 1 37 ? 13.111 24.262 -13.249 1.00 25.54 37 PRO F N 1
ATOM 9836 C CA . PRO F 1 37 ? 11.877 24.438 -13.990 1.00 25.43 37 PRO F CA 1
ATOM 9837 C C . PRO F 1 37 ? 10.633 23.846 -13.308 1.00 26.20 37 PRO F C 1
ATOM 9838 O O . PRO F 1 37 ? 10.730 22.847 -12.642 1.00 24.68 37 PRO F O 1
ATOM 9842 N N . ALA F 1 38 ? 9.490 24.515 -13.509 1.00 27.00 38 ALA F N 1
ATOM 9843 C CA . ALA F 1 38 ? 8.231 23.948 -13.025 1.00 28.62 38 ALA F CA 1
ATOM 9844 C C . ALA F 1 38 ? 7.187 24.251 -14.052 1.00 28.11 38 ALA F C 1
ATOM 9845 O O . ALA F 1 38 ? 6.889 25.411 -14.336 1.00 27.83 38 ALA F O 1
ATOM 9847 N N . MET F 1 39 ? 6.662 23.200 -14.676 1.00 28.28 39 MET F N 1
ATOM 9848 C CA . MET F 1 39 ? 5.658 23.370 -15.715 1.00 30.08 39 MET F CA 1
ATOM 9849 C C . MET F 1 39 ? 4.293 23.337 -15.062 1.00 32.73 39 MET F C 1
ATOM 9850 O O . MET F 1 39 ? 3.575 22.371 -15.116 1.00 34.82 39 MET F O 1
ATOM 9855 N N . SER F 1 40 ? 3.987 24.374 -14.321 1.00 33.87 40 SER F N 1
ATOM 9856 C CA . SER F 1 40 ? 2.709 24.459 -13.620 1.00 37.71 40 SER F CA 1
ATOM 9857 C C . SER F 1 40 ? 1.744 25.255 -14.487 1.00 36.83 40 SER F C 1
ATOM 9858 O O . SER F 1 40 ? 2.054 26.345 -14.933 1.00 38.40 40 SER F O 1
ATOM 9861 N N . GLU F 1 41 ? 0.590 24.663 -14.761 1.00 41.16 41 GLU F N 1
ATOM 9862 C CA . GLU F 1 41 ? -0.433 25.284 -15.586 1.00 44.33 41 GLU F CA 1
ATOM 9863 C C . GLU F 1 41 ? -1.740 25.563 -14.831 1.00 44.87 41 GLU F C 1
ATOM 9864 O O . GLU F 1 41 ? -2.647 26.145 -15.404 1.00 47.71 41 GLU F O 1
ATOM 9870 N N . ALA F 1 42 ? -1.844 25.151 -13.571 1.00 40.70 42 ALA F N 1
ATOM 9871 C CA . ALA F 1 42 ? -3.092 25.303 -12.829 1.00 40.53 42 ALA F CA 1
ATOM 9872 C C . ALA F 1 42 ? -3.177 26.674 -12.225 1.00 41.31 42 ALA F C 1
ATOM 9873 O O . ALA F 1 42 ? -2.359 27.013 -11.377 1.00 40.04 42 ALA F O 1
ATOM 9875 N N . PRO F 1 43 ? -4.143 27.485 -12.671 1.00 42.08 43 PRO F N 1
ATOM 9876 C CA . PRO F 1 43 ? -4.334 28.779 -11.982 1.00 43.67 43 PRO F CA 1
ATOM 9877 C C . PRO F 1 43 ? -4.492 28.669 -10.465 1.00 45.08 43 PRO F C 1
ATOM 9878 O O . PRO F 1 43 ? -4.133 29.596 -9.771 1.00 45.69 43 PRO F O 1
ATOM 9882 N N . GLU F 1 44 ? -5.021 27.546 -9.979 1.00 47.26 44 GLU F N 1
ATOM 9883 C CA . GLU F 1 44 ? -5.280 27.319 -8.557 1.00 50.03 44 GLU F CA 1
ATOM 9884 C C . GLU F 1 44 ? -4.013 27.296 -7.700 1.00 49.56 44 GLU F C 1
ATOM 9885 O O . GLU F 1 44 ? -4.092 27.496 -6.499 1.00 51.13 44 GLU F O 1
ATOM 9891 N N . GLU F 1 45 ? -2.856 27.021 -8.292 1.00 44.35 45 GLU F N 1
ATOM 9892 C CA . GLU F 1 45 ? -1.624 27.074 -7.536 1.00 42.00 45 GLU F CA 1
ATOM 9893 C C . GLU F 1 45 ? -0.695 28.207 -7.944 1.00 40.01 45 GLU F C 1
ATOM 9894 O O . GLU F 1 45 ? 0.396 28.326 -7.402 1.00 37.84 45 GLU F O 1
ATOM 9900 N N . ALA F 1 46 ? -1.153 29.108 -8.811 1.00 40.14 46 ALA F N 1
ATOM 9901 C CA . ALA F 1 46 ? -0.288 30.169 -9.307 1.00 39.93 46 ALA F CA 1
ATOM 9902 C C . ALA F 1 46 ? 0.105 31.150 -8.191 1.00 43.15 46 ALA F C 1
ATOM 9903 O O . ALA F 1 46 ? 1.244 31.575 -8.106 1.00 42.61 46 ALA F O 1
ATOM 9905 N N . GLU F 1 47 ? -0.829 31.542 -7.350 1.00 45.77 47 GLU F N 1
ATOM 9906 C CA . GLU F 1 47 ? -0.455 32.541 -6.338 1.00 49.98 47 GLU F CA 1
ATOM 9907 C C . GLU F 1 47 ? 0.658 32.013 -5.444 1.00 50.14 47 GLU F C 1
ATOM 9908 O O . GLU F 1 47 ? 1.627 32.712 -5.197 1.00 49.19 47 GLU F O 1
ATOM 9914 N N . GLU F 1 48 ? 0.509 30.780 -4.967 1.00 47.91 48 GLU F N 1
ATOM 9915 C CA . GLU F 1 48 ? 1.519 30.190 -4.101 1.00 50.52 48 GLU F CA 1
ATOM 9916 C C . GLU F 1 48 ? 2.850 29.996 -4.805 1.00 50.10 48 GLU F C 1
ATOM 9917 O O . GLU F 1 48 ? 3.896 30.328 -4.247 1.00 49.81 48 GLU F O 1
ATOM 9923 N N . PHE F 1 49 ? 2.815 29.429 -6.015 1.00 45.66 49 PHE F N 1
ATOM 9924 C CA . PHE F 1 49 ? 4.040 29.209 -6.781 1.00 44.60 49 PHE F CA 1
ATOM 9925 C C . PHE F 1 49 ? 4.720 30.543 -7.118 1.00 41.50 49 PHE F C 1
ATOM 9926 O O . PHE F 1 49 ? 5.935 30.639 -7.056 1.00 44.15 49 PHE F O 1
ATOM 9934 N N . TYR F 1 50 ? 3.952 31.541 -7.494 1.00 40.06 50 TYR F N 1
ATOM 9935 C CA . TYR F 1 50 ? 4.531 32.762 -8.071 1.00 40.20 50 TYR F CA 1
ATOM 9936 C C . TYR F 1 50 ? 5.207 33.610 -6.997 1.00 42.94 50 TYR F C 1
ATOM 9937 O O . TYR F 1 50 ? 6.198 34.288 -7.291 1.00 44.23 50 TYR F O 1
ATOM 9946 N N . LYS F 1 51 ? 4.730 33.520 -5.752 1.00 46.17 51 LYS F N 1
ATOM 9947 C CA . LYS F 1 51 ? 5.358 34.281 -4.650 1.00 49.66 51 LYS F CA 1
ATOM 9948 C C . LYS F 1 51 ? 6.843 33.913 -4.522 1.00 47.04 51 LYS F C 1
ATOM 9949 O O . LYS F 1 51 ? 7.671 34.766 -4.214 1.00 51.21 51 LYS F O 1
ATOM 9955 N N . VAL F 1 52 ? 7.182 32.663 -4.807 1.00 43.90 52 VAL F N 1
ATOM 9956 C CA . VAL F 1 52 ? 8.549 32.152 -4.604 1.00 42.21 52 VAL F CA 1
ATOM 9957 C C . VAL F 1 52 ? 9.334 31.910 -5.907 1.00 39.68 52 VAL F C 1
ATOM 9958 O O . VAL F 1 52 ? 10.465 31.446 -5.867 1.00 43.30 52 VAL F O 1
ATOM 9962 N N . ALA F 1 53 ? 8.691 32.121 -7.051 1.00 35.01 53 ALA F N 1
ATOM 9963 C CA . ALA F 1 53 ? 9.339 31.939 -8.351 1.00 33.21 53 ALA F CA 1
ATOM 9964 C C . ALA F 1 53 ? 10.112 33.195 -8.751 1.00 32.75 53 ALA F C 1
ATOM 9965 O O . ALA F 1 53 ? 9.851 34.269 -8.237 1.00 35.59 53 ALA F O 1
ATOM 9967 N N . GLN F 1 54 ? 11.020 33.052 -9.699 1.00 29.07 54 GLN F N 1
ATOM 9968 C CA . GLN F 1 54 ? 11.795 34.128 -10.211 1.00 29.12 54 GLN F CA 1
ATOM 9969 C C . GLN F 1 54 ? 11.319 34.693 -11.562 1.00 29.68 54 GLN F C 1
ATOM 9970 O O . GLN F 1 54 ? 11.683 35.788 -11.958 1.00 29.44 54 GLN F O 1
ATOM 9976 N N . ALA F 1 55 ? 10.594 33.862 -12.317 1.00 28.56 55 ALA F N 1
ATOM 9977 C CA . ALA F 1 55 ? 10.030 34.272 -13.602 1.00 28.97 55 ALA F CA 1
ATOM 9978 C C . ALA F 1 55 ? 8.994 33.283 -14.061 1.00 28.48 55 ALA F C 1
ATOM 9979 O O . ALA F 1 55 ? 8.932 32.171 -13.548 1.00 27.28 55 ALA F O 1
ATOM 9981 N N . LEU F 1 56 ? 8.186 33.733 -15.036 1.00 28.50 56 LEU F N 1
ATOM 9982 C CA . LEU F 1 56 ? 7.195 32.956 -15.701 1.00 29.02 56 LEU F CA 1
ATOM 9983 C C . LEU F 1 56 ? 7.396 33.086 -17.208 1.00 27.12 56 LEU F C 1
ATOM 9984 O O . LEU F 1 56 ? 7.471 34.178 -17.724 1.00 27.13 56 LEU F O 1
ATOM 9989 N N . LEU F 1 57 ? 7.472 31.949 -17.905 1.00 27.09 57 LEU F N 1
ATOM 9990 C CA . LEU F 1 57 ? 7.434 31.892 -19.354 1.00 27.32 57 LEU F CA 1
ATOM 9991 C C . LEU F 1 57 ? 6.035 31.523 -19.813 1.00 27.50 57 LEU F C 1
ATOM 9992 O O . LEU F 1 57 ? 5.450 30.572 -19.306 1.00 27.60 57 LEU F O 1
ATOM 9997 N N . ILE F 1 58 ? 5.505 32.314 -20.722 1.00 28.62 58 ILE F N 1
ATOM 9998 C CA . ILE F 1 58 ? 4.258 31.962 -21.417 1.00 29.31 58 ILE F CA 1
ATOM 9999 C C . ILE F 1 58 ? 4.622 31.806 -22.880 1.00 29.92 58 ILE F C 1
ATOM 10000 O O . ILE F 1 58 ? 5.029 32.755 -23.515 1.00 30.47 58 ILE F O 1
ATOM 10005 N N . ASN F 1 59 ? 4.398 30.598 -23.414 1.00 29.50 59 ASN F N 1
ATOM 10006 C CA . ASN F 1 59 ? 4.649 30.286 -24.836 1.00 31.00 59 ASN F CA 1
ATOM 10007 C C . ASN F 1 59 ? 3.373 29.659 -25.391 1.00 29.70 59 ASN F C 1
ATOM 10008 O O . ASN F 1 59 ? 2.843 28.717 -24.813 1.00 32.01 59 ASN F O 1
ATOM 10013 N N . ILE F 1 60 ? 2.838 30.203 -26.484 1.00 30.85 60 ILE F N 1
ATOM 10014 C CA . ILE F 1 60 ? 1.502 29.803 -26.982 1.00 32.48 60 ILE F CA 1
ATOM 10015 C C . ILE F 1 60 ? 1.576 28.871 -28.198 1.00 33.34 60 ILE F C 1
ATOM 10016 O O . ILE F 1 60 ? 0.626 28.756 -29.007 1.00 35.79 60 ILE F O 1
ATOM 10021 N N . GLY F 1 61 ? 2.670 28.133 -28.302 1.00 31.75 61 GLY F N 1
ATOM 10022 C CA . GLY F 1 61 ? 2.825 27.252 -29.464 1.00 33.69 61 GLY F CA 1
ATOM 10023 C C . GLY F 1 61 ? 1.712 26.287 -29.720 1.00 33.95 61 GLY F C 1
ATOM 10024 O O . GLY F 1 61 ? 1.405 25.984 -30.883 1.00 34.23 61 GLY F O 1
ATOM 10025 N N . THR F 1 62 ? 1.113 25.753 -28.668 1.00 34.06 62 THR F N 1
ATOM 10026 C CA . THR F 1 62 ? -0.006 24.833 -28.849 1.00 34.59 62 THR F CA 1
ATOM 10027 C C . THR F 1 62 ? -1.286 25.379 -28.184 1.00 36.52 62 THR F C 1
ATOM 10028 O O . THR F 1 62 ? -2.092 24.641 -27.603 1.00 37.48 62 THR F O 1
ATOM 10032 N N . LEU F 1 63 ? -1.534 26.648 -28.415 1.00 36.04 63 LEU F N 1
ATOM 10033 C CA . LEU F 1 63 ? -2.725 27.325 -27.898 1.00 38.69 63 LEU F CA 1
ATOM 10034 C C . LEU F 1 63 ? -4.008 26.646 -28.327 1.00 38.59 63 LEU F C 1
ATOM 10035 O O . LEU F 1 63 ? -4.242 26.427 -29.523 1.00 38.49 63 LEU F O 1
ATOM 10040 N N . THR F 1 64 ? -4.859 26.351 -27.353 1.00 41.00 64 THR F N 1
ATOM 10041 C CA . THR F 1 64 ? -6.210 25.881 -27.597 1.00 43.83 64 THR F CA 1
ATOM 10042 C C . THR F 1 64 ? -7.166 26.556 -26.604 1.00 47.19 64 THR F C 1
ATOM 10043 O O . THR F 1 64 ? -6.748 27.209 -25.650 1.00 44.03 64 THR F O 1
ATOM 10047 N N . ALA F 1 65 ? -8.456 26.327 -26.790 1.00 50.35 65 ALA F N 1
ATOM 10048 C CA . ALA F 1 65 ? -9.485 26.864 -25.899 1.00 51.62 65 ALA F CA 1
ATOM 10049 C C . ALA F 1 65 ? -9.213 26.521 -24.417 1.00 52.96 65 ALA F C 1
ATOM 10050 O O . ALA F 1 65 ? -9.460 27.334 -23.550 1.00 58.98 65 ALA F O 1
ATOM 10052 N N . GLN F 1 66 ? -8.752 25.309 -24.146 1.00 54.37 66 GLN F N 1
ATOM 10053 C CA . GLN F 1 66 ? -8.361 24.870 -22.799 1.00 54.55 66 GLN F CA 1
ATOM 10054 C C . GLN F 1 66 ? -7.406 25.863 -22.103 1.00 52.68 66 GLN F C 1
ATOM 10055 O O . GLN F 1 66 ? -7.470 26.018 -20.890 1.00 55.37 66 GLN F O 1
ATOM 10061 N N . ASN F 1 67 ? -6.533 26.518 -22.877 1.00 47.16 67 ASN F N 1
ATOM 10062 C CA . ASN F 1 67 ? -5.486 27.354 -22.333 1.00 49.50 67 ASN F CA 1
ATOM 10063 C C . ASN F 1 67 ? -5.875 28.813 -22.214 1.00 48.14 67 ASN F C 1
ATOM 10064 O O . ASN F 1 67 ? -5.266 29.538 -21.434 1.00 49.56 67 ASN F O 1
ATOM 10069 N N . GLU F 1 68 ? -6.780 29.297 -23.066 1.00 47.39 68 GLU F N 1
ATOM 10070 C CA . GLU F 1 68 ? -6.936 30.736 -23.253 1.00 49.10 68 GLU F CA 1
ATOM 10071 C C . GLU F 1 68 ? -7.233 31.495 -21.970 1.00 48.57 68 GLU F C 1
ATOM 10072 O O . GLU F 1 68 ? -6.507 32.417 -21.640 1.00 50.00 68 GLU F O 1
ATOM 10078 N N . GLN F 1 69 ? -8.261 31.091 -21.238 1.00 52.17 69 GLN F N 1
ATOM 10079 C CA . GLN F 1 69 ? -8.640 31.830 -20.038 1.00 57.05 69 GLN F CA 1
ATOM 10080 C C . GLN F 1 69 ? -7.619 31.611 -18.930 1.00 54.08 69 GLN F C 1
ATOM 10081 O O . GLN F 1 69 ? -7.305 32.553 -18.190 1.00 51.67 69 GLN F O 1
ATOM 10087 N N . ASP F 1 70 ? -7.070 30.402 -18.855 1.00 50.06 70 ASP F N 1
ATOM 10088 C CA . ASP F 1 70 ? -6.037 30.118 -17.858 1.00 49.58 70 ASP F CA 1
ATOM 10089 C C . ASP F 1 70 ? -4.776 30.978 -18.047 1.00 48.93 70 ASP F C 1
ATOM 10090 O O . ASP F 1 70 ? -4.235 31.532 -17.056 1.00 45.96 70 ASP F O 1
ATOM 10095 N N . ILE F 1 71 ? -4.363 31.188 -19.297 1.00 43.27 71 ILE F N 1
ATOM 10096 C CA . ILE F 1 71 ? -3.189 32.021 -19.531 1.00 40.28 71 ILE F CA 1
ATOM 10097 C C . ILE F 1 71 ? -3.448 33.459 -19.103 1.00 41.60 71 ILE F C 1
ATOM 10098 O O . ILE F 1 71 ? -2.588 34.097 -18.502 1.00 41.06 71 ILE F O 1
ATOM 10103 N N . ILE F 1 72 ? -4.605 33.996 -19.457 1.00 39.91 72 ILE F N 1
ATOM 10104 C CA . ILE F 1 72 ? -4.950 35.352 -19.054 1.00 44.49 72 ILE F CA 1
ATOM 10105 C C . ILE F 1 72 ? -4.977 35.474 -17.523 1.00 44.02 72 ILE F C 1
ATOM 10106 O O . ILE F 1 72 ? -4.380 36.377 -16.971 1.00 42.03 72 ILE F O 1
ATOM 10111 N N . ALA F 1 73 ? -5.601 34.516 -16.857 1.00 43.07 73 ALA F N 1
ATOM 10112 C CA . ALA F 1 73 ? -5.643 34.531 -15.405 1.00 44.88 73 ALA F CA 1
ATOM 10113 C C . ALA F 1 73 ? -4.243 34.484 -14.783 1.00 41.95 73 ALA F C 1
ATOM 10114 O O . ALA F 1 73 ? -3.938 35.280 -13.878 1.00 44.12 73 ALA F O 1
ATOM 10116 N N . ILE F 1 74 ? -3.380 33.600 -15.239 1.00 39.75 74 ILE F N 1
ATOM 10117 C CA . ILE F 1 74 ? -2.069 33.489 -14.598 1.00 40.36 74 ILE F CA 1
ATOM 10118 C C . ILE F 1 74 ? -1.190 34.700 -14.900 1.00 38.93 74 ILE F C 1
ATOM 10119 O O . ILE F 1 74 ? -0.363 35.046 -14.097 1.00 39.46 74 ILE F O 1
ATOM 10124 N N . ALA F 1 75 ? -1.356 35.320 -16.054 1.00 39.09 75 ALA F N 1
ATOM 10125 C CA . ALA F 1 75 ? -0.595 36.508 -16.380 1.00 38.51 75 ALA F CA 1
ATOM 10126 C C . ALA F 1 75 ? -0.983 37.621 -15.420 1.00 41.71 75 ALA F C 1
ATOM 10127 O O . ALA F 1 75 ? -0.127 38.375 -14.928 1.00 39.52 75 ALA F O 1
ATOM 10129 N N . GLN F 1 76 ? -2.273 37.715 -15.123 1.00 45.14 76 GLN F N 1
ATOM 10130 C CA . GLN F 1 76 ? -2.745 38.676 -14.111 1.00 45.47 76 GLN F CA 1
ATOM 10131 C C . GLN F 1 76 ? -2.193 38.332 -12.727 1.00 44.82 76 GLN F C 1
ATOM 10132 O O . GLN F 1 76 ? -1.718 39.226 -12.017 1.00 42.53 76 GLN F O 1
ATOM 10138 N N . THR F 1 77 ? -2.183 37.047 -12.364 1.00 43.26 77 THR F N 1
ATOM 10139 C CA . THR F 1 77 ? -1.595 36.643 -11.100 1.00 44.91 77 THR F CA 1
ATOM 10140 C C . THR F 1 77 ? -0.105 36.989 -11.044 1.00 44.57 77 THR F C 1
ATOM 10141 O O . THR F 1 77 ? 0.380 37.480 -10.027 1.00 45.46 77 THR F O 1
ATOM 10145 N N . ALA F 1 78 ? 0.612 36.791 -12.138 1.00 41.31 78 ALA F N 1
ATOM 10146 C CA . ALA F 1 78 ? 2.013 37.161 -12.186 1.00 39.67 78 ALA F CA 1
ATOM 10147 C C . ALA F 1 78 ? 2.209 38.654 -11.955 1.00 39.35 78 ALA F C 1
ATOM 10148 O O . ALA F 1 78 ? 3.110 39.069 -11.215 1.00 38.04 78 ALA F O 1
ATOM 10150 N N . ASN F 1 79 ? 1.419 39.467 -12.629 1.00 38.74 79 ASN F N 1
ATOM 10151 C CA . ASN F 1 79 ? 1.527 40.915 -12.512 1.00 41.10 79 ASN F CA 1
ATOM 10152 C C . ASN F 1 79 ? 1.301 41.345 -11.064 1.00 42.92 79 ASN F C 1
ATOM 10153 O O . ASN F 1 79 ? 2.101 42.099 -10.509 1.00 37.61 79 ASN F O 1
ATOM 10158 N N . GLU F 1 80 ? 0.289 40.759 -10.433 1.00 44.54 80 GLU F N 1
ATOM 10159 C CA . GLU F 1 80 ? -0.007 41.086 -9.033 1.00 49.51 80 GLU F CA 1
ATOM 10160 C C . GLU F 1 80 ? 1.119 40.668 -8.097 1.00 45.13 80 GLU F C 1
ATOM 10161 O O . GLU F 1 80 ? 1.398 41.353 -7.101 1.00 44.59 80 GLU F O 1
ATOM 10167 N N . ALA F 1 81 ? 1.779 39.557 -8.426 1.00 40.44 81 ALA F N 1
ATOM 10168 C CA . ALA F 1 81 ? 2.844 39.004 -7.614 1.00 40.04 81 ALA F CA 1
ATOM 10169 C C . ALA F 1 81 ? 4.193 39.671 -7.854 1.00 37.55 81 ALA F C 1
ATOM 10170 O O . ALA F 1 81 ? 5.163 39.365 -7.143 1.00 38.30 81 ALA F O 1
ATOM 10172 N N . GLY F 1 82 ? 4.281 40.507 -8.882 1.00 36.40 82 GLY F N 1
ATOM 10173 C CA . GLY F 1 82 ? 5.561 41.099 -9.274 1.00 36.63 82 GLY F CA 1
ATOM 10174 C C . GLY F 1 82 ? 6.487 40.112 -9.963 1.00 37.73 82 GLY F C 1
ATOM 10175 O O . GLY F 1 82 ? 7.729 40.264 -9.937 1.00 38.73 82 GLY F O 1
ATOM 10176 N N . LEU F 1 83 ? 5.893 39.073 -10.564 1.00 34.41 83 LEU F N 1
ATOM 10177 C CA . LEU F 1 83 ? 6.672 37.961 -11.218 1.00 33.88 83 LEU F CA 1
ATOM 10178 C C . LEU F 1 83 ? 6.863 38.245 -12.717 1.00 33.56 83 LEU F C 1
ATOM 10179 O O . LEU F 1 83 ? 5.902 38.436 -13.416 1.00 34.79 83 LEU F O 1
ATOM 10184 N N . PRO F 1 84 ? 8.109 38.470 -13.154 1.00 32.42 84 PRO F N 1
ATOM 10185 C CA . PRO F 1 84 ? 8.268 38.874 -14.539 1.00 31.54 84 PRO F CA 1
ATOM 10186 C C . PRO F 1 84 ? 7.843 37.803 -15.523 1.00 31.02 84 PRO F C 1
ATOM 10187 O O . PRO F 1 84 ? 8.089 36.614 -15.288 1.00 28.89 84 PRO F O 1
ATOM 10191 N N . ILE F 1 85 ? 7.272 38.256 -16.625 1.00 30.14 85 ILE F N 1
ATOM 10192 C CA . ILE F 1 85 ? 6.773 37.362 -17.671 1.00 30.68 85 ILE F CA 1
ATOM 10193 C C . ILE F 1 85 ? 7.605 37.474 -18.936 1.00 30.44 85 ILE F C 1
ATOM 10194 O O . ILE F 1 85 ? 7.836 38.537 -19.456 1.00 30.26 85 ILE F O 1
ATOM 10199 N N . VAL F 1 86 ? 8.016 36.318 -19.456 1.00 30.68 86 VAL F N 1
ATOM 10200 C CA . VAL F 1 86 ? 8.610 36.248 -20.772 1.00 30.03 86 VAL F CA 1
ATOM 10201 C C . VAL F 1 86 ? 7.515 35.654 -21.674 1.00 29.36 86 VAL F C 1
ATOM 10202 O O . VAL F 1 86 ? 6.959 34.603 -21.374 1.00 30.16 86 VAL F O 1
ATOM 10206 N N . PHE F 1 87 ? 7.199 36.346 -22.751 1.00 30.57 87 PHE F N 1
ATOM 10207 C CA . PHE F 1 87 ? 6.109 35.948 -23.641 1.00 30.99 87 PHE F CA 1
ATOM 10208 C C . PHE F 1 87 ? 6.658 35.614 -25.001 1.00 31.39 87 PHE F C 1
ATOM 10209 O O . PHE F 1 87 ? 7.357 36.406 -25.628 1.00 28.98 87 PHE F O 1
ATOM 10217 N N . ASP F 1 88 ? 6.314 34.426 -25.459 1.00 33.46 88 ASP F N 1
ATOM 10218 C CA . ASP F 1 88 ? 6.722 33.935 -26.780 1.00 33.45 88 ASP F CA 1
ATOM 10219 C C . ASP F 1 88 ? 5.460 33.682 -27.640 1.00 32.99 88 ASP F C 1
ATOM 10220 O O . ASP F 1 88 ? 4.771 32.677 -27.465 1.00 32.46 88 ASP F O 1
ATOM 10225 N N . PRO F 1 89 ? 5.196 34.589 -28.581 1.00 34.24 89 PRO F N 1
ATOM 10226 C CA . PRO F 1 89 ? 3.959 34.533 -29.379 1.00 35.20 89 PRO F CA 1
ATOM 10227 C C . PRO F 1 89 ? 4.141 33.650 -30.610 1.00 37.55 89 PRO F C 1
ATOM 10228 O O . PRO F 1 89 ? 4.026 34.095 -31.753 1.00 35.71 89 PRO F O 1
ATOM 10232 N N . VAL F 1 90 ? 4.335 32.369 -30.353 1.00 34.64 90 VAL F N 1
ATOM 10233 C CA . VAL F 1 90 ? 4.713 31.396 -31.377 1.00 36.70 90 VAL F CA 1
ATOM 10234 C C . VAL F 1 90 ? 3.707 31.382 -32.518 1.00 37.05 90 VAL F C 1
ATOM 10235 O O . VAL F 1 90 ? 2.503 31.211 -32.296 1.00 36.43 90 VAL F O 1
ATOM 10239 N N . ALA F 1 91 ? 4.208 31.628 -33.719 1.00 37.18 91 ALA F N 1
ATOM 10240 C CA . ALA F 1 91 ? 3.382 31.502 -34.945 1.00 38.85 91 ALA F CA 1
ATOM 10241 C C . ALA F 1 91 ? 2.188 32.428 -34.934 1.00 39.55 91 ALA F C 1
ATOM 10242 O O . ALA F 1 91 ? 1.172 32.157 -35.604 1.00 42.04 91 ALA F O 1
ATOM 10244 N N . VAL F 1 92 ? 2.313 33.572 -34.271 1.00 38.72 92 VAL F N 1
ATOM 10245 C CA . VAL F 1 92 ? 1.202 34.492 -34.177 1.00 41.44 92 VAL F CA 1
ATOM 10246 C C . VAL F 1 92 ? 0.755 34.969 -35.567 1.00 45.31 92 VAL F C 1
ATOM 10247 O O . VAL F 1 92 ? -0.456 35.137 -35.805 1.00 49.73 92 VAL F O 1
ATOM 10251 N N . GLY F 1 93 ? 1.698 35.124 -36.494 1.00 46.56 93 GLY F N 1
ATOM 10252 C CA . GLY F 1 93 ? 1.349 35.476 -37.885 1.00 48.34 93 GLY F CA 1
ATOM 10253 C C . GLY F 1 93 ? 0.532 34.465 -38.669 1.00 48.38 93 GLY F C 1
ATOM 10254 O O . GLY F 1 93 ? -0.010 34.793 -39.745 1.00 47.25 93 GLY F O 1
ATOM 10255 N N . ALA F 1 94 ? 0.419 33.237 -38.152 1.00 43.57 94 ALA F N 1
ATOM 10256 C CA . ALA F 1 94 ? -0.183 32.182 -38.906 1.00 45.30 94 ALA F CA 1
ATOM 10257 C C . ALA F 1 94 ? -1.690 32.098 -38.772 1.00 44.69 94 ALA F C 1
ATOM 10258 O O . ALA F 1 94 ? -2.326 31.402 -39.583 1.00 45.65 94 ALA F O 1
ATOM 10260 N N . SER F 1 95 ? -2.281 32.697 -37.752 1.00 44.26 95 SER F N 1
ATOM 10261 C CA . SER F 1 95 ? -3.738 32.657 -37.643 1.00 44.72 95 SER F CA 1
ATOM 10262 C C . SER F 1 95 ? -4.315 33.838 -36.916 1.00 44.96 95 SER F C 1
ATOM 10263 O O . SER F 1 95 ? -3.689 34.409 -36.006 1.00 44.29 95 SER F O 1
ATOM 10266 N N . THR F 1 96 ? -5.521 34.200 -37.314 1.00 47.56 96 THR F N 1
ATOM 10267 C CA . THR F 1 96 ? -6.256 35.241 -36.637 1.00 47.49 96 THR F CA 1
ATOM 10268 C C . THR F 1 96 ? -6.544 34.815 -35.193 1.00 46.63 96 THR F C 1
ATOM 10269 O O . THR F 1 96 ? -6.574 35.668 -34.291 1.00 46.12 96 THR F O 1
ATOM 10273 N N . TYR F 1 97 ? -6.706 33.517 -34.972 1.00 47.25 97 TYR F N 1
ATOM 10274 C CA . TYR F 1 97 ? -6.944 32.986 -33.638 1.00 47.31 97 TYR F CA 1
ATOM 10275 C C . TYR F 1 97 ? -5.796 33.391 -32.704 1.00 45.98 97 TYR F C 1
ATOM 10276 O O . TYR F 1 97 ? -6.015 33.912 -31.609 1.00 44.22 97 TYR F O 1
ATOM 10285 N N . ARG F 1 98 ? -4.568 33.166 -33.152 1.00 44.19 98 ARG F N 1
ATOM 10286 C CA . ARG F 1 98 ? -3.415 33.539 -32.333 1.00 44.45 98 ARG F CA 1
ATOM 10287 C C . ARG F 1 98 ? -3.259 35.061 -32.240 1.00 43.69 98 ARG F C 1
ATOM 10288 O O . ARG F 1 98 ? -2.895 35.578 -31.187 1.00 41.12 98 ARG F O 1
ATOM 10296 N N . LYS F 1 99 ? -3.462 35.772 -33.346 1.00 45.03 99 LYS F N 1
ATOM 10297 C CA . LYS F 1 99 ? -3.358 37.238 -33.319 1.00 49.08 99 LYS F CA 1
ATOM 10298 C C . LYS F 1 99 ? -4.314 37.849 -32.316 1.00 49.41 99 LYS F C 1
ATOM 10299 O O . LYS F 1 99 ? -3.903 38.673 -31.508 1.00 48.35 99 LYS F O 1
ATOM 10305 N N . GLN F 1 100 ? -5.560 37.376 -32.311 1.00 48.99 100 GLN F N 1
ATOM 10306 C CA . GLN F 1 100 ? -6.534 37.914 -31.373 1.00 50.84 100 GLN F CA 1
ATOM 10307 C C . GLN F 1 100 ? -6.135 37.586 -29.936 1.00 47.56 100 GLN F C 1
ATOM 10308 O O . GLN F 1 100 ? -6.260 38.416 -29.059 1.00 48.11 100 GLN F O 1
ATOM 10314 N N . PHE F 1 101 ? -5.621 36.389 -29.705 1.00 44.95 101 PHE F N 1
ATOM 10315 C CA . PHE F 1 101 ? -5.250 36.060 -28.357 1.00 42.82 101 PHE F CA 1
ATOM 10316 C C . PHE F 1 101 ? -4.073 36.883 -27.887 1.00 41.62 101 PHE F C 1
ATOM 10317 O O . PHE F 1 101 ? -4.033 37.347 -26.718 1.00 41.06 101 PHE F O 1
ATOM 10325 N N . CYS F 1 102 ? -3.070 37.052 -28.728 1.00 40.46 102 CYS F N 1
ATOM 10326 C CA . CYS F 1 102 ? -1.878 37.771 -28.271 1.00 41.45 102 CYS F CA 1
ATOM 10327 C C . CYS F 1 102 ? -2.218 39.204 -27.973 1.00 44.03 102 CYS F C 1
ATOM 10328 O O . CYS F 1 102 ? -1.695 39.814 -27.009 1.00 43.04 102 CYS F O 1
ATOM 10331 N N . LYS F 1 103 ? -3.047 39.802 -28.818 1.00 45.14 103 LYS F N 1
ATOM 10332 C CA . LYS F 1 103 ? -3.523 41.150 -28.542 1.00 47.55 103 LYS F CA 1
ATOM 10333 C C . LYS F 1 103 ? -4.220 41.217 -27.180 1.00 45.55 103 LYS F C 1
ATOM 10334 O O . LYS F 1 103 ? -4.016 42.149 -26.435 1.00 46.79 103 LYS F O 1
ATOM 10340 N N . LEU F 1 104 ? -5.139 40.298 -26.921 1.00 45.92 104 LEU F N 1
ATOM 10341 C CA . LEU F 1 104 ? -5.839 40.242 -25.643 1.00 46.90 104 LEU F CA 1
ATOM 10342 C C . LEU F 1 104 ? -4.856 40.098 -24.470 1.00 48.22 104 LEU F C 1
ATOM 10343 O O . LEU F 1 104 ? -4.956 40.817 -23.471 1.00 48.30 104 LEU F O 1
ATOM 10348 N N . LEU F 1 105 ? -3.887 39.199 -24.599 1.00 45.53 105 LEU F N 1
ATOM 10349 C CA . LEU F 1 105 ? -2.920 39.023 -23.500 1.00 46.04 105 LEU F CA 1
ATOM 10350 C C . LEU F 1 105 ? -2.169 40.329 -23.228 1.00 45.44 105 LEU F C 1
ATOM 10351 O O . LEU F 1 105 ? -2.039 40.771 -22.059 1.00 44.51 105 LEU F O 1
ATOM 10356 N N . LEU F 1 106 ? -1.699 40.983 -24.287 1.00 43.07 106 LEU F N 1
ATOM 10357 C CA . LEU F 1 106 ? -0.865 42.161 -24.100 1.00 44.54 106 LEU F CA 1
ATOM 10358 C C . LEU F 1 106 ? -1.705 43.400 -23.711 1.00 45.34 106 LEU F C 1
ATOM 10359 O O . LEU F 1 106 ? -1.152 44.390 -23.303 1.00 43.22 106 LEU F O 1
ATOM 10364 N N . LYS F 1 107 ? -3.025 43.305 -23.821 1.00 47.93 107 LYS F N 1
ATOM 10365 C CA . LYS F 1 107 ? -3.934 44.321 -23.280 1.00 51.13 107 LYS F CA 1
ATOM 10366 C C . LYS F 1 107 ? -4.303 44.038 -21.835 1.00 51.73 107 LYS F C 1
ATOM 10367 O O . LYS F 1 107 ? -4.876 44.904 -21.186 1.00 54.25 107 LYS F O 1
ATOM 10373 N N . SER F 1 108 ? -3.994 42.856 -21.342 1.00 50.58 108 SER F N 1
ATOM 10374 C CA . SER F 1 108 ? -4.459 42.368 -20.052 1.00 51.73 108 SER F CA 1
ATOM 10375 C C . SER F 1 108 ? -3.342 42.328 -19.020 1.00 51.08 108 SER F C 1
ATOM 10376 O O . SER F 1 108 ? -3.624 42.162 -17.837 1.00 53.74 108 SER F O 1
ATOM 10379 N N . ALA F 1 109 ? -2.086 42.370 -19.477 1.00 45.15 109 ALA F N 1
ATOM 10380 C CA . ALA F 1 109 ? -0.950 42.171 -18.596 1.00 43.03 109 ALA F CA 1
ATOM 10381 C C . ALA F 1 109 ? 0.281 42.855 -19.171 1.00 39.51 109 ALA F C 1
ATOM 10382 O O . ALA F 1 109 ? 0.406 42.987 -20.360 1.00 39.93 109 ALA F O 1
ATOM 10384 N N . LYS F 1 110 ? 1.145 43.321 -18.290 1.00 40.52 110 LYS F N 1
ATOM 10385 C CA . LYS F 1 110 ? 2.426 43.875 -18.648 1.00 39.99 110 LYS F CA 1
ATOM 10386 C C . LYS F 1 110 ? 3.445 42.737 -18.607 1.00 40.62 110 LYS F C 1
ATOM 10387 O O . LYS F 1 110 ? 3.590 42.062 -17.574 1.00 40.78 110 LYS F O 1
ATOM 10393 N N . VAL F 1 111 ? 4.080 42.448 -19.735 1.00 38.89 111 VAL F N 1
ATOM 10394 C CA . VAL F 1 111 ? 5.104 41.416 -19.733 1.00 39.54 111 VAL F CA 1
ATOM 10395 C C . VAL F 1 111 ? 6.450 42.082 -19.685 1.00 39.74 111 VAL F C 1
ATOM 10396 O O . VAL F 1 111 ? 6.570 43.310 -19.880 1.00 39.53 111 VAL F O 1
ATOM 10400 N N . SER F 1 112 ? 7.462 41.298 -19.337 1.00 35.38 112 SER F N 1
ATOM 10401 C CA . SER F 1 112 ? 8.789 41.807 -19.169 1.00 34.10 112 SER F CA 1
ATOM 10402 C C . SER F 1 112 ? 9.707 41.632 -20.374 1.00 32.80 112 SER F C 1
ATOM 10403 O O . SER F 1 112 ? 10.666 42.385 -20.544 1.00 32.91 112 SER F O 1
ATOM 10406 N N . VAL F 1 113 ? 9.501 40.551 -21.128 1.00 32.98 113 VAL F N 1
ATOM 10407 C CA . VAL F 1 113 ? 10.230 40.337 -22.370 1.00 32.59 113 VAL F CA 1
ATOM 10408 C C . VAL F 1 113 ? 9.266 39.746 -23.372 1.00 32.16 113 VAL F C 1
ATOM 10409 O O . VAL F 1 113 ? 8.535 38.812 -23.046 1.00 32.01 113 VAL F O 1
ATOM 10413 N N . ILE F 1 114 ? 9.287 40.251 -24.601 1.00 31.79 114 ILE F N 1
ATOM 10414 C CA . ILE F 1 114 ? 8.580 39.635 -25.726 1.00 33.65 114 ILE F CA 1
ATOM 10415 C C . ILE F 1 114 ? 9.650 39.077 -26.665 1.00 32.89 114 ILE F C 1
ATOM 10416 O O . ILE F 1 114 ? 10.529 39.804 -27.082 1.00 33.26 114 ILE F O 1
ATOM 10421 N N . LYS F 1 115 ? 9.600 37.766 -26.929 1.00 34.73 115 LYS F N 1
ATOM 10422 C CA . LYS F 1 115 ? 10.614 37.112 -27.728 1.00 35.11 115 LYS F CA 1
ATOM 10423 C C . LYS F 1 115 ? 9.937 36.444 -28.898 1.00 36.12 115 LYS F C 1
ATOM 10424 O O . LYS F 1 115 ? 8.989 35.682 -28.721 1.00 39.34 115 LYS F O 1
ATOM 10430 N N . GLY F 1 116 ? 10.470 36.636 -30.077 1.00 34.96 116 GLY F N 1
ATOM 10431 C CA . GLY F 1 116 ? 9.988 35.921 -31.235 1.00 34.94 116 GLY F CA 1
ATOM 10432 C C . GLY F 1 116 ? 10.900 36.071 -32.409 1.00 35.32 116 GLY F C 1
ATOM 10433 O O . GLY F 1 116 ? 11.894 36.774 -32.351 1.00 39.00 116 GLY F O 1
ATOM 10434 N N . ASN F 1 117 ? 10.572 35.402 -33.510 1.00 36.27 117 ASN F N 1
ATOM 10435 C CA . ASN F 1 117 ? 11.290 35.663 -34.743 1.00 38.02 117 ASN F CA 1
ATOM 10436 C C . ASN F 1 117 ? 10.702 36.927 -35.434 1.00 40.94 117 ASN F C 1
ATOM 10437 O O . ASN F 1 117 ? 9.740 37.526 -34.947 1.00 40.51 117 ASN F O 1
ATOM 10442 N N . ALA F 1 118 ? 11.334 37.367 -36.506 1.00 41.08 118 ALA F N 1
ATOM 10443 C CA . ALA F 1 118 ? 10.958 38.651 -37.111 1.00 44.18 118 ALA F CA 1
ATOM 10444 C C . ALA F 1 118 ? 9.513 38.651 -37.615 1.00 44.54 118 ALA F C 1
ATOM 10445 O O . ALA F 1 118 ? 8.799 39.638 -37.488 1.00 45.58 118 ALA F O 1
ATOM 10447 N N . SER F 1 119 ? 9.095 37.570 -38.225 1.00 46.15 119 SER F N 1
ATOM 10448 C CA . SER F 1 119 ? 7.716 37.469 -38.675 1.00 47.30 119 SER F CA 1
ATOM 10449 C C . SER F 1 119 ? 6.702 37.529 -37.548 1.00 46.53 119 SER F C 1
ATOM 10450 O O . SER F 1 119 ? 5.648 38.144 -37.710 1.00 44.20 119 SER F O 1
ATOM 10453 N N . GLU F 1 120 ? 7.020 36.896 -36.411 1.00 42.86 120 GLU F N 1
ATOM 10454 C CA . GLU F 1 120 ? 6.124 36.908 -35.267 1.00 42.17 120 GLU F CA 1
ATOM 10455 C C . GLU F 1 120 ? 5.975 38.326 -34.727 1.00 42.71 120 GLU F C 1
ATOM 10456 O O . GLU F 1 120 ? 4.870 38.772 -34.468 1.00 42.60 120 GLU F O 1
ATOM 10462 N N . ILE F 1 121 ? 7.094 39.015 -34.527 1.00 40.30 121 ILE F N 1
ATOM 10463 C CA . ILE F 1 121 ? 7.040 40.317 -33.895 1.00 41.93 121 ILE F CA 1
ATOM 10464 C C . ILE F 1 121 ? 6.364 41.273 -34.868 1.00 45.41 121 ILE F C 1
ATOM 10465 O O . ILE F 1 121 ? 5.586 42.125 -34.454 1.00 42.92 121 ILE F O 1
ATOM 10470 N N . LEU F 1 122 ? 6.660 41.135 -36.156 1.00 46.01 122 LEU F N 1
ATOM 10471 C CA . LEU F 1 122 ? 6.041 41.993 -37.169 1.00 48.60 122 LEU F CA 1
ATOM 10472 C C . LEU F 1 122 ? 4.513 41.784 -37.177 1.00 48.96 122 LEU F C 1
ATOM 10473 O O . LEU F 1 122 ? 3.752 42.758 -37.176 1.00 52.43 122 LEU F O 1
ATOM 10478 N N . ALA F 1 123 ? 4.075 40.554 -37.058 1.00 46.83 123 ALA F N 1
ATOM 10479 C CA . ALA F 1 123 ? 2.641 40.267 -37.014 1.00 48.55 123 ALA F CA 1
ATOM 10480 C C . ALA F 1 123 ? 1.963 40.871 -35.793 1.00 49.66 123 ALA F C 1
ATOM 10481 O O . ALA F 1 123 ? 0.860 41.393 -35.874 1.00 51.30 123 ALA F O 1
ATOM 10483 N N . LEU F 1 124 ? 2.654 40.865 -34.669 1.00 49.05 124 LEU F N 1
ATOM 10484 C CA . LEU F 1 124 ? 2.130 41.525 -33.469 1.00 49.62 124 LEU F CA 1
ATOM 10485 C C . LEU F 1 124 ? 1.856 42.968 -33.715 1.00 49.03 124 LEU F C 1
ATOM 10486 O O . LEU F 1 124 ? 0.775 43.457 -33.362 1.00 50.77 124 LEU F O 1
ATOM 10491 N N . ILE F 1 125 ? 2.866 43.675 -34.231 1.00 48.10 125 ILE F N 1
ATOM 10492 C CA . ILE F 1 125 ? 2.794 45.114 -34.299 1.00 48.63 125 ILE F CA 1
ATOM 10493 C C . ILE F 1 125 ? 1.981 45.562 -35.475 1.00 51.82 125 ILE F C 1
ATOM 10494 O O . ILE F 1 125 ? 1.363 46.580 -35.412 1.00 49.82 125 ILE F O 1
ATOM 10499 N N . ASP F 1 126 ? 1.946 44.767 -36.525 1.00 52.59 126 ASP F N 1
ATOM 10500 C CA . ASP F 1 126 ? 1.079 45.090 -37.644 1.00 58.07 126 ASP F CA 1
ATOM 10501 C C . ASP F 1 126 ? -0.381 45.044 -37.187 1.00 59.81 126 ASP F C 1
ATOM 10502 O O . ASP F 1 126 ? -1.209 45.896 -37.570 1.00 62.32 126 ASP F O 1
ATOM 10507 N N . ASP F 1 127 ? -0.686 44.086 -36.314 1.00 64.46 127 ASP F N 1
ATOM 10508 C CA . ASP F 1 127 ? -2.071 43.855 -35.889 1.00 70.98 127 ASP F CA 1
ATOM 10509 C C . ASP F 1 127 ? -2.544 44.892 -34.862 1.00 71.22 127 ASP F C 1
ATOM 10510 O O . ASP F 1 127 ? -3.759 45.073 -34.678 1.00 73.80 127 ASP F O 1
ATOM 10515 N N . THR F 1 128 ? -1.604 45.611 -34.246 1.00 66.60 128 THR F N 1
ATOM 10516 C CA . THR F 1 128 ? -1.995 46.685 -33.317 1.00 67.91 128 THR F CA 1
ATOM 10517 C C . THR F 1 128 ? -2.638 47.915 -33.999 1.00 69.84 128 THR F C 1
ATOM 10518 O O . THR F 1 128 ? -3.204 48.747 -33.305 1.00 69.12 128 THR F O 1
ATOM 10522 N N . ALA F 1 129 ? -2.545 48.043 -35.328 1.00 72.24 129 ALA F N 1
ATOM 10523 C CA . ALA F 1 129 ? -2.987 49.254 -36.023 0.10 72.47 129 ALA F CA 1
ATOM 10524 C C . ALA F 1 129 ? -2.455 50.580 -35.403 1.00 72.93 129 ALA F C 1
ATOM 10525 O O . ALA F 1 129 ? -3.111 51.619 -35.483 1.00 76.90 129 ALA F O 1
ATOM 10527 N N . THR F 1 130 ? -1.242 50.545 -34.838 1.00 70.65 130 THR F N 1
ATOM 10528 C CA . THR F 1 130 ? -0.572 51.746 -34.264 1.00 71.43 130 THR F CA 1
ATOM 10529 C C . THR F 1 130 ? 0.456 52.363 -35.244 1.00 70.00 130 THR F C 1
ATOM 10530 O O . THR F 1 130 ? 0.682 53.597 -35.215 1.00 68.49 130 THR F O 1
ATOM 10532 N N . MET F 1 131 ? 1.019 51.526 -36.142 1.00 65.07 131 MET F N 1
ATOM 10533 C CA . MET F 1 131 ? 2.146 51.921 -36.985 0.50 62.98 131 MET F CA 1
ATOM 10534 C C . MET F 1 131 ? 1.712 52.780 -38.182 1.00 62.34 131 MET F C 1
ATOM 10535 O O . MET F 1 131 ? 1.889 52.415 -39.335 1.00 63.99 131 MET F O 1
ATOM 10540 N N . LYS F 1 132 ? 1.186 53.946 -37.867 1.00 61.98 132 LYS F N 1
ATOM 10541 C CA . LYS F 1 132 ? 0.889 54.930 -38.876 1.00 64.36 132 LYS F CA 1
ATOM 10542 C C . LYS F 1 132 ? 2.188 55.325 -39.621 1.00 66.96 132 LYS F C 1
ATOM 10543 O O . LYS F 1 132 ? 3.209 55.613 -38.968 1.00 66.31 132 LYS F O 1
ATOM 10549 N N . GLY F 1 133 ? 2.139 55.357 -40.966 1.00 66.91 133 GLY F N 1
ATOM 10550 C CA . GLY F 1 133 ? 3.302 55.771 -41.795 1.00 68.24 133 GLY F CA 1
ATOM 10551 C C . GLY F 1 133 ? 4.302 54.691 -42.193 1.00 68.65 133 GLY F C 1
ATOM 10552 O O . GLY F 1 133 ? 4.175 53.528 -41.811 1.00 72.52 133 GLY F O 1
ATOM 10553 N N . LEU F 1 140 ? 11.074 46.465 -42.184 1.00 65.07 140 LEU F N 1
ATOM 10554 C CA . LEU F 1 140 ? 11.562 45.233 -42.809 1.00 64.96 140 LEU F CA 1
ATOM 10555 C C . LEU F 1 140 ? 12.768 44.638 -42.020 1.00 63.58 140 LEU F C 1
ATOM 10556 O O . LEU F 1 140 ? 12.745 43.464 -41.722 1.00 59.42 140 LEU F O 1
ATOM 10561 N N . ASP F 1 141 ? 13.781 45.422 -41.643 1.00 63.18 141 ASP F N 1
ATOM 10562 C CA . ASP F 1 141 ? 14.928 44.923 -40.825 1.00 64.22 141 ASP F CA 1
ATOM 10563 C C . ASP F 1 141 ? 14.512 44.478 -39.399 1.00 60.78 141 ASP F C 1
ATOM 10564 O O . ASP F 1 141 ? 13.642 45.104 -38.832 1.00 56.04 141 ASP F O 1
ATOM 10569 N N . ALA F 1 142 ? 15.168 43.479 -38.791 1.00 56.77 142 ALA F N 1
ATOM 10570 C CA . ALA F 1 142 ? 14.823 43.074 -37.426 1.00 53.71 142 ALA F CA 1
ATOM 10571 C C . ALA F 1 142 ? 15.035 44.189 -36.402 1.00 51.46 142 ALA F C 1
ATOM 10572 O O . ALA F 1 142 ? 14.266 44.317 -35.459 1.00 49.23 142 ALA F O 1
ATOM 10574 N N . VAL F 1 143 ? 16.090 44.983 -36.562 1.00 49.93 143 VAL F N 1
ATOM 10575 C CA . VAL F 1 143 ? 16.321 46.075 -35.672 1.00 49.42 143 VAL F CA 1
ATOM 10576 C C . VAL F 1 143 ? 15.165 47.059 -35.702 1.00 49.12 143 VAL F C 1
ATOM 10577 O O . VAL F 1 143 ? 14.711 47.543 -34.674 1.00 47.85 143 VAL F O 1
ATOM 10581 N N . THR F 1 144 ? 14.694 47.365 -36.892 1.00 52.33 144 THR F N 1
ATOM 10582 C CA . THR F 1 144 ? 13.600 48.307 -37.028 1.00 53.85 144 THR F CA 1
ATOM 10583 C C . THR F 1 144 ? 12.315 47.751 -36.420 1.00 50.43 144 THR F C 1
ATOM 10584 O O . THR F 1 144 ? 11.603 48.457 -35.734 1.00 52.80 144 THR F O 1
ATOM 10588 N N . ILE F 1 145 ? 12.050 46.477 -36.660 1.00 47.69 145 ILE F N 1
ATOM 10589 C CA . ILE F 1 145 ? 10.857 45.828 -36.119 1.00 46.63 145 ILE F CA 1
ATOM 10590 C C . ILE F 1 145 ? 10.918 45.840 -34.592 1.00 45.92 145 ILE F C 1
ATOM 10591 O O . ILE F 1 145 ? 9.948 46.176 -33.917 1.00 44.11 145 ILE F O 1
ATOM 10596 N N . ALA F 1 146 ? 12.101 45.563 -34.059 1.00 44.50 146 ALA F N 1
ATOM 10597 C CA . ALA F 1 146 ? 12.258 45.480 -32.610 1.00 43.79 146 ALA F CA 1
ATOM 10598 C C . ALA F 1 146 ? 12.073 46.862 -31.958 1.00 44.21 146 ALA F C 1
ATOM 10599 O O . ALA F 1 146 ? 11.438 46.969 -30.931 1.00 44.36 146 ALA F O 1
ATOM 10601 N N . LYS F 1 147 ? 12.620 47.896 -32.568 1.00 45.81 147 LYS F N 1
ATOM 10602 C CA . LYS F 1 147 ? 12.438 49.272 -32.039 1.00 46.18 147 LYS F CA 1
ATOM 10603 C C . LYS F 1 147 ? 10.982 49.750 -32.116 1.00 47.01 147 LYS F C 1
ATOM 10604 O O . LYS F 1 147 ? 10.481 50.355 -31.179 1.00 46.58 147 LYS F O 1
ATOM 10610 N N . LYS F 1 148 ? 10.290 49.410 -33.194 1.00 44.94 148 LYS F N 1
ATOM 10611 C CA . LYS F 1 148 ? 8.855 49.689 -33.278 1.00 46.62 148 LYS F CA 1
ATOM 10612 C C . LYS F 1 148 ? 8.062 48.924 -32.230 1.00 45.11 148 LYS F C 1
ATOM 10613 O O . LYS F 1 148 ? 7.168 49.467 -31.604 1.00 45.40 148 LYS F O 1
ATOM 10619 N N . ALA F 1 149 ? 8.382 47.650 -32.036 1.00 43.55 149 ALA F N 1
ATOM 10620 C CA . ALA F 1 149 ? 7.703 46.909 -30.989 1.00 41.96 149 ALA F CA 1
ATOM 10621 C C . ALA F 1 149 ? 7.988 47.447 -29.607 1.00 41.57 149 ALA F C 1
ATOM 10622 O O . ALA F 1 149 ? 7.094 47.502 -28.771 1.00 43.47 149 ALA F O 1
ATOM 10624 N N . TYR F 1 150 ? 9.217 47.891 -29.363 1.00 42.24 150 TYR F N 1
ATOM 10625 C CA . TYR F 1 150 ? 9.566 48.460 -28.085 1.00 42.11 150 TYR F CA 1
ATOM 10626 C C . TYR F 1 150 ? 8.745 49.751 -27.835 1.00 45.23 150 TYR F C 1
ATOM 10627 O O . TYR F 1 150 ? 8.231 49.986 -26.740 1.00 45.33 150 TYR F O 1
ATOM 10636 N N . ALA F 1 151 ? 8.617 50.577 -28.859 1.00 47.26 151 ALA F N 1
ATOM 10637 C CA . ALA F 1 151 ? 7.808 51.792 -28.761 1.00 48.33 151 ALA F CA 1
ATOM 10638 C C . ALA F 1 151 ? 6.347 51.479 -28.391 1.00 47.57 151 ALA F C 1
ATOM 10639 O O . ALA F 1 151 ? 5.731 52.205 -27.627 1.00 46.87 151 ALA F O 1
ATOM 10641 N N . ILE F 1 152 ? 5.796 50.419 -28.939 1.00 44.82 152 ILE F N 1
ATOM 10642 C CA . ILE F 1 152 ? 4.407 50.060 -28.663 1.00 45.39 152 ILE F CA 1
ATOM 10643 C C . ILE F 1 152 ? 4.232 49.490 -27.268 1.00 46.78 152 ILE F C 1
ATOM 10644 O O . ILE F 1 152 ? 3.330 49.886 -26.551 1.00 46.90 152 ILE F O 1
ATOM 10649 N N . TYR F 1 153 ? 5.099 48.563 -26.873 1.00 42.93 153 TYR F N 1
ATOM 10650 C CA . TYR F 1 153 ? 4.856 47.807 -25.627 1.00 42.44 153 TYR F CA 1
ATOM 10651 C C . TYR F 1 153 ? 5.646 48.262 -24.436 1.00 40.27 153 TYR F C 1
ATOM 10652 O O . TYR F 1 153 ? 5.355 47.829 -23.323 1.00 38.44 153 TYR F O 1
ATOM 10661 N N . LYS F 1 154 ? 6.679 49.079 -24.663 1.00 40.31 154 LYS F N 1
ATOM 10662 C CA . LYS F 1 154 ? 7.562 49.546 -23.644 1.00 42.17 154 LYS F CA 1
ATOM 10663 C C . LYS F 1 154 ? 8.064 48.403 -22.785 1.00 39.37 154 LYS F C 1
ATOM 10664 O O . LYS F 1 154 ? 8.027 48.441 -21.575 1.00 40.56 154 LYS F O 1
ATOM 10670 N N . THR F 1 155 ? 8.531 47.374 -23.482 1.00 38.77 155 THR F N 1
ATOM 10671 C CA . THR F 1 155 ? 8.893 46.074 -22.910 1.00 37.82 155 THR F CA 1
ATOM 10672 C C . THR F 1 155 ? 10.082 45.604 -23.734 1.00 36.05 155 THR F C 1
ATOM 10673 O O . THR F 1 155 ? 10.035 45.710 -24.962 1.00 36.12 155 THR F O 1
ATOM 10677 N N . ALA F 1 156 ? 11.045 44.924 -23.097 1.00 36.14 156 ALA F N 1
ATOM 10678 C CA . ALA F 1 156 ? 12.199 44.413 -23.808 1.00 34.15 156 ALA F CA 1
ATOM 10679 C C . ALA F 1 156 ? 11.746 43.509 -24.944 1.00 34.54 156 ALA F C 1
ATOM 10680 O O . ALA F 1 156 ? 10.820 42.703 -24.780 1.00 34.56 156 ALA F O 1
ATOM 10682 N N . ILE F 1 157 ? 12.422 43.624 -26.071 1.00 34.21 157 ILE F N 1
ATOM 10683 C CA . ILE F 1 157 ? 12.096 42.824 -27.242 1.00 35.06 157 ILE F CA 1
ATOM 10684 C C . ILE F 1 157 ? 13.320 42.034 -27.622 1.00 34.71 157 ILE F C 1
ATOM 10685 O O . ILE F 1 157 ? 14.405 42.606 -27.737 1.00 35.43 157 ILE F O 1
ATOM 10690 N N . VAL F 1 158 ? 13.141 40.719 -27.843 1.00 35.04 158 VAL F N 1
ATOM 10691 C CA . VAL F 1 158 ? 14.196 39.906 -28.377 1.00 35.52 158 VAL F CA 1
ATOM 10692 C C . VAL F 1 158 ? 13.705 39.297 -29.685 1.00 36.36 158 VAL F C 1
ATOM 10693 O O . VAL F 1 158 ? 12.703 38.607 -29.709 1.00 38.30 158 VAL F O 1
ATOM 10697 N N . ILE F 1 159 ? 14.400 39.599 -30.770 1.00 37.89 159 ILE F N 1
ATOM 10698 C CA . ILE F 1 159 ? 14.054 39.008 -32.072 1.00 38.77 159 ILE F CA 1
ATOM 10699 C C . ILE F 1 159 ? 15.177 38.060 -32.456 1.00 39.58 159 ILE F C 1
ATOM 10700 O O . ILE F 1 159 ? 16.315 38.467 -32.689 1.00 38.63 159 ILE F O 1
ATOM 10705 N N . THR F 1 160 ? 14.829 36.798 -32.532 1.00 39.27 160 THR F N 1
ATOM 10706 C CA . THR F 1 160 ? 15.763 35.761 -32.943 1.00 44.01 160 THR F CA 1
ATOM 10707 C C . THR F 1 160 ? 15.823 35.646 -34.467 1.00 47.83 160 THR F C 1
ATOM 10708 O O . THR F 1 160 ? 14.845 35.924 -35.157 1.00 50.95 160 THR F O 1
ATOM 10712 N N . GLY F 1 161 ? 16.991 35.281 -34.975 1.00 49.93 161 GLY F N 1
ATOM 10713 C CA . GLY F 1 161 ? 17.192 35.104 -36.413 1.00 54.81 161 GLY F CA 1
ATOM 10714 C C . GLY F 1 161 ? 18.637 34.711 -36.672 1.00 57.08 161 GLY F C 1
ATOM 10715 O O . GLY F 1 161 ? 19.344 34.339 -35.739 1.00 59.69 161 GLY F O 1
ATOM 10716 N N . LYS F 1 162 ? 19.111 34.892 -37.898 1.00 60.32 162 LYS F N 1
ATOM 10717 C CA . LYS F 1 162 ? 20.518 34.615 -38.225 1.00 62.10 162 LYS F CA 1
ATOM 10718 C C . LYS F 1 162 ? 21.404 35.386 -37.266 1.00 61.27 162 LYS F C 1
ATOM 10719 O O . LYS F 1 162 ? 22.296 34.825 -36.632 1.00 60.74 162 LYS F O 1
ATOM 10721 N N . GLU F 1 163 ? 21.107 36.673 -37.139 1.00 59.11 163 GLU F N 1
ATOM 10722 C CA . GLU F 1 163 ? 21.597 37.492 -36.045 1.00 60.48 163 GLU F CA 1
ATOM 10723 C C . GLU F 1 163 ? 20.423 37.789 -35.106 1.00 58.84 163 GLU F C 1
ATOM 10724 O O . GLU F 1 163 ? 19.271 37.922 -35.542 1.00 64.13 163 GLU F O 1
ATOM 10730 N N . ASP F 1 164 ? 20.683 37.841 -33.809 1.00 52.19 164 ASP F N 1
ATOM 10731 C CA . ASP F 1 164 ? 19.618 38.143 -32.862 1.00 49.53 164 ASP F CA 1
ATOM 10732 C C . ASP F 1 164 ? 19.671 39.618 -32.496 1.00 46.07 164 ASP F C 1
ATOM 10733 O O . ASP F 1 164 ? 20.742 40.191 -32.426 1.00 45.71 164 ASP F O 1
ATOM 10738 N N . VAL F 1 165 ? 18.503 40.208 -32.243 1.00 42.52 165 VAL F N 1
ATOM 10739 C CA . VAL F 1 165 ? 18.402 41.606 -31.859 1.00 40.29 165 VAL F CA 1
ATOM 10740 C C . VAL F 1 165 ? 17.740 41.725 -30.499 1.00 38.14 165 VAL F C 1
ATOM 10741 O O . VAL F 1 165 ? 16.737 41.070 -30.218 1.00 38.70 165 VAL F O 1
ATOM 10745 N N . ILE F 1 166 ? 18.302 42.539 -29.625 1.00 37.21 166 ILE F N 1
ATOM 10746 C CA . ILE F 1 166 ? 17.661 42.832 -28.358 1.00 37.84 166 ILE F CA 1
ATOM 10747 C C . ILE F 1 166 ? 17.503 44.344 -28.232 1.00 37.30 166 ILE F C 1
ATOM 10748 O O . ILE F 1 166 ? 18.452 45.080 -28.435 1.00 37.91 166 ILE F O 1
ATOM 10753 N N . VAL F 1 167 ? 16.300 44.785 -27.880 1.00 37.24 167 VAL F N 1
ATOM 10754 C CA . VAL F 1 167 ? 16.060 46.196 -27.558 1.00 38.18 167 VAL F CA 1
ATOM 10755 C C . VAL F 1 167 ? 15.481 46.311 -26.155 1.00 38.08 167 VAL F C 1
ATOM 10756 O O . VAL F 1 167 ? 14.509 45.650 -25.831 1.00 37.62 167 VAL F O 1
ATOM 10760 N N . GLN F 1 168 ? 16.117 47.124 -25.313 1.00 37.72 168 GLN F N 1
ATOM 10761 C CA . GLN F 1 168 ? 15.648 47.396 -23.963 1.00 38.78 168 GLN F CA 1
ATOM 10762 C C . GLN F 1 168 ? 16.001 48.845 -23.654 1.00 43.17 168 GLN F C 1
ATOM 10763 O O . GLN F 1 168 ? 17.167 49.243 -23.700 1.00 40.89 168 GLN F O 1
ATOM 10769 N N . GLY F 1 169 ? 14.978 49.586 -23.285 1.00 47.42 169 GLY F N 1
ATOM 10770 C CA . GLY F 1 169 ? 15.107 51.041 -23.090 1.00 52.12 169 GLY F CA 1
ATOM 10771 C C . GLY F 1 169 ? 15.585 51.674 -24.389 1.00 54.37 169 GLY F C 1
ATOM 10772 O O . GLY F 1 169 ? 15.131 51.307 -25.474 1.00 58.53 169 GLY F O 1
ATOM 10773 N N . ASP F 1 170 ? 16.629 52.484 -24.277 1.00 58.35 170 ASP F N 1
ATOM 10774 C CA . ASP F 1 170 ? 17.170 53.151 -25.439 1.00 64.78 170 ASP F CA 1
ATOM 10775 C C . ASP F 1 170 ? 18.375 52.444 -26.046 1.00 66.67 170 ASP F C 1
ATOM 10776 O O . ASP F 1 170 ? 19.055 53.051 -26.868 1.00 66.31 170 ASP F O 1
ATOM 10781 N N . LYS F 1 171 ? 18.625 51.168 -25.689 1.00 56.34 171 LYS F N 1
ATOM 10782 C CA . LYS F 1 171 ? 19.769 50.441 -26.246 1.00 55.46 171 LYS F CA 1
ATOM 10783 C C . LYS F 1 171 ? 19.265 49.308 -27.122 1.00 51.53 171 LYS F C 1
ATOM 10784 O O . LYS F 1 171 ? 18.262 48.669 -26.807 1.00 50.52 171 LYS F O 1
ATOM 10790 N N . ALA F 1 172 ? 19.932 49.123 -28.255 1.00 49.09 172 ALA F N 1
ATOM 10791 C CA . ALA F 1 172 ? 19.665 48.050 -29.181 1.00 50.20 172 ALA F CA 1
ATOM 10792 C C . ALA F 1 172 ? 20.990 47.389 -29.493 1.00 49.70 172 ALA F C 1
ATOM 10793 O O . ALA F 1 172 ? 21.972 48.064 -29.705 1.00 49.78 172 ALA F O 1
ATOM 10795 N N . ILE F 1 173 ? 21.002 46.063 -29.491 1.00 47.19 173 ILE F N 1
ATOM 10796 C CA . ILE F 1 173 ? 22.206 45.291 -29.659 1.00 48.04 173 ILE F CA 1
ATOM 10797 C C . ILE F 1 173 ? 21.931 44.185 -30.662 1.00 46.08 173 ILE F C 1
ATOM 10798 O O . ILE F 1 173 ? 20.815 43.626 -30.697 1.00 47.58 173 ILE F O 1
ATOM 10803 N N . VAL F 1 174 ? 22.948 43.831 -31.446 1.00 44.76 174 VAL F N 1
ATOM 10804 C CA . VAL F 1 174 ? 22.868 42.714 -32.410 1.00 46.23 174 VAL F CA 1
ATOM 10805 C C . VAL F 1 174 ? 23.923 41.669 -32.029 1.00 44.85 174 VAL F C 1
ATOM 10806 O O . VAL F 1 174 ? 25.072 41.992 -31.767 1.00 45.78 174 VAL F O 1
ATOM 10810 N N . LEU F 1 175 ? 23.493 40.422 -31.934 1.00 45.37 175 LEU F N 1
ATOM 10811 C CA . LEU F 1 175 ? 24.348 39.331 -31.562 1.00 47.64 175 LEU F CA 1
ATOM 10812 C C . LEU F 1 175 ? 24.484 38.353 -32.718 1.00 48.78 175 LEU F C 1
ATOM 10813 O O . LEU F 1 175 ? 23.510 38.082 -33.415 1.00 50.02 175 LEU F O 1
ATOM 10818 N N . ALA F 1 176 ? 25.683 37.803 -32.903 1.00 49.50 176 ALA F N 1
ATOM 10819 C CA . ALA F 1 176 ? 25.943 36.950 -34.056 1.00 51.58 176 ALA F CA 1
ATOM 10820 C C . ALA F 1 176 ? 26.595 35.637 -33.660 1.00 53.35 176 ALA F C 1
ATOM 10821 O O . ALA F 1 176 ? 27.613 35.264 -34.217 1.00 62.45 176 ALA F O 1
ATOM 10823 N N . ASN F 1 177 ? 25.981 34.894 -32.741 1.00 51.26 177 ASN F N 1
ATOM 10824 C CA . ASN F 1 177 ? 26.471 33.568 -32.395 1.00 47.06 177 ASN F CA 1
ATOM 10825 C C . ASN F 1 177 ? 25.440 32.515 -32.797 1.00 48.62 177 ASN F C 1
ATOM 10826 O O . ASN F 1 177 ? 24.270 32.833 -33.010 1.00 47.46 177 ASN F O 1
ATOM 10831 N N . GLY F 1 178 ? 25.852 31.254 -32.818 1.00 48.25 178 GLY F N 1
ATOM 10832 C CA . GLY F 1 178 ? 24.887 30.149 -32.934 1.00 51.05 178 GLY F CA 1
ATOM 10833 C C . GLY F 1 178 ? 25.301 29.135 -33.982 1.00 51.31 178 GLY F C 1
ATOM 10834 O O . GLY F 1 178 ? 26.476 29.061 -34.357 1.00 53.80 178 GLY F O 1
ATOM 10835 N N . SER F 1 179 ? 24.341 28.300 -34.375 1.00 52.18 179 SER F N 1
ATOM 10836 C CA . SER F 1 179 ? 24.571 27.232 -35.323 1.00 50.45 179 SER F CA 1
ATOM 10837 C C . SER F 1 179 ? 23.304 27.033 -36.156 1.00 50.24 179 SER F C 1
ATOM 10838 O O . SER F 1 179 ? 22.195 27.122 -35.621 1.00 45.03 179 SER F O 1
ATOM 10841 N N . PRO F 1 180 ? 23.471 26.740 -37.450 1.00 49.03 180 PRO F N 1
ATOM 10842 C CA . PRO F 1 180 ? 22.330 26.313 -38.287 1.00 48.77 180 PRO F CA 1
ATOM 10843 C C . PRO F 1 180 ? 21.598 25.068 -37.764 1.00 44.72 180 PRO F C 1
ATOM 10844 O O . PRO F 1 180 ? 20.441 24.905 -38.069 1.00 43.04 180 PRO F O 1
ATOM 10848 N N . LEU F 1 181 ? 22.262 24.200 -36.999 1.00 41.02 181 LEU F N 1
ATOM 10849 C CA . LEU F 1 181 ? 21.581 23.048 -36.449 1.00 38.08 181 LEU F CA 1
ATOM 10850 C C . LEU F 1 181 ? 20.477 23.392 -35.477 1.00 36.95 181 LEU F C 1
ATOM 10851 O O . LEU F 1 181 ? 19.550 22.632 -35.325 1.00 35.55 181 LEU F O 1
ATOM 10856 N N . LEU F 1 182 ? 20.538 24.537 -34.825 1.00 36.16 182 LEU F N 1
ATOM 10857 C CA . LEU F 1 182 ? 19.425 24.957 -33.966 1.00 37.67 182 LEU F CA 1
ATOM 10858 C C . LEU F 1 182 ? 18.058 25.013 -34.635 1.00 39.05 182 LEU F C 1
ATOM 10859 O O . LEU F 1 182 ? 17.052 24.602 -34.035 1.00 40.15 182 LEU F O 1
ATOM 10864 N N . ALA F 1 183 ? 18.017 25.437 -35.886 1.00 40.77 183 ALA F N 1
ATOM 10865 C CA . ALA F 1 183 ? 16.763 25.437 -36.649 1.00 44.09 183 ALA F CA 1
ATOM 10866 C C . ALA F 1 183 ? 16.203 24.049 -36.973 1.00 44.93 183 ALA F C 1
ATOM 10867 O O . ALA F 1 183 ? 15.044 23.931 -37.370 1.00 44.89 183 ALA F O 1
ATOM 10869 N N . ARG F 1 184 ? 16.998 23.002 -36.754 1.00 40.90 184 ARG F N 1
ATOM 10870 C CA . ARG F 1 184 ? 16.568 21.641 -37.019 1.00 41.38 184 ARG F CA 1
ATOM 10871 C C . ARG F 1 184 ? 16.220 20.892 -35.738 1.00 36.47 184 ARG F C 1
ATOM 10872 O O . ARG F 1 184 ? 15.942 19.711 -35.780 1.00 36.64 184 ARG F O 1
ATOM 10880 N N . VAL F 1 185 ? 16.174 21.611 -34.607 1.00 34.23 185 VAL F N 1
ATOM 10881 C CA . VAL F 1 185 ? 15.755 21.031 -33.364 1.00 32.23 185 VAL F CA 1
ATOM 10882 C C . VAL F 1 185 ? 14.496 21.740 -32.955 1.00 31.19 185 VAL F C 1
ATOM 10883 O O . VAL F 1 185 ? 14.484 22.923 -32.751 1.00 29.82 185 VAL F O 1
ATOM 10887 N N . THR F 1 186 ? 13.399 21.002 -32.817 1.00 29.71 186 THR F N 1
ATOM 10888 C CA . THR F 1 186 ? 12.148 21.648 -32.543 1.00 32.05 186 THR F CA 1
ATOM 10889 C C . THR F 1 186 ? 12.247 22.274 -31.129 1.00 34.11 186 THR F C 1
ATOM 10890 O O . THR F 1 186 ? 12.841 21.721 -30.195 1.00 34.49 186 THR F O 1
ATOM 10894 N N . GLY F 1 187 ? 11.656 23.432 -30.984 1.00 36.81 187 GLY F N 1
ATOM 10895 C CA . GLY F 1 187 ? 11.716 24.040 -29.663 1.00 40.41 187 GLY F CA 1
ATOM 10896 C C . GLY F 1 187 ? 13.076 24.599 -29.208 1.00 42.90 187 GLY F C 1
ATOM 10897 O O . GLY F 1 187 ? 13.267 24.910 -28.000 1.00 43.21 187 GLY F O 1
ATOM 10898 N N . ALA F 1 188 ? 14.051 24.703 -30.114 1.00 42.25 188 ALA F N 1
ATOM 10899 C CA . ALA F 1 188 ? 15.292 25.452 -29.757 1.00 39.38 188 ALA F CA 1
ATOM 10900 C C . ALA F 1 188 ? 14.890 26.846 -29.330 1.00 37.98 188 ALA F C 1
ATOM 10901 O O . ALA F 1 188 ? 15.326 27.338 -28.272 1.00 37.40 188 ALA F O 1
ATOM 10903 N N . GLY F 1 189 ? 14.088 27.528 -30.146 1.00 36.45 189 GLY F N 1
ATOM 10904 C CA . GLY F 1 189 ? 13.676 28.883 -29.812 1.00 35.50 189 GLY F CA 1
ATOM 10905 C C . GLY F 1 189 ? 12.778 28.908 -28.590 1.00 34.24 189 GLY F C 1
ATOM 10906 O O . GLY F 1 189 ? 12.839 29.812 -27.748 1.00 36.00 189 GLY F O 1
ATOM 10907 N N . CYS F 1 190 ? 11.965 27.877 -28.443 1.00 34.41 190 CYS F N 1
ATOM 10908 C CA . CYS F 1 190 ? 11.125 27.792 -27.278 1.00 33.16 190 CYS F CA 1
ATOM 10909 C C . CYS F 1 190 ? 11.970 27.651 -25.995 1.00 32.04 190 CYS F C 1
ATOM 10910 O O . CYS F 1 190 ? 11.649 28.280 -24.948 1.00 30.94 190 CYS F O 1
ATOM 10913 N N . LEU F 1 191 ? 13.016 26.808 -26.054 1.00 29.71 191 LEU F N 1
ATOM 10914 C CA . LEU F 1 191 ? 13.919 26.662 -24.924 1.00 30.67 191 LEU F CA 1
ATOM 10915 C C . LEU F 1 191 ? 14.591 27.995 -24.641 1.00 29.25 191 LEU F C 1
ATOM 10916 O O . LEU F 1 191 ? 14.772 28.384 -23.477 1.00 29.27 191 LEU F O 1
ATOM 10921 N N . LEU F 1 192 ? 14.963 28.735 -25.678 1.00 30.08 192 LEU F N 1
ATOM 10922 C CA . LEU F 1 192 ? 15.586 30.035 -25.422 1.00 31.12 192 LEU F CA 1
ATOM 10923 C C . LEU F 1 192 ? 14.661 30.934 -24.621 1.00 30.05 192 LEU F C 1
ATOM 10924 O O . LEU F 1 192 ? 15.114 31.678 -23.735 1.00 28.71 192 LEU F O 1
ATOM 10929 N N . GLY F 1 193 ? 13.350 30.859 -24.866 1.00 28.62 193 GLY F N 1
ATOM 10930 C CA . GLY F 1 193 ? 12.436 31.699 -24.044 1.00 29.66 193 GLY F CA 1
ATOM 10931 C C . GLY F 1 193 ? 12.568 31.306 -22.572 1.00 27.83 193 GLY F C 1
ATOM 10932 O O . GLY F 1 193 ? 12.576 32.154 -21.674 1.00 28.45 193 GLY F O 1
ATOM 10933 N N . GLY F 1 194 ? 12.720 30.016 -22.325 1.00 26.42 194 GLY F N 1
ATOM 10934 C CA . GLY F 1 194 ? 12.886 29.555 -20.964 1.00 25.59 194 GLY F CA 1
ATOM 10935 C C . GLY F 1 194 ? 14.183 29.961 -20.355 1.00 25.25 194 GLY F C 1
ATOM 10936 O O . GLY F 1 194 ? 14.232 30.306 -19.184 1.00 27.86 194 GLY F O 1
ATOM 10937 N N . ILE F 1 195 ? 15.254 29.868 -21.136 1.00 25.55 195 ILE F N 1
ATOM 10938 C CA . ILE F 1 195 ? 16.549 30.298 -20.668 1.00 26.65 195 ILE F CA 1
ATOM 10939 C C . ILE F 1 195 ? 16.493 31.803 -20.279 1.00 27.20 195 ILE F C 1
ATOM 10940 O O . ILE F 1 195 ? 16.967 32.214 -19.216 1.00 27.35 195 ILE F O 1
ATOM 10945 N N . ILE F 1 196 ? 15.861 32.616 -21.103 1.00 27.02 196 ILE F N 1
ATOM 10946 C CA . ILE F 1 196 ? 15.719 34.026 -20.784 1.00 27.65 196 ILE F CA 1
ATOM 10947 C C . ILE F 1 196 ? 14.983 34.215 -19.482 1.00 28.00 196 ILE F C 1
ATOM 10948 O O . ILE F 1 196 ? 15.441 34.978 -18.599 1.00 29.98 196 ILE F O 1
ATOM 10953 N N . ALA F 1 197 ? 13.910 33.475 -19.284 1.00 27.99 197 ALA F N 1
ATOM 10954 C CA . ALA F 1 197 ? 13.195 33.524 -18.013 1.00 29.07 197 ALA F CA 1
ATOM 10955 C C . ALA F 1 197 ? 14.112 33.165 -16.831 1.00 27.78 197 ALA F C 1
ATOM 10956 O O . ALA F 1 197 ? 14.072 33.785 -15.764 1.00 29.12 197 ALA F O 1
ATOM 10958 N N . GLY F 1 198 ? 14.978 32.199 -17.043 1.00 26.72 198 GLY F N 1
ATOM 10959 C CA . GLY F 1 198 ? 15.948 31.797 -16.044 1.00 28.15 198 GLY F CA 1
ATOM 10960 C C . GLY F 1 198 ? 16.904 32.884 -15.607 1.00 28.21 198 GLY F C 1
ATOM 10961 O O . GLY F 1 198 ? 17.513 32.770 -14.541 1.00 29.82 198 GLY F O 1
ATOM 10962 N N . PHE F 1 199 ? 17.130 33.867 -16.459 1.00 26.67 199 PHE F N 1
ATOM 10963 C CA . PHE F 1 199 ? 18.085 34.945 -16.193 1.00 27.78 199 PHE F CA 1
ATOM 10964 C C . PHE F 1 199 ? 17.443 36.163 -15.548 1.00 29.04 199 PHE F C 1
ATOM 10965 O O . PHE F 1 199 ? 18.135 37.162 -15.303 1.00 30.21 199 PHE F O 1
ATOM 10973 N N . LEU F 1 200 ? 16.147 36.132 -15.272 1.00 29.22 200 LEU F N 1
ATOM 10974 C CA . LEU F 1 200 ? 15.498 37.375 -14.836 1.00 30.29 200 LEU F CA 1
ATOM 10975 C C . LEU F 1 200 ? 15.613 37.689 -13.341 1.00 31.33 200 LEU F C 1
ATOM 10976 O O . LEU F 1 200 ? 15.584 38.880 -12.982 1.00 31.05 200 LEU F O 1
ATOM 10981 N N . PHE F 1 201 ? 15.651 36.682 -12.488 1.00 31.32 201 PHE F N 1
ATOM 10982 C CA . PHE F 1 201 ? 15.781 36.947 -11.036 1.00 32.25 201 PHE F CA 1
ATOM 10983 C C . PHE F 1 201 ? 14.778 37.922 -10.508 1.00 32.30 201 PHE F C 1
ATOM 10984 O O . PHE F 1 201 ? 15.134 38.864 -9.769 1.00 30.63 201 PHE F O 1
ATOM 10992 N N . ARG F 1 202 ? 13.531 37.773 -10.948 1.00 31.96 202 ARG F N 1
ATOM 10993 C CA . ARG F 1 202 ? 12.400 38.547 -10.458 1.00 34.00 202 ARG F CA 1
ATOM 10994 C C . ARG F 1 202 ? 12.464 40.035 -10.784 1.00 35.65 202 ARG F C 1
ATOM 10995 O O . ARG F 1 202 ? 11.780 40.828 -10.175 1.00 36.63 202 ARG F O 1
ATOM 11003 N N . GLU F 1 203 ? 13.279 40.405 -11.757 1.00 35.24 203 GLU F N 1
ATOM 11004 C CA . GLU F 1 203 ? 13.323 41.764 -12.238 1.00 36.50 203 GLU F CA 1
ATOM 11005 C C . GLU F 1 203 ? 12.292 41.949 -13.330 1.00 36.42 203 GLU F C 1
ATOM 11006 O O . GLU F 1 203 ? 12.417 41.389 -14.432 1.00 34.56 203 GLU F O 1
ATOM 11012 N N . THR F 1 204 ? 11.311 42.803 -13.085 1.00 36.03 204 THR F N 1
ATOM 11013 C CA . THR F 1 204 ? 10.268 43.016 -14.074 1.00 36.82 204 THR F CA 1
ATOM 11014 C C . THR F 1 204 ? 10.725 43.937 -15.235 1.00 36.93 204 THR F C 1
ATOM 11015 O O . THR F 1 204 ? 10.054 44.014 -16.277 1.00 37.20 204 THR F O 1
ATOM 11019 N N . GLU F 1 205 ? 11.831 44.644 -15.050 1.00 37.19 205 GLU F N 1
ATOM 11020 C CA . GLU F 1 205 ? 12.454 45.454 -16.104 1.00 38.46 205 GLU F CA 1
ATOM 11021 C C . GLU F 1 205 ? 13.912 45.049 -16.212 1.00 38.53 205 GLU F C 1
ATOM 11022 O O . GLU F 1 205 ? 14.807 45.698 -15.658 1.00 38.18 205 GLU F O 1
ATOM 11028 N N . PRO F 1 206 ? 14.179 43.940 -16.872 1.00 35.80 206 PRO F N 1
ATOM 11029 C CA . PRO F 1 206 ? 15.520 43.358 -16.753 1.00 36.48 206 PRO F CA 1
ATOM 11030 C C . PRO F 1 206 ? 16.566 44.181 -17.463 1.00 37.25 206 PRO F C 1
ATOM 11031 O O . PRO F 1 206 ? 16.265 44.898 -18.422 1.00 37.59 206 PRO F O 1
ATOM 11035 N N . ASP F 1 207 ? 17.765 44.155 -16.908 1.00 35.27 207 ASP F N 1
ATOM 11036 C CA . ASP F 1 207 ? 18.897 44.818 -17.481 1.00 38.37 207 ASP F CA 1
ATOM 11037 C C . ASP F 1 207 ? 19.197 44.200 -18.807 1.00 35.72 207 ASP F C 1
ATOM 11038 O O . ASP F 1 207 ? 19.131 42.945 -18.968 1.00 33.89 207 ASP F O 1
ATOM 11043 N N . ILE F 1 208 ? 19.525 45.003 -19.793 1.00 36.95 208 ILE F N 1
ATOM 11044 C CA . ILE F 1 208 ? 19.836 44.448 -21.113 1.00 36.15 208 ILE F CA 1
ATOM 11045 C C . ILE F 1 208 ? 21.027 43.475 -21.019 1.00 35.83 208 ILE F C 1
ATOM 11046 O O . ILE F 1 208 ? 21.080 42.513 -21.804 1.00 35.82 208 ILE F O 1
ATOM 11051 N N . GLU F 1 209 ? 21.904 43.637 -20.035 1.00 35.62 209 GLU F N 1
ATOM 11052 C CA . GLU F 1 209 ? 23.040 42.722 -19.867 1.00 35.29 209 GLU F CA 1
ATOM 11053 C C . GLU F 1 209 ? 22.573 41.292 -19.528 1.00 33.26 209 GLU F C 1
ATOM 11054 O O . GLU F 1 209 ? 23.203 40.330 -19.941 1.00 32.10 209 GLU F O 1
ATOM 11060 N N . ALA F 1 210 ? 21.477 41.154 -18.787 1.00 31.79 210 ALA F N 1
ATOM 11061 C CA . ALA F 1 210 ? 20.952 39.848 -18.478 1.00 30.84 210 ALA F CA 1
ATOM 11062 C C . ALA F 1 210 ? 20.384 39.168 -19.756 1.00 30.38 210 ALA F C 1
ATOM 11063 O O . ALA F 1 210 ? 20.521 37.943 -19.946 1.00 30.84 210 ALA F O 1
ATOM 11065 N N . LEU F 1 211 ? 19.743 39.963 -20.608 1.00 31.45 211 LEU F N 1
ATOM 11066 C CA . LEU F 1 211 ? 19.153 39.410 -21.842 1.00 32.14 211 LEU F CA 1
ATOM 11067 C C . LEU F 1 211 ? 20.272 39.048 -22.810 1.00 31.46 211 LEU F C 1
ATOM 11068 O O . LEU F 1 211 ? 20.251 38.008 -23.416 1.00 30.95 211 LEU F O 1
ATOM 11073 N N . ILE F 1 212 ? 21.288 39.914 -22.887 1.00 32.23 212 ILE F N 1
ATOM 11074 C CA . ILE F 1 212 ? 22.458 39.605 -23.716 1.00 32.42 212 ILE F CA 1
ATOM 11075 C C . ILE F 1 212 ? 23.107 38.309 -23.274 1.00 31.60 212 ILE F C 1
ATOM 11076 O O . ILE F 1 212 ? 23.457 37.461 -24.102 1.00 31.20 212 ILE F O 1
ATOM 11081 N N . GLU F 1 213 ? 23.300 38.148 -21.959 1.00 29.90 213 GLU F N 1
ATOM 11082 C CA . GLU F 1 213 ? 23.944 36.955 -21.445 1.00 30.41 213 GLU F CA 1
ATOM 11083 C C . GLU F 1 213 ? 23.096 35.724 -21.725 1.00 29.57 213 GLU F C 1
ATOM 11084 O O . GLU F 1 213 ? 23.625 34.668 -22.089 1.00 29.82 213 GLU F O 1
ATOM 11090 N N . ALA F 1 214 ? 21.775 35.824 -21.563 1.00 29.73 214 ALA F N 1
ATOM 11091 C CA . ALA F 1 214 ? 20.895 34.657 -21.754 1.00 29.83 214 ALA F CA 1
ATOM 11092 C C . ALA F 1 214 ? 21.000 34.156 -23.194 1.00 28.57 214 ALA F C 1
ATOM 11093 O O . ALA F 1 214 ? 21.221 32.957 -23.463 1.00 28.20 214 ALA F O 1
ATOM 11095 N N . VAL F 1 215 ? 20.862 35.082 -24.142 1.00 29.27 215 VAL F N 1
ATOM 11096 C CA . VAL F 1 215 ? 20.926 34.718 -25.545 1.00 29.57 215 VAL F CA 1
ATOM 11097 C C . VAL F 1 215 ? 22.302 34.230 -25.943 1.00 28.40 215 VAL F C 1
ATOM 11098 O O . VAL F 1 215 ? 22.428 33.295 -26.713 1.00 28.97 215 VAL F O 1
ATOM 11102 N N . SER F 1 216 ? 23.330 34.861 -25.419 1.00 29.60 216 SER F N 1
ATOM 11103 C CA . SER F 1 216 ? 24.687 34.498 -25.764 1.00 30.58 216 SER F CA 1
ATOM 11104 C C . SER F 1 216 ? 25.130 33.186 -25.153 1.00 30.61 216 SER F C 1
ATOM 11105 O O . SER F 1 216 ? 25.760 32.372 -25.825 1.00 31.70 216 SER F O 1
ATOM 11108 N N . VAL F 1 217 ? 24.722 32.912 -23.924 1.00 29.58 217 VAL F N 1
ATOM 11109 C CA . VAL F 1 217 ? 24.970 31.582 -23.340 1.00 29.30 217 VAL F CA 1
ATOM 11110 C C . VAL F 1 217 ? 24.365 30.476 -24.247 1.00 27.87 217 VAL F C 1
ATOM 11111 O O . VAL F 1 217 ? 25.022 29.474 -24.569 1.00 29.11 217 VAL F O 1
ATOM 11115 N N . PHE F 1 218 ? 23.124 30.657 -24.664 1.00 29.30 218 PHE F N 1
ATOM 11116 C CA . PHE F 1 218 ? 22.471 29.708 -25.490 1.00 29.46 218 PHE F CA 1
ATOM 11117 C C . PHE F 1 218 ? 23.159 29.528 -26.833 1.00 29.83 218 PHE F C 1
ATOM 11118 O O . PHE F 1 218 ? 23.433 28.406 -27.260 1.00 28.20 218 PHE F O 1
ATOM 11126 N N . ASN F 1 219 ? 23.411 30.635 -27.508 1.00 30.02 219 ASN F N 1
ATOM 11127 C CA . ASN F 1 219 ? 23.951 30.541 -28.848 1.00 32.42 219 ASN F CA 1
ATOM 11128 C C . ASN F 1 219 ? 25.399 30.122 -28.854 1.00 31.12 219 ASN F C 1
ATOM 11129 O O . ASN F 1 219 ? 25.798 29.412 -29.759 1.00 31.77 219 ASN F O 1
ATOM 11134 N N . ILE F 1 220 ? 26.162 30.491 -27.841 1.00 30.78 220 ILE F N 1
ATOM 11135 C CA . ILE F 1 220 ? 27.542 30.027 -27.759 1.00 30.82 220 ILE F CA 1
ATOM 11136 C C . ILE F 1 220 ? 27.595 28.546 -27.438 1.00 31.78 220 ILE F C 1
ATOM 11137 O O . ILE F 1 220 ? 28.370 27.794 -28.051 1.00 31.00 220 ILE F O 1
ATOM 11142 N N . ALA F 1 221 ? 26.730 28.087 -26.531 1.00 28.41 221 ALA F N 1
ATOM 11143 C CA . ALA F 1 221 ? 26.664 26.642 -26.261 1.00 27.76 221 ALA F CA 1
ATOM 11144 C C . ALA F 1 221 ? 26.340 25.904 -27.551 1.00 27.11 221 ALA F C 1
ATOM 11145 O O . ALA F 1 221 ? 26.865 24.824 -27.828 1.00 26.68 221 ALA F O 1
ATOM 11147 N N . ALA F 1 222 ? 25.399 26.439 -28.327 1.00 28.57 222 ALA F N 1
ATOM 11148 C CA . ALA F 1 222 ? 25.052 25.845 -29.594 1.00 28.37 222 ALA F CA 1
ATOM 11149 C C . ALA F 1 222 ? 26.250 25.735 -30.533 1.00 30.91 222 ALA F C 1
ATOM 11150 O O . ALA F 1 222 ? 26.452 24.728 -31.221 1.00 32.71 222 ALA F O 1
ATOM 11152 N N . GLU F 1 223 ? 26.986 26.809 -30.638 1.00 33.65 223 GLU F N 1
ATOM 11153 C CA . GLU F 1 223 ? 28.140 26.876 -31.532 1.00 36.57 223 GLU F CA 1
ATOM 11154 C C . GLU F 1 223 ? 29.170 25.814 -31.132 1.00 34.77 223 GLU F C 1
ATOM 11155 O O . GLU F 1 223 ? 29.702 25.094 -31.965 1.00 35.96 223 GLU F O 1
ATOM 11161 N N . VAL F 1 224 ? 29.420 25.701 -29.831 1.00 33.92 224 VAL F N 1
ATOM 11162 C CA . VAL F 1 224 ? 30.402 24.765 -29.323 1.00 33.84 224 VAL F CA 1
ATOM 11163 C C . VAL F 1 224 ? 29.931 23.318 -29.483 1.00 33.08 224 VAL F C 1
ATOM 11164 O O . VAL F 1 224 ? 30.694 22.452 -29.906 1.00 32.77 224 VAL F O 1
ATOM 11168 N N . ALA F 1 225 ? 28.655 23.060 -29.203 1.00 32.72 225 ALA F N 1
ATOM 11169 C CA . ALA F 1 225 ? 28.121 21.757 -29.374 1.00 31.85 225 ALA F CA 1
ATOM 11170 C C . ALA F 1 225 ? 28.226 21.275 -30.836 1.00 31.31 225 ALA F C 1
ATOM 11171 O O . ALA F 1 225 ? 28.556 20.133 -31.084 1.00 31.59 225 ALA F O 1
ATOM 11173 N N . ALA F 1 226 ? 27.985 22.172 -31.780 1.00 32.52 226 ALA F N 1
ATOM 11174 C CA . ALA F 1 226 ? 28.028 21.814 -33.207 1.00 34.67 226 ALA F CA 1
ATOM 11175 C C . ALA F 1 226 ? 29.438 21.501 -33.680 1.00 36.86 226 ALA F C 1
ATOM 11176 O O . ALA F 1 226 ? 29.619 20.803 -34.655 1.00 36.33 226 ALA F O 1
ATOM 11178 N N . GLU F 1 227 ? 30.437 22.007 -32.968 1.00 37.60 227 GLU F N 1
ATOM 11179 C CA . GLU F 1 227 ? 31.831 21.723 -33.291 1.00 40.13 227 GLU F CA 1
ATOM 11180 C C . GLU F 1 227 ? 32.325 20.416 -32.713 1.00 40.96 227 GLU F C 1
ATOM 11181 O O . GLU F 1 227 ? 33.402 19.962 -33.053 1.00 40.75 227 GLU F O 1
ATOM 11187 N N . ASN F 1 228 ? 31.558 19.808 -31.818 1.00 39.10 228 ASN F N 1
ATOM 11188 C CA . ASN F 1 228 ? 31.995 18.589 -31.173 1.00 39.89 228 ASN F CA 1
ATOM 11189 C C . ASN F 1 228 ? 32.153 17.460 -32.208 1.00 42.83 228 ASN F C 1
ATOM 11190 O O . ASN F 1 228 ? 31.331 17.319 -33.126 1.00 41.49 228 ASN F O 1
ATOM 11195 N N . GLU F 1 229 ? 33.201 16.656 -32.060 1.00 44.50 229 GLU F N 1
ATOM 11196 C CA . GLU F 1 229 ? 33.497 15.573 -33.000 1.00 43.70 229 GLU F CA 1
ATOM 11197 C C . GLU F 1 229 ? 32.360 14.542 -33.047 1.00 41.71 229 GLU F C 1
ATOM 11198 O O . GLU F 1 229 ? 32.173 13.867 -34.040 1.00 46.26 229 GLU F O 1
ATOM 11204 N N . ASN F 1 230 ? 31.600 14.433 -31.956 1.00 41.47 230 ASN F N 1
ATOM 11205 C CA . ASN F 1 230 ? 30.483 13.514 -31.882 1.00 38.99 230 ASN F CA 1
ATOM 11206 C C . ASN F 1 230 ? 29.169 14.122 -32.326 1.00 36.22 230 ASN F C 1
ATOM 11207 O O . ASN F 1 230 ? 28.133 13.491 -32.180 1.00 35.72 230 ASN F O 1
ATOM 11212 N N . CYS F 1 231 ? 29.183 15.359 -32.805 1.00 34.40 231 CYS F N 1
ATOM 11213 C CA . CYS F 1 231 ? 27.966 15.920 -33.365 1.00 34.25 231 CYS F CA 1
ATOM 11214 C C . CYS F 1 231 ? 27.849 15.494 -34.823 1.00 34.30 231 CYS F C 1
ATOM 11215 O O . CYS F 1 231 ? 28.579 15.973 -35.678 1.00 35.70 231 CYS F O 1
ATOM 11218 N N . GLY F 1 232 ? 26.853 14.676 -35.090 1.00 30.24 232 GLY F N 1
ATOM 11219 C CA . GLY F 1 232 ? 26.668 14.071 -36.424 1.00 31.94 232 GLY F CA 1
ATOM 11220 C C . GLY F 1 232 ? 25.434 14.573 -37.149 1.00 31.95 232 GLY F C 1
ATOM 11221 O O . GLY F 1 232 ? 25.136 14.107 -38.240 1.00 31.22 232 GLY F O 1
ATOM 11222 N N . GLY F 1 233 ? 24.736 15.538 -36.565 1.00 29.87 233 GLY F N 1
ATOM 11223 C CA . GLY F 1 233 ? 23.494 16.001 -37.107 1.00 31.10 233 GLY F CA 1
ATOM 11224 C C . GLY F 1 233 ? 22.590 16.560 -36.017 1.00 31.10 233 GLY F C 1
ATOM 11225 O O . GLY F 1 233 ? 22.976 16.638 -34.878 1.00 28.53 233 GLY F O 1
ATOM 11226 N N . PRO F 1 234 ? 21.356 16.925 -36.369 1.00 32.10 234 PRO F N 1
ATOM 11227 C CA . PRO F 1 234 ? 20.421 17.518 -35.412 1.00 30.15 234 PRO F CA 1
ATOM 11228 C C . PRO F 1 234 ? 20.012 16.578 -34.268 1.00 27.11 234 PRO F C 1
ATOM 11229 O O . PRO F 1 234 ? 19.715 17.068 -33.207 1.00 27.88 234 PRO F O 1
ATOM 11233 N N . GLY F 1 235 ? 20.061 15.277 -34.468 1.00 25.67 235 GLY F N 1
ATOM 11234 C CA . GLY F 1 235 ? 19.749 14.303 -33.422 1.00 24.50 235 GLY F CA 1
ATOM 11235 C C . GLY F 1 235 ? 20.771 14.234 -32.324 1.00 25.39 235 GLY F C 1
ATOM 11236 O O . GLY F 1 235 ? 20.465 14.436 -31.14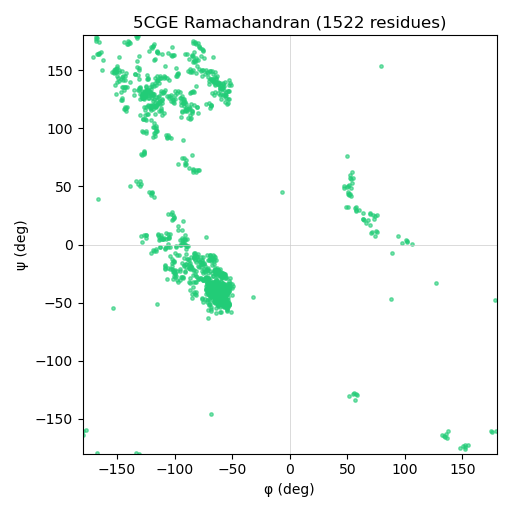8 1.00 24.36 235 GLY F O 1
ATOM 11237 N N . THR F 1 236 ? 22.038 14.071 -32.707 1.00 24.80 236 THR F N 1
ATOM 11238 C CA . THR F 1 236 ? 23.103 14.077 -31.682 1.00 25.59 236 THR F CA 1
ATOM 11239 C C . THR F 1 236 ? 23.421 15.474 -31.171 1.00 25.36 236 THR F C 1
ATOM 11240 O O . THR F 1 236 ? 23.915 15.622 -30.034 1.00 25.03 236 THR F O 1
ATOM 11244 N N . PHE F 1 237 ? 23.147 16.521 -31.944 1.00 24.40 237 PHE F N 1
ATOM 11245 C CA . PHE F 1 237 ? 23.326 17.895 -31.470 1.00 26.30 237 PHE F CA 1
ATOM 11246 C C . PHE F 1 237 ? 22.563 18.275 -30.217 1.00 24.73 237 PHE F C 1
ATOM 11247 O O . PHE F 1 237 ? 23.088 18.877 -29.330 1.00 24.09 237 PHE F O 1
ATOM 11255 N N . SER F 1 238 ? 21.337 17.795 -30.103 1.00 24.79 238 SER F N 1
ATOM 11256 C CA . SER F 1 238 ? 20.540 18.146 -28.961 1.00 26.70 238 SER F CA 1
ATOM 11257 C C . SER F 1 238 ? 21.124 17.699 -27.564 1.00 24.21 238 SER F C 1
ATOM 11258 O O . SER F 1 238 ? 21.270 18.528 -26.670 1.00 24.79 238 SER F O 1
ATOM 11261 N N . PRO F 1 239 ? 21.495 16.416 -27.377 1.00 23.11 239 PRO F N 1
ATOM 11262 C CA . PRO F 1 239 ? 22.177 16.035 -26.138 1.00 23.08 239 PRO F CA 1
ATOM 11263 C C . PRO F 1 239 ? 23.442 16.844 -25.923 1.00 22.95 239 PRO F C 1
ATOM 11264 O O . PRO F 1 239 ? 23.769 17.209 -24.809 1.00 22.71 239 PRO F O 1
ATOM 11268 N N . LEU F 1 240 ? 24.169 17.096 -26.994 1.00 23.85 240 LEU F N 1
ATOM 11269 C CA . LEU F 1 240 ? 25.420 17.838 -26.852 1.00 24.29 240 LEU F CA 1
ATOM 11270 C C . LEU F 1 240 ? 25.200 19.267 -26.447 1.00 24.23 240 LEU F C 1
ATOM 11271 O O . LEU F 1 240 ? 26.015 19.853 -25.744 1.00 26.25 240 LEU F O 1
ATOM 11276 N N . LEU F 1 241 ? 24.121 19.872 -26.936 1.00 23.65 241 LEU F N 1
ATOM 11277 C CA . LEU F 1 241 ? 23.786 21.239 -26.543 1.00 23.62 241 LEU F CA 1
ATOM 11278 C C . LEU F 1 241 ? 23.520 21.334 -25.045 1.00 23.49 241 LEU F C 1
ATOM 11279 O O . LEU F 1 241 ? 24.039 22.212 -24.350 1.00 24.69 241 LEU F O 1
ATOM 11284 N N . LEU F 1 242 ? 22.802 20.343 -24.533 1.00 23.57 242 LEU F N 1
ATOM 11285 C CA . LEU F 1 242 ? 22.560 20.287 -23.087 1.00 23.35 242 LEU F CA 1
ATOM 11286 C C . LEU F 1 242 ? 23.846 20.086 -22.282 1.00 24.11 242 LEU F C 1
ATOM 11287 O O . LEU F 1 242 ? 24.047 20.754 -21.262 1.00 26.20 242 LEU F O 1
ATOM 11292 N N . ASP F 1 243 ? 24.737 19.242 -22.762 1.00 23.62 243 ASP F N 1
ATOM 11293 C CA . ASP F 1 243 ? 26.032 19.050 -22.091 1.00 24.70 243 ASP F CA 1
ATOM 11294 C C . ASP F 1 243 ? 26.829 20.336 -22.115 1.00 25.35 243 ASP F C 1
ATOM 11295 O O . ASP F 1 243 ? 27.473 20.720 -21.137 1.00 25.97 243 ASP F O 1
ATOM 11300 N N . THR F 1 244 ? 26.833 21.010 -23.257 1.00 25.69 244 THR F N 1
ATOM 11301 C CA . THR F 1 244 ? 27.643 22.234 -23.376 1.00 26.73 244 THR F CA 1
ATOM 11302 C C . THR F 1 244 ? 27.110 23.355 -22.481 1.00 26.84 244 THR F C 1
ATOM 11303 O O . THR F 1 244 ? 27.874 24.125 -21.913 1.00 27.06 244 THR F O 1
ATOM 11307 N N . LEU F 1 245 ? 25.798 23.472 -22.331 1.00 25.56 245 LEU F N 1
ATOM 11308 C CA . LEU F 1 245 ? 25.217 24.444 -21.426 1.00 24.96 245 LEU F CA 1
ATOM 11309 C C . LEU F 1 245 ? 25.640 24.132 -20.026 1.00 25.57 245 LEU F C 1
ATOM 11310 O O . LEU F 1 245 ? 25.952 25.024 -19.245 1.00 26.13 245 LEU F O 1
ATOM 11315 N N . TYR F 1 246 ? 25.642 22.853 -19.690 1.00 25.92 246 TYR F N 1
ATOM 11316 C CA . TYR F 1 246 ? 25.984 22.471 -18.349 1.00 25.48 246 TYR F CA 1
ATOM 11317 C C . TYR F 1 246 ? 27.417 22.863 -17.968 1.00 27.64 246 TYR F C 1
ATOM 11318 O O . TYR F 1 246 ? 27.666 23.235 -16.839 1.00 28.47 246 TYR F O 1
ATOM 11327 N N . HIS F 1 247 ? 28.335 22.745 -18.919 1.00 26.82 247 HIS F N 1
ATOM 11328 C CA . HIS F 1 247 ? 29.763 22.928 -18.674 1.00 28.07 247 HIS F CA 1
ATOM 11329 C C . HIS F 1 247 ? 30.257 24.293 -19.081 1.00 29.15 247 HIS F C 1
ATOM 11330 O O . HIS F 1 247 ? 31.414 24.628 -18.782 1.00 30.79 247 HIS F O 1
ATOM 11337 N N . LEU F 1 248 ? 29.436 25.118 -19.729 1.00 28.10 248 LEU F N 1
ATOM 11338 C CA . LEU F 1 248 ? 29.939 26.377 -20.271 1.00 30.43 248 LEU F CA 1
ATOM 11339 C C . LEU F 1 248 ? 30.679 27.192 -19.190 1.00 32.33 248 LEU F C 1
ATOM 11340 O O . LEU F 1 248 ? 30.145 27.449 -18.112 1.00 30.13 248 LEU F O 1
ATOM 11345 N N . ASN F 1 249 ? 31.870 27.692 -19.522 1.00 34.62 249 ASN F N 1
ATOM 11346 C CA . ASN F 1 249 ? 32.648 28.512 -18.584 1.00 36.86 249 ASN F CA 1
ATOM 11347 C C . ASN F 1 249 ? 32.927 29.897 -19.124 1.00 35.13 249 ASN F C 1
ATOM 11348 O O . ASN F 1 249 ? 32.604 30.215 -20.273 1.00 33.68 249 ASN F O 1
ATOM 11353 N N . GLU F 1 250 ? 33.445 30.753 -18.258 1.00 37.09 250 GLU F N 1
ATOM 11354 C CA . GLU F 1 250 ? 33.630 32.153 -18.575 1.00 40.77 250 GLU F CA 1
ATOM 11355 C C . GLU F 1 250 ? 34.650 32.357 -19.684 1.00 40.01 250 GLU F C 1
ATOM 11356 O O . GLU F 1 250 ? 34.508 33.239 -20.517 1.00 41.55 250 GLU F O 1
ATOM 11362 N N . THR F 1 251 ? 35.668 31.536 -19.704 1.00 39.77 251 THR F N 1
ATOM 11363 C CA . THR F 1 251 ? 36.671 31.630 -20.737 1.00 44.31 251 THR F CA 1
ATOM 11364 C C . THR F 1 251 ? 36.103 31.409 -22.128 1.00 42.74 251 THR F C 1
ATOM 11365 O O . THR F 1 251 ? 36.367 32.186 -23.054 1.00 43.68 251 THR F O 1
ATOM 11369 N N . THR F 1 252 ? 35.308 30.360 -22.278 1.00 40.96 252 THR F N 1
ATOM 11370 C CA . THR F 1 252 ? 34.690 30.081 -23.563 1.00 38.68 252 THR F CA 1
ATOM 11371 C C . THR F 1 252 ? 33.717 31.176 -23.945 1.00 39.35 252 THR F C 1
ATOM 11372 O O . THR F 1 252 ? 33.685 31.623 -25.084 1.00 38.79 252 THR F O 1
ATOM 11376 N N . TYR F 1 253 ? 32.912 31.608 -22.987 1.00 37.60 253 TYR F N 1
ATOM 11377 C CA . TYR F 1 253 ? 31.969 32.668 -23.230 1.00 37.11 253 TYR F CA 1
ATOM 11378 C C . TYR F 1 253 ? 32.670 33.909 -23.783 1.00 40.15 253 TYR F C 1
ATOM 11379 O O . TYR F 1 253 ? 32.290 34.451 -24.805 1.00 37.41 253 TYR F O 1
ATOM 11388 N N . GLN F 1 254 ? 33.706 34.358 -23.083 1.00 42.17 254 GLN F N 1
ATOM 11389 C CA . GLN F 1 254 ? 34.374 35.597 -23.468 1.00 48.58 254 GLN F CA 1
ATOM 11390 C C . GLN F 1 254 ? 35.102 35.469 -24.798 1.00 47.75 254 GLN F C 1
ATOM 11391 O O . GLN F 1 254 ? 35.113 36.415 -25.582 1.00 49.62 254 GLN F O 1
ATOM 11397 N N . GLN F 1 255 ? 35.697 34.317 -25.061 1.00 46.43 255 GLN F N 1
ATOM 11398 C CA . GLN F 1 255 ? 36.368 34.102 -26.327 1.00 48.20 255 GLN F CA 1
ATOM 11399 C C . GLN F 1 255 ? 35.414 34.081 -27.503 1.00 46.99 255 GLN F C 1
ATOM 11400 O O . GLN F 1 255 ? 35.788 34.461 -28.602 1.00 48.12 255 GLN F O 1
ATOM 11406 N N . ARG F 1 256 ? 34.196 33.585 -27.304 1.00 42.61 256 ARG F N 1
ATOM 11407 C CA . ARG F 1 256 ? 33.324 33.338 -28.434 1.00 42.78 256 ARG F CA 1
ATOM 11408 C C . ARG F 1 256 ? 32.288 34.413 -28.684 1.00 40.64 256 ARG F C 1
ATOM 11409 O O . ARG F 1 256 ? 31.744 34.492 -29.778 1.00 39.85 256 ARG F O 1
ATOM 11417 N N . ILE F 1 257 ? 31.919 35.181 -27.675 1.00 39.40 257 ILE F N 1
ATOM 11418 C CA . ILE F 1 257 ? 30.797 36.115 -27.848 1.00 41.80 257 ILE F CA 1
ATOM 11419 C C . ILE F 1 257 ? 31.027 37.093 -28.998 1.00 43.62 257 ILE F C 1
ATOM 11420 O O . ILE F 1 257 ? 32.120 37.637 -29.125 1.00 43.56 257 ILE F O 1
ATOM 11425 N N . ARG F 1 258 ? 30.005 37.326 -29.813 1.00 45.43 258 ARG F N 1
ATOM 11426 C CA . ARG F 1 258 ? 30.082 38.263 -30.952 1.00 50.03 258 ARG F CA 1
ATOM 11427 C C . ARG F 1 258 ? 28.904 39.229 -30.844 1.00 51.41 258 ARG F C 1
ATOM 11428 O O . ARG F 1 258 ? 27.773 38.890 -31.203 1.00 49.07 258 ARG F O 1
ATOM 11436 N N . ILE F 1 259 ? 29.151 40.402 -30.282 1.00 55.37 259 ILE F N 1
ATOM 11437 C CA . ILE F 1 259 ? 28.102 41.424 -30.064 1.00 57.95 259 ILE F CA 1
ATOM 11438 C C . ILE F 1 259 ? 28.461 42.756 -30.727 1.00 58.00 259 ILE F C 1
ATOM 11439 O O . ILE F 1 259 ? 29.627 43.103 -30.769 1.00 60.94 259 ILE F O 1
ATOM 11444 N N . GLN F 1 260 ? 27.466 43.469 -31.271 1.00 57.90 260 GLN F N 1
ATOM 11445 C CA . GLN F 1 260 ? 27.662 44.857 -31.771 1.00 60.17 260 GLN F CA 1
ATOM 11446 C C . GLN F 1 260 ? 26.509 45.809 -31.429 1.00 62.87 260 GLN F C 1
ATOM 11447 O O . GLN F 1 260 ? 25.306 45.436 -31.437 1.00 54.84 260 GLN F O 1
ATOM 11449 N N . GLU F 1 261 ? 26.912 47.030 -31.077 1.00 67.40 261 GLU F N 1
ATOM 11450 C CA . GLU F 1 261 ? 26.222 48.266 -31.498 1.00 75.66 261 GLU F CA 1
ATOM 11451 C C . GLU F 1 261 ? 24.972 48.543 -30.686 1.00 77.29 261 GLU F C 1
ATOM 11452 O O . GLU F 1 261 ? 24.577 49.700 -30.544 1.00 87.34 261 GLU F O 1
#

Solvent-accessible surface area: 55185 Å² total; per-residue (Å²): 25,95,50,0,61,53,0,72,132,106,69,5,40,0,0,0,7,5,7,59,14,2,4,47,14,0,1,19,0,0,16,3,0,8,1,43,27,20,11,8,21,1,44,93,0,2,139,45,12,4,121,86,0,46,0,0,0,0,4,2,13,18,3,24,48,86,16,40,74,48,2,18,44,3,0,78,26,0,56,150,32,30,2,0,1,0,0,3,0,31,32,0,40,47,0,81,28,4,56,117,8,0,78,81,0,26,189,37,10,112,2,6,0,0,8,1,62,38,76,20,0,79,12,5,10,101,74,51,113,141,126,80,29,41,54,6,0,95,90,0,57,68,68,41,152,6,1,0,0,1,26,48,187,70,6,4,0,7,16,43,90,82,6,10,16,2,34,12,23,18,122,25,24,78,62,9,20,12,8,33,17,0,5,0,0,0,0,0,0,1,3,41,72,99,71,147,3,79,12,92,4,0,15,9,0,0,1,0,4,10,0,0,0,35,40,0,34,109,59,169,93,24,37,4,7,3,21,0,22,18,15,0,18,10,20,0,75,112,7,75,103,84,34,10,103,125,61,33,124,67,104,54,93,40,166,26,95,51,0,62,53,0,64,131,102,71,6,42,0,0,0,8,5,8,58,14,3,4,48,16,0,1,19,0,0,28,2,0,3,4,42,26,19,12,8,25,2,45,95,1,3,140,70,14,3,165,98,0,46,0,0,0,0,4,1,12,16,3,27,43,64,24,34,60,25,2,20,40,2,0,78,29,0,59,151,32,30,2,1,0,0,0,3,0,31,33,0,40,45,1,73,22,4,59,121,8,0,92,92,0,29,175,33,12,110,2,5,0,0,8,0,62,37,77,20,0,41,14,9,0,78,46,35,100,83,35,202,87,36,92,33,104,50,111,48,84,28,32,48,4,0,101,58,0,47,67,51,40,147,6,0,0,0,1,28,48,197,82,5,4,0,5,22,35,156,65,7,1,15,2,40,10,23,18,122,23,20,78,67,8,30,0,6,33,18,0,6,0,0,0,0,0,0,1,2,40,73,100,71,149,3,79,16,85,3,0,7,9,0,0,1,0,3,9,0,0,0,34,41,0,34,111,58,168,95,24,34,5,6,2,20,0,23,17,14,0,17,9,18,0,62,112,7,74,107,82,33,10,104,124,61,29,134,77,82,92,117,21,94,51,0,70,57,0,77,151,105,79,5,41,0,0,0,7,5,7,58,14,3,5,48,16,0,1,19,0,0,24,2,0,9,1,33,26,20,11,8,18,1,44,94,0,2,112,67,12,3,132,102,0,47,0,0,0,0,4,2,12,16,4,25,28,80,16,38,98,47,2,21,41,2,0,78,28,0,57,153,29,29,2,1,0,0,0,2,0,32,33,0,36,43,1,72,21,4,44,124,8,0,104,92,0,27,170,33,12,108,2,5,0,1,8,0,66,36,76,21,0,54,13,21,33,103,91,165,83,27,27,55,4,0,101,116,0,49,68,97,46,145,5,0,0,0,1,26,48,207,84,6,4,0,5,23,36,156,57,6,2,9,2,37,9,22,18,123,25,26,70,58,9,18,11,8,32,16,0,6,0,0,0,0,0,0,1,2,40,75,101,71,147,3,79,16,91,3,0,8,8,0,0,1,0,4,10,0,0,0,16,40,0,33,111,57,171,94,25,36,4,6,4,20,0,22,18,13,0,18,9,18,0,68,114,6,75,95,82,35,10,101,138,65,40,139,75,112,115,91,26,95,46,0,61,54,0,73,139,104,84,5,40,0,0,0,8,5,6,55,15,3,3,47,17,0,1,20,0,0,26,1,0,5,1,33,27,20,11,8,22,2,42,94,0,2,115,61,14,3,157,105,0,44,0,0,0,0,4,2,11,16,3,23,49,104,28,49,151,45,2,28,39,2,0,77,22,0,58,143,32,31,2,1,0,0,0,3,0,29,8,0,4,15,1,77,26,4,39,112,8,0,110,93,0,29,179,36,10,114,2,5,0,0,7,0,25,8,2,10,0,42,2,25,38,54,54,124,13,101,13,42,31,94,48,75,189,64,83,23,30,54,10,0,52,117,1,13,63,100,49,84,6,0,0,0,1,27,48,191,60,7,4,0,0,17,17,74,64,1,7,16,2,34,11,22,17,122,25,24,74,63,9,19,12,8,32,17,0,6,0,0,0,0,1,1,1,2,39,73,101,71,135,3,85,26,104,3,0,28,9,0,0,1,0,4,10,0,0,0,33,43,0,35,114,58,170,91,24,37,5,6,4,21,0,22,17,14,0,18,9,21,0,64,113,8,76,104,83,35,11,103,121,56,31,132,92,111,109,76,70,118,7,144,94,150,225,24,72,61,0,51,61,0,71,131,105,65,6,11,0,0,0,9,5,8,56,14,3,4,46,17,0,1,20,0,0,21,3,0,5,3,18,27,19,11,8,25,2,44,94,0,2,135,64,8,3,151,88,0,46,0,0,0,0,4,2,12,15,2,20,53,87,29,51,155,39,1,39,45,2,0,100,26,0,57,129,37,34,2,1,1,0,0,3,0,32,32,0,42,48,0,79,11,4,69,119,5,0,149,96,0,29,90,53,11,108,2,5,0,0,8,0,62,38,75,20,0,90,23,19,42,106,106,29,55,91,24,0,106,102,1,52,27,50,47,54,5,0,0,0,2,26,50,205,96,6,4,0,5,21,34,36,97,42,39,45,2,52,11,22,18,122,27,23,79,58,9,19,12,8,32,16,0,5,0,0,0,0,0,0,1,3,40,63,93,56,49,3,78,5,100,3,0,16,9,0,0,1,0,3,10,0,0,0,34,41,1,33,107,56,168,92,25,37,5,6,3,22,0,22,17,14,0,18,9,19,0,71,109,7,75,100,84,34,10,112,125,63,38,132,157,20,116,58,0,67,67,0,73,148,106,66,5,43,0,0,0,9,5,7,56,14,3,4,46,17,0,1,18,0,0,21,3,0,3,0,34,26,19,12,8,25,1,42,95,0,2,116,70,12,3,149,102,0,44,0,0,0,0,3,2,11,14,2,23,63,103,17,49,151,40,2,28,40,2,0,76,23,0,60,145,22,30,2,1,1,0,0,3,0,31,31,0,41,44,0,73,20,4,58,124,7,0,86,96,0,29,176,32,12,109,2,5,0,0,8,0,63,36,82,20,0,75,14,7,0,98,46,40,100,61,66,204,120,195,86,24,38,55,6,0,112,97,0,41,65,56,38,133,5,0,0,0,2,27,49,109,97,5,4,0,5,20,35,145,112,22,22,33,2,51,12,22,19,120,26,23,80,66,9,20,12,7,31,17,0,6,0,0,0,0,1,0,1,2,40,78,101,71,145,4,80,7,91,3,0,9,10,0,0,1,0,3,10,0,0,0,31,42,1,33,113,57,168,91,23,37,4,7,4,20,0,22,17,14,0,16,9,19,0,74,112,7,77,96,88,34,11,104,114,60,31,135,77,56,118

Nearest PDB structures (foldseek):
  5cge-assembly2_F  TM=9.997E-01  e=7.021E-43  Staphylococcus aureus subsp. aureus MRSA252
  5coj-assembly1_A  TM=1.003E+00  e=1.193E-42  Staphylococcus aureus
  5cga-assembly1_C  TM=9.996E-01  e=3.268E-42  Staphylococcus aureus subsp. aureus MRSA252
  5coj-assembly2_H  TM=1.003E+00  e=1.297E-41  Staphylococcus aureus
  1ekq-assembly1_A  TM=9.537E-01  e=4.849E-24  Bacillus subtilis

Sequence (1534 aa):
MNYLNNIRIENPLTICYTNDVVKNFTANGLLSIGASPAMSEAPEEAEEFYKVAQALLINIGTLTAQNEQDIIAIAQTANEAGLPIVFDPVAVGASTYRKQFCKLLLKSAKVSVIKGNASEILALIDDTATLDAVTIAKKAYAIYKTAIVITGKEDVIVQGDKAIVLANGSPLLARVTGAGCLLGGIIAGFLFRETEPDIEALIEAVSVFNIAAEVAAENENCGGPGTFSPLLLDTLYHLNETTYQQRIRIQEVEEMNYLNNIRIENPLTICYTNDVVKNFTANGLLSIGASPAMSEAPEEAEEFYKVAQALLINIGTLTAQNEQDIIAIAQTANEAGLPIVFDPVAVGASTYRKQFCKLLLKSAKVSVIKGNASEILALIDDTATMKGTDSDANLDAVTIAKKAYAIYKTAIVITGKEDVIVQGDKAIVLANGSPLLARVTGAGCLLGGIIAGFLFRETEPDIEALIEAVSVFNIAAEVAAENENCGGPGTFSPLLLDTLYHLNETTYQQRIRIQEVMNYLNNIRIENPLTICYTNDVVKNFTANGLLSIGASPAMSEAPEEAEEFYKVAQALLINIGTLTAQNEQDIIAIAQTANEAGLPIVFDPVAVGASTYRKQFCKLLLKSAKVSVIKGNASEILALIDDLDAVTIAKKAYAIYKTAIVITGKEDVIVQGDKAIVLANGSPLLARVTGAGCLLGGIIAGFLFRETEPDIEALIEAVSVFNIAAEVAAENENCGGPGTFSPLLLDTLYHLNETTYQQRIRIQEVMNYLNNIRIENPLTICYTNDVVKNFTANGLLSIGASPAMSEAPEEAEEFYKVAQALLINIGTLTAQNEQDIIAIAQTANEAGLPIVFDPVAVGASTYRKQFCKLLLKSAKVSVIKGNASEILALIDDTATMKGTDSNLDAVTIAKKAYAIYKTAIVITGKEDVIVQGDKAIVLANGSPLLARVTGAGCLLGGIIAGFLFRETEPDIEALIEAVSVFNIAAEVAAENENCGGPGTFSPLLLDTLYHLNETTYQQRIRIQEVEENLYFQMNYLNNIRIENPLTICYTNDVVKNFTANGLLSIGASPAMSEAPEEAEEFYKVAQALLINIGTLTAQNEQDIIAIAQTANEAGLPIVFDPVAVGASTYRKQFCKLLLKSAKVSVIKGNASEILALIDDAVTIAKKAYAIYKTAIVITGKEDVIVQGDKAIVLANGSPLLARVTGAGCLLGGIIAGFLFRETEPDIEALIEAVSVFNIAAEVAAENENCGGPGTFSPLLLDTLYHLNETTYQQRIRIMNYLNNIRIENPLTICYTNDVVKNFTANGLLSIGASPAMSEAPEEAEEFYKVAQALLINIGTLTAQNEQDIIAIAQTANEAGLPIVFDPVAVGASTYRKQFCKLLLKSAKVSVIKGNASEILALIDDTATMKGLDAVTIAKKAYAIYKTAIVITGKEDVIVQGDKAIVLANGSPLLARVTGAGCLLGGIIAGFLFRETEPDIEALIEAVSVFNIAAEVAAENENCGGPGTFSPLLLDTLYHLNETTYQQRIRIQE

CATH classification: 3.40.1190.20

Foldseek 3Di:
DPLLVVCQVVQFEEEECEDPVCVVVLQLLSVLSRHHYDDDQDLVCLLVSLLRGQAYEHYCQPPDPVRQVSVLSSLVSNQVSLHAYEYELPPCVVDPVSQVSVVVSLVRHQHAEYEYAQSRLCSNCVPDPADDSQVSQVSSCVVRVHWYWHDDCWIWIDADQKIWIWHFADPLCVVAPCLSVSLSSLLRSQRRSPSRRDVVSVLCSVLLQRLLRRVLCPDPPNDGSVSSSVSSSVSSNPPDPVSSVVPIGIDDMDD/DPLLVVCQVVQFEEEECEDPVAPVLLQLLSVLSRHHYDDDQDLVCLLVSLLRGQAYEHECQPPDPVRQVSVLSSLLSNQVNLHAYEYELPPCVVDPVSLVSVVVSLVRHQHAEYEEAQSRLLSNLVSVPPPPPDDSVPDDDSQRSQVSSCVVRVHWYWHDDCWIWIDADPWIKIWHFADPLLVVAVNRSVSLSSLLSSQRRSPSRRDVVSVLVSVLLQRLLRRVLCPDPPCPGSVSSSVSSSVSSNPPDPVSSVVDIDMDID/DPLLVVLQVVQFEEEECEDPVCVVLLQLLSVLSNHHYDDDQDLVCLLVSLLRGQAYEHYCQPPDPVRQVSVLSSLLSNQVNLHAYEYELPPCVPDPVSQVSVVVSLVRHQHAEYEYAQSRLQSNQPCHDSQVSQVSSCVVRVHWYWHDDCWIWIDADHWIKIWHFADPLCVVAPCLSVSLSRLLRSSRRSPSHRDVVSNLCSVLLQRLLRRVLCPDPPDDGSVSSSVSSSVSSNPPDPVSSVVDIDMDID/DVLLVVLQVVQFEEEECEDPVCPVVLQLLCVLSRHHYDDDQDLVCLLVSLLRGQAYEHYCQPPDPVRQVSVLSSLLSNQVNLHAYEYELFQCQADPVSQVSVVVSLVRHQHAEYEYALQRLCCNLPVNGHDPRDDDPHDRQVSQLSSCQVRVHWYWHDDCWIWIDADFKIWTWHFADPLCVVAPCLRVSLSSLLRSQRRSPNRDDVVSVLCSVLLQRLLRRVLCPDPPNPGSVSSSVSSSNSSNPPDPVSSVVGTGIDDMDTRDYDD/DVLLVVCQVVQFEEEEQEDPVCVVVLCLLSVLSRHHYHDDQDLVCLLVSLLRGQAYEHECQPPDPVRQVSVLSSLVSNQVSLHAYEYELPPCVVDPVSQVSVVVSLVRHQHAEYEYAQSRLQSNLCVSQVSQVSSCVVRVHWYWHDDCWIWIDADPDIDIWHFADPLCVVAPCLSVSLSRLLRSQRRSPSHRDVVSNLCSVLLQRLLRRVLCPDPPCPGSVSSSVSSSVSSNPPDPVSSVVDTDD/DVLLVVLQVVQFEEEEQEDPVCPVVLQLLSVLSRHHYDDDQDLVCLLVSLLRGQAYEHYCQPPDPVRQVSVLSSLLSNQVSLHAYEYELPPCVVDPVSQVSVVVSLVRHQHAEYEEAQSRLQSNLVSVPPPPPDDSQVSQVSSCVVRVHWYWHDDCWIWIDADPDIKIWHFADPLCVVAPCLSVSLSRLLSSQRRSPNRRDVVSNLCSVLLQRLLRRVLCPDPPNDGSVSSSVSSSNSSNPPDPVSSVVDTDMDD

Organism: Staphylococcus aureus (strain MRSA252) (NCBI:txid282458)

InterPro domains:
  IPR000417 Hydroxyethylthiazole kinase [MF_00228] (6-254)
  IPR000417 Hydroxyethylthiazole kinase [PF02110] (4-250)
  IPR000417 Hydroxyethylthiazole kinase [PIRSF000513] (2-261)
  IPR000417 Hydroxyethylthiazole kinase [PR01099] (12-19)
  IPR000417 Hydroxyethylthiazole kinase [PR01099] (25-46)
  IPR000417 Hydroxyethylthiazole kinase [PR01099] (56-64)
  IPR000417 Hydroxyethylthiazole kinase [PR01099] (82-99)
  IPR000417 Hydroxyethylthiazole kinase [PR01099] (113-127)
  IPR000417 Hydroxyethylthiazole kinase [PR01099] (156-173)
  IPR000417 Hydroxyethylthiazole kinase [cd01170] (4-246)
  IPR029056 Ribokinase-like [G3DSA:3.40.1190.20] (1-263)
  IPR029056 Ribokinase-like [SSF53613] (2-261)

Radius of gyration: 39.38 Å; Cα contacts (8 Å, |Δi|>4): 3366; chains: 6; bounding box: 72×102×115 Å

B-factor: mean 30.3, std 14.26, range [6.41, 97.1]

Secondary structure (DSSP, 8-state):
-HHHHHHHHH--EEEEE--TTTHHHHHHHHHHTT-EEE----HHHHHHHHHH-SEEEEE-TT--HHHHHHHHHHHHHHHHHT--EEEE-TTGGG-HHHHHHHHHHHHH---SEEEEEHHHHHHHHSSS----HHHHHHHHHHHH-SEEEEESSSEEEEETTEEEEE----GGGGGSTTHHHHHHHHHHHT-TT-SS--HHHHHHHHHHHHHHHHHHHHSTT--SHHHHHHHHHHHHHH--HHHHHHH--EEEEE-/-HHHHHHHHH--EEEEE--TTTHHHHHHHHHHTT-EEE----HHHHHHHHHH-SEEEEE-TT--HHHHHHHHHHHHHHHHHT--EEEE-TTGGG-HHHHHHHHHHHHH---SEEEEEHHHHHHHHHHTT--TT--SSS---HHHHHHHHHHHH-SEEEEESSSEEEEETTEEEEE----GGGGGSTTHHHHHHHHHHHT-TT-SS--HHHHHHHHHHHHHHHHHHHHSTT--SHHHHHHHHHHHHHH--HHHHHHH--EEE-/-HHHHHHHHH--EEEEE--TTTHHHHHHHHHHHT-EEE----GGGHHHHHHT-SEEEEE-TT--HHHHHHHHHHHHHHHHHT--EEEE-TTGGG-HHHHHHHHHHHHH---SEEEEEHHHHHHHHH---HHHHHHHHHHHH-SEEEEESSSEEEEETTEEEEE----GGGGGSTTHHHHHHHHHHHT-TT-SS--HHHHHHHHHHHHHHHHHHHHSTT--SHHHHHHHHHHHHHH--HHHHHHH--EEE-/-HHHHHHHHH--EEEEE--TTTHHHHHHHHHHHT-EEE----GGGHHHHHHH-SEEEEE-TT--HHHHHHHHHHHHHHHHHT--EEEE-TTGGG-HHHHHHHHHHHHH---SEEEEEHHHHHHHH--HHHHHHHHHHHH-SEEEEESSSEEEEETTEEEEE----GGGGGSTTHHHHHHHHHHHT-TT-SS--HHHHHHHHHHHHHHHHHHHHSTT--SHHHHHHHHHHHHHH--HHHHHHH---/-HHHHHHHHH--EEEEE--TTTHHHHHHHHHHTT-EEE----GGGHHHHHHH-SEEEEE-TT--HHHHHHHHHHHHHHHHHT--EEEE-TTGGG-HHHHHHHHHHHHH---SEEEEEHHHHHHHHSTT---SSS-----HHHHHHHHHHHH-SEEEEESSSEEEEETTEEEEE----GGGGGSTTHHHHHHHHHHHT-TT-SS--HHHHHHHHHHHHHHHHHHHHSTT--SHHHHHHHHHHHHHH--HHHHHHH--EEEEEE-----/--HHHHHHHH--EEEEE--TTTHHHHHHHHHHTT-EEE----HHHHHHHHHH-SEEEEE-TT--HHHHHHHHHHHHHHHHHT--EEEE-TTGGG-HHHHHHHHHHHHH---SEEEEEHHHHHHHHHHTT------HHHHHHHHHHHH-SEEEEESSSEEEEETTEEEEE----GGGGGSTTHHHHHHHHHHHT-TT-SS--HHHHHHHHHHHHHHHHHHHHSTT--SHHHHHHHHHHHHHH--HHHHHHH--EE-